Protein AF-0000000084738890 (afdb_homodimer)

Secondary structure (DSSP, 8-state):
-EE---------S-SSHHHHHHHHHHHHHHHHHS-HHHHHHHHHHHHHHHHHTT----S-SSHHHHHHHTTGGGGGTTEEEEEE-TTT--EE-GGG--TT-B---EETTEE---B-EEE-SSSTT-EEES-EEEEE-HHHHHHHHHTSTTHHHHHHGGGGSPP-SSEE-SGGGSHHHHH-B-TTSSBGGGSTTEEEEEEEEEEEE--SSS--EEEEEEEEETTS-HHHHTSGGG-EEEEEE--SS---TTTHHHHHHHHHHHHHHHHTT--EE--SSSSSS-EE-EEEEEEE---HHHHHHHHTB--TTSSS--SSB---PPBPTT-TT-B-TTTTGGGGGGSPBP-HHHHHHHHHHHHH--SHHHHHHHHHHH-B---GGGG-TT--HHHHBPPPHIIIIIIIIIHHHHHHHHHSBPTTTSSBSS-HHHHHHHHHHHHHSB--TTSPP--STTTTTTTT--HHHHHHIIIIIHHHHSTTTS-HHHHHHHHHHHHHHHHHTSS-EEHHHHHHHHHHHHHHHHHHHHHH-GGG--HHHHHHTTHHHHHHHH-SGGGT-SHHHHHHHHHHHHS-----TTHHHHHHHHHHHHHTHHHHHHTS-HHHHT-HHHHHHGGGG-SS--GGGS-----S---HHHHHHGGG-TTSPP-S-PPPPTT-EEE-SS---EEEPPHHHHHHHHHHHHHH-TTS-EEESS-GGG--TTSEEEPSEEEEESEEEETTEEEE-TTSSS-TT-EEEEEE--SSTTSPPEEEEEEEEEEEEEEEE------SSS----TT-EEEEEEEEEEEEEPPSSPPPS-GGGT-EEEEEEEPPP-GGGEEEGGG--EEEEEEEEEGGGEEEEEEE----S--/-EE---------S-SSHHHHHHHHHHHHHHHHHS-HHHHHHHHHHHHHHHHHTT----S-SSHHHHHHHTTGGGGGTTEEEEEE-TTT--EE-GGG--TT-B---EETTEE---B-EEE-SSSTT-EEES-EEEEE-HHHHHHHHHTSTTHHHHHHGGGGSPP-SSEE-SGGGSHHHHH-B-TTSSBGGGSTTEEEEEEEEEEEE--SSS--EEEEEEEEETTS-HHHHTSGGG-EEEEEE--SS---TTTHHHHHHHHHHHHHHHHTT--EE--SSSSSS-EE-EEEEEEE---HHHHHHHHTB--TTSSS--SSB---PPBPTT-TT-B-TTTTGGGGGGSPBP-HHHHHHHHHHHHH--SHHHHHHHHHHH-B---GGGG-TT--HHHHBPPPHIIIIIIIIIHHHHHHHHHSBPTTTSSBSS-HHHHHHHHHHHHHSB--TTSPP--STTTTTTTT--HHHHHHIIIIIHHHHSTTTS-HHHHHHHHHHHHHHHHHTSS-EEHHHHHHHHHHHHHHHHHHHHHH-GGG--HHHHHHTTHHHHHHHH-SGGGT-SHHHHHHHHHHHHS-----TTHHHHHHHHHHHHHTHHHHHHTS-HHHHT-HHHHHHHGGG-SS--GGGS-----S---HHHHHHGGG-TTSPP-S-PPPPTT-EEE-SS---EEE--HHHHHHHHHHHHHH-TTS-EEESS-GGG--TTSEEE--EEEEESEEEETTEEEE-TTSSS-TT-EEEEEE--SSTTSPPEEEEEEEEEEEEEEEE------SSS----TT-EEEEEEEEEEEEEPPSSPPPS-GGGT-EEEEEEEPPP-GGGEEEGGG--EEEEEEEEEGGGEEEEEEE----S--

Organism: Rhizopus delemar (strain RA 99-880 / ATCC MYA-4621 / FGSC 9543 / NRRL 43880) (NCBI:txid246409)

Structure (mmCIF, N/CA/C/O backbone):
data_AF-0000000084738890-model_v1
#
loop_
_entity.id
_entity.type
_entity.pdbx_description
1 polymer 'Transposase domain-containing protein'
#
loop_
_atom_site.group_PDB
_atom_site.id
_atom_site.type_symbol
_atom_site.label_atom_id
_atom_site.label_alt_id
_atom_site.label_comp_id
_atom_site.label_asym_id
_atom_site.label_entity_id
_atom_site.label_seq_id
_atom_site.pdbx_PDB_ins_code
_atom_site.Cartn_x
_atom_site.Cartn_y
_atom_site.Cartn_z
_atom_site.occupancy
_atom_site.B_iso_or_equiv
_atom_site.auth_seq_id
_atom_site.auth_comp_id
_atom_site.auth_asym_id
_atom_site.auth_atom_id
_atom_site.pdbx_PDB_model_num
ATOM 1 N N . ILE A 1 1 ? 15.047 -13.656 -42.438 1 40.41 1 ILE A N 1
ATOM 2 C CA . ILE A 1 1 ? 15.664 -12.5 -41.781 1 40.41 1 ILE A CA 1
ATOM 3 C C . ILE A 1 1 ? 16.641 -12.961 -40.719 1 40.41 1 ILE A C 1
ATOM 5 O O . ILE A 1 1 ? 16.281 -13.742 -39.844 1 40.41 1 ILE A O 1
ATOM 9 N N . THR A 1 2 ? 17.875 -13 -41.125 1 48.19 2 THR A N 1
ATOM 10 C CA . THR A 1 2 ? 18.969 -13.398 -40.25 1 48.19 2 THR A CA 1
ATOM 11 C C . THR A 1 2 ? 19.266 -12.297 -39.219 1 48.19 2 THR A C 1
ATOM 13 O O . THR A 1 2 ? 19.469 -11.141 -39.594 1 48.19 2 THR A O 1
ATOM 16 N N . TYR A 1 3 ? 18.875 -12.531 -38.031 1 54.09 3 TYR A N 1
ATOM 17 C CA . TYR A 1 3 ? 19.234 -11.586 -36.969 1 54.09 3 TYR A CA 1
ATOM 18 C C . TYR A 1 3 ? 20.609 -11.898 -36.375 1 54.09 3 TYR A C 1
ATOM 20 O O . TYR A 1 3 ? 20.859 -13.031 -35.969 1 54.09 3 TYR A O 1
ATOM 28 N N . ILE A 1 4 ? 21.75 -11.172 -37 1 49.62 4 ILE A N 1
ATOM 29 C CA . ILE A 1 4 ? 23.062 -11.258 -36.375 1 49.62 4 ILE A CA 1
ATOM 30 C C . ILE A 1 4 ? 23.203 -10.148 -35.312 1 49.62 4 ILE A C 1
ATOM 32 O O . ILE A 1 4 ? 23.141 -8.961 -35.625 1 49.62 4 ILE A O 1
ATOM 36 N N . ILE A 1 5 ? 22.859 -10.336 -34.156 1 54.41 5 ILE A N 1
ATOM 37 C CA . ILE A 1 5 ? 22.922 -9.273 -33.156 1 54.41 5 ILE A CA 1
ATOM 38 C C . ILE A 1 5 ? 24.297 -9.289 -32.469 1 54.41 5 ILE A C 1
ATOM 40 O O . ILE A 1 5 ? 24.781 -10.344 -32.094 1 54.41 5 ILE A O 1
ATOM 44 N N . ASN A 1 6 ? 25.078 -8.312 -32.812 1 57.06 6 ASN A N 1
ATOM 45 C CA . ASN A 1 6 ? 26.234 -8.055 -31.969 1 57.06 6 ASN A CA 1
ATOM 46 C C . ASN A 1 6 ? 25.828 -7.902 -30.5 1 57.06 6 ASN A C 1
ATOM 48 O O . ASN A 1 6 ? 25.141 -6.941 -30.141 1 57.06 6 ASN A O 1
ATOM 52 N N . PHE A 1 7 ? 26.094 -8.93 -29.734 1 64 7 PHE A N 1
ATOM 53 C CA . PHE A 1 7 ? 25.5 -9.039 -28.406 1 64 7 PHE A CA 1
ATOM 54 C C . PHE A 1 7 ? 26.375 -8.359 -27.359 1 64 7 PHE A C 1
ATOM 56 O O . PHE A 1 7 ? 26.172 -8.555 -26.156 1 64 7 PHE A O 1
ATOM 63 N N . LEU A 1 8 ? 27.328 -7.465 -27.906 1 76.06 8 LEU A N 1
ATOM 64 C CA . LEU A 1 8 ? 28.156 -6.859 -26.859 1 76.06 8 LEU A CA 1
ATOM 65 C C . LEU A 1 8 ? 27.531 -5.551 -26.375 1 76.06 8 LEU A C 1
ATOM 67 O O . LEU A 1 8 ? 27.016 -4.766 -27.172 1 76.06 8 LEU A O 1
ATOM 71 N N . VAL A 1 9 ? 27.594 -5.449 -25.078 1 87.19 9 VAL A N 1
ATOM 72 C CA . VAL A 1 9 ? 27.156 -4.207 -24.453 1 87.19 9 VAL A CA 1
ATOM 73 C C . VAL A 1 9 ? 28.172 -3.104 -24.703 1 87.19 9 VAL A C 1
ATOM 75 O O . VAL A 1 9 ? 29.375 -3.314 -24.547 1 87.19 9 VAL A O 1
ATOM 78 N N . GLU A 1 10 ? 27.75 -1.98 -25.219 1 85.25 10 GLU A N 1
ATOM 79 C CA . GLU A 1 10 ? 28.625 -0.845 -25.453 1 85.25 10 GLU A CA 1
ATOM 80 C C . GLU A 1 10 ? 28.469 0.219 -24.375 1 85.25 10 GLU A C 1
ATOM 82 O O . GLU A 1 10 ? 27.438 0.867 -24.281 1 85.25 10 GLU A O 1
ATOM 87 N N . ILE A 1 11 ? 29.562 0.354 -23.531 1 90.31 11 ILE A N 1
ATOM 88 C CA . ILE A 1 11 ? 29.578 1.42 -22.547 1 90.31 11 ILE A CA 1
ATOM 89 C C . ILE A 1 11 ? 30.188 2.682 -23.156 1 90.31 11 ILE A C 1
ATOM 91 O O . ILE A 1 11 ? 31.344 2.682 -23.578 1 90.31 11 ILE A O 1
ATOM 95 N N . LYS A 1 12 ? 29.547 3.77 -23.344 1 82.81 12 LYS A N 1
ATOM 96 C CA . LYS A 1 12 ? 29.922 4.973 -24.094 1 82.81 12 LYS A CA 1
ATOM 97 C C . LYS A 1 12 ? 30.438 6.059 -23.156 1 82.81 12 LYS A C 1
ATOM 99 O O . LYS A 1 12 ? 31.25 6.898 -23.547 1 82.81 12 LYS A O 1
ATOM 104 N N . GLY A 1 13 ? 30.078 6.039 -21.953 1 77.19 13 GLY A N 1
ATOM 105 C CA . GLY A 1 13 ? 30.266 7.242 -21.156 1 77.19 13 GLY A CA 1
ATOM 106 C C . GLY A 1 13 ? 31.406 7.137 -20.172 1 77.19 13 GLY A C 1
ATOM 107 O O . GLY A 1 13 ? 31.75 8.109 -19.5 1 77.19 13 GLY A O 1
ATOM 108 N N . PHE A 1 14 ? 32.062 5.945 -20.125 1 87.19 14 PHE A N 1
ATOM 109 C CA . PHE A 1 14 ? 33.062 5.785 -19.094 1 87.19 14 PHE A CA 1
ATOM 110 C C . PHE A 1 14 ? 34.312 5.129 -19.656 1 87.19 14 PHE A C 1
ATOM 112 O O . PHE A 1 14 ? 34.25 4.055 -20.25 1 87.19 14 PHE A O 1
ATOM 119 N N . GLN A 1 15 ? 35.469 5.73 -19.562 1 82.81 15 GLN A N 1
ATOM 120 C CA . GLN A 1 15 ? 36.75 5.191 -20.062 1 82.81 15 GLN A CA 1
ATOM 121 C C . GLN A 1 15 ? 37.406 4.273 -19.031 1 82.81 15 GLN A C 1
ATOM 123 O O . GLN A 1 15 ? 38.062 3.289 -19.406 1 82.81 15 GLN A O 1
ATOM 128 N N . ASN A 1 16 ? 37.156 4.566 -17.781 1 87.88 16 ASN A N 1
ATOM 129 C CA . ASN A 1 16 ? 37.719 3.766 -16.703 1 87.88 16 ASN A CA 1
ATOM 130 C C . ASN A 1 16 ? 36.812 2.604 -16.328 1 87.88 16 ASN A C 1
ATOM 132 O O . ASN A 1 16 ? 35.625 2.807 -16.031 1 87.88 16 ASN A O 1
ATOM 136 N N . ASP A 1 17 ? 37.312 1.407 -16.312 1 89.31 17 ASP A N 1
ATOM 137 C CA . ASP A 1 17 ? 36.531 0.196 -16.078 1 89.31 17 ASP A CA 1
ATOM 138 C C . ASP A 1 17 ? 35.906 0.203 -14.688 1 89.31 17 ASP A C 1
ATOM 140 O O . ASP A 1 17 ? 34.812 -0.306 -14.492 1 89.31 17 ASP A O 1
ATOM 144 N N . VAL A 1 18 ? 36.656 0.744 -13.805 1 89.75 18 VAL A N 1
ATOM 145 C CA . VAL A 1 18 ? 36.156 0.765 -12.438 1 89.75 18 VAL A CA 1
ATOM 146 C C . VAL A 1 18 ? 34.938 1.7 -12.344 1 89.75 18 VAL A C 1
ATOM 148 O O . VAL A 1 18 ? 33.938 1.367 -11.711 1 89.75 18 VAL A O 1
ATOM 151 N N . VAL A 1 19 ? 35.062 2.824 -12.953 1 92.06 19 VAL A N 1
ATOM 152 C CA . VAL A 1 19 ? 33.969 3.785 -12.953 1 92.06 19 VAL A CA 1
ATOM 153 C C . VAL A 1 19 ? 32.75 3.201 -13.695 1 92.06 19 VAL A C 1
ATOM 155 O O . VAL A 1 19 ? 31.625 3.367 -13.266 1 92.06 19 VAL A O 1
ATOM 158 N N . ALA A 1 20 ? 33.125 2.551 -14.805 1 93.62 20 ALA A N 1
ATOM 159 C CA . ALA A 1 20 ? 32.062 1.889 -15.562 1 93.62 20 ALA A CA 1
ATOM 160 C C . ALA A 1 20 ? 31.359 0.829 -14.711 1 93.62 20 ALA A C 1
ATOM 162 O O . ALA A 1 20 ? 30.125 0.708 -14.734 1 93.62 20 ALA A O 1
ATOM 163 N N . PHE A 1 21 ? 32.219 0.096 -14.055 1 94.31 21 PHE A N 1
ATOM 164 C CA . PHE A 1 21 ? 31.734 -0.947 -13.172 1 94.31 21 PHE A CA 1
ATOM 165 C C . PHE A 1 21 ? 30.812 -0.36 -12.109 1 94.31 21 PHE A C 1
ATOM 167 O O . PHE A 1 21 ? 29.719 -0.88 -11.875 1 94.31 21 PHE A O 1
ATOM 174 N N . ILE A 1 22 ? 31.141 0.755 -11.484 1 93.94 22 ILE A N 1
ATOM 175 C CA . ILE A 1 22 ? 30.328 1.407 -10.453 1 93.94 22 ILE A CA 1
ATOM 176 C C . ILE A 1 22 ? 29.031 1.915 -11.07 1 93.94 22 ILE A C 1
ATOM 178 O O . ILE A 1 22 ? 27.953 1.781 -10.469 1 93.94 22 ILE A O 1
ATOM 182 N N . ALA A 1 23 ? 29.109 2.443 -12.195 1 94.75 23 ALA A N 1
ATOM 183 C CA . ALA A 1 23 ? 27.938 2.988 -12.883 1 94.75 23 ALA A CA 1
ATOM 184 C C . ALA A 1 23 ? 26.922 1.889 -13.195 1 94.75 23 ALA A C 1
ATOM 186 O O . ALA A 1 23 ? 25.719 2.076 -13.023 1 94.75 23 ALA A O 1
ATOM 187 N N . VAL A 1 24 ? 27.422 0.762 -13.672 1 95.12 24 VAL A N 1
ATOM 188 C CA . VAL A 1 24 ? 26.562 -0.371 -13.992 1 95.12 24 VAL A CA 1
ATOM 189 C C . VAL A 1 24 ? 25.875 -0.866 -12.719 1 95.12 24 VAL A C 1
ATOM 191 O O . VAL A 1 24 ? 24.656 -1.088 -12.711 1 95.12 24 VAL A O 1
ATOM 194 N N . PHE A 1 25 ? 26.641 -0.992 -11.727 1 94.94 25 PHE A N 1
ATOM 195 C CA . PHE A 1 25 ? 26.109 -1.471 -10.461 1 94.94 25 PHE A CA 1
ATOM 196 C C . PHE A 1 25 ? 25.016 -0.534 -9.945 1 94.94 25 PHE A C 1
ATOM 198 O O . PHE A 1 25 ? 23.938 -0.984 -9.547 1 94.94 25 PHE A O 1
ATOM 205 N N . LEU A 1 26 ? 25.297 0.726 -9.938 1 94.12 26 LEU A N 1
ATOM 206 C CA . LEU A 1 26 ? 24.359 1.713 -9.43 1 94.12 26 LEU A CA 1
ATOM 207 C C . LEU A 1 26 ? 23.078 1.72 -10.258 1 94.12 26 LEU A C 1
ATOM 209 O O . LEU A 1 26 ? 21.984 1.889 -9.711 1 94.12 26 LEU A O 1
ATOM 213 N N . THR A 1 27 ? 23.172 1.574 -11.523 1 94.25 27 THR A N 1
ATOM 214 C CA . THR A 1 27 ? 22 1.576 -12.406 1 94.25 27 THR A CA 1
ATOM 215 C C . THR A 1 27 ? 21.062 0.432 -12.055 1 94.25 27 THR A C 1
ATOM 217 O O . THR A 1 27 ? 19.844 0.638 -11.922 1 94.25 27 THR A O 1
ATOM 220 N N . TYR A 1 28 ? 21.562 -0.704 -11.867 1 93.62 28 TYR A N 1
ATOM 221 C CA . TYR A 1 28 ? 20.703 -1.843 -11.57 1 93.62 28 TYR A CA 1
ATOM 222 C C . TYR A 1 28 ? 20.297 -1.848 -10.102 1 93.62 28 TYR A C 1
ATOM 224 O O . TYR A 1 28 ? 19.203 -2.324 -9.758 1 93.62 28 TYR A O 1
ATOM 232 N N . PHE A 1 29 ? 21.234 -1.346 -9.266 1 93.44 29 PHE A N 1
ATOM 233 C CA . PHE A 1 29 ? 20.828 -1.168 -7.879 1 93.44 29 PHE A CA 1
ATOM 234 C C . PHE A 1 29 ? 19.578 -0.292 -7.789 1 93.44 29 PHE A C 1
ATOM 236 O O . PHE A 1 29 ? 18.672 -0.577 -7.008 1 93.44 29 PHE A O 1
ATOM 243 N N . GLN A 1 30 ? 19.578 0.763 -8.5 1 92.38 30 GLN A N 1
ATOM 244 C CA . GLN A 1 30 ? 18.422 1.655 -8.547 1 92.38 30 GLN A CA 1
ATOM 245 C C . GLN A 1 30 ? 17.188 0.932 -9.078 1 92.38 30 GLN A C 1
ATOM 247 O O . GLN A 1 30 ? 16.094 1.083 -8.531 1 92.38 30 GLN A O 1
ATOM 252 N N . LEU A 1 31 ? 17.266 0.163 -10.062 1 90.94 31 LEU A N 1
ATOM 253 C CA . LEU A 1 31 ? 16.141 -0.533 -10.695 1 90.94 31 LEU A CA 1
ATOM 254 C C . LEU A 1 31 ? 15.508 -1.527 -9.727 1 90.94 31 LEU A C 1
ATOM 256 O O . LEU A 1 31 ? 14.289 -1.723 -9.75 1 90.94 31 LEU A O 1
ATOM 260 N N . PHE A 1 32 ? 16.328 -2.072 -8.906 1 88 32 PHE A N 1
ATOM 261 C CA . PHE A 1 32 ? 15.836 -3.172 -8.086 1 88 32 PHE A CA 1
ATOM 262 C C . PHE A 1 32 ? 15.438 -2.674 -6.703 1 88 32 PHE A C 1
ATOM 264 O O . PHE A 1 32 ? 14.547 -3.242 -6.066 1 88 32 PHE A O 1
ATOM 271 N N . PHE A 1 33 ? 16.125 -1.576 -6.191 1 87.25 33 PHE A N 1
ATOM 272 C CA . PHE A 1 33 ? 16.031 -1.411 -4.746 1 87.25 33 PHE A CA 1
ATOM 273 C C . PHE A 1 33 ? 15.609 0.008 -4.391 1 87.25 33 PHE A C 1
ATOM 275 O O . PHE A 1 33 ? 15.125 0.26 -3.281 1 87.25 33 PHE A O 1
ATOM 282 N N . ILE A 1 34 ? 15.93 1.012 -5.227 1 89 34 ILE A N 1
ATOM 283 C CA . ILE A 1 34 ? 15.711 2.365 -4.734 1 89 34 ILE A CA 1
ATOM 284 C C . ILE A 1 34 ? 15.016 3.199 -5.805 1 89 34 ILE A C 1
ATOM 286 O O . ILE A 1 34 ? 14.961 2.805 -6.973 1 89 34 ILE A O 1
ATOM 290 N N . SER A 1 35 ? 14.484 4.34 -5.43 1 88.19 35 SER A N 1
ATOM 291 C CA . SER A 1 35 ? 13.82 5.262 -6.344 1 88.19 35 SER A CA 1
ATOM 292 C C . SER A 1 35 ? 14.836 6.004 -7.211 1 88.19 35 SER A C 1
ATOM 294 O O . SER A 1 35 ? 16.031 6 -6.918 1 88.19 35 SER A O 1
ATOM 296 N N . GLU A 1 36 ? 14.305 6.594 -8.281 1 89.44 36 GLU A N 1
ATOM 297 C CA . GLU A 1 36 ? 15.18 7.363 -9.164 1 89.44 36 GLU A CA 1
ATOM 298 C C . GLU A 1 36 ? 15.75 8.578 -8.445 1 89.44 36 GLU A C 1
ATOM 300 O O . GLU A 1 36 ? 16.922 8.922 -8.633 1 89.44 36 GLU A O 1
ATOM 305 N N . TYR A 1 37 ? 14.953 9.188 -7.629 1 87.56 37 TYR A N 1
ATOM 306 C CA . TYR A 1 37 ? 15.406 10.328 -6.844 1 87.56 37 TYR A CA 1
ATOM 307 C C . TYR A 1 37 ? 16.547 9.93 -5.914 1 87.56 37 TYR A C 1
ATOM 309 O O . TYR A 1 37 ? 17.562 10.617 -5.836 1 87.56 37 TYR A O 1
ATOM 317 N N . ALA A 1 38 ? 16.391 8.859 -5.203 1 90.38 38 ALA A N 1
ATOM 318 C CA . ALA A 1 38 ? 17.438 8.367 -4.297 1 90.38 38 ALA A CA 1
ATOM 319 C C . ALA A 1 38 ? 18.719 8.047 -5.055 1 90.38 38 ALA A C 1
ATOM 321 O O . ALA A 1 38 ? 19.812 8.281 -4.551 1 90.38 38 ALA A O 1
ATOM 322 N N . ALA A 1 39 ? 18.547 7.496 -6.227 1 93.25 39 ALA A N 1
ATOM 323 C CA . ALA A 1 39 ? 19.719 7.188 -7.043 1 93.25 39 ALA A CA 1
ATOM 324 C C . ALA A 1 39 ? 20.484 8.461 -7.422 1 93.25 39 ALA A C 1
ATOM 326 O O . ALA A 1 39 ? 21.703 8.477 -7.438 1 93.25 39 ALA A O 1
ATOM 327 N N . GLU A 1 40 ? 19.797 9.477 -7.75 1 93.19 40 GLU A N 1
ATOM 328 C CA . GLU A 1 40 ? 20.438 10.742 -8.102 1 93.19 40 GLU A CA 1
ATOM 329 C C . GLU A 1 40 ? 21.172 11.344 -6.906 1 93.19 40 GLU A C 1
ATOM 331 O O . GLU A 1 40 ? 22.203 11.984 -7.066 1 93.19 40 GLU A O 1
ATOM 336 N N . ILE A 1 41 ? 20.625 11.117 -5.738 1 92.5 41 ILE A N 1
ATOM 337 C CA . ILE A 1 41 ? 21.312 11.555 -4.527 1 92.5 41 ILE A CA 1
ATOM 338 C C . ILE A 1 41 ? 22.641 10.812 -4.387 1 92.5 41 ILE A C 1
ATOM 340 O O . ILE A 1 41 ? 23.656 11.414 -4.062 1 92.5 41 ILE A O 1
ATOM 344 N N . VAL A 1 42 ? 22.625 9.531 -4.645 1 93.12 42 VAL A N 1
ATOM 345 C CA . VAL A 1 42 ? 23.844 8.727 -4.551 1 93.12 42 VAL A CA 1
ATOM 346 C C . VAL A 1 42 ? 24.844 9.188 -5.598 1 93.12 42 VAL A C 1
ATOM 348 O O . VAL A 1 42 ? 26.047 9.242 -5.328 1 93.12 42 VAL A O 1
ATOM 351 N N . MET A 1 43 ? 24.375 9.523 -6.781 1 93.94 43 MET A N 1
ATOM 352 C CA . MET A 1 43 ? 25.25 10.016 -7.844 1 93.94 43 MET A CA 1
ATOM 353 C C . MET A 1 43 ? 25.906 11.344 -7.445 1 93.94 43 MET A C 1
ATOM 355 O O . MET A 1 43 ? 27.109 11.531 -7.633 1 93.94 43 MET A O 1
ATOM 359 N N . LYS A 1 44 ? 25.125 12.25 -6.883 1 93.31 44 LYS A N 1
ATOM 360 C CA . LYS A 1 44 ? 25.656 13.516 -6.398 1 93.31 44 LYS A CA 1
ATOM 361 C C . LYS A 1 44 ? 26.688 13.297 -5.289 1 93.31 44 LYS A C 1
ATOM 363 O O . LYS A 1 44 ? 27.719 13.961 -5.254 1 93.31 44 LYS A O 1
ATOM 368 N N . PHE A 1 45 ? 26.359 12.398 -4.41 1 93.62 45 PHE A N 1
ATOM 369 C CA . PHE A 1 45 ? 27.266 12.062 -3.312 1 93.62 45 PHE A CA 1
ATOM 370 C C . PHE A 1 45 ? 28.578 11.5 -3.844 1 93.62 45 PHE A C 1
ATOM 372 O O . PHE A 1 45 ? 29.656 11.867 -3.359 1 93.62 45 PHE A O 1
ATOM 379 N N . ALA A 1 46 ? 28.469 10.602 -4.82 1 92.44 46 ALA A N 1
ATOM 380 C CA . ALA A 1 46 ? 29.672 10.039 -5.434 1 92.44 46 ALA A CA 1
ATOM 381 C C . ALA A 1 46 ? 30.531 11.133 -6.066 1 92.44 46 ALA A C 1
ATOM 383 O O . ALA A 1 46 ? 31.766 11.078 -6.008 1 92.44 46 ALA A O 1
ATOM 384 N N . ASN A 1 47 ? 29.938 12.078 -6.684 1 93.62 47 ASN A N 1
ATOM 385 C CA . ASN A 1 47 ? 30.656 13.203 -7.258 1 93.62 47 ASN A CA 1
ATOM 386 C C . ASN A 1 47 ? 31.328 14.047 -6.176 1 93.62 47 ASN A C 1
ATOM 388 O O . ASN A 1 47 ? 32.438 14.547 -6.363 1 93.62 47 ASN A O 1
ATOM 392 N N . ASP A 1 48 ? 30.625 14.242 -5.062 1 93.19 48 ASP A N 1
ATOM 393 C CA . ASP A 1 48 ? 31.219 14.945 -3.93 1 93.19 48 ASP A CA 1
ATOM 394 C C . ASP A 1 48 ? 32.438 14.195 -3.404 1 93.19 48 ASP A C 1
ATOM 396 O O . ASP A 1 48 ? 33.438 14.82 -3.049 1 93.19 48 ASP A O 1
ATOM 400 N N . LEU A 1 49 ? 32.344 12.898 -3.334 1 90.69 49 LEU A N 1
ATOM 401 C CA . LEU A 1 49 ? 33.469 12.094 -2.885 1 90.69 49 LEU A CA 1
ATOM 402 C C . LEU A 1 49 ? 34.656 12.219 -3.844 1 90.69 49 LEU A C 1
ATOM 404 O O . LEU A 1 49 ? 35.812 12.273 -3.41 1 90.69 49 LEU A O 1
ATOM 408 N N . ALA A 1 50 ? 34.312 12.203 -5.145 1 90.56 50 ALA A N 1
ATOM 409 C CA . ALA A 1 50 ? 35.375 12.406 -6.133 1 90.56 50 ALA A CA 1
ATOM 410 C C . ALA A 1 50 ? 36.062 13.742 -5.918 1 90.56 50 ALA A C 1
ATOM 412 O O . ALA A 1 50 ? 37.312 13.828 -5.984 1 90.56 50 ALA A O 1
ATOM 413 N N . LEU A 1 51 ? 35.312 14.719 -5.602 1 90.62 51 LEU A N 1
ATOM 414 C CA . LEU A 1 51 ? 35.875 16.047 -5.344 1 90.62 51 LEU A CA 1
ATOM 415 C C . LEU A 1 51 ? 36.75 16.031 -4.098 1 90.62 51 LEU A C 1
ATOM 417 O O . LEU A 1 51 ? 37.812 16.656 -4.074 1 90.62 51 LEU A O 1
ATOM 421 N N . LEU A 1 52 ? 36.312 15.383 -3.09 1 89.88 52 LEU A N 1
ATOM 422 C CA . LEU A 1 52 ? 37.062 15.273 -1.842 1 89.88 52 LEU A CA 1
ATOM 423 C C . LEU A 1 52 ? 38.406 14.586 -2.068 1 89.88 52 LEU A C 1
ATOM 425 O O . LEU A 1 52 ? 39.375 14.883 -1.388 1 89.88 52 LEU A O 1
ATOM 429 N N . LEU A 1 53 ? 38.375 13.656 -3.059 1 86.62 53 LEU A N 1
ATOM 430 C CA . LEU A 1 53 ? 39.594 12.922 -3.373 1 86.62 53 LEU A CA 1
ATOM 431 C C . LEU A 1 53 ? 40.344 13.602 -4.492 1 86.62 53 LEU A C 1
ATOM 433 O O . LEU A 1 53 ? 41.25 13.008 -5.082 1 86.62 53 LEU A O 1
ATOM 437 N N . ASN A 1 54 ? 39.969 14.766 -4.906 1 89 54 ASN A N 1
ATOM 438 C CA . ASN A 1 54 ? 40.625 15.625 -5.879 1 89 54 ASN A CA 1
ATOM 439 C C . ASN A 1 54 ? 40.5 15.07 -7.293 1 89 54 ASN A C 1
ATOM 441 O O . ASN A 1 54 ? 41.469 15.109 -8.062 1 89 54 ASN A O 1
ATOM 445 N N . HIS A 1 55 ? 39.375 14.453 -7.52 1 88.19 55 HIS A N 1
ATOM 446 C CA . HIS A 1 55 ? 39.031 14.016 -8.867 1 88.19 55 HIS A CA 1
ATOM 447 C C . HIS A 1 55 ? 37.844 14.805 -9.422 1 88.19 55 HIS A C 1
ATOM 449 O O . HIS A 1 55 ? 37.156 15.484 -8.664 1 88.19 55 HIS A O 1
ATOM 455 N N . GLN A 1 56 ? 37.75 14.797 -10.664 1 88.38 56 GLN A N 1
ATOM 456 C CA . GLN A 1 56 ? 36.562 15.406 -11.297 1 88.38 56 GLN A CA 1
ATOM 457 C C . GLN A 1 56 ? 35.344 14.547 -11.102 1 88.38 56 GLN A C 1
ATOM 459 O O . GLN A 1 56 ? 35.438 13.344 -10.852 1 88.38 56 GLN A O 1
ATOM 464 N N . PRO A 1 57 ? 34.125 15.188 -11.211 1 90.38 57 PRO A N 1
ATOM 465 C CA . PRO A 1 57 ? 32.906 14.391 -11.094 1 90.38 57 PRO A CA 1
ATOM 466 C C . PRO A 1 57 ? 32.875 13.234 -12.094 1 90.38 57 PRO A C 1
ATOM 468 O O . PRO A 1 57 ? 33.25 13.398 -13.25 1 90.38 57 PRO A O 1
ATOM 471 N N . ILE A 1 58 ? 32.469 12.18 -11.602 1 89.25 58 ILE A N 1
ATOM 472 C CA . ILE A 1 58 ? 32.562 10.945 -12.383 1 89.25 58 ILE A CA 1
ATOM 473 C C . ILE A 1 58 ? 31.219 10.633 -13.023 1 89.25 58 ILE A C 1
ATOM 475 O O . ILE A 1 58 ? 31.156 10.016 -14.094 1 89.25 58 ILE A O 1
ATOM 479 N N . PHE A 1 59 ? 30.125 11.016 -12.383 1 93.31 59 PHE A N 1
ATOM 480 C CA . PHE A 1 59 ? 28.797 10.641 -12.875 1 93.31 59 PHE A CA 1
ATOM 481 C C . PHE A 1 59 ? 28.062 11.859 -13.414 1 93.31 59 PHE A C 1
ATOM 483 O O . PHE A 1 59 ? 28.328 12.992 -13 1 93.31 59 PHE A O 1
ATOM 490 N N . PRO A 1 60 ? 27.156 11.609 -14.375 1 92.62 60 PRO A N 1
ATOM 491 C CA . PRO A 1 60 ? 26.297 12.695 -14.836 1 92.62 60 PRO A CA 1
ATOM 492 C C . PRO A 1 60 ? 25.266 13.109 -13.789 1 92.62 60 PRO A C 1
ATOM 494 O O . PRO A 1 60 ? 25.109 12.438 -12.766 1 92.62 60 PRO A O 1
ATOM 497 N N . ALA A 1 61 ? 24.594 14.211 -14.008 1 87.88 61 ALA A N 1
ATOM 498 C CA . ALA A 1 61 ? 23.625 14.758 -13.055 1 87.88 61 ALA A CA 1
ATOM 499 C C . ALA A 1 61 ? 22.312 13.984 -13.102 1 87.88 61 ALA A C 1
ATOM 501 O O . ALA A 1 61 ? 21.609 13.867 -12.094 1 87.88 61 ALA A O 1
ATOM 502 N N . LYS A 1 62 ? 22.016 13.477 -14.273 1 91.81 62 LYS A N 1
ATOM 503 C CA . LYS A 1 62 ? 20.719 12.82 -14.445 1 91.81 62 LYS A CA 1
ATOM 504 C C . LYS A 1 62 ? 20.875 11.312 -14.602 1 91.81 62 LYS A C 1
ATOM 506 O O . LYS A 1 62 ? 21.828 10.852 -15.242 1 91.81 62 LYS A O 1
ATOM 511 N N . LEU A 1 63 ? 19.969 10.562 -14.023 1 92.69 63 LEU A N 1
ATOM 512 C CA . LEU A 1 63 ? 20 9.109 -14.055 1 92.69 63 LEU A CA 1
ATOM 513 C C . LEU A 1 63 ? 19.844 8.594 -15.484 1 92.69 63 LEU A C 1
ATOM 515 O O . LEU A 1 63 ?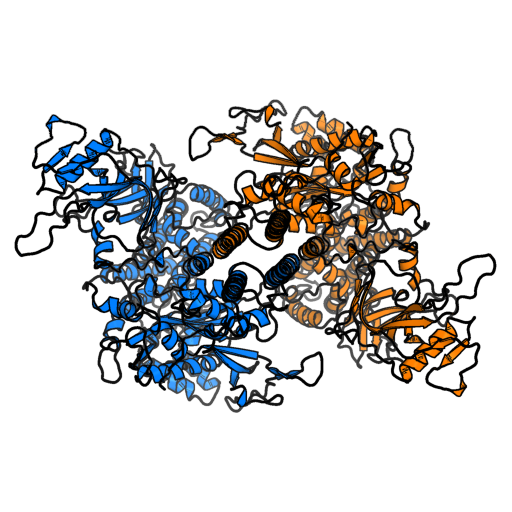 20.453 7.594 -15.859 1 92.69 63 LEU A O 1
ATOM 519 N N . ASP A 1 64 ? 19.016 9.266 -16.281 1 90.62 64 ASP A N 1
ATOM 520 C CA . ASP A 1 64 ? 18.781 8.836 -17.656 1 90.62 64 ASP A CA 1
ATOM 521 C C . ASP A 1 64 ? 20.062 8.891 -18.469 1 90.62 64 ASP A C 1
ATOM 523 O O . ASP A 1 64 ? 20.297 8.031 -19.328 1 90.62 64 ASP A O 1
ATOM 527 N N . THR A 1 65 ? 20.828 9.898 -18.219 1 93.31 65 THR A N 1
ATOM 528 C CA . THR A 1 65 ? 22.125 10.008 -18.875 1 93.31 65 THR A CA 1
ATOM 529 C C . THR A 1 65 ? 23.047 8.859 -18.453 1 93.31 65 THR A C 1
ATOM 531 O O . THR A 1 65 ? 23.797 8.328 -19.281 1 93.31 65 THR A O 1
ATOM 534 N N . MET A 1 66 ? 23.031 8.516 -17.25 1 94.06 66 MET A N 1
ATOM 535 C CA . MET A 1 66 ? 23.812 7.391 -16.75 1 94.06 66 MET A CA 1
ATOM 536 C C . MET A 1 66 ? 23.375 6.09 -17.406 1 94.06 66 MET A C 1
ATOM 538 O O . MET A 1 66 ? 24.219 5.289 -17.828 1 94.06 66 MET A O 1
ATOM 542 N N . ARG A 1 67 ? 22.094 5.859 -17.531 1 93.81 67 ARG A N 1
ATOM 543 C CA . ARG A 1 67 ? 21.547 4.66 -18.156 1 93.81 67 ARG A CA 1
ATOM 544 C C . ARG A 1 67 ? 22 4.527 -19.609 1 93.81 67 ARG A C 1
ATOM 546 O O . ARG A 1 67 ? 22.391 3.439 -20.047 1 93.81 67 ARG A O 1
ATOM 553 N N . ASN A 1 68 ? 22 5.617 -20.25 1 92.69 68 ASN A N 1
ATOM 554 C CA . ASN A 1 68 ? 22.469 5.621 -21.641 1 92.69 68 ASN A CA 1
ATOM 555 C C . ASN A 1 68 ? 23.969 5.352 -21.703 1 92.69 68 ASN A C 1
ATOM 557 O O . ASN A 1 68 ? 24.438 4.648 -22.609 1 92.69 68 ASN A O 1
ATOM 561 N N . ALA A 1 69 ? 24.672 5.914 -20.797 1 93.88 69 ALA A N 1
ATOM 562 C CA . ALA A 1 69 ? 26.125 5.785 -20.781 1 93.88 69 ALA A CA 1
ATOM 563 C C . ALA A 1 69 ? 26.531 4.336 -20.531 1 93.88 69 ALA A C 1
ATOM 565 O O . ALA A 1 69 ? 27.562 3.885 -21.047 1 93.88 69 ALA A O 1
ATOM 566 N N . VAL A 1 70 ? 25.766 3.59 -19.781 1 94.81 70 VAL A N 1
ATOM 567 C CA . VAL A 1 70 ? 26.156 2.223 -19.453 1 94.81 70 VAL A CA 1
ATOM 568 C C . VAL A 1 70 ? 25.625 1.265 -20.516 1 94.81 70 VAL A C 1
ATOM 570 O O . VAL A 1 70 ? 25.891 0.062 -20.469 1 94.81 70 VAL A O 1
ATOM 573 N N . GLY A 1 71 ? 24.844 1.72 -21.453 1 93 71 GLY A N 1
ATOM 574 C CA . GLY A 1 71 ? 24.359 0.899 -22.547 1 93 71 GLY A CA 1
ATOM 575 C C . GLY A 1 71 ? 23.219 -0.014 -22.141 1 93 71 GLY A C 1
ATOM 576 O O . GLY A 1 71 ? 23.172 -1.178 -22.547 1 93 71 GLY A O 1
ATOM 577 N N . ILE A 1 72 ? 22.328 0.481 -21.281 1 92.44 72 ILE A N 1
ATOM 578 C CA . ILE A 1 72 ? 21.234 -0.347 -20.797 1 92.44 72 ILE A CA 1
ATOM 579 C C . ILE A 1 72 ? 20.234 -0.611 -21.922 1 92.44 72 ILE A C 1
ATOM 581 O O . ILE A 1 72 ? 19.422 -1.534 -21.828 1 92.44 72 ILE A O 1
ATOM 585 N N . ASP A 1 73 ? 20.25 0.154 -23 1 90.62 73 ASP A N 1
ATOM 586 C CA . ASP A 1 73 ? 19.359 -0.017 -24.141 1 90.62 73 ASP A CA 1
ATOM 587 C C . ASP A 1 73 ? 19.547 -1.39 -24.797 1 90.62 73 ASP A C 1
ATOM 589 O O . ASP A 1 73 ? 18.688 -1.858 -25.531 1 90.62 73 ASP A O 1
ATOM 593 N N . TYR A 1 74 ? 20.656 -2.014 -24.453 1 89.06 74 TYR A N 1
ATOM 594 C CA . TYR A 1 74 ? 20.891 -3.395 -24.859 1 89.06 74 TYR A CA 1
ATOM 595 C C . TYR A 1 74 ? 19.703 -4.285 -24.484 1 89.06 74 TYR A C 1
ATOM 597 O O . TYR A 1 74 ? 19.359 -5.207 -25.219 1 89.06 74 TYR A O 1
ATOM 605 N N . THR A 1 75 ? 19.062 -3.994 -23.438 1 91.88 75 THR A N 1
ATOM 606 C CA . THR A 1 75 ? 18.062 -4.887 -22.859 1 91.88 75 THR A CA 1
ATOM 607 C C . THR A 1 75 ? 16.703 -4.695 -23.547 1 91.88 75 THR A C 1
ATOM 609 O O . THR A 1 75 ? 15.82 -5.539 -23.422 1 91.88 75 THR A O 1
ATOM 612 N N . TYR A 1 76 ? 16.5 -3.633 -24.234 1 93.62 76 TYR A N 1
ATOM 613 C CA . TYR A 1 76 ? 15.211 -3.426 -24.875 1 93.62 76 TYR A CA 1
ATOM 614 C C . TYR A 1 76 ? 15.383 -2.945 -26.312 1 93.62 76 TYR A C 1
ATOM 616 O O . TYR A 1 76 ? 14.602 -2.123 -26.797 1 93.62 76 TYR A O 1
ATOM 624 N N . LYS A 1 77 ? 16.375 -3.359 -26.922 1 90.25 77 LYS A N 1
ATOM 625 C CA . LYS A 1 77 ? 16.656 -2.996 -28.312 1 90.25 77 LYS A CA 1
ATOM 626 C C . LYS A 1 77 ? 15.562 -3.496 -29.25 1 90.25 77 LYS A C 1
ATOM 628 O O . LYS A 1 77 ? 15.297 -2.883 -30.281 1 90.25 77 LYS A O 1
ATOM 633 N N . GLY A 1 78 ? 14.945 -4.609 -28.922 1 91 78 GLY A N 1
ATOM 634 C CA . GLY A 1 78 ? 13.906 -5.188 -29.766 1 91 78 GLY A CA 1
ATOM 635 C C . GLY A 1 78 ? 12.555 -4.523 -29.578 1 91 78 GLY A C 1
ATOM 636 O O . GLY A 1 78 ? 11.602 -4.84 -30.297 1 91 78 GLY A O 1
ATOM 637 N N . MET A 1 79 ? 12.477 -3.576 -28.766 1 94.88 79 MET A N 1
ATOM 638 C CA . MET A 1 79 ? 11.211 -2.912 -28.469 1 94.88 79 MET A CA 1
ATOM 639 C C . MET A 1 79 ? 10.859 -1.894 -29.547 1 94.88 79 MET A C 1
ATOM 641 O O . MET A 1 79 ? 11.742 -1.256 -30.109 1 94.88 79 MET A O 1
ATOM 645 N N . PHE A 1 80 ? 9.633 -1.77 -29.891 1 95.25 80 PHE A N 1
ATOM 646 C CA . PHE A 1 80 ? 9.148 -0.721 -30.781 1 95.25 80 PHE A CA 1
ATOM 647 C C . PHE A 1 80 ? 7.789 -0.201 -30.312 1 95.25 80 PHE A C 1
ATOM 649 O O . PHE A 1 80 ? 7.102 -0.861 -29.531 1 95.25 80 PHE A O 1
ATOM 656 N N . ARG A 1 81 ? 7.441 0.992 -30.734 1 94.12 81 ARG A N 1
ATOM 657 C CA . ARG A 1 81 ? 6.227 1.664 -30.281 1 94.12 81 ARG A CA 1
ATOM 658 C C . ARG A 1 81 ? 5.242 1.853 -31.438 1 94.12 81 ARG A C 1
ATOM 660 O O . ARG A 1 81 ? 5.652 2.061 -32.562 1 94.12 81 ARG A O 1
ATOM 667 N N . LEU A 1 82 ? 4.035 1.749 -31.125 1 96.31 82 LEU A N 1
ATOM 668 C CA . LEU A 1 82 ? 2.967 2.053 -32.062 1 96.31 82 LEU A CA 1
ATOM 669 C C . LEU A 1 82 ? 2.004 3.084 -31.484 1 96.31 82 LEU A C 1
ATOM 671 O O . LEU A 1 82 ? 1.767 3.105 -30.281 1 96.31 82 LEU A O 1
ATOM 675 N N . VAL A 1 83 ? 1.5 3.963 -32.375 1 95.56 83 VAL A N 1
ATOM 676 C CA . VAL A 1 83 ? 0.492 4.938 -31.969 1 95.56 83 VAL A CA 1
ATOM 677 C C . VAL A 1 83 ? -0.882 4.273 -31.938 1 95.56 83 VAL A C 1
ATOM 679 O O . VAL A 1 83 ? -1.234 3.512 -32.844 1 95.56 83 VAL A O 1
ATOM 682 N N . VAL A 1 84 ? -1.584 4.48 -30.891 1 95.94 84 VAL A N 1
ATOM 683 C CA . VAL A 1 84 ? -2.879 3.834 -30.703 1 95.94 84 VAL A CA 1
ATOM 684 C C . VAL A 1 84 ? -3.988 4.883 -30.719 1 95.94 84 VAL A C 1
ATOM 686 O O . VAL A 1 84 ? -3.871 5.934 -30.078 1 95.94 84 VAL A O 1
ATOM 689 N N . CYS A 1 85 ? -4.996 4.609 -31.5 1 95.5 85 CYS A N 1
ATOM 690 C CA . CYS A 1 85 ? -6.172 5.469 -31.453 1 95.5 85 CYS A CA 1
ATOM 691 C C . CYS A 1 85 ? -6.836 5.402 -30.078 1 95.5 85 CYS A C 1
ATOM 693 O O . CYS A 1 85 ? -7.117 4.312 -29.578 1 95.5 85 CYS A O 1
ATOM 695 N N . PRO A 1 86 ? -7.082 6.473 -29.453 1 92.25 86 PRO A N 1
ATOM 696 C CA . PRO A 1 86 ? -7.648 6.465 -28.109 1 92.25 86 PRO A CA 1
ATOM 697 C C . PRO A 1 86 ? -9.086 5.965 -28.062 1 92.25 86 PRO A C 1
ATOM 699 O O . PRO A 1 86 ? -9.586 5.574 -27 1 92.25 86 PRO A O 1
ATOM 702 N N . GLU A 1 87 ? -9.742 5.918 -29.203 1 92.25 87 GLU A N 1
ATOM 703 C CA . GLU A 1 87 ? -11.148 5.551 -29.234 1 92.25 87 GLU A CA 1
ATOM 704 C C . GLU A 1 87 ? -11.336 4.102 -29.672 1 92.25 87 GLU A C 1
ATOM 706 O O . GLU A 1 87 ? -12.062 3.34 -29.016 1 92.25 87 GLU A O 1
ATOM 711 N N . CYS A 1 88 ? -10.703 3.721 -30.734 1 94.56 88 CYS A N 1
ATOM 712 C CA . CYS A 1 88 ? -10.977 2.404 -31.297 1 94.56 88 CYS A CA 1
ATOM 713 C C . CYS A 1 88 ? -9.773 1.486 -31.172 1 94.56 88 CYS A C 1
ATOM 715 O O . CYS A 1 88 ? -9.805 0.337 -31.609 1 94.56 88 CYS A O 1
ATOM 717 N N . HIS A 1 89 ? -8.625 1.867 -30.719 1 96 89 HIS A N 1
ATOM 718 C CA . HIS A 1 89 ? -7.422 1.09 -30.422 1 96 89 HIS A CA 1
ATOM 719 C C . HIS A 1 89 ? -6.746 0.617 -31.703 1 96 89 HIS A C 1
ATOM 721 O O . HIS A 1 89 ? -5.969 -0.34 -31.688 1 96 89 HIS A O 1
ATOM 727 N N . THR A 1 90 ? -7.129 1.235 -32.781 1 96.19 90 THR A N 1
ATOM 728 C CA . THR A 1 90 ? -6.395 0.93 -34 1 96.19 90 THR A CA 1
ATOM 729 C C . THR A 1 90 ? -4.934 1.347 -33.875 1 96.19 90 THR A C 1
ATOM 731 O O . THR A 1 90 ? -4.629 2.4 -33.312 1 96.19 90 THR A O 1
ATOM 734 N N . LEU A 1 91 ? -4.051 0.525 -34.438 1 96.69 91 LEU A N 1
ATOM 735 C CA . LEU A 1 91 ? -2.619 0.759 -34.281 1 96.69 91 LEU A CA 1
ATOM 736 C C . LEU A 1 91 ? -2.035 1.361 -35.562 1 96.69 91 LEU A C 1
ATOM 738 O O . LEU A 1 91 ? -2.42 0.978 -36.656 1 96.69 91 LEU A O 1
ATOM 742 N N . TYR A 1 92 ? -1.157 2.326 -35.375 1 95.94 92 TYR A N 1
ATOM 743 C CA . TYR A 1 92 ? -0.481 2.99 -36.469 1 95.94 92 TYR A CA 1
ATOM 744 C C . TYR A 1 92 ? 1.025 3.033 -36.25 1 95.94 92 TYR A C 1
ATOM 746 O O . TYR A 1 92 ? 1.484 3.234 -35.125 1 95.94 92 TYR A O 1
ATOM 754 N N . GLN A 1 93 ? 1.779 2.844 -37.312 1 94.31 93 GLN A N 1
ATOM 755 C CA . GLN A 1 93 ? 3.217 3.08 -37.219 1 94.31 93 GLN A CA 1
ATOM 756 C C . GLN A 1 93 ? 3.521 4.562 -37.062 1 94.31 93 GLN A C 1
ATOM 758 O O . GLN A 1 93 ? 2.885 5.414 -37.688 1 94.31 93 GLN A O 1
ATOM 763 N N . PRO A 1 94 ? 4.426 4.816 -36.156 1 90 94 PRO A N 1
ATOM 764 C CA . PRO A 1 94 ? 4.734 6.227 -35.906 1 90 94 PRO A CA 1
ATOM 765 C C . PRO A 1 94 ? 5.129 6.988 -37.156 1 90 94 PRO A C 1
ATOM 767 O O . PRO A 1 94 ? 4.863 8.188 -37.281 1 90 94 PRO A O 1
ATOM 770 N N . GLU A 1 95 ? 5.699 6.316 -38.125 1 88.06 95 GLU A N 1
ATOM 771 C CA . GLU A 1 95 ? 6.16 6.957 -39.375 1 88.06 95 GLU A CA 1
ATOM 772 C C . GLU A 1 95 ? 4.996 7.254 -40.312 1 88.06 95 GLU A C 1
ATOM 774 O O . GLU A 1 95 ? 5.094 8.141 -41.156 1 88.06 95 GLU A O 1
ATOM 779 N N . GLU A 1 96 ? 3.947 6.609 -40.094 1 88.75 96 GLU A N 1
ATOM 780 C CA . GLU A 1 96 ? 2.811 6.719 -41 1 88.75 96 GLU A CA 1
ATOM 781 C C . GLU A 1 96 ? 1.866 7.836 -40.562 1 88.75 96 GLU A C 1
ATOM 783 O O . GLU A 1 96 ? 1.001 8.258 -41.344 1 88.75 96 GLU A O 1
ATOM 788 N N . VAL A 1 97 ? 1.981 8.281 -39.375 1 88 97 VAL A N 1
ATOM 789 C CA . VAL A 1 97 ? 1.034 9.258 -38.844 1 88 97 VAL A CA 1
ATOM 790 C C . VAL A 1 97 ? 1.779 10.516 -38.406 1 88 97 VAL A C 1
ATOM 792 O O . VAL A 1 97 ? 2.949 10.453 -38.031 1 88 97 VAL A O 1
ATOM 795 N N . HIS A 1 98 ? 1.064 11.617 -38.594 1 85.5 98 HIS A N 1
ATOM 796 C CA . HIS A 1 98 ? 1.624 12.906 -38.219 1 85.5 98 HIS A CA 1
ATOM 797 C C . HIS A 1 98 ? 0.694 13.648 -37.25 1 85.5 98 HIS A C 1
ATOM 799 O O . HIS A 1 98 ? -0.371 13.141 -36.906 1 85.5 98 HIS A O 1
ATOM 805 N N . CYS A 1 99 ? 1.029 14.805 -36.812 1 80.12 99 CYS A N 1
ATOM 806 C CA . CYS A 1 99 ? 0.389 15.555 -35.719 1 80.12 99 CYS A CA 1
ATOM 807 C C . CYS A 1 99 ? -1.071 15.844 -36.062 1 80.12 99 CYS A C 1
ATOM 809 O O . CYS A 1 99 ? -1.911 15.914 -35.156 1 80.12 99 CYS A O 1
ATOM 811 N N . ASP A 1 100 ? -1.434 15.859 -37.281 1 82.06 100 ASP A N 1
ATOM 812 C CA . ASP A 1 100 ? -2.803 16.203 -37.656 1 82.06 100 ASP A CA 1
ATOM 813 C C . ASP A 1 100 ? -3.559 14.961 -38.125 1 82.06 100 ASP A C 1
ATOM 815 O O . ASP A 1 100 ? -4.707 15.062 -38.562 1 82.06 100 ASP A O 1
ATOM 819 N N . SER A 1 101 ? -2.908 13.906 -37.938 1 89.62 101 SER A N 1
ATOM 820 C CA . SER A 1 101 ? -3.527 12.688 -38.438 1 89.62 101 SER A CA 1
ATOM 821 C C . SER A 1 101 ? -4.727 12.281 -37.594 1 89.62 101 SER A C 1
ATOM 823 O O . SER A 1 101 ? -4.703 12.414 -36.375 1 89.62 101 SER A O 1
ATOM 825 N N . LYS A 1 102 ? -5.793 11.867 -38.281 1 93.5 102 LYS A N 1
ATOM 826 C CA . LYS A 1 102 ? -6.98 11.297 -37.656 1 93.5 102 LYS A CA 1
ATOM 827 C C . LYS A 1 102 ? -7.082 9.797 -37.938 1 93.5 102 LYS A C 1
ATOM 829 O O . LYS A 1 102 ? -6.492 9.297 -38.875 1 93.5 102 LYS A O 1
ATOM 834 N N . CYS A 1 103 ? -7.734 9.125 -37.062 1 95.38 103 CYS A N 1
ATOM 835 C CA . CYS A 1 103 ? -7.895 7.688 -37.219 1 95.38 103 CYS A CA 1
ATOM 836 C C . CYS A 1 103 ? -8.703 7.348 -38.469 1 95.38 103 CYS A C 1
ATOM 838 O O . CYS A 1 103 ? -9.766 7.926 -38.688 1 95.38 103 CYS A O 1
ATOM 840 N N . THR A 1 104 ? -8.273 6.375 -39.25 1 93.56 104 THR A N 1
ATOM 841 C CA . THR A 1 104 ? -8.891 6.043 -40.531 1 93.56 104 THR A CA 1
ATOM 842 C C . THR A 1 104 ? -9.68 4.742 -40.438 1 93.56 104 THR A C 1
ATOM 844 O O . THR A 1 104 ? -10.188 4.234 -41.438 1 93.56 104 THR A O 1
ATOM 847 N N . PHE A 1 105 ? -9.703 4.188 -39.312 1 94 105 PHE A N 1
ATOM 848 C CA . PHE A 1 105 ? -10.445 2.945 -39.125 1 94 105 PHE A CA 1
ATOM 849 C C . PHE A 1 105 ? -11.93 3.146 -39.438 1 94 105 PHE A C 1
ATOM 851 O O . PHE A 1 105 ? -12.508 4.176 -39.094 1 94 105 PHE A O 1
ATOM 858 N N . SER A 1 106 ? -12.445 2.23 -40.188 1 92.69 106 SER A N 1
ATOM 859 C CA . SER A 1 106 ? -13.859 2.287 -40.531 1 92.69 106 SER A CA 1
ATOM 860 C C . SER A 1 106 ? -14.516 0.915 -40.438 1 92.69 106 SER A C 1
ATOM 862 O O . SER A 1 106 ? -13.93 -0.096 -40.812 1 92.69 106 SER A O 1
ATOM 864 N N . GLU A 1 107 ? -15.578 0.833 -39.75 1 89.31 107 GLU A N 1
ATOM 865 C CA . GLU A 1 107 ? -16.391 -0.373 -39.625 1 89.31 107 GLU A CA 1
ATOM 866 C C . GLU A 1 107 ? -17.875 -0.067 -39.844 1 89.31 107 GLU A C 1
ATOM 868 O O . GLU A 1 107 ? -18.406 0.888 -39.281 1 89.31 107 GLU A O 1
ATOM 873 N N . PHE A 1 108 ? -18.594 -0.891 -40.656 1 90.94 108 PHE A N 1
ATOM 874 C CA . PHE A 1 108 ? -19.984 -0.726 -41.031 1 90.94 108 PHE A CA 1
ATOM 875 C C . PHE A 1 108 ? -20.25 0.679 -41.531 1 90.94 108 PHE A C 1
ATOM 877 O O . PHE A 1 108 ? -21.234 1.324 -41.156 1 90.94 108 PHE A O 1
ATOM 884 N N . ARG A 1 109 ? -19.359 1.346 -42.156 1 82.94 109 ARG A N 1
ATOM 885 C CA . ARG A 1 109 ? -19.469 2.627 -42.844 1 82.94 109 ARG A CA 1
ATOM 886 C C . ARG A 1 109 ? -19.422 3.787 -41.875 1 82.94 109 ARG A C 1
ATOM 888 O O . ARG A 1 109 ? -19.953 4.863 -42.125 1 82.94 109 ARG A O 1
ATOM 895 N N . ILE A 1 110 ? -18.953 3.514 -40.688 1 90.69 110 ILE A N 1
ATOM 896 C CA . ILE A 1 110 ? -18.719 4.555 -39.719 1 90.69 110 ILE A CA 1
ATOM 897 C C . ILE A 1 110 ? -17.219 4.719 -39.469 1 90.69 110 ILE A C 1
ATOM 899 O O . ILE A 1 110 ? -16.531 3.756 -39.125 1 90.69 110 ILE A O 1
ATOM 903 N N . THR A 1 111 ? -16.766 5.926 -39.688 1 93.44 111 THR A N 1
ATOM 904 C CA . THR A 1 111 ? -15.344 6.195 -39.531 1 93.44 111 THR A CA 1
ATOM 905 C C . THR A 1 111 ? -15.07 6.785 -38.125 1 93.44 111 THR A C 1
ATOM 907 O O . THR A 1 111 ? -15.812 7.645 -37.656 1 93.44 111 THR A O 1
ATOM 910 N N . CYS A 1 112 ? -14.078 6.277 -37.406 1 94.38 112 CYS A N 1
ATOM 911 C CA . CYS A 1 112 ? -13.719 6.738 -36.062 1 94.38 112 CYS A CA 1
ATOM 912 C C . CYS A 1 112 ? -13.297 8.203 -36.094 1 94.38 112 CYS A C 1
ATOM 914 O O . CYS A 1 112 ? -13.914 9.039 -35.438 1 94.38 112 CYS A O 1
ATOM 916 N N . ASN A 1 113 ? -12.398 8.711 -36.844 1 93.12 113 ASN A N 1
ATOM 917 C CA . ASN A 1 113 ? -11.953 10.078 -37.094 1 93.12 113 ASN A CA 1
ATOM 918 C C . ASN A 1 113 ? -11.438 10.719 -35.781 1 93.12 113 ASN A C 1
ATOM 920 O O . ASN A 1 113 ? -11.414 11.945 -35.656 1 93.12 113 ASN A O 1
ATOM 924 N N . ALA A 1 114 ? -11.078 9.93 -34.844 1 93.56 114 ALA A N 1
ATOM 925 C CA . ALA A 1 114 ? -10.531 10.453 -33.594 1 93.56 114 ALA A CA 1
ATOM 926 C C . ALA A 1 114 ? -9.141 11.047 -33.812 1 93.56 114 ALA A C 1
ATOM 928 O O . ALA A 1 114 ? -8.375 10.562 -34.656 1 93.56 114 ALA A O 1
ATOM 929 N N . SER A 1 115 ? -8.805 12.102 -33.031 1 92.31 115 SER A N 1
ATOM 930 C CA . SER A 1 115 ? -7.469 12.688 -33.094 1 92.31 115 SER A CA 1
ATOM 931 C C . SER A 1 115 ? -6.441 11.766 -32.438 1 92.31 115 SER A C 1
ATOM 933 O O . SER A 1 115 ? -6.648 11.289 -31.328 1 92.31 115 SER A O 1
ATOM 935 N N . LEU A 1 116 ? -5.367 11.578 -33.125 1 93.06 116 LEU A N 1
ATOM 936 C CA . LEU A 1 116 ? -4.348 10.664 -32.625 1 93.06 116 LEU A CA 1
ATOM 937 C C . LEU A 1 116 ? -3.342 11.391 -31.734 1 93.06 116 LEU A C 1
ATOM 939 O O . LEU A 1 116 ? -2.621 10.766 -30.953 1 93.06 116 LEU A O 1
ATOM 943 N N . PHE A 1 117 ? -3.277 12.734 -31.844 1 90.12 117 PHE A N 1
ATOM 944 C CA . PHE A 1 117 ? -2.268 13.508 -31.125 1 90.12 117 PHE A CA 1
ATOM 945 C C . PHE A 1 117 ? -2.914 14.625 -30.328 1 90.12 117 PHE A C 1
ATOM 947 O O . PHE A 1 117 ? -4.047 15.023 -30.594 1 90.12 117 PHE A O 1
ATOM 954 N N . LYS A 1 118 ? -2.279 15.031 -29.156 1 83.25 118 LYS A N 1
ATOM 955 C CA . LYS A 1 118 ? -2.715 16.156 -28.328 1 83.25 118 LYS A CA 1
ATOM 956 C C . LYS A 1 118 ? -1.599 17.172 -28.156 1 83.25 118 LYS A C 1
ATOM 958 O O . LYS A 1 118 ? -0.417 16.828 -28.188 1 83.25 118 LYS A O 1
ATOM 963 N N . PRO A 1 119 ? -2.041 18.469 -28.078 1 72.94 119 PRO A N 1
ATOM 964 C CA . PRO A 1 119 ? -1.028 19.516 -27.906 1 72.94 119 PRO A CA 1
ATOM 965 C C . PRO A 1 119 ? -0.4 19.516 -26.516 1 72.94 119 PRO A C 1
ATOM 967 O O . PRO A 1 119 ? -1.047 19.109 -25.547 1 72.94 119 PRO A O 1
ATOM 970 N N . VAL A 1 120 ? 0.933 19.641 -26.469 1 62.03 120 VAL A N 1
ATOM 971 C CA . VAL A 1 120 ? 1.598 19.812 -25.188 1 62.03 120 VAL A CA 1
ATOM 972 C C . VAL A 1 120 ? 1.236 21.172 -24.594 1 62.03 120 VAL A C 1
ATOM 974 O O . VAL A 1 120 ? 1.074 22.141 -25.328 1 62.03 120 VAL A O 1
ATOM 977 N N . THR A 1 121 ? 0.633 21.188 -23.328 1 54.25 121 THR A N 1
ATOM 978 C CA . THR A 1 121 ? 0.221 22.422 -22.688 1 54.25 121 THR A CA 1
ATOM 979 C C . THR A 1 121 ? 1.291 23.5 -22.859 1 54.25 121 THR A C 1
ATOM 981 O O . THR A 1 121 ? 0.976 24.656 -23.125 1 54.25 121 THR A O 1
ATOM 984 N N . ILE A 1 122 ? 2.551 23.109 -22.375 1 49.22 122 ILE A N 1
ATOM 985 C CA . ILE A 1 122 ? 3.525 24.188 -22.391 1 49.22 122 ILE A CA 1
ATOM 986 C C . ILE A 1 122 ? 4.285 24.188 -23.703 1 49.22 122 ILE A C 1
ATOM 988 O O . ILE A 1 122 ? 4.895 23.172 -24.078 1 49.22 122 ILE A O 1
ATOM 992 N N . GLY A 1 123 ? 4.281 25.219 -24.641 1 48.22 123 GLY A N 1
ATOM 993 C CA . GLY A 1 123 ? 4.945 25.578 -25.891 1 48.22 123 GLY A CA 1
ATOM 994 C C . GLY A 1 123 ? 4.328 24.906 -27.109 1 48.22 123 GLY A C 1
ATOM 995 O O . GLY A 1 123 ? 4.395 23.688 -27.25 1 48.22 123 GLY A O 1
ATOM 996 N N . ALA A 1 124 ? 3.176 25.391 -27.656 1 50.78 124 ALA A N 1
ATOM 997 C CA . ALA A 1 124 ? 2.227 25.109 -28.734 1 50.78 124 ALA A CA 1
ATOM 998 C C . ALA A 1 124 ? 2.824 24.141 -29.75 1 50.78 124 ALA A C 1
ATOM 1000 O O . ALA A 1 124 ? 2.094 23.5 -30.5 1 50.78 124 ALA A O 1
ATOM 1001 N N . SER A 1 125 ? 4.102 24.016 -29.844 1 58.66 125 SER A N 1
ATOM 1002 C CA . SER A 1 125 ? 4.562 23.5 -31.125 1 58.66 125 SER A CA 1
ATOM 1003 C C . SER A 1 125 ? 4.781 21.984 -31.062 1 58.66 125 SER A C 1
ATOM 1005 O O . SER A 1 125 ? 4.941 21.328 -32.094 1 58.66 125 SER A O 1
ATOM 1007 N N . LYS A 1 126 ? 4.719 21.375 -29.828 1 65.38 126 LYS A N 1
ATOM 1008 C CA . LYS A 1 126 ? 5.023 19.953 -29.859 1 65.38 126 LYS A CA 1
ATOM 1009 C C . LYS A 1 126 ? 3.789 19.109 -29.516 1 65.38 126 LYS A C 1
ATOM 1011 O O . LYS A 1 126 ? 3.016 19.484 -28.625 1 65.38 126 LYS A O 1
ATOM 1016 N N . MET A 1 127 ? 3.506 18.172 -30.453 1 75.94 127 MET A N 1
ATOM 1017 C CA . MET A 1 127 ? 2.373 17.266 -30.297 1 75.94 127 MET A CA 1
ATOM 1018 C C . MET A 1 127 ? 2.838 15.891 -29.828 1 75.94 127 MET A C 1
ATOM 1020 O O . MET A 1 127 ? 3.902 15.422 -30.234 1 75.94 127 MET A O 1
ATOM 1024 N N . TYR A 1 128 ? 2.148 15.391 -28.859 1 82.81 128 TYR A N 1
ATOM 1025 C CA . TYR A 1 128 ? 2.406 14.031 -28.406 1 82.81 128 TYR A CA 1
ATOM 1026 C C . TYR A 1 128 ? 1.243 13.109 -28.75 1 82.81 128 TYR A C 1
ATOM 1028 O O . TYR A 1 128 ? 0.097 13.547 -28.844 1 82.81 128 TYR A O 1
ATOM 1036 N N . ALA A 1 129 ? 1.603 11.852 -29.031 1 88.38 129 ALA A N 1
ATOM 1037 C CA . ALA A 1 129 ? 0.549 10.867 -29.266 1 88.38 129 ALA A CA 1
ATOM 1038 C C . ALA A 1 129 ? -0.335 10.711 -28.031 1 88.38 129 ALA A C 1
ATOM 1040 O O . ALA A 1 129 ? 0.16 10.695 -26.906 1 88.38 129 ALA A O 1
ATOM 1041 N N . ASN A 1 130 ? -1.629 10.641 -28.234 1 88.44 130 ASN A N 1
ATOM 1042 C CA . ASN A 1 130 ? -2.568 10.461 -27.125 1 88.44 130 ASN A CA 1
ATOM 1043 C C . ASN A 1 130 ? -2.332 9.141 -26.406 1 88.44 130 ASN A C 1
ATOM 1045 O O . ASN A 1 130 ? -2.504 9.055 -25.188 1 88.44 130 ASN A O 1
ATOM 1049 N N . LYS A 1 131 ? -2.109 8.094 -27.172 1 92.06 131 LYS A N 1
ATOM 1050 C CA . LYS A 1 131 ? -1.87 6.754 -26.641 1 92.06 131 LYS A CA 1
ATOM 1051 C C . LYS A 1 131 ? -0.774 6.035 -27.406 1 92.06 131 LYS A C 1
ATOM 1053 O O . LYS A 1 131 ? -0.672 6.184 -28.641 1 92.06 131 LYS A O 1
ATOM 1058 N N . VAL A 1 132 ? 0.049 5.383 -26.672 1 94.5 132 VAL A N 1
ATOM 1059 C CA . VAL A 1 132 ? 1.138 4.621 -27.281 1 94.5 132 VAL A CA 1
ATOM 1060 C C . VAL A 1 132 ? 1.19 3.225 -26.672 1 94.5 132 VAL A C 1
ATOM 1062 O O . VAL A 1 132 ? 0.968 3.055 -25.469 1 94.5 132 VAL A O 1
ATOM 1065 N N . SER A 1 133 ? 1.348 2.227 -27.5 1 95.38 133 SER A N 1
ATOM 1066 C CA . SER A 1 133 ? 1.58 0.864 -27.031 1 95.38 133 SER A CA 1
ATOM 1067 C C . SER A 1 133 ? 3.01 0.416 -27.312 1 95.38 133 SER A C 1
ATOM 1069 O O . SER A 1 133 ? 3.588 0.791 -28.344 1 95.38 133 SER A O 1
ATOM 1071 N N . ALA A 1 134 ? 3.533 -0.277 -26.359 1 96.19 134 ALA A N 1
ATOM 1072 C CA . ALA A 1 134 ? 4.887 -0.802 -26.516 1 96.19 134 ALA A CA 1
ATOM 1073 C C . ALA A 1 134 ? 4.863 -2.285 -26.875 1 96.19 134 ALA A C 1
ATOM 1075 O O . ALA A 1 134 ? 4.113 -3.062 -26.281 1 96.19 134 ALA A O 1
ATOM 1076 N N . PHE A 1 135 ? 5.648 -2.699 -27.875 1 97.38 135 PHE A N 1
ATOM 1077 C CA . PHE A 1 135 ? 5.777 -4.082 -28.328 1 97.38 135 PHE A CA 1
ATOM 1078 C C . PHE A 1 135 ? 7.227 -4.547 -28.234 1 97.38 135 PHE A C 1
ATOM 1080 O O . PHE A 1 135 ? 8.148 -3.729 -28.234 1 97.38 135 PHE A O 1
ATOM 1087 N N . ASN A 1 136 ? 7.383 -5.746 -28.016 1 96.25 136 ASN A N 1
ATOM 1088 C CA . ASN A 1 136 ? 8.664 -6.441 -28.062 1 96.25 136 ASN A CA 1
ATOM 1089 C C . ASN A 1 136 ? 8.68 -7.523 -29.141 1 96.25 136 ASN A C 1
ATOM 1091 O O . ASN A 1 136 ? 7.852 -8.438 -29.109 1 96.25 136 ASN A O 1
ATOM 1095 N N . SER A 1 137 ? 9.625 -7.395 -30.031 1 93.69 137 SER A N 1
ATOM 1096 C CA . SER A 1 137 ? 9.719 -8.375 -31.109 1 93.69 137 SER A CA 1
ATOM 1097 C C . SER A 1 137 ? 10.008 -9.766 -30.562 1 93.69 137 SER A C 1
ATOM 1099 O O . SER A 1 137 ? 10.984 -9.969 -29.844 1 93.69 137 SER A O 1
ATOM 1101 N N . ILE A 1 138 ? 9.18 -10.734 -30.969 1 95.88 138 ILE A N 1
ATOM 1102 C CA . ILE A 1 138 ? 9.375 -12.109 -30.531 1 95.88 138 ILE A CA 1
ATOM 1103 C C . ILE A 1 138 ? 10.68 -12.656 -31.109 1 95.88 138 ILE A C 1
ATOM 1105 O O . ILE A 1 138 ? 11.414 -13.367 -30.422 1 95.88 138 ILE A O 1
ATOM 1109 N N . LYS A 1 139 ? 10.984 -12.289 -32.312 1 92.06 139 LYS A N 1
ATOM 1110 C CA . LYS A 1 139 ? 12.188 -12.742 -33 1 92.06 139 LYS A CA 1
ATOM 1111 C C . LYS A 1 139 ? 13.445 -12.25 -32.281 1 92.06 139 LYS A C 1
ATOM 1113 O O . LYS A 1 139 ? 14.398 -13.008 -32.094 1 92.06 139 LYS A O 1
ATOM 1118 N N . TYR A 1 140 ? 13.367 -11.023 -31.891 1 90.44 140 TYR A N 1
ATOM 1119 C CA . TYR A 1 140 ? 14.5 -10.477 -31.156 1 90.44 140 TYR A CA 1
ATOM 1120 C C . TYR A 1 140 ? 14.656 -11.164 -29.812 1 90.44 140 TYR A C 1
ATOM 1122 O O . TYR A 1 140 ? 15.766 -11.484 -29.391 1 90.44 140 TYR A O 1
ATOM 1130 N N . ALA A 1 141 ? 13.562 -11.328 -29.141 1 92.56 141 ALA A N 1
ATOM 1131 C CA . ALA A 1 141 ? 13.586 -11.992 -27.844 1 92.56 141 ALA A CA 1
ATOM 1132 C C . ALA A 1 141 ? 14.18 -13.398 -27.953 1 92.56 141 ALA A C 1
ATOM 1134 O O . ALA A 1 141 ? 14.961 -13.82 -27.109 1 92.56 141 ALA A O 1
ATOM 1135 N N . LEU A 1 142 ? 13.812 -14.117 -28.969 1 94.12 142 LEU A N 1
ATOM 1136 C CA . LEU A 1 142 ? 14.32 -15.469 -29.188 1 94.12 142 LEU A CA 1
ATOM 1137 C C . LEU A 1 142 ? 15.812 -15.438 -29.484 1 94.12 142 LEU A C 1
ATOM 1139 O O . LEU A 1 142 ? 16.562 -16.312 -29.047 1 94.12 142 LEU A O 1
ATOM 1143 N N . THR A 1 143 ? 16.219 -14.445 -30.25 1 91.25 143 THR A N 1
ATOM 1144 C CA . THR A 1 143 ? 17.625 -14.32 -30.562 1 91.25 143 THR A CA 1
ATOM 1145 C C . THR A 1 143 ? 18.453 -14.148 -29.297 1 91.25 143 THR A C 1
ATOM 1147 O O . THR A 1 143 ? 19.5 -14.789 -29.125 1 91.25 143 THR A O 1
ATOM 1150 N N . VAL A 1 144 ? 17.969 -13.344 -28.422 1 89.06 144 VAL A N 1
ATOM 1151 C CA . VAL A 1 144 ? 18.656 -13.094 -27.156 1 89.06 144 VAL A CA 1
ATOM 1152 C C . VAL A 1 144 ? 18.641 -14.352 -26.297 1 89.06 144 VAL A C 1
ATOM 1154 O O . VAL A 1 144 ? 19.672 -14.719 -25.719 1 89.06 144 VAL A O 1
ATOM 1157 N N . THR A 1 145 ? 17.562 -15.062 -26.219 1 91.38 145 THR A N 1
ATOM 1158 C CA . THR A 1 145 ? 17.422 -16.25 -25.391 1 91.38 145 THR A CA 1
ATOM 1159 C C . THR A 1 145 ? 18.312 -17.375 -25.891 1 91.38 145 THR A C 1
ATOM 1161 O O . THR A 1 145 ? 18.922 -18.094 -25.094 1 91.38 145 THR A O 1
ATOM 1164 N N . PHE A 1 146 ? 18.422 -17.516 -27.203 1 92.44 146 PHE A N 1
ATOM 1165 C CA . PHE A 1 146 ? 19.219 -18.578 -27.797 1 92.44 146 PHE A CA 1
ATOM 1166 C C . PHE A 1 146 ? 20.703 -18.281 -27.656 1 92.44 146 PHE A C 1
ATOM 1168 O O . PHE A 1 146 ? 21.547 -19.188 -27.812 1 92.44 146 PHE A O 1
ATOM 1175 N N . SER A 1 147 ? 20.984 -17.062 -27.375 1 89 147 SER A N 1
ATOM 1176 C CA . SER A 1 147 ? 22.391 -16.688 -27.188 1 89 147 SER A CA 1
ATOM 1177 C C . SER A 1 147 ? 22.875 -17.094 -25.797 1 89 147 SER A C 1
ATOM 1179 O O . SER A 1 147 ? 24.078 -17.047 -25.531 1 89 147 SER A O 1
ATOM 1181 N N . ARG A 1 148 ? 22.047 -17.578 -24.984 1 89.38 148 ARG A N 1
ATOM 1182 C CA . ARG A 1 148 ? 22.391 -18.016 -23.625 1 89.38 148 ARG A CA 1
ATOM 1183 C C . ARG A 1 148 ? 22.984 -19.422 -23.656 1 89.38 148 ARG A C 1
ATOM 1185 O O . ARG A 1 148 ? 22.438 -20.328 -24.281 1 89.38 148 ARG A O 1
ATOM 1192 N N . LEU A 1 149 ? 24.016 -19.484 -22.953 1 88.12 149 LEU A N 1
ATOM 1193 C CA . LEU A 1 149 ? 24.625 -20.812 -22.844 1 88.12 149 LEU A CA 1
ATOM 1194 C C . LEU A 1 149 ? 23.703 -21.766 -22.078 1 88.12 149 LEU A C 1
ATOM 1196 O O . LEU A 1 149 ? 23.156 -21.406 -21.031 1 88.12 149 LEU A O 1
ATOM 1200 N N . GLY A 1 150 ? 23.453 -22.938 -22.641 1 88.81 150 GLY A N 1
ATOM 1201 C CA . GLY A 1 150 ? 22.672 -23.953 -21.953 1 88.81 150 GLY A CA 1
ATOM 1202 C C . GLY A 1 150 ? 21.203 -23.906 -22.312 1 88.81 150 GLY A C 1
ATOM 1203 O O . GLY A 1 150 ? 20.453 -24.828 -21.984 1 88.81 150 GLY A O 1
ATOM 1204 N N . PHE A 1 151 ? 20.781 -22.844 -23 1 93.19 151 PHE A N 1
ATOM 1205 C CA . PHE A 1 151 ? 19.375 -22.703 -23.328 1 93.19 151 PHE A CA 1
ATOM 1206 C C . PHE A 1 151 ? 18.922 -23.797 -24.281 1 93.19 151 PHE A C 1
ATOM 1208 O O . PHE A 1 151 ? 17.875 -24.406 -24.078 1 93.19 151 PHE A O 1
ATOM 1215 N N . GLU A 1 152 ? 19.672 -24.062 -25.312 1 93.94 152 GLU A N 1
ATOM 1216 C CA . GLU A 1 152 ? 19.312 -25.062 -26.312 1 93.94 152 GLU A CA 1
ATOM 1217 C C . GLU A 1 152 ? 19.234 -26.453 -25.688 1 93.94 152 GLU A C 1
ATOM 1219 O O . GLU A 1 152 ? 18.344 -27.234 -26.016 1 93.94 152 GLU A O 1
ATOM 1224 N N . SER A 1 153 ? 20.156 -26.688 -24.844 1 91.25 153 SER A N 1
ATOM 1225 C CA . SER A 1 153 ? 20.109 -27.969 -24.141 1 91.25 153 SER A CA 1
ATOM 1226 C C . SER A 1 153 ? 18.875 -28.078 -23.25 1 91.25 153 SER A C 1
ATOM 1228 O O . SER A 1 153 ? 18.281 -29.156 -23.141 1 91.25 153 SER A O 1
ATOM 1230 N N . ALA A 1 154 ? 18.484 -27 -22.734 1 92.31 154 ALA A N 1
ATOM 1231 C CA . ALA A 1 154 ? 17.344 -26.984 -21.828 1 92.31 154 ALA A CA 1
ATOM 1232 C C . ALA A 1 154 ? 16.047 -27.234 -22.578 1 92.31 154 ALA A C 1
ATOM 1234 O O . ALA A 1 154 ? 15.172 -27.953 -22.094 1 92.31 154 ALA A O 1
ATOM 1235 N N . ILE A 1 155 ? 15.891 -26.703 -23.75 1 95.94 155 ILE A N 1
ATOM 1236 C CA . ILE A 1 155 ? 14.633 -26.812 -24.484 1 95.94 155 ILE A CA 1
ATOM 1237 C C . ILE A 1 155 ? 14.531 -28.203 -25.109 1 95.94 155 ILE A C 1
ATOM 1239 O O . ILE A 1 155 ? 13.461 -28.609 -25.562 1 95.94 155 ILE A O 1
ATOM 1243 N N . GLU A 1 156 ? 15.641 -28.969 -25.172 1 94.44 156 GLU A N 1
ATOM 1244 C CA . GLU A 1 156 ? 15.633 -30.297 -25.75 1 94.44 156 GLU A CA 1
ATOM 1245 C C . GLU A 1 156 ? 15.641 -31.375 -24.672 1 94.44 156 GLU A C 1
ATOM 1247 O O . GLU A 1 156 ? 15.484 -32.562 -24.969 1 94.44 156 GLU A O 1
ATOM 1252 N N . ALA A 1 157 ? 15.68 -31.016 -23.469 1 88.69 157 ALA A N 1
ATOM 1253 C CA . ALA A 1 157 ? 15.852 -31.938 -22.344 1 88.69 157 ALA A CA 1
ATOM 1254 C C . ALA A 1 157 ? 14.656 -32.875 -22.25 1 88.69 157 ALA A C 1
ATOM 1256 O O . ALA A 1 157 ? 14.812 -34.062 -21.859 1 88.69 157 ALA A O 1
ATOM 1257 N N . TRP A 1 158 ? 13.438 -32.438 -22.625 1 90.25 158 TRP A N 1
ATOM 1258 C CA . TRP A 1 158 ? 12.227 -33.219 -22.469 1 90.25 158 TRP A CA 1
ATOM 1259 C C . TRP A 1 158 ? 12.266 -34.469 -23.359 1 90.25 158 TRP A C 1
ATOM 1261 O O . TRP A 1 158 ? 11.562 -35.438 -23.109 1 90.25 158 TRP A O 1
ATOM 1271 N N . ARG A 1 159 ? 13.094 -34.5 -24.406 1 89.94 159 ARG A N 1
ATOM 1272 C CA . ARG A 1 159 ? 13.195 -35.625 -25.344 1 89.94 159 ARG A CA 1
ATOM 1273 C C . ARG A 1 159 ? 13.805 -36.844 -24.688 1 89.94 159 ARG A C 1
ATOM 1275 O O . ARG A 1 159 ? 13.547 -37.969 -25.094 1 89.94 159 ARG A O 1
ATOM 1282 N N . TYR A 1 160 ? 14.508 -36.594 -23.656 1 83.44 160 TYR A N 1
ATOM 1283 C CA . TYR A 1 160 ? 15.258 -37.688 -23.031 1 83.44 160 TYR A CA 1
ATOM 1284 C C . TYR A 1 160 ? 14.586 -38.156 -21.734 1 83.44 160 TYR A C 1
ATOM 1286 O O . TYR A 1 160 ? 15.156 -38.938 -20.984 1 83.44 160 TYR A O 1
ATOM 1294 N N . ARG A 1 161 ? 13.406 -37.781 -21.625 1 80.56 161 ARG A N 1
ATOM 1295 C CA . ARG A 1 161 ? 12.688 -38.156 -20.406 1 80.56 161 ARG A CA 1
ATOM 1296 C C . ARG A 1 161 ? 12.164 -39.562 -20.484 1 80.56 161 ARG A C 1
ATOM 1298 O O . ARG A 1 161 ? 11.945 -40.094 -21.578 1 80.56 161 ARG A O 1
ATOM 1305 N N . THR A 1 162 ? 11.969 -40.094 -19.234 1 79 162 THR A N 1
ATOM 1306 C CA . THR A 1 162 ? 11.312 -41.406 -19.172 1 79 162 THR A CA 1
ATOM 1307 C C . THR A 1 162 ? 9.812 -41.25 -19.422 1 79 162 THR A C 1
ATOM 1309 O O . THR A 1 162 ? 9.141 -40.469 -18.781 1 79 162 THR A O 1
ATOM 1312 N N . ARG A 1 163 ? 9.32 -41.969 -20.469 1 75.81 163 ARG A N 1
ATOM 1313 C CA . ARG A 1 163 ? 7.906 -41.875 -20.812 1 75.81 163 ARG A CA 1
ATOM 1314 C C . ARG A 1 163 ? 7.086 -42.875 -20.031 1 75.81 163 ARG A C 1
ATOM 1316 O O . ARG A 1 163 ? 7.531 -44.031 -19.812 1 75.81 163 ARG A O 1
ATOM 1323 N N . HIS A 1 164 ? 6.098 -42.312 -19.453 1 76.25 164 HIS A N 1
ATOM 1324 C CA . HIS A 1 164 ? 5.18 -43.188 -18.719 1 76.25 164 HIS A CA 1
ATOM 1325 C C . HIS A 1 164 ? 3.82 -43.25 -19.406 1 76.25 164 HIS A C 1
ATOM 1327 O O . HIS A 1 164 ? 3.332 -42.25 -19.938 1 76.25 164 HIS A O 1
ATOM 1333 N N . ASN A 1 165 ? 3.312 -44.406 -19.609 1 70.94 165 ASN A N 1
ATOM 1334 C CA . ASN A 1 165 ? 2.098 -44.594 -20.391 1 70.94 165 ASN A CA 1
ATOM 1335 C C . ASN A 1 165 ? 0.875 -44.031 -19.672 1 70.94 165 ASN A C 1
ATOM 1337 O O . ASN A 1 165 ? -0.019 -43.469 -20.312 1 70.94 165 ASN A O 1
ATOM 1341 N N . ASN A 1 166 ? 0.812 -44.094 -18.438 1 84.62 166 ASN A N 1
ATOM 1342 C CA . ASN A 1 166 ? -0.485 -43.781 -17.844 1 84.62 166 ASN A CA 1
ATOM 1343 C C . ASN A 1 166 ? -0.394 -42.594 -16.875 1 84.62 166 ASN A C 1
ATOM 1345 O O . ASN A 1 166 ? -1.393 -42.219 -16.266 1 84.62 166 ASN A O 1
ATOM 1349 N N . THR A 1 167 ? 0.667 -42 -16.781 1 91.06 167 THR A N 1
ATOM 1350 C CA . THR A 1 167 ? 0.82 -40.906 -15.828 1 91.06 167 THR A CA 1
ATOM 1351 C C . THR A 1 167 ? 1.387 -39.656 -16.516 1 91.06 167 THR A C 1
ATOM 1353 O O . THR A 1 167 ? 2.355 -39.75 -17.266 1 91.06 167 THR A O 1
ATOM 1356 N N . MET A 1 168 ? 0.736 -38.562 -16.359 1 93.38 168 MET A N 1
ATOM 1357 C CA . MET A 1 168 ? 1.211 -37.281 -16.891 1 93.38 168 MET A CA 1
ATOM 1358 C C . MET A 1 168 ? 1.977 -36.5 -15.82 1 93.38 168 MET A C 1
ATOM 1360 O O . MET A 1 168 ? 1.476 -36.312 -14.711 1 93.38 168 MET A O 1
ATOM 1364 N N . TYR A 1 169 ? 3.162 -36.094 -16.203 1 89.44 169 TYR A N 1
ATOM 1365 C CA . TYR A 1 169 ? 4.02 -35.406 -15.242 1 89.44 169 TYR A CA 1
ATOM 1366 C C . TYR A 1 169 ? 4.164 -33.906 -15.602 1 89.44 169 TYR A C 1
ATOM 1368 O O . TYR A 1 169 ? 4.453 -33.094 -14.742 1 89.44 169 TYR A O 1
ATOM 1376 N N . ASP A 1 170 ? 4.031 -33.688 -16.859 1 91.38 170 ASP A N 1
ATOM 1377 C CA . ASP A 1 170 ? 4.199 -32.312 -17.328 1 91.38 170 ASP A CA 1
ATOM 1378 C C . ASP A 1 170 ? 3.449 -32.094 -18.641 1 91.38 170 ASP A C 1
ATOM 1380 O O . ASP A 1 170 ? 2.682 -32.969 -19.078 1 91.38 170 ASP A O 1
ATOM 1384 N N . ILE A 1 171 ? 3.602 -30.984 -19.188 1 94.06 171 ILE A N 1
ATOM 1385 C CA . ILE A 1 171 ? 2.889 -30.578 -20.391 1 94.06 171 ILE A CA 1
ATOM 1386 C C . ILE A 1 171 ? 3.277 -31.484 -21.562 1 94.06 171 ILE A C 1
ATOM 1388 O O . ILE A 1 171 ? 2.49 -31.688 -22.484 1 94.06 171 ILE A O 1
ATOM 1392 N N . TYR A 1 172 ? 4.465 -32.125 -21.531 1 93.19 172 TYR A N 1
ATOM 1393 C CA . TYR A 1 172 ? 4.965 -33 -22.594 1 93.19 172 TYR A CA 1
ATOM 1394 C C . TYR A 1 172 ? 4.133 -34.281 -22.688 1 93.19 172 TYR A C 1
ATOM 1396 O O . TYR A 1 172 ? 4.172 -34.969 -23.703 1 93.19 172 TYR A O 1
ATOM 1404 N N . ASP A 1 173 ? 3.455 -34.531 -21.625 1 92.88 173 ASP A N 1
ATOM 1405 C CA . ASP A 1 173 ? 2.729 -35.781 -21.531 1 92.88 173 ASP A CA 1
ATOM 1406 C C . ASP A 1 173 ? 1.28 -35.625 -21.984 1 92.88 173 ASP A C 1
ATOM 1408 O O . ASP A 1 173 ? 0.525 -36.594 -22.031 1 92.88 173 ASP A O 1
ATOM 1412 N N . GLY A 1 174 ? 0.89 -34.406 -22.312 1 93.75 174 GLY A N 1
ATOM 1413 C CA . GLY A 1 174 ? -0.446 -34.188 -22.844 1 93.75 174 GLY A CA 1
ATOM 1414 C C . GLY A 1 174 ? -0.62 -34.75 -24.25 1 93.75 174 GLY A C 1
ATOM 1415 O O . GLY A 1 174 ? 0.353 -34.875 -25 1 93.75 174 GLY A O 1
ATOM 1416 N N . GLN A 1 175 ? -1.827 -34.969 -24.578 1 94.62 175 GLN A N 1
ATOM 1417 C CA . GLN A 1 175 ? -2.125 -35.531 -25.891 1 94.62 175 GLN A CA 1
ATOM 1418 C C . GLN A 1 175 ? -1.748 -34.594 -27.016 1 94.62 175 GLN A C 1
ATOM 1420 O O . GLN A 1 175 ? -1.216 -35 -28.047 1 94.62 175 GLN A O 1
ATOM 1425 N N . LEU A 1 176 ? -1.97 -33.375 -26.812 1 95.88 176 LEU A N 1
ATOM 1426 C CA . LEU A 1 176 ? -1.792 -32.375 -27.875 1 95.88 176 LEU A CA 1
ATOM 1427 C C . LEU A 1 176 ? -0.316 -32.188 -28.219 1 95.88 176 LEU A C 1
ATOM 1429 O O . LEU A 1 176 ? 0.025 -31.781 -29.328 1 95.88 176 LEU A O 1
ATOM 1433 N N . TRP A 1 177 ? 0.58 -32.469 -27.25 1 95.38 177 TRP A N 1
ATOM 1434 C CA . TRP A 1 177 ? 2.014 -32.312 -27.484 1 95.38 177 TRP A CA 1
ATOM 1435 C C . TRP A 1 177 ? 2.469 -33.219 -28.625 1 95.38 177 TRP A C 1
ATOM 1437 O O . TRP A 1 177 ? 3.352 -32.844 -29.406 1 95.38 177 TRP A O 1
ATOM 1447 N N . ASN A 1 178 ? 1.797 -34.344 -28.797 1 92.31 178 ASN A N 1
ATOM 1448 C CA . ASN A 1 178 ? 2.164 -35.312 -29.812 1 92.31 178 ASN A CA 1
ATOM 1449 C C . ASN A 1 178 ? 1.246 -35.219 -31.031 1 92.31 178 ASN A C 1
ATOM 1451 O O . ASN A 1 178 ? 1.543 -35.781 -32.094 1 92.31 178 ASN A O 1
ATOM 1455 N N . GLU A 1 179 ? 0.245 -34.5 -30.891 1 94.69 179 GLU A N 1
ATOM 1456 C CA . GLU A 1 179 ? -0.722 -34.375 -31.984 1 94.69 179 GLU A CA 1
ATOM 1457 C C . GLU A 1 179 ? -0.507 -33.094 -32.781 1 94.69 179 GLU A C 1
ATOM 1459 O O . GLU A 1 179 ? -0.961 -33 -33.938 1 94.69 179 GLU A O 1
ATOM 1464 N N . PHE A 1 180 ? 0.177 -32.219 -32.219 1 94.38 180 PHE A N 1
ATOM 1465 C CA . PHE A 1 180 ? 0.399 -30.922 -32.875 1 94.38 180 PHE A CA 1
ATOM 1466 C C . PHE A 1 180 ? 1.339 -31.062 -34.062 1 94.38 180 PHE A C 1
ATOM 1468 O O . PHE A 1 180 ? 2.506 -31.422 -33.906 1 94.38 180 PHE A O 1
ATOM 1475 N N . LYS A 1 181 ? 0.822 -30.75 -35.219 1 93.5 181 LYS A N 1
ATOM 1476 C CA . LYS A 1 181 ? 1.562 -31.094 -36.438 1 93.5 181 LYS A CA 1
ATOM 1477 C C . LYS A 1 181 ? 2.053 -29.844 -37.156 1 93.5 181 LYS A C 1
ATOM 1479 O O . LYS A 1 181 ? 1.516 -28.75 -36.938 1 93.5 181 LYS A O 1
ATOM 1484 N N . ASP A 1 182 ? 3.098 -30.031 -37.906 1 92.88 182 ASP A N 1
ATOM 1485 C CA . ASP A 1 182 ? 3.578 -28.953 -38.781 1 92.88 182 ASP A CA 1
ATOM 1486 C C . ASP A 1 182 ? 2.926 -29.031 -40.156 1 92.88 182 ASP A C 1
ATOM 1488 O O . ASP A 1 182 ? 1.952 -29.766 -40.344 1 92.88 182 ASP A O 1
ATOM 1492 N N . ARG A 1 183 ? 3.373 -28.203 -41.031 1 88.38 183 ARG A N 1
ATOM 1493 C CA . ARG A 1 183 ? 2.771 -28.094 -42.344 1 88.38 183 ARG A CA 1
ATOM 1494 C C . ARG A 1 183 ? 2.898 -29.406 -43.125 1 88.38 183 ARG A C 1
ATOM 1496 O O . ARG A 1 183 ? 2.029 -29.734 -43.938 1 88.38 183 ARG A O 1
ATOM 1503 N N . ASP A 1 184 ? 3.939 -30.172 -42.844 1 90 184 ASP A N 1
ATOM 1504 C CA . ASP A 1 184 ? 4.223 -31.406 -43.562 1 90 184 ASP A CA 1
ATOM 1505 C C . ASP A 1 184 ? 3.527 -32.594 -42.906 1 90 184 ASP A C 1
ATOM 1507 O O . ASP A 1 184 ? 3.648 -33.719 -43.375 1 90 184 ASP A O 1
ATOM 1511 N N . GLY A 1 185 ? 2.842 -32.344 -41.812 1 90.56 185 GLY A N 1
ATOM 1512 C CA . GLY A 1 185 ? 2.09 -33.406 -41.156 1 90.56 185 GLY A CA 1
ATOM 1513 C C . GLY A 1 185 ? 2.879 -34.125 -40.062 1 90.56 185 GLY A C 1
ATOM 1514 O O . GLY A 1 185 ? 2.383 -35.062 -39.438 1 90.56 185 GLY A O 1
ATOM 1515 N N . ASN A 1 186 ? 4.039 -33.688 -39.875 1 93.06 186 ASN A N 1
ATOM 1516 C CA . ASN A 1 186 ? 4.855 -34.25 -38.812 1 93.06 186 ASN A CA 1
ATOM 1517 C C . ASN A 1 186 ? 4.594 -33.531 -37.469 1 93.06 186 ASN A C 1
ATOM 1519 O O . ASN A 1 186 ? 4.082 -32.438 -37.469 1 93.06 186 ASN A O 1
ATOM 1523 N N . VAL A 1 187 ? 4.914 -34.312 -36.5 1 95.06 187 VAL A N 1
ATOM 1524 C CA . VAL A 1 187 ? 4.801 -33.719 -35.188 1 95.06 187 VAL A CA 1
ATOM 1525 C C . VAL A 1 187 ? 5.707 -32.469 -35.125 1 95.06 187 VAL A C 1
ATOM 1527 O O . VAL A 1 187 ? 6.891 -32.562 -35.438 1 95.06 187 VAL A O 1
ATOM 1530 N N . PHE A 1 188 ? 5.23 -31.391 -34.75 1 95.38 188 PHE A N 1
ATOM 1531 C CA . PHE A 1 188 ? 5.922 -30.109 -34.781 1 95.38 188 PHE A CA 1
ATOM 1532 C C . PHE A 1 188 ? 7.215 -30.172 -33.969 1 95.38 188 PHE A C 1
ATOM 1534 O O . PHE A 1 188 ? 8.242 -29.641 -34.406 1 95.38 188 PHE A O 1
ATOM 1541 N N . THR A 1 189 ? 7.223 -30.828 -32.812 1 94.12 189 THR A N 1
ATOM 1542 C CA . THR A 1 189 ? 8.359 -30.844 -31.891 1 94.12 189 THR A CA 1
ATOM 1543 C C . THR A 1 189 ? 9.359 -31.922 -32.281 1 94.12 189 THR A C 1
ATOM 1545 O O . THR A 1 189 ? 10.352 -32.125 -31.578 1 94.12 189 THR A O 1
ATOM 1548 N N . SER A 1 190 ? 9.102 -32.625 -33.344 1 92.5 190 SER A N 1
ATOM 1549 C CA . SER A 1 190 ? 10.023 -33.656 -33.781 1 92.5 190 SER A CA 1
ATOM 1550 C C . SER A 1 190 ? 11.352 -33.062 -34.25 1 92.5 190 SER A C 1
ATOM 1552 O O . SER A 1 190 ? 12.383 -33.75 -34.188 1 92.5 190 SER A O 1
ATOM 1554 N N . GLN A 1 191 ? 11.305 -31.859 -34.719 1 91.06 191 GLN A N 1
ATOM 1555 C CA . GLN A 1 191 ? 12.523 -31.188 -35.156 1 91.06 191 GLN A CA 1
ATOM 1556 C C . GLN A 1 191 ? 13.156 -30.375 -34.031 1 91.06 191 GLN A C 1
ATOM 1558 O O . GLN A 1 191 ? 12.453 -29.906 -33.125 1 91.06 191 GLN A O 1
ATOM 1563 N N . ALA A 1 192 ? 14.5 -30.266 -34.156 1 91.69 192 ALA A N 1
ATOM 1564 C CA . ALA A 1 192 ? 15.219 -29.484 -33.156 1 91.69 192 ALA A CA 1
ATOM 1565 C C . ALA A 1 192 ? 14.828 -28 -33.219 1 91.69 192 ALA A C 1
ATOM 1567 O O . ALA A 1 192 ? 14.469 -27.5 -34.281 1 91.69 192 ALA A O 1
ATOM 1568 N N . ARG A 1 193 ? 14.914 -27.328 -32.062 1 94.75 193 ARG A N 1
ATOM 1569 C CA . ARG A 1 193 ? 14.688 -25.906 -31.953 1 94.75 193 ARG A CA 1
ATOM 1570 C C . ARG A 1 193 ? 13.281 -25.531 -32.438 1 94.75 193 ARG A C 1
ATOM 1572 O O . ARG A 1 193 ? 13.102 -24.547 -33.156 1 94.75 193 ARG A O 1
ATOM 1579 N N . SER A 1 194 ? 12.281 -26.453 -32.156 1 96.06 194 SER A N 1
ATOM 1580 C CA . SER A 1 194 ? 10.867 -26.188 -32.375 1 96.06 194 SER A CA 1
ATOM 1581 C C . SER A 1 194 ? 10.164 -25.859 -31.062 1 96.06 194 SER A C 1
ATOM 1583 O O . SER A 1 194 ? 9.906 -26.75 -30.25 1 96.06 194 SER A O 1
ATOM 1585 N N . LEU A 1 195 ? 9.828 -24.609 -30.938 1 97.5 195 LEU A N 1
ATOM 1586 C CA . LEU A 1 195 ? 9.32 -24.109 -29.656 1 97.5 195 LEU A CA 1
ATOM 1587 C C . LEU A 1 195 ? 7.801 -24.016 -29.672 1 97.5 195 LEU A C 1
ATOM 1589 O O . LEU A 1 195 ? 7.211 -23.625 -30.688 1 97.5 195 LEU A O 1
ATOM 1593 N N . LEU A 1 196 ? 7.148 -24.422 -28.609 1 98.12 196 LEU A N 1
ATOM 1594 C CA . LEU A 1 196 ? 5.715 -24.234 -28.406 1 98.12 196 LEU A CA 1
ATOM 1595 C C . LEU A 1 196 ? 5.441 -23.203 -27.312 1 98.12 196 LEU A C 1
ATOM 1597 O O . LEU A 1 196 ? 5.973 -23.297 -26.203 1 98.12 196 LEU A O 1
ATOM 1601 N N . PHE A 1 197 ? 4.578 -22.203 -27.625 1 98.12 197 PHE A N 1
ATOM 1602 C CA . PHE A 1 197 ? 4.355 -21.078 -26.734 1 98.12 197 PHE A CA 1
ATOM 1603 C C . PHE A 1 197 ? 3.033 -21.219 -25.984 1 98.12 197 PHE A C 1
ATOM 1605 O O . PHE A 1 197 ? 2.066 -21.766 -26.531 1 98.12 197 PHE A O 1
ATOM 1612 N N . THR A 1 198 ? 3.029 -20.797 -24.75 1 98.12 198 THR A N 1
ATOM 1613 C CA . THR A 1 198 ? 1.796 -20.453 -24.047 1 98.12 198 THR A CA 1
ATOM 1614 C C . THR A 1 198 ? 1.549 -18.953 -24.062 1 98.12 198 THR A C 1
ATOM 1616 O O . THR A 1 198 ? 2.447 -18.172 -23.75 1 98.12 198 THR A O 1
ATOM 1619 N N . LEU A 1 199 ? 0.339 -18.547 -24.469 1 98.5 199 LEU A N 1
ATOM 1620 C CA . LEU A 1 199 ? -0.052 -17.141 -24.531 1 98.5 199 LEU A CA 1
ATOM 1621 C C . LEU A 1 199 ? -0.909 -16.766 -23.328 1 98.5 199 LEU A C 1
ATOM 1623 O O . LEU A 1 199 ? -1.846 -17.484 -22.969 1 98.5 199 LEU A O 1
ATOM 1627 N N . ASN A 1 200 ? -0.542 -15.734 -22.656 1 98.25 200 ASN A N 1
ATOM 1628 C CA . ASN A 1 200 ? -1.364 -15.164 -21.594 1 98.25 200 ASN A CA 1
ATOM 1629 C C . ASN A 1 200 ? -1.62 -13.68 -21.828 1 98.25 200 ASN A C 1
ATOM 1631 O O . ASN A 1 200 ? -0.721 -12.945 -22.234 1 98.25 200 ASN A O 1
ATOM 1635 N N . VAL A 1 201 ? -2.848 -13.242 -21.719 1 98 201 VAL A N 1
ATOM 1636 C CA . VAL A 1 201 ? -3.254 -11.836 -21.75 1 98 201 VAL A CA 1
ATOM 1637 C C . VAL A 1 201 ? -4.031 -11.5 -20.484 1 98 201 VAL A C 1
ATOM 1639 O O . VAL A 1 201 ? -4.949 -12.227 -20.094 1 98 201 VAL A O 1
ATOM 1642 N N . ASP A 1 202 ? -3.613 -10.477 -19.859 1 95.88 202 ASP A N 1
ATOM 1643 C CA . ASP A 1 202 ? -4.281 -10.086 -18.625 1 95.88 202 ASP A CA 1
ATOM 1644 C C . ASP A 1 202 ? -4.168 -8.578 -18.391 1 95.88 202 ASP A C 1
ATOM 1646 O O . ASP A 1 202 ? -3.363 -7.906 -19.031 1 95.88 202 ASP A O 1
ATOM 1650 N N . TRP A 1 203 ? -5.086 -8.039 -17.641 1 95.69 203 TRP A N 1
ATOM 1651 C CA . TRP A 1 203 ? -5.102 -6.617 -17.312 1 95.69 203 TRP A CA 1
ATOM 1652 C C . TRP A 1 203 ? -4.953 -6.406 -15.805 1 95.69 203 TRP A C 1
ATOM 1654 O O . TRP A 1 203 ? -5.352 -7.266 -15.016 1 95.69 203 TRP A O 1
ATOM 1664 N N . PHE A 1 204 ? -4.348 -5.336 -15.367 1 92.56 204 PHE A N 1
ATOM 1665 C CA . PHE A 1 204 ? -4.188 -4.984 -13.961 1 92.56 204 PHE A CA 1
ATOM 1666 C C . PHE A 1 204 ? -4.312 -3.48 -13.758 1 92.56 204 PHE A C 1
ATOM 1668 O O . PHE A 1 204 ? -4.086 -2.705 -14.688 1 92.56 204 PHE A O 1
ATOM 1675 N N . GLN A 1 205 ? -4.746 -3.078 -12.578 1 88.88 205 GLN A N 1
ATOM 1676 C CA . GLN A 1 205 ? -4.863 -1.668 -12.219 1 88.88 205 GLN A CA 1
ATOM 1677 C C . GLN A 1 205 ? -3.502 -1.068 -11.883 1 88.88 205 GLN A C 1
ATOM 1679 O O . GLN A 1 205 ? -2.814 -1.548 -10.977 1 88.88 205 GLN A O 1
ATOM 1684 N N . SER A 1 206 ? -3.127 -0.064 -12.531 1 84.56 206 SER A N 1
ATOM 1685 C CA . SER A 1 206 ? -1.791 0.501 -12.367 1 84.56 206 SER A CA 1
ATOM 1686 C C . SER A 1 206 ? -1.717 1.38 -11.125 1 84.56 206 SER A C 1
ATOM 1688 O O . SER A 1 206 ? -0.642 1.562 -10.547 1 84.56 206 SER A O 1
ATOM 1690 N N . SER A 1 207 ? -2.797 2.102 -10.82 1 74.94 207 SER A N 1
ATOM 1691 C CA . SER A 1 207 ? -2.771 3.012 -9.68 1 74.94 207 SER A CA 1
ATOM 1692 C C . SER A 1 207 ? -3.965 2.777 -8.758 1 74.94 207 SER A C 1
ATOM 1694 O O . SER A 1 207 ? -5.012 2.301 -9.203 1 74.94 207 SER A O 1
ATOM 1696 N N . LYS A 1 208 ? -3.654 2.967 -7.543 1 64 208 LYS A N 1
ATOM 1697 C CA . LYS A 1 208 ? -4.738 2.875 -6.57 1 64 208 LYS A CA 1
ATOM 1698 C C . LYS A 1 208 ? -5.633 4.109 -6.621 1 64 208 LYS A C 1
ATOM 1700 O O . LYS A 1 208 ? -6.812 4.047 -6.27 1 64 208 LYS A O 1
ATOM 1705 N N . ARG A 1 209 ? -5.113 5.164 -7.074 1 61.22 209 ARG A N 1
ATOM 1706 C CA . ARG A 1 209 ? -5.789 6.457 -6.992 1 61.22 209 ARG A CA 1
ATOM 1707 C C . ARG A 1 209 ? -6.734 6.656 -8.172 1 61.22 209 ARG A C 1
ATOM 1709 O O . ARG A 1 209 ? -7.832 7.191 -8.008 1 61.22 209 ARG A O 1
ATOM 1716 N N . ASN A 1 210 ? -6.242 6.289 -9.32 1 67.62 210 ASN A N 1
ATOM 1717 C CA . ASN A 1 210 ? -7.031 6.434 -10.539 1 67.62 210 ASN A CA 1
ATOM 1718 C C . ASN A 1 210 ? -7.332 5.078 -11.18 1 67.62 210 ASN A C 1
ATOM 1720 O O . ASN A 1 210 ? -6.523 4.152 -11.086 1 67.62 210 ASN A O 1
ATOM 1724 N N . VAL A 1 211 ? -8.539 4.926 -11.648 1 77.06 211 VAL A N 1
ATOM 1725 C CA . VAL A 1 211 ? -8.898 3.701 -12.352 1 77.06 211 VAL A CA 1
ATOM 1726 C C . VAL A 1 211 ? -8.211 3.674 -13.719 1 77.06 211 VAL A C 1
ATOM 1728 O O . VAL A 1 211 ? -8.656 4.332 -14.656 1 77.06 211 VAL A O 1
ATOM 1731 N N . TYR A 1 212 ? -7.105 3.104 -13.844 1 88.12 212 TYR A N 1
ATOM 1732 C CA . TYR A 1 212 ? -6.312 2.959 -15.055 1 88.12 212 TYR A CA 1
ATOM 1733 C C . TYR A 1 212 ? -5.852 1.518 -15.242 1 88.12 212 TYR A C 1
ATOM 1735 O O . TYR A 1 212 ? -4.887 1.082 -14.609 1 88.12 212 TYR A O 1
ATOM 1743 N N . SER A 1 213 ? -6.516 0.824 -16.188 1 92.31 213 SER A N 1
ATOM 1744 C CA . SER A 1 213 ? -6.25 -0.591 -16.406 1 92.31 213 SER A CA 1
ATOM 1745 C C . SER A 1 213 ? -5.27 -0.787 -17.562 1 92.31 213 SER A C 1
ATOM 1747 O O . SER A 1 213 ? -5.547 -0.394 -18.703 1 92.31 213 SER A O 1
ATOM 1749 N N . VAL A 1 214 ? -4.113 -1.406 -17.312 1 94.88 214 VAL A N 1
ATOM 1750 C CA . VAL A 1 214 ? -3.092 -1.7 -18.312 1 94.88 214 VAL A CA 1
ATOM 1751 C C . VAL A 1 214 ? -3.084 -3.195 -18.625 1 94.88 214 VAL A C 1
ATOM 1753 O O . VAL A 1 214 ? -3.256 -4.023 -17.719 1 94.88 214 VAL A O 1
ATOM 1756 N N . GLY A 1 215 ? -2.979 -3.525 -19.891 1 96.44 215 GLY A N 1
ATOM 1757 C CA . GLY A 1 215 ? -2.914 -4.922 -20.281 1 96.44 215 GLY A CA 1
ATOM 1758 C C . GLY A 1 215 ? -1.51 -5.383 -20.625 1 96.44 215 GLY A C 1
ATOM 1759 O O . GLY A 1 215 ? -0.664 -4.57 -21.016 1 96.44 215 GLY A O 1
ATOM 1760 N N . ALA A 1 216 ? -1.24 -6.668 -20.453 1 97.56 216 ALA A N 1
ATOM 1761 C CA . ALA A 1 216 ? 0.041 -7.266 -20.828 1 97.56 216 ALA A CA 1
ATOM 1762 C C . ALA A 1 216 ? -0.163 -8.578 -21.578 1 97.56 216 ALA A C 1
ATOM 1764 O O . ALA A 1 216 ? -1.061 -9.352 -21.25 1 97.56 216 ALA A O 1
ATOM 1765 N N . ILE A 1 217 ? 0.589 -8.773 -22.594 1 98.25 217 ILE A N 1
ATOM 1766 C CA . ILE A 1 217 ? 0.606 -10.008 -23.375 1 98.25 217 ILE A CA 1
ATOM 1767 C C . ILE A 1 217 ? 1.937 -10.727 -23.172 1 98.25 217 ILE A C 1
ATOM 1769 O O . ILE A 1 217 ? 2.998 -10.195 -23.5 1 98.25 217 ILE A O 1
ATOM 1773 N N . TYR A 1 218 ? 1.838 -11.977 -22.672 1 98.06 218 TYR A N 1
ATOM 1774 C CA . TYR A 1 218 ? 3.029 -12.75 -22.344 1 98.06 218 TYR A CA 1
ATOM 1775 C C . TYR A 1 218 ? 3.102 -14.016 -23.203 1 98.06 218 TYR A C 1
ATOM 1777 O O . TYR A 1 218 ? 2.07 -14.547 -23.609 1 98.06 218 TYR A O 1
ATOM 1785 N N . LEU A 1 219 ? 4.332 -14.453 -23.422 1 98.19 219 LEU A N 1
ATOM 1786 C CA . LEU A 1 219 ? 4.598 -15.781 -23.969 1 98.19 219 LEU A CA 1
ATOM 1787 C C . LEU A 1 219 ? 5.59 -16.547 -23.094 1 98.19 219 LEU A C 1
ATOM 1789 O O . LEU A 1 219 ? 6.543 -15.953 -22.578 1 98.19 219 LEU A O 1
ATOM 1793 N N . THR A 1 220 ? 5.305 -17.781 -22.875 1 96.94 220 THR A N 1
ATOM 1794 C CA . THR A 1 220 ? 6.254 -18.688 -22.234 1 96.94 220 THR A CA 1
ATOM 1795 C C . THR A 1 220 ? 6.633 -19.828 -23.172 1 96.94 220 THR A C 1
ATOM 1797 O O . THR A 1 220 ? 5.914 -20.125 -24.141 1 96.94 220 THR A O 1
ATOM 1800 N N . ILE A 1 221 ? 7.758 -20.406 -22.938 1 97.56 221 ILE A N 1
ATOM 1801 C CA . ILE A 1 221 ? 8.258 -21.5 -23.766 1 97.56 221 ILE A CA 1
ATOM 1802 C C . ILE A 1 221 ? 8.016 -22.828 -23.047 1 97.56 221 ILE A C 1
ATOM 1804 O O . ILE A 1 221 ? 8.711 -23.156 -22.078 1 97.56 221 ILE A O 1
ATOM 1808 N N . ASN A 1 222 ? 7.145 -23.625 -23.594 1 97.25 222 ASN A N 1
ATOM 1809 C CA . ASN A 1 222 ? 6.723 -24.859 -22.938 1 97.25 222 ASN A CA 1
ATOM 1810 C C . ASN A 1 222 ? 7.812 -25.922 -23 1 97.25 222 ASN A C 1
ATOM 1812 O O . ASN A 1 222 ? 7.824 -26.844 -22.188 1 97.25 222 ASN A O 1
ATOM 1816 N N . ASN A 1 223 ? 8.758 -25.781 -23.953 1 96.62 223 ASN A N 1
ATOM 1817 C CA . ASN A 1 223 ? 9.836 -26.75 -24.109 1 96.62 223 ASN A CA 1
ATOM 1818 C C . ASN A 1 223 ? 10.773 -26.75 -22.906 1 96.62 223 ASN A C 1
ATOM 1820 O O . ASN A 1 223 ? 11.477 -27.734 -22.656 1 96.62 223 ASN A O 1
ATOM 1824 N N . LEU A 1 224 ? 10.773 -25.703 -22.172 1 94.38 224 LEU A N 1
ATOM 1825 C CA . LEU A 1 224 ? 11.656 -25.562 -21.016 1 94.38 224 LEU A CA 1
ATOM 1826 C C . LEU A 1 224 ? 11.172 -26.438 -19.875 1 94.38 224 LEU A C 1
ATOM 1828 O O . LEU A 1 224 ? 9.969 -26.672 -19.719 1 94.38 224 LEU A O 1
ATOM 1832 N N . PRO A 1 225 ? 12.141 -26.938 -19.141 1 87.56 225 PRO A N 1
ATOM 1833 C CA . PRO A 1 225 ? 11.734 -27.672 -17.938 1 87.56 225 PRO A CA 1
ATOM 1834 C C . PRO A 1 225 ? 10.883 -26.844 -16.984 1 87.56 225 PRO A C 1
ATOM 1836 O O . PRO A 1 225 ? 11 -25.609 -16.969 1 87.56 225 PRO A O 1
ATOM 1839 N N . ARG A 1 226 ? 10.125 -27.484 -16.25 1 83.25 226 ARG A N 1
ATOM 1840 C CA . ARG A 1 226 ? 9.156 -26.859 -15.359 1 83.25 226 ARG A CA 1
ATOM 1841 C C . ARG A 1 226 ? 9.844 -25.906 -14.383 1 83.25 226 ARG A C 1
ATOM 1843 O O . ARG A 1 226 ? 9.281 -24.875 -14.008 1 83.25 226 ARG A O 1
ATOM 1850 N N . SER A 1 227 ? 11.047 -26.219 -13.961 1 80.19 227 SER A N 1
ATOM 1851 C CA . SER A 1 227 ? 11.758 -25.469 -12.93 1 80.19 227 SER A CA 1
ATOM 1852 C C . SER A 1 227 ? 12.156 -24.078 -13.43 1 80.19 227 SER A C 1
ATOM 1854 O O . SER A 1 227 ? 12.375 -23.172 -12.625 1 80.19 227 SER A O 1
ATOM 1856 N N . ILE A 1 228 ? 12.266 -23.891 -14.727 1 88.5 228 ILE A N 1
ATOM 1857 C CA . ILE A 1 228 ? 12.773 -22.609 -15.211 1 88.5 228 ILE A CA 1
ATOM 1858 C C . ILE A 1 228 ? 11.781 -22 -16.188 1 88.5 228 ILE A C 1
ATOM 1860 O O . ILE A 1 228 ? 11.977 -20.875 -16.672 1 88.5 228 ILE A O 1
ATOM 1864 N N . ARG A 1 229 ? 10.695 -22.672 -16.469 1 91.12 229 ARG A N 1
ATOM 1865 C CA . ARG A 1 229 ? 9.742 -22.281 -17.516 1 91.12 229 ARG A CA 1
ATOM 1866 C C . ARG A 1 229 ? 9.141 -20.906 -17.203 1 91.12 229 ARG A C 1
ATOM 1868 O O . ARG A 1 229 ? 9.008 -20.062 -18.094 1 91.12 229 ARG A O 1
ATOM 1875 N N . TYR A 1 230 ? 8.867 -20.656 -15.938 1 90.56 230 TYR A N 1
ATOM 1876 C CA . TYR A 1 230 ? 8.164 -19.422 -15.594 1 90.56 230 TYR A CA 1
ATOM 1877 C C . TYR A 1 230 ? 9.102 -18.422 -14.914 1 90.56 230 TYR A C 1
ATOM 1879 O O . TYR A 1 230 ? 8.648 -17.422 -14.367 1 90.56 230 TYR A O 1
ATOM 1887 N N . LYS A 1 231 ? 10.352 -18.688 -14.953 1 89.31 231 LYS A N 1
ATOM 1888 C CA . LYS A 1 231 ? 11.305 -17.672 -14.484 1 89.31 231 LYS A CA 1
ATOM 1889 C C . LYS A 1 231 ? 11.25 -16.422 -15.352 1 89.31 231 LYS A C 1
ATOM 1891 O O . LYS A 1 231 ? 11.086 -16.516 -16.562 1 89.31 231 LYS A O 1
ATOM 1896 N N . LYS A 1 232 ? 11.469 -15.336 -14.805 1 90.75 232 LYS A N 1
ATOM 1897 C CA . LYS A 1 232 ? 11.328 -14.055 -15.484 1 90.75 232 LYS A CA 1
ATOM 1898 C C . LYS A 1 232 ? 12.227 -13.984 -16.719 1 90.75 232 LYS A C 1
ATOM 1900 O O . LYS A 1 232 ? 11.844 -13.406 -17.734 1 90.75 232 LYS A O 1
ATOM 1905 N N . GLU A 1 233 ? 13.391 -14.57 -16.609 1 91.81 233 GLU A N 1
ATOM 1906 C CA . GLU A 1 233 ? 14.359 -14.5 -17.688 1 91.81 233 GLU A CA 1
ATOM 1907 C C . GLU A 1 233 ? 13.867 -15.25 -18.922 1 91.81 233 GLU A C 1
ATOM 1909 O O . GLU A 1 233 ? 14.352 -15.016 -20.031 1 91.81 233 GLU A O 1
ATOM 1914 N N . ASN A 1 234 ? 12.891 -16.094 -18.688 1 94.31 234 ASN A N 1
ATOM 1915 C CA . ASN A 1 234 ? 12.43 -16.922 -19.797 1 94.31 234 ASN A CA 1
ATOM 1916 C C . ASN A 1 234 ? 11.055 -16.484 -20.281 1 94.31 234 ASN A C 1
ATOM 1918 O O . ASN A 1 234 ? 10.43 -17.172 -21.094 1 94.31 234 ASN A O 1
ATOM 1922 N N . ILE A 1 235 ? 10.586 -15.352 -19.812 1 95.88 235 ILE A N 1
ATOM 1923 C CA . ILE A 1 235 ? 9.289 -14.82 -20.203 1 95.88 235 ILE A CA 1
ATOM 1924 C C . ILE A 1 235 ? 9.477 -13.789 -21.328 1 95.88 235 ILE A C 1
ATOM 1926 O O . ILE A 1 235 ? 10.414 -12.984 -21.281 1 95.88 235 ILE A O 1
ATOM 1930 N N . ILE A 1 236 ? 8.625 -13.836 -22.281 1 97.44 236 ILE A N 1
ATOM 1931 C CA . ILE A 1 236 ? 8.625 -12.836 -23.344 1 97.44 236 ILE A CA 1
ATOM 1932 C C . ILE A 1 236 ? 7.418 -11.914 -23.188 1 97.44 236 ILE A C 1
ATOM 1934 O O . ILE A 1 236 ? 6.281 -12.32 -23.422 1 97.44 236 ILE A O 1
ATOM 1938 N N . LEU A 1 237 ? 7.656 -10.734 -22.703 1 97.69 237 LEU A N 1
ATOM 1939 C CA . LEU A 1 237 ? 6.609 -9.719 -22.703 1 97.69 237 LEU A CA 1
ATOM 1940 C C . LEU A 1 237 ? 6.441 -9.117 -24.094 1 97.69 237 LEU A C 1
ATOM 1942 O O . LEU A 1 237 ? 7.281 -8.328 -24.547 1 97.69 237 LEU A O 1
ATOM 1946 N N . VAL A 1 238 ? 5.383 -9.422 -24.766 1 98.12 238 VAL A N 1
ATOM 1947 C CA . VAL A 1 238 ? 5.191 -9.086 -26.172 1 98.12 238 VAL A CA 1
ATOM 1948 C C . VAL A 1 238 ? 4.652 -7.664 -26.297 1 98.12 238 VAL A C 1
ATOM 1950 O O . VAL A 1 238 ? 5.035 -6.93 -27.219 1 98.12 238 VAL A O 1
ATOM 1953 N N . CYS A 1 239 ? 3.742 -7.414 -25.391 1 98.12 239 CYS A N 1
ATOM 1954 C CA . CYS A 1 239 ? 3.064 -6.133 -25.547 1 98.12 239 CYS A CA 1
ATOM 1955 C C . CYS A 1 239 ? 2.531 -5.625 -24.219 1 98.12 239 CYS A C 1
ATOM 1957 O O . CYS A 1 239 ? 2.168 -6.414 -23.344 1 98.12 239 CYS A O 1
ATOM 1959 N N . VAL A 1 240 ? 2.586 -4.34 -24.047 1 97.44 240 VAL A N 1
ATOM 1960 C CA . VAL A 1 240 ? 1.851 -3.66 -22.984 1 97.44 240 VAL A CA 1
ATOM 1961 C C . VAL A 1 240 ? 0.739 -2.807 -23.594 1 97.44 240 VAL A C 1
ATOM 1963 O O . VAL A 1 240 ? 1.011 -1.845 -24.312 1 97.44 240 VAL A O 1
ATOM 1966 N N . ILE A 1 241 ? -0.523 -3.145 -23.281 1 96.88 241 ILE A N 1
ATOM 1967 C CA . ILE A 1 241 ? -1.694 -2.469 -23.828 1 96.88 241 ILE A CA 1
ATOM 1968 C C . ILE A 1 241 ? -2.027 -1.245 -22.969 1 96.88 241 ILE A C 1
ATOM 1970 O O . ILE A 1 241 ? -2.213 -1.359 -21.766 1 96.88 241 ILE A O 1
ATOM 1974 N N . PRO A 1 242 ? -2.121 -0.128 -23.594 1 95.06 242 PRO A N 1
ATOM 1975 C CA . PRO A 1 242 ? -2.367 1.084 -22.812 1 95.06 242 PRO A CA 1
ATOM 1976 C C . PRO A 1 242 ? -3.789 1.148 -22.25 1 95.06 242 PRO A C 1
ATOM 1978 O O . PRO A 1 242 ? -4.719 0.622 -22.875 1 95.06 242 PRO A O 1
ATOM 1981 N N . GLY A 1 243 ? -3.893 1.746 -21.016 1 90.94 243 GLY A N 1
ATOM 1982 C CA . GLY A 1 243 ? -5.203 2.025 -20.453 1 90.94 243 GLY A CA 1
ATOM 1983 C C . GLY A 1 243 ? -5.812 3.318 -20.969 1 90.94 243 GLY A C 1
ATOM 1984 O O . GLY A 1 243 ? -5.426 3.812 -22.031 1 90.94 243 GLY A O 1
ATOM 1985 N N . PRO A 1 244 ? -6.797 3.83 -20.266 1 87.56 244 PRO A N 1
ATOM 1986 C CA . PRO A 1 244 ? -7.324 3.459 -18.938 1 87.56 244 PRO A CA 1
ATOM 1987 C C . PRO A 1 244 ? -8.297 2.281 -19.016 1 87.56 244 PRO A C 1
ATOM 1989 O O . PRO A 1 244 ? -8.539 1.62 -18 1 87.56 244 PRO A O 1
ATOM 1992 N N . LYS A 1 245 ? -8.914 2.104 -20.203 1 89 245 LYS A N 1
ATOM 1993 C CA . LYS A 1 245 ? -9.891 1.027 -20.328 1 89 245 LYS A CA 1
ATOM 1994 C C . LYS A 1 245 ? -9.344 -0.107 -21.188 1 89 245 LYS A C 1
ATOM 1996 O O . LYS A 1 245 ? -8.578 0.13 -22.125 1 89 245 LYS A O 1
ATOM 2001 N N . GLU A 1 246 ? -9.82 -1.309 -20.906 1 92.88 246 GLU A N 1
ATOM 2002 C CA . GLU A 1 246 ? -9.484 -2.469 -21.734 1 92.88 246 GLU A CA 1
ATOM 2003 C C . GLU A 1 246 ? -10.102 -2.361 -23.125 1 92.88 246 GLU A C 1
ATOM 2005 O O . GLU A 1 246 ? -11.234 -1.896 -23.266 1 92.88 246 GLU A O 1
ATOM 2010 N N . PRO A 1 247 ? -9.344 -2.777 -24.125 1 95.31 247 PRO A N 1
ATOM 2011 C CA . PRO A 1 247 ? -9.961 -2.822 -25.453 1 95.31 247 PRO A CA 1
ATOM 2012 C C . PRO A 1 247 ? -11.18 -3.748 -25.5 1 95.31 247 PRO A C 1
ATOM 2014 O O . PRO A 1 247 ? -11.195 -4.785 -24.844 1 95.31 247 PRO A O 1
ATOM 2017 N N . LYS A 1 248 ? -12.094 -3.352 -26.266 1 92.75 248 LYS A N 1
ATOM 2018 C CA . LYS A 1 248 ? -13.273 -4.188 -26.469 1 92.75 248 LYS A CA 1
ATOM 2019 C C . LYS A 1 248 ? -12.914 -5.473 -27.203 1 92.75 248 LYS A C 1
ATOM 2021 O O . LYS A 1 248 ? -11.758 -5.676 -27.578 1 92.75 248 LYS A O 1
ATOM 2026 N N . ASP A 1 249 ? -13.875 -6.336 -27.422 1 90.38 249 ASP A N 1
ATOM 2027 C CA . ASP A 1 249 ? -13.695 -7.672 -27.984 1 90.38 249 ASP A CA 1
ATOM 2028 C C . ASP A 1 249 ? -13.133 -7.598 -29.406 1 90.38 249 ASP A C 1
ATOM 2030 O O . ASP A 1 249 ? -12.297 -8.422 -29.781 1 90.38 249 ASP A O 1
ATOM 2034 N N . THR A 1 250 ? -13.555 -6.617 -30.125 1 91.62 250 THR A N 1
ATOM 2035 C CA . THR A 1 250 ? -13.055 -6.496 -31.5 1 91.62 250 THR A CA 1
ATOM 2036 C C . THR A 1 250 ? -11.742 -5.727 -31.531 1 91.62 250 THR A C 1
ATOM 2038 O O . THR A 1 250 ? -10.906 -5.949 -32.406 1 91.62 250 THR A O 1
ATOM 2041 N N . GLN A 1 251 ? -11.562 -4.875 -30.609 1 95.25 251 GLN A N 1
ATOM 2042 C CA . GLN A 1 251 ? -10.414 -3.979 -30.594 1 95.25 251 GLN A CA 1
ATOM 2043 C C . GLN A 1 251 ? -9.141 -4.73 -30.203 1 95.25 251 GLN A C 1
ATOM 2045 O O . GLN A 1 251 ? -8.047 -4.352 -30.625 1 95.25 251 GLN A O 1
ATOM 2050 N N . ILE A 1 252 ? -9.219 -5.84 -29.469 1 96.88 252 ILE A N 1
ATOM 2051 C CA . ILE A 1 252 ? -8.062 -6.602 -29 1 96.88 252 ILE A CA 1
ATOM 2052 C C . ILE A 1 252 ? -7.359 -7.242 -30.203 1 96.88 252 ILE A C 1
ATOM 2054 O O . ILE A 1 252 ? -6.16 -7.527 -30.141 1 96.88 252 ILE A O 1
ATOM 2058 N N . ASN A 1 253 ? -8.109 -7.496 -31.266 1 97.06 253 ASN A N 1
ATOM 2059 C CA . ASN A 1 253 ? -7.566 -8.125 -32.469 1 97.06 253 ASN A CA 1
ATOM 2060 C C . ASN A 1 253 ? -6.441 -7.297 -33.062 1 97.06 253 ASN A C 1
ATOM 2062 O O . ASN A 1 253 ? -5.523 -7.844 -33.688 1 97.06 253 ASN A O 1
ATOM 2066 N N . ASN A 1 254 ? -6.5 -5.953 -32.875 1 96.62 254 ASN A N 1
ATOM 2067 C CA . ASN A 1 254 ? -5.441 -5.086 -33.375 1 96.62 254 ASN A CA 1
ATOM 2068 C C . ASN A 1 254 ? -4.094 -5.418 -32.75 1 96.62 254 ASN A C 1
ATOM 2070 O O . ASN A 1 254 ? -3.064 -5.398 -33.438 1 96.62 254 ASN A O 1
ATOM 2074 N N . TYR A 1 255 ? -4.113 -5.703 -31.5 1 97.5 255 TYR A N 1
ATOM 2075 C CA . TYR A 1 255 ? -2.887 -6.043 -30.797 1 97.5 255 TYR A CA 1
ATOM 2076 C C . TYR A 1 255 ? -2.447 -7.465 -31.125 1 97.5 255 TYR A C 1
ATOM 2078 O O . TYR A 1 255 ? -1.259 -7.723 -31.328 1 97.5 255 TYR A O 1
ATOM 2086 N N . LEU A 1 256 ? -3.404 -8.391 -31.172 1 97.88 256 LEU A N 1
ATOM 2087 C CA . LEU A 1 256 ? -3.111 -9.789 -31.438 1 97.88 256 LEU A CA 1
ATOM 2088 C C . LEU A 1 256 ? -2.561 -9.969 -32.844 1 97.88 256 LEU A C 1
ATOM 2090 O O . LEU A 1 256 ? -1.744 -10.867 -33.094 1 97.88 256 LEU A O 1
ATOM 2094 N N . GLN A 1 257 ? -3.006 -9.109 -33.719 1 96.88 257 GLN A N 1
ATOM 2095 C CA . GLN A 1 257 ? -2.562 -9.227 -35.094 1 96.88 257 GLN A CA 1
ATOM 2096 C C . GLN A 1 257 ? -1.054 -9.039 -35.219 1 96.88 257 GLN A C 1
ATOM 2098 O O . GLN A 1 257 ? -0.4 -9.695 -36.031 1 96.88 257 GLN A O 1
ATOM 2103 N N . VAL A 1 258 ? -0.54 -8.133 -34.438 1 95.88 258 VAL A N 1
ATOM 2104 C CA . VAL A 1 258 ? 0.902 -7.91 -34.438 1 95.88 258 VAL A CA 1
ATOM 2105 C C . VAL A 1 258 ? 1.624 -9.188 -34 1 95.88 258 VAL A C 1
ATOM 2107 O O . VAL A 1 258 ? 2.627 -9.57 -34.625 1 95.88 258 VAL A O 1
ATOM 2110 N N . LEU A 1 259 ? 1.117 -9.844 -33.062 1 96.5 259 LEU A N 1
ATOM 2111 C CA . LEU A 1 259 ? 1.656 -11.102 -32.562 1 96.5 259 LEU A CA 1
ATOM 2112 C C . LEU A 1 259 ? 1.537 -12.203 -33.594 1 96.5 259 LEU A C 1
ATOM 2114 O O . LEU A 1 259 ? 2.49 -12.953 -33.844 1 96.5 259 LEU A O 1
ATOM 2118 N N . VAL A 1 260 ? 0.37 -12.305 -34.25 1 97.31 260 VAL A N 1
ATOM 2119 C CA . VAL A 1 260 ? 0.062 -13.352 -35.219 1 97.31 260 VAL A CA 1
ATOM 2120 C C . VAL A 1 260 ? 1.018 -13.25 -36.406 1 97.31 260 VAL A C 1
ATOM 2122 O O . VAL A 1 260 ? 1.468 -14.266 -36.938 1 97.31 260 VAL A O 1
ATOM 2125 N N . ASN A 1 261 ? 1.346 -12.023 -36.781 1 94.56 261 ASN A N 1
ATOM 2126 C CA . ASN A 1 261 ? 2.275 -11.828 -37.875 1 94.56 261 ASN A CA 1
ATOM 2127 C C . ASN A 1 261 ? 3.641 -12.445 -37.594 1 94.56 261 ASN A C 1
ATOM 2129 O O . ASN A 1 261 ? 4.219 -13.125 -38.438 1 94.56 261 ASN A O 1
ATOM 2133 N N . ASP A 1 262 ? 4.113 -12.258 -36.406 1 93.69 262 ASP A N 1
ATOM 2134 C CA . ASP A 1 262 ? 5.391 -12.836 -36 1 93.69 262 ASP A CA 1
ATOM 2135 C C . ASP A 1 262 ? 5.305 -14.359 -35.938 1 93.69 262 ASP A C 1
ATOM 2137 O O . ASP A 1 262 ? 6.23 -15.062 -36.344 1 93.69 262 ASP A O 1
ATOM 2141 N N . LEU A 1 263 ? 4.188 -14.883 -35.438 1 96.69 263 LEU A N 1
ATOM 2142 C CA . LEU A 1 263 ? 4.023 -16.312 -35.25 1 96.69 263 LEU A CA 1
ATOM 2143 C C . LEU A 1 263 ? 3.934 -17.062 -36.562 1 96.69 263 LEU A C 1
ATOM 2145 O O . LEU A 1 263 ? 4.398 -18.188 -36.688 1 96.69 263 LEU A O 1
ATOM 2149 N N . LYS A 1 264 ? 3.33 -16.406 -37.531 1 94.88 264 LYS A N 1
ATOM 2150 C CA . LYS A 1 264 ? 3.262 -17 -38.875 1 94.88 264 LYS A CA 1
ATOM 2151 C C . LYS A 1 264 ? 4.656 -17.203 -39.469 1 94.88 264 LYS A C 1
ATOM 2153 O O . LYS A 1 264 ? 4.969 -18.281 -39.969 1 94.88 264 LYS A O 1
ATOM 2158 N N . ASP A 1 265 ? 5.492 -16.219 -39.312 1 92.88 265 ASP A N 1
ATOM 2159 C CA . ASP A 1 265 ? 6.867 -16.312 -39.812 1 92.88 265 ASP A CA 1
ATOM 2160 C C . ASP A 1 265 ? 7.633 -17.422 -39.094 1 92.88 265 ASP A C 1
ATOM 2162 O O . ASP A 1 265 ? 8.406 -18.156 -39.688 1 92.88 265 ASP A O 1
ATOM 2166 N N . LEU A 1 266 ? 7.422 -17.547 -37.875 1 94.94 266 LEU A N 1
ATOM 2167 C CA . LEU A 1 266 ? 8.148 -18.516 -37.062 1 94.94 266 LEU A CA 1
ATOM 2168 C C . LEU A 1 266 ? 7.688 -19.938 -37.344 1 94.94 266 LEU A C 1
ATOM 2170 O O . LEU A 1 266 ? 8.508 -20.859 -37.406 1 94.94 266 LEU A O 1
ATOM 2174 N N . TYR A 1 267 ? 6.379 -20.125 -37.5 1 95.25 267 TYR A N 1
ATOM 2175 C CA . TYR A 1 267 ? 5.82 -21.453 -37.75 1 95.25 267 TYR A CA 1
ATOM 2176 C C . TYR A 1 267 ? 6.363 -22.062 -39.031 1 95.25 267 TYR A C 1
ATOM 2178 O O . TYR A 1 267 ? 6.668 -23.25 -39.094 1 95.25 267 TYR A O 1
ATOM 2186 N N . TYR A 1 268 ? 6.605 -21.266 -40.031 1 88.56 268 TYR A N 1
ATOM 2187 C CA . TYR A 1 268 ? 7.008 -21.75 -41.344 1 88.56 268 TYR A CA 1
ATOM 2188 C C . TYR A 1 268 ? 8.523 -21.906 -41.438 1 88.56 268 TYR A C 1
ATOM 2190 O O . TYR A 1 268 ? 9.047 -22.438 -42.406 1 88.56 268 TYR A O 1
ATOM 2198 N N . GLY A 1 269 ? 9.266 -21.609 -40.406 1 81.75 269 GLY A N 1
ATOM 2199 C CA . GLY A 1 269 ? 10.695 -21.844 -40.344 1 81.75 269 GLY A CA 1
ATOM 2200 C C . GLY A 1 269 ? 11.5 -20.828 -41.125 1 81.75 269 GLY A C 1
ATOM 2201 O O . GLY A 1 269 ? 12.602 -21.125 -41.594 1 81.75 269 GLY A O 1
ATOM 2202 N N . ASP A 1 270 ? 11.07 -19.656 -41.25 1 82.62 270 ASP A N 1
ATOM 2203 C CA . ASP A 1 270 ? 11.734 -18.609 -42.031 1 82.62 270 ASP A CA 1
ATOM 2204 C C . ASP A 1 270 ? 12.625 -17.75 -41.156 1 82.62 270 ASP A C 1
ATOM 2206 O O . ASP A 1 270 ? 13.078 -16.672 -41.562 1 82.62 270 ASP A O 1
ATOM 2210 N N . PHE A 1 271 ? 12.805 -18.188 -39.969 1 91.19 271 PHE A N 1
ATOM 2211 C CA . PHE A 1 271 ? 13.594 -17.406 -39 1 91.19 271 PHE A CA 1
ATOM 2212 C C . PHE A 1 271 ? 14.891 -18.141 -38.656 1 91.19 271 PHE A C 1
ATOM 2214 O O . PHE A 1 271 ? 14.867 -19.297 -38.25 1 91.19 271 PHE A O 1
ATOM 2221 N N . PHE A 1 272 ? 16 -17.438 -38.938 1 92.81 272 PHE A N 1
ATOM 2222 C CA . PHE A 1 272 ? 17.328 -17.969 -38.656 1 92.81 272 PHE A CA 1
ATOM 2223 C C . PHE A 1 272 ? 18.094 -17.078 -37.719 1 92.81 272 PHE A C 1
ATOM 2225 O O . PHE A 1 272 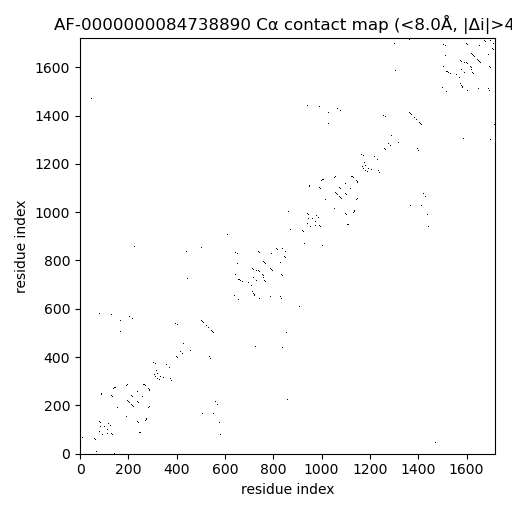? 18 -15.844 -37.781 1 92.81 272 PHE A O 1
ATOM 2232 N N . THR A 1 273 ? 18.734 -17.656 -36.719 1 91.06 273 THR A N 1
ATOM 2233 C CA . THR A 1 273 ? 19.547 -16.859 -35.812 1 91.06 273 THR A CA 1
ATOM 2234 C C . THR A 1 273 ? 20.75 -17.656 -35.312 1 91.06 273 THR A C 1
ATOM 2236 O O . THR A 1 273 ? 20.781 -18.875 -35.438 1 91.06 273 THR A O 1
ATOM 2239 N N . CYS A 1 274 ? 21.75 -16.938 -34.875 1 90.06 274 CYS A N 1
ATOM 2240 C CA . CYS A 1 274 ? 22.891 -17.578 -34.219 1 90.06 274 CYS A CA 1
ATOM 2241 C C . CYS A 1 274 ? 22.578 -17.938 -32.781 1 90.06 274 CYS A C 1
ATOM 2243 O O . CYS A 1 274 ? 21.766 -17.266 -32.156 1 90.06 274 CYS A O 1
ATOM 2245 N N . THR A 1 275 ? 23.062 -19.047 -32.375 1 90.69 275 THR A N 1
ATOM 2246 C CA . THR A 1 275 ? 22.859 -19.5 -31 1 90.69 275 THR A CA 1
ATOM 2247 C C . THR A 1 275 ? 24.188 -19.625 -30.266 1 90.69 275 THR A C 1
ATOM 2249 O O . THR A 1 275 ? 25.25 -19.438 -30.859 1 90.69 275 THR A O 1
ATOM 2252 N N . ALA A 1 276 ? 24.141 -19.812 -28.953 1 88.12 276 ALA A N 1
ATOM 2253 C CA . ALA A 1 276 ? 25.359 -20.016 -28.172 1 88.12 276 ALA A CA 1
ATOM 2254 C C . ALA A 1 276 ? 26.094 -21.266 -28.641 1 88.12 276 ALA A C 1
ATOM 2256 O O . ALA A 1 276 ? 27.328 -21.312 -28.641 1 88.12 276 ALA A O 1
ATOM 2257 N N . GLU A 1 277 ? 25.375 -22.281 -29.031 1 88.19 277 GLU A N 1
ATOM 2258 C CA . GLU A 1 277 ? 25.953 -23.547 -29.5 1 88.19 277 GLU A CA 1
ATOM 2259 C C . GLU A 1 277 ? 26.422 -23.422 -30.938 1 88.19 277 GLU A C 1
ATOM 2261 O O . GLU A 1 277 ? 27.328 -24.156 -31.375 1 88.19 277 GLU A O 1
ATOM 2266 N N . SER A 1 278 ? 25.797 -22.562 -31.656 1 89.81 278 SER A N 1
ATOM 2267 C CA . SER A 1 278 ? 26.188 -22.25 -33.031 1 89.81 278 SER A CA 1
ATOM 2268 C C . SER A 1 278 ? 26.391 -20.75 -33.219 1 89.81 278 SER A C 1
ATOM 2270 O O . SER A 1 278 ? 25.578 -20.109 -33.906 1 89.81 278 SER A O 1
ATOM 2272 N N . PRO A 1 279 ? 27.453 -20.203 -32.719 1 86.06 279 PRO A N 1
ATOM 2273 C CA . PRO A 1 279 ? 27.625 -18.75 -32.688 1 86.06 279 PRO A CA 1
ATOM 2274 C C . PRO A 1 279 ? 27.938 -18.172 -34.062 1 86.06 279 PRO A C 1
ATOM 2276 O O . PRO A 1 279 ? 27.641 -17 -34.312 1 86.06 279 PRO A O 1
ATOM 2279 N N . ASN A 1 280 ? 28.453 -18.953 -34.969 1 85.75 280 ASN A N 1
ATOM 2280 C CA . ASN A 1 280 ? 28.938 -18.391 -36.25 1 85.75 280 ASN A CA 1
ATOM 2281 C C . ASN A 1 280 ? 28.031 -18.766 -37.406 1 85.75 280 ASN A C 1
ATOM 2283 O O . ASN A 1 280 ? 28.125 -18.188 -38.5 1 85.75 280 ASN A O 1
ATOM 2287 N N . VAL A 1 281 ? 27.156 -19.781 -37.188 1 88.62 281 VAL A N 1
ATOM 2288 C CA . VAL A 1 281 ? 26.297 -20.25 -38.25 1 88.62 281 VAL A CA 1
ATOM 2289 C C . VAL A 1 281 ? 24.828 -20.125 -37.812 1 88.62 281 VAL A C 1
ATOM 2291 O O . VAL A 1 281 ? 24.406 -20.734 -36.844 1 88.62 281 VAL A O 1
ATOM 2294 N N . PRO A 1 282 ? 24.062 -19.312 -38.562 1 91.38 282 PRO A N 1
ATOM 2295 C CA . PRO A 1 282 ? 22.641 -19.219 -38.219 1 91.38 282 PRO A CA 1
ATOM 2296 C C . PRO A 1 282 ? 21.906 -20.547 -38.406 1 91.38 282 PRO A C 1
ATOM 2298 O O . PRO A 1 282 ? 22.156 -21.266 -39.375 1 91.38 282 PRO A O 1
ATOM 2301 N N . VAL A 1 283 ? 21.172 -20.891 -37.469 1 92.38 283 VAL A N 1
ATOM 2302 C CA . VAL A 1 283 ? 20.375 -22.125 -37.5 1 92.38 283 VAL A CA 1
ATOM 2303 C C . VAL A 1 283 ? 18.891 -21.781 -37.5 1 92.38 283 VAL A C 1
ATOM 2305 O O . VAL A 1 283 ? 18.5 -20.703 -37.031 1 92.38 283 VAL A O 1
ATOM 2308 N N . PRO A 1 284 ? 18.094 -22.672 -38.094 1 92.19 284 PRO A N 1
ATOM 2309 C CA . PRO A 1 284 ? 16.641 -22.406 -38.094 1 92.19 284 PRO A CA 1
ATOM 2310 C C . PRO A 1 284 ? 16 -22.578 -36.719 1 92.19 284 PRO A C 1
ATOM 2312 O O . PRO A 1 284 ? 16.297 -23.547 -36.031 1 92.19 284 PRO A O 1
ATOM 2315 N N . VAL A 1 285 ? 15.219 -21.672 -36.375 1 94.5 285 VAL A N 1
ATOM 2316 C CA . VAL A 1 285 ? 14.406 -21.719 -35.156 1 94.5 285 VAL A CA 1
ATOM 2317 C C . VAL A 1 285 ? 12.93 -21.578 -35.531 1 94.5 285 VAL A C 1
ATOM 2319 O O . VAL A 1 285 ? 12.555 -20.672 -36.281 1 94.5 285 VAL A O 1
ATOM 2322 N N . ARG A 1 286 ? 12.086 -22.516 -35.094 1 95.25 286 ARG A N 1
ATOM 2323 C CA . ARG A 1 286 ? 10.648 -22.484 -35.344 1 95.25 286 ARG A CA 1
ATOM 2324 C C . ARG A 1 286 ? 9.875 -22.359 -34.031 1 95.25 286 ARG A C 1
ATOM 2326 O O . ARG A 1 286 ? 10.352 -22.781 -32.969 1 95.25 286 ARG A O 1
ATOM 2333 N N . ALA A 1 287 ? 8.758 -21.734 -34.062 1 97.12 287 ALA A N 1
ATOM 2334 C CA . ALA A 1 287 ? 7.902 -21.594 -32.906 1 97.12 287 ALA A CA 1
ATOM 2335 C C . ALA A 1 287 ? 6.43 -21.531 -33.281 1 97.12 287 ALA A C 1
ATOM 2337 O O . ALA A 1 287 ? 6.102 -21.141 -34.406 1 97.12 287 ALA A O 1
ATOM 2338 N N . ALA A 1 288 ? 5.57 -21.969 -32.438 1 97.81 288 ALA A N 1
ATOM 2339 C CA . ALA A 1 288 ? 4.129 -21.953 -32.688 1 97.81 288 ALA A CA 1
ATOM 2340 C C . ALA A 1 288 ? 3.355 -21.719 -31.391 1 97.81 288 ALA A C 1
ATOM 2342 O O . ALA A 1 288 ? 3.828 -22.078 -30.297 1 97.81 288 ALA A O 1
ATOM 2343 N N . LEU A 1 289 ? 2.244 -21.062 -31.562 1 98.25 289 LEU A N 1
ATOM 2344 C CA . LEU A 1 289 ? 1.325 -20.938 -30.438 1 98.25 289 LEU A CA 1
ATOM 2345 C C . LEU A 1 289 ? 0.641 -22.266 -30.141 1 98.25 289 LEU A C 1
ATOM 2347 O O . LEU A 1 289 ? 0.101 -22.906 -31.047 1 98.25 289 LEU A O 1
ATOM 2351 N N . PHE A 1 290 ? 0.674 -22.672 -28.891 1 97.81 290 PHE A N 1
ATOM 2352 C CA . PHE A 1 290 ? 0.279 -24.031 -28.516 1 97.81 290 PHE A CA 1
ATOM 2353 C C . PHE A 1 290 ? -0.84 -24 -27.469 1 97.81 290 PHE A C 1
ATOM 2355 O O . PHE A 1 290 ? -1.729 -24.859 -27.484 1 97.81 290 PHE A O 1
ATOM 2362 N N . LEU A 1 291 ? -0.787 -23.094 -26.641 1 98.19 291 LEU A N 1
ATOM 2363 C CA . LEU A 1 291 ? -1.691 -23.031 -25.5 1 98.19 291 LEU A CA 1
ATOM 2364 C C . LEU A 1 291 ? -2.061 -21.578 -25.172 1 98.19 291 LEU A C 1
ATOM 2366 O O . LEU A 1 291 ? -1.202 -20.703 -25.188 1 98.19 291 LEU A O 1
ATOM 2370 N N . ILE A 1 292 ? -3.357 -21.328 -24.984 1 98.25 292 ILE A N 1
ATOM 2371 C CA . ILE A 1 292 ? -3.867 -20.047 -24.516 1 98.25 292 ILE A CA 1
ATOM 2372 C C . ILE A 1 292 ? -4.375 -20.188 -23.078 1 98.25 292 ILE A C 1
ATOM 2374 O O . ILE A 1 292 ? -5.348 -20.906 -22.828 1 98.25 292 ILE A O 1
ATOM 2378 N N . ALA A 1 293 ? -3.656 -19.578 -22.203 1 97.5 293 ALA A N 1
ATOM 2379 C CA . ALA A 1 293 ? -4.004 -19.641 -20.781 1 97.5 293 ALA A CA 1
ATOM 2380 C C . ALA A 1 293 ? -4.367 -18.266 -20.25 1 97.5 293 ALA A C 1
ATOM 2382 O O . ALA A 1 293 ? -3.484 -17.453 -19.938 1 97.5 293 ALA A O 1
ATOM 2383 N N . CYS A 1 294 ? -5.641 -17.984 -20.109 1 96.88 294 CYS A N 1
ATOM 2384 C CA . CYS A 1 294 ? -6.184 -16.734 -19.609 1 96.88 294 CYS A CA 1
ATOM 2385 C C . CYS A 1 294 ? -7.355 -16.969 -18.672 1 96.88 294 CYS A C 1
ATOM 2387 O O . CYS A 1 294 ? -7.922 -18.062 -18.641 1 96.88 294 CYS A O 1
ATOM 2389 N N . ASP A 1 295 ? -7.656 -15.984 -17.891 1 94.5 295 ASP A N 1
ATOM 2390 C CA . ASP A 1 295 ? -8.898 -16.109 -17.125 1 94.5 295 ASP A CA 1
ATOM 2391 C C . ASP A 1 295 ? -10.117 -16.031 -18.031 1 94.5 295 ASP A C 1
ATOM 2393 O O . ASP A 1 295 ? -9.984 -15.805 -19.234 1 94.5 295 ASP A O 1
ATOM 2397 N N . ILE A 1 296 ? -11.242 -16.188 -17.562 1 93.25 296 ILE A N 1
ATOM 2398 C CA . ILE A 1 296 ? -12.422 -16.406 -18.391 1 93.25 296 ILE A CA 1
ATOM 2399 C C . ILE A 1 296 ? -12.695 -15.172 -19.25 1 93.25 296 ILE A C 1
ATOM 2401 O O . ILE A 1 296 ? -12.766 -15.266 -20.469 1 93.25 296 ILE A O 1
ATOM 2405 N N . PRO A 1 297 ? -12.797 -13.969 -18.672 1 92.5 297 PRO A N 1
ATOM 2406 C CA . PRO A 1 297 ? -13.094 -12.812 -19.516 1 92.5 297 PRO A CA 1
ATOM 2407 C C . PRO A 1 297 ? -12.031 -12.578 -20.578 1 92.5 297 PRO A C 1
ATOM 2409 O O . PRO A 1 297 ? -12.359 -12.289 -21.734 1 92.5 297 PRO A O 1
ATOM 2412 N N . ALA A 1 298 ? -10.812 -12.727 -20.266 1 94.94 298 ALA A N 1
ATOM 2413 C CA . ALA A 1 298 ? -9.727 -12.508 -21.219 1 94.94 298 ALA A CA 1
ATOM 2414 C C . ALA A 1 298 ? -9.703 -13.609 -22.266 1 94.94 298 ALA A C 1
ATOM 2416 O O . ALA A 1 298 ? -9.422 -13.352 -23.438 1 94.94 298 ALA A O 1
ATOM 2417 N N . SER A 1 299 ? -9.938 -14.844 -21.844 1 95.5 299 SER A N 1
ATOM 2418 C CA . SER A 1 299 ? -9.93 -15.961 -22.781 1 95.5 299 SER A CA 1
ATOM 2419 C C . SER A 1 299 ? -11 -15.789 -23.844 1 95.5 299 SER A C 1
ATOM 2421 O O . SER A 1 299 ? -10.781 -16.109 -25.016 1 95.5 299 SER A O 1
ATOM 2423 N N . ARG A 1 300 ? -12.156 -15.305 -23.422 1 94.81 300 ARG A N 1
ATOM 2424 C CA . ARG A 1 300 ? -13.25 -15.078 -24.359 1 94.81 300 ARG A CA 1
ATOM 2425 C C . ARG A 1 300 ? -12.883 -14 -25.375 1 94.81 300 ARG A C 1
ATOM 2427 O O . ARG A 1 300 ? -13.164 -14.141 -26.562 1 94.81 300 ARG A O 1
ATOM 2434 N N . LYS A 1 301 ? -12.242 -13.023 -24.891 1 94.38 301 LYS A N 1
ATOM 2435 C CA . LYS A 1 301 ? -11.82 -11.922 -25.75 1 94.38 301 LYS A CA 1
ATOM 2436 C C . LYS A 1 301 ? -10.719 -12.367 -26.703 1 94.38 301 LYS A C 1
ATOM 2438 O O . LYS A 1 301 ? -10.758 -12.055 -27.906 1 94.38 301 LYS A O 1
ATOM 2443 N N . VAL A 1 302 ? -9.758 -13.102 -26.25 1 97.19 302 VAL A N 1
ATOM 2444 C CA . VAL A 1 302 ? -8.547 -13.445 -26.984 1 97.19 302 VAL A CA 1
ATOM 2445 C C . VAL A 1 302 ? -8.852 -14.562 -27.984 1 97.19 302 VAL A C 1
ATOM 2447 O O . VAL A 1 302 ? -8.367 -14.531 -29.125 1 97.19 302 VAL A O 1
ATOM 2450 N N . SER A 1 303 ? -9.68 -15.508 -27.578 1 97.38 303 SER A N 1
ATOM 2451 C CA . SER A 1 303 ? -9.922 -16.688 -28.406 1 97.38 303 SER A CA 1
ATOM 2452 C C . SER A 1 303 ? -11.188 -16.516 -29.234 1 97.38 303 SER A C 1
ATOM 2454 O O . SER A 1 303 ? -11.531 -17.391 -30.031 1 97.38 303 SER A O 1
ATOM 2456 N N . GLY A 1 304 ? -11.922 -15.484 -29.047 1 96.69 304 GLY A N 1
ATOM 2457 C CA . GLY A 1 304 ? -13.062 -15.172 -29.891 1 96.69 304 GLY A CA 1
ATOM 2458 C C . GLY A 1 304 ? -14.328 -15.906 -29.484 1 96.69 304 GLY A C 1
ATOM 2459 O O . GLY A 1 304 ? -15.008 -16.5 -30.312 1 96.69 304 GLY A O 1
ATOM 2460 N N . PHE A 1 305 ? -14.648 -15.961 -28.234 1 96.69 305 PHE A N 1
ATOM 2461 C CA . PHE A 1 305 ? -15.883 -16.547 -27.734 1 96.69 305 PHE A CA 1
ATOM 2462 C C . PHE A 1 305 ? -16.719 -15.492 -27 1 96.69 305 PHE A C 1
ATOM 2464 O O . PHE A 1 305 ? -16.25 -14.383 -26.75 1 96.69 305 PHE A O 1
ATOM 2471 N N . THR A 1 306 ? -17.969 -15.805 -26.656 1 94.31 306 THR A N 1
ATOM 2472 C CA . THR A 1 306 ? -18.875 -14.852 -26.031 1 94.31 306 THR A CA 1
ATOM 2473 C C . THR A 1 306 ? -18.75 -14.938 -24.5 1 94.31 306 THR A C 1
ATOM 2475 O O . THR A 1 306 ? -18.188 -15.883 -23.969 1 94.31 306 THR A O 1
ATOM 2478 N N . SER A 1 307 ? -19.281 -13.898 -23.906 1 90.62 307 SER A N 1
ATOM 2479 C CA . SER A 1 307 ? -19.25 -13.805 -22.453 1 90.62 307 SER A CA 1
ATOM 2480 C C . SER A 1 307 ? -20.281 -14.727 -21.812 1 90.62 307 SER A C 1
ATOM 2482 O O . SER A 1 307 ? -21.078 -15.359 -22.516 1 90.62 307 SER A O 1
ATOM 2484 N N . PHE A 1 308 ? -20.359 -14.773 -20.562 1 86.44 308 PHE A N 1
ATOM 2485 C CA . PHE A 1 308 ? -21.141 -15.75 -19.812 1 86.44 308 PHE A CA 1
ATOM 2486 C C . PHE A 1 308 ? -22.625 -15.391 -19.844 1 86.44 308 PHE A C 1
ATOM 2488 O O . PHE A 1 308 ? -23.469 -16.234 -19.531 1 86.44 308 PHE A O 1
ATOM 2495 N N . ASN A 1 309 ? -22.953 -14.219 -20.156 1 87.56 309 ASN A N 1
ATOM 2496 C CA . ASN A 1 309 ? -24.344 -13.828 -20.203 1 87.56 309 ASN A CA 1
ATOM 2497 C C . ASN A 1 309 ? -24.969 -14.141 -21.578 1 87.56 309 ASN A C 1
ATOM 2499 O O . ASN A 1 309 ? -26.188 -14.023 -21.75 1 87.56 309 ASN A O 1
ATOM 2503 N N . ALA A 1 310 ? -24.125 -14.641 -22.453 1 91.75 310 ALA A N 1
ATOM 2504 C CA . ALA A 1 310 ? -24.625 -15 -23.781 1 91.75 310 ALA A CA 1
ATOM 2505 C C . ALA A 1 310 ? -25.359 -16.344 -23.75 1 91.75 310 ALA A C 1
ATOM 2507 O O . ALA A 1 310 ? -25.266 -17.078 -22.766 1 91.75 310 ALA A O 1
ATOM 2508 N N . THR A 1 311 ? -26.016 -16.641 -24.797 1 92.56 311 THR A N 1
ATOM 2509 C CA . THR A 1 311 ? -26.812 -17.859 -24.891 1 92.56 311 THR A CA 1
ATOM 2510 C C . THR A 1 311 ? -25.922 -19.094 -24.953 1 92.56 311 THR A C 1
ATOM 2512 O O . THR A 1 311 ? -26.234 -20.125 -24.359 1 92.56 311 THR A O 1
ATOM 2515 N N . VAL A 1 312 ? -24.844 -18.984 -25.75 1 94.75 312 VAL A N 1
ATOM 2516 C CA . VAL A 1 312 ? -23.875 -20.062 -25.875 1 94.75 312 VAL A CA 1
ATOM 2517 C C . VAL A 1 312 ? -22.516 -19.578 -25.359 1 94.75 312 VAL A C 1
ATOM 2519 O O . VAL A 1 312 ? -21.594 -19.359 -26.141 1 94.75 312 VAL A O 1
ATOM 2522 N N . PRO A 1 313 ? -22.344 -19.609 -24.078 1 93.88 313 PRO A N 1
ATOM 2523 C CA . PRO A 1 313 ? -21.188 -18.922 -23.484 1 93.88 313 PRO A CA 1
ATOM 2524 C C . PRO A 1 313 ? -19.953 -19.828 -23.375 1 93.88 313 PRO A C 1
ATOM 2526 O O . PRO A 1 313 ? -18.844 -19.328 -23.219 1 93.88 313 PRO A O 1
ATOM 2529 N N . CYS A 1 314 ? -20.016 -21.125 -23.422 1 95.25 314 CYS A N 1
ATOM 2530 C CA . CYS A 1 314 ? -18.922 -22.047 -23.172 1 95.25 314 CYS A CA 1
ATOM 2531 C C . CYS A 1 314 ? -18.016 -22.188 -24.391 1 95.25 314 CYS A C 1
ATOM 2533 O O . CYS A 1 314 ? -18.516 -22.25 -25.516 1 95.25 314 CYS A O 1
ATOM 2535 N N . ASN A 1 315 ? -16.75 -22.203 -24.25 1 95.25 315 ASN A N 1
ATOM 2536 C CA . ASN A 1 315 ? -15.812 -22.344 -25.359 1 95.25 315 ASN A CA 1
ATOM 2537 C C . ASN A 1 315 ? -15.562 -23.812 -25.703 1 95.25 315 ASN A C 1
ATOM 2539 O O . ASN A 1 315 ? -14.93 -24.125 -26.719 1 95.25 315 ASN A O 1
ATOM 2543 N N . LYS A 1 316 ? -16.031 -24.719 -24.891 1 96.5 316 LYS A N 1
ATOM 2544 C CA . LYS A 1 316 ? -15.781 -26.141 -25.109 1 96.5 316 LYS A CA 1
ATOM 2545 C C . LYS A 1 316 ? -17.016 -26.844 -25.672 1 96.5 316 LYS A C 1
ATOM 2547 O O . LYS A 1 316 ? -16.891 -27.828 -26.406 1 96.5 316 LYS A O 1
ATOM 2552 N N . CYS A 1 317 ? -18.172 -26.375 -25.297 1 95.12 317 CYS A N 1
ATOM 2553 C CA . CYS A 1 317 ? -19.406 -26.984 -25.797 1 95.12 317 CYS A CA 1
ATOM 2554 C C . CYS A 1 317 ? -20.328 -25.938 -26.406 1 95.12 317 CYS A C 1
ATOM 2556 O O . CYS A 1 317 ? -20.125 -24.734 -26.203 1 95.12 317 CYS A O 1
ATOM 2558 N N . SER A 1 318 ? -21.297 -26.328 -27.203 1 94.06 318 SER A N 1
ATOM 2559 C CA . SER A 1 318 ? -22.219 -25.422 -27.875 1 94.06 318 SER A CA 1
ATOM 2560 C C . SER A 1 318 ? -23.594 -25.453 -27.219 1 94.06 318 SER A C 1
ATOM 2562 O O . SER A 1 318 ? -24.609 -25.234 -27.875 1 94.06 318 SER A O 1
ATOM 2564 N N . THR A 1 319 ? -23.594 -25.781 -25.984 1 92.12 319 THR A N 1
ATOM 2565 C CA . THR A 1 319 ? -24.859 -25.828 -25.234 1 92.12 319 THR A CA 1
ATOM 2566 C C . THR A 1 319 ? -25.469 -24.438 -25.109 1 92.12 319 THR A C 1
ATOM 2568 O O . THR A 1 319 ? -24.781 -23.484 -24.734 1 92.12 319 THR A O 1
ATOM 2571 N N . ALA A 1 320 ? -26.719 -24.297 -25.453 1 92.56 320 ALA A N 1
ATOM 2572 C CA . ALA A 1 320 ? -27.469 -23.047 -25.25 1 92.56 320 ALA A CA 1
ATOM 2573 C C . ALA A 1 320 ? -28.141 -23.031 -23.875 1 92.56 320 ALA A C 1
ATOM 2575 O O . ALA A 1 320 ? -29.078 -23.797 -23.625 1 92.56 320 ALA A O 1
ATOM 2576 N N . PHE A 1 321 ? -27.688 -22.203 -23.047 1 92.81 321 PHE A N 1
ATOM 2577 C CA . PHE A 1 321 ? -28.234 -22.141 -21.703 1 92.81 321 PHE A CA 1
ATOM 2578 C C . PHE A 1 321 ? -29.438 -21.203 -21.641 1 92.81 321 PHE A C 1
ATOM 2580 O O . PHE A 1 321 ? -29.391 -20.094 -22.188 1 92.81 321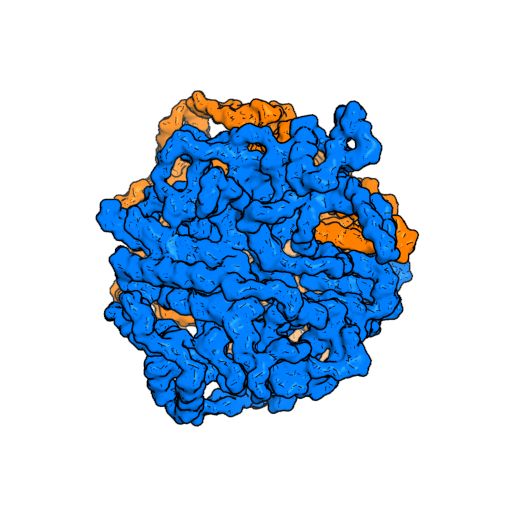 PHE A O 1
ATOM 2587 N N . PRO A 1 322 ? -30.5 -21.609 -21 1 90.56 322 PRO A N 1
ATOM 2588 C CA . PRO A 1 322 ? -31.672 -20.75 -20.891 1 90.56 322 PRO A CA 1
ATOM 2589 C C . PRO A 1 322 ? -31.484 -19.578 -19.922 1 90.56 322 PRO A C 1
ATOM 2591 O O . PRO A 1 322 ? -30.594 -19.625 -19.062 1 90.56 322 PRO A O 1
ATOM 2594 N N . ALA A 1 323 ? -32.281 -18.5 -20.141 1 88.12 323 ALA A N 1
ATOM 2595 C CA . ALA A 1 323 ? -32.281 -17.344 -19.234 1 88.12 323 ALA A CA 1
ATOM 2596 C C . ALA A 1 323 ? -32.844 -17.719 -17.875 1 88.12 323 ALA A C 1
ATOM 2598 O O . ALA A 1 323 ? -33.781 -18.516 -17.781 1 88.12 323 ALA A O 1
ATOM 2599 N N . ARG A 1 324 ? -32.219 -17.078 -16.844 1 81.94 324 ARG A N 1
ATOM 2600 C CA . ARG A 1 324 ? -32.781 -17.266 -15.516 1 81.94 324 ARG A CA 1
ATOM 2601 C C . ARG A 1 324 ? -34.094 -16.5 -15.367 1 81.94 324 ARG A C 1
ATOM 2603 O O . ARG A 1 324 ? -34.281 -15.438 -15.953 1 81.94 324 ARG A O 1
ATOM 2610 N N . TYR A 1 325 ? -35.125 -17.047 -14.828 1 63.94 325 TYR A N 1
ATOM 2611 C CA . TYR A 1 325 ? -36.5 -16.531 -14.719 1 63.94 325 TYR A CA 1
ATOM 2612 C C . TYR A 1 325 ? -36.5 -15.086 -14.258 1 63.94 325 TYR A C 1
ATOM 2614 O O . TYR A 1 325 ? -37.25 -14.258 -14.781 1 63.94 325 TYR A O 1
ATOM 2622 N N . ASN A 1 326 ? -35.812 -14.695 -13.227 1 59.75 326 ASN A N 1
ATOM 2623 C CA . ASN A 1 326 ? -36 -13.367 -12.656 1 59.75 326 ASN A CA 1
ATOM 2624 C C . ASN A 1 326 ? -35.062 -12.344 -13.266 1 59.75 326 ASN A C 1
ATOM 2626 O O . ASN A 1 326 ? -35.156 -11.148 -12.977 1 59.75 326 ASN A O 1
ATOM 2630 N N . THR A 1 327 ? -34.156 -12.805 -14.023 1 61.22 327 THR A N 1
ATOM 2631 C CA . THR A 1 327 ? -33.281 -11.789 -14.578 1 61.22 327 THR A CA 1
ATOM 2632 C C . THR A 1 327 ? -32.875 -12.141 -16.016 1 61.22 327 THR A C 1
ATOM 2634 O O . THR A 1 327 ? -32.688 -13.312 -16.328 1 61.22 327 THR A O 1
ATOM 2637 N N . HIS A 1 328 ? -33.312 -11.43 -17.047 1 57.25 328 HIS A N 1
ATOM 2638 C CA . HIS A 1 328 ? -32.938 -11.633 -18.438 1 57.25 328 HIS A CA 1
ATOM 2639 C C . HIS A 1 328 ? -31.438 -11.516 -18.641 1 57.25 328 HIS A C 1
ATOM 2641 O O . HIS A 1 328 ? -30.922 -11.805 -19.719 1 57.25 328 HIS A O 1
ATOM 2647 N N . LEU A 1 329 ? -30.766 -11.328 -17.578 1 67.44 329 LEU A N 1
ATOM 2648 C CA . LEU A 1 329 ? -29.375 -10.945 -17.766 1 67.44 329 LEU A CA 1
ATOM 2649 C C . LEU A 1 329 ? -28.438 -12.047 -17.281 1 67.44 329 LEU A C 1
ATOM 2651 O O . LEU A 1 329 ? -27.234 -12.008 -17.547 1 67.44 329 LEU A O 1
ATOM 2655 N N . GLN A 1 330 ? -28.984 -13.164 -16.797 1 81.75 330 GLN A N 1
ATOM 2656 C CA . GLN A 1 330 ? -28.141 -14.25 -16.312 1 81.75 330 GLN A CA 1
ATOM 2657 C C . GLN A 1 330 ? -28.594 -15.594 -16.875 1 81.75 330 GLN A C 1
ATOM 2659 O O . GLN A 1 330 ? -29.75 -15.758 -17.234 1 81.75 330 GLN A O 1
ATOM 2664 N N . ARG A 1 331 ? -27.656 -16.531 -17.141 1 89 331 ARG A N 1
ATOM 2665 C CA . ARG A 1 331 ? -27.938 -17.828 -17.719 1 89 331 ARG A CA 1
ATOM 2666 C C . ARG A 1 331 ? -28.016 -18.906 -16.641 1 89 331 ARG A C 1
ATOM 2668 O O . ARG A 1 331 ? -27.344 -18.812 -15.609 1 89 331 ARG A O 1
ATOM 2675 N N . ASP A 1 332 ? -28.844 -19.906 -16.875 1 91.25 332 ASP A N 1
ATOM 2676 C CA . ASP A 1 332 ? -28.984 -21.047 -15.961 1 91.25 332 ASP A CA 1
ATOM 2677 C C . ASP A 1 332 ? -28.016 -22.172 -16.344 1 91.25 332 ASP A C 1
ATOM 2679 O O . ASP A 1 332 ? -28.344 -23.016 -17.172 1 91.25 332 ASP A O 1
ATOM 2683 N N . PHE A 1 333 ? -26.969 -22.328 -15.695 1 92.75 333 PHE A N 1
ATOM 2684 C CA . PHE A 1 333 ? -25.922 -23.281 -16.016 1 92.75 333 PHE A CA 1
ATOM 2685 C C . PHE A 1 333 ? -26.219 -24.641 -15.422 1 92.75 333 PHE A C 1
ATOM 2687 O O . PHE A 1 333 ? -25.438 -25.594 -15.594 1 92.75 333 PHE A O 1
ATOM 2694 N N . SER A 1 334 ? -27.297 -24.781 -14.695 1 91.75 334 SER A N 1
ATOM 2695 C CA . SER A 1 334 ? -27.719 -26.094 -14.195 1 91.75 334 SER A CA 1
ATOM 2696 C C . SER A 1 334 ? -28.391 -26.922 -15.297 1 91.75 334 SER A C 1
ATOM 2698 O O . SER A 1 334 ? -28.594 -28.125 -15.133 1 91.75 334 SER A O 1
ATOM 2700 N N . PHE A 1 335 ? -28.531 -26.281 -16.359 1 90.06 335 PHE A N 1
ATOM 2701 C CA . PHE A 1 335 ? -29.188 -26.953 -17.484 1 90.06 335 PHE A CA 1
ATOM 2702 C C . PHE A 1 335 ? -28.312 -28.078 -18.031 1 90.06 335 PHE A C 1
ATOM 2704 O O . PHE A 1 335 ? -27.125 -27.875 -18.281 1 90.06 335 PHE A O 1
ATOM 2711 N N . GLY A 1 336 ? -28.875 -29.25 -18.156 1 88.62 336 GLY A N 1
ATOM 2712 C CA . GLY A 1 336 ? -28.219 -30.375 -18.797 1 88.62 336 GLY A CA 1
ATOM 2713 C C . GLY A 1 336 ? -27.219 -31.078 -17.906 1 88.62 336 GLY A C 1
ATOM 2714 O O . GLY A 1 336 ? -26.438 -31.906 -18.359 1 88.62 336 GLY A O 1
ATOM 2715 N N . LEU A 1 337 ? -27.234 -30.812 -16.641 1 91.31 337 LEU A N 1
ATOM 2716 C CA . LEU A 1 337 ? -26.25 -31.391 -15.727 1 91.31 337 LEU A CA 1
ATOM 2717 C C . LEU A 1 337 ? -26.484 -32.875 -15.516 1 91.31 337 LEU A C 1
ATOM 2719 O O . LEU A 1 337 ? -25.578 -33.625 -15.141 1 91.31 337 LEU A O 1
ATOM 2723 N N . GLU A 1 338 ? -27.672 -33.344 -15.773 1 90.69 338 GLU A N 1
ATOM 2724 C CA . GLU A 1 338 ? -28.031 -34.719 -15.523 1 90.69 338 GLU A CA 1
ATOM 2725 C C . GLU A 1 338 ? -27.312 -35.656 -16.5 1 90.69 338 GLU A C 1
ATOM 2727 O O . GLU A 1 338 ? -26.969 -36.781 -16.156 1 90.69 338 GLU A O 1
ATOM 2732 N N . ASP A 1 339 ? -27.125 -35.094 -17.672 1 91.38 339 ASP A N 1
ATOM 2733 C CA . ASP A 1 339 ? -26.422 -35.906 -18.672 1 91.38 339 ASP A CA 1
ATOM 2734 C C . ASP A 1 339 ? -25.406 -35.031 -19.422 1 91.38 339 ASP A C 1
ATOM 2736 O O . ASP A 1 339 ? -25.688 -34.562 -20.531 1 91.38 339 ASP A O 1
ATOM 2740 N N . ILE A 1 340 ? -24.25 -35.031 -18.906 1 89.94 340 ILE A N 1
ATOM 2741 C CA . ILE A 1 340 ? -23.219 -34.156 -19.453 1 89.94 340 ILE A CA 1
ATOM 2742 C C . ILE A 1 340 ? -22.656 -34.75 -20.734 1 89.94 340 ILE A C 1
ATOM 2744 O O . ILE A 1 340 ? -22.109 -34.031 -21.578 1 89.94 340 ILE A O 1
ATOM 2748 N N . ASP A 1 341 ? -22.797 -36.031 -20.906 1 88 341 ASP A N 1
ATOM 2749 C CA . ASP A 1 341 ? -22.297 -36.719 -22.109 1 88 341 ASP A CA 1
ATOM 2750 C C . ASP A 1 341 ? -23.141 -36.344 -23.328 1 88 341 ASP A C 1
ATOM 2752 O O . ASP A 1 341 ? -22.703 -36.531 -24.469 1 88 341 ASP A O 1
ATOM 2756 N N . ALA A 1 342 ? -24.281 -35.812 -23.031 1 89.94 342 ALA A N 1
ATOM 2757 C CA . ALA A 1 342 ? -25.188 -35.438 -24.125 1 89.94 342 ALA A CA 1
ATOM 2758 C C . ALA A 1 342 ? -24.859 -34.062 -24.672 1 89.94 342 ALA A C 1
ATOM 2760 O O . ALA A 1 342 ? -25.375 -33.656 -25.719 1 89.94 342 ALA A O 1
ATOM 2761 N N . TRP A 1 343 ? -23.969 -33.375 -24.031 1 92.12 343 TRP A N 1
ATOM 2762 C CA . TRP A 1 343 ? -23.609 -32.031 -24.484 1 92.12 343 TRP A CA 1
ATOM 2763 C C . TRP A 1 343 ? -22.891 -32.094 -25.844 1 92.12 343 TRP A C 1
ATOM 2765 O O . TRP A 1 343 ? -22.109 -33 -26.094 1 92.12 343 TRP A O 1
ATOM 2775 N N . SER A 1 344 ? -23.25 -31.188 -26.688 1 91.88 344 SER A N 1
ATOM 2776 C CA . SER A 1 344 ? -22.547 -31.078 -27.969 1 91.88 344 SER A CA 1
ATOM 2777 C C . SER A 1 344 ? -21.234 -30.312 -27.812 1 91.88 344 SER A C 1
ATOM 2779 O O . SER A 1 344 ? -21.234 -29.125 -27.5 1 91.88 344 SER A O 1
ATOM 2781 N N . LEU A 1 345 ? -20.203 -31 -28.078 1 94.75 345 LEU A N 1
ATOM 2782 C CA . LEU A 1 345 ? -18.891 -30.375 -27.969 1 94.75 345 LEU A CA 1
ATOM 2783 C C . LEU A 1 345 ? -18.547 -29.578 -29.219 1 94.75 345 LEU A C 1
ATOM 2785 O O . LEU A 1 345 ? -18.938 -29.953 -30.328 1 94.75 345 LEU A O 1
ATOM 2789 N N . ARG A 1 346 ? -17.891 -28.531 -29.047 1 95.81 346 ARG A N 1
ATOM 2790 C CA . ARG A 1 346 ? -17.422 -27.719 -30.172 1 95.81 346 ARG A CA 1
ATOM 2791 C C . ARG A 1 346 ? -16.281 -28.438 -30.922 1 95.81 346 ARG A C 1
ATOM 2793 O O . ARG A 1 346 ? -15.516 -29.172 -30.312 1 95.81 346 ARG A O 1
ATOM 2800 N N . THR A 1 347 ? -16.234 -28.172 -32.156 1 95.06 347 THR A N 1
ATOM 2801 C CA . THR A 1 347 ? -15.117 -28.656 -32.969 1 95.06 347 THR A CA 1
ATOM 2802 C C . THR A 1 347 ? -14.367 -27.5 -33.625 1 95.06 347 THR A C 1
ATOM 2804 O O . THR A 1 347 ? -14.93 -26.422 -33.812 1 95.06 347 THR A O 1
ATOM 2807 N N . SER A 1 348 ? -13.148 -27.781 -33.938 1 95.19 348 SER A N 1
ATOM 2808 C CA . SER A 1 348 ? -12.305 -26.766 -34.531 1 95.19 348 SER A CA 1
ATOM 2809 C C . SER A 1 348 ? -12.875 -26.312 -35.875 1 95.19 348 SER A C 1
ATOM 2811 O O . SER A 1 348 ? -12.883 -25.109 -36.188 1 95.19 348 SER A O 1
ATOM 2813 N N . ILE A 1 349 ? -13.352 -27.188 -36.625 1 95.62 349 ILE A N 1
ATOM 2814 C CA . ILE A 1 349 ? -13.852 -26.891 -37.969 1 95.62 349 ILE A CA 1
ATOM 2815 C C . ILE A 1 349 ? -15.094 -26 -37.875 1 95.62 349 ILE A C 1
ATOM 2817 O O . ILE A 1 349 ? -15.188 -24.984 -38.562 1 95.62 349 ILE A O 1
ATOM 2821 N N . GLU A 1 350 ? -15.992 -26.359 -37.062 1 96 350 GLU A N 1
ATOM 2822 C CA . GLU A 1 350 ? -17.219 -25.562 -36.906 1 96 350 GLU A CA 1
ATOM 2823 C C . GLU A 1 350 ? -16.906 -24.188 -36.344 1 96 350 GLU A C 1
ATOM 2825 O O . GLU A 1 350 ? -17.469 -23.188 -36.781 1 96 350 GLU A O 1
ATOM 2830 N N . ASN A 1 351 ? -16.062 -24.219 -35.375 1 96.62 351 ASN A N 1
ATOM 2831 C CA . ASN A 1 351 ? -15.695 -22.953 -34.75 1 96.62 351 ASN A CA 1
ATOM 2832 C C . ASN A 1 351 ? -15.086 -21.984 -35.781 1 96.62 351 ASN A C 1
ATOM 2834 O O . ASN A 1 351 ? -15.414 -20.797 -35.781 1 96.62 351 ASN A O 1
ATOM 2838 N N . ARG A 1 352 ? -14.18 -22.422 -36.594 1 96.94 352 ARG A N 1
ATOM 2839 C CA . ARG A 1 352 ? -13.539 -21.609 -37.594 1 96.94 352 ARG A CA 1
ATOM 2840 C C . ARG A 1 352 ? -14.555 -21.109 -38.625 1 96.94 352 ARG A C 1
ATOM 2842 O O . ARG A 1 352 ? -14.453 -20 -39.125 1 96.94 352 ARG A O 1
ATOM 2849 N N . TYR A 1 353 ? -15.461 -22 -38.938 1 97.06 353 TYR A N 1
ATOM 2850 C CA . TYR A 1 353 ? -16.5 -21.641 -39.906 1 97.06 353 TYR A CA 1
ATOM 2851 C C . TYR A 1 353 ? -17.375 -20.531 -39.344 1 97.06 353 TYR A C 1
ATOM 2853 O O . TYR A 1 353 ? -17.656 -19.547 -40.031 1 97.06 353 TYR A O 1
ATOM 2861 N N . HIS A 1 354 ? -17.797 -20.656 -38.156 1 97.19 354 HIS A N 1
ATOM 2862 C CA . HIS A 1 354 ? -18.625 -19.641 -37.5 1 97.19 354 HIS A CA 1
ATOM 2863 C C . HIS A 1 354 ? -17.891 -18.328 -37.344 1 97.19 354 HIS A C 1
ATOM 2865 O O . HIS A 1 354 ? -18.469 -17.25 -37.5 1 97.19 354 HIS A O 1
ATOM 2871 N N . ALA A 1 355 ? -16.594 -18.422 -37.031 1 97.62 355 ALA A N 1
ATOM 2872 C CA . ALA A 1 355 ? -15.789 -17.219 -36.875 1 97.62 355 ALA A CA 1
ATOM 2873 C C . ALA A 1 355 ? -15.664 -16.469 -38.219 1 97.62 355 ALA A C 1
ATOM 2875 O O . ALA A 1 355 ? -15.719 -15.242 -38.25 1 97.62 355 ALA A O 1
ATOM 2876 N N . LYS A 1 356 ? -15.453 -17.203 -39.25 1 96.94 356 LYS A N 1
ATOM 2877 C CA . LYS A 1 356 ? -15.352 -16.609 -40.594 1 96.94 356 LYS A CA 1
ATOM 2878 C C . LYS A 1 356 ? -16.656 -15.906 -40.969 1 96.94 356 LYS A C 1
ATOM 2880 O O . LYS A 1 356 ? -16.641 -14.781 -41.5 1 96.94 356 LYS A O 1
ATOM 2885 N N . ASN A 1 357 ? -17.766 -16.516 -40.719 1 96.75 357 ASN A N 1
ATOM 2886 C CA . ASN A 1 357 ? -19.062 -15.93 -41 1 96.75 357 ASN A CA 1
ATOM 2887 C C . ASN A 1 357 ? -19.281 -14.648 -40.188 1 96.75 357 ASN A C 1
ATOM 2889 O O . ASN A 1 357 ? -19.859 -13.68 -40.719 1 96.75 357 ASN A O 1
ATOM 2893 N N . TRP A 1 358 ? -18.891 -14.766 -39 1 96.88 358 TRP A N 1
ATOM 2894 C CA . TRP A 1 358 ? -19.016 -13.594 -38.125 1 96.88 358 TRP A CA 1
ATOM 2895 C C . TRP A 1 358 ? -18.203 -12.422 -38.688 1 96.88 358 TRP A C 1
ATOM 2897 O O . TRP A 1 358 ? -18.688 -11.281 -38.688 1 96.88 358 TRP A O 1
ATOM 2907 N N . LYS A 1 359 ? -16.984 -12.68 -39.094 1 95.06 359 LYS A N 1
ATOM 2908 C CA . LYS A 1 359 ? -16.094 -11.656 -39.625 1 95.06 359 LYS A CA 1
ATOM 2909 C C . LYS A 1 3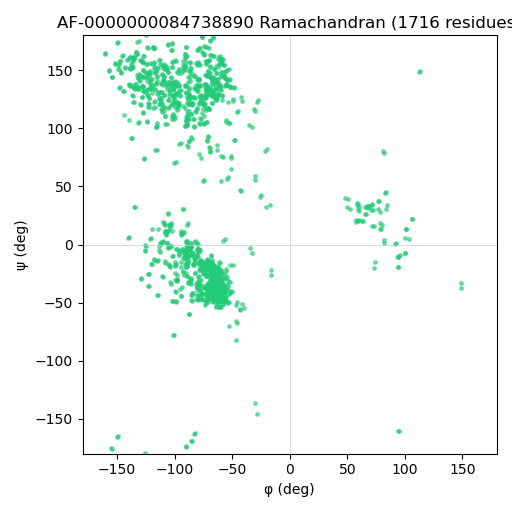59 ? -16.656 -11.055 -40.906 1 95.06 359 LYS A C 1
ATOM 2911 O O . LYS A 1 359 ? -16.516 -9.859 -41.156 1 95.06 359 LYS A O 1
ATOM 2916 N N . GLU A 1 360 ? -17.359 -11.844 -41.688 1 94.81 360 GLU A N 1
ATOM 2917 C CA . GLU A 1 360 ? -17.844 -11.43 -43 1 94.81 360 GLU A CA 1
ATOM 2918 C C . GLU A 1 360 ? -19.234 -10.781 -42.906 1 94.81 360 GLU A C 1
ATOM 2920 O O . GLU A 1 360 ? -19.766 -10.289 -43.906 1 94.81 360 GLU A O 1
ATOM 2925 N N . ALA A 1 361 ? -19.719 -10.805 -41.719 1 95.25 361 ALA A N 1
ATOM 2926 C CA . ALA A 1 361 ? -21.016 -10.156 -41.562 1 95.25 361 ALA A CA 1
ATOM 2927 C C . ALA A 1 361 ? -20.969 -8.695 -42 1 95.25 361 ALA A C 1
ATOM 2929 O O . ALA A 1 361 ? -19.984 -8 -41.75 1 95.25 361 ALA A O 1
ATOM 2930 N N . THR A 1 362 ? -22.062 -8.133 -42.594 1 91.81 362 THR A N 1
ATOM 2931 C CA . THR A 1 362 ? -22.047 -6.801 -43.188 1 91.81 362 THR A CA 1
ATOM 2932 C C . THR A 1 362 ? -22.781 -5.809 -42.281 1 91.81 362 THR A C 1
ATOM 2934 O O . THR A 1 362 ? -22.641 -4.594 -42.438 1 91.81 362 THR A O 1
ATOM 2937 N N . THR A 1 363 ? -23.594 -6.348 -41.344 1 93.44 363 THR A N 1
ATOM 2938 C CA . THR A 1 363 ? -24.312 -5.461 -40.438 1 93.44 363 THR A CA 1
ATOM 2939 C C . THR A 1 363 ? -24.078 -5.859 -38.969 1 93.44 363 THR A C 1
ATOM 2941 O O . THR A 1 363 ? -23.734 -7.008 -38.688 1 93.44 363 THR A O 1
ATOM 2944 N N . LYS A 1 364 ? -24.281 -4.879 -38.094 1 91.81 364 LYS A N 1
ATOM 2945 C CA . LYS A 1 364 ? -24.141 -5.121 -36.656 1 91.81 364 LYS A CA 1
ATOM 2946 C C . LYS A 1 364 ? -25.172 -6.133 -36.188 1 91.81 364 LYS A C 1
ATOM 2948 O O . LYS A 1 364 ? -24.875 -6.957 -35.312 1 91.81 364 LYS A O 1
ATOM 2953 N N . ARG A 1 365 ? -26.344 -6.051 -36.719 1 93.81 365 ARG A N 1
ATOM 2954 C CA . ARG A 1 365 ? -27.422 -6.949 -36.312 1 93.81 365 ARG A CA 1
ATOM 2955 C C . ARG A 1 365 ? -27.109 -8.391 -36.688 1 93.81 365 ARG A C 1
ATOM 2957 O O . ARG A 1 365 ? -27.328 -9.312 -35.906 1 93.81 365 ARG A O 1
ATOM 2964 N N . GLN A 1 366 ? -26.625 -8.531 -37.906 1 94.44 366 GLN A N 1
ATOM 2965 C CA . GLN A 1 366 ? -26.25 -9.867 -38.344 1 94.44 366 GLN A CA 1
ATOM 2966 C C . GLN A 1 366 ? -25.172 -10.461 -37.438 1 94.44 366 GLN A C 1
ATOM 2968 O O . GLN A 1 366 ? -25.203 -11.648 -37.125 1 94.44 366 GLN A O 1
ATOM 2973 N N . ARG A 1 367 ? -24.234 -9.75 -37.094 1 94.25 367 ARG A N 1
ATOM 2974 C CA . ARG A 1 367 ? -23.156 -10.18 -36.219 1 94.25 367 ARG A CA 1
ATOM 2975 C C . ARG A 1 367 ? -23.719 -10.602 -34.875 1 94.25 367 ARG A C 1
ATOM 2977 O O . ARG A 1 367 ? -23.297 -11.625 -34.312 1 94.25 367 ARG A O 1
ATOM 2984 N N . ALA A 1 368 ? -24.562 -9.781 -34.344 1 94.31 368 ALA A N 1
ATOM 2985 C CA . ALA A 1 368 ? -25.172 -10.078 -33.031 1 94.31 368 ALA A CA 1
ATOM 2986 C C . ALA A 1 368 ? -25.953 -11.383 -33.094 1 94.31 368 ALA A C 1
ATOM 2988 O O . ALA A 1 368 ? -25.953 -12.148 -32.125 1 94.31 368 ALA A O 1
ATOM 2989 N N . ASP A 1 369 ? -26.625 -11.578 -34.188 1 95.19 369 ASP A N 1
ATOM 2990 C CA . ASP A 1 369 ? -27.406 -12.797 -34.375 1 95.19 369 ASP A CA 1
ATOM 2991 C C . ASP A 1 369 ? -26.5 -14.031 -34.406 1 95.19 369 ASP A C 1
ATOM 2993 O O . ASP A 1 369 ? -26.844 -15.07 -33.844 1 95.19 369 ASP A O 1
ATOM 2997 N N . LEU A 1 370 ? -25.453 -13.906 -35.125 1 96.19 370 LEU A N 1
ATOM 2998 C CA . LEU A 1 370 ? -24.5 -15.008 -35.188 1 96.19 370 LEU A CA 1
ATOM 2999 C C . LEU A 1 370 ? -23.891 -15.312 -33.844 1 96.19 370 LEU A C 1
ATOM 3001 O O . LEU A 1 370 ? -23.703 -16.484 -33.469 1 96.19 370 LEU A O 1
ATOM 3005 N N . GLU A 1 371 ? -23.594 -14.328 -33.094 1 94.69 371 GLU A N 1
ATOM 3006 C CA . GLU A 1 371 ? -23.078 -14.492 -31.75 1 94.69 371 GLU A CA 1
ATOM 3007 C C . GLU A 1 371 ? -24.078 -15.211 -30.844 1 94.69 371 GLU A C 1
ATOM 3009 O O . GLU A 1 371 ? -23.703 -16.062 -30.047 1 94.69 371 GLU A O 1
ATOM 3014 N N . GLN A 1 372 ? -25.266 -14.805 -30.953 1 93.56 372 GLN A N 1
ATOM 3015 C CA . GLN A 1 372 ? -26.328 -15.406 -30.141 1 93.56 372 GLN A CA 1
ATOM 3016 C C . GLN A 1 372 ? -26.531 -16.875 -30.5 1 93.56 372 GLN A C 1
ATOM 3018 O O . GLN A 1 372 ? -26.766 -17.703 -29.609 1 93.56 372 GLN A O 1
ATOM 3023 N N . LYS A 1 373 ? -26.375 -17.141 -31.734 1 94.69 373 LYS A N 1
ATOM 3024 C CA . LYS A 1 373 ? -26.672 -18.484 -32.219 1 94.69 373 LYS A CA 1
ATOM 3025 C C . LYS A 1 373 ? -25.5 -19.438 -31.938 1 94.69 373 LYS A C 1
ATOM 3027 O O . LYS A 1 373 ? -25.703 -20.578 -31.531 1 94.69 373 LYS A O 1
ATOM 3032 N N . PHE A 1 374 ? -24.297 -18.969 -32.188 1 95.69 374 PHE A N 1
ATOM 3033 C CA . PHE A 1 374 ? -23.172 -19.906 -32.188 1 95.69 374 PHE A CA 1
ATOM 3034 C C . PHE A 1 374 ? -22.203 -19.594 -31.062 1 95.69 374 PHE A C 1
ATOM 3036 O O . PHE A 1 374 ? -21.344 -20.422 -30.734 1 95.69 374 PHE A O 1
ATOM 3043 N N . GLY A 1 375 ? -22.266 -18.469 -30.438 1 95.69 375 GLY A N 1
ATOM 3044 C CA . GLY A 1 375 ? -21.391 -18.094 -29.344 1 95.69 375 GLY A CA 1
ATOM 3045 C C . GLY A 1 375 ? -19.938 -17.922 -29.766 1 95.69 375 GLY A C 1
ATOM 3046 O O . GLY A 1 375 ? -19.031 -18.156 -28.969 1 95.69 375 GLY A O 1
ATOM 3047 N N . THR A 1 376 ? -19.641 -17.594 -31.047 1 96.56 376 THR A N 1
ATOM 3048 C CA . THR A 1 376 ? -18.297 -17.484 -31.594 1 96.56 376 THR A CA 1
ATOM 3049 C C . THR A 1 376 ? -18.109 -16.141 -32.281 1 96.56 376 THR A C 1
ATOM 3051 O O . THR A 1 376 ? -19.031 -15.641 -32.938 1 96.56 376 THR A O 1
ATOM 3054 N N . ARG A 1 377 ? -17 -15.516 -32.031 1 96.44 377 ARG A N 1
ATOM 3055 C CA . ARG A 1 377 ? -16.547 -14.305 -32.719 1 96.44 377 ARG A CA 1
ATOM 3056 C C . ARG A 1 377 ? -15.219 -14.547 -33.438 1 96.44 377 ARG A C 1
ATOM 3058 O O . ARG A 1 377 ? -14.586 -15.586 -33.25 1 96.44 377 ARG A O 1
ATOM 3065 N N . PHE A 1 378 ? -14.883 -13.594 -34.25 1 96.56 378 PHE A N 1
ATOM 3066 C CA . PHE A 1 378 ? -13.586 -13.688 -34.875 1 96.56 378 PHE A CA 1
ATOM 3067 C C . PHE A 1 378 ? -12.477 -13.203 -33.969 1 96.56 378 PHE A C 1
ATOM 3069 O O . PHE A 1 378 ? -12.633 -12.195 -33.281 1 96.56 378 PHE A O 1
ATOM 3076 N N . SER A 1 379 ? -11.438 -13.945 -33.906 1 97.62 379 SER A N 1
ATOM 3077 C CA . SER A 1 379 ? -10.18 -13.578 -33.281 1 97.62 379 SER A CA 1
ATOM 3078 C C . SER A 1 379 ? -9.023 -13.602 -34.281 1 97.62 379 SER A C 1
ATOM 3080 O O . SER A 1 379 ? -8.992 -14.445 -35.188 1 97.62 379 SER A O 1
ATOM 3082 N N . ALA A 1 380 ? -8.078 -12.641 -34.156 1 97.56 380 ALA A N 1
ATOM 3083 C CA . ALA A 1 380 ? -6.906 -12.633 -35.031 1 97.56 380 ALA A CA 1
ATOM 3084 C C . ALA A 1 380 ? -6.168 -13.969 -34.969 1 97.56 380 ALA A C 1
ATOM 3086 O O . ALA A 1 380 ? -5.488 -14.352 -35.906 1 97.56 380 ALA A O 1
ATOM 3087 N N . LEU A 1 381 ? -6.367 -14.734 -33.906 1 98.06 381 LEU A N 1
ATOM 3088 C CA . LEU A 1 381 ? -5.691 -16.016 -33.719 1 98.06 381 LEU A CA 1
ATOM 3089 C C . LEU A 1 381 ? -6.234 -17.047 -34.719 1 98.06 381 LEU A C 1
ATOM 3091 O O . LEU A 1 381 ? -5.574 -18.047 -34.969 1 98.06 381 LEU A O 1
ATOM 3095 N N . HIS A 1 382 ? -7.41 -16.828 -35.219 1 97.56 382 HIS A N 1
ATOM 3096 C CA . HIS A 1 382 ? -7.984 -17.719 -36.219 1 97.56 382 HIS A CA 1
ATOM 3097 C C . HIS A 1 382 ? -7.156 -17.734 -37.5 1 97.56 382 HIS A C 1
ATOM 3099 O O . HIS A 1 382 ? -7.262 -18.656 -38.312 1 97.56 382 HIS A O 1
ATOM 3105 N N . ASP A 1 383 ? -6.355 -16.703 -37.625 1 96 383 ASP A N 1
ATOM 3106 C CA . ASP A 1 383 ? -5.512 -16.625 -38.812 1 96 383 ASP A CA 1
ATOM 3107 C C . ASP A 1 383 ? -4.359 -17.625 -38.75 1 96 383 ASP A C 1
ATOM 3109 O O . ASP A 1 383 ? -3.699 -17.891 -39.75 1 96 383 ASP A O 1
ATOM 3113 N N . LEU A 1 384 ? -4.078 -18.109 -37.594 1 96.88 384 LEU A N 1
ATOM 3114 C CA . LEU A 1 384 ? -3.129 -19.203 -37.469 1 96.88 384 LEU A CA 1
ATOM 3115 C C . LEU A 1 384 ? -3.779 -20.531 -37.844 1 96.88 384 LEU A C 1
ATOM 3117 O O . LEU A 1 384 ? -4.422 -21.172 -37 1 96.88 384 LEU A O 1
ATOM 3121 N N . GLU A 1 385 ? -3.52 -21.016 -38.906 1 92.75 385 GLU A N 1
ATOM 3122 C CA . GLU A 1 385 ? -4.219 -22.172 -39.469 1 92.75 385 GLU A CA 1
ATOM 3123 C C . GLU A 1 385 ? -3.988 -23.422 -38.656 1 92.75 385 GLU A C 1
ATOM 3125 O O . GLU A 1 385 ? -4.852 -24.297 -38.594 1 92.75 385 GLU A O 1
ATOM 3130 N N . TYR A 1 386 ? -2.91 -23.547 -38.031 1 94.44 386 TYR A N 1
ATOM 3131 C CA . TYR A 1 386 ? -2.549 -24.75 -37.281 1 94.44 386 TYR A CA 1
ATOM 3132 C C . TYR A 1 386 ? -3.205 -24.75 -35.906 1 94.44 386 TYR A C 1
ATOM 3134 O O . TYR A 1 386 ? -3.223 -25.781 -35.219 1 94.44 386 TYR A O 1
ATOM 3142 N N . LEU A 1 387 ? -3.805 -23.672 -35.5 1 96.38 387 LEU A N 1
ATOM 3143 C CA . LEU A 1 387 ? -4.234 -23.5 -34.125 1 96.38 387 LEU A CA 1
ATOM 3144 C C . LEU A 1 387 ? -5.703 -23.875 -33.969 1 96.38 387 LEU A C 1
ATOM 3146 O O . LEU A 1 387 ? -6.566 -23.344 -34.656 1 96.38 387 LEU A O 1
ATOM 3150 N N . ASP A 1 388 ? -6.02 -24.844 -33.094 1 96.88 388 ASP A N 1
ATOM 3151 C CA . ASP A 1 388 ? -7.371 -25.203 -32.656 1 96.88 388 ASP A CA 1
ATOM 3152 C C . ASP A 1 388 ? -7.781 -24.406 -31.422 1 96.88 388 ASP A C 1
ATOM 3154 O O . ASP A 1 388 ? -7.457 -24.797 -30.297 1 96.88 388 ASP A O 1
ATOM 3158 N N . LEU A 1 389 ? -8.57 -23.438 -31.625 1 97.31 389 LEU A N 1
ATOM 3159 C CA . LEU A 1 389 ? -8.867 -22.516 -30.531 1 97.31 389 LEU A CA 1
ATOM 3160 C C . LEU A 1 389 ? -9.781 -23.172 -29.516 1 97.31 389 LEU A C 1
ATOM 3162 O O . LEU A 1 389 ? -9.859 -22.719 -28.359 1 97.31 389 LEU A O 1
ATOM 3166 N N . VAL A 1 390 ? -10.5 -24.188 -29.875 1 97.25 390 VAL A N 1
ATOM 3167 C CA . VAL A 1 390 ? -11.367 -24.875 -28.938 1 97.25 390 VAL A CA 1
ATOM 3168 C C . VAL A 1 390 ? -10.523 -25.703 -27.969 1 97.25 390 VAL A C 1
ATOM 3170 O O . VAL A 1 390 ? -10.633 -25.531 -26.75 1 97.25 390 VAL A O 1
ATOM 3173 N N . ARG A 1 391 ? -9.602 -26.469 -28.469 1 96.44 391 ARG A N 1
ATOM 3174 C CA . ARG A 1 391 ? -8.773 -27.344 -27.641 1 96.44 391 ARG A CA 1
ATOM 3175 C C . ARG A 1 391 ? -7.648 -26.562 -26.969 1 96.44 391 ARG A C 1
ATOM 3177 O O . ARG A 1 391 ? -7.324 -26.812 -25.812 1 96.44 391 ARG A O 1
ATOM 3184 N N . CYS A 1 392 ? -7.113 -25.562 -27.672 1 97.69 392 CYS A N 1
ATOM 3185 C CA . CYS A 1 392 ? -5.898 -24.891 -27.234 1 97.69 392 CYS A CA 1
ATOM 3186 C C . CYS A 1 392 ? -6.219 -23.828 -26.188 1 97.69 392 CYS A C 1
ATOM 3188 O O . CYS A 1 392 ? -5.32 -23.328 -25.516 1 97.69 392 CYS A O 1
ATOM 3190 N N . THR A 1 393 ? -7.484 -23.484 -26 1 97.5 393 THR A N 1
ATOM 3191 C CA . THR A 1 393 ? -7.879 -22.594 -24.922 1 97.5 393 THR A CA 1
ATOM 3192 C C . THR A 1 393 ? -8.195 -23.391 -23.656 1 97.5 393 THR A C 1
ATOM 3194 O O . THR A 1 393 ? -9.281 -23.953 -23.531 1 97.5 393 THR A O 1
ATOM 3197 N N . ALA A 1 394 ? -7.297 -23.359 -22.766 1 96.75 394 ALA A N 1
ATOM 3198 C CA . ALA A 1 394 ? -7.406 -24.203 -21.578 1 96.75 394 ALA A CA 1
ATOM 3199 C C . ALA A 1 394 ? -8.352 -23.578 -20.547 1 96.75 394 ALA A C 1
ATOM 3201 O O . ALA A 1 394 ? -8.602 -22.375 -20.578 1 96.75 394 ALA A O 1
ATOM 3202 N N . ILE A 1 395 ? -8.898 -24.422 -19.688 1 96.5 395 ILE A N 1
ATOM 3203 C CA . ILE A 1 395 ? -9.703 -24 -18.547 1 96.5 395 ILE A CA 1
ATOM 3204 C C . ILE A 1 395 ? -8.789 -23.672 -17.359 1 96.5 395 ILE A C 1
ATOM 3206 O O . ILE A 1 395 ? -8.031 -24.516 -16.906 1 96.5 395 ILE A O 1
ATOM 3210 N N . ASP A 1 396 ? -8.836 -22.5 -16.891 1 95.38 396 ASP A N 1
ATOM 3211 C CA . ASP A 1 396 ? -7.957 -22.078 -15.812 1 95.38 396 ASP A CA 1
ATOM 3212 C C . ASP A 1 396 ? -8.461 -22.578 -14.461 1 95.38 396 ASP A C 1
ATOM 3214 O O . ASP A 1 396 ? -9.523 -22.188 -14 1 95.38 396 ASP A O 1
ATOM 3218 N N . PRO A 1 397 ? -7.652 -23.312 -13.805 1 95.81 397 PRO A N 1
ATOM 3219 C CA . PRO A 1 397 ? -8.078 -23.828 -12.508 1 95.81 397 PRO A CA 1
ATOM 3220 C C . PRO A 1 397 ? -7.957 -22.812 -11.391 1 95.81 397 PRO A C 1
ATOM 3222 O O . PRO A 1 397 ? -8.75 -22.812 -10.445 1 95.81 397 PRO A O 1
ATOM 3225 N N . MET A 1 398 ? -7 -21.969 -11.391 1 95.5 398 MET A N 1
ATOM 3226 C CA . MET A 1 398 ? -6.742 -21.016 -10.312 1 95.5 398 MET A CA 1
ATOM 3227 C C . MET A 1 398 ? -7.953 -20.125 -10.078 1 95.5 398 MET A C 1
ATOM 3229 O O . MET A 1 398 ? -8.445 -20.016 -8.953 1 95.5 398 MET A O 1
ATOM 3233 N N . HIS A 1 399 ? -8.469 -19.516 -11.109 1 95.81 399 HIS A N 1
ATOM 3234 C CA . HIS A 1 399 ? -9.633 -18.641 -11.008 1 95.81 399 HIS A CA 1
ATOM 3235 C C . HIS A 1 399 ? -10.914 -19.453 -10.875 1 95.81 399 HIS A C 1
ATOM 3237 O O . HIS A 1 399 ? -11.859 -19.031 -10.211 1 95.81 399 HIS A O 1
ATOM 3243 N N . GLY A 1 400 ? -10.984 -20.625 -11.539 1 96.88 400 GLY A N 1
ATOM 3244 C CA . GLY A 1 400 ? -12.195 -21.438 -11.547 1 96.88 400 GLY A CA 1
ATOM 3245 C C . GLY A 1 400 ? -12.445 -22.141 -10.227 1 96.88 400 GLY A C 1
ATOM 3246 O O . GLY A 1 400 ? -13.508 -22 -9.633 1 96.88 400 GLY A O 1
ATOM 3247 N N . LEU A 1 401 ? -11.461 -22.828 -9.75 1 97.81 401 LEU A N 1
ATOM 3248 C CA . LEU A 1 401 ? -11.625 -23.656 -8.562 1 97.81 401 LEU A CA 1
ATOM 3249 C C . LEU A 1 401 ? -11.57 -22.812 -7.297 1 97.81 401 LEU A C 1
ATOM 3251 O O . LEU A 1 401 ? -12.445 -22.906 -6.438 1 97.81 401 LEU A O 1
ATOM 3255 N N . PHE A 1 402 ? -10.602 -21.969 -7.199 1 97.19 402 PHE A N 1
ATOM 3256 C CA . PHE A 1 402 ? -10.297 -21.359 -5.91 1 97.19 402 PHE A CA 1
ATOM 3257 C C . PHE A 1 402 ? -10.906 -19.969 -5.812 1 97.19 402 PHE A C 1
ATOM 3259 O O . PHE A 1 402 ? -11.664 -19.672 -4.879 1 97.19 402 PHE A O 1
ATOM 3266 N N . LEU A 1 403 ? -10.727 -19.125 -6.766 1 96.44 403 LEU A N 1
ATOM 3267 C CA . LEU A 1 403 ? -11.305 -17.797 -6.727 1 96.44 403 LEU A CA 1
ATOM 3268 C C . LEU A 1 403 ? -12.758 -17.812 -7.184 1 96.44 403 LEU A C 1
ATOM 3270 O O . LEU A 1 403 ? -13.492 -16.844 -6.988 1 96.44 403 LEU A O 1
ATOM 3274 N N . GLY A 1 404 ? -13.164 -18.938 -7.793 1 97 404 GLY A N 1
ATOM 3275 C CA . GLY A 1 404 ? -14.531 -19.078 -8.266 1 97 404 GLY A CA 1
ATOM 3276 C C . GLY A 1 404 ? -15.406 -19.891 -7.328 1 97 404 GLY A C 1
ATOM 3277 O O . GLY A 1 404 ? -16.078 -19.328 -6.465 1 97 404 GLY A O 1
ATOM 3278 N N . THR A 1 405 ? -15.25 -21.188 -7.375 1 98.12 405 THR A N 1
ATOM 3279 C CA . THR A 1 405 ? -16.172 -22.094 -6.707 1 98.12 405 THR A CA 1
ATOM 3280 C C . THR A 1 405 ? -15.938 -22.094 -5.199 1 98.12 405 THR A C 1
ATOM 3282 O O . THR A 1 405 ? -16.891 -22.031 -4.422 1 98.12 405 THR A O 1
ATOM 3285 N N . ALA A 1 406 ? -14.711 -22.203 -4.73 1 97.94 406 ALA A N 1
ATOM 3286 C CA . ALA A 1 406 ? -14.445 -22.188 -3.293 1 97.94 406 ALA A CA 1
ATOM 3287 C C . ALA A 1 406 ? -15 -20.922 -2.648 1 97.94 406 ALA A C 1
ATOM 3289 O O . ALA A 1 406 ? -15.633 -20.969 -1.591 1 97.94 406 ALA A O 1
ATOM 3290 N N . LYS A 1 407 ? -14.742 -19.828 -3.229 1 97.12 407 LYS A N 1
ATOM 3291 C CA . LYS A 1 407 ? -15.25 -18.547 -2.748 1 97.12 407 LYS A CA 1
ATOM 3292 C C . LYS A 1 407 ? -16.781 -18.516 -2.775 1 97.12 407 LYS A C 1
ATOM 3294 O O . LYS A 1 407 ? -17.406 -18.078 -1.814 1 97.12 407 LYS A O 1
ATOM 3299 N N . LYS A 1 408 ? -17.422 -19 -3.859 1 97.38 408 LYS A N 1
ATOM 3300 C CA . LYS A 1 408 ? -18.859 -19.016 -4.031 1 97.38 408 LYS A CA 1
ATOM 3301 C C . LYS A 1 408 ? -19.547 -19.828 -2.941 1 97.38 408 LYS A C 1
ATOM 3303 O O . LYS A 1 408 ? -20.594 -19.438 -2.422 1 97.38 408 LYS A O 1
ATOM 3308 N N . MET A 1 409 ? -18.984 -20.922 -2.602 1 97.69 409 MET A N 1
ATOM 3309 C CA . MET A 1 409 ? -19.578 -21.812 -1.601 1 97.69 409 MET A CA 1
ATOM 3310 C C . MET A 1 409 ? -19.609 -21.141 -0.232 1 97.69 409 MET A C 1
ATOM 3312 O O . MET A 1 409 ? -20.594 -21.234 0.501 1 97.69 409 MET A O 1
ATOM 3316 N N . VAL A 1 410 ? -18.516 -20.469 0.109 1 97.06 410 VAL A N 1
ATOM 3317 C CA . VAL A 1 410 ? -18.484 -19.734 1.37 1 97.06 410 VAL A CA 1
ATOM 3318 C C . VAL A 1 410 ? -19.562 -18.641 1.363 1 97.06 410 VAL A C 1
ATOM 3320 O O . VAL A 1 410 ? -20.25 -18.438 2.363 1 97.06 410 VAL A O 1
ATOM 3323 N N . LYS A 1 411 ? -19.688 -17.984 0.273 1 96.31 411 LYS A N 1
ATOM 3324 C CA . LYS A 1 411 ? -20.719 -16.953 0.151 1 96.31 411 LYS A CA 1
ATOM 3325 C C . LYS A 1 411 ? -22.109 -17.547 0.353 1 96.31 411 LYS A C 1
ATOM 3327 O O . LYS A 1 411 ? -22.953 -16.938 1.018 1 96.31 411 LYS A O 1
ATOM 3332 N N . ILE A 1 412 ? -22.359 -18.719 -0.257 1 96.12 412 ILE A N 1
ATOM 3333 C CA . ILE A 1 412 ? -23.641 -19.391 -0.123 1 96.12 412 ILE A CA 1
ATOM 3334 C C . ILE A 1 412 ? -23.906 -19.719 1.347 1 96.12 412 ILE A C 1
ATOM 3336 O O . ILE A 1 412 ? -25 -19.453 1.859 1 96.12 412 ILE A O 1
ATOM 3340 N N . TRP A 1 413 ? -22.938 -20.234 2.047 1 96.75 413 TRP A N 1
ATOM 3341 C CA . TRP A 1 413 ? -23.109 -20.625 3.441 1 96.75 413 TRP A CA 1
ATOM 3342 C C . TRP A 1 413 ? -23.297 -19.406 4.336 1 96.75 413 TRP A C 1
ATOM 3344 O O . TRP A 1 413 ? -23.906 -19.5 5.406 1 96.75 413 TRP A O 1
ATOM 3354 N N . ARG A 1 414 ? -22.781 -18.266 3.889 1 95.44 414 ARG A N 1
ATOM 3355 C CA . ARG A 1 414 ? -22.844 -17.047 4.684 1 95.44 414 ARG A CA 1
ATOM 3356 C C . ARG A 1 414 ? -24.141 -16.281 4.41 1 95.44 414 ARG A C 1
ATOM 3358 O O . ARG A 1 414 ? -24.516 -15.391 5.18 1 95.44 414 ARG A O 1
ATOM 3365 N N . THR A 1 415 ? -24.844 -16.609 3.326 1 92.81 415 THR A N 1
ATOM 3366 C CA . THR A 1 415 ? -25.984 -15.797 2.924 1 92.81 415 THR A CA 1
ATOM 3367 C C . THR A 1 415 ? -27.266 -16.625 2.91 1 92.81 415 THR A C 1
ATOM 3369 O O . THR A 1 415 ? -28.359 -16.062 2.809 1 92.81 415 THR A O 1
ATOM 3372 N N . THR A 1 416 ? -27.172 -17.953 2.91 1 91.94 416 THR A N 1
ATOM 3373 C CA . THR A 1 416 ? -28.344 -18.812 2.828 1 91.94 416 THR A CA 1
ATOM 3374 C C . THR A 1 416 ? -28.703 -19.359 4.207 1 91.94 416 THR A C 1
ATOM 3376 O O . THR A 1 416 ? -27.828 -19.719 4.988 1 91.94 416 THR A O 1
ATOM 3379 N N . ILE A 1 417 ? -29.984 -19.406 4.488 1 90.25 417 ILE A N 1
ATOM 3380 C CA . ILE A 1 417 ? -30.484 -19.891 5.77 1 90.25 417 ILE A CA 1
ATOM 3381 C C . ILE A 1 417 ? -30.688 -21.406 5.723 1 90.25 417 ILE A C 1
ATOM 3383 O O . ILE A 1 417 ? -31.281 -21.922 4.777 1 90.25 417 ILE A O 1
ATOM 3387 N N . CYS A 1 418 ? -30.141 -22.016 6.637 1 87.56 418 CYS A N 1
ATOM 3388 C CA . CYS A 1 418 ? -30.297 -23.469 6.77 1 87.56 418 CYS A CA 1
ATOM 3389 C C . CYS A 1 418 ? -31.688 -23.828 7.262 1 87.56 418 CYS A C 1
ATOM 3391 O O . CYS A 1 418 ? -32.156 -23.266 8.25 1 87.56 418 CYS A O 1
ATOM 3393 N N . ASP A 1 419 ? -32.281 -24.734 6.582 1 83.56 419 ASP A N 1
ATOM 3394 C CA . ASP A 1 419 ? -33.656 -25.125 6.914 1 83.56 419 ASP A CA 1
ATOM 3395 C C . ASP A 1 419 ? -33.719 -25.812 8.281 1 83.56 419 ASP A C 1
ATOM 3397 O O . ASP A 1 419 ? -34.719 -25.734 8.969 1 83.56 419 ASP A O 1
ATOM 3401 N N . LEU A 1 420 ? -32.719 -26.422 8.672 1 83.69 420 LEU A N 1
ATOM 3402 C CA . LEU A 1 420 ? -32.688 -27.188 9.914 1 83.69 420 LEU A CA 1
ATOM 3403 C C . LEU A 1 420 ? -32.5 -26.266 11.117 1 83.69 420 LEU A C 1
ATOM 3405 O O . LEU A 1 420 ? -33.188 -26.406 12.125 1 83.69 420 LEU A O 1
ATOM 3409 N N . THR A 1 421 ? -31.562 -25.312 11.078 1 84.12 421 THR A N 1
ATOM 3410 C CA . THR A 1 421 ? -31.203 -24.484 12.219 1 84.12 421 THR A CA 1
ATOM 3411 C C . THR A 1 421 ? -31.891 -23.125 12.148 1 84.12 421 THR A C 1
ATOM 3413 O O . THR A 1 421 ? -31.938 -22.391 13.141 1 84.12 421 THR A O 1
ATOM 3416 N N . HIS A 1 422 ? -32.406 -22.75 10.945 1 87.5 422 HIS A N 1
ATOM 3417 C CA . HIS A 1 422 ? -33.062 -21.469 10.703 1 87.5 422 HIS A CA 1
ATOM 3418 C C . HIS A 1 422 ? -32.094 -20.312 10.898 1 87.5 422 HIS A C 1
ATOM 3420 O O . HIS A 1 422 ? -32.5 -19.234 11.359 1 87.5 422 HIS A O 1
ATOM 3426 N N . GLU A 1 423 ? -30.875 -20.656 10.82 1 89.38 423 GLU A N 1
ATOM 3427 C CA . GLU A 1 423 ? -29.797 -19.688 10.781 1 89.38 423 GLU A CA 1
ATOM 3428 C C . GLU A 1 423 ? -28.922 -19.875 9.539 1 89.38 423 GLU A C 1
ATOM 3430 O O . GLU A 1 423 ? -29.125 -20.812 8.773 1 89.38 423 GLU A O 1
ATOM 3435 N N . LEU A 1 424 ? -28.109 -18.891 9.398 1 89.88 424 LEU A N 1
ATOM 3436 C CA . LEU A 1 424 ? -27.141 -19.062 8.32 1 89.88 424 LEU A CA 1
ATOM 3437 C C . LEU A 1 424 ? -26.328 -20.328 8.516 1 89.88 424 LEU A C 1
ATOM 3439 O O . LEU A 1 424 ? -26.078 -20.75 9.648 1 89.88 424 LEU A O 1
ATOM 3443 N N . TYR A 1 425 ? -25.984 -21 7.422 1 92.5 425 TYR A N 1
ATOM 3444 C CA . TYR A 1 425 ? -25.125 -22.156 7.539 1 92.5 425 TYR A CA 1
ATOM 3445 C C . TYR A 1 425 ? -23.875 -21.844 8.344 1 92.5 425 TYR A C 1
ATOM 3447 O O . TYR A 1 425 ? -23.422 -22.656 9.156 1 92.5 425 TYR A O 1
ATOM 3455 N N . LEU A 1 426 ? -23.312 -20.641 8.109 1 95.31 426 LEU A N 1
ATOM 3456 C CA . LEU A 1 426 ? -22.172 -20.125 8.867 1 95.31 426 LEU A CA 1
ATOM 3457 C C . LEU A 1 426 ? -22.469 -18.734 9.414 1 95.31 426 LEU A C 1
ATOM 3459 O O . LEU A 1 426 ? -22.531 -17.766 8.656 1 95.31 426 LEU A O 1
ATOM 3463 N N . THR A 1 427 ? -22.547 -18.641 10.656 1 94.81 427 THR A N 1
ATOM 3464 C CA . THR A 1 427 ? -22.812 -17.375 11.32 1 94.81 427 THR A CA 1
ATOM 3465 C C . THR A 1 427 ? -21.516 -16.641 11.641 1 94.81 427 THR A C 1
ATOM 3467 O O . THR A 1 427 ? -20.422 -17.188 11.469 1 94.81 427 THR A O 1
ATOM 3470 N N . ASP A 1 428 ? -21.625 -15.398 12.062 1 91.69 428 ASP A N 1
ATOM 3471 C CA . ASP A 1 428 ? -20.453 -14.633 12.477 1 91.69 428 ASP A CA 1
ATOM 3472 C C . ASP A 1 428 ? -19.75 -15.297 13.648 1 91.69 428 ASP A C 1
ATOM 3474 O O . ASP A 1 428 ? -18.516 -15.25 13.75 1 91.69 428 ASP A O 1
ATOM 3478 N N . ALA A 1 429 ? -20.5 -15.781 14.547 1 92.62 429 ALA A N 1
ATOM 3479 C CA . ALA A 1 429 ? -19.922 -16.5 15.688 1 92.62 429 ALA A CA 1
ATOM 3480 C C . ALA A 1 429 ? -19.125 -17.703 15.227 1 92.62 429 ALA A C 1
ATOM 3482 O O . ALA A 1 429 ? -18.047 -18 15.773 1 92.62 429 ALA A O 1
ATOM 3483 N N . ASP A 1 430 ? -19.641 -18.391 14.195 1 94.56 430 ASP A N 1
ATOM 3484 C CA . ASP A 1 430 ? -18.938 -19.516 13.625 1 94.56 430 ASP A CA 1
ATOM 3485 C C . ASP A 1 430 ? -17.578 -19.094 13.055 1 94.56 430 ASP A C 1
ATOM 3487 O O . ASP A 1 430 ? -16.578 -19.797 13.219 1 94.56 430 ASP A O 1
ATOM 3491 N N . LEU A 1 431 ? -17.641 -18.016 12.383 1 95.25 431 LEU A N 1
ATOM 3492 C CA . LEU A 1 431 ? -16.406 -17.531 11.75 1 95.25 431 LEU A CA 1
ATOM 3493 C C . LEU A 1 431 ? -15.352 -17.219 12.797 1 95.25 431 LEU A C 1
ATOM 3495 O O . LEU A 1 431 ? -14.172 -17.516 12.602 1 95.25 431 LEU A O 1
ATOM 3499 N N . LYS A 1 432 ? -15.695 -16.594 13.852 1 93.06 432 LYS A N 1
ATOM 3500 C CA . LYS A 1 432 ? -14.758 -16.281 14.93 1 93.06 432 LYS A CA 1
ATOM 3501 C C . LYS A 1 432 ? -14.172 -17.562 15.539 1 93.06 432 LYS A C 1
ATOM 3503 O O . LYS A 1 432 ? -12.969 -17.625 15.797 1 93.06 432 LYS A O 1
ATOM 3508 N N . GLU A 1 433 ? -15 -18.484 15.758 1 94.31 433 GLU A N 1
ATOM 3509 C CA . GLU A 1 433 ? -14.539 -19.766 16.297 1 94.31 433 GLU A CA 1
ATOM 3510 C C . GLU A 1 433 ? -13.633 -20.484 15.305 1 94.31 433 GLU A C 1
ATOM 3512 O O . GLU A 1 433 ? -12.609 -21.047 15.695 1 94.31 433 GLU A O 1
ATOM 3517 N N . MET A 1 434 ? -14.078 -20.453 14.062 1 95.12 434 MET A N 1
ATOM 3518 C CA . MET A 1 434 ? -13.273 -21.078 13.023 1 95.12 434 MET A CA 1
ATOM 3519 C C . MET A 1 434 ? -11.898 -20.438 12.93 1 95.12 434 MET A C 1
ATOM 3521 O O . MET A 1 434 ? -10.898 -21.125 12.695 1 95.12 434 MET A O 1
ATOM 3525 N N . GLN A 1 435 ? -11.867 -19.156 13.055 1 94 435 GLN A N 1
ATOM 3526 C CA . GLN A 1 435 ? -10.594 -18.453 13.008 1 94 435 GLN A CA 1
ATOM 3527 C C . GLN A 1 435 ? -9.672 -18.922 14.125 1 94 435 GLN A C 1
ATOM 3529 O O . GLN A 1 435 ? -8.477 -19.156 13.898 1 94 435 GLN A O 1
ATOM 3534 N N . LYS A 1 436 ? -10.18 -19.031 15.32 1 91.81 436 LYS A N 1
ATOM 3535 C CA . LYS A 1 436 ? -9.398 -19.5 16.453 1 91.81 436 LYS A CA 1
ATOM 3536 C C . LYS A 1 436 ? -8.859 -20.906 16.203 1 91.81 436 LYS A C 1
ATOM 3538 O O . LYS A 1 436 ? -7.684 -21.188 16.453 1 91.81 436 LYS A O 1
ATOM 3543 N N . GLU A 1 437 ? -9.695 -21.75 15.664 1 93.56 437 GLU A N 1
ATOM 3544 C CA . GLU A 1 437 ? -9.289 -23.125 15.359 1 93.56 437 GLU A CA 1
ATOM 3545 C C . GLU A 1 437 ? -8.242 -23.141 14.25 1 93.56 437 GLU A C 1
ATOM 3547 O O . GLU A 1 437 ? -7.281 -23.922 14.305 1 93.56 437 GLU A O 1
ATOM 3552 N N . ALA A 1 438 ? -8.523 -22.359 13.203 1 94.56 438 ALA A N 1
ATOM 3553 C CA . ALA A 1 438 ? -7.598 -22.297 12.078 1 94.56 438 ALA A CA 1
ATOM 3554 C C . ALA A 1 438 ? -6.199 -21.891 12.531 1 94.56 438 ALA A C 1
ATOM 3556 O O . ALA A 1 438 ? -5.199 -22.391 12 1 94.56 438 ALA A O 1
ATOM 3557 N N . ASN A 1 439 ? -6.164 -21 13.469 1 89.69 439 ASN A N 1
ATOM 3558 C CA . ASN A 1 439 ? -4.879 -20.516 13.969 1 89.69 439 ASN A CA 1
ATOM 3559 C C . ASN A 1 439 ? -4.133 -21.609 14.727 1 89.69 439 ASN A C 1
ATOM 3561 O O . ASN A 1 439 ? -2.908 -21.562 14.859 1 89.69 439 ASN A O 1
ATOM 3565 N N . ASP A 1 440 ? -4.82 -22.578 15.188 1 90.19 440 ASP A N 1
ATOM 3566 C CA . ASP A 1 440 ? -4.211 -23.656 15.961 1 90.19 440 ASP A CA 1
ATOM 3567 C C . ASP A 1 440 ? -3.803 -24.812 15.047 1 90.19 440 ASP A C 1
ATOM 3569 O O . ASP A 1 440 ? -3.068 -25.703 15.469 1 90.19 440 ASP A O 1
ATOM 3573 N N . ILE A 1 441 ? -4.23 -24.828 13.82 1 94.06 441 ILE A N 1
ATOM 3574 C CA . ILE A 1 441 ? -3.863 -25.875 12.867 1 94.06 441 ILE A CA 1
ATOM 3575 C C . ILE A 1 441 ? -2.443 -25.641 12.359 1 94.06 441 ILE A C 1
ATOM 3577 O O . ILE A 1 441 ? -2.104 -24.531 11.945 1 94.06 441 ILE A O 1
ATOM 3581 N N . ILE A 1 442 ? -1.624 -26.641 12.438 1 94.94 442 ILE A N 1
ATOM 3582 C CA . ILE A 1 442 ? -0.254 -26.547 11.945 1 94.94 442 ILE A CA 1
ATOM 3583 C C . ILE A 1 442 ? -0.207 -26.922 10.469 1 94.94 442 ILE A C 1
ATOM 3585 O O . ILE A 1 442 ? -0.292 -28.109 10.125 1 94.94 442 ILE A O 1
ATOM 3589 N N . LEU A 1 443 ? -0.007 -26 9.641 1 94.75 443 LEU A N 1
ATOM 3590 C CA . LEU A 1 443 ? 0.027 -26.188 8.195 1 94.75 443 LEU A CA 1
ATOM 3591 C C . LEU A 1 443 ? 1.448 -26.469 7.719 1 94.75 443 LEU A C 1
ATOM 3593 O O . LEU A 1 443 ? 2.416 -26.078 8.383 1 94.75 443 LEU A O 1
ATOM 3597 N N . PRO A 1 444 ? 1.516 -27.172 6.602 1 93.56 444 PRO A N 1
ATOM 3598 C CA . PRO A 1 444 ? 2.844 -27.266 5.996 1 93.56 444 PRO A CA 1
ATOM 3599 C C . PRO A 1 444 ? 3.42 -25.906 5.605 1 93.56 444 PRO A C 1
ATOM 3601 O O . PRO A 1 444 ? 2.68 -24.922 5.488 1 93.56 444 PRO A O 1
ATOM 3604 N N . ALA A 1 445 ? 4.727 -25.812 5.379 1 89.88 445 ALA A N 1
ATOM 3605 C CA . ALA A 1 445 ? 5.469 -24.562 5.191 1 89.88 445 ALA A CA 1
ATOM 3606 C C . ALA A 1 445 ? 4.953 -23.797 3.979 1 89.88 445 ALA A C 1
ATOM 3608 O O . ALA A 1 445 ? 4.875 -22.562 4 1 89.88 445 ALA A O 1
ATOM 3609 N N . GLN A 1 446 ? 4.609 -24.375 2.881 1 88.75 446 GLN A N 1
ATOM 3610 C CA . GLN A 1 446 ? 4.262 -23.656 1.653 1 88.75 446 GLN A CA 1
ATOM 3611 C C . GLN A 1 446 ? 2.777 -23.312 1.62 1 88.75 446 GLN A C 1
ATOM 3613 O O . GLN A 1 446 ? 2.324 -22.594 0.731 1 88.75 446 GLN A O 1
ATOM 3618 N N . TYR A 1 447 ? 2 -23.828 2.51 1 92.69 447 TYR A N 1
ATOM 3619 C CA . TYR A 1 447 ? 0.595 -23.453 2.609 1 92.69 447 TYR A CA 1
ATOM 3620 C C . TYR A 1 447 ? 0.421 -22.219 3.484 1 92.69 447 TYR A C 1
ATOM 3622 O O . TYR A 1 447 ? 0.772 -22.219 4.668 1 92.69 447 TYR A O 1
ATOM 3630 N N . THR A 1 448 ? -0.134 -21.203 2.92 1 88.44 448 THR A N 1
ATOM 3631 C CA . THR A 1 448 ? -0.206 -19.891 3.559 1 88.44 448 THR A CA 1
ATOM 3632 C C . THR A 1 448 ? -1.288 -19.875 4.637 1 88.44 448 THR A C 1
ATOM 3634 O O . THR A 1 448 ? -2.439 -20.234 4.371 1 88.44 448 THR A O 1
ATOM 3637 N N . PRO A 1 449 ? -0.943 -19.453 5.816 1 88.5 449 PRO A N 1
ATOM 3638 C CA . PRO A 1 449 ? -1.968 -19.312 6.855 1 88.5 449 PRO A CA 1
ATOM 3639 C C . PRO A 1 449 ? -2.92 -18.141 6.586 1 88.5 449 PRO A C 1
ATOM 3641 O O . PRO A 1 449 ? -2.516 -17.141 6.004 1 88.5 449 PRO A O 1
ATOM 3644 N N . ILE A 1 450 ? -4.191 -18.375 6.973 1 88.12 450 ILE A N 1
ATOM 3645 C CA . ILE A 1 450 ? -5.207 -17.344 6.824 1 88.12 450 ILE A CA 1
ATOM 3646 C C . ILE A 1 450 ? -5.441 -16.656 8.172 1 88.12 450 ILE A C 1
ATOM 3648 O O . ILE A 1 450 ? -6.328 -17.062 8.93 1 88.12 450 ILE A O 1
ATOM 3652 N N . ASN A 1 451 ? -4.656 -15.914 8.727 1 76.31 451 ASN A N 1
ATOM 3653 C CA . ASN A 1 451 ? -4.57 -15.391 10.086 1 76.31 451 ASN A CA 1
ATOM 3654 C C . ASN A 1 451 ? -5.879 -14.727 10.516 1 76.31 451 ASN A C 1
ATOM 3656 O O . ASN A 1 451 ? -6.52 -15.164 11.469 1 76.31 451 ASN A O 1
ATOM 3660 N N . GLN A 1 452 ? -6.328 -13.586 10.031 1 82.69 452 GLN A N 1
ATOM 3661 C CA . GLN A 1 452 ? -7.492 -12.867 10.547 1 82.69 452 GLN A CA 1
ATOM 3662 C C . GLN A 1 452 ? -8.562 -12.719 9.469 1 82.69 452 GLN A C 1
ATOM 3664 O O . GLN A 1 452 ? -9.672 -12.25 9.75 1 82.69 452 GLN A O 1
ATOM 3669 N N . LYS A 1 453 ? -8.43 -13.391 8.492 1 88.44 453 LYS A N 1
ATOM 3670 C CA . LYS A 1 453 ? -9.297 -13.094 7.359 1 88.44 453 LYS A CA 1
ATOM 3671 C C . LYS A 1 453 ? -10.562 -13.953 7.402 1 88.44 453 LYS A C 1
ATOM 3673 O O . LYS A 1 453 ? -11.586 -13.586 6.824 1 88.44 453 LYS A O 1
ATOM 3678 N N . ILE A 1 454 ? -10.477 -15.078 8.094 1 93.38 454 ILE A N 1
ATOM 3679 C CA . ILE A 1 454 ? -11.68 -15.891 8.227 1 93.38 454 ILE A CA 1
ATOM 3680 C C . ILE A 1 454 ? -12.711 -15.156 9.078 1 93.38 454 ILE A C 1
ATOM 3682 O O . ILE A 1 454 ? -13.875 -15.062 8.695 1 93.38 454 ILE A O 1
ATOM 3686 N N . ALA A 1 455 ? -12.273 -14.578 10.148 1 90.12 455 ALA A N 1
ATOM 3687 C CA . ALA A 1 455 ? -13.164 -13.859 11.062 1 90.12 455 ALA A CA 1
ATOM 3688 C C . ALA A 1 455 ? -13.711 -12.594 10.406 1 90.12 455 ALA A C 1
ATOM 3690 O O . ALA A 1 455 ? -14.805 -12.133 10.742 1 90.12 455 ALA A O 1
ATOM 3691 N N . SER A 1 456 ? -12.93 -12.141 9.5 1 87.88 456 SER A N 1
ATOM 3692 C CA . SER A 1 456 ? -13.344 -10.93 8.805 1 87.88 456 SER A CA 1
ATOM 3693 C C . SER A 1 456 ? -14.117 -11.258 7.531 1 87.88 456 SER A C 1
ATOM 3695 O O . SER A 1 456 ? -13.945 -10.594 6.508 1 87.88 456 SER A O 1
ATOM 3697 N N . ASP A 1 457 ? -14.805 -12.367 7.555 1 91.88 457 ASP A N 1
ATOM 3698 C CA . ASP A 1 457 ? -15.711 -12.773 6.484 1 91.88 457 ASP A CA 1
ATOM 3699 C C . ASP A 1 457 ? -14.93 -13.109 5.211 1 91.88 457 ASP A C 1
ATOM 3701 O O . ASP A 1 457 ? -15.375 -12.789 4.105 1 91.88 457 ASP A O 1
ATOM 3705 N N . PHE A 1 458 ? -13.727 -13.648 5.348 1 92.56 458 PHE A N 1
ATOM 3706 C CA . PHE A 1 458 ? -12.891 -14.102 4.238 1 92.56 458 PHE A CA 1
ATOM 3707 C C . PHE A 1 458 ? -12.586 -12.953 3.285 1 92.56 458 PHE A C 1
ATOM 3709 O O . PHE A 1 458 ? -12.555 -13.141 2.066 1 92.56 458 PHE A O 1
ATOM 3716 N N . SER A 1 459 ? -12.531 -11.773 3.844 1 86.88 459 SER A N 1
ATOM 3717 C CA . SER A 1 459 ? -12.32 -10.586 3.02 1 86.88 459 SER A CA 1
ATOM 3718 C C . SER A 1 459 ? -10.914 -10.57 2.424 1 86.88 459 SER A C 1
ATOM 3720 O O . SER A 1 459 ? -9.938 -10.891 3.107 1 86.88 459 SER A O 1
ATOM 3722 N N . ASP A 1 460 ? -10.766 -10.352 1.111 1 85.06 460 ASP A N 1
ATOM 3723 C CA . ASP A 1 460 ? -9.531 -10.039 0.392 1 85.06 460 ASP A CA 1
ATOM 3724 C C . ASP A 1 460 ? -8.586 -11.234 0.379 1 85.06 460 ASP A C 1
ATOM 3726 O O . ASP A 1 460 ? -7.371 -11.07 0.485 1 85.06 460 ASP A O 1
ATOM 3730 N N . LEU A 1 461 ? -9.078 -12.5 0.35 1 92.31 461 LEU A N 1
ATOM 3731 C CA . LEU A 1 461 ? -8.227 -13.672 0.202 1 92.31 461 LEU A CA 1
ATOM 3732 C C . LEU A 1 461 ? -7.664 -13.766 -1.214 1 92.31 461 LEU A C 1
ATOM 3734 O O . LEU A 1 461 ? -8.383 -13.531 -2.188 1 92.31 461 LEU A O 1
ATOM 3738 N N . LYS A 1 462 ? -6.406 -14.016 -1.274 1 91.56 462 LYS A N 1
ATOM 3739 C CA . LYS A 1 462 ? -5.781 -14.289 -2.564 1 91.56 462 LYS A CA 1
ATOM 3740 C C . LYS A 1 462 ? -6.031 -15.727 -3.004 1 91.56 462 LYS A C 1
ATOM 3742 O O . LYS A 1 462 ? -6.535 -16.547 -2.227 1 91.56 462 LYS A O 1
ATOM 3747 N N . ALA A 1 463 ? -5.742 -16.031 -4.246 1 93.81 463 ALA A N 1
ATOM 3748 C CA . ALA A 1 463 ? -5.996 -17.359 -4.82 1 93.81 463 ALA A CA 1
ATOM 3749 C C . ALA A 1 463 ? -5.312 -18.453 -4.008 1 93.81 463 ALA A C 1
ATOM 3751 O O . ALA A 1 463 ? -5.902 -19.5 -3.752 1 93.81 463 ALA A O 1
ATOM 3752 N N . ASP A 1 464 ? -4.09 -18.188 -3.576 1 93.31 464 ASP A N 1
ATOM 3753 C CA . ASP A 1 464 ? -3.346 -19.203 -2.83 1 93.31 464 ASP A CA 1
ATOM 3754 C C . ASP A 1 464 ? -3.957 -19.422 -1.447 1 93.31 464 ASP A C 1
ATOM 3756 O O . ASP A 1 464 ? -3.92 -20.531 -0.918 1 93.31 464 ASP A O 1
ATOM 3760 N N . GLU A 1 465 ? -4.477 -18.391 -0.815 1 94.62 465 GLU A N 1
ATOM 3761 C CA . GLU A 1 465 ? -5.152 -18.531 0.472 1 94.62 465 GLU A CA 1
ATOM 3762 C C . GLU A 1 465 ? -6.453 -19.312 0.333 1 94.62 465 GLU A C 1
ATOM 3764 O O . GLU A 1 465 ? -6.793 -20.125 1.2 1 94.62 465 GLU A O 1
ATOM 3769 N N . TRP A 1 466 ? -7.148 -19.109 -0.808 1 96.81 466 TRP A N 1
ATOM 3770 C CA . TRP A 1 466 ? -8.344 -19.906 -1.073 1 96.81 466 TRP A CA 1
ATOM 3771 C C . TRP A 1 466 ? -7.988 -21.375 -1.289 1 96.81 466 TRP A C 1
ATOM 3773 O O . TRP A 1 466 ? -8.758 -22.266 -0.925 1 96.81 466 TRP A O 1
ATOM 3783 N N . ARG A 1 467 ? -6.875 -21.578 -1.925 1 95.75 467 ARG A N 1
ATOM 3784 C CA . ARG A 1 467 ? -6.383 -22.938 -2.088 1 95.75 467 ARG A CA 1
ATOM 3785 C C . ARG A 1 467 ? -6.125 -23.594 -0.735 1 95.75 467 ARG A C 1
ATOM 3787 O O . ARG A 1 467 ? -6.523 -24.75 -0.509 1 95.75 467 ARG A O 1
ATOM 3794 N N . THR A 1 468 ? -5.492 -22.844 0.182 1 96.06 468 THR A N 1
ATOM 3795 C CA . THR A 1 468 ? -5.246 -23.359 1.529 1 96.06 468 THR A CA 1
ATOM 3796 C C . THR A 1 468 ? -6.559 -23.609 2.262 1 96.06 468 THR A C 1
ATOM 3798 O O . THR A 1 468 ? -6.715 -24.625 2.943 1 96.06 468 THR A O 1
ATOM 3801 N N . TRP A 1 469 ? -7.504 -22.688 2.08 1 96.81 469 TRP A N 1
ATOM 3802 C CA . TRP A 1 469 ? -8.828 -22.875 2.662 1 96.81 469 TRP A CA 1
ATOM 3803 C C . TRP A 1 469 ? -9.469 -24.172 2.154 1 96.81 469 TRP A C 1
ATOM 3805 O O . TRP A 1 469 ? -9.961 -24.969 2.943 1 96.81 469 TRP A O 1
ATOM 3815 N N . CYS A 1 470 ? -9.383 -24.391 0.89 1 96.31 470 CYS A N 1
ATOM 3816 C CA . CYS A 1 470 ? -10.078 -25.5 0.238 1 96.31 470 CYS A CA 1
ATOM 3817 C C . CYS A 1 470 ? -9.445 -26.828 0.6 1 96.31 470 CYS A C 1
ATOM 3819 O O . CYS A 1 470 ? -10.125 -27.75 1.067 1 96.31 470 CYS A O 1
ATOM 3821 N N . LEU A 1 471 ? -8.18 -26.906 0.527 1 95.56 471 LEU A N 1
ATOM 3822 C CA . LEU A 1 471 ? -7.496 -28.188 0.611 1 95.56 471 LEU A CA 1
ATOM 3823 C C . LEU A 1 471 ? -7.184 -28.547 2.061 1 95.56 471 LEU A C 1
ATOM 3825 O O . LEU A 1 471 ? -7.188 -29.719 2.43 1 95.56 471 LEU A O 1
ATOM 3829 N N . ALA A 1 472 ? -6.918 -27.531 2.865 1 95.31 472 ALA A N 1
ATOM 3830 C CA . ALA A 1 472 ? -6.332 -27.828 4.168 1 95.31 472 ALA A CA 1
ATOM 3831 C C . ALA A 1 472 ? -7.289 -27.469 5.301 1 95.31 472 ALA A C 1
ATOM 3833 O O . ALA A 1 472 ? -7.496 -28.266 6.227 1 95.31 472 ALA A O 1
ATOM 3834 N N . LEU A 1 473 ? -7.949 -26.359 5.273 1 95.94 473 LEU A N 1
ATOM 3835 C CA . LEU A 1 473 ? -8.648 -25.828 6.441 1 95.94 473 LEU A CA 1
ATOM 3836 C C . LEU A 1 473 ? -10.117 -26.25 6.422 1 95.94 473 LEU A C 1
ATOM 3838 O O . LEU A 1 473 ? -10.656 -26.672 7.441 1 95.94 473 LEU A O 1
ATOM 3842 N N . SER A 1 474 ? -10.797 -26.156 5.281 1 95.31 474 SER A N 1
ATOM 3843 C CA . SER A 1 474 ? -12.242 -26.344 5.199 1 95.31 474 SER A CA 1
ATOM 3844 C C . SER A 1 474 ? -12.648 -27.734 5.645 1 95.31 474 SER A C 1
ATOM 3846 O O . SER A 1 474 ? -13.641 -27.906 6.352 1 95.31 474 SER A O 1
ATOM 3848 N N . PRO A 1 475 ? -11.883 -28.766 5.254 1 92.94 475 PRO A N 1
ATOM 3849 C CA . PRO A 1 475 ? -12.289 -30.109 5.699 1 92.94 475 PRO A CA 1
ATOM 3850 C C . PRO A 1 475 ? -12.266 -30.25 7.219 1 92.94 475 PRO A C 1
ATOM 3852 O O . PRO A 1 475 ? -13.086 -30.984 7.781 1 92.94 475 PRO A O 1
ATOM 3855 N N . LEU A 1 476 ? -11.383 -29.578 7.84 1 92.44 476 LEU A N 1
ATOM 3856 C CA . LEU A 1 476 ? -11.219 -29.703 9.281 1 92.44 476 LEU A CA 1
ATOM 3857 C C . LEU A 1 476 ? -12.172 -28.766 10.023 1 92.44 476 LEU A C 1
ATOM 3859 O O . LEU A 1 476 ? -12.695 -29.125 11.086 1 92.44 476 LEU A O 1
ATOM 3863 N N . LEU A 1 477 ? -12.445 -27.641 9.477 1 93.38 477 LEU A N 1
ATOM 3864 C CA . LEU A 1 477 ? -13.188 -26.609 10.195 1 93.38 477 LEU A CA 1
ATOM 3865 C C . LEU A 1 477 ? -14.688 -26.766 10 1 93.38 477 LEU A C 1
ATOM 3867 O O . LEU A 1 477 ? -15.477 -26.391 10.867 1 93.38 477 LEU A O 1
ATOM 3871 N N . LEU A 1 478 ? -15.148 -27.359 8.852 1 92 478 LEU A N 1
ATOM 3872 C CA . LEU A 1 478 ? -16.578 -27.422 8.523 1 92 478 LEU A CA 1
ATOM 3873 C C . LEU A 1 478 ? -17.203 -28.703 9.031 1 92 478 LEU A C 1
ATOM 3875 O O . LEU A 1 478 ? -18.422 -28.891 8.945 1 92 478 LEU A O 1
ATOM 3879 N N . LYS A 1 479 ? -16.453 -29.562 9.531 1 84.69 479 LYS A N 1
ATOM 3880 C CA . LYS A 1 479 ? -16.906 -30.891 9.938 1 84.69 479 LYS A CA 1
ATOM 3881 C C . LYS A 1 479 ? -18.109 -30.797 10.875 1 84.69 479 LYS A C 1
ATOM 3883 O O . LYS A 1 479 ? -19.094 -31.5 10.703 1 84.69 479 LYS A O 1
ATOM 3888 N N . SER A 1 480 ? -18.094 -29.844 11.836 1 83.81 480 SER A N 1
ATOM 3889 C CA . SER A 1 480 ? -19.156 -29.797 12.836 1 83.81 480 SER A CA 1
ATOM 3890 C C . SER A 1 480 ? -20.062 -28.594 12.609 1 83.81 480 SER A C 1
ATOM 3892 O O . SER A 1 480 ? -20.922 -28.281 13.438 1 83.81 480 SER A O 1
ATOM 3894 N N . ARG A 1 481 ? -20 -28.094 11.531 1 90.75 481 ARG A N 1
ATOM 3895 C CA . ARG A 1 481 ? -20.703 -26.828 11.383 1 90.75 481 ARG A CA 1
ATOM 3896 C C . ARG A 1 481 ? -21.734 -26.891 10.258 1 90.75 481 ARG A C 1
ATOM 3898 O O . ARG A 1 481 ? -22.703 -26.141 10.25 1 90.75 481 ARG A O 1
ATOM 3905 N N . LEU A 1 482 ? -21.484 -27.844 9.242 1 91.81 482 LEU A N 1
ATOM 3906 C CA . LEU A 1 482 ? -22.438 -28.031 8.148 1 91.81 482 LEU A CA 1
ATOM 3907 C C . LEU A 1 482 ? -23.203 -29.328 8.336 1 91.81 482 LEU A C 1
ATOM 3909 O O . LEU A 1 482 ? -22.688 -30.312 8.883 1 91.81 482 LEU A O 1
ATOM 3913 N N . PRO A 1 483 ? -24.438 -29.312 7.875 1 91.5 483 PRO A N 1
ATOM 3914 C CA . PRO A 1 483 ? -25.172 -30.578 7.867 1 91.5 483 PRO A CA 1
ATOM 3915 C C . PRO A 1 483 ? -24.5 -31.656 7.02 1 91.5 483 PRO A C 1
ATOM 3917 O O . PRO A 1 483 ? -23.75 -31.344 6.094 1 91.5 483 PRO A O 1
ATOM 3920 N N . VAL A 1 484 ? -24.719 -32.875 7.223 1 89.06 484 VAL A N 1
ATOM 3921 C CA . VAL A 1 484 ? -24.016 -34.031 6.676 1 89.06 484 VAL A CA 1
ATOM 3922 C C . VAL A 1 484 ? -24.094 -34 5.148 1 89.06 484 VAL A C 1
ATOM 3924 O O . VAL A 1 484 ? -23.094 -34.188 4.469 1 89.06 484 VAL A O 1
ATOM 3927 N N . ARG A 1 485 ? -25.266 -33.75 4.602 1 91.38 485 ARG A N 1
ATOM 3928 C CA . ARG A 1 485 ? -25.438 -33.781 3.152 1 91.38 485 ARG A CA 1
ATOM 3929 C C . ARG A 1 485 ? -24.609 -32.688 2.492 1 91.38 485 ARG A C 1
ATOM 3931 O O . ARG A 1 485 ? -24.062 -32.875 1.408 1 91.38 485 ARG A O 1
ATOM 3938 N N . HIS A 1 486 ? -24.609 -31.562 3.174 1 93.38 486 HIS A N 1
ATOM 3939 C CA . HIS A 1 486 ? -23.859 -30.422 2.65 1 93.38 486 HIS A CA 1
ATOM 3940 C C . HIS A 1 486 ? -22.359 -30.656 2.76 1 93.38 486 HIS A C 1
ATOM 3942 O O . HIS A 1 486 ? -21.594 -30.344 1.839 1 93.38 486 HIS A O 1
ATOM 3948 N N . LYS A 1 487 ? -21.984 -31.219 3.814 1 91.81 487 LYS A N 1
ATOM 3949 C CA . LYS A 1 487 ? -20.578 -31.547 4.031 1 91.81 487 LYS A CA 1
ATOM 3950 C C . LYS A 1 487 ? -20.094 -32.594 3.033 1 91.81 487 LYS A C 1
ATOM 3952 O O . LYS A 1 487 ? -18.984 -32.5 2.527 1 91.81 487 LYS A O 1
ATOM 3957 N N . GLU A 1 488 ? -20.828 -33.531 2.82 1 92.75 488 GLU A N 1
ATOM 3958 C CA . GLU A 1 488 ? -20.484 -34.594 1.882 1 92.75 488 GLU A CA 1
ATOM 3959 C C . GLU A 1 488 ? -20.359 -34.062 0.46 1 92.75 488 GLU A C 1
ATOM 3961 O O . GLU A 1 488 ? -19.484 -34.5 -0.297 1 92.75 488 GLU A O 1
ATOM 3966 N N . ASN A 1 489 ? -21.266 -33.219 0.116 1 95.38 489 ASN A N 1
ATOM 3967 C CA . ASN A 1 489 ? -21.172 -32.594 -1.205 1 95.38 489 ASN A CA 1
ATOM 3968 C C . ASN A 1 489 ? -19.891 -31.797 -1.354 1 95.38 489 ASN A C 1
ATOM 3970 O O . ASN A 1 489 ? -19.219 -31.875 -2.381 1 95.38 489 ASN A O 1
ATOM 3974 N N . TRP A 1 490 ? -19.594 -31.016 -0.28 1 95.5 490 TRP A N 1
ATOM 3975 C CA . TRP A 1 490 ? -18.375 -30.219 -0.294 1 95.5 490 TRP A CA 1
ATOM 3976 C C . TRP A 1 490 ? -17.141 -31.109 -0.332 1 95.5 490 TRP A C 1
ATOM 3978 O O . TRP A 1 490 ? -16.156 -30.797 -1.019 1 95.5 490 TRP A O 1
ATOM 3988 N N . ALA A 1 491 ? -17.156 -32.188 0.312 1 95.12 491 ALA A N 1
ATOM 3989 C CA . ALA A 1 491 ? -16.047 -33.125 0.363 1 95.12 491 ALA A CA 1
ATOM 3990 C C . ALA A 1 491 ? -15.703 -33.656 -1.029 1 95.12 491 ALA A C 1
ATOM 3992 O O . ALA A 1 491 ? -14.539 -33.906 -1.336 1 95.12 491 ALA A O 1
ATOM 3993 N N . LYS A 1 492 ? -16.719 -33.812 -1.843 1 96.38 492 LYS A N 1
ATOM 3994 C CA . LYS A 1 492 ? -16.469 -34.25 -3.215 1 96.38 492 LYS A CA 1
ATOM 3995 C C . LYS A 1 492 ? -15.633 -33.25 -3.977 1 96.38 492 LYS A C 1
ATOM 3997 O O . LYS A 1 492 ? -14.711 -33.625 -4.711 1 96.38 492 LYS A O 1
ATOM 4002 N N . PHE A 1 493 ? -15.984 -32 -3.818 1 97.44 493 PHE A N 1
ATOM 4003 C CA . PHE A 1 493 ? -15.219 -30.938 -4.449 1 97.44 493 PHE A CA 1
ATOM 4004 C C . PHE A 1 493 ? -13.781 -30.938 -3.939 1 97.44 493 PHE A C 1
ATOM 4006 O O . PHE A 1 493 ? -12.836 -30.828 -4.727 1 97.44 493 PHE A O 1
ATOM 4013 N N . VAL A 1 494 ? -13.617 -30.984 -2.615 1 96.31 494 VAL A N 1
ATOM 4014 C CA . VAL A 1 494 ? -12.297 -30.938 -1.985 1 96.31 494 VAL A CA 1
ATOM 4015 C C . VAL A 1 494 ? -11.453 -32.125 -2.461 1 96.31 494 VAL A C 1
ATOM 4017 O O . VAL A 1 494 ? -10.273 -31.953 -2.781 1 96.31 494 VAL A O 1
ATOM 4020 N N . GLN A 1 495 ? -12.016 -33.25 -2.547 1 95.5 495 GLN A N 1
ATOM 4021 C CA . GLN A 1 495 ? -11.305 -34.438 -3 1 95.5 495 GLN A CA 1
ATOM 4022 C C . GLN A 1 495 ? -10.859 -34.312 -4.449 1 95.5 495 GLN A C 1
ATOM 4024 O O . GLN A 1 495 ? -9.734 -34.688 -4.797 1 95.5 495 GLN A O 1
ATOM 4029 N N . ALA A 1 496 ? -11.75 -33.844 -5.266 1 97.19 496 ALA A N 1
ATOM 4030 C CA . ALA A 1 496 ? -11.383 -33.594 -6.66 1 97.19 496 ALA A CA 1
ATOM 4031 C C . ALA A 1 496 ? -10.211 -32.625 -6.758 1 97.19 496 ALA A C 1
ATOM 4033 O O . ALA A 1 496 ? -9.281 -32.844 -7.539 1 97.19 496 ALA A O 1
ATOM 4034 N N . CYS A 1 497 ? -10.266 -31.578 -5.945 1 96.62 497 CYS A N 1
ATOM 4035 C CA . CYS A 1 497 ? -9.195 -30.578 -5.953 1 96.62 497 CYS A CA 1
ATOM 4036 C C . CYS A 1 497 ? -7.887 -31.188 -5.473 1 96.62 497 CYS A C 1
ATOM 4038 O O . CYS A 1 497 ? -6.816 -30.844 -5.98 1 96.62 497 CYS A O 1
ATOM 4040 N N . HIS A 1 498 ? -7.914 -32.094 -4.516 1 94.94 498 HIS A N 1
ATOM 4041 C CA . HIS A 1 498 ? -6.719 -32.781 -4.051 1 94.94 498 HIS A CA 1
ATOM 4042 C C . HIS A 1 498 ? -6.082 -33.594 -5.18 1 94.94 498 HIS A C 1
ATOM 4044 O O . HIS A 1 498 ? -4.855 -33.594 -5.324 1 94.94 498 HIS A O 1
ATOM 4050 N N . ILE A 1 499 ? -6.879 -34.188 -5.93 1 94.62 499 ILE A N 1
ATOM 4051 C CA . ILE A 1 499 ? -6.395 -35.062 -7.004 1 94.62 499 ILE A CA 1
ATOM 4052 C C . ILE A 1 499 ? -5.738 -34.188 -8.094 1 94.62 499 ILE A C 1
ATOM 4054 O O . ILE A 1 499 ? -4.609 -34.469 -8.508 1 94.62 499 ILE A O 1
ATOM 4058 N N . VAL A 1 500 ? -6.391 -33.156 -8.477 1 95.94 500 VAL A N 1
ATOM 4059 C CA . VAL A 1 500 ? -5.922 -32.406 -9.641 1 95.94 500 VAL A CA 1
ATOM 4060 C C . VAL A 1 500 ? -4.723 -31.531 -9.25 1 95.94 500 VAL A C 1
ATOM 4062 O O . VAL A 1 500 ? -3.924 -31.141 -10.102 1 95.94 500 VAL A O 1
ATOM 4065 N N . CYS A 1 501 ? -4.562 -31.266 -7.934 1 93.62 501 CYS A N 1
ATOM 4066 C CA . CYS A 1 501 ? -3.48 -30.391 -7.492 1 93.62 501 CYS A CA 1
ATOM 4067 C C . CYS A 1 501 ? -2.215 -31.188 -7.211 1 93.62 501 CYS A C 1
ATOM 4069 O O . CYS A 1 501 ? -1.189 -30.625 -6.828 1 93.62 501 CYS A O 1
ATOM 4071 N N . ARG A 1 502 ? -2.229 -32.438 -7.438 1 90.69 502 ARG A N 1
ATOM 4072 C CA . ARG A 1 502 ? -1.032 -33.25 -7.25 1 90.69 502 ARG A CA 1
ATOM 4073 C C . ARG A 1 502 ? 0.012 -32.938 -8.32 1 90.69 502 ARG A C 1
ATOM 4075 O O . ARG A 1 502 ? -0.321 -32.438 -9.391 1 90.69 502 ARG A O 1
ATOM 4082 N N . PRO A 1 503 ? 1.262 -33.25 -8.047 1 87.88 503 PRO A N 1
ATOM 4083 C CA . PRO A 1 503 ? 2.332 -32.969 -9 1 87.88 503 PRO A CA 1
ATOM 4084 C C . PRO A 1 503 ? 2.209 -33.781 -10.289 1 87.88 503 PRO A C 1
ATOM 4086 O O . PRO A 1 503 ? 2.75 -33.375 -11.328 1 87.88 503 PRO A O 1
ATOM 4089 N N . CYS A 1 504 ? 1.586 -34.938 -10.219 1 90.5 504 CYS A N 1
ATOM 4090 C CA . CYS A 1 504 ? 1.312 -35.781 -11.383 1 90.5 504 CYS A CA 1
ATOM 4091 C C . CYS A 1 504 ? -0.105 -36.344 -11.328 1 90.5 504 CYS A C 1
ATOM 4093 O O . CYS A 1 504 ? -0.743 -36.312 -10.273 1 90.5 504 CYS A O 1
ATOM 4095 N N . ILE A 1 505 ? -0.574 -36.75 -12.445 1 93.94 505 ILE A N 1
ATOM 4096 C CA . ILE A 1 505 ? -1.95 -37.219 -12.5 1 93.94 505 ILE A CA 1
ATOM 4097 C C . ILE A 1 505 ? -2.07 -38.312 -13.555 1 93.94 505 ILE A C 1
ATOM 4099 O O . ILE A 1 505 ? -1.48 -38.219 -14.633 1 93.94 505 ILE A O 1
ATOM 4103 N N . THR A 1 506 ? -2.74 -39.344 -13.203 1 93.75 506 THR A N 1
ATOM 4104 C CA . THR A 1 506 ? -3.021 -40.406 -14.172 1 93.75 506 THR A CA 1
ATOM 4105 C C . THR A 1 506 ? -4.324 -40.125 -14.914 1 93.75 506 THR A C 1
ATOM 4107 O O . THR A 1 506 ? -5.125 -39.281 -14.484 1 93.75 506 THR A O 1
ATOM 4110 N N . GLN A 1 507 ? -4.484 -40.781 -16.016 1 94.12 507 GLN A N 1
ATOM 4111 C CA . GLN A 1 507 ? -5.73 -40.625 -16.766 1 94.12 507 GLN A CA 1
ATOM 4112 C C . GLN A 1 507 ? -6.93 -41.062 -15.914 1 94.12 507 GLN A C 1
ATOM 4114 O O . GLN A 1 507 ? -7.98 -40.406 -15.969 1 94.12 507 GLN A O 1
ATOM 4119 N N . ASN A 1 508 ? -6.738 -42.062 -15.203 1 94.69 508 ASN A N 1
ATOM 4120 C CA . ASN A 1 508 ? -7.805 -42.531 -14.336 1 94.69 508 ASN A CA 1
ATOM 4121 C C . ASN A 1 508 ? -8.133 -41.5 -13.242 1 94.69 508 ASN A C 1
ATOM 4123 O O . ASN A 1 508 ? -9.305 -41.281 -12.93 1 94.69 508 ASN A O 1
ATOM 4127 N N . GLU A 1 509 ? -7.121 -41.031 -12.68 1 94.94 509 GLU A N 1
ATOM 4128 C CA . GLU A 1 509 ? -7.336 -40.031 -11.648 1 94.94 509 GLU A CA 1
ATOM 4129 C C . GLU A 1 509 ? -8.078 -38.812 -12.211 1 94.94 509 GLU A C 1
ATOM 4131 O O . GLU A 1 509 ? -8.914 -38.219 -11.531 1 94.94 509 GLU A O 1
ATOM 4136 N N . ALA A 1 510 ? -7.711 -38.406 -13.406 1 97.12 510 ALA A N 1
ATOM 4137 C CA . ALA A 1 510 ? -8.414 -37.312 -14.062 1 97.12 510 ALA A CA 1
ATOM 4138 C C . ALA A 1 510 ? -9.898 -37.625 -14.227 1 97.12 510 ALA A C 1
ATOM 4140 O O . ALA A 1 510 ? -10.75 -36.75 -14.039 1 97.12 510 ALA A O 1
ATOM 4141 N N . MET A 1 511 ? -10.195 -38.875 -14.539 1 97.31 511 MET A N 1
ATOM 4142 C CA . MET A 1 511 ? -11.578 -39.312 -14.703 1 97.31 511 MET A CA 1
ATOM 4143 C C . MET A 1 511 ? -12.312 -39.312 -13.367 1 97.31 511 MET A C 1
ATOM 4145 O O . MET A 1 511 ? -13.484 -38.938 -13.297 1 97.31 511 MET A O 1
ATOM 4149 N N . ILE A 1 512 ? -11.633 -39.75 -12.359 1 97.19 512 ILE A N 1
ATOM 4150 C CA . ILE A 1 512 ? -12.219 -39.75 -11.023 1 97.19 512 ILE A CA 1
ATOM 4151 C C . ILE A 1 512 ? -12.539 -38.344 -10.586 1 97.19 512 ILE A C 1
ATOM 4153 O O . ILE A 1 512 ? -13.633 -38.062 -10.07 1 97.19 512 ILE A O 1
ATOM 4157 N N . ALA A 1 513 ? -11.586 -37.469 -10.781 1 97.75 513 ALA A N 1
ATOM 4158 C CA . ALA A 1 513 ? -11.82 -36.062 -10.422 1 97.75 513 ALA A CA 1
ATOM 4159 C C . ALA A 1 513 ? -13.008 -35.5 -11.188 1 97.75 513 ALA A C 1
ATOM 4161 O O . ALA A 1 513 ? -13.82 -34.75 -10.625 1 97.75 513 ALA A O 1
ATOM 4162 N N . HIS A 1 514 ? -13.102 -35.812 -12.453 1 98.19 514 HIS A N 1
ATOM 4163 C CA . HIS A 1 514 ? -14.211 -35.375 -13.297 1 98.19 514 HIS A CA 1
ATOM 4164 C C . HIS A 1 514 ? -15.547 -35.844 -12.734 1 98.19 514 HIS A C 1
ATOM 4166 O O . HIS A 1 514 ? -16.5 -35.062 -12.664 1 98.19 514 HIS A O 1
ATOM 4172 N N . LYS A 1 515 ? -15.594 -37.031 -12.352 1 97.88 515 LYS A N 1
ATOM 4173 C CA . LYS A 1 515 ? -16.812 -37.594 -11.773 1 97.88 515 LYS A CA 1
ATOM 4174 C C . LYS A 1 515 ? -17.172 -36.906 -10.469 1 97.88 515 LYS A C 1
ATOM 4176 O O . LYS A 1 515 ? -18.344 -36.594 -10.227 1 97.88 515 LYS A O 1
ATOM 4181 N N . LEU A 1 516 ? -16.203 -36.688 -9.648 1 97.62 516 LEU A N 1
ATOM 4182 C CA . LEU A 1 516 ? -16.422 -36 -8.375 1 97.62 516 LEU A CA 1
ATOM 4183 C C . LEU A 1 516 ? -16.922 -34.594 -8.602 1 97.62 516 LEU A C 1
ATOM 4185 O O . LEU A 1 516 ? -17.828 -34.125 -7.906 1 97.62 516 LEU A O 1
ATOM 4189 N N . PHE A 1 517 ? -16.359 -33.906 -9.586 1 98.31 517 PHE A N 1
ATOM 4190 C CA . PHE A 1 517 ? -16.812 -32.562 -9.914 1 98.31 517 PHE A CA 1
ATOM 4191 C C . PHE A 1 517 ? -18.281 -32.562 -10.359 1 98.31 517 PHE A C 1
ATOM 4193 O O . PHE A 1 517 ? -19.062 -31.719 -9.961 1 98.31 517 PHE A O 1
ATOM 4200 N N . HIS A 1 518 ? -18.562 -33.531 -11.164 1 98.31 518 HIS A N 1
ATOM 4201 C CA . HIS A 1 518 ? -19.922 -33.656 -11.672 1 98.31 518 HIS A CA 1
ATOM 4202 C C . HIS A 1 518 ? -20.922 -33.875 -10.531 1 98.31 518 HIS A C 1
ATOM 4204 O O . HIS A 1 518 ? -21.953 -33.219 -10.461 1 98.31 518 HIS A O 1
ATOM 4210 N N . GLU A 1 519 ? -20.594 -34.781 -9.656 1 97.81 519 GLU A N 1
ATOM 4211 C CA . GLU A 1 519 ? -21.453 -35.094 -8.516 1 97.81 519 GLU A CA 1
ATOM 4212 C C . GLU A 1 519 ? -21.609 -33.875 -7.613 1 97.81 519 GLU A C 1
ATOM 4214 O O . GLU A 1 519 ? -22.688 -33.594 -7.082 1 97.81 519 GLU A O 1
ATOM 4219 N N . PHE A 1 520 ? -20.594 -33.219 -7.414 1 97.69 520 PHE A N 1
ATOM 4220 C CA . PHE A 1 520 ? -20.625 -32 -6.598 1 97.69 520 PHE A CA 1
ATOM 4221 C C . PHE A 1 520 ? -21.578 -30.969 -7.191 1 97.69 520 PHE A C 1
ATOM 4223 O O . PHE A 1 520 ? -22.406 -30.422 -6.48 1 97.69 520 PHE A O 1
ATOM 4230 N N . VAL A 1 521 ? -21.359 -30.656 -8.508 1 98.5 521 VAL A N 1
ATOM 4231 C CA . VAL A 1 521 ? -22.156 -29.625 -9.156 1 98.5 521 VAL A CA 1
ATOM 4232 C C . VAL A 1 521 ? -23.625 -30.016 -9.125 1 98.5 521 VAL A C 1
ATOM 4234 O O . VAL A 1 521 ? -24.5 -29.172 -8.859 1 98.5 521 VAL A O 1
ATOM 4237 N N . LEU A 1 522 ? -23.922 -31.266 -9.344 1 97.62 522 LEU A N 1
ATOM 4238 C CA . LEU A 1 522 ? -25.281 -31.781 -9.211 1 97.62 522 LEU A CA 1
ATOM 4239 C C . LEU A 1 522 ? -25.812 -31.547 -7.801 1 97.62 522 LEU A C 1
ATOM 4241 O O . LEU A 1 522 ? -26.969 -31.156 -7.621 1 97.62 522 LEU A O 1
ATOM 4245 N N . GLY A 1 523 ? -24.984 -31.828 -6.855 1 97.25 523 GLY A N 1
ATOM 4246 C CA . GLY A 1 523 ? -25.359 -31.625 -5.465 1 97.25 523 GLY A CA 1
ATOM 4247 C C . GLY A 1 523 ? -25.641 -30.188 -5.125 1 97.25 523 GLY A C 1
ATOM 4248 O O . GLY A 1 523 ? -26.531 -29.891 -4.324 1 97.25 523 GLY A O 1
ATOM 4249 N N . VAL A 1 524 ? -24.906 -29.266 -5.711 1 97.5 524 VAL A N 1
ATOM 4250 C CA . VAL A 1 524 ? -25.125 -27.828 -5.473 1 97.5 524 VAL A CA 1
ATOM 4251 C C . VAL A 1 524 ? -26.516 -27.438 -5.984 1 97.5 524 VAL A C 1
ATOM 4253 O O . VAL A 1 524 ? -27.25 -26.703 -5.305 1 97.5 524 VAL A O 1
ATOM 4256 N N . ALA A 1 525 ? -26.828 -27.875 -7.191 1 95.88 525 ALA A N 1
ATOM 4257 C CA . ALA A 1 525 ? -28.125 -27.578 -7.77 1 95.88 525 ALA A CA 1
ATOM 4258 C C . ALA A 1 525 ? -29.25 -28.125 -6.906 1 95.88 525 ALA A C 1
ATOM 4260 O O . ALA A 1 525 ? -30.297 -27.484 -6.742 1 95.88 525 ALA A O 1
ATOM 4261 N N . GLU A 1 526 ? -29.062 -29.234 -6.348 1 95.75 526 GLU A N 1
ATOM 4262 C CA . GLU A 1 526 ? -30.078 -29.922 -5.555 1 95.75 526 GLU A CA 1
ATOM 4263 C C . GLU A 1 526 ? -30.219 -29.281 -4.172 1 95.75 526 GLU A C 1
ATOM 4265 O O . GLU A 1 526 ? -31.328 -29.047 -3.697 1 95.75 526 GLU A O 1
ATOM 4270 N N . LEU A 1 527 ? -29.125 -29.031 -3.529 1 95.56 527 LEU A N 1
ATOM 4271 C CA . LEU A 1 527 ? -29.109 -28.609 -2.135 1 95.56 527 LEU A CA 1
ATOM 4272 C C . LEU A 1 527 ? -29.406 -27.125 -2.014 1 95.56 527 LEU A C 1
ATOM 4274 O O . LEU A 1 527 ? -30.047 -26.688 -1.054 1 95.56 527 LEU A O 1
ATOM 4278 N N . TYR A 1 528 ? -28.922 -26.375 -2.934 1 94.94 528 TYR A N 1
ATOM 4279 C CA . TYR A 1 528 ? -28.984 -24.938 -2.752 1 94.94 528 TYR A CA 1
ATOM 4280 C C . TYR A 1 528 ? -29.828 -24.281 -3.848 1 94.94 528 TYR A C 1
ATOM 4282 O O . TYR A 1 528 ? -30.141 -23.094 -3.779 1 94.94 528 TYR A O 1
ATOM 4290 N N . GLY A 1 529 ? -30.141 -24.969 -4.879 1 92.25 529 GLY A N 1
ATOM 4291 C CA . GLY A 1 529 ? -30.953 -24.438 -5.969 1 92.25 529 GLY A CA 1
ATOM 4292 C C . GLY A 1 529 ? -30.172 -24.297 -7.27 1 92.25 529 GLY A C 1
ATOM 4293 O O . GLY A 1 529 ? -28.969 -24.062 -7.262 1 92.25 529 GLY A O 1
ATOM 4294 N N . PRO A 1 530 ? -30.812 -24.438 -8.367 1 91.94 530 PRO A N 1
ATOM 4295 C CA . PRO A 1 530 ? -30.156 -24.344 -9.68 1 91.94 530 PRO A CA 1
ATOM 4296 C C . PRO A 1 530 ? -29.516 -22.984 -9.93 1 91.94 530 PRO A C 1
ATOM 4298 O O . PRO A 1 530 ? -28.547 -22.891 -10.68 1 91.94 530 PRO A O 1
ATOM 4301 N N . GLU A 1 531 ? -30 -21.969 -9.281 1 89.62 531 GLU A N 1
ATOM 4302 C CA . GLU A 1 531 ? -29.516 -20.609 -9.484 1 89.62 531 GLU A CA 1
ATOM 4303 C C . GLU A 1 531 ? -28.109 -20.438 -8.906 1 89.62 531 GLU A C 1
ATOM 4305 O O . GLU A 1 531 ? -27.422 -19.484 -9.25 1 89.62 531 GLU A O 1
ATOM 4310 N N . MET A 1 532 ? -27.719 -21.375 -8.117 1 93.75 532 MET A N 1
ATOM 4311 C CA . MET A 1 532 ? -26.438 -21.234 -7.441 1 93.75 532 MET A CA 1
ATOM 4312 C C . MET A 1 532 ? -25.312 -21.812 -8.289 1 93.75 532 MET A C 1
ATOM 4314 O O . MET A 1 532 ? -24.125 -21.609 -7.992 1 93.75 532 MET A O 1
ATOM 4318 N N . VAL A 1 533 ? -25.672 -22.516 -9.391 1 95.44 533 VAL A N 1
ATOM 4319 C CA . VAL A 1 533 ? -24.672 -23.094 -10.281 1 95.44 533 VAL A CA 1
ATOM 4320 C C . VAL A 1 533 ? -24.062 -21.984 -11.148 1 95.44 533 VAL A C 1
ATOM 4322 O O . VAL A 1 533 ? -24.766 -21.281 -11.859 1 95.44 533 VAL A O 1
ATOM 4325 N N . THR A 1 534 ? -22.781 -21.828 -11.086 1 95 534 THR A N 1
ATOM 4326 C CA . THR A 1 534 ? -22.078 -20.734 -11.75 1 95 534 THR A CA 1
ATOM 4327 C C . THR A 1 534 ? -21.391 -21.219 -13.023 1 95 534 THR A C 1
ATOM 4329 O O . THR A 1 534 ? -21.266 -22.422 -13.242 1 95 534 THR A O 1
ATOM 4332 N N . PRO A 1 535 ? -20.906 -20.312 -13.922 1 94 535 PRO A N 1
ATOM 4333 C CA . PRO A 1 535 ? -20.109 -20.688 -15.102 1 94 535 PRO A CA 1
ATOM 4334 C C . PRO A 1 535 ? -18.828 -21.438 -14.734 1 94 535 PRO A C 1
ATOM 4336 O O . PRO A 1 535 ? -18.438 -22.359 -15.445 1 94 535 PRO A O 1
ATOM 4339 N N . ASN A 1 536 ? -18.234 -21.078 -13.664 1 95.94 536 ASN A N 1
ATOM 4340 C CA . ASN A 1 536 ? -17.047 -21.781 -13.211 1 95.94 536 ASN A CA 1
ATOM 4341 C C . ASN A 1 536 ? -17.328 -23.25 -12.914 1 95.94 536 ASN A C 1
ATOM 4343 O O . ASN A 1 536 ? -16.531 -24.125 -13.266 1 95.94 536 ASN A O 1
ATOM 4347 N N . MET A 1 537 ? -18.453 -23.5 -12.258 1 97.25 537 MET A N 1
ATOM 4348 C CA . MET A 1 537 ? -18.828 -24.859 -11.922 1 97.25 537 MET A CA 1
ATOM 4349 C C . MET A 1 537 ? -19.062 -25.688 -13.188 1 97.25 537 MET A C 1
ATOM 4351 O O . MET A 1 537 ? -18.672 -26.859 -13.258 1 97.25 537 MET A O 1
ATOM 4355 N N . HIS A 1 538 ? -19.672 -25.047 -14.172 1 95.75 538 HIS A N 1
ATOM 4356 C CA . HIS A 1 538 ? -19.828 -25.703 -15.461 1 95.75 538 HIS A CA 1
ATOM 4357 C C . HIS A 1 538 ? -18.484 -26.047 -16.078 1 95.75 538 HIS A C 1
ATOM 4359 O O . HIS A 1 538 ? -18.281 -27.156 -16.562 1 95.75 538 HIS A O 1
ATOM 4365 N N . LEU A 1 539 ? -17.594 -25.141 -16.047 1 96.81 539 LEU A N 1
ATOM 4366 C CA . LEU A 1 539 ? -16.297 -25.297 -16.688 1 96.81 539 LEU A CA 1
ATOM 4367 C C . LEU A 1 539 ? -15.469 -26.375 -15.992 1 96.81 539 LEU A C 1
ATOM 4369 O O . LEU A 1 539 ? -14.555 -26.953 -16.594 1 96.81 539 LEU A O 1
ATOM 4373 N N . HIS A 1 540 ? -15.766 -26.656 -14.688 1 97.25 540 HIS A N 1
ATOM 4374 C CA . HIS A 1 540 ? -15.102 -27.781 -14.023 1 97.25 540 HIS A CA 1
ATOM 4375 C C . HIS A 1 540 ? -15.312 -29.078 -14.781 1 97.25 540 HIS A C 1
ATOM 4377 O O . HIS A 1 540 ? -14.461 -29.969 -14.742 1 97.25 540 HIS A O 1
ATOM 4383 N N . LEU A 1 541 ? -16.391 -29.109 -15.43 1 97.44 541 LEU A N 1
ATOM 4384 C CA . LEU A 1 541 ? -16.781 -30.359 -16.109 1 97.44 541 LEU A CA 1
ATOM 4385 C C . LEU A 1 541 ? -16.047 -30.5 -17.438 1 97.44 541 LEU A C 1
ATOM 4387 O O . LEU A 1 541 ? -16.125 -31.547 -18.078 1 97.44 541 LEU A O 1
ATOM 4391 N N . HIS A 1 542 ? -15.312 -29.5 -17.812 1 96.94 542 HIS A N 1
ATOM 4392 C CA . HIS A 1 542 ? -14.461 -29.562 -19 1 96.94 542 HIS A CA 1
ATOM 4393 C C . HIS A 1 542 ? -12.984 -29.547 -18.609 1 96.94 542 HIS A C 1
ATOM 4395 O O . HIS A 1 542 ? -12.117 -29.547 -19.484 1 96.94 542 HIS A O 1
ATOM 4401 N N . LEU A 1 543 ? -12.672 -29.5 -17.359 1 97.69 543 LEU A N 1
ATOM 4402 C CA . LEU A 1 543 ? -11.289 -29.438 -16.906 1 97.69 543 LEU A CA 1
ATOM 4403 C C . LEU A 1 543 ? -10.523 -30.688 -17.297 1 97.69 543 LEU A C 1
ATOM 4405 O O . LEU A 1 543 ? -9.328 -30.625 -17.609 1 97.69 543 LEU A O 1
ATOM 4409 N N . LYS A 1 544 ? -11.219 -31.828 -17.266 1 97.19 544 LYS A N 1
ATOM 4410 C CA . LYS A 1 544 ? -10.609 -33.094 -17.656 1 97.19 544 LYS A CA 1
ATOM 4411 C C . LYS A 1 544 ? -10.023 -33.031 -19.062 1 97.19 544 LYS A C 1
ATOM 4413 O O . LYS A 1 544 ? -8.938 -33.531 -19.312 1 97.19 544 LYS A O 1
ATOM 4418 N N . ASP A 1 545 ? -10.711 -32.344 -19.953 1 96 545 ASP A N 1
ATOM 4419 C CA . ASP A 1 545 ? -10.25 -32.188 -21.328 1 96 545 ASP A CA 1
ATOM 4420 C C . ASP A 1 545 ? -8.93 -31.438 -21.391 1 96 545 ASP A C 1
ATOM 4422 O O . ASP A 1 545 ? -8.023 -31.812 -22.125 1 96 545 ASP A O 1
ATOM 4426 N N . SER A 1 546 ? -8.867 -30.391 -20.672 1 97.19 546 SER A N 1
ATOM 4427 C CA . SER A 1 546 ? -7.633 -29.609 -20.625 1 97.19 546 SER A CA 1
ATOM 4428 C C . SER A 1 546 ? -6.488 -30.422 -20.016 1 97.19 546 SER A C 1
ATOM 4430 O O . SER A 1 546 ? -5.352 -30.344 -20.484 1 97.19 546 SER A O 1
ATOM 4432 N N . ILE A 1 547 ? -6.75 -31.188 -18.984 1 97.44 547 ILE A N 1
ATOM 4433 C CA . ILE A 1 547 ? -5.738 -32.031 -18.344 1 97.44 547 ILE A CA 1
ATOM 4434 C C . ILE A 1 547 ? -5.242 -33.062 -19.344 1 97.44 547 ILE A C 1
ATOM 4436 O O . ILE A 1 547 ? -4.039 -33.312 -19.453 1 97.44 547 ILE A O 1
ATOM 4440 N N . GLN A 1 548 ? -6.156 -33.625 -20.078 1 96.19 548 GLN A N 1
ATOM 4441 C CA . GLN A 1 548 ? -5.781 -34.656 -21.047 1 96.19 548 GLN A CA 1
ATOM 4442 C C . GLN A 1 548 ? -4.922 -34.062 -22.156 1 96.19 548 GLN A C 1
ATOM 4444 O O . GLN A 1 548 ? -3.967 -34.688 -22.625 1 96.19 548 GLN A O 1
ATOM 4449 N N . ASP A 1 549 ? -5.223 -32.875 -22.484 1 96.88 549 ASP A N 1
ATOM 4450 C CA . ASP A 1 549 ? -4.535 -32.219 -23.609 1 96.88 549 ASP A CA 1
ATOM 4451 C C . ASP A 1 549 ? -3.186 -31.672 -23.172 1 96.88 549 ASP A C 1
ATOM 4453 O O . ASP A 1 549 ? -2.227 -31.656 -23.938 1 96.88 549 ASP A O 1
ATOM 4457 N N . PHE A 1 550 ? -3.055 -31.188 -21.953 1 96.94 550 PHE A N 1
ATOM 4458 C CA . PHE A 1 550 ? -1.885 -30.391 -21.609 1 96.94 550 PHE A CA 1
ATOM 4459 C C . PHE A 1 550 ? -1.18 -30.969 -20.375 1 96.94 550 PHE A C 1
ATOM 4461 O O . PHE A 1 550 ? -0.115 -30.484 -19.984 1 96.94 550 PHE A O 1
ATOM 4468 N N . GLY A 1 551 ? -1.734 -31.969 -19.734 1 94.19 551 GLY A N 1
ATOM 4469 C CA . GLY A 1 551 ? -1.117 -32.531 -18.547 1 94.19 551 GLY A CA 1
ATOM 4470 C C . GLY A 1 551 ? -1.654 -31.953 -17.266 1 94.19 551 GLY A C 1
ATOM 4471 O O . GLY A 1 551 ? -2.768 -31.438 -17.219 1 94.19 551 GLY A O 1
ATOM 4472 N N . PRO A 1 552 ? -0.878 -32.094 -16.156 1 93.25 552 PRO A N 1
ATOM 4473 C CA . PRO A 1 552 ? -1.35 -31.609 -14.867 1 93.25 552 PRO A CA 1
ATOM 4474 C C . PRO A 1 552 ? -1.621 -30.109 -14.867 1 93.25 552 PRO A C 1
ATOM 4476 O O . PRO A 1 552 ? -1.049 -29.375 -15.68 1 93.25 552 PRO A O 1
ATOM 4479 N N . ILE A 1 553 ? -2.43 -29.672 -13.922 1 93.94 553 ILE A N 1
ATOM 4480 C CA . ILE A 1 553 ? -2.984 -28.328 -13.984 1 93.94 553 ILE A CA 1
ATOM 4481 C C . ILE A 1 553 ? -1.874 -27.297 -13.766 1 93.94 553 ILE A C 1
ATOM 4483 O O . ILE A 1 553 ? -1.993 -26.141 -14.195 1 93.94 553 ILE A O 1
ATOM 4487 N N . TYR A 1 554 ? -0.805 -27.625 -13.094 1 88.25 554 TYR A N 1
ATOM 4488 C CA . TYR A 1 554 ? 0.259 -26.656 -12.852 1 88.25 554 TYR A CA 1
ATOM 4489 C C . TYR A 1 554 ? 0.876 -26.188 -14.164 1 88.25 554 TYR A C 1
ATOM 4491 O O . TYR A 1 554 ? 1.512 -25.141 -14.219 1 88.25 554 TYR A O 1
ATOM 4499 N N . ALA A 1 555 ? 0.682 -26.938 -15.18 1 88.69 555 ALA A N 1
ATOM 4500 C CA . ALA A 1 555 ? 1.251 -26.625 -16.484 1 88.69 555 ALA A CA 1
ATOM 4501 C C . ALA A 1 555 ? 0.53 -25.453 -17.141 1 88.69 555 ALA A C 1
ATOM 4503 O O . ALA A 1 555 ? 1.074 -24.797 -18.031 1 88.69 555 ALA A O 1
ATOM 4504 N N . PHE A 1 556 ? -0.702 -25.234 -16.656 1 92.06 556 PHE A N 1
ATOM 4505 C CA . PHE A 1 556 ? -1.416 -24.203 -17.406 1 92.06 556 PHE A CA 1
ATOM 4506 C C . PHE A 1 556 ? -2.203 -23.297 -16.484 1 92.06 556 PHE A C 1
ATOM 4508 O O . PHE A 1 556 ? -2.992 -22.469 -16.938 1 92.06 556 PHE A O 1
ATOM 4515 N N . TRP A 1 557 ? -2.051 -23.438 -15.156 1 93.19 557 TRP A N 1
ATOM 4516 C CA . TRP A 1 557 ? -2.746 -22.484 -14.289 1 93.19 557 TRP A CA 1
ATOM 4517 C C . TRP A 1 557 ? -2.068 -21.125 -14.312 1 93.19 557 TRP A C 1
ATOM 4519 O O . TRP A 1 557 ? -1.001 -20.969 -14.906 1 93.19 557 TRP A O 1
ATOM 4529 N N . LEU A 1 558 ? -2.619 -20.141 -13.766 1 95.38 558 LEU A N 1
ATOM 4530 C CA . LEU A 1 558 ? -2.254 -18.766 -14.117 1 95.38 558 LEU A CA 1
ATOM 4531 C C . LEU A 1 558 ? -1.439 -18.125 -13 1 95.38 558 LEU A C 1
ATOM 4533 O O . LEU A 1 558 ? -1.186 -16.922 -13.023 1 95.38 558 LEU A O 1
ATOM 4537 N N . TYR A 1 559 ? -0.931 -18.828 -11.953 1 92.81 559 TYR A N 1
ATOM 4538 C CA . TYR A 1 559 ? -0.193 -18.266 -10.836 1 92.81 559 TYR A CA 1
ATOM 4539 C C . TYR A 1 559 ? 1.06 -17.531 -11.32 1 92.81 559 TYR A C 1
ATOM 4541 O O . TYR A 1 559 ? 1.356 -16.422 -10.867 1 92.81 559 TYR A O 1
ATOM 4549 N N . GLY A 1 560 ? 1.781 -18.188 -12.266 1 91.75 560 GLY A N 1
ATOM 4550 C CA . GLY A 1 560 ? 2.992 -17.578 -12.797 1 91.75 560 GLY A CA 1
ATOM 4551 C C . GLY A 1 560 ? 2.748 -16.25 -13.469 1 91.75 560 GLY A C 1
ATOM 4552 O O . GLY A 1 560 ? 3.492 -15.281 -13.242 1 91.75 560 GLY A O 1
ATOM 4553 N N . PHE A 1 561 ? 1.703 -16.125 -14.203 1 94.75 561 PHE A N 1
ATOM 4554 C CA . PHE A 1 561 ? 1.396 -14.914 -14.953 1 94.75 561 PHE A CA 1
ATOM 4555 C C . PHE A 1 561 ? 0.906 -13.812 -14.016 1 94.75 561 PHE A C 1
ATOM 4557 O O . PHE A 1 561 ? 1.186 -12.633 -14.242 1 94.75 561 PHE A O 1
ATOM 4564 N N . GLU A 1 562 ? 0.144 -14.211 -13.008 1 92.69 562 GLU A N 1
ATOM 4565 C CA . GLU A 1 562 ? -0.302 -13.234 -12.016 1 92.69 562 GLU A CA 1
ATOM 4566 C C . GLU A 1 562 ? 0.883 -12.594 -11.297 1 92.69 562 GLU A C 1
ATOM 4568 O O . GLU A 1 562 ? 0.853 -11.406 -10.977 1 92.69 562 GLU A O 1
ATOM 4573 N N . ARG A 1 563 ? 1.864 -13.367 -11.062 1 92 563 ARG A N 1
ATOM 4574 C CA . ARG A 1 563 ? 3.08 -12.852 -10.445 1 92 563 ARG A CA 1
ATOM 4575 C C . ARG A 1 563 ? 3.77 -11.844 -11.359 1 92 563 ARG A C 1
ATOM 4577 O O . ARG A 1 563 ? 4.316 -10.844 -10.883 1 92 563 ARG A O 1
ATOM 4584 N N . LEU A 1 564 ? 3.811 -12.125 -12.617 1 94.69 564 LEU A N 1
ATOM 4585 C CA . LEU A 1 564 ? 4.418 -11.219 -13.586 1 94.69 564 LEU A CA 1
ATOM 4586 C C . LEU A 1 564 ? 3.688 -9.883 -13.617 1 94.69 564 LEU A C 1
ATOM 4588 O O . LEU A 1 564 ? 4.32 -8.828 -13.664 1 94.69 564 LEU A O 1
ATOM 4592 N N . ASN A 1 565 ? 2.361 -9.945 -13.562 1 94.5 565 ASN A N 1
ATOM 4593 C CA . ASN A 1 565 ? 1.574 -8.719 -13.477 1 94.5 565 ASN A CA 1
ATOM 4594 C C . ASN A 1 565 ? 1.905 -7.922 -12.219 1 94.5 565 ASN A C 1
ATOM 4596 O O . ASN A 1 565 ? 1.991 -6.691 -12.266 1 94.5 565 ASN A O 1
ATOM 4600 N N . GLY A 1 566 ? 2.014 -8.672 -11.164 1 92.88 566 GLY A N 1
ATOM 4601 C CA . GLY A 1 566 ? 2.404 -8.023 -9.922 1 92.88 566 GLY A CA 1
ATOM 4602 C C . GLY A 1 566 ? 3.752 -7.328 -10.008 1 92.88 566 GLY A C 1
ATOM 4603 O O . GLY A 1 566 ? 3.936 -6.246 -9.445 1 92.88 566 GLY A O 1
ATOM 4604 N N . ASP A 1 567 ? 4.668 -7.91 -10.68 1 92.44 567 ASP A N 1
ATOM 4605 C CA . ASP A 1 567 ? 6.004 -7.344 -10.852 1 92.44 567 ASP A CA 1
ATOM 4606 C C . ASP A 1 567 ? 5.949 -6.031 -11.625 1 92.44 567 ASP A C 1
ATOM 4608 O O . ASP A 1 567 ? 6.605 -5.055 -11.258 1 92.44 567 ASP A O 1
ATOM 4612 N N . ILE A 1 568 ? 5.203 -6.039 -12.703 1 93.94 568 ILE A N 1
ATOM 4613 C CA . ILE A 1 568 ? 5.102 -4.84 -13.523 1 93.94 568 ILE A CA 1
ATOM 4614 C C . ILE A 1 568 ? 4.43 -3.723 -12.727 1 93.94 568 ILE A C 1
ATOM 4616 O O . ILE A 1 568 ? 4.883 -2.576 -12.75 1 93.94 568 ILE A O 1
ATOM 4620 N N . LYS A 1 569 ? 3.385 -4.113 -12.062 1 91.5 569 LYS A N 1
ATOM 4621 C CA . LYS A 1 569 ? 2.611 -3.148 -11.289 1 91.5 569 LYS A CA 1
ATOM 4622 C C . LYS A 1 569 ? 3.482 -2.463 -10.234 1 91.5 569 LYS A C 1
ATOM 4624 O O . LYS A 1 569 ? 3.273 -1.289 -9.922 1 91.5 569 LYS A O 1
ATOM 4629 N N . LYS A 1 570 ? 4.414 -3.148 -9.695 1 88.94 570 LYS A N 1
ATOM 4630 C CA . LYS A 1 570 ? 5.258 -2.641 -8.617 1 88.94 570 LYS A CA 1
ATOM 4631 C C . LYS A 1 570 ? 6.312 -1.679 -9.148 1 88.94 570 LYS A C 1
ATOM 4633 O O . LYS A 1 570 ? 6.938 -0.946 -8.383 1 88.94 570 LYS A O 1
ATOM 4638 N N . MET A 1 571 ? 6.512 -1.676 -10.398 1 89.62 571 MET A N 1
ATOM 4639 C CA . MET A 1 571 ? 7.508 -0.784 -10.984 1 89.62 571 MET A CA 1
ATOM 4640 C C . MET A 1 571 ? 7.047 0.668 -10.914 1 89.62 571 MET A C 1
ATOM 4642 O O . MET A 1 571 ? 5.875 0.963 -11.148 1 89.62 571 MET A O 1
ATOM 4646 N N . THR A 1 572 ? 7.918 1.544 -10.484 1 83.56 572 THR A N 1
ATOM 4647 C CA . THR A 1 572 ? 7.594 2.957 -10.32 1 83.56 572 THR A CA 1
ATOM 4648 C C . THR A 1 572 ? 7.496 3.652 -11.672 1 83.56 572 THR A C 1
ATOM 4650 O O . THR A 1 572 ? 8.414 3.557 -12.492 1 83.56 572 THR A O 1
ATOM 4653 N N . VAL A 1 573 ? 6.387 4.301 -11.898 1 85.38 573 VAL A N 1
ATOM 4654 C CA . VAL A 1 573 ? 6.168 5.098 -13.102 1 85.38 573 VAL A CA 1
ATOM 4655 C C . VAL A 1 573 ? 5.602 6.465 -12.719 1 85.38 573 VAL A C 1
ATOM 4657 O O . VAL A 1 573 ? 5.266 6.703 -11.555 1 85.38 573 VAL A O 1
ATOM 4660 N N . ASN A 1 574 ? 5.625 7.422 -13.562 1 76.75 574 ASN A N 1
ATOM 4661 C CA . ASN A 1 574 ? 5.109 8.758 -13.289 1 76.75 574 ASN A CA 1
ATOM 4662 C C . ASN A 1 574 ? 3.621 8.859 -13.602 1 76.75 574 ASN A C 1
ATOM 4664 O O . ASN A 1 574 ? 2.99 9.875 -13.312 1 76.75 574 ASN A O 1
ATOM 4668 N N . TYR A 1 575 ? 3.039 7.793 -14.156 1 72.5 575 TYR A N 1
ATOM 4669 C CA . TYR A 1 575 ? 1.623 7.676 -14.492 1 72.5 575 TYR A CA 1
ATOM 4670 C C . TYR A 1 575 ? 1.197 8.789 -15.445 1 72.5 575 TYR A C 1
ATOM 4672 O O . TYR A 1 575 ? 0.046 9.227 -15.422 1 72.5 575 TYR A O 1
ATOM 4680 N N . LYS A 1 576 ? 2.17 9.367 -16.125 1 74.62 576 LYS A N 1
ATOM 4681 C CA . LYS A 1 576 ? 1.887 10.328 -17.188 1 74.62 576 LYS A CA 1
ATOM 4682 C C . LYS A 1 576 ? 1.65 9.625 -18.516 1 74.62 576 LYS A C 1
ATOM 4684 O O . LYS A 1 576 ? 1.593 8.391 -18.562 1 74.62 576 LYS A O 1
ATOM 4689 N N . THR A 1 577 ? 1.617 10.398 -19.531 1 74.62 577 THR A N 1
ATOM 4690 C CA . THR A 1 577 ? 1.265 9.859 -20.844 1 74.62 577 THR A CA 1
ATOM 4691 C C . THR A 1 577 ? 2.279 8.805 -21.281 1 74.62 577 THR A C 1
ATOM 4693 O O . THR A 1 577 ? 3.488 9.016 -21.156 1 74.62 577 THR A O 1
ATOM 4696 N N . ALA A 1 578 ? 1.84 7.676 -21.688 1 84.38 578 ALA A N 1
ATOM 4697 C CA . ALA A 1 578 ? 2.609 6.609 -22.312 1 84.38 578 ALA A CA 1
ATOM 4698 C C . ALA A 1 578 ? 3.535 5.926 -21.312 1 84.38 578 ALA A C 1
ATOM 4700 O O . ALA A 1 578 ? 4.645 5.512 -21.672 1 84.38 578 ALA A O 1
ATOM 4701 N N . PHE A 1 579 ? 3.125 5.91 -20.094 1 89.56 579 PHE A N 1
ATOM 4702 C CA . PHE A 1 579 ? 4 5.289 -19.109 1 89.56 579 PHE A CA 1
ATOM 4703 C C . PHE A 1 579 ? 4.09 3.785 -19.328 1 89.56 579 PHE A C 1
ATOM 4705 O O . PHE A 1 579 ? 4.965 3.119 -18.766 1 89.56 579 PHE A O 1
ATOM 4712 N N . GLU A 1 580 ? 3.26 3.219 -20.203 1 93.88 580 GLU A N 1
ATOM 4713 C CA . GLU A 1 580 ? 3.322 1.81 -20.578 1 93.88 580 GLU A CA 1
ATOM 4714 C C . GLU A 1 580 ? 4.672 1.463 -21.203 1 93.88 580 GLU A C 1
ATOM 4716 O O . GLU A 1 580 ? 5.18 0.355 -21.016 1 93.88 580 GLU A O 1
ATOM 4721 N N . VAL A 1 581 ? 5.203 2.434 -21.891 1 94.19 581 VAL A N 1
ATOM 4722 C CA . VAL A 1 581 ? 6.52 2.248 -22.484 1 94.19 581 VAL A CA 1
ATOM 4723 C C . VAL A 1 581 ? 7.57 2.066 -21.391 1 94.19 581 VAL A C 1
ATOM 4725 O O . VAL A 1 581 ? 8.469 1.229 -21.516 1 94.19 581 VAL A O 1
ATOM 4728 N N . THR A 1 582 ? 7.398 2.818 -20.344 1 92.75 582 THR A N 1
ATOM 4729 C CA . THR A 1 582 ? 8.32 2.707 -19.219 1 92.75 582 THR A CA 1
ATOM 4730 C C . THR A 1 582 ? 8.18 1.35 -18.547 1 92.75 582 THR A C 1
ATOM 4732 O O . THR A 1 582 ? 9.172 0.75 -18.125 1 92.75 582 THR A O 1
ATOM 4735 N N . TYR A 1 583 ? 6.961 0.841 -18.422 1 94.44 583 TYR A N 1
ATOM 4736 C CA . TYR A 1 583 ? 6.73 -0.493 -17.891 1 94.44 583 TYR A CA 1
ATOM 4737 C C . TYR A 1 583 ? 7.527 -1.54 -18.656 1 94.44 583 TYR A C 1
ATOM 4739 O O . TYR A 1 583 ? 8.227 -2.361 -18.062 1 94.44 583 TYR A O 1
ATOM 4747 N N . MET A 1 584 ? 7.418 -1.469 -19.922 1 96.25 584 MET A N 1
ATOM 4748 C CA . MET A 1 584 ? 8.078 -2.479 -20.75 1 96.25 584 MET A CA 1
ATOM 4749 C C . MET A 1 584 ? 9.594 -2.359 -20.641 1 96.25 584 MET A C 1
ATOM 4751 O O . MET A 1 584 ? 10.289 -3.365 -20.484 1 96.25 584 MET A O 1
ATOM 4755 N N . LYS A 1 585 ? 10.086 -1.118 -20.734 1 94.62 585 LYS A N 1
ATOM 4756 C CA . LYS A 1 585 ? 11.531 -0.904 -20.656 1 94.62 585 LYS A CA 1
ATOM 4757 C C . LYS A 1 585 ? 12.094 -1.449 -19.344 1 94.62 585 LYS A C 1
ATOM 4759 O O . LYS A 1 585 ? 13.109 -2.156 -19.344 1 94.62 585 LYS A O 1
ATOM 4764 N N . LYS A 1 586 ? 11.453 -1.105 -18.281 1 94 586 LYS A N 1
ATOM 4765 C CA . LYS A 1 586 ? 11.93 -1.547 -16.984 1 94 586 LYS A CA 1
ATOM 4766 C C . LYS A 1 586 ? 11.828 -3.062 -16.844 1 94 586 LYS A C 1
ATOM 4768 O O . LYS A 1 586 ? 12.742 -3.709 -16.328 1 94 586 LYS A O 1
ATOM 4773 N N . PHE A 1 587 ? 10.719 -3.641 -17.297 1 95.44 587 PHE A N 1
ATOM 4774 C CA . PHE A 1 587 ? 10.531 -5.082 -17.203 1 95.44 587 PHE A CA 1
ATOM 4775 C C . PHE A 1 587 ? 11.602 -5.82 -18.016 1 95.44 587 PHE A C 1
ATOM 4777 O O . PHE A 1 587 ? 12.211 -6.77 -17.516 1 95.44 587 PHE A O 1
ATOM 4784 N N . LEU A 1 588 ? 11.852 -5.352 -19.203 1 96.12 588 LEU A N 1
ATOM 4785 C CA . LEU A 1 588 ? 12.836 -6.004 -20.062 1 96.12 588 LEU A CA 1
ATOM 4786 C C . LEU A 1 588 ? 14.242 -5.855 -19.484 1 96.12 588 LEU A C 1
ATOM 4788 O O . LEU A 1 588 ? 15.07 -6.762 -19.609 1 96.12 588 LEU A O 1
ATOM 4792 N N . SER A 1 589 ? 14.477 -4.715 -18.875 1 93.81 589 SER A N 1
ATOM 4793 C CA . SER A 1 589 ? 15.773 -4.512 -18.25 1 93.81 589 SER A CA 1
ATOM 4794 C C . SER A 1 589 ? 16 -5.504 -17.109 1 93.81 589 SER A C 1
ATOM 4796 O O . SER A 1 589 ? 17.141 -5.93 -16.875 1 93.81 589 SER A O 1
ATOM 4798 N N . VAL A 1 590 ? 14.984 -5.871 -16.438 1 92.25 590 VAL A N 1
ATOM 4799 C CA . VAL A 1 590 ? 15.07 -6.84 -15.359 1 92.25 590 VAL A CA 1
ATOM 4800 C C . VAL A 1 590 ? 15.211 -8.25 -15.93 1 92.25 590 VAL A C 1
ATOM 4802 O O . VAL A 1 590 ? 16.031 -9.039 -15.469 1 92.25 590 VAL A O 1
ATOM 4805 N N . VAL A 1 591 ? 14.445 -8.523 -16.938 1 92.12 591 VAL A N 1
ATOM 4806 C CA . VAL A 1 591 ? 14.398 -9.844 -17.547 1 92.12 591 VAL A CA 1
ATOM 4807 C C . VAL A 1 591 ? 15.758 -10.18 -18.156 1 92.12 591 VAL A C 1
ATOM 4809 O O . VAL A 1 591 ? 16.25 -11.305 -18.031 1 92.12 591 VAL A O 1
ATOM 4812 N N . HIS A 1 592 ? 16.406 -9.203 -18.766 1 91.62 592 HIS A N 1
ATOM 4813 C CA . HIS A 1 592 ? 17.641 -9.453 -19.5 1 91.62 592 HIS A CA 1
ATOM 4814 C C . HIS A 1 592 ? 18.859 -9 -18.688 1 91.62 592 HIS A C 1
ATOM 4816 O O . HIS A 1 592 ? 19.906 -8.711 -19.266 1 91.62 592 HIS A O 1
ATOM 4822 N N . TYR A 1 593 ? 18.703 -8.82 -17.359 1 91.56 593 TYR A N 1
ATOM 4823 C CA . TYR A 1 593 ? 19.797 -8.414 -16.484 1 91.56 593 TYR A CA 1
ATOM 4824 C C . TYR A 1 593 ? 20.984 -9.352 -16.641 1 91.56 593 TYR A C 1
ATOM 4826 O O . TYR A 1 593 ? 22.125 -8.906 -16.844 1 91.56 593 TYR A O 1
ATOM 4834 N N . GLY A 1 594 ? 20.688 -10.75 -16.547 1 88.06 594 GLY A N 1
ATOM 4835 C CA . GLY A 1 594 ? 21.75 -11.727 -16.688 1 88.06 594 GLY A CA 1
ATOM 4836 C C . GLY A 1 594 ? 22.453 -11.648 -18.031 1 88.06 594 GLY A C 1
ATOM 4837 O O . GLY A 1 594 ? 23.688 -11.75 -18.094 1 88.06 594 GLY A O 1
ATOM 4838 N N . ASP A 1 595 ? 21.719 -11.406 -19.078 1 89.25 595 ASP A N 1
ATOM 4839 C CA . ASP A 1 595 ? 22.281 -11.281 -20.422 1 89.25 595 ASP A CA 1
ATOM 4840 C C . ASP A 1 595 ? 23.156 -10.031 -20.547 1 89.25 595 ASP A C 1
ATOM 4842 O O . ASP A 1 595 ? 24.203 -10.07 -21.188 1 89.25 595 ASP A O 1
ATOM 4846 N N . TYR A 1 596 ? 22.688 -8.992 -19.984 1 91.06 596 TYR A N 1
ATOM 4847 C CA . TYR A 1 596 ? 23.406 -7.723 -19.984 1 91.06 596 TYR A CA 1
ATOM 4848 C C . TYR A 1 596 ? 24.75 -7.863 -19.281 1 91.06 596 TYR A C 1
ATOM 4850 O O . TYR A 1 596 ? 25.781 -7.449 -19.812 1 91.06 596 TYR A O 1
ATOM 4858 N N . ILE A 1 597 ? 24.812 -8.438 -18.141 1 90.38 597 ILE A N 1
ATOM 4859 C CA . ILE A 1 597 ? 26.016 -8.578 -17.344 1 90.38 597 ILE A CA 1
ATOM 4860 C C . ILE A 1 597 ? 27.016 -9.484 -18.062 1 90.38 597 ILE A C 1
ATOM 4862 O O . ILE A 1 597 ? 28.219 -9.211 -18.062 1 90.38 597 ILE A O 1
ATOM 4866 N N . ARG A 1 598 ? 26.562 -10.508 -18.719 1 86.62 598 ARG A N 1
ATOM 4867 C CA . ARG A 1 598 ? 27.438 -11.469 -19.391 1 86.62 598 ARG A CA 1
ATOM 4868 C C . ARG A 1 598 ? 28.078 -10.852 -20.625 1 86.62 598 ARG A C 1
ATOM 4870 O O . ARG A 1 598 ? 29.109 -11.328 -21.094 1 86.62 598 ARG A O 1
ATOM 4877 N N . ASN A 1 599 ? 27.5 -9.82 -21.141 1 88.44 599 ASN A N 1
ATOM 4878 C CA . ASN A 1 599 ? 28 -9.227 -22.375 1 88.44 599 ASN A CA 1
ATOM 4879 C C . ASN A 1 599 ? 28.656 -7.867 -22.125 1 88.44 599 ASN A C 1
ATOM 4881 O O . ASN A 1 599 ? 28.781 -7.059 -23.047 1 88.44 599 ASN A O 1
ATOM 4885 N N . LEU A 1 600 ? 29 -7.648 -20.891 1 91.75 600 LEU A N 1
ATOM 4886 C CA . LEU A 1 600 ? 29.75 -6.438 -20.562 1 91.75 600 LEU A CA 1
ATOM 4887 C C . LEU A 1 600 ? 31.156 -6.488 -21.141 1 91.75 600 LEU A C 1
ATOM 4889 O O . LEU A 1 600 ? 31.625 -7.551 -21.562 1 91.75 600 LEU A O 1
ATOM 4893 N N . PRO A 1 601 ? 31.828 -5.34 -21.219 1 89.88 601 PRO A N 1
ATOM 4894 C CA . PRO A 1 601 ? 33.188 -5.324 -21.75 1 89.88 601 PRO A CA 1
ATOM 4895 C C . PRO A 1 601 ? 34.125 -6.23 -20.984 1 89.88 601 PRO A C 1
ATOM 4897 O O . PRO A 1 601 ? 33.938 -6.473 -19.781 1 89.88 601 PRO A O 1
ATOM 4900 N N . GLN A 1 602 ? 35.219 -6.629 -21.562 1 88.69 602 GLN A N 1
ATOM 4901 C CA . GLN A 1 602 ? 36.156 -7.621 -21.047 1 88.69 602 GLN A CA 1
ATOM 4902 C C . GLN A 1 602 ? 36.812 -7.129 -19.766 1 88.69 602 GLN A C 1
ATOM 4904 O O . GLN A 1 602 ? 37.125 -7.922 -18.875 1 88.69 602 GLN A O 1
ATOM 4909 N N . GLY A 1 603 ? 37.031 -5.84 -19.734 1 88.56 603 GLY A N 1
ATOM 4910 C CA . GLY A 1 603 ? 37.625 -5.281 -18.531 1 88.56 603 GLY A CA 1
ATOM 4911 C C . GLY A 1 603 ? 36.844 -5.543 -17.266 1 88.56 603 GLY A C 1
ATOM 4912 O O . GLY A 1 603 ? 37.406 -5.66 -16.188 1 88.56 603 GLY A O 1
ATOM 4913 N N . ILE A 1 604 ? 35.594 -5.742 -17.391 1 91.25 604 ILE A N 1
ATOM 4914 C CA . ILE A 1 604 ? 34.719 -5.965 -16.234 1 91.25 604 ILE A CA 1
ATOM 4915 C C . ILE A 1 604 ? 34.469 -7.461 -16.078 1 91.25 604 ILE A C 1
ATOM 4917 O O . ILE A 1 604 ? 34.594 -8.008 -14.977 1 91.25 604 ILE A O 1
ATOM 4921 N N . LYS A 1 605 ? 34.281 -8.18 -17.156 1 88.44 605 LYS A N 1
ATOM 4922 C CA . LYS A 1 605 ? 33.875 -9.586 -17.141 1 88.44 605 LYS A CA 1
ATOM 4923 C C . LYS A 1 605 ? 34.969 -10.477 -16.609 1 88.44 605 LYS A C 1
ATOM 4925 O O . LYS A 1 605 ? 34.719 -11.523 -16.016 1 88.44 605 LYS A O 1
ATOM 4930 N N . GLN A 1 606 ? 36.156 -10.031 -16.781 1 90.31 606 GLN A N 1
ATOM 4931 C CA . GLN A 1 606 ? 37.281 -10.883 -16.422 1 90.31 606 GLN A CA 1
ATOM 4932 C C . GLN A 1 606 ? 37.688 -10.664 -14.961 1 90.31 606 GLN A C 1
ATOM 4934 O O . GLN A 1 606 ? 38.438 -11.453 -14.398 1 90.31 606 GLN A O 1
ATOM 4939 N N . ASN A 1 607 ? 37.188 -9.641 -14.398 1 91.88 607 ASN A N 1
ATOM 4940 C CA . ASN A 1 607 ? 37.5 -9.359 -13 1 91.88 607 ASN A CA 1
ATOM 4941 C C . ASN A 1 607 ? 36.562 -10.094 -12.055 1 91.88 607 ASN A C 1
ATOM 4943 O O . ASN A 1 607 ? 35.375 -9.758 -11.969 1 91.88 607 ASN A O 1
ATOM 4947 N N . PRO A 1 608 ? 36.938 -10.992 -11.336 1 90.38 608 PRO A N 1
ATOM 4948 C CA . PRO A 1 608 ? 36.062 -11.82 -10.5 1 90.38 608 PRO A CA 1
ATOM 4949 C C . PRO A 1 608 ? 35.375 -11.016 -9.391 1 90.38 608 PRO A C 1
ATOM 4951 O O . PRO A 1 608 ? 34.25 -11.32 -9.016 1 90.38 608 PRO A O 1
ATOM 4954 N N . VAL A 1 609 ? 36.062 -10.062 -8.867 1 91.06 609 VAL A N 1
ATOM 4955 C CA . VAL A 1 609 ? 35.469 -9.258 -7.805 1 91.06 609 VAL A CA 1
ATOM 4956 C C . VAL A 1 609 ? 34.281 -8.477 -8.344 1 91.06 609 VAL A C 1
ATOM 4958 O O . VAL A 1 609 ? 33.219 -8.406 -7.699 1 91.06 609 VAL A O 1
ATOM 4961 N N . MET A 1 610 ? 34.531 -7.93 -9.547 1 92.75 610 MET A N 1
ATOM 4962 C CA . MET A 1 610 ? 33.438 -7.164 -10.156 1 92.75 610 MET A CA 1
ATOM 4963 C C . MET A 1 610 ? 32.25 -8.062 -10.453 1 92.75 610 MET A C 1
ATOM 4965 O O . MET A 1 610 ? 31.109 -7.707 -10.141 1 92.75 610 MET A O 1
ATOM 4969 N N . MET A 1 611 ? 32.469 -9.211 -10.891 1 91.06 611 MET A N 1
ATOM 4970 C CA . MET A 1 611 ? 31.391 -10.125 -11.266 1 91.06 611 MET A CA 1
ATOM 4971 C C . MET A 1 611 ? 30.672 -10.648 -10.031 1 91.06 611 MET A C 1
ATOM 4973 O O . MET A 1 611 ? 29.453 -10.844 -10.055 1 91.06 611 MET A O 1
ATOM 4977 N N . SER A 1 612 ? 31.375 -10.844 -8.992 1 88.81 612 SER A N 1
ATOM 4978 C CA . SER A 1 612 ? 30.766 -11.328 -7.754 1 88.81 612 SER A CA 1
ATOM 4979 C C . SER A 1 612 ? 29.844 -10.273 -7.145 1 88.81 612 SER A C 1
ATOM 4981 O O . SER A 1 612 ? 28.859 -10.602 -6.48 1 88.81 612 SER A O 1
ATOM 4983 N N . SER A 1 613 ? 30.125 -9.055 -7.328 1 91.12 613 SER A N 1
ATOM 4984 C CA . SER A 1 613 ? 29.328 -7.965 -6.781 1 91.12 613 SER A CA 1
ATOM 4985 C C . SER A 1 613 ? 27.953 -7.902 -7.438 1 91.12 613 SER A C 1
ATOM 4987 O O . SER A 1 613 ? 26.984 -7.484 -6.809 1 91.12 613 SER A O 1
ATOM 4989 N N . PHE A 1 614 ? 27.938 -8.312 -8.688 1 91.88 614 PHE A N 1
ATOM 4990 C CA . PHE A 1 614 ? 26.672 -8.258 -9.406 1 91.88 614 PHE A CA 1
ATOM 4991 C C . PHE A 1 614 ? 25.703 -9.32 -8.883 1 91.88 614 PHE A C 1
ATOM 4993 O O . PHE A 1 614 ? 24.5 -9.219 -9.094 1 91.88 614 PHE A O 1
ATOM 5000 N N . VAL A 1 615 ? 26.188 -10.25 -8.164 1 85.88 615 VAL A N 1
ATOM 5001 C CA . VAL A 1 615 ? 25.375 -11.328 -7.609 1 85.88 615 VAL A CA 1
ATOM 5002 C C . VAL A 1 615 ? 24.516 -10.781 -6.477 1 85.88 615 VAL A C 1
ATOM 5004 O O . VAL A 1 615 ? 23.406 -11.289 -6.223 1 85.88 615 VAL A O 1
ATOM 5007 N N . TYR A 1 616 ? 25.031 -9.703 -5.848 1 86.44 616 TYR A N 1
ATOM 5008 C CA . TYR A 1 616 ? 24.266 -9.102 -4.75 1 86.44 616 TYR A CA 1
ATOM 5009 C C . TYR A 1 616 ? 22.938 -8.562 -5.242 1 86.44 616 TYR A C 1
ATOM 5011 O O . TYR A 1 616 ? 22 -8.406 -4.457 1 86.44 616 TYR A O 1
ATOM 5019 N N . LEU A 1 617 ? 22.828 -8.211 -6.488 1 86.81 617 LEU A N 1
ATOM 5020 C CA . LEU A 1 617 ? 21.656 -7.555 -7.047 1 86.81 617 LEU A CA 1
ATOM 5021 C C . LEU A 1 617 ? 20.594 -8.578 -7.434 1 86.81 617 LEU A C 1
ATOM 5023 O O . LEU A 1 617 ? 19.438 -8.227 -7.652 1 86.81 617 LEU A O 1
ATOM 5027 N N . SER A 1 618 ? 20.953 -9.789 -7.539 1 71.5 618 SER A N 1
ATOM 5028 C CA . SER A 1 618 ? 19.984 -10.805 -7.965 1 71.5 618 SER A CA 1
ATOM 5029 C C . SER A 1 618 ? 19.016 -11.148 -6.844 1 71.5 618 SER A C 1
ATOM 5031 O O . SER A 1 618 ? 19.422 -11.422 -5.719 1 71.5 618 SER A O 1
ATOM 5033 N N . PRO A 1 619 ? 17.75 -10.656 -6.922 1 55.41 619 PRO A N 1
ATOM 5034 C CA . PRO A 1 619 ? 16.812 -10.969 -5.844 1 55.41 619 PRO A CA 1
ATOM 5035 C C . PRO A 1 619 ? 16.906 -12.414 -5.363 1 55.41 619 PRO A C 1
ATOM 5037 O O . PRO A 1 619 ? 16.469 -12.734 -4.262 1 55.41 619 PRO A O 1
ATOM 5040 N N . THR A 1 620 ? 16.844 -13.469 -6.281 1 49.38 620 THR A N 1
ATOM 5041 C CA . THR A 1 620 ? 16.828 -14.859 -5.84 1 49.38 620 THR A CA 1
ATOM 5042 C C . THR A 1 620 ? 18.234 -15.359 -5.574 1 49.38 620 THR A C 1
ATOM 5044 O O . THR A 1 620 ? 19.141 -15.164 -6.402 1 49.38 620 THR A O 1
ATOM 5047 N N . PRO A 1 621 ? 18.609 -15.406 -4.336 1 40.97 621 PRO A N 1
ATOM 5048 C CA . PRO A 1 621 ? 19.922 -16.016 -4.133 1 40.97 621 PRO A CA 1
ATOM 5049 C C . PRO A 1 621 ? 20.25 -17.078 -5.176 1 40.97 621 PRO A C 1
ATOM 5051 O O . PRO A 1 621 ? 19.562 -18.109 -5.246 1 40.97 621 PRO A O 1
ATOM 5054 N N . SER A 1 622 ? 20.281 -16.797 -6.387 1 36.59 622 SER A N 1
ATOM 5055 C CA . SER A 1 622 ? 20.609 -17.844 -7.344 1 36.59 622 SER A CA 1
ATOM 5056 C C . SER A 1 622 ? 21.938 -18.516 -7.008 1 36.59 622 SER A C 1
ATOM 5058 O O . SER A 1 622 ? 23 -17.922 -7.223 1 36.59 622 SER A O 1
ATOM 5060 N N . ASP A 1 623 ? 22.078 -19.016 -5.914 1 33.5 623 ASP A N 1
ATOM 5061 C CA . ASP A 1 623 ? 23.234 -19.891 -5.883 1 33.5 623 ASP A CA 1
ATOM 5062 C C . ASP A 1 623 ? 23.453 -20.578 -7.234 1 33.5 623 ASP A C 1
ATOM 5064 O O . ASP A 1 623 ? 24.219 -21.531 -7.344 1 33.5 623 ASP A O 1
ATOM 5068 N N . SER A 1 624 ? 22.5 -20.375 -8.094 1 34.19 624 SER A N 1
ATOM 5069 C CA . SER A 1 624 ? 22.531 -21.188 -9.312 1 34.19 624 SER A CA 1
ATOM 5070 C C . SER A 1 624 ? 23.641 -20.734 -10.25 1 34.19 624 SER A C 1
ATOM 5072 O O . SER A 1 624 ? 23.734 -21.203 -11.391 1 34.19 624 SER A O 1
ATOM 5074 N N . LEU A 1 625 ? 24.188 -19.578 -10.016 1 33.56 625 LEU A N 1
ATOM 5075 C CA . LEU A 1 625 ? 25.188 -19.375 -11.062 1 33.56 625 LEU A CA 1
ATOM 5076 C C . LEU A 1 625 ? 26.172 -20.531 -11.117 1 33.56 625 LEU A C 1
ATOM 5078 O O . LEU A 1 625 ? 27.109 -20.516 -11.922 1 33.56 625 LEU A O 1
ATOM 5082 N N . VAL A 1 626 ? 26.484 -21.078 -9.984 1 30.62 626 VAL A N 1
ATOM 5083 C CA . VAL A 1 626 ? 27.359 -22.234 -10.164 1 30.62 626 VAL A CA 1
ATOM 5084 C C . VAL A 1 626 ? 26.625 -23.312 -10.961 1 30.62 626 VAL A C 1
ATOM 5086 O O . VAL A 1 626 ? 25.609 -23.844 -10.516 1 30.62 626 VAL A O 1
ATOM 5089 N N . ALA A 1 627 ? 26.641 -23.109 -12.242 1 33 627 ALA A N 1
ATOM 5090 C CA . ALA A 1 627 ? 26.438 -24.234 -13.164 1 33 627 ALA A CA 1
ATOM 5091 C C . ALA A 1 627 ? 26.828 -25.547 -12.516 1 33 627 ALA A C 1
ATOM 5093 O O . ALA A 1 627 ? 28.016 -25.875 -12.414 1 33 627 ALA A O 1
ATOM 5094 N N . SER A 1 628 ? 26.469 -25.734 -11.289 1 31.28 628 SER A N 1
ATOM 5095 C CA . SER A 1 628 ? 26.828 -27.125 -11.07 1 31.28 628 SER A CA 1
ATOM 5096 C C . SER A 1 628 ? 26.719 -27.938 -12.359 1 31.28 628 SER A C 1
ATOM 5098 O O . SER A 1 628 ? 25.906 -27.625 -13.227 1 31.28 628 SER A O 1
ATOM 5100 N N . SER A 1 629 ? 27.781 -28.422 -12.781 1 30.98 629 SER A N 1
ATOM 5101 C CA . SER A 1 629 ? 27.812 -29.469 -13.789 1 30.98 629 SER A CA 1
ATOM 5102 C C . SER A 1 629 ? 26.469 -30.188 -13.867 1 30.98 629 SER A C 1
ATOM 5104 O O . SER A 1 629 ? 25.953 -30.656 -12.852 1 30.98 629 SER A O 1
ATOM 5106 N N . VAL A 1 630 ? 25.547 -29.625 -14.562 1 35.69 630 VAL A N 1
ATOM 5107 C CA . VAL A 1 630 ? 24.484 -30.516 -15.008 1 35.69 630 VAL A CA 1
ATOM 5108 C C . VAL A 1 630 ? 24.953 -31.969 -14.883 1 35.69 630 VAL A C 1
ATOM 5110 O O . VAL A 1 630 ? 25.703 -32.469 -15.734 1 35.69 630 VAL A O 1
ATOM 5113 N N . SER A 1 631 ? 25.797 -32.25 -13.836 1 36.66 631 SER A N 1
ATOM 5114 C CA . SER A 1 631 ? 26.016 -33.688 -13.836 1 36.66 631 SER A CA 1
ATOM 5115 C C . SER A 1 631 ? 24.828 -34.406 -14.414 1 36.66 631 SER A C 1
ATOM 5117 O O . SER A 1 631 ? 23.75 -33.844 -14.594 1 36.66 631 SER A O 1
ATOM 5119 N N . THR A 1 632 ? 24.641 -35.688 -13.727 1 42.88 632 THR A N 1
ATOM 5120 C CA . THR A 1 632 ? 23.844 -36.875 -13.984 1 42.88 632 THR A CA 1
ATOM 5121 C C . THR A 1 632 ? 22.344 -36.531 -13.953 1 42.88 632 THR A C 1
ATOM 5123 O O . THR A 1 632 ? 21.938 -35.531 -13.391 1 42.88 632 THR A O 1
ATOM 5126 N N . SER A 1 633 ? 21.344 -37.406 -14.602 1 60.72 633 SER A N 1
ATOM 5127 C CA . SER A 1 633 ? 20.031 -37.75 -15.156 1 60.72 633 SER A CA 1
ATOM 5128 C C . SER A 1 633 ? 18.938 -37.625 -14.109 1 60.72 633 SER A C 1
ATOM 5130 O O . SER A 1 633 ? 18.562 -38.594 -13.461 1 60.72 633 SER A O 1
ATOM 5132 N N . PHE A 1 634 ? 18.859 -36.406 -13.469 1 75.12 634 PHE A N 1
ATOM 5133 C CA . PHE A 1 634 ? 17.656 -36.375 -12.633 1 75.12 634 PHE A CA 1
ATOM 5134 C C . PHE A 1 634 ? 16.406 -36.594 -13.461 1 75.12 634 PHE A C 1
ATOM 5136 O O . PHE A 1 634 ? 16.219 -35.938 -14.492 1 75.12 634 PHE A O 1
ATOM 5143 N N . ASP A 1 635 ? 15.766 -37.531 -13.031 1 76.94 635 ASP A N 1
ATOM 5144 C CA . ASP A 1 635 ? 14.484 -37.844 -13.656 1 76.94 635 ASP A CA 1
ATOM 5145 C C . ASP A 1 635 ? 13.32 -37.531 -12.719 1 76.94 635 ASP A C 1
ATOM 5147 O O . ASP A 1 635 ? 13.117 -38.219 -11.711 1 76.94 635 ASP A O 1
ATOM 5151 N N . PHE A 1 636 ? 12.562 -36.594 -13.117 1 80.25 636 PHE A N 1
ATOM 5152 C CA . PHE A 1 636 ? 11.453 -36.125 -12.297 1 80.25 636 PHE A CA 1
ATOM 5153 C C . PHE A 1 636 ? 10.453 -37.25 -12.047 1 80.25 636 PHE A C 1
ATOM 5155 O O . PHE A 1 636 ? 9.977 -37.406 -10.93 1 80.25 636 PHE A O 1
ATOM 5162 N N . SER A 1 637 ? 10.102 -38 -13.062 1 80.31 637 SER A N 1
ATOM 5163 C CA . SER A 1 637 ? 9.117 -39.062 -12.938 1 80.31 637 SER A CA 1
ATOM 5164 C C . SER A 1 637 ? 9.578 -40.125 -11.961 1 80.31 637 SER A C 1
ATOM 5166 O O . SER A 1 637 ? 8.797 -40.625 -11.148 1 80.31 637 SER A O 1
ATOM 5168 N N . LEU A 1 638 ? 10.828 -40.344 -12.016 1 78.88 638 LEU A N 1
ATOM 5169 C CA . LEU A 1 638 ? 11.383 -41.375 -11.125 1 78.88 638 LEU A CA 1
ATOM 5170 C C . LEU A 1 638 ? 11.367 -40.875 -9.68 1 78.88 638 LEU A C 1
ATOM 5172 O O . LEU A 1 638 ? 11.078 -41.656 -8.766 1 78.88 638 LEU A O 1
ATOM 5176 N N . PHE A 1 639 ? 11.602 -39.719 -9.57 1 83.31 639 PHE A N 1
ATOM 5177 C CA . PHE A 1 639 ? 11.656 -39.188 -8.219 1 83.31 639 PHE A CA 1
ATOM 5178 C C . PHE A 1 639 ? 10.266 -39.094 -7.602 1 83.31 639 PHE A C 1
ATOM 5180 O O . PHE A 1 639 ? 10.062 -39.5 -6.453 1 83.31 639 PHE A O 1
ATOM 5187 N N . VAL A 1 640 ? 9.305 -38.656 -8.297 1 84.5 640 VAL A N 1
ATOM 5188 C CA . VAL A 1 640 ? 7.969 -38.406 -7.77 1 84.5 640 VAL A CA 1
ATOM 5189 C C . VAL A 1 640 ? 7.27 -39.75 -7.516 1 84.5 640 VAL A C 1
ATOM 5191 O O . VAL A 1 640 ? 6.469 -39.875 -6.586 1 84.5 640 VAL A O 1
ATOM 5194 N N . SER A 1 641 ? 7.648 -40.781 -8.242 1 84.94 641 SER A N 1
ATOM 5195 C CA . SER A 1 641 ? 7.016 -42.062 -8.078 1 84.94 641 SER A CA 1
ATOM 5196 C C . SER A 1 641 ? 7.758 -42.906 -7.043 1 84.94 641 SER A C 1
ATOM 5198 O O . SER A 1 641 ? 7.238 -43.938 -6.57 1 84.94 641 SER A O 1
ATOM 5200 N N . ALA A 1 642 ? 8.867 -42.469 -6.645 1 86.69 642 ALA A N 1
ATOM 5201 C CA . ALA A 1 642 ? 9.758 -43.25 -5.789 1 86.69 642 ALA A CA 1
ATOM 5202 C C . ALA A 1 642 ? 9.07 -43.625 -4.484 1 86.69 642 ALA A C 1
ATOM 5204 O O . ALA A 1 642 ? 9.125 -44.781 -4.066 1 86.69 642 ALA A O 1
ATOM 5205 N N . PRO A 1 643 ? 8.414 -42.719 -3.889 1 88.44 643 PRO A N 1
ATOM 5206 C CA . PRO A 1 643 ? 7.82 -43.062 -2.592 1 88.44 643 PRO A CA 1
ATOM 5207 C C . PRO A 1 643 ? 6.797 -44.188 -2.68 1 88.44 643 PRO A C 1
ATOM 5209 O O . PRO A 1 643 ? 6.52 -44.844 -1.681 1 88.44 643 PRO A O 1
ATOM 5212 N N . LEU A 1 644 ? 6.285 -44.406 -3.799 1 87 644 LEU A N 1
ATOM 5213 C CA . LEU A 1 644 ? 5.238 -45.438 -3.934 1 87 644 LEU A CA 1
ATOM 5214 C C . LEU A 1 644 ? 5.812 -46.75 -4.434 1 87 644 LEU A C 1
ATOM 5216 O O . LEU A 1 644 ? 5.098 -47.75 -4.527 1 87 644 LEU A O 1
ATOM 5220 N N . ARG A 1 645 ? 7.094 -46.75 -4.734 1 87.88 645 ARG A N 1
ATOM 5221 C CA . ARG A 1 645 ? 7.77 -47.969 -5.129 1 87.88 645 ARG A CA 1
ATOM 5222 C C . ARG A 1 645 ? 8.32 -48.719 -3.91 1 87.88 645 ARG A C 1
ATOM 5224 O O . ARG A 1 645 ? 9.531 -48.656 -3.648 1 87.88 645 ARG A O 1
ATOM 5231 N N . LEU A 1 646 ? 7.477 -49.406 -3.408 1 87.19 646 LEU A N 1
ATOM 5232 C CA . LEU A 1 646 ? 7.766 -49.969 -2.098 1 87.19 646 LEU A CA 1
ATOM 5233 C C . LEU A 1 646 ? 8.781 -51.125 -2.213 1 87.19 646 LEU A C 1
ATOM 5235 O O . LEU A 1 646 ? 9.438 -51.469 -1.231 1 87.19 646 LEU A O 1
ATOM 5239 N N . ASN A 1 647 ? 8.961 -51.656 -3.371 1 83.94 647 ASN A N 1
ATOM 5240 C CA . ASN A 1 647 ? 9.875 -52.781 -3.553 1 83.94 647 ASN A CA 1
ATOM 5241 C C . ASN A 1 647 ? 11.297 -52.281 -3.854 1 83.94 647 ASN A C 1
ATOM 5243 O O . ASN A 1 647 ? 12.242 -53.094 -3.814 1 83.94 647 ASN A O 1
ATOM 5247 N N . ASP A 1 648 ? 11.414 -51.062 -4.094 1 87.75 648 ASP A N 1
ATOM 5248 C CA . ASP A 1 648 ? 12.742 -50.5 -4.348 1 87.75 648 ASP A CA 1
ATOM 5249 C C . ASP A 1 648 ? 13.508 -50.281 -3.043 1 87.75 648 ASP A C 1
ATOM 5251 O O . ASP A 1 648 ? 12.898 -50 -2.004 1 87.75 648 ASP A O 1
ATOM 5255 N N . THR A 1 649 ? 14.773 -50.531 -3.111 1 89.06 649 THR A N 1
ATOM 5256 C CA . THR A 1 649 ? 15.609 -50.25 -1.95 1 89.06 649 THR A CA 1
ATOM 5257 C C . THR A 1 649 ? 16.141 -48.844 -1.985 1 89.06 649 THR A C 1
ATOM 5259 O O . THR A 1 649 ? 16.797 -48.438 -2.953 1 89.06 649 THR A O 1
ATOM 5262 N N . PHE A 1 650 ? 15.828 -48.094 -0.943 1 92.5 650 PHE A N 1
ATOM 5263 C CA . PHE A 1 650 ? 16.312 -46.75 -0.802 1 92.5 650 PHE A CA 1
ATOM 5264 C C . PHE A 1 650 ? 17.5 -46.688 0.165 1 92.5 650 PHE A C 1
ATOM 5266 O O . PHE A 1 650 ? 17.391 -47.125 1.312 1 92.5 650 PHE A O 1
ATOM 5273 N N . THR A 1 651 ? 18.562 -46.156 -0.256 1 90.75 651 THR A N 1
ATOM 5274 C CA . THR A 1 651 ? 19.781 -46.156 0.551 1 90.75 651 THR A CA 1
ATOM 5275 C C . THR A 1 651 ? 20.016 -44.781 1.173 1 90.75 651 THR A C 1
ATOM 5277 O O . THR A 1 651 ? 20.75 -44.656 2.158 1 90.75 651 THR A O 1
ATOM 5280 N N . GLY A 1 652 ? 19.422 -43.812 0.646 1 91.38 652 GLY A N 1
ATOM 5281 C CA . GLY A 1 652 ? 19.703 -42.469 1.06 1 91.38 652 GLY A CA 1
ATOM 5282 C C . GLY A 1 652 ? 20.641 -41.75 0.113 1 91.38 652 GLY A C 1
ATOM 5283 O O . GLY A 1 652 ? 20.828 -40.531 0.225 1 91.38 652 GLY A O 1
ATOM 5284 N N . ALA A 1 653 ? 21.156 -42.406 -0.804 1 89.31 653 ALA A N 1
ATOM 5285 C CA . ALA A 1 653 ? 22.094 -41.844 -1.761 1 89.31 653 ALA A CA 1
ATOM 5286 C C . ALA A 1 653 ? 21.422 -41.594 -3.113 1 89.31 653 ALA A C 1
ATOM 5288 O O . ALA A 1 653 ? 22.109 -41.5 -4.137 1 89.31 653 ALA A O 1
ATOM 5289 N N . GLU A 1 654 ? 20.156 -41.625 -3.064 1 87.44 654 GLU A N 1
ATOM 5290 C CA . GLU A 1 654 ? 19.422 -41.406 -4.305 1 87.44 654 GLU A CA 1
ATOM 5291 C C . GLU A 1 654 ? 19.703 -40.031 -4.887 1 87.44 654 GLU A C 1
ATOM 5293 O O . GLU A 1 654 ? 20.016 -39.094 -4.145 1 87.44 654 GLU A O 1
ATOM 5298 N N . ILE A 1 655 ? 19.516 -39.938 -6.223 1 84.88 655 ILE A N 1
ATOM 5299 C CA . ILE A 1 655 ? 19.688 -38.656 -6.898 1 84.88 655 ILE A CA 1
ATOM 5300 C C . ILE A 1 655 ? 18.5 -37.75 -6.59 1 84.88 655 ILE A C 1
ATOM 5302 O O . ILE A 1 655 ? 17.344 -38.125 -6.855 1 84.88 655 ILE A O 1
ATOM 5306 N N . LEU A 1 656 ? 18.844 -36.656 -6.008 1 87.38 656 LEU A N 1
ATOM 5307 C CA . LEU A 1 656 ? 17.812 -35.688 -5.668 1 87.38 656 LEU A CA 1
ATOM 5308 C C . LEU A 1 656 ? 17.734 -34.562 -6.715 1 87.38 656 LEU A C 1
ATOM 5310 O O . LEU A 1 656 ? 18.656 -34.406 -7.508 1 87.38 656 LEU A O 1
ATOM 5314 N N . PRO A 1 657 ? 16.562 -33.906 -6.75 1 82.88 657 PRO A N 1
ATOM 5315 C CA . PRO A 1 657 ? 16.484 -32.75 -7.656 1 82.88 657 PRO A CA 1
ATOM 5316 C C . PRO A 1 657 ? 17.625 -31.766 -7.449 1 82.88 657 PRO A C 1
ATOM 5318 O O . PRO A 1 657 ? 18.031 -31.531 -6.312 1 82.88 657 PRO A O 1
ATOM 5321 N N . PRO A 1 658 ? 18.094 -31.203 -8.547 1 74.75 658 PRO A N 1
ATOM 5322 C CA . PRO A 1 658 ? 19.234 -30.297 -8.461 1 74.75 658 PRO A CA 1
ATOM 5323 C C . PRO A 1 658 ? 18.969 -29.078 -7.598 1 74.75 658 PRO A C 1
ATOM 5325 O O . PRO A 1 658 ? 19.906 -28.5 -7.043 1 74.75 658 PRO A O 1
ATOM 5328 N N . ASP A 1 659 ? 17.797 -28.766 -7.441 1 75.81 659 ASP A N 1
ATOM 5329 C CA . ASP A 1 659 ? 17.484 -27.578 -6.672 1 75.81 659 ASP A CA 1
ATOM 5330 C C . ASP A 1 659 ? 17.266 -27.906 -5.195 1 75.81 659 ASP A C 1
ATOM 5332 O O . ASP A 1 659 ? 16.828 -27.062 -4.422 1 75.81 659 ASP A O 1
ATOM 5336 N N . THR A 1 660 ? 17.578 -29.047 -4.824 1 85.88 660 THR A N 1
ATOM 5337 C CA . THR A 1 660 ? 17.422 -29.453 -3.432 1 85.88 660 THR A CA 1
ATOM 5338 C C . THR A 1 660 ? 18.375 -28.672 -2.537 1 85.88 660 THR A C 1
ATOM 5340 O O . THR A 1 660 ? 19.562 -28.531 -2.852 1 85.88 660 THR A O 1
ATOM 5343 N N . GLN A 1 661 ? 17.875 -28.047 -1.514 1 84.56 661 GLN A N 1
ATOM 5344 C CA . GLN A 1 661 ? 18.672 -27.25 -0.588 1 84.56 661 GLN A CA 1
ATOM 5345 C C . GLN A 1 661 ? 18.391 -27.641 0.859 1 84.56 661 GLN A C 1
ATOM 5347 O O . GLN A 1 661 ? 17.234 -27.641 1.296 1 84.56 661 GLN A O 1
ATOM 5352 N N . ALA A 1 662 ? 19.406 -28.062 1.485 1 86.69 662 ALA A N 1
ATOM 5353 C CA . ALA A 1 662 ? 19.312 -28.328 2.918 1 86.69 662 ALA A CA 1
ATOM 5354 C C . ALA A 1 662 ? 19.906 -27.188 3.73 1 86.69 662 ALA A C 1
ATOM 5356 O O . ALA A 1 662 ? 20.953 -26.656 3.375 1 86.69 662 ALA A O 1
ATOM 5357 N N . SER A 1 663 ? 19.141 -26.609 4.57 1 82.06 663 SER A N 1
ATOM 5358 C CA . SER A 1 663 ? 19.625 -25.453 5.324 1 82.06 663 SER A CA 1
ATOM 5359 C C . SER A 1 663 ? 19.547 -25.703 6.828 1 82.06 663 SER A C 1
ATOM 5361 O O . SER A 1 663 ? 18.766 -26.547 7.277 1 82.06 663 SER A O 1
ATOM 5363 N N . SER A 1 664 ? 20.609 -25.266 7.496 1 69.88 664 SER A N 1
ATOM 5364 C CA . SER A 1 664 ? 20.625 -25.328 8.953 1 69.88 664 SER A CA 1
ATOM 5365 C C . SER A 1 664 ? 20.781 -23.953 9.578 1 69.88 664 SER A C 1
ATOM 5367 O O . SER A 1 664 ? 21.453 -23.078 9.008 1 69.88 664 SER A O 1
ATOM 5369 N N . ARG A 1 665 ? 20.031 -23.547 10.492 1 57.19 665 ARG A N 1
ATOM 5370 C CA . ARG A 1 665 ? 20.281 -22.328 11.25 1 57.19 665 ARG A CA 1
ATOM 5371 C C . ARG A 1 665 ? 21.609 -22.422 11.984 1 57.19 665 ARG A C 1
ATOM 5373 O O . ARG A 1 665 ? 22.25 -21.391 12.258 1 57.19 665 ARG A O 1
ATOM 5380 N N . HIS A 1 666 ? 21.844 -23.688 12.469 1 52.5 666 HIS A N 1
ATOM 5381 C CA . HIS A 1 666 ? 23.047 -23.781 13.305 1 52.5 666 HIS A CA 1
ATOM 5382 C C . HIS A 1 666 ? 24.297 -24.016 12.453 1 52.5 666 HIS A C 1
ATOM 5384 O O . HIS A 1 666 ? 24.219 -24.672 11.414 1 52.5 666 HIS A O 1
ATOM 5390 N N . LYS A 1 667 ? 25.25 -23.156 12.523 1 48.47 667 LYS A N 1
ATOM 5391 C CA . LYS A 1 667 ? 26.562 -23.375 11.93 1 48.47 667 LYS A CA 1
ATOM 5392 C C . LYS A 1 667 ? 26.906 -24.859 11.844 1 48.47 667 LYS A C 1
ATOM 5394 O O . LYS A 1 667 ? 26.641 -25.609 12.781 1 48.47 667 LYS A O 1
ATOM 5399 N N . VAL A 1 668 ? 27.219 -25.281 10.617 1 48.53 668 VAL A N 1
ATOM 5400 C CA . VAL A 1 668 ? 27.578 -26.641 10.211 1 48.53 668 VAL A CA 1
ATOM 5401 C C . VAL A 1 668 ? 28.531 -27.25 11.234 1 48.53 668 VAL A C 1
ATOM 5403 O O . VAL A 1 668 ? 29.703 -26.906 11.297 1 48.53 668 VAL A O 1
ATOM 5406 N N . SER A 1 669 ? 28.359 -27.203 12.43 1 53.94 669 SER A N 1
ATOM 5407 C CA . SER A 1 669 ? 29.297 -28 13.219 1 53.94 669 SER A CA 1
ATOM 5408 C C . SER A 1 669 ? 29 -29.484 13.094 1 53.94 669 SER A C 1
ATOM 5410 O O . SER A 1 669 ? 27.844 -29.891 13 1 53.94 669 SER A O 1
ATOM 5412 N N . VAL A 1 670 ? 30.047 -30.234 12.508 1 58.94 670 VAL A N 1
ATOM 5413 C CA . VAL A 1 670 ? 30.078 -31.688 12.617 1 58.94 670 VAL A CA 1
ATOM 5414 C C . VAL A 1 670 ? 29.484 -32.125 13.953 1 58.94 670 VAL A C 1
ATOM 5416 O O . VAL A 1 670 ? 29.969 -31.734 15.016 1 58.94 670 VAL A O 1
ATOM 5419 N N . ASN A 1 671 ? 28.125 -32.594 13.773 1 78.88 671 ASN A N 1
ATOM 5420 C CA . ASN A 1 671 ? 27.469 -33.156 14.953 1 78.88 671 ASN A CA 1
ATOM 5421 C C . ASN A 1 671 ? 27.594 -34.656 15.016 1 78.88 671 ASN A C 1
ATOM 5423 O O . ASN A 1 671 ? 27.938 -35.312 14.016 1 78.88 671 ASN A O 1
ATOM 5427 N N . ARG A 1 672 ? 27.656 -35.188 16.219 1 81.94 672 ARG A N 1
ATOM 5428 C CA . ARG A 1 672 ? 27.719 -36.625 16.453 1 81.94 672 ARG A CA 1
ATOM 5429 C C . ARG A 1 672 ? 26.359 -37.156 16.891 1 81.94 672 ARG A C 1
ATOM 5431 O O . ARG A 1 672 ? 25.672 -36.562 17.703 1 81.94 672 ARG A O 1
ATOM 5438 N N . LEU A 1 673 ? 25.984 -38.219 16.141 1 91.38 673 LEU A N 1
ATOM 5439 C CA . LEU A 1 673 ? 24.75 -38.906 16.531 1 91.38 673 LEU A CA 1
ATOM 5440 C C . LEU A 1 673 ? 24.844 -39.438 17.953 1 91.38 673 LEU A C 1
ATOM 5442 O O . LEU A 1 673 ? 25.922 -39.844 18.391 1 91.38 673 LEU A O 1
ATOM 5446 N N . THR A 1 674 ? 23.719 -39.469 18.609 1 90 674 THR A N 1
ATOM 5447 C CA . THR A 1 674 ? 23.656 -40.156 19.891 1 90 674 THR A CA 1
ATOM 5448 C C . THR A 1 674 ? 23.859 -41.656 19.703 1 90 674 THR A C 1
ATOM 5450 O O . THR A 1 674 ? 23.688 -42.156 18.609 1 90 674 THR A O 1
ATOM 5453 N N . ARG A 1 675 ? 24.188 -42.344 20.75 1 90.31 675 ARG A N 1
ATOM 5454 C CA . ARG A 1 675 ? 24.438 -43.781 20.688 1 90.31 675 ARG A CA 1
ATOM 5455 C C . ARG A 1 675 ? 23.219 -44.5 20.125 1 90.31 675 ARG A C 1
ATOM 5457 O O . ARG A 1 675 ? 23.359 -45.406 19.297 1 90.31 675 ARG A O 1
ATOM 5464 N N . ALA A 1 676 ? 22.125 -44.125 20.516 1 92.56 676 ALA A N 1
ATOM 5465 C CA . ALA A 1 676 ? 20.891 -44.75 20.062 1 92.56 676 ALA A CA 1
ATOM 5466 C C . ALA A 1 676 ? 20.656 -44.5 18.578 1 92.56 676 ALA A C 1
ATOM 5468 O O . ALA A 1 676 ? 20.406 -45.438 17.812 1 92.56 676 ALA A O 1
ATOM 5469 N N . HIS A 1 677 ? 20.781 -43.312 18.203 1 95.06 677 HIS A N 1
ATOM 5470 C CA . HIS A 1 677 ? 20.531 -42.938 16.812 1 95.06 677 HIS A CA 1
ATOM 5471 C C . HIS A 1 677 ? 21.594 -43.531 15.898 1 95.06 677 HIS A C 1
ATOM 5473 O O . HIS A 1 677 ? 21.297 -43.938 14.766 1 95.06 677 HIS A O 1
ATOM 5479 N N . TYR A 1 678 ? 22.812 -43.594 16.438 1 94.25 678 TYR A N 1
ATOM 5480 C CA . TYR A 1 678 ? 23.875 -44.219 15.688 1 94.25 678 TYR A CA 1
ATOM 5481 C C . TYR A 1 678 ? 23.578 -45.719 15.469 1 94.25 678 TYR A C 1
ATOM 5483 O O . TYR A 1 678 ? 23.812 -46.25 14.383 1 94.25 678 TYR A O 1
ATOM 5491 N N . GLY A 1 679 ? 23.078 -46.312 16.5 1 93.38 679 GLY A N 1
ATOM 5492 C CA . GLY A 1 679 ? 22.672 -47.719 16.359 1 93.38 679 GLY A CA 1
ATOM 5493 C C . GLY A 1 679 ? 21.625 -47.938 15.297 1 93.38 679 GLY A C 1
ATOM 5494 O O . GLY A 1 679 ? 21.672 -48.906 14.562 1 93.38 679 GLY A O 1
ATOM 5495 N N . TYR A 1 680 ? 20.734 -47 15.211 1 95.75 680 TYR A N 1
ATOM 5496 C CA . TYR A 1 680 ? 19.688 -47.094 14.203 1 95.75 680 TYR A CA 1
ATOM 5497 C C . TYR A 1 680 ? 20.266 -46.969 12.797 1 95.75 680 TYR A C 1
ATOM 5499 O O . TYR A 1 680 ? 19.844 -47.656 11.867 1 95.75 680 TYR A O 1
ATOM 5507 N N . LEU A 1 681 ? 21.156 -46 12.648 1 95.19 681 LEU A N 1
ATOM 5508 C CA . LEU A 1 681 ? 21.766 -45.781 11.344 1 95.19 681 LEU A CA 1
ATOM 5509 C C . LEU A 1 681 ? 22.562 -47.031 10.906 1 95.19 681 LEU A C 1
ATOM 5511 O O . LEU A 1 681 ? 22.484 -47.438 9.742 1 95.19 681 LEU A O 1
ATOM 5515 N N . LEU A 1 682 ? 23.266 -47.594 11.852 1 93 682 LEU A N 1
ATOM 5516 C CA . LEU A 1 682 ? 24.031 -48.781 11.562 1 93 682 LEU A CA 1
ATOM 5517 C C . LEU A 1 682 ? 23.125 -49.938 11.141 1 93 682 LEU A C 1
ATOM 5519 O O . LEU A 1 682 ? 23.406 -50.625 10.156 1 93 682 LEU A O 1
ATOM 5523 N N . ALA A 1 683 ? 22.078 -50.094 11.906 1 94.38 683 ALA A N 1
ATOM 5524 C CA . ALA A 1 683 ? 21.109 -51.125 11.57 1 94.38 683 ALA A CA 1
ATOM 5525 C C . ALA A 1 683 ? 20.484 -50.875 10.195 1 94.38 683 ALA A C 1
ATOM 5527 O O . ALA A 1 683 ? 20.234 -51.844 9.445 1 94.38 683 ALA A O 1
ATOM 5528 N N . PHE A 1 684 ? 20.234 -49.656 9.844 1 94.69 684 PHE A N 1
ATOM 5529 C CA . PHE A 1 684 ? 19.672 -49.281 8.547 1 94.69 684 PHE A CA 1
ATOM 5530 C C . PHE A 1 684 ? 20.625 -49.656 7.418 1 94.69 684 PHE A C 1
ATOM 5532 O O . PHE A 1 684 ? 20.219 -50.281 6.438 1 94.69 684 PHE A O 1
ATOM 5539 N N . TYR A 1 685 ? 21.875 -49.281 7.535 1 92.94 685 TYR A N 1
ATOM 5540 C CA . TYR A 1 685 ? 22.859 -49.594 6.496 1 92.94 685 TYR A CA 1
ATOM 5541 C C . TYR A 1 685 ? 23 -51.094 6.301 1 92.94 685 TYR A C 1
ATOM 5543 O O . TYR A 1 685 ? 23.125 -51.594 5.172 1 92.94 685 TYR A O 1
ATOM 5551 N N . ARG A 1 686 ? 22.938 -51.844 7.371 1 91.06 686 ARG A N 1
ATOM 5552 C CA . ARG A 1 686 ? 23.047 -53.312 7.301 1 91.06 686 ARG A CA 1
ATOM 5553 C C . ARG A 1 686 ? 21.844 -53.906 6.582 1 91.06 686 ARG A C 1
ATOM 5555 O O . ARG A 1 686 ? 21.969 -54.938 5.914 1 91.06 686 ARG A O 1
ATOM 5562 N N . LEU A 1 687 ? 20.781 -53.219 6.684 1 91 687 LEU A N 1
ATOM 5563 C CA . LEU A 1 687 ? 19.562 -53.719 6.062 1 91 687 LEU A CA 1
ATOM 5564 C C . LEU A 1 687 ? 19.547 -53.406 4.57 1 91 687 LEU A C 1
ATOM 5566 O O . LEU A 1 687 ? 19.078 -54.219 3.768 1 91 687 LEU A O 1
ATOM 5570 N N . VAL A 1 688 ? 20.031 -52.312 4.156 1 90.94 688 VAL A N 1
ATOM 5571 C CA . VAL A 1 688 ? 19.844 -51.844 2.787 1 90.94 688 VAL A CA 1
ATOM 5572 C C . VAL A 1 688 ? 21.031 -52.25 1.928 1 90.94 688 VAL A C 1
ATOM 5574 O O . VAL A 1 688 ? 20.875 -52.531 0.739 1 90.94 688 VAL A O 1
ATOM 5577 N N . TYR A 1 689 ? 22.188 -52.156 2.564 1 88.69 689 TYR A N 1
ATOM 5578 C CA . TYR A 1 689 ? 23.359 -52.625 1.845 1 88.69 689 TYR A CA 1
ATOM 5579 C C . TYR A 1 689 ? 23.688 -54.062 2.191 1 88.69 689 TYR A C 1
ATOM 5581 O O . TYR A 1 689 ? 24.516 -54.344 3.072 1 88.69 689 TYR A O 1
ATOM 5589 N N . THR A 1 690 ? 23.078 -54.969 1.477 1 83.5 690 THR A N 1
ATOM 5590 C CA . THR A 1 690 ? 23.203 -56.375 1.803 1 83.5 690 THR A CA 1
ATOM 5591 C C . THR A 1 690 ? 24.531 -56.938 1.267 1 83.5 690 THR A C 1
ATOM 5593 O O . THR A 1 690 ? 24.969 -58 1.68 1 83.5 690 THR A O 1
ATOM 5596 N N . ASP A 1 691 ? 25.156 -56.312 0.428 1 79.69 691 ASP A N 1
ATOM 5597 C CA . ASP A 1 691 ? 26.375 -56.781 -0.221 1 79.69 691 ASP A CA 1
ATOM 5598 C C . ASP A 1 691 ? 27.625 -56.375 0.558 1 79.69 691 ASP A C 1
ATOM 5600 O O . ASP A 1 691 ? 28.75 -56.688 0.144 1 79.69 691 ASP A O 1
ATOM 5604 N N . ARG A 1 692 ? 27.25 -55.719 1.674 1 80.38 692 ARG A N 1
ATOM 5605 C CA . ARG A 1 692 ? 28.391 -55.219 2.422 1 80.38 692 ARG A CA 1
ATOM 5606 C C . ARG A 1 692 ? 28.219 -55.469 3.918 1 80.38 692 ARG A C 1
ATOM 5608 O O . ARG A 1 692 ? 27.109 -55.656 4.395 1 80.38 692 ARG A O 1
ATOM 5615 N N . THR A 1 693 ? 29.375 -55.562 4.492 1 82.75 693 THR A N 1
ATOM 5616 C CA . THR A 1 693 ? 29.375 -55.656 5.945 1 82.75 693 THR A CA 1
ATOM 5617 C C . THR A 1 693 ? 29.781 -54.344 6.582 1 82.75 693 THR A C 1
ATOM 5619 O O . THR A 1 693 ? 30.688 -53.656 6.082 1 82.75 693 THR A O 1
ATOM 5622 N N . PHE A 1 694 ? 29.078 -54 7.586 1 87.38 694 PHE A N 1
ATOM 5623 C CA . PHE A 1 694 ? 29.312 -52.719 8.242 1 87.38 694 PHE A CA 1
ATOM 5624 C C . PHE A 1 694 ? 29.766 -52.938 9.68 1 87.38 694 PHE A C 1
ATOM 5626 O O . PHE A 1 694 ? 29.25 -53.781 10.391 1 87.38 694 PHE A O 1
ATOM 5633 N N . ALA A 1 695 ? 30.844 -52.188 10.031 1 86 695 ALA A N 1
ATOM 5634 C CA . ALA A 1 695 ? 31.375 -52.25 11.391 1 86 695 ALA A CA 1
ATOM 5635 C C . ALA A 1 695 ? 31.078 -50.938 12.133 1 86 695 ALA A C 1
ATOM 5637 O O . ALA A 1 695 ? 31 -49.875 11.516 1 86 695 ALA A O 1
ATOM 5638 N N . SER A 1 696 ? 30.828 -51.031 13.383 1 87.12 696 SER A N 1
ATOM 5639 C CA . SER A 1 696 ? 30.594 -49.875 14.234 1 87.12 696 SER A CA 1
ATOM 5640 C C . SER A 1 696 ? 31.906 -49.188 14.617 1 87.12 696 SER A C 1
ATOM 5642 O O . SER A 1 696 ? 32.906 -49.875 14.922 1 87.12 696 SER A O 1
ATOM 5644 N N . ALA A 1 697 ? 31.969 -47.906 14.562 1 80.25 697 ALA A N 1
ATOM 5645 C CA . ALA A 1 697 ? 33.125 -47.156 15 1 80.25 697 ALA A CA 1
ATOM 5646 C C . ALA A 1 697 ? 33.188 -47.062 16.516 1 80.25 697 ALA A C 1
ATOM 5648 O O . ALA A 1 697 ? 34.219 -46.75 17.094 1 80.25 697 ALA A O 1
ATOM 5649 N N . LEU A 1 698 ? 32.094 -47.406 17.125 1 78.12 698 LEU A N 1
ATOM 5650 C CA . LEU A 1 698 ? 32 -47.25 18.578 1 78.12 698 LEU A CA 1
ATOM 5651 C C . LEU A 1 698 ? 32.375 -48.531 19.281 1 78.12 698 LEU A C 1
ATOM 5653 O O . LEU A 1 698 ? 32.562 -48.562 20.5 1 78.12 698 LEU A O 1
ATOM 5657 N N . ILE A 1 699 ? 32.344 -49.719 18.531 1 71.75 699 ILE A N 1
ATOM 5658 C CA . ILE A 1 699 ? 32.656 -51 19.125 1 71.75 699 ILE A CA 1
ATOM 5659 C C . ILE A 1 699 ? 33.938 -51.562 18.484 1 71.75 699 ILE A C 1
ATOM 5661 O O . ILE A 1 699 ? 33.906 -52.031 17.328 1 71.75 699 ILE A O 1
ATOM 5665 N N . PRO A 1 700 ? 35.094 -51.562 19.062 1 62.22 700 PRO A N 1
ATOM 5666 C CA . PRO A 1 700 ? 36.375 -51.969 18.516 1 62.22 700 PRO A CA 1
ATOM 5667 C C . PRO A 1 700 ? 36.344 -53.406 18.016 1 62.22 700 PRO A C 1
ATOM 5669 O O . PRO A 1 700 ? 37.062 -53.75 17.062 1 62.22 700 PRO A O 1
ATOM 5672 N N . GLU A 1 701 ? 35.625 -54.281 18.641 1 60.72 701 GLU A N 1
ATOM 5673 C CA . GLU A 1 701 ? 35.719 -55.688 18.328 1 60.72 701 GLU A CA 1
ATOM 5674 C C . GLU A 1 701 ? 35.156 -55.969 16.922 1 60.72 701 GLU A C 1
ATOM 5676 O O . GLU A 1 701 ? 35.438 -57.031 16.359 1 60.72 701 GLU A O 1
ATOM 5681 N N . ASP A 1 702 ? 34.438 -55.062 16.422 1 61.38 702 ASP A N 1
ATOM 5682 C CA . ASP A 1 702 ? 33.75 -55.312 15.156 1 61.38 702 ASP A CA 1
ATOM 5683 C C . ASP A 1 702 ? 34.656 -55 13.969 1 61.38 702 ASP A C 1
ATOM 5685 O O . ASP A 1 702 ? 34.281 -55.156 12.812 1 61.38 702 ASP A O 1
ATOM 5689 N N . LEU A 1 703 ? 35.812 -54.562 14.25 1 57.41 703 LEU A N 1
ATOM 5690 C CA . LEU A 1 703 ? 36.656 -54.031 13.203 1 57.41 703 LEU A CA 1
ATOM 5691 C C . LEU A 1 703 ? 37.312 -55.156 12.406 1 57.41 703 LEU A C 1
ATOM 5693 O O . LEU A 1 703 ? 38.031 -55.969 12.961 1 57.41 703 LEU A O 1
ATOM 5697 N N . ASP A 1 704 ? 36.625 -55.719 11.578 1 58.19 704 ASP A N 1
ATOM 5698 C CA . ASP A 1 704 ? 37.281 -56.625 10.617 1 58.19 704 ASP A CA 1
ATOM 5699 C C . ASP A 1 704 ? 37.75 -55.844 9.391 1 58.19 704 ASP A C 1
ATOM 5701 O O . ASP A 1 704 ? 37.156 -54.812 9.039 1 58.19 704 ASP A O 1
ATOM 5705 N N . ASP A 1 705 ? 38.938 -56.125 8.844 1 59.19 705 ASP A N 1
ATOM 5706 C CA . ASP A 1 705 ? 39.625 -55.5 7.734 1 59.19 705 ASP A CA 1
ATOM 5707 C C . ASP A 1 705 ? 38.719 -55.344 6.52 1 59.19 705 ASP A C 1
ATOM 5709 O O . ASP A 1 705 ? 38.938 -54.5 5.656 1 59.19 705 ASP A O 1
ATOM 5713 N N . LEU A 1 706 ? 37.562 -56.094 6.438 1 66.31 706 LEU A N 1
ATOM 5714 C CA . LEU A 1 706 ? 36.75 -56.125 5.227 1 66.31 706 LEU A CA 1
ATOM 5715 C C . LEU A 1 706 ? 35.5 -55.312 5.414 1 66.31 706 LEU A C 1
ATOM 5717 O O . LEU A 1 706 ? 34.812 -55 4.441 1 66.31 706 LEU A O 1
ATOM 5721 N N . SER A 1 707 ? 35.312 -54.781 6.59 1 77.38 707 SER A N 1
ATOM 5722 C CA . SER A 1 707 ? 34.031 -54.125 6.859 1 77.38 707 SER A CA 1
ATOM 5723 C C . SER A 1 707 ? 34.125 -52.625 6.684 1 77.38 707 SER A C 1
ATOM 5725 O O . SER A 1 707 ? 35.219 -52.031 6.883 1 77.38 707 SER A O 1
ATOM 5727 N N . THR A 1 708 ? 33.062 -52 6.082 1 83.12 708 THR A N 1
ATOM 5728 C CA . THR A 1 708 ? 32.969 -50.562 5.961 1 83.12 708 THR A CA 1
ATOM 5729 C C . THR A 1 708 ? 32.625 -49.906 7.305 1 83.12 708 THR A C 1
ATOM 5731 O O . THR A 1 708 ? 31.625 -50.281 7.922 1 83.12 708 THR A O 1
ATOM 5734 N N . MET A 1 709 ? 33.469 -49.062 7.754 1 84.75 709 MET A N 1
ATOM 5735 C CA . MET A 1 709 ? 33.25 -48.406 9.031 1 84.75 709 MET A CA 1
ATOM 5736 C C . MET A 1 709 ? 32.219 -47.281 8.898 1 84.75 709 MET A C 1
ATOM 5738 O O . MET A 1 709 ? 32.312 -46.469 7.984 1 84.75 709 MET A O 1
ATOM 5742 N N . VAL A 1 710 ? 31.25 -47.375 9.742 1 89.94 710 VAL A N 1
ATOM 5743 C CA . VAL A 1 710 ? 30.234 -46.312 9.789 1 89.94 710 VAL A CA 1
ATOM 5744 C C . VAL A 1 710 ? 30.578 -45.312 10.906 1 89.94 710 VAL A C 1
ATOM 5746 O O . VAL A 1 710 ? 30.531 -45.688 12.086 1 89.94 710 VAL A O 1
ATOM 5749 N N . LEU A 1 711 ? 30.828 -44.094 10.539 1 88.75 711 LEU A N 1
ATOM 5750 C CA . LEU A 1 711 ? 31.188 -43.062 11.5 1 88.75 711 LEU A CA 1
ATOM 5751 C C . LEU A 1 711 ? 29.938 -42.406 12.078 1 88.75 711 LEU A C 1
ATOM 5753 O O . LEU A 1 711 ? 28.906 -42.312 11.398 1 88.75 711 LEU A O 1
ATOM 5757 N N . PRO A 1 712 ? 29.984 -42 13.266 1 90.5 712 PRO A N 1
ATOM 5758 C CA . PRO A 1 712 ? 28.828 -41.312 13.875 1 90.5 712 PRO A CA 1
ATOM 5759 C C . PRO A 1 712 ? 28.734 -39.844 13.477 1 90.5 712 PRO A C 1
ATOM 5761 O O . PRO A 1 712 ? 27.734 -39.188 13.789 1 90.5 712 PRO A O 1
ATOM 5764 N N . ASP A 1 713 ? 29.688 -39.312 12.719 1 88.75 713 ASP A N 1
ATOM 5765 C CA . ASP A 1 713 ? 29.719 -37.906 12.328 1 88.75 713 ASP A CA 1
ATOM 5766 C C . ASP A 1 713 ? 28.703 -37.625 11.219 1 88.75 713 ASP A C 1
ATOM 5768 O O . ASP A 1 713 ? 28.641 -38.344 10.234 1 88.75 713 ASP A O 1
ATOM 5772 N N . ILE A 1 714 ? 27.922 -36.625 11.508 1 91.25 714 ILE A N 1
ATOM 5773 C CA . ILE A 1 714 ? 26.906 -36.25 10.531 1 91.25 714 ILE A CA 1
ATOM 5774 C C . ILE A 1 714 ? 26.875 -34.719 10.367 1 91.25 714 ILE A C 1
ATOM 5776 O O . ILE A 1 714 ? 27.453 -34 11.18 1 91.25 714 ILE A O 1
ATOM 5780 N N . SER A 1 715 ? 26.297 -34.219 9.234 1 89.56 715 SER A N 1
ATOM 5781 C CA . SER A 1 715 ? 25.906 -32.812 9.07 1 89.56 715 SER A CA 1
ATOM 5782 C C . SER A 1 715 ? 24.422 -32.625 9.312 1 89.56 715 SER A C 1
ATOM 5784 O O . SER A 1 715 ? 23.578 -33.188 8.586 1 89.56 715 SER A O 1
ATOM 5786 N N . LEU A 1 716 ? 24.109 -31.844 10.297 1 90.12 716 LEU A N 1
ATOM 5787 C CA . LEU A 1 716 ? 22.734 -31.672 10.727 1 90.12 716 LEU A CA 1
ATOM 5788 C C . LEU A 1 716 ? 22.062 -30.516 9.977 1 90.12 716 LEU A C 1
ATOM 5790 O O . LEU A 1 716 ? 22.688 -29.484 9.75 1 90.12 716 LEU A O 1
ATOM 5794 N N . PHE A 1 717 ? 20.781 -30.781 9.531 1 91.31 717 PHE A N 1
ATOM 5795 C CA . PHE A 1 717 ? 19.969 -29.766 8.883 1 91.31 717 PHE A CA 1
ATOM 5796 C C . PHE A 1 717 ? 18.609 -29.656 9.562 1 91.31 717 PHE A C 1
ATOM 5798 O O . PHE A 1 717 ? 18.078 -30.641 10.07 1 91.31 717 PHE A O 1
ATOM 5805 N N . SER A 1 718 ? 18.047 -28.438 9.648 1 90.69 718 SER A N 1
ATOM 5806 C CA . SER A 1 718 ? 16.734 -28.219 10.258 1 90.69 718 SER A CA 1
ATOM 5807 C C . SER A 1 718 ? 15.617 -28.297 9.219 1 90.69 718 SER A C 1
ATOM 5809 O O . SER A 1 718 ? 14.469 -28.562 9.547 1 90.69 718 SER A O 1
ATOM 5811 N N . GLU A 1 719 ? 15.945 -28.016 8.031 1 92.81 719 GLU A N 1
ATOM 5812 C CA . GLU A 1 719 ? 14.945 -28.031 6.969 1 92.81 719 GLU A CA 1
ATOM 5813 C C . GLU A 1 719 ? 15.562 -28.438 5.637 1 92.81 719 GLU A C 1
ATOM 5815 O O . GLU A 1 719 ? 16.781 -28.344 5.457 1 92.81 719 GLU A O 1
ATOM 5820 N N . ILE A 1 720 ? 14.742 -28.953 4.809 1 91.75 720 ILE A N 1
ATOM 5821 C CA . ILE A 1 720 ? 15.164 -29.312 3.461 1 91.75 720 ILE A CA 1
ATOM 5822 C C . ILE A 1 720 ? 14.109 -28.859 2.453 1 91.75 720 ILE A C 1
ATOM 5824 O O . ILE A 1 720 ? 12.906 -28.938 2.727 1 91.75 720 ILE A O 1
ATOM 5828 N N . GLU A 1 721 ? 14.523 -28.281 1.402 1 90.19 721 GLU A N 1
ATOM 5829 C CA . GLU A 1 721 ? 13.648 -27.938 0.289 1 90.19 721 GLU A CA 1
ATOM 5830 C C . GLU A 1 721 ? 13.859 -28.891 -0.893 1 90.19 721 GLU A C 1
ATOM 5832 O O . GLU A 1 721 ? 14.977 -29.031 -1.385 1 90.19 721 GLU A O 1
ATOM 5837 N N . ILE A 1 722 ? 12.836 -29.562 -1.218 1 87.25 722 ILE A N 1
ATOM 5838 C CA . ILE A 1 722 ? 12.883 -30.516 -2.318 1 87.25 722 ILE A CA 1
ATOM 5839 C C . ILE A 1 722 ? 11.82 -30.156 -3.357 1 87.25 722 ILE A C 1
ATOM 5841 O O . ILE A 1 722 ? 10.617 -30.203 -3.068 1 87.25 722 ILE A O 1
ATOM 5845 N N . LEU A 1 723 ? 12.219 -29.922 -4.582 1 80.69 723 LEU A N 1
ATOM 5846 C CA . LEU A 1 723 ? 11.344 -29.594 -5.703 1 80.69 723 LEU A CA 1
ATOM 5847 C C . LEU A 1 723 ? 10.352 -28.5 -5.316 1 80.69 723 LEU A C 1
ATOM 5849 O O . LEU A 1 723 ? 9.148 -28.625 -5.559 1 80.69 723 LEU A O 1
ATOM 5853 N N . GLY A 1 724 ? 10.805 -27.562 -4.602 1 78.31 724 GLY A N 1
ATOM 5854 C CA . GLY A 1 724 ? 10 -26.391 -4.285 1 78.31 724 GLY A CA 1
ATOM 5855 C C . GLY A 1 724 ? 9.273 -26.516 -2.961 1 78.31 724 GLY A C 1
ATOM 5856 O O . GLY A 1 724 ? 8.812 -25.516 -2.41 1 78.31 724 GLY A O 1
ATOM 5857 N N . GLN A 1 725 ? 9.117 -27.703 -2.459 1 88.19 725 GLN A N 1
ATOM 5858 C CA . GLN A 1 725 ? 8.461 -27.922 -1.177 1 88.19 725 GLN A CA 1
ATOM 5859 C C . GLN A 1 725 ? 9.469 -27.891 -0.029 1 88.19 725 GLN A C 1
ATOM 5861 O O . GLN A 1 725 ? 10.492 -28.578 -0.079 1 88.19 725 GLN A O 1
ATOM 5866 N N . THR A 1 726 ? 9.148 -27.141 0.957 1 91 726 THR A N 1
ATOM 5867 C CA . THR A 1 726 ? 10.008 -27.062 2.135 1 91 726 THR A CA 1
ATOM 5868 C C . THR A 1 726 ? 9.492 -27.984 3.236 1 91 726 THR A C 1
ATOM 5870 O O . THR A 1 726 ? 8.328 -27.906 3.625 1 91 726 THR A O 1
ATOM 5873 N N . TYR A 1 727 ? 10.328 -28.844 3.6 1 93.19 727 TYR A N 1
ATOM 5874 C CA . TYR A 1 727 ? 10.062 -29.719 4.742 1 93.19 727 TYR A CA 1
ATOM 5875 C C . TYR A 1 727 ? 10.883 -29.281 5.953 1 93.19 727 TYR A C 1
ATOM 5877 O O . TYR A 1 727 ? 12.109 -29.203 5.891 1 93.19 727 TYR A O 1
ATOM 5885 N N . ARG A 1 728 ? 10.195 -29.031 7.008 1 93.75 728 ARG A N 1
ATOM 5886 C CA . ARG A 1 728 ? 10.875 -28.594 8.219 1 93.75 728 ARG A CA 1
ATOM 5887 C C . ARG A 1 728 ? 10.922 -29.719 9.258 1 93.75 728 ARG A C 1
ATOM 5889 O O . ARG A 1 728 ? 10.461 -30.828 9 1 93.75 728 ARG A O 1
ATOM 5896 N N . SER A 1 729 ? 11.68 -29.469 10.344 1 93.44 729 SER A N 1
ATOM 5897 C CA . SER A 1 729 ? 11.82 -30.422 11.438 1 93.44 729 SER A CA 1
ATOM 5898 C C . SER A 1 729 ? 11.586 -29.766 12.789 1 93.44 729 SER A C 1
ATOM 5900 O O . SER A 1 729 ? 11.352 -28.547 12.859 1 93.44 729 SER A O 1
ATOM 5902 N N . LYS A 1 730 ? 11.594 -30.531 13.789 1 91.06 730 LYS A N 1
ATOM 5903 C CA . LYS A 1 730 ? 11.438 -30.031 15.148 1 91.06 730 LYS A CA 1
ATOM 5904 C C . LYS A 1 730 ? 12.641 -29.188 15.555 1 91.06 730 LYS A C 1
ATOM 5906 O O . LYS A 1 730 ? 12.555 -28.375 16.484 1 91.06 730 LYS A O 1
ATOM 5911 N N . ALA A 1 731 ? 13.672 -29.438 14.781 1 86.25 731 ALA A N 1
ATOM 5912 C CA . ALA A 1 731 ? 14.891 -28.672 15.055 1 86.25 731 ALA A CA 1
ATOM 5913 C C . ALA A 1 731 ? 14.805 -27.266 14.469 1 86.25 731 ALA A C 1
ATOM 5915 O O . ALA A 1 731 ? 15.633 -26.406 14.773 1 86.25 731 ALA A O 1
ATOM 5916 N N . SER A 1 732 ? 13.797 -27.094 13.68 1 85.88 732 SER A N 1
ATOM 5917 C CA . SER A 1 732 ? 13.609 -25.766 13.094 1 85.88 732 SER A CA 1
ATOM 5918 C C . SER A 1 732 ? 13.047 -24.781 14.109 1 85.88 732 SER A C 1
ATOM 5920 O O . SER A 1 732 ? 12.633 -25.172 15.195 1 85.88 732 SER A O 1
ATOM 5922 N N . ARG A 1 733 ? 13.125 -23.453 13.781 1 75.75 733 ARG A N 1
ATOM 5923 C CA . ARG A 1 733 ? 12.594 -22.406 14.648 1 75.75 733 ARG A CA 1
ATOM 5924 C C . ARG A 1 733 ? 11.086 -22.562 14.836 1 75.75 733 ARG A C 1
ATOM 5926 O O . ARG A 1 733 ? 10.555 -22.266 15.906 1 75.75 733 ARG A O 1
ATOM 5933 N N . THR A 1 734 ? 10.477 -23.047 13.703 1 79.38 734 THR A N 1
ATOM 5934 C CA . THR A 1 734 ? 9.039 -23.297 13.742 1 79.38 734 THR A CA 1
ATOM 5935 C C . THR A 1 734 ? 8.727 -24.75 13.438 1 79.38 734 THR A C 1
ATOM 5937 O O . THR A 1 734 ? 9.43 -25.391 12.664 1 79.38 734 THR A O 1
ATOM 5940 N N . THR A 1 735 ? 7.762 -25.188 14.18 1 81.12 735 THR A N 1
ATOM 5941 C CA . THR A 1 735 ? 7.375 -26.594 13.984 1 81.12 735 THR A CA 1
ATOM 5942 C C . THR A 1 735 ? 6.453 -26.734 12.781 1 81.12 735 THR A C 1
ATOM 5944 O O . THR A 1 735 ? 6.004 -27.828 12.461 1 81.12 735 THR A O 1
ATOM 5947 N N . ARG A 1 736 ? 6.203 -25.688 12.148 1 89.19 736 ARG A N 1
ATOM 5948 C CA . ARG A 1 736 ? 5.355 -25.719 10.961 1 89.19 736 ARG A CA 1
ATOM 5949 C C . ARG A 1 736 ? 6.062 -26.406 9.805 1 89.19 736 ARG A C 1
ATOM 5951 O O . ARG A 1 736 ? 7.125 -25.953 9.359 1 89.19 736 ARG A O 1
ATOM 5958 N N . GLY A 1 737 ? 5.453 -27.562 9.383 1 91.94 737 GLY A N 1
ATOM 5959 C CA . GLY A 1 737 ? 6 -28.25 8.227 1 91.94 737 GLY A CA 1
ATOM 5960 C C . GLY A 1 737 ? 6.859 -29.453 8.602 1 91.94 737 GLY A C 1
ATOM 5961 O O . GLY A 1 737 ? 7.562 -30 7.754 1 91.94 737 GLY A O 1
ATOM 5962 N N . CYS A 1 738 ? 6.789 -29.891 9.875 1 95.5 738 CYS A N 1
ATOM 5963 C CA . CYS A 1 738 ? 7.652 -30.984 10.312 1 95.5 738 CYS A CA 1
ATOM 5964 C C . CYS A 1 738 ? 6.965 -32.344 10.117 1 95.5 738 CYS A C 1
ATOM 5966 O O . CYS A 1 738 ? 7.578 -33.375 10.32 1 95.5 738 CYS A O 1
ATOM 5968 N N . TYR A 1 739 ? 5.715 -32.344 9.719 1 96.56 739 TYR A N 1
ATOM 5969 C CA . TYR A 1 739 ? 4.98 -33.594 9.578 1 96.56 739 TYR A CA 1
ATOM 5970 C C . TYR A 1 739 ? 5.004 -34.094 8.141 1 96.56 739 TYR A C 1
ATOM 5972 O O . TYR A 1 739 ? 4.805 -33.312 7.203 1 96.56 739 TYR A O 1
ATOM 5980 N N . ILE A 1 740 ? 5.23 -35.406 8 1 96.31 740 ILE A N 1
ATOM 5981 C CA . ILE A 1 740 ? 5.324 -36 6.672 1 96.31 740 ILE A CA 1
ATOM 5982 C C . ILE A 1 740 ? 4.531 -37.312 6.633 1 96.31 740 ILE A C 1
ATOM 5984 O O . ILE A 1 740 ? 4.164 -37.844 7.676 1 96.31 740 ILE A O 1
ATOM 5988 N N . GLU A 1 741 ? 4.211 -37.719 5.445 1 95.06 741 GLU A N 1
ATOM 5989 C CA . GLU A 1 741 ? 3.578 -39 5.188 1 95.06 741 GLU A CA 1
ATOM 5990 C C . GLU A 1 741 ? 4.461 -39.875 4.309 1 95.06 741 GLU A C 1
ATOM 5992 O O . GLU A 1 741 ? 5.078 -39.406 3.357 1 95.06 741 GLU A O 1
ATOM 5997 N N . VAL A 1 742 ? 4.57 -41.125 4.633 1 94.69 742 VAL A N 1
ATOM 5998 C CA . VAL A 1 742 ? 5.375 -42.094 3.891 1 94.69 742 VAL A CA 1
ATOM 5999 C C . VAL A 1 742 ? 4.559 -43.375 3.631 1 94.69 742 VAL A C 1
ATOM 6001 O O . VAL A 1 742 ? 3.729 -43.75 4.457 1 94.69 742 VAL A O 1
ATOM 6004 N N . ALA A 1 743 ? 4.789 -43.938 2.461 1 91.31 743 ALA A N 1
ATOM 6005 C CA . ALA A 1 743 ? 4.133 -45.188 2.121 1 91.31 743 ALA A CA 1
ATOM 6006 C C . ALA A 1 743 ? 4.957 -46.375 2.59 1 91.31 743 ALA A C 1
ATOM 6008 O O . ALA A 1 743 ? 6.172 -46.438 2.385 1 91.31 743 ALA A O 1
ATOM 6009 N N . CYS A 1 744 ? 4.312 -47.281 3.293 1 87.81 744 CYS A N 1
ATOM 6010 C CA . CYS A 1 744 ? 4.969 -48.5 3.777 1 87.81 744 CYS A CA 1
ATOM 6011 C C . CYS A 1 744 ? 4.238 -49.75 3.295 1 87.81 744 CYS A C 1
ATOM 6013 O O . CYS A 1 744 ? 3.068 -49.656 2.912 1 87.81 744 CYS A O 1
ATOM 6015 N N . ASN A 1 745 ? 5.02 -50.844 3.238 1 80.81 745 ASN A N 1
ATOM 6016 C CA . ASN A 1 745 ? 4.41 -52.094 2.852 1 80.81 745 ASN A CA 1
ATOM 6017 C C . ASN A 1 745 ? 3.414 -52.594 3.898 1 80.81 745 ASN A C 1
ATOM 6019 O O . ASN A 1 745 ? 3.648 -52.438 5.098 1 80.81 745 ASN A O 1
ATOM 6023 N N . SER A 1 746 ? 2.264 -52.938 3.373 1 72 746 SER A N 1
ATOM 6024 C CA . SER A 1 746 ? 1.244 -53.5 4.262 1 72 746 SER A CA 1
ATOM 6025 C C . SER A 1 746 ? 1.674 -54.844 4.832 1 72 746 SER A C 1
ATOM 6027 O O . SER A 1 746 ? 2.434 -55.594 4.195 1 72 746 SER A O 1
ATOM 6029 N N . ALA A 1 747 ? 1.364 -55.188 6.098 1 65.38 747 ALA A N 1
ATOM 6030 C CA . ALA A 1 747 ? 1.63 -56.469 6.727 1 65.38 747 ALA A CA 1
ATOM 6031 C C . ALA A 1 747 ? 0.938 -57.625 5.973 1 65.38 747 ALA A C 1
ATOM 6033 O O . ALA A 1 747 ? 1.378 -58.75 6.027 1 65.38 747 ALA A O 1
ATOM 6034 N N . VAL A 1 748 ? -0.13 -57.188 5.242 1 67.56 748 VAL A N 1
ATOM 6035 C CA . VAL A 1 748 ? -0.875 -58.188 4.484 1 67.56 748 VAL A CA 1
ATOM 6036 C C . VAL A 1 748 ? -0.475 -58.125 3.014 1 67.56 748 VAL A C 1
ATOM 6038 O O . VAL A 1 748 ? -0.575 -57.062 2.381 1 67.56 748 VAL A O 1
ATOM 6041 N N . PRO A 1 749 ? 0.265 -59.188 2.562 1 66.19 749 PRO A N 1
ATOM 6042 C CA . PRO A 1 749 ? 0.668 -59.219 1.154 1 66.19 749 PRO A CA 1
ATOM 6043 C C . PRO A 1 749 ? -0.49 -58.938 0.202 1 66.19 749 PRO A C 1
ATOM 6045 O O . PRO A 1 749 ? -1.597 -59.438 0.397 1 66.19 749 PRO A O 1
ATOM 6048 N N . GLY A 1 750 ? -0.411 -58.094 -0.864 1 63.31 750 GLY A N 1
ATOM 6049 C CA . GLY A 1 750 ? -1.423 -57.812 -1.87 1 63.31 750 GLY A CA 1
ATOM 6050 C C . GLY A 1 750 ? -2.234 -56.594 -1.566 1 63.31 750 GLY A C 1
ATOM 6051 O O . GLY A 1 750 ? -3.014 -56.125 -2.404 1 63.31 750 GLY A O 1
ATOM 6052 N N . LYS A 1 751 ? -2.064 -56.031 -0.34 1 65.38 751 LYS A N 1
ATOM 6053 C CA . LYS A 1 751 ? -2.891 -54.906 0.024 1 65.38 751 LYS A CA 1
ATOM 6054 C C . LYS A 1 751 ? -2.191 -53.594 -0.32 1 65.38 751 LYS A C 1
ATOM 6056 O O . LYS A 1 751 ? -0.979 -53.562 -0.537 1 65.38 751 LYS A O 1
ATOM 6061 N N . GLU A 1 752 ? -2.992 -52.531 -0.471 1 75 752 GLU A N 1
ATOM 6062 C CA . GLU A 1 752 ? -2.518 -51.188 -0.734 1 75 752 GLU A CA 1
ATOM 6063 C C . GLU A 1 752 ? -1.539 -50.719 0.343 1 75 752 GLU A C 1
ATOM 6065 O O . GLU A 1 752 ? -1.617 -51.156 1.49 1 75 752 GLU A O 1
ATOM 6070 N N . PRO A 1 753 ? -0.549 -49.969 -0.162 1 81.62 753 PRO A N 1
ATOM 6071 C CA . PRO A 1 753 ? 0.446 -49.469 0.792 1 81.62 753 PRO A CA 1
ATOM 6072 C C . PRO A 1 753 ? -0.185 -48.75 1.984 1 81.62 753 PRO A C 1
ATOM 6074 O O . PRO A 1 753 ? -1.235 -48.125 1.844 1 81.62 753 PRO A O 1
ATOM 6077 N N . GLU A 1 754 ? 0.321 -49.062 3.098 1 84.81 754 GLU A N 1
ATOM 6078 C CA . GLU A 1 754 ? -0.092 -48.375 4.312 1 84.81 754 GLU A CA 1
ATOM 6079 C C . GLU A 1 754 ? 0.649 -47.062 4.465 1 84.81 754 GLU A C 1
ATOM 6081 O O . GLU A 1 754 ? 1.878 -47 4.371 1 84.81 754 GLU A O 1
ATOM 6086 N N . MET A 1 755 ? -0.198 -46.031 4.621 1 89.06 755 MET A N 1
ATOM 6087 C CA . MET A 1 755 ? 0.405 -44.719 4.801 1 89.06 755 MET A CA 1
ATOM 6088 C C . MET A 1 755 ? 0.705 -44.438 6.27 1 89.06 755 MET A C 1
ATOM 6090 O O . MET A 1 755 ? -0.136 -44.688 7.137 1 89.06 755 MET A O 1
ATOM 6094 N N . ARG A 1 756 ? 1.887 -44.031 6.539 1 92.19 756 ARG A N 1
ATOM 6095 C CA . ARG A 1 756 ? 2.316 -43.719 7.895 1 92.19 756 ARG A CA 1
ATOM 6096 C C . ARG A 1 756 ? 2.637 -42.219 8.023 1 92.19 756 ARG A C 1
ATOM 6098 O O . ARG A 1 756 ? 3.199 -41.625 7.109 1 92.19 756 ARG A O 1
ATOM 6105 N N . ILE A 1 757 ? 2.225 -41.719 9.203 1 95.5 757 ILE A N 1
ATOM 6106 C CA . ILE A 1 757 ? 2.5 -40.312 9.477 1 95.5 757 ILE A CA 1
ATOM 6107 C C . ILE A 1 757 ? 3.625 -40.188 10.508 1 95.5 757 ILE A C 1
ATOM 6109 O O . ILE A 1 757 ? 3.676 -40.969 11.469 1 95.5 757 ILE A O 1
ATOM 6113 N N . GLY A 1 758 ? 4.535 -39.344 10.227 1 96.62 758 GLY A N 1
ATOM 6114 C CA . GLY A 1 758 ? 5.652 -39.125 11.141 1 96.62 758 GLY A CA 1
ATOM 6115 C C . GLY A 1 758 ? 6.004 -37.688 11.352 1 96.62 758 GLY A C 1
ATOM 6116 O O . GLY A 1 758 ? 5.547 -36.812 10.609 1 96.62 758 GLY A O 1
ATOM 6117 N N . GLU A 1 759 ? 6.66 -37.438 12.453 1 96.94 759 GLU A N 1
ATOM 6118 C CA . GLU A 1 759 ? 7.238 -36.125 12.781 1 96.94 759 GLU A CA 1
ATOM 6119 C C . GLU A 1 759 ? 8.75 -36.125 12.57 1 96.94 759 GLU A C 1
ATOM 6121 O O . GLU A 1 759 ? 9.469 -36.938 13.172 1 96.94 759 GLU A O 1
ATOM 6126 N N . VAL A 1 760 ? 9.203 -35.281 11.727 1 97.06 760 VAL A N 1
ATOM 6127 C CA . VAL A 1 760 ? 10.641 -35.188 11.469 1 97.06 760 VAL A CA 1
ATOM 6128 C C . VAL A 1 760 ? 11.336 -34.438 12.602 1 97.06 760 VAL A C 1
ATOM 6130 O O . VAL A 1 760 ? 10.969 -33.312 12.914 1 97.06 760 VAL A O 1
ATOM 6133 N N . GLN A 1 761 ? 12.266 -35.094 13.125 1 95.06 761 GLN A N 1
ATOM 6134 C CA . GLN A 1 761 ? 13.016 -34.469 14.211 1 95.06 761 GLN A CA 1
ATOM 6135 C C . GLN A 1 761 ? 14.148 -33.594 13.672 1 95.06 761 GLN A C 1
ATOM 6137 O O . GLN A 1 761 ? 14.352 -32.5 14.148 1 95.06 761 GLN A O 1
ATOM 6142 N N . TYR A 1 762 ? 14.859 -34.125 12.812 1 93.31 762 TYR A N 1
ATOM 6143 C CA . TYR A 1 762 ? 15.914 -33.375 12.117 1 93.31 762 TYR A CA 1
ATOM 6144 C C . TYR A 1 762 ? 16.312 -34.062 10.828 1 93.31 762 TYR A C 1
ATOM 6146 O O . TYR A 1 762 ? 15.93 -35.219 10.594 1 93.31 762 TYR A O 1
ATOM 6154 N N . TYR A 1 763 ? 16.969 -33.438 9.984 1 93.81 763 TYR A N 1
ATOM 6155 C CA . TYR A 1 763 ? 17.578 -33.969 8.781 1 93.81 763 TYR A CA 1
ATOM 6156 C C . TYR A 1 763 ? 19.094 -34.062 8.922 1 93.81 763 TYR A C 1
ATOM 6158 O O . TYR A 1 763 ? 19.688 -33.312 9.719 1 93.81 763 TYR A O 1
ATOM 6166 N N . PHE A 1 764 ? 19.719 -35 8.219 1 93.06 764 PHE A N 1
ATOM 6167 C CA . PHE A 1 764 ? 21.172 -35.062 8.312 1 93.06 764 PHE A CA 1
ATOM 6168 C C . PHE A 1 764 ? 21.75 -35.75 7.078 1 93.06 764 PHE A C 1
ATOM 6170 O O . PHE A 1 764 ? 21.078 -36.531 6.43 1 93.06 764 PHE A O 1
ATOM 6177 N N . SER A 1 765 ? 22.938 -35.344 6.762 1 92.75 765 SER A N 1
ATOM 6178 C CA . SER A 1 765 ? 23.719 -36.031 5.738 1 92.75 765 SER A CA 1
ATOM 6179 C C . SER A 1 765 ? 24.828 -36.875 6.359 1 92.75 765 SER A C 1
ATOM 6181 O O . SER A 1 765 ? 25.375 -36.5 7.395 1 92.75 765 SER A O 1
ATOM 6183 N N . HIS A 1 766 ? 25.062 -38 5.867 1 92.19 766 HIS A N 1
ATOM 6184 C CA . HIS A 1 766 ? 26.094 -38.938 6.32 1 92.19 766 HIS A CA 1
ATOM 6185 C C . HIS A 1 766 ? 26.984 -39.375 5.164 1 92.19 766 HIS A C 1
ATOM 6187 O O . HIS A 1 766 ? 26.484 -39.688 4.078 1 92.19 766 HIS A O 1
ATOM 6193 N N . GLN A 1 767 ? 28.172 -39.312 5.398 1 89.56 767 GLN A N 1
ATOM 6194 C CA . GLN A 1 767 ? 29.125 -39.75 4.387 1 89.56 767 GLN A CA 1
ATOM 6195 C C . GLN A 1 767 ? 29.609 -41.188 4.668 1 89.56 767 GLN A C 1
ATOM 6197 O O . GLN A 1 767 ? 30.062 -41.469 5.773 1 89.56 767 GLN A O 1
ATOM 6202 N N . LEU A 1 768 ? 29.406 -42.031 3.705 1 86.12 768 LEU A N 1
ATOM 6203 C CA . LEU A 1 768 ? 29.859 -43.406 3.795 1 86.12 768 LEU A CA 1
ATOM 6204 C C . LEU A 1 768 ? 31.031 -43.656 2.84 1 86.12 768 LEU A C 1
ATOM 6206 O O . LEU A 1 768 ? 30.953 -43.312 1.657 1 86.12 768 LEU A O 1
ATOM 6210 N N . GLN A 1 769 ? 32.094 -44 3.373 1 76.19 769 GLN A N 1
ATOM 6211 C CA . GLN A 1 769 ? 33.25 -44.312 2.541 1 76.19 769 GLN A CA 1
ATOM 6212 C C . GLN A 1 769 ? 33.062 -45.625 1.807 1 76.19 769 GLN A C 1
ATOM 6214 O O . GLN A 1 769 ? 33.062 -46.688 2.428 1 76.19 769 GLN A O 1
ATOM 6219 N N . MET A 1 770 ? 32.531 -45.656 0.695 1 62.94 770 MET A N 1
ATOM 6220 C CA . MET A 1 770 ? 32.25 -46.875 -0.046 1 62.94 770 MET A CA 1
ATOM 6221 C C . MET A 1 770 ? 33.438 -47.25 -0.907 1 62.94 770 MET A C 1
ATOM 6223 O O . MET A 1 770 ? 34.062 -46.406 -1.549 1 62.94 770 MET A O 1
ATOM 6227 N N . LYS A 1 771 ? 34.188 -48.344 -0.569 1 54 771 LYS A N 1
ATOM 6228 C CA . LYS A 1 771 ? 35.25 -48.906 -1.394 1 54 771 LYS A CA 1
ATOM 6229 C C . LYS A 1 771 ? 34.719 -49.312 -2.762 1 54 771 LYS A C 1
ATOM 6231 O O . LYS A 1 771 ? 33.75 -50.094 -2.854 1 54 771 LYS A O 1
ATOM 6236 N N . LYS A 1 772 ? 34.469 -48.375 -3.635 1 49.97 772 LYS A N 1
ATOM 6237 C CA . LYS A 1 772 ? 34 -48.875 -4.938 1 49.97 772 LYS A CA 1
ATOM 6238 C C . LYS A 1 772 ? 35 -49.875 -5.512 1 49.97 772 LYS A C 1
ATOM 6240 O O . LYS A 1 772 ? 36.219 -49.656 -5.484 1 49.97 772 LYS A O 1
ATOM 6245 N N . THR A 1 773 ? 34.562 -51.125 -5.457 1 43.06 773 THR A N 1
ATOM 6246 C CA . THR A 1 773 ? 35.344 -52.188 -6.109 1 43.06 773 THR A CA 1
ATOM 6247 C C . THR A 1 773 ? 35.688 -51.781 -7.535 1 43.06 773 THR A C 1
ATOM 6249 O O . THR A 1 773 ? 34.875 -51.188 -8.25 1 43.06 773 THR A O 1
ATOM 6252 N N . VAL A 1 774 ? 36.969 -51.812 -7.863 1 40.06 774 VAL A N 1
ATOM 6253 C CA . VAL A 1 774 ? 37.625 -51.719 -9.172 1 40.06 774 VAL A CA 1
ATOM 6254 C C . VAL A 1 774 ? 36.938 -52.656 -10.148 1 40.06 774 VAL A C 1
ATOM 6256 O O . VAL A 1 774 ? 36.875 -53.875 -9.898 1 40.06 774 VAL A O 1
ATOM 6259 N N . ILE A 1 775 ? 35.906 -52.156 -10.867 1 39.5 775 ILE A N 1
ATOM 6260 C CA . ILE A 1 775 ? 35.688 -53.031 -12.008 1 39.5 775 ILE A CA 1
ATOM 6261 C C . ILE A 1 775 ? 37 -53.25 -12.758 1 39.5 775 ILE A C 1
ATOM 6263 O O . ILE A 1 775 ? 37.812 -52.312 -12.867 1 39.5 775 ILE A O 1
ATOM 6267 N N . PRO A 1 776 ? 37.312 -54.469 -13.156 1 36.59 776 PRO A N 1
ATOM 6268 C CA . PRO A 1 776 ? 38.562 -54.844 -13.82 1 36.59 776 PRO A CA 1
ATOM 6269 C C . PRO A 1 776 ? 38.938 -53.875 -14.945 1 36.59 776 PRO A C 1
ATOM 6271 O O . PRO A 1 776 ? 40.125 -53.656 -15.188 1 36.59 776 PRO A O 1
ATOM 6274 N N . ASN A 1 777 ? 38.062 -53.906 -16.078 1 34.97 777 ASN A N 1
ATOM 6275 C CA . ASN A 1 777 ? 38.5 -53.469 -17.406 1 34.97 777 ASN A CA 1
ATOM 6276 C C . ASN A 1 777 ? 38.719 -51.969 -17.469 1 34.97 777 ASN A C 1
ATOM 6278 O O . ASN A 1 777 ? 37.875 -51.25 -18.031 1 34.97 777 ASN A O 1
ATOM 6282 N N . GLY A 1 778 ? 39.812 -51.406 -17.031 1 37.88 778 GLY A N 1
ATOM 6283 C CA . GLY A 1 778 ? 40.531 -50.156 -17.141 1 37.88 778 GLY A CA 1
ATOM 6284 C C . GLY A 1 778 ? 39.875 -49.031 -16.359 1 37.88 778 GLY A C 1
ATOM 6285 O O . GLY A 1 778 ? 40.156 -47.844 -16.609 1 37.88 778 GLY A O 1
ATOM 6286 N N . ARG A 1 779 ? 38.719 -49.219 -15.992 1 36.75 779 ARG A N 1
ATOM 6287 C CA . ARG A 1 779 ? 38.094 -48.031 -15.359 1 36.75 779 ARG A CA 1
ATOM 6288 C C . ARG A 1 779 ? 38.844 -47.656 -14.094 1 36.75 779 ARG A C 1
ATOM 6290 O O . ARG A 1 779 ? 39.406 -48.5 -13.414 1 36.75 779 ARG A O 1
ATOM 6297 N N . VAL A 1 780 ? 39.281 -46.312 -14.023 1 36.53 780 VAL A N 1
ATOM 6298 C CA . VAL A 1 780 ? 39.969 -45.5 -13.023 1 36.53 780 VAL A CA 1
ATOM 6299 C C . VAL A 1 780 ? 39.344 -45.719 -11.648 1 36.53 780 VAL A C 1
ATOM 6301 O O . VAL A 1 780 ? 38.125 -45.75 -11.516 1 36.53 780 VAL A O 1
ATOM 6304 N N . PHE A 1 781 ? 40.188 -46.344 -10.719 1 36.5 781 PHE A N 1
ATOM 6305 C CA . PHE A 1 781 ? 40.031 -46.438 -9.273 1 36.5 781 PHE A CA 1
ATOM 6306 C C . PHE A 1 781 ? 39.781 -45.062 -8.648 1 36.5 781 PHE A C 1
ATOM 6308 O O . PHE A 1 781 ? 40.625 -44.188 -8.758 1 36.5 781 PHE A O 1
ATOM 6315 N N . VAL A 1 782 ? 38.688 -44.5 -8.719 1 39.34 782 VAL A N 1
ATOM 6316 C CA . VAL A 1 782 ? 38.719 -43.344 -7.828 1 39.34 782 VAL A CA 1
ATOM 6317 C C . VAL A 1 782 ? 38.719 -43.812 -6.371 1 39.34 782 VAL A C 1
ATOM 6319 O O . VAL A 1 782 ? 37.75 -44.406 -5.902 1 39.34 782 VAL A O 1
ATOM 6322 N N . PRO A 1 783 ? 39.75 -44.156 -5.727 1 40.38 783 PRO A N 1
ATOM 6323 C CA . PRO A 1 783 ? 39.938 -44.312 -4.281 1 40.38 783 PRO A CA 1
ATOM 6324 C C . PRO A 1 783 ? 39.281 -43.188 -3.477 1 40.38 783 PRO A C 1
ATOM 6326 O O . PRO A 1 783 ? 39.25 -42.031 -3.908 1 40.38 783 PRO A O 1
ATOM 6329 N N . ASN A 1 784 ? 38.344 -43.625 -2.381 1 49.03 784 ASN A N 1
ATOM 6330 C CA . ASN A 1 784 ? 37.875 -42.812 -1.274 1 49.03 784 ASN A CA 1
ATOM 6331 C C . ASN A 1 784 ? 36.688 -41.969 -1.697 1 49.03 784 ASN A C 1
ATOM 6333 O O . ASN A 1 784 ? 36.594 -40.781 -1.318 1 49.03 784 ASN A O 1
ATOM 6337 N N . ALA A 1 785 ? 35.969 -42.5 -2.605 1 57.09 785 ALA A N 1
ATOM 6338 C CA . ALA A 1 785 ? 34.844 -41.688 -2.973 1 57.09 785 ALA A CA 1
ATOM 6339 C C . ALA A 1 785 ? 33.75 -41.719 -1.898 1 57.09 785 ALA A C 1
ATOM 6341 O O . ALA A 1 785 ? 33.438 -42.781 -1.37 1 57.09 785 ALA A O 1
ATOM 6342 N N . PHE A 1 786 ? 33.469 -40.75 -1.177 1 66.44 786 PHE A N 1
ATOM 6343 C CA . PHE A 1 786 ? 32.375 -40.562 -0.208 1 66.44 786 PHE A CA 1
ATOM 6344 C C . PHE A 1 786 ? 31.047 -40.375 -0.913 1 66.44 786 PHE A C 1
ATOM 6346 O O . PHE A 1 786 ? 30.953 -39.594 -1.862 1 66.44 786 PHE A O 1
ATOM 6353 N N . ASP A 1 787 ? 30.156 -41.438 -0.616 1 81.75 787 ASP A N 1
ATOM 6354 C CA . ASP A 1 787 ? 28.781 -41.219 -1.042 1 81.75 787 ASP A CA 1
ATOM 6355 C C . ASP A 1 787 ? 27.969 -40.5 0.03 1 81.75 787 ASP A C 1
ATOM 6357 O O . ASP A 1 787 ? 27.984 -40.875 1.197 1 81.75 787 ASP A O 1
ATOM 6361 N N . GLU A 1 788 ? 27.453 -39.5 -0.41 1 88.44 788 GLU A N 1
ATOM 6362 C CA . GLU A 1 788 ? 26.641 -38.719 0.516 1 88.44 788 GLU A CA 1
ATOM 6363 C C . GLU A 1 788 ? 25.219 -39.281 0.602 1 88.44 788 GLU A C 1
ATOM 6365 O O . GLU A 1 788 ? 24.594 -39.562 -0.423 1 88.44 788 GLU A O 1
ATOM 6370 N N . HIS A 1 789 ? 24.812 -39.656 1.82 1 93 789 HIS A N 1
ATOM 6371 C CA . HIS A 1 789 ? 23.469 -40.125 2.121 1 93 789 HIS A CA 1
ATOM 6372 C C . HIS A 1 789 ? 22.672 -39.031 2.859 1 93 789 HIS A C 1
ATOM 6374 O O . HIS A 1 789 ? 23.203 -38.375 3.764 1 93 789 HIS A O 1
ATOM 6380 N N . LEU A 1 790 ? 21.484 -38.75 2.414 1 94.38 790 LEU A N 1
ATOM 6381 C CA . LEU A 1 790 ? 20.641 -37.75 3.061 1 94.38 790 LEU A CA 1
ATOM 6382 C C . LEU A 1 790 ? 19.422 -38.406 3.709 1 94.38 790 LEU A C 1
ATOM 6384 O O . LEU A 1 790 ? 18.656 -39.125 3.043 1 94.38 790 LEU A O 1
ATOM 6388 N N . PHE A 1 791 ? 19.281 -38.125 5.02 1 95.69 791 PHE A N 1
ATOM 6389 C CA . PHE A 1 791 ? 18.25 -38.812 5.793 1 95.69 791 PHE A CA 1
ATOM 6390 C C . PHE A 1 791 ? 17.406 -37.812 6.578 1 95.69 791 PHE A C 1
ATOM 6392 O O . PHE A 1 791 ? 17.812 -36.656 6.77 1 95.69 791 PHE A O 1
ATOM 6399 N N . ALA A 1 792 ? 16.219 -38.25 6.934 1 96.75 792 ALA A N 1
ATOM 6400 C CA . ALA A 1 792 ? 15.391 -37.656 7.977 1 96.75 792 ALA A CA 1
ATOM 6401 C C . ALA A 1 792 ? 15.234 -38.594 9.172 1 96.75 792 ALA A C 1
ATOM 6403 O O . ALA A 1 792 ? 15.023 -39.781 9 1 96.75 792 ALA A O 1
ATOM 6404 N N . PHE A 1 793 ? 15.555 -38.125 10.281 1 96.88 793 PHE A N 1
ATOM 6405 C CA . PHE A 1 793 ? 15.188 -38.875 11.469 1 96.88 793 PHE A CA 1
ATOM 6406 C C . PHE A 1 793 ? 13.742 -38.625 11.859 1 96.88 793 PHE A C 1
ATOM 6408 O O . PHE A 1 793 ? 13.391 -37.5 12.266 1 96.88 793 PHE A O 1
ATOM 6415 N N . VAL A 1 794 ? 12.938 -39.656 11.766 1 97.75 794 VAL A N 1
ATOM 6416 C CA . VAL A 1 794 ? 11.5 -39.469 11.891 1 97.75 794 VAL A CA 1
ATOM 6417 C C . VAL A 1 794 ? 10.969 -40.312 13.047 1 97.75 794 VAL A C 1
ATOM 6419 O O . VAL A 1 794 ? 11.398 -41.438 13.242 1 97.75 794 VAL A O 1
ATOM 6422 N N . ARG A 1 795 ? 10.141 -39.656 13.812 1 97.5 795 ARG A N 1
ATOM 6423 C CA . ARG A 1 795 ? 9.367 -40.406 14.797 1 97.5 795 ARG A CA 1
ATOM 6424 C C . ARG A 1 795 ? 7.957 -40.688 14.289 1 97.5 795 ARG A C 1
ATOM 6426 O O . ARG A 1 795 ? 7.254 -39.781 13.859 1 97.5 795 ARG A O 1
ATOM 6433 N N . TRP A 1 796 ? 7.516 -41.906 14.375 1 96.69 796 TRP A N 1
ATOM 6434 C CA . TRP A 1 796 ? 6.254 -42.312 13.766 1 96.69 796 TRP A CA 1
ATOM 6435 C C . TRP A 1 796 ? 5.133 -42.312 14.797 1 96.69 796 TRP A C 1
ATOM 6437 O O . TRP A 1 796 ? 5.312 -42.781 15.922 1 96.69 796 TRP A O 1
ATOM 6447 N N . TYR A 1 797 ? 3.992 -41.844 14.469 1 96.5 797 TYR A N 1
ATOM 6448 C CA . TYR A 1 797 ? 2.846 -41.75 15.367 1 96.5 797 TYR A CA 1
ATOM 6449 C C . TYR A 1 797 ? 2.164 -43.125 15.5 1 96.5 797 TYR A C 1
ATOM 6451 O O . TYR A 1 797 ? 2.182 -43.906 14.57 1 96.5 797 TYR A O 1
ATOM 6459 N N . ASN A 1 798 ? 1.497 -43.25 16.609 1 95.12 798 ASN A N 1
ATOM 6460 C CA . ASN A 1 798 ? 0.737 -44.469 16.875 1 95.12 798 ASN A CA 1
ATOM 6461 C C . ASN A 1 798 ? -0.669 -44.406 16.281 1 95.12 798 ASN A C 1
ATOM 6463 O O . ASN A 1 798 ? -1.238 -43.312 16.172 1 95.12 798 ASN A O 1
ATOM 6467 N N . ALA A 1 799 ? -1.17 -45.562 15.906 1 91.06 799 ALA A N 1
ATOM 6468 C CA . ALA A 1 799 ? -2.566 -45.656 15.492 1 91.06 799 ALA A CA 1
ATOM 6469 C C . ALA A 1 799 ? -3.504 -45.219 16.609 1 91.06 799 ALA A C 1
ATOM 6471 O O . ALA A 1 799 ? -3.113 -45.156 17.781 1 91.06 799 ALA A O 1
ATOM 6472 N N . PRO A 1 800 ? -4.68 -44.781 16.219 1 91.75 800 PRO A N 1
ATOM 6473 C CA . PRO A 1 800 ? -5.613 -44.344 17.25 1 91.75 800 PRO A CA 1
ATOM 6474 C C . PRO A 1 800 ? -6.004 -45.469 18.219 1 91.75 800 PRO A C 1
ATOM 6476 O O . PRO A 1 800 ? -6.09 -46.625 17.812 1 91.75 800 PRO A O 1
ATOM 6479 N N . LEU A 1 801 ? -6.355 -45.031 19.453 1 90.81 801 LEU A N 1
ATOM 6480 C CA . LEU A 1 801 ? -6.727 -46 20.5 1 90.81 801 LEU A CA 1
ATOM 6481 C C . LEU A 1 801 ? -8.109 -46.594 20.234 1 90.81 801 LEU A C 1
ATOM 6483 O O . LEU A 1 801 ? -8.391 -47.719 20.609 1 90.81 801 LEU A O 1
ATOM 6487 N N . HIS A 1 802 ? -8.992 -45.75 19.719 1 87.5 802 HIS A N 1
ATOM 6488 C CA . HIS A 1 802 ? -10.344 -46.125 19.344 1 87.5 802 HIS A CA 1
ATOM 6489 C C . HIS A 1 802 ? -10.758 -45.531 18.016 1 87.5 802 HIS A C 1
ATOM 6491 O O . HIS A 1 802 ? -10.148 -44.562 17.562 1 87.5 802 HIS A O 1
ATOM 6497 N N . PRO A 1 803 ? -11.68 -46.25 17.422 1 83.56 803 PRO A N 1
ATOM 6498 C CA . PRO A 1 803 ? -12.125 -45.719 16.125 1 83.56 803 PRO A CA 1
ATOM 6499 C C . PRO A 1 803 ? -12.859 -44.375 16.266 1 83.56 803 PRO A C 1
ATOM 6501 O O . PRO A 1 803 ? -13.602 -44.188 17.219 1 83.56 803 PRO A O 1
ATOM 6504 N N . PHE A 1 804 ? -12.414 -43.406 15.5 1 82.12 804 PHE A N 1
ATOM 6505 C CA . PHE A 1 804 ? -13.086 -42.125 15.438 1 82.12 804 PHE A CA 1
ATOM 6506 C C . PHE A 1 804 ? -13.93 -42 14.172 1 82.12 804 PHE A C 1
ATOM 6508 O O . PHE A 1 804 ? -13.602 -42.625 13.148 1 82.12 804 PHE A O 1
ATOM 6515 N N . GLN A 1 805 ? -15.172 -41.5 14.25 1 70.19 805 GLN A N 1
ATOM 6516 C CA . GLN A 1 805 ? -16 -41.25 13.078 1 70.19 805 GLN A CA 1
ATOM 6517 C C . GLN A 1 805 ? -15.883 -39.812 12.602 1 70.19 805 GLN A C 1
ATOM 6519 O O . GLN A 1 805 ? -15.688 -38.906 13.406 1 70.19 805 GLN A O 1
ATOM 6524 N N . GLY A 1 806 ? -15.688 -39.562 11.266 1 67.69 806 GLY A N 1
ATOM 6525 C CA . GLY A 1 806 ? -16.016 -38.219 10.828 1 67.69 806 GLY A CA 1
ATOM 6526 C C . GLY A 1 806 ? -15.156 -37.75 9.672 1 67.69 806 GLY A C 1
ATOM 6527 O O . GLY A 1 806 ? -15.586 -36.906 8.867 1 67.69 806 GLY A O 1
ATOM 6528 N N . PHE A 1 807 ? -13.773 -38.094 9.586 1 69.94 807 PHE A N 1
ATOM 6529 C CA . PHE A 1 807 ? -12.945 -37.438 8.578 1 69.94 807 PHE A CA 1
ATOM 6530 C C . PHE A 1 807 ? -12.711 -38.375 7.391 1 69.94 807 PHE A C 1
ATOM 6532 O O . PHE A 1 807 ? -11.953 -38.031 6.477 1 69.94 807 PHE A O 1
ATOM 6539 N N . GLU A 1 808 ? -13.336 -39.406 7.258 1 62.91 808 GLU A N 1
ATOM 6540 C CA . GLU A 1 808 ? -13.008 -40.438 6.285 1 62.91 808 GLU A CA 1
ATOM 6541 C C . GLU A 1 808 ? -13.172 -39.938 4.859 1 62.91 808 GLU A C 1
ATOM 6543 O O . GLU A 1 808 ? -12.344 -40.219 3.992 1 62.91 808 GLU A O 1
ATOM 6548 N N . CYS A 1 809 ? -14.133 -39.062 4.668 1 65.19 809 CYS A N 1
ATOM 6549 C CA . CYS A 1 809 ? -14.383 -38.594 3.307 1 65.19 809 CYS A CA 1
ATOM 6550 C C . CYS A 1 809 ? -13.469 -37.438 2.951 1 65.19 809 CYS A C 1
ATOM 6552 O O . CYS A 1 809 ? -13.336 -37.094 1.78 1 65.19 809 CYS A O 1
ATOM 6554 N N . LEU A 1 810 ? -12.734 -37 4.016 1 67.62 810 LEU A N 1
ATOM 6555 C CA . LEU A 1 810 ? -12.023 -35.75 3.773 1 67.62 810 LEU A CA 1
ATOM 6556 C C . LEU A 1 810 ? -10.516 -36 3.691 1 67.62 810 LEU A C 1
ATOM 6558 O O . LEU A 1 810 ? -9.75 -35.062 3.441 1 67.62 810 LEU A O 1
ATOM 6562 N N . GLY A 1 811 ? -10.078 -37.25 3.775 1 73.5 811 GLY A N 1
ATOM 6563 C CA . GLY A 1 811 ? -8.68 -37.625 3.623 1 73.5 811 GLY A CA 1
ATOM 6564 C C . GLY A 1 811 ? -7.875 -37.438 4.895 1 73.5 811 GLY A C 1
ATOM 6565 O O . GLY A 1 811 ? -6.652 -37.594 4.891 1 73.5 811 GLY A O 1
ATOM 6566 N N . ALA A 1 812 ? -8.562 -37.062 5.926 1 87.12 812 ALA A N 1
ATOM 6567 C CA . ALA A 1 812 ? -7.91 -36.875 7.219 1 87.12 812 ALA A CA 1
ATOM 6568 C C . ALA A 1 812 ? -8.062 -38.125 8.086 1 87.12 812 ALA A C 1
ATOM 6570 O O . ALA A 1 812 ? -8.969 -38.938 7.879 1 87.12 812 ALA A O 1
ATOM 6571 N N . ALA A 1 813 ? -7.098 -38.375 8.945 1 88.81 813 ALA A N 1
ATOM 6572 C CA . ALA A 1 813 ? -7.148 -39.531 9.812 1 88.81 813 ALA A CA 1
ATOM 6573 C C . ALA A 1 813 ? -6.684 -39.188 11.227 1 88.81 813 ALA A C 1
ATOM 6575 O O . ALA A 1 813 ? -5.875 -38.281 11.414 1 88.81 813 ALA A O 1
ATOM 6576 N N . TYR A 1 814 ? -7.258 -39.969 12.156 1 92.19 814 TYR A N 1
ATOM 6577 C CA . TYR A 1 814 ? -6.91 -39.781 13.562 1 92.19 814 TYR A CA 1
ATOM 6578 C C . TYR A 1 814 ? -5.676 -40.594 13.93 1 92.19 814 TYR A C 1
ATOM 6580 O O . TYR A 1 814 ? -5.488 -41.719 13.438 1 92.19 814 TYR A O 1
ATOM 6588 N N . TYR A 1 815 ? -4.883 -40.062 14.766 1 93.62 815 TYR A N 1
ATOM 6589 C CA . TYR A 1 815 ? -3.73 -40.719 15.367 1 93.62 815 TYR A CA 1
ATOM 6590 C C . TYR A 1 815 ? -3.605 -40.375 16.844 1 93.62 815 TYR A C 1
ATOM 6592 O O . TYR A 1 815 ? -4.137 -39.344 17.297 1 93.62 815 TYR A O 1
ATOM 6600 N N . HIS A 1 816 ? -3.031 -41.25 17.594 1 95.38 816 HIS A N 1
ATOM 6601 C CA . HIS A 1 816 ? -2.715 -40.906 18.969 1 95.38 816 HIS A CA 1
ATOM 6602 C C . HIS A 1 816 ? -1.454 -40.062 19.047 1 95.38 816 HIS A C 1
ATOM 6604 O O . HIS A 1 816 ? -0.483 -40.312 18.328 1 95.38 816 HIS A O 1
ATOM 6610 N N . ASN A 1 817 ? -1.521 -39.031 19.891 1 94.69 817 ASN A N 1
ATOM 6611 C CA . ASN A 1 817 ? -0.408 -38.094 20.031 1 94.69 817 ASN A CA 1
ATOM 6612 C C . ASN A 1 817 ? 0.745 -38.719 20.828 1 94.69 817 ASN A C 1
ATOM 6614 O O . ASN A 1 817 ? 1.174 -38.156 21.828 1 94.69 817 ASN A O 1
ATOM 6618 N N . SER A 1 818 ? 1.18 -39.781 20.391 1 95.19 818 SER A N 1
ATOM 6619 C CA . SER A 1 818 ? 2.342 -40.5 20.906 1 95.19 818 SER A CA 1
ATOM 6620 C C . SER A 1 818 ? 3.107 -41.219 19.797 1 95.19 818 SER A C 1
ATOM 6622 O O . SER A 1 818 ? 2.578 -41.406 18.688 1 95.19 818 SER A O 1
ATOM 6624 N N . PHE A 1 819 ? 4.355 -41.562 20.125 1 96.69 819 PHE A N 1
ATOM 6625 C CA . PHE A 1 819 ? 5.199 -42.125 19.078 1 96.69 819 PHE A CA 1
ATOM 6626 C C . PHE A 1 819 ? 5.387 -43.625 19.297 1 96.69 819 PHE A C 1
ATOM 6628 O O . PHE A 1 819 ? 5.402 -44.094 20.438 1 96.69 819 PHE A O 1
ATOM 6635 N N . ARG A 1 820 ? 5.578 -44.281 18.203 1 94.75 820 ARG A N 1
ATOM 6636 C CA . ARG A 1 820 ? 6.055 -45.656 18.25 1 94.75 820 ARG A CA 1
ATOM 6637 C C . ARG A 1 820 ? 7.496 -45.719 18.734 1 94.75 820 ARG A C 1
ATOM 6639 O O . ARG A 1 820 ? 8.234 -44.719 18.656 1 94.75 820 ARG A O 1
ATOM 6646 N N . PRO A 1 821 ? 7.801 -46.844 19.328 1 93.75 821 PRO A N 1
ATOM 6647 C CA . PRO A 1 821 ? 9.203 -46.969 19.719 1 93.75 821 PRO A CA 1
ATOM 6648 C C . PRO A 1 821 ? 10.172 -46.75 18.562 1 93.75 821 PRO A C 1
ATOM 6650 O O . PRO A 1 821 ? 9.906 -47.188 17.438 1 93.75 821 PRO A O 1
ATOM 6653 N N . ALA A 1 822 ? 11.227 -46.094 18.906 1 93.81 822 ALA A N 1
ATOM 6654 C CA . ALA A 1 822 ? 12.211 -45.781 17.875 1 93.81 822 ALA A CA 1
ATOM 6655 C C . ALA A 1 822 ? 13 -47 17.453 1 93.81 822 ALA A C 1
ATOM 6657 O O . ALA A 1 822 ? 13.336 -47.844 18.297 1 93.81 822 ALA A O 1
ATOM 6658 N N . ASP A 1 823 ? 13.219 -47.125 16.188 1 92.5 823 ASP A N 1
ATOM 6659 C CA . ASP A 1 823 ? 14.023 -48.188 15.609 1 92.5 823 ASP A CA 1
ATOM 6660 C C . ASP A 1 823 ? 14.703 -47.75 14.32 1 92.5 823 ASP A C 1
ATOM 6662 O O . ASP A 1 823 ? 14.844 -46.562 14.078 1 92.5 823 ASP A O 1
ATOM 6666 N N . SER A 1 824 ? 15.203 -48.688 13.562 1 91.38 824 SER A N 1
ATOM 6667 C CA . SER A 1 824 ? 15.93 -48.375 12.344 1 91.38 824 SER A CA 1
ATOM 6668 C C . SER A 1 824 ? 15.023 -47.719 11.312 1 91.38 824 SER A C 1
ATOM 6670 O O . SER A 1 824 ? 15.492 -47 10.414 1 91.38 824 SER A O 1
ATOM 6672 N N . ASP A 1 825 ? 13.727 -47.906 11.508 1 91.88 825 ASP A N 1
ATOM 6673 C CA . ASP A 1 825 ? 12.758 -47.312 10.578 1 91.88 825 ASP A CA 1
ATOM 6674 C C . ASP A 1 825 ? 12.695 -45.781 10.734 1 91.88 825 ASP A C 1
ATOM 6676 O O . ASP A 1 825 ? 12.148 -45.094 9.875 1 91.88 825 ASP A O 1
ATOM 6680 N N . CYS A 1 826 ? 13.258 -45.344 11.758 1 96.25 826 CYS A N 1
ATOM 6681 C CA . CYS A 1 826 ? 13.25 -43.906 12.008 1 96.25 826 CYS A CA 1
ATOM 6682 C C . CYS A 1 826 ? 14.234 -43.188 11.094 1 96.25 826 CYS A C 1
ATOM 6684 O O . CYS A 1 826 ? 14.18 -41.969 10.953 1 96.25 826 CYS A O 1
ATOM 6686 N N . ILE A 1 827 ? 15.188 -43.969 10.57 1 96.62 827 ILE A N 1
ATOM 6687 C CA . ILE A 1 827 ? 16.094 -43.406 9.57 1 96.62 827 ILE A CA 1
ATOM 6688 C C . ILE A 1 827 ? 15.445 -43.469 8.195 1 96.62 827 ILE A C 1
ATOM 6690 O O . ILE A 1 827 ? 15.344 -44.562 7.605 1 96.62 827 ILE A O 1
ATOM 6694 N N . LEU A 1 828 ? 15.055 -42.344 7.707 1 96.06 828 LEU A N 1
ATOM 6695 C CA . LEU A 1 828 ? 14.305 -42.344 6.461 1 96.06 828 LEU A CA 1
ATOM 6696 C C . LEU A 1 828 ? 15.07 -41.594 5.375 1 96.06 828 LEU A C 1
ATOM 6698 O O . LEU A 1 828 ? 15.344 -40.375 5.516 1 96.06 828 LEU A O 1
ATOM 6702 N N . PRO A 1 829 ? 15.414 -42.312 4.305 1 95.44 829 PRO A N 1
ATOM 6703 C CA . PRO A 1 829 ? 15.898 -41.531 3.164 1 95.44 829 PRO A CA 1
ATOM 6704 C C . PRO A 1 829 ? 14.914 -40.469 2.723 1 95.44 829 PRO A C 1
ATOM 6706 O O . PRO A 1 829 ? 13.711 -40.719 2.607 1 95.44 829 PRO A O 1
ATOM 6709 N N . VAL A 1 830 ? 15.375 -39.312 2.43 1 94.75 830 VAL A N 1
ATOM 6710 C CA . VAL A 1 830 ? 14.508 -38.188 2.152 1 94.75 830 VAL A CA 1
ATOM 6711 C C . VAL A 1 830 ? 13.695 -38.438 0.888 1 94.75 830 VAL A C 1
ATOM 6713 O O . VAL A 1 830 ? 12.594 -37.906 0.732 1 94.75 830 VAL A O 1
ATOM 6716 N N . SER A 1 831 ? 14.156 -39.25 -0.02 1 92.31 831 SER A N 1
ATOM 6717 C CA . SER A 1 831 ? 13.469 -39.562 -1.269 1 92.31 831 SER A CA 1
ATOM 6718 C C . SER A 1 831 ? 12.195 -40.344 -1.012 1 92.31 831 SER A C 1
ATOM 6720 O O . SER A 1 831 ? 11.344 -40.469 -1.896 1 92.31 831 SER A O 1
ATOM 6722 N N . ARG A 1 832 ? 12.023 -40.875 0.151 1 93.62 832 ARG A N 1
ATOM 6723 C CA . ARG A 1 832 ? 10.867 -41.688 0.491 1 93.62 832 ARG A CA 1
ATOM 6724 C C . ARG A 1 832 ? 9.711 -40.844 1.004 1 93.62 832 ARG A C 1
ATOM 6726 O O . ARG A 1 832 ? 8.594 -41.344 1.158 1 93.62 832 ARG A O 1
ATOM 6733 N N . ILE A 1 833 ? 9.961 -39.656 1.254 1 93.75 833 ILE A N 1
ATOM 6734 C CA . ILE A 1 833 ? 8.883 -38.781 1.72 1 93.75 833 ILE A CA 1
ATOM 6735 C C . ILE A 1 833 ? 7.82 -38.625 0.634 1 93.75 833 ILE A C 1
ATOM 6737 O O . ILE A 1 833 ? 8.117 -38.219 -0.49 1 93.75 833 ILE A O 1
ATOM 6741 N N . PHE A 1 834 ? 6.652 -38.938 0.976 1 91.5 834 PHE A N 1
ATOM 6742 C CA . PHE A 1 834 ? 5.578 -38.906 -0.008 1 91.5 834 PHE A CA 1
ATOM 6743 C C . PHE A 1 834 ? 4.945 -37.531 -0.108 1 91.5 834 PHE A C 1
ATOM 6745 O O . PHE A 1 834 ? 4.91 -36.938 -1.187 1 91.5 834 PHE A O 1
ATOM 6752 N N . THR A 1 835 ? 4.383 -37 0.98 1 92.44 835 THR A N 1
ATOM 6753 C CA . THR A 1 835 ? 3.748 -35.688 0.924 1 92.44 835 THR A CA 1
ATOM 6754 C C . THR A 1 835 ? 3.857 -34.969 2.268 1 92.44 835 THR A C 1
ATOM 6756 O O . THR A 1 835 ? 4.453 -35.5 3.211 1 92.44 835 THR A O 1
ATOM 6759 N N . CYS A 1 836 ? 3.404 -33.688 2.262 1 93.88 836 CYS A N 1
ATOM 6760 C CA . CYS A 1 836 ? 3.336 -32.906 3.484 1 93.88 836 CYS A CA 1
ATOM 6761 C C . CYS A 1 836 ? 1.98 -33.062 4.16 1 93.88 836 CYS A C 1
ATOM 6763 O O . CYS A 1 836 ? 1.014 -33.5 3.531 1 93.88 836 CYS A O 1
ATOM 6765 N N . VAL A 1 837 ? 1.947 -32.719 5.469 1 95.56 837 VAL A N 1
ATOM 6766 C CA . VAL A 1 837 ? 0.763 -33.062 6.25 1 95.56 837 VAL A CA 1
ATOM 6767 C C . VAL A 1 837 ? 0.403 -31.891 7.168 1 95.56 837 VAL A C 1
ATOM 6769 O O . VAL A 1 837 ? 1.286 -31.25 7.742 1 95.56 837 VAL A O 1
ATOM 6772 N N . ALA A 1 838 ? -0.889 -31.594 7.234 1 95.44 838 ALA A N 1
ATOM 6773 C CA . ALA A 1 838 ? -1.405 -30.656 8.227 1 95.44 838 ALA A CA 1
ATOM 6774 C C . ALA A 1 838 ? -1.837 -31.391 9.5 1 95.44 838 ALA A C 1
ATOM 6776 O O . ALA A 1 838 ? -2.199 -32.562 9.453 1 95.44 838 ALA A O 1
ATOM 6777 N N . MET A 1 839 ? -1.793 -30.703 10.633 1 95.81 839 MET A N 1
ATOM 6778 C CA . MET A 1 839 ? -2.117 -31.328 11.906 1 95.81 839 MET A CA 1
ATOM 6779 C C . MET A 1 839 ? -3.035 -30.453 12.742 1 95.81 839 MET A C 1
ATOM 6781 O O . MET A 1 839 ? -2.838 -29.234 12.812 1 95.81 839 MET A O 1
ATOM 6785 N N . LYS A 1 840 ? -4.031 -31 13.289 1 93.56 840 LYS A N 1
ATOM 6786 C CA . LYS A 1 840 ? -4.938 -30.328 14.219 1 93.56 840 LYS A CA 1
ATOM 6787 C C . LYS A 1 840 ? -5.016 -31.078 15.547 1 93.56 840 LYS A C 1
ATOM 6789 O O . LYS A 1 840 ? -5.211 -32.312 15.562 1 93.56 840 LYS A O 1
ATOM 6794 N N . ARG A 1 841 ? -4.91 -30.344 16.625 1 91.88 841 ARG A N 1
ATOM 6795 C CA . ARG A 1 841 ? -4.988 -30.922 17.953 1 91.88 841 ARG A CA 1
ATOM 6796 C C . ARG A 1 841 ? -6.355 -30.672 18.594 1 91.88 841 ARG A C 1
ATOM 6798 O O . ARG A 1 841 ? -7.234 -30.078 17.953 1 91.88 841 ARG A O 1
ATOM 6805 N N . GLY A 1 842 ? -6.547 -31.297 19.781 1 85.81 842 GLY A N 1
ATOM 6806 C CA . GLY A 1 842 ? -7.715 -30.938 20.562 1 85.81 842 GLY A CA 1
ATOM 6807 C C . GLY A 1 842 ? -8.797 -32 20.531 1 85.81 842 GLY A C 1
ATOM 6808 O O . GLY A 1 842 ? -9.977 -31.688 20.719 1 85.81 842 GLY A O 1
ATOM 6809 N N . TYR A 1 843 ? -8.445 -33.219 20.234 1 88.38 843 TYR A N 1
ATOM 6810 C CA . TYR A 1 843 ? -9.445 -34.312 20.219 1 88.38 843 TYR A CA 1
ATOM 6811 C C . TYR A 1 843 ? -9.344 -35.156 21.469 1 88.38 843 TYR A C 1
ATOM 6813 O O . TYR A 1 843 ? -8.328 -35.125 22.156 1 88.38 843 TYR A O 1
ATOM 6821 N N . PRO A 1 844 ? -10.414 -35.844 21.812 1 88.75 844 PRO A N 1
ATOM 6822 C CA . PRO A 1 844 ? -10.453 -36.594 23.078 1 88.75 844 PRO A CA 1
ATOM 6823 C C . PRO A 1 844 ? -9.297 -37.594 23.203 1 88.75 844 PRO A C 1
ATOM 6825 O O . PRO A 1 844 ? -8.828 -38.125 22.203 1 88.75 844 PRO A O 1
ATOM 6828 N N . ASP A 1 845 ? -8.82 -37.875 24.438 1 92.69 845 ASP A N 1
ATOM 6829 C CA . ASP A 1 845 ? -7.812 -38.844 24.797 1 92.69 845 ASP A CA 1
ATOM 6830 C C . ASP A 1 845 ? -6.492 -38.562 24.078 1 92.69 845 ASP A C 1
ATOM 6832 O O . ASP A 1 845 ? -5.82 -39.5 23.625 1 92.69 845 ASP A O 1
ATOM 6836 N N . ASN A 1 846 ? -6.141 -37.312 23.828 1 93.88 846 ASN A N 1
ATOM 6837 C CA . ASN A 1 846 ? -4.879 -36.844 23.25 1 93.88 846 ASN A CA 1
ATOM 6838 C C . ASN A 1 846 ? -4.703 -37.312 21.812 1 93.88 846 ASN A C 1
ATOM 6840 O O . ASN A 1 846 ? -3.605 -37.719 21.406 1 93.88 846 ASN A O 1
ATOM 6844 N N . HIS A 1 847 ? -5.758 -37.438 21.125 1 94.19 847 HIS A N 1
ATOM 6845 C CA . HIS A 1 847 ? -5.684 -37.75 19.703 1 94.19 847 HIS A CA 1
ATOM 6846 C C . HIS A 1 847 ? -5.527 -36.5 18.844 1 94.19 847 HIS A C 1
ATOM 6848 O O . HIS A 1 847 ? -5.848 -35.406 19.281 1 94.19 847 HIS A O 1
ATOM 6854 N N . VAL A 1 848 ? -4.93 -36.688 17.781 1 94 848 VAL A N 1
ATOM 6855 C CA . VAL A 1 848 ? -4.719 -35.625 16.812 1 94 848 VAL A CA 1
ATOM 6856 C C . VAL A 1 848 ? -5.211 -36.062 15.43 1 94 848 VAL A C 1
ATOM 6858 O O . VAL A 1 848 ? -5.391 -37.25 15.188 1 94 848 VAL A O 1
ATOM 6861 N N . VAL A 1 849 ? -5.512 -35.125 14.602 1 93.81 849 VAL A N 1
ATOM 6862 C CA . VAL A 1 849 ? -5.938 -35.438 13.234 1 93.81 849 VAL A CA 1
ATOM 6863 C C . VAL A 1 849 ? -4.891 -34.938 12.25 1 93.81 849 VAL A C 1
ATOM 6865 O O . VAL A 1 849 ? -4.363 -33.812 12.406 1 93.81 849 VAL A O 1
ATOM 6868 N N . PHE A 1 850 ? -4.527 -35.812 11.359 1 94.88 850 PHE A N 1
ATOM 6869 C CA . PHE A 1 850 ? -3.594 -35.438 10.297 1 94.88 850 PHE A CA 1
ATOM 6870 C C . PHE A 1 850 ? -4.297 -35.438 8.945 1 94.88 850 PHE A C 1
ATOM 6872 O O . PHE A 1 850 ? -5.145 -36.281 8.672 1 94.88 850 PHE A O 1
ATOM 6879 N N . LEU A 1 851 ? -4.016 -34.438 8.117 1 94.94 851 LEU A N 1
ATOM 6880 C CA . LEU A 1 851 ? -4.555 -34.344 6.766 1 94.94 851 LEU A CA 1
ATOM 6881 C C . LEU A 1 851 ? -3.432 -34.219 5.742 1 94.94 851 LEU A C 1
ATOM 6883 O O . LEU A 1 851 ? -2.803 -33.156 5.625 1 94.94 851 LEU A O 1
ATOM 6887 N N . PRO A 1 852 ? -3.143 -35.281 4.969 1 94.12 852 PRO A N 1
ATOM 6888 C CA . PRO A 1 852 ? -2.154 -35.188 3.891 1 94.12 852 PRO A CA 1
ATOM 6889 C C . PRO A 1 852 ? -2.557 -34.188 2.807 1 94.12 852 PRO A C 1
ATOM 6891 O O . PRO A 1 852 ? -3.734 -34.094 2.449 1 94.12 852 PRO A O 1
ATOM 6894 N N . LEU A 1 853 ? -1.647 -33.438 2.338 1 94.25 853 LEU A N 1
ATOM 6895 C CA . LEU A 1 853 ? -1.896 -32.406 1.333 1 94.25 853 LEU A CA 1
ATOM 6896 C C . LEU A 1 853 ? -0.983 -32.594 0.126 1 94.25 853 LEU A C 1
ATOM 6898 O O . LEU A 1 853 ? 0.131 -33.094 0.258 1 94.25 853 LEU A O 1
ATOM 6902 N N . PRO A 1 854 ? -1.502 -32.219 -1.025 1 90.81 854 PRO A N 1
ATOM 6903 C CA . PRO A 1 854 ? -0.624 -32.281 -2.195 1 90.81 854 PRO A CA 1
ATOM 6904 C C . PRO A 1 854 ? 0.612 -31.406 -2.062 1 90.81 854 PRO A C 1
ATOM 6906 O O . PRO A 1 854 ? 0.514 -30.266 -1.598 1 90.81 854 PRO A O 1
ATOM 6909 N N . ARG A 1 855 ? 1.722 -31.953 -2.457 1 88.44 855 ARG A N 1
ATOM 6910 C CA . ARG A 1 855 ? 2.969 -31.203 -2.43 1 88.44 855 ARG A CA 1
ATOM 6911 C C . ARG A 1 855 ? 2.924 -30.031 -3.41 1 88.44 855 ARG A C 1
ATOM 6913 O O . ARG A 1 855 ? 2.381 -30.156 -4.508 1 88.44 855 ARG A O 1
ATOM 6920 N N . LYS A 1 856 ? 3.494 -28.922 -2.961 1 82.38 856 LYS A N 1
ATOM 6921 C CA . LYS A 1 856 ? 3.621 -27.781 -3.869 1 82.38 856 LYS A CA 1
ATOM 6922 C C . LYS A 1 856 ? 4.938 -27.828 -4.637 1 82.38 856 LYS A C 1
ATOM 6924 O O . LYS A 1 856 ? 6.004 -28.016 -4.039 1 82.38 856 LYS A O 1
ATOM 6929 N N . THR A 1 857 ? 4.93 -28.141 -5.82 1 70 857 THR A N 1
ATOM 6930 C CA . THR A 1 857 ? 6.129 -28.281 -6.637 1 70 857 THR A CA 1
ATOM 6931 C C . THR A 1 857 ? 6.457 -26.969 -7.352 1 70 857 THR A C 1
ATOM 6933 O O . THR A 1 857 ? 5.617 -26.078 -7.422 1 70 857 THR A O 1
ATOM 6936 N N . ILE A 1 858 ? 7.871 -26.922 -7.637 1 60.78 858 ILE A N 1
ATOM 6937 C CA . ILE A 1 858 ? 8.398 -25.75 -8.328 1 60.78 858 ILE A CA 1
ATOM 6938 C C . ILE A 1 858 ? 7.633 -25.516 -9.625 1 60.78 858 ILE A C 1
ATOM 6940 O O . ILE A 1 858 ? 7.184 -26.484 -10.266 1 60.78 858 ILE A O 1
ATOM 6944 N N . GLY A 1 859 ? 7.52 -24.391 -10.031 1 54.28 859 GLY A N 1
ATOM 6945 C CA . GLY A 1 859 ? 6.797 -23.984 -11.219 1 54.28 859 GLY A CA 1
ATOM 6946 C C . GLY A 1 859 ? 5.453 -23.344 -10.914 1 54.28 859 GLY A C 1
ATOM 6947 O O . GLY A 1 859 ? 4.617 -23.188 -11.805 1 54.28 859 GLY A O 1
ATOM 6948 N N . LEU A 1 860 ? 5.277 -23.203 -9.445 1 49.16 860 LEU A N 1
ATOM 6949 C CA . LEU A 1 860 ? 4.031 -22.578 -9.023 1 49.16 860 LEU A CA 1
ATOM 6950 C C . LEU A 1 860 ? 4.234 -21.078 -8.773 1 49.16 860 LEU A C 1
ATOM 6952 O O . LEU A 1 860 ? 5.305 -20.656 -8.328 1 49.16 860 LEU A O 1
ATOM 6956 N N . ILE B 1 1 ? 18.25 18.578 38.875 1 40.56 1 ILE B N 1
ATOM 6957 C CA . ILE B 1 1 ? 19.062 17.656 38.094 1 40.56 1 ILE B CA 1
ATOM 6958 C C . ILE B 1 1 ? 19.625 18.359 36.844 1 40.56 1 ILE B C 1
ATOM 6960 O O . ILE B 1 1 ? 18.859 18.953 36.094 1 40.56 1 ILE B O 1
ATOM 6964 N N . THR B 1 2 ? 20.844 18.797 37.031 1 47.78 2 THR B N 1
ATOM 6965 C CA . THR B 1 2 ? 21.562 19.484 35.969 1 47.78 2 THR B CA 1
ATOM 6966 C C . THR B 1 2 ? 21.969 18.5 34.875 1 47.78 2 THR B C 1
ATOM 6968 O O . THR B 1 2 ? 22.594 17.469 35.156 1 47.78 2 THR B O 1
ATOM 6971 N N . TYR B 1 3 ? 21.266 18.547 33.75 1 54.03 3 TYR B N 1
ATOM 6972 C CA . TYR B 1 3 ? 21.656 17.719 32.625 1 54.03 3 TYR B CA 1
ATOM 6973 C C . TYR B 1 3 ? 22.734 18.406 31.797 1 54.03 3 TYR B C 1
ATOM 6975 O O . TYR B 1 3 ? 22.547 19.547 31.359 1 54.03 3 TYR B O 1
ATOM 6983 N N . ILE B 1 4 ? 24.125 18.125 32.156 1 50.09 4 ILE B N 1
ATOM 6984 C CA . ILE B 1 4 ? 25.203 18.594 31.281 1 50.09 4 ILE B CA 1
ATOM 6985 C C . ILE B 1 4 ? 25.469 17.547 30.203 1 50.09 4 ILE B C 1
ATOM 6987 O O . ILE B 1 4 ? 25.844 16.422 30.5 1 50.09 4 ILE B O 1
ATOM 6991 N N . ILE B 1 5 ? 24.859 17.578 29.141 1 54.94 5 ILE B N 1
ATOM 6992 C CA . ILE B 1 5 ? 25.047 16.562 28.125 1 54.94 5 ILE B CA 1
ATOM 6993 C C . ILE B 1 5 ? 26.172 16.969 27.172 1 54.94 5 ILE B C 1
ATOM 6995 O O . ILE B 1 5 ? 26.219 18.125 26.719 1 54.94 5 ILE B O 1
ATOM 6999 N N . ASN B 1 6 ? 27.297 16.312 27.312 1 57.69 6 ASN B N 1
ATOM 7000 C CA . ASN B 1 6 ? 28.266 16.406 26.219 1 57.69 6 ASN B CA 1
ATOM 7001 C C . ASN B 1 6 ? 27.641 16.047 24.875 1 57.69 6 ASN B C 1
ATOM 7003 O O . ASN B 1 6 ? 27.25 14.906 24.656 1 57.69 6 ASN B O 1
ATOM 7007 N N . PHE B 1 7 ? 27.391 17.078 24.094 1 64.38 7 PHE B N 1
ATOM 7008 C CA . PHE B 1 7 ? 26.547 16.906 22.922 1 64.38 7 PHE B CA 1
ATOM 7009 C C . PHE B 1 7 ? 27.375 16.5 21.719 1 64.38 7 PHE B C 1
ATOM 7011 O O . PHE B 1 7 ? 26.891 16.547 20.578 1 64.38 7 PHE B O 1
ATOM 7018 N N . LEU B 1 8 ? 28.641 15.992 22.016 1 76.31 8 LEU B N 1
ATOM 7019 C CA . LEU B 1 8 ? 29.406 15.633 20.828 1 76.31 8 LEU B CA 1
ATOM 7020 C C . LEU B 1 8 ? 29.141 14.18 20.438 1 76.31 8 LEU B C 1
ATOM 7022 O O . LEU B 1 8 ? 29.062 13.305 21.297 1 76.31 8 LEU B O 1
ATOM 7026 N N . VAL B 1 9 ? 28.969 14.062 19.141 1 87.12 9 VAL B N 1
ATOM 7027 C CA . VAL B 1 9 ? 28.812 12.719 18.578 1 87.12 9 VAL B CA 1
ATOM 7028 C C . VAL B 1 9 ? 30.156 11.992 18.594 1 87.12 9 VAL B C 1
ATOM 7030 O O . VAL B 1 9 ? 31.188 12.562 18.203 1 87.12 9 VAL B O 1
ATOM 7033 N N . GLU B 1 10 ? 30.188 10.82 19.141 1 85.06 10 GLU B N 1
ATOM 7034 C CA . GLU B 1 10 ? 31.406 10.016 19.172 1 85.06 10 GLU B CA 1
ATOM 7035 C C . GLU B 1 10 ? 31.375 8.922 18.109 1 85.06 10 GLU B C 1
ATOM 7037 O O . GLU B 1 10 ? 30.578 7.984 18.203 1 85.06 10 GLU B O 1
ATOM 7042 N N . ILE B 1 11 ? 32.25 9.086 17.062 1 90.38 11 ILE B N 1
ATOM 7043 C CA . ILE B 1 11 ? 32.406 8.039 16.062 1 90.38 11 ILE B CA 1
ATOM 7044 C C . ILE B 1 11 ? 33.469 7.039 16.5 1 90.38 11 ILE B C 1
ATOM 7046 O O . ILE B 1 11 ? 34.625 7.402 16.703 1 90.38 11 ILE B O 1
ATOM 7050 N N . LYS B 1 12 ? 33.25 5.816 16.781 1 82.88 12 LYS B N 1
ATOM 7051 C CA . LYS B 1 12 ? 34.094 4.809 17.391 1 82.88 12 LYS B CA 1
ATOM 7052 C C . LYS B 1 12 ? 34.75 3.9 16.344 1 82.88 12 LYS B C 1
ATOM 7054 O O . LYS B 1 12 ? 35.812 3.357 16.562 1 82.88 12 LYS B O 1
ATOM 7059 N N . GLY B 1 13 ? 34.156 3.768 15.25 1 77.44 13 GLY B N 1
ATOM 7060 C CA . GLY B 1 13 ? 34.562 2.654 14.398 1 77.44 13 GLY B CA 1
ATOM 7061 C C . GLY B 1 13 ? 35.406 3.078 13.211 1 77.44 13 GLY B C 1
ATOM 7062 O O . GLY B 1 13 ? 35.906 2.232 12.461 1 77.44 13 GLY B O 1
ATOM 7063 N N . PHE B 1 14 ? 35.625 4.402 13.07 1 87.19 14 PHE B N 1
ATOM 7064 C CA . PHE B 1 14 ? 36.312 4.836 11.867 1 87.19 14 PHE B CA 1
ATOM 7065 C C . PHE B 1 14 ? 37.375 5.863 12.203 1 87.19 14 PHE B C 1
ATOM 7067 O O . PHE B 1 14 ? 37.094 6.887 12.828 1 87.19 14 PHE B O 1
ATOM 7074 N N . GLN B 1 15 ? 38.625 5.648 11.867 1 82.81 15 GLN B N 1
ATOM 7075 C CA . GLN B 1 15 ? 39.719 6.562 12.141 1 82.81 15 GLN B CA 1
ATOM 7076 C C . GLN B 1 15 ? 39.875 7.602 11.039 1 82.81 15 GLN B C 1
ATOM 7078 O O . GLN B 1 15 ? 40.25 8.75 11.297 1 82.81 15 GLN B O 1
ATOM 7083 N N . ASN B 1 16 ? 39.531 7.211 9.844 1 87.81 16 ASN B N 1
ATOM 7084 C CA . ASN B 1 16 ? 39.594 8.109 8.695 1 87.81 16 ASN B CA 1
ATOM 7085 C C . ASN B 1 16 ? 38.312 8.93 8.547 1 87.81 16 ASN B C 1
ATOM 7087 O O . ASN B 1 16 ? 37.219 8.367 8.469 1 87.81 16 ASN B O 1
ATOM 7091 N N . ASP B 1 17 ? 38.438 10.227 8.453 1 89.25 17 ASP B N 1
ATOM 7092 C CA . ASP B 1 17 ? 37.281 11.133 8.406 1 89.25 17 ASP B CA 1
ATOM 7093 C C . ASP B 1 17 ? 36.438 10.891 7.16 1 89.25 17 ASP B C 1
ATOM 7095 O O . ASP B 1 17 ? 35.219 11.031 7.199 1 89.25 17 ASP B O 1
ATOM 7099 N N . VAL B 1 18 ? 37.125 10.57 6.141 1 89.75 18 VAL B N 1
ATOM 7100 C CA . VAL B 1 18 ? 36.406 10.352 4.895 1 89.75 18 VAL B CA 1
ATOM 7101 C C . VAL B 1 18 ? 35.562 9.094 5.008 1 89.75 18 VAL B C 1
ATOM 7103 O O . VAL B 1 18 ? 34.375 9.086 4.59 1 89.75 18 VAL B O 1
ATOM 7106 N N . VAL B 1 19 ? 36.125 8.086 5.555 1 92 19 VAL B N 1
ATOM 7107 C CA . VAL B 1 19 ? 35.375 6.84 5.738 1 92 19 VAL B CA 1
ATOM 7108 C C . VAL B 1 19 ? 34.219 7.055 6.715 1 92 19 VAL B C 1
ATOM 7110 O O . VAL B 1 19 ? 33.125 6.539 6.508 1 92 19 VAL B O 1
ATOM 7113 N N . ALA B 1 20 ? 34.562 7.809 7.762 1 93.56 20 ALA B N 1
ATOM 7114 C CA . ALA B 1 20 ? 33.5 8.141 8.727 1 93.56 20 ALA B CA 1
ATOM 7115 C C . ALA B 1 20 ? 32.375 8.914 8.055 1 93.56 20 ALA B C 1
ATOM 7117 O O . ALA B 1 20 ? 31.203 8.664 8.328 1 93.56 20 ALA B O 1
ATOM 7118 N N . PHE B 1 21 ? 32.844 9.859 7.262 1 94.25 21 PHE B N 1
ATOM 7119 C CA . PHE B 1 21 ? 31.891 10.68 6.52 1 94.25 21 PHE B CA 1
ATOM 7120 C C . PHE B 1 21 ? 31 9.805 5.641 1 94.25 21 PHE B C 1
ATOM 7122 O O . PHE B 1 21 ? 29.781 9.969 5.641 1 94.25 21 PHE B O 1
ATOM 7129 N N . ILE B 1 22 ? 31.531 8.82 4.938 1 93.94 22 ILE B N 1
ATOM 7130 C CA . ILE B 1 22 ? 30.781 7.926 4.066 1 93.94 22 ILE B CA 1
ATOM 7131 C C . ILE B 1 22 ? 29.828 7.066 4.902 1 93.94 22 ILE B C 1
ATOM 7133 O O . ILE B 1 22 ? 28.672 6.855 4.527 1 93.94 22 ILE B O 1
ATOM 7137 N N . ALA B 1 23 ? 30.281 6.621 5.969 1 94.75 23 ALA B N 1
ATOM 7138 C CA . ALA B 1 23 ? 29.484 5.77 6.848 1 94.75 23 ALA B CA 1
ATOM 7139 C C . ALA B 1 23 ? 28.281 6.52 7.391 1 94.75 23 ALA B C 1
ATOM 7141 O O . ALA B 1 23 ? 27.172 5.969 7.453 1 94.75 23 ALA B O 1
ATOM 7142 N N . VAL B 1 24 ? 28.5 7.75 7.805 1 95.06 24 VAL B N 1
ATOM 7143 C CA . VAL B 1 24 ? 27.406 8.578 8.32 1 95.06 24 VAL B CA 1
ATOM 7144 C C . VAL B 1 24 ? 26.359 8.805 7.223 1 95.06 24 VAL B C 1
ATOM 7146 O O . VAL B 1 24 ? 25.172 8.648 7.457 1 95.06 24 VAL B O 1
ATOM 7149 N N . PHE B 1 25 ? 26.844 9.125 6.094 1 94.88 25 PHE B N 1
ATOM 7150 C CA . PHE B 1 25 ? 25.953 9.375 4.969 1 94.88 25 PHE B CA 1
ATOM 7151 C C . PHE B 1 25 ? 25.125 8.141 4.652 1 94.88 25 PHE B C 1
ATOM 7153 O O . PHE B 1 25 ? 23.906 8.234 4.484 1 94.88 25 PHE B O 1
ATOM 7160 N N . LEU B 1 26 ? 25.766 7.023 4.559 1 94.19 26 LEU B N 1
ATOM 7161 C CA . LEU B 1 26 ? 25.094 5.781 4.215 1 94.19 26 LEU B CA 1
ATOM 7162 C C . LEU B 1 26 ? 24.062 5.414 5.273 1 94.19 26 LEU B C 1
ATOM 7164 O O . LEU B 1 26 ? 22.984 4.902 4.949 1 94.19 26 LEU B O 1
ATOM 7168 N N . THR B 1 27 ? 24.359 5.625 6.496 1 94.25 27 THR B N 1
ATOM 7169 C CA . THR B 1 27 ? 23.438 5.297 7.586 1 94.25 27 THR B CA 1
ATOM 7170 C C . THR B 1 27 ? 22.141 6.09 7.465 1 94.25 27 THR B C 1
ATOM 7172 O O . THR B 1 27 ? 21.047 5.523 7.562 1 94.25 27 THR B O 1
ATOM 7175 N N . TYR B 1 28 ? 22.234 7.32 7.223 1 93.56 28 TYR B N 1
ATOM 7176 C CA . TYR B 1 28 ? 21.031 8.141 7.133 1 93.56 28 TYR B CA 1
ATOM 7177 C C . TYR B 1 28 ? 20.344 7.969 5.773 1 93.56 28 TYR B C 1
ATOM 7179 O O . TYR B 1 28 ? 19.125 8.078 5.664 1 93.56 28 TYR B O 1
ATOM 7187 N N . PHE B 1 29 ? 21.219 7.75 4.754 1 93.56 29 PHE B N 1
ATOM 7188 C CA . PHE B 1 29 ? 20.609 7.41 3.467 1 93.56 29 PHE B CA 1
ATOM 7189 C C . PHE B 1 29 ? 19.703 6.195 3.594 1 93.56 29 PHE B C 1
ATOM 7191 O O . PHE B 1 29 ? 18.625 6.164 3.018 1 93.56 29 PHE B O 1
ATOM 7198 N N . GLN B 1 30 ? 20.156 5.211 4.266 1 92.31 30 GLN B N 1
ATOM 7199 C CA . GLN B 1 30 ? 19.375 4.012 4.512 1 92.31 30 GLN B CA 1
ATOM 7200 C C . GLN B 1 30 ? 18.094 4.34 5.293 1 92.31 30 GLN B C 1
ATOM 7202 O O . GLN B 1 30 ? 17.016 3.842 4.969 1 92.31 30 GLN B O 1
ATOM 7207 N N . LEU B 1 31 ? 18.141 5.125 6.266 1 91 31 LEU B N 1
ATOM 7208 C CA . LEU B 1 31 ? 17.016 5.469 7.125 1 91 31 LEU B CA 1
ATOM 7209 C C . LEU B 1 31 ? 15.93 6.188 6.332 1 91 31 LEU B C 1
ATOM 7211 O O . LEU B 1 31 ? 14.734 6.004 6.594 1 91 31 LEU B O 1
ATOM 7215 N N . PHE B 1 32 ? 16.359 6.938 5.379 1 88.06 32 PHE B N 1
ATOM 7216 C CA . PHE B 1 32 ? 15.406 7.812 4.703 1 88.06 32 PHE B CA 1
ATOM 7217 C C . PHE B 1 32 ? 14.914 7.176 3.408 1 88.06 32 PHE B C 1
ATOM 7219 O O . PHE B 1 32 ? 13.789 7.426 2.977 1 88.06 32 PHE B O 1
ATOM 7226 N N . PHE B 1 33 ? 15.781 6.32 2.742 1 87.25 33 PHE B N 1
ATOM 7227 C CA . PHE B 1 33 ? 15.461 6.094 1.339 1 87.25 33 PHE B CA 1
ATOM 7228 C C . PHE B 1 33 ? 15.422 4.602 1.028 1 87.25 33 PHE B C 1
ATOM 7230 O O . PHE B 1 33 ? 14.836 4.184 0.029 1 87.25 33 PHE B O 1
ATOM 7237 N N . ILE B 1 34 ? 16.203 3.768 1.747 1 88.94 34 ILE B N 1
ATOM 7238 C CA . ILE B 1 34 ? 16.312 2.398 1.26 1 88.94 34 ILE B CA 1
ATOM 7239 C C . ILE B 1 34 ? 16.125 1.422 2.418 1 88.94 34 ILE B C 1
ATOM 7241 O O . ILE B 1 34 ? 16.188 1.813 3.586 1 88.94 34 ILE B O 1
ATOM 7245 N N . SER B 1 35 ? 15.898 0.162 2.119 1 88.12 35 SER B N 1
ATOM 7246 C CA . SER B 1 35 ? 15.727 -0.892 3.115 1 88.12 35 SER B CA 1
ATOM 7247 C C . SER B 1 35 ? 17.062 -1.274 3.746 1 88.12 35 SER B C 1
ATOM 7249 O O . SER B 1 35 ? 18.125 -0.918 3.232 1 88.12 35 SER B O 1
ATOM 7251 N N . GLU B 1 36 ? 16.969 -1.957 4.883 1 89.5 36 GLU B N 1
ATOM 7252 C CA . GLU B 1 36 ? 18.172 -2.404 5.555 1 89.5 36 GLU B CA 1
ATOM 7253 C C . GLU B 1 36 ? 18.938 -3.412 4.699 1 89.5 36 GLU B C 1
ATOM 7255 O O . GLU B 1 36 ? 20.172 -3.383 4.652 1 89.5 36 GLU B O 1
ATOM 7260 N N . TYR B 1 37 ? 18.234 -4.27 4.027 1 87.69 37 TYR B N 1
ATOM 7261 C CA . TYR B 1 37 ? 18.859 -5.238 3.135 1 87.69 37 TYR B CA 1
ATOM 7262 C C . TYR B 1 37 ? 19.625 -4.539 2.016 1 87.69 37 TYR B C 1
ATOM 7264 O O . TYR B 1 37 ? 20.766 -4.895 1.716 1 87.69 37 TYR B O 1
ATOM 7272 N N . ALA B 1 38 ? 19 -3.586 1.377 1 90.25 38 ALA B N 1
ATOM 7273 C CA . ALA B 1 38 ? 19.641 -2.828 0.304 1 90.25 38 ALA B CA 1
ATOM 7274 C C . ALA B 1 38 ? 20.891 -2.111 0.809 1 90.25 38 ALA B C 1
ATOM 7276 O O . ALA B 1 38 ? 21.891 -2.014 0.093 1 90.25 38 ALA B O 1
ATOM 7277 N N . ALA B 1 39 ? 20.812 -1.595 2.02 1 93.25 39 ALA B N 1
ATOM 7278 C CA . ALA B 1 39 ? 21.969 -0.924 2.604 1 93.25 39 ALA B CA 1
ATOM 7279 C C . ALA B 1 39 ? 23.125 -1.896 2.787 1 93.25 39 ALA B C 1
ATOM 7281 O O . ALA B 1 39 ? 24.281 -1.537 2.564 1 93.25 39 ALA B O 1
ATOM 7282 N N . GLU B 1 40 ? 22.859 -3.062 3.211 1 93.12 40 GLU B N 1
ATOM 7283 C CA . GLU B 1 40 ? 23.906 -4.066 3.389 1 93.12 40 GLU B CA 1
ATOM 7284 C C . GLU B 1 40 ? 24.531 -4.445 2.055 1 93.12 40 GLU B C 1
ATOM 7286 O O . GLU B 1 40 ? 25.734 -4.734 1.988 1 93.12 40 GLU B O 1
ATOM 7291 N N . ILE B 1 41 ? 23.734 -4.43 1.02 1 92.56 41 ILE B N 1
ATOM 7292 C CA . ILE B 1 41 ? 24.281 -4.672 -0.315 1 92.56 41 ILE B CA 1
ATOM 7293 C C . ILE B 1 41 ? 25.266 -3.564 -0.682 1 92.56 41 ILE B C 1
ATOM 7295 O O . ILE B 1 41 ? 26.344 -3.836 -1.217 1 92.56 41 ILE B O 1
ATOM 7299 N N . VAL B 1 42 ? 24.906 -2.342 -0.382 1 93.06 42 VAL B N 1
ATOM 7300 C CA . VAL B 1 42 ? 25.781 -1.211 -0.683 1 93.06 42 VAL B CA 1
ATOM 7301 C C . VAL B 1 42 ? 27.062 -1.317 0.133 1 93.06 42 VAL B C 1
ATOM 7303 O O . VAL B 1 42 ? 28.141 -1.013 -0.366 1 93.06 42 VAL B O 1
ATOM 7306 N N . MET B 1 43 ? 26.969 -1.743 1.378 1 93.94 43 MET B N 1
ATOM 7307 C CA . MET B 1 43 ? 28.141 -1.916 2.23 1 93.94 43 MET B CA 1
ATOM 7308 C C . MET B 1 43 ? 29.062 -2.99 1.67 1 93.94 43 MET B C 1
ATOM 7310 O O . MET B 1 43 ? 30.281 -2.797 1.611 1 93.94 43 MET B O 1
ATOM 7314 N N . LYS B 1 44 ? 28.5 -4.109 1.238 1 93.38 44 LYS B N 1
ATOM 7315 C CA . LYS B 1 44 ? 29.281 -5.168 0.619 1 93.38 44 LYS B CA 1
ATOM 7316 C C . LYS B 1 44 ? 29.953 -4.676 -0.661 1 93.38 44 LYS B C 1
ATOM 7318 O O . LYS B 1 44 ? 31.125 -4.992 -0.919 1 93.38 44 LYS B O 1
ATOM 7323 N N . PHE B 1 45 ? 29.219 -3.941 -1.441 1 93.69 45 PHE B N 1
ATOM 7324 C CA . PHE B 1 45 ? 29.75 -3.377 -2.68 1 93.69 45 PHE B CA 1
ATOM 7325 C C . PHE B 1 45 ? 30.906 -2.432 -2.396 1 93.69 45 PHE B C 1
ATOM 7327 O O . PHE B 1 45 ? 31.922 -2.463 -3.092 1 93.69 45 PHE B O 1
ATOM 7334 N N . ALA B 1 46 ? 30.734 -1.575 -1.379 1 92.5 46 ALA B N 1
ATOM 7335 C CA . ALA B 1 46 ? 31.797 -0.656 -0.99 1 92.5 46 ALA B CA 1
ATOM 7336 C C . ALA B 1 46 ? 33.062 -1.417 -0.574 1 92.5 46 ALA B C 1
ATOM 7338 O O . ALA B 1 46 ? 34.156 -0.989 -0.868 1 92.5 46 ALA B O 1
ATOM 7339 N N . ASN B 1 47 ? 32.906 -2.479 0.117 1 93.56 47 ASN B N 1
ATOM 7340 C CA . ASN B 1 47 ? 34.031 -3.311 0.503 1 93.56 47 ASN B CA 1
ATOM 7341 C C . ASN B 1 47 ? 34.688 -3.951 -0.711 1 93.56 47 ASN B C 1
ATOM 7343 O O . ASN B 1 47 ? 35.938 -4.074 -0.761 1 93.56 47 ASN B O 1
ATOM 7347 N N . ASP B 1 48 ? 33.875 -4.379 -1.67 1 93.19 48 ASP B N 1
ATOM 7348 C CA . ASP B 1 48 ? 34.438 -4.898 -2.918 1 93.19 48 ASP B CA 1
ATOM 7349 C C . ASP B 1 48 ? 35.25 -3.832 -3.648 1 93.19 48 ASP B C 1
ATOM 7351 O O . ASP B 1 48 ? 36.312 -4.129 -4.215 1 93.19 48 ASP B O 1
ATOM 7355 N N . LEU B 1 49 ? 34.75 -2.631 -3.654 1 90.81 49 LEU B N 1
ATOM 7356 C CA . LEU B 1 49 ? 35.469 -1.527 -4.285 1 90.81 49 LEU B CA 1
ATOM 7357 C C . LEU B 1 49 ? 36.781 -1.266 -3.582 1 90.81 49 LEU B C 1
ATOM 7359 O O . LEU B 1 49 ? 37.781 -0.977 -4.234 1 90.81 49 LEU B O 1
ATOM 7363 N N . ALA B 1 50 ? 36.719 -1.314 -2.232 1 90.75 50 ALA B N 1
ATOM 7364 C CA . ALA B 1 50 ? 37.969 -1.156 -1.477 1 90.75 50 ALA B CA 1
ATOM 7365 C C . ALA B 1 50 ? 38.969 -2.223 -1.867 1 90.75 50 ALA B C 1
ATOM 7367 O O . ALA B 1 50 ? 40.156 -1.923 -2.045 1 90.75 50 ALA B O 1
ATOM 7368 N N . LEU B 1 51 ? 38.531 -3.381 -2.076 1 90.62 51 LEU B N 1
ATOM 7369 C CA . LEU B 1 51 ? 39.406 -4.473 -2.48 1 90.62 51 LEU B CA 1
ATOM 7370 C C . LEU B 1 51 ? 39.969 -4.23 -3.873 1 90.62 51 LEU B C 1
ATOM 7372 O O . LEU B 1 51 ? 41.156 -4.496 -4.125 1 90.62 51 LEU B O 1
ATOM 7376 N N . LEU B 1 52 ? 39.125 -3.803 -4.75 1 90 52 LEU B N 1
ATOM 7377 C CA . LEU B 1 52 ? 39.562 -3.51 -6.117 1 90 52 LEU B CA 1
ATOM 7378 C C . LEU B 1 52 ? 40.625 -2.432 -6.137 1 90 52 LEU B C 1
ATOM 7380 O O . LEU B 1 52 ? 41.5 -2.438 -7.004 1 90 52 LEU B O 1
ATOM 7384 N N . LEU B 1 53 ? 40.531 -1.523 -5.121 1 86.69 53 LEU B N 1
ATOM 7385 C CA . LEU B 1 53 ? 41.5 -0.438 -5.031 1 86.69 53 LEU B CA 1
ATOM 7386 C C . LEU B 1 53 ? 42.656 -0.815 -4.102 1 86.69 53 LEU B C 1
ATOM 7388 O O . LEU B 1 53 ? 43.406 0.049 -3.682 1 86.69 53 LEU B O 1
ATOM 7392 N N . ASN B 1 54 ? 42.719 -2.029 -3.67 1 89.06 54 ASN B N 1
ATOM 7393 C CA . ASN B 1 54 ? 43.781 -2.617 -2.875 1 89.06 54 ASN B CA 1
ATOM 7394 C C . ASN B 1 54 ? 43.781 -2.084 -1.444 1 89.06 54 ASN B C 1
ATOM 7396 O O . ASN B 1 54 ? 44.844 -1.792 -0.881 1 89.06 54 ASN B O 1
ATOM 7400 N N . HIS B 1 55 ? 42.594 -1.838 -0.971 1 88.31 55 HIS B N 1
ATOM 7401 C CA . HIS B 1 55 ? 42.406 -1.48 0.43 1 88.31 55 HIS B CA 1
ATOM 7402 C C . HIS B 1 55 ? 41.625 -2.576 1.178 1 88.31 55 HIS B C 1
ATOM 7404 O O . HIS B 1 55 ? 41.031 -3.463 0.558 1 88.31 55 HIS B O 1
ATOM 7410 N N . GLN B 1 56 ? 41.781 -2.551 2.402 1 88.44 56 GLN B N 1
ATOM 7411 C CA . GLN B 1 56 ? 41 -3.465 3.234 1 88.44 56 GLN B CA 1
ATOM 7412 C C . GLN B 1 56 ? 39.531 -3.037 3.309 1 88.44 56 GLN B C 1
ATOM 7414 O O . GLN B 1 56 ? 39.219 -1.868 3.082 1 88.44 56 GLN B O 1
ATOM 7419 N N . PRO B 1 57 ? 38.625 -4.008 3.641 1 90.38 57 PRO B N 1
ATOM 7420 C CA . PRO B 1 57 ? 37.219 -3.627 3.789 1 90.38 57 PRO B CA 1
ATOM 7421 C C . PRO B 1 57 ? 37.031 -2.512 4.812 1 90.38 57 PRO B C 1
ATOM 7423 O O . PRO B 1 57 ? 37.656 -2.508 5.863 1 90.38 57 PRO B O 1
ATOM 7426 N N . ILE B 1 58 ? 36.25 -1.646 4.441 1 89.19 58 ILE B N 1
ATOM 7427 C CA . ILE B 1 58 ? 36.094 -0.422 5.227 1 89.19 58 ILE B CA 1
ATOM 7428 C C . ILE B 1 58 ? 34.875 -0.518 6.125 1 89.19 58 ILE B C 1
ATOM 7430 O O . ILE B 1 58 ? 34.844 0.087 7.199 1 89.19 58 ILE B O 1
ATOM 7434 N N . PHE B 1 59 ? 33.844 -1.242 5.695 1 93.38 59 PHE B N 1
ATOM 7435 C CA . PHE B 1 59 ? 32.594 -1.277 6.445 1 93.38 59 PHE B CA 1
ATOM 7436 C C . PHE B 1 59 ? 32.406 -2.646 7.086 1 93.38 59 PHE B C 1
ATOM 7438 O O . PHE B 1 59 ? 32.906 -3.652 6.59 1 93.38 59 PHE B O 1
ATOM 7445 N N . PRO B 1 60 ? 31.656 -2.648 8.195 1 92.56 60 PRO B N 1
ATOM 7446 C CA . PRO B 1 60 ? 31.281 -3.934 8.789 1 92.56 60 PRO B CA 1
ATOM 7447 C C . PRO B 1 60 ? 30.234 -4.672 7.949 1 92.56 60 PRO B C 1
ATOM 7449 O O . PRO B 1 60 ? 29.688 -4.109 7 1 92.56 60 PRO B O 1
ATOM 7452 N N . ALA B 1 61 ? 29.969 -5.914 8.266 1 87.94 61 ALA B N 1
ATOM 7453 C CA . ALA B 1 61 ? 29.047 -6.754 7.5 1 87.94 61 ALA B CA 1
ATOM 7454 C C . ALA B 1 61 ? 27.609 -6.422 7.836 1 87.94 61 ALA B C 1
ATOM 7456 O O . ALA B 1 61 ? 26.719 -6.551 6.988 1 87.94 61 ALA B O 1
ATOM 7457 N N . LYS B 1 62 ? 27.406 -5.992 9.062 1 91.88 62 LYS B N 1
ATOM 7458 C CA . LYS B 1 62 ? 26.047 -5.758 9.508 1 91.88 62 LYS B CA 1
ATOM 7459 C C . LYS B 1 62 ? 25.766 -4.27 9.68 1 91.88 62 LYS B C 1
ATOM 7461 O O . LYS B 1 62 ? 26.625 -3.52 10.133 1 91.88 62 LYS B O 1
ATOM 7466 N N . LEU B 1 63 ? 24.562 -3.861 9.305 1 92.75 63 LEU B N 1
ATOM 7467 C CA . LEU B 1 63 ? 24.156 -2.463 9.375 1 92.75 63 LEU B CA 1
ATOM 7468 C C . LEU B 1 63 ? 24.125 -1.979 10.82 1 92.75 63 LEU B C 1
ATOM 7470 O O . LEU B 1 63 ? 24.469 -0.829 11.102 1 92.75 63 LEU B O 1
ATOM 7474 N N . ASP B 1 64 ? 23.719 -2.832 11.75 1 90.62 64 ASP B N 1
ATOM 7475 C CA . ASP B 1 64 ? 23.641 -2.453 13.156 1 90.62 64 ASP B CA 1
ATOM 7476 C C . ASP B 1 64 ? 25.016 -2.088 13.703 1 90.62 64 ASP B C 1
ATOM 7478 O O . ASP B 1 64 ? 25.141 -1.169 14.516 1 90.62 64 ASP B O 1
ATOM 7482 N N . THR B 1 65 ? 25.984 -2.818 13.266 1 93.31 65 THR B N 1
ATOM 7483 C CA . THR B 1 65 ? 27.359 -2.504 13.656 1 93.31 65 THR B CA 1
ATOM 7484 C C . THR B 1 65 ? 27.781 -1.147 13.102 1 93.31 65 THR B C 1
ATOM 7486 O O . THR B 1 65 ? 28.484 -0.385 13.781 1 93.31 65 THR B O 1
ATOM 7489 N N . MET B 1 66 ? 27.438 -0.871 11.922 1 94.06 66 MET B N 1
ATOM 7490 C CA . MET B 1 66 ? 27.719 0.424 11.312 1 94.06 66 MET B CA 1
ATOM 7491 C C . MET B 1 66 ? 27.047 1.554 12.086 1 94.06 66 MET B C 1
ATOM 7493 O O . MET B 1 66 ? 27.672 2.582 12.359 1 94.06 66 MET B O 1
ATOM 7497 N N . ARG B 1 67 ? 25.812 1.387 12.469 1 93.81 67 ARG B N 1
ATOM 7498 C CA . ARG B 1 67 ? 25.047 2.381 13.219 1 93.81 67 ARG B CA 1
ATOM 7499 C C . ARG B 1 67 ? 25.719 2.697 14.555 1 93.81 67 ARG B C 1
ATOM 7501 O O . ARG B 1 67 ? 25.844 3.865 14.93 1 93.81 67 ARG B O 1
ATOM 7508 N N . ASN B 1 68 ? 26.172 1.677 15.156 1 92.62 68 ASN B N 1
ATOM 7509 C CA . ASN B 1 68 ? 26.891 1.862 16.422 1 92.62 68 ASN B CA 1
ATOM 7510 C C . ASN B 1 68 ? 28.219 2.574 16.203 1 92.62 68 ASN B C 1
ATOM 7512 O O . ASN B 1 68 ? 28.609 3.412 17.031 1 92.62 68 ASN B O 1
ATOM 7516 N N . ALA B 1 69 ? 28.859 2.219 15.156 1 93.88 69 ALA B N 1
ATOM 7517 C CA . ALA B 1 69 ? 30.172 2.783 14.859 1 93.88 69 ALA B CA 1
ATOM 7518 C C . ALA B 1 69 ? 30.078 4.281 14.586 1 93.88 69 ALA B C 1
ATOM 7520 O O . ALA B 1 69 ? 31 5.035 14.906 1 93.88 69 ALA B O 1
ATOM 7521 N N . VAL B 1 70 ? 28.984 4.734 14.023 1 94.75 70 VAL B N 1
ATOM 7522 C CA . VAL B 1 70 ? 28.875 6.145 13.672 1 94.75 70 VAL B CA 1
ATOM 7523 C C . VAL B 1 70 ? 28.281 6.93 14.844 1 94.75 70 VAL B C 1
ATOM 7525 O O . VAL B 1 70 ? 28.172 8.156 14.781 1 94.75 70 VAL B O 1
ATOM 7528 N N . GLY B 1 71 ? 27.891 6.289 15.906 1 92.88 71 GLY B N 1
ATOM 7529 C CA . GLY B 1 71 ? 27.406 6.957 17.094 1 92.88 71 GLY B CA 1
ATOM 7530 C C . GLY B 1 71 ? 25.984 7.465 16.953 1 92.88 71 GLY B C 1
ATOM 7531 O O . GLY B 1 71 ? 25.656 8.562 17.406 1 92.88 71 GLY B O 1
ATOM 7532 N N . ILE B 1 72 ? 25.125 6.703 16.266 1 92.38 72 ILE B N 1
ATOM 7533 C CA . ILE B 1 72 ? 23.75 7.145 16.016 1 92.38 72 ILE B CA 1
ATOM 7534 C C . ILE B 1 72 ? 22.953 7.125 17.328 1 92.38 72 ILE B C 1
ATOM 7536 O O . ILE B 1 72 ? 21.906 7.754 17.438 1 92.38 72 ILE B O 1
ATOM 7540 N N . ASP B 1 73 ? 23.438 6.422 18.359 1 90.44 73 ASP B N 1
ATOM 7541 C CA . ASP B 1 73 ? 22.766 6.34 19.656 1 90.44 73 ASP B CA 1
ATOM 7542 C C . ASP B 1 73 ? 22.656 7.723 20.297 1 90.44 73 ASP B C 1
ATOM 7544 O O . ASP B 1 73 ? 21.844 7.922 21.219 1 90.44 73 ASP B O 1
ATOM 7548 N N . TYR B 1 74 ? 23.422 8.641 19.766 1 88.81 74 TYR B N 1
ATOM 7549 C CA . TYR B 1 74 ? 23.297 10.031 20.188 1 88.81 74 TYR B CA 1
ATOM 7550 C C . TYR B 1 74 ? 21.859 10.516 20.062 1 88.81 74 TYR B C 1
ATOM 7552 O O . TYR B 1 74 ? 21.406 11.305 20.891 1 88.81 74 TYR B O 1
ATOM 7560 N N . THR B 1 75 ? 21.141 10.031 19.141 1 91.69 75 THR B N 1
ATOM 7561 C CA . THR B 1 75 ? 19.828 10.562 18.812 1 91.69 75 THR B CA 1
ATOM 7562 C C . THR B 1 75 ? 18.75 9.992 19.734 1 91.69 75 THR B C 1
ATOM 7564 O O . THR B 1 75 ? 17.641 10.531 19.812 1 91.69 75 THR B O 1
ATOM 7567 N N . TYR B 1 76 ? 19.031 8.938 20.422 1 93.62 76 TYR B N 1
ATOM 7568 C CA . TYR B 1 76 ? 18.016 8.367 21.297 1 93.62 76 TYR B CA 1
ATOM 7569 C C . TYR B 1 76 ? 18.594 8 22.656 1 93.62 76 TYR B C 1
ATOM 7571 O O . TYR B 1 76 ? 18.219 6.996 23.266 1 93.62 76 TYR B O 1
ATOM 7579 N N . LYS B 1 77 ? 19.516 8.703 23.078 1 90.12 77 LYS B N 1
ATOM 7580 C CA . LYS B 1 77 ? 20.172 8.477 24.359 1 90.12 77 LYS B CA 1
ATOM 7581 C C . LYS B 1 77 ? 19.172 8.641 25.516 1 90.12 77 LYS B C 1
ATOM 7583 O O . LYS B 1 77 ? 19.328 8 26.562 1 90.12 77 LYS B O 1
ATOM 7588 N N . GLY B 1 78 ? 18.203 9.516 25.375 1 90.94 78 GLY B N 1
ATOM 7589 C CA . GLY B 1 78 ? 17.234 9.773 26.422 1 90.94 78 GLY B CA 1
ATOM 7590 C C . GLY B 1 78 ? 16.141 8.719 26.484 1 90.94 78 GLY B C 1
ATOM 7591 O O . GLY B 1 78 ? 15.297 8.742 27.391 1 90.94 78 GLY B O 1
ATOM 7592 N N . MET B 1 79 ? 16.172 7.77 25.672 1 94.88 79 MET B N 1
ATOM 7593 C CA . MET B 1 79 ? 15.141 6.742 25.594 1 94.88 79 MET B CA 1
ATOM 7594 C C . MET B 1 79 ? 15.328 5.699 26.688 1 94.88 79 MET B C 1
ATOM 7596 O O . MET B 1 79 ? 16.469 5.375 27.047 1 94.88 79 MET B O 1
ATOM 7600 N N . PHE B 1 80 ? 14.297 5.215 27.266 1 95.31 80 PHE B N 1
ATOM 7601 C CA . PHE B 1 80 ? 14.328 4.094 28.188 1 95.31 80 PHE B CA 1
ATOM 7602 C C . PHE B 1 80 ? 13.133 3.172 27.969 1 95.31 80 PHE B C 1
ATOM 7604 O O . PHE B 1 80 ? 12.141 3.568 27.359 1 95.31 80 PHE B O 1
ATOM 7611 N N . ARG B 1 81 ? 13.25 1.938 28.422 1 94.31 81 ARG B N 1
ATOM 7612 C CA . ARG B 1 81 ? 12.234 0.917 28.188 1 94.31 81 ARG B CA 1
ATOM 7613 C C . ARG B 1 81 ? 11.602 0.469 29.5 1 94.31 81 ARG B C 1
ATOM 7615 O O . ARG B 1 81 ? 12.266 0.425 30.531 1 94.31 81 ARG B O 1
ATOM 7622 N N . LEU B 1 82 ? 10.375 0.206 29.438 1 96.38 82 LEU B N 1
ATOM 7623 C CA . LEU B 1 82 ? 9.656 -0.382 30.562 1 96.38 82 LEU B CA 1
ATOM 7624 C C . LEU B 1 82 ? 8.961 -1.672 30.141 1 96.38 82 LEU B C 1
ATOM 7626 O O . LEU B 1 82 ? 8.508 -1.799 29 1 96.38 82 LEU B O 1
ATOM 7630 N N . VAL B 1 83 ? 8.938 -2.641 31.094 1 95.56 83 VAL B N 1
ATOM 7631 C CA . VAL B 1 83 ? 8.211 -3.885 30.859 1 95.56 83 VAL B CA 1
ATOM 7632 C C . VAL B 1 83 ? 6.719 -3.67 31.109 1 95.56 83 VAL B C 1
ATOM 7634 O O . VAL B 1 83 ? 6.34 -3.023 32.094 1 95.56 83 VAL B O 1
ATOM 7637 N N . VAL B 1 84 ? 5.918 -4.105 30.203 1 96.06 84 VAL B N 1
ATOM 7638 C CA . VAL B 1 84 ? 4.48 -3.885 30.297 1 96.06 84 VAL B CA 1
ATOM 7639 C C . VAL B 1 84 ? 3.766 -5.219 30.5 1 96.06 84 VAL B C 1
ATOM 7641 O O . VAL B 1 84 ? 4.062 -6.199 29.812 1 96.06 84 VAL B O 1
ATOM 7644 N N . CYS B 1 85 ? 2.896 -5.25 31.484 1 95.56 85 CYS B N 1
ATOM 7645 C CA . CYS B 1 85 ? 2.043 -6.422 31.625 1 95.56 85 CYS B CA 1
ATOM 7646 C C . CYS B 1 85 ? 1.133 -6.59 30.406 1 95.56 85 CYS B C 1
ATOM 7648 O O . CYS B 1 85 ? 0.443 -5.648 30.016 1 95.56 85 CYS B O 1
ATOM 7650 N N . PRO B 1 86 ? 1.093 -7.703 29.812 1 92.31 86 PRO B N 1
ATOM 7651 C CA . PRO B 1 86 ? 0.298 -7.898 28.594 1 92.31 86 PRO B CA 1
ATOM 7652 C C . PRO B 1 86 ? -1.205 -7.863 28.859 1 92.31 86 PRO B C 1
ATOM 7654 O O . PRO B 1 86 ? -1.995 -7.668 27.938 1 92.31 86 PRO B O 1
ATOM 7657 N N . GLU B 1 87 ? -1.593 -7.984 30.094 1 92.44 87 GLU B N 1
ATOM 7658 C CA . GLU B 1 87 ? -3.018 -8.062 30.406 1 92.44 87 GLU B CA 1
ATOM 7659 C C . GLU B 1 87 ? -3.543 -6.723 30.938 1 92.44 87 GLU B C 1
ATOM 7661 O O . GLU B 1 87 ? -4.57 -6.23 30.469 1 92.44 87 GLU B O 1
ATOM 7666 N N . CYS B 1 88 ? -2.857 -6.141 31.875 1 94.62 88 CYS B N 1
ATOM 7667 C CA . CYS B 1 88 ? -3.4 -4.957 32.531 1 94.62 88 CYS B CA 1
ATOM 7668 C C . CYS B 1 88 ? -2.578 -3.719 32.188 1 94.62 88 CYS B C 1
ATOM 7670 O O . CYS B 1 88 ? -2.879 -2.621 32.656 1 94.62 88 CYS B O 1
ATOM 7672 N N . HIS B 1 89 ? -1.469 -3.758 31.516 1 96.12 89 HIS B N 1
ATOM 7673 C CA . HIS B 1 89 ? -0.644 -2.662 31.016 1 96.12 89 HIS B CA 1
ATOM 7674 C C . HIS B 1 89 ? 0.098 -1.973 32.156 1 96.12 89 HIS B C 1
ATOM 7676 O O . HIS B 1 89 ? 0.521 -0.822 32.031 1 96.12 89 HIS B O 1
ATOM 7682 N N . THR B 1 90 ? 0.145 -2.648 33.281 1 96.25 90 THR B N 1
ATOM 7683 C CA . THR B 1 90 ? 0.977 -2.104 34.344 1 96.25 90 THR B CA 1
ATOM 7684 C C . THR B 1 90 ? 2.441 -2.057 33.906 1 96.25 90 THR B C 1
ATOM 7686 O O . THR B 1 90 ? 2.934 -2.982 33.281 1 96.25 90 THR B O 1
ATOM 7689 N N . LEU B 1 91 ? 3.121 -1.007 34.312 1 96.75 91 LEU B N 1
ATOM 7690 C CA . LEU B 1 91 ? 4.5 -0.796 33.875 1 96.75 91 LEU B CA 1
ATOM 7691 C C . LEU B 1 91 ? 5.477 -1.162 34.969 1 96.75 91 LEU B C 1
ATOM 7693 O O . LEU B 1 91 ? 5.223 -0.889 36.156 1 96.75 91 LEU B O 1
ATOM 7697 N N . TYR B 1 92 ? 6.547 -1.812 34.562 1 96 92 TYR B N 1
ATOM 7698 C CA . TYR B 1 92 ? 7.598 -2.211 35.5 1 96 92 TYR B CA 1
ATOM 7699 C C . TYR B 1 92 ? 8.969 -1.8 34.969 1 96 92 TYR B C 1
ATOM 7701 O O . TYR B 1 92 ? 9.234 -1.883 33.781 1 96 92 TYR B O 1
ATOM 7709 N N . GLN B 1 93 ? 9.828 -1.358 35.875 1 94.38 93 GLN B N 1
ATOM 7710 C CA . GLN B 1 93 ? 11.227 -1.151 35.531 1 94.38 93 GLN B CA 1
ATOM 7711 C C . GLN B 1 93 ? 11.922 -2.479 35.25 1 94.38 93 GLN B C 1
ATOM 7713 O O . GLN B 1 93 ? 11.711 -3.463 35.938 1 94.38 93 GLN B O 1
ATOM 7718 N N . PRO B 1 94 ? 12.672 -2.469 34.156 1 90.12 94 PRO B N 1
ATOM 7719 C CA . PRO B 1 94 ? 13.328 -3.727 33.812 1 90.12 94 PRO B CA 1
ATOM 7720 C C . PRO B 1 94 ? 14.18 -4.293 34.938 1 90.12 94 PRO B C 1
ATOM 7722 O O . PRO B 1 94 ? 14.312 -5.512 35.062 1 90.12 94 PRO B O 1
ATOM 7725 N N . GLU B 1 95 ? 14.695 -3.445 35.812 1 88.19 95 GLU B N 1
ATOM 7726 C CA . GLU B 1 95 ? 15.57 -3.875 36.906 1 88.19 95 GLU B CA 1
ATOM 7727 C C . GLU B 1 95 ? 14.758 -4.484 38.031 1 88.19 95 GLU B C 1
ATOM 7729 O O . GLU B 1 95 ? 15.281 -5.273 38.844 1 88.19 95 GLU B O 1
ATOM 7734 N N . GLU B 1 96 ? 13.531 -4.207 38.062 1 88.88 96 GLU B N 1
ATOM 7735 C CA . GLU B 1 96 ? 12.68 -4.625 39.156 1 88.88 96 GLU B CA 1
ATOM 7736 C C . GLU B 1 96 ? 12.047 -5.988 38.906 1 88.88 96 GLU B C 1
ATOM 7738 O O . GLU B 1 96 ? 11.516 -6.621 39.812 1 88.88 96 GLU B O 1
ATOM 7743 N N . VAL B 1 97 ? 12.062 -6.41 37.688 1 88.19 97 VAL B N 1
ATOM 7744 C CA . VAL B 1 97 ? 11.367 -7.645 37.344 1 88.19 97 VAL B CA 1
ATOM 7745 C C . VAL B 1 97 ? 12.359 -8.633 36.719 1 88.19 97 VAL B C 1
ATOM 7747 O O . VAL B 1 97 ? 13.359 -8.227 36.125 1 88.19 97 VAL B O 1
ATOM 7750 N N . HIS B 1 98 ? 12.062 -9.898 37 1 85.69 98 HIS B N 1
ATOM 7751 C CA . HIS B 1 98 ? 12.898 -10.961 36.469 1 85.69 98 HIS B CA 1
ATOM 7752 C C . HIS B 1 98 ? 12.062 -11.977 35.688 1 85.69 98 HIS B C 1
ATOM 7754 O O . HIS B 1 98 ? 10.844 -11.82 35.562 1 85.69 98 HIS B O 1
ATOM 7760 N N . CYS B 1 99 ? 12.633 -12.992 35.156 1 80 99 CYS B N 1
ATOM 7761 C CA . CYS B 1 99 ? 12.047 -13.93 34.188 1 80 99 CYS B CA 1
ATOM 7762 C C . CYS B 1 99 ? 10.836 -14.633 34.781 1 80 99 CYS B C 1
ATOM 7764 O O . CYS B 1 99 ? 9.898 -14.977 34.062 1 80 99 CYS B O 1
ATOM 7766 N N . ASP B 1 100 ? 10.75 -14.727 36.062 1 82.19 100 ASP B N 1
ATOM 7767 C CA . ASP B 1 100 ? 9.641 -15.445 36.688 1 82.19 100 ASP B CA 1
ATOM 7768 C C . ASP B 1 100 ? 8.664 -14.484 37.344 1 82.19 100 ASP B C 1
ATOM 7770 O O . ASP B 1 100 ? 7.703 -14.914 38 1 82.19 100 ASP B O 1
ATOM 7774 N N . SER B 1 101 ? 8.906 -13.297 37.062 1 89.62 101 SER B N 1
ATOM 7775 C CA . SER B 1 101 ? 8.062 -12.305 37.719 1 89.62 101 SER B CA 1
ATOM 7776 C C . SER B 1 101 ? 6.652 -12.305 37.125 1 89.62 101 SER B C 1
ATOM 7778 O O . SER B 1 101 ? 6.477 -12.453 35.906 1 89.62 101 SER B O 1
ATOM 7780 N N . LYS B 1 102 ? 5.664 -12.211 38.031 1 93.62 102 LYS B N 1
ATOM 7781 C CA . LYS B 1 102 ? 4.262 -12.047 37.656 1 93.62 102 LYS B CA 1
ATOM 7782 C C . LYS B 1 102 ? 3.768 -10.641 38 1 93.62 102 LYS B C 1
ATOM 7784 O O . LYS B 1 102 ? 4.352 -9.969 38.844 1 93.62 102 LYS B O 1
ATOM 7789 N N . CYS B 1 103 ? 2.795 -10.227 37.312 1 95.5 103 CYS B N 1
ATOM 7790 C CA . CYS B 1 103 ? 2.24 -8.898 37.531 1 95.5 103 CYS B CA 1
ATOM 7791 C C . CYS B 1 103 ? 1.625 -8.781 38.938 1 95.5 103 CYS B C 1
ATOM 7793 O O . CYS B 1 103 ? 0.855 -9.656 39.344 1 95.5 103 CYS B O 1
ATOM 7795 N N . THR B 1 104 ? 1.892 -7.703 39.656 1 93.69 104 THR B N 1
ATOM 7796 C CA . THR B 1 104 ? 1.454 -7.543 41.031 1 93.69 104 THR B CA 1
ATOM 7797 C C . THR B 1 104 ? 0.306 -6.543 41.125 1 93.69 104 THR B C 1
ATOM 7799 O O . THR B 1 104 ? -0.123 -6.18 42.25 1 93.69 104 THR B O 1
ATOM 7802 N N . PHE B 1 105 ? -0.098 -6.051 40.062 1 94.12 105 PHE B N 1
ATOM 7803 C CA . PHE B 1 105 ? -1.204 -5.102 40.062 1 94.12 105 PHE B CA 1
ATOM 7804 C C . PHE B 1 105 ? -2.459 -5.73 40.656 1 94.12 105 PHE B C 1
ATOM 7806 O O . PHE B 1 105 ? -2.762 -6.895 40.375 1 94.12 105 PHE B O 1
ATOM 7813 N N . SER B 1 106 ? -3.066 -4.996 41.531 1 92.75 106 SER B N 1
ATOM 7814 C CA . SER B 1 106 ? -4.297 -5.465 42.156 1 92.75 106 SER B CA 1
ATOM 7815 C C . SER B 1 106 ? -5.344 -4.359 42.219 1 92.75 106 SER B C 1
ATOM 7817 O O . SER B 1 106 ? -5.023 -3.209 42.5 1 92.75 106 SER B O 1
ATOM 7819 N N . GLU B 1 107 ? -6.496 -4.637 41.75 1 89.5 107 GLU B N 1
ATOM 7820 C CA . GLU B 1 107 ? -7.641 -3.734 41.812 1 89.5 107 GLU B CA 1
ATOM 7821 C C . GLU B 1 107 ? -8.883 -4.465 42.312 1 89.5 107 GLU B C 1
ATOM 7823 O O . GLU B 1 107 ? -9.203 -5.555 41.844 1 89.5 107 GLU B O 1
ATOM 7828 N N . PHE B 1 108 ? -9.648 -3.877 43.281 1 90.94 108 PHE B N 1
ATOM 7829 C CA . PHE B 1 108 ? -10.836 -4.445 43.906 1 90.94 108 PHE B CA 1
ATOM 7830 C C . PHE B 1 108 ? -10.555 -5.852 44.438 1 90.94 108 PHE B C 1
ATOM 7832 O O . PHE B 1 108 ? -11.352 -6.77 44.219 1 90.94 108 PHE B O 1
ATOM 7839 N N . ARG B 1 109 ? -9.406 -6.191 44.844 1 83.31 109 ARG B N 1
ATOM 7840 C CA . ARG B 1 109 ? -8.977 -7.422 45.469 1 83.31 109 ARG B CA 1
ATOM 7841 C C . ARG B 1 109 ? -8.781 -8.539 44.469 1 83.31 109 ARG B C 1
ATOM 7843 O O . ARG B 1 109 ? -8.906 -9.719 44.812 1 83.31 109 ARG B O 1
ATOM 7850 N N . ILE B 1 110 ? -8.648 -8.18 43.25 1 90.75 110 ILE B N 1
ATOM 7851 C CA . ILE B 1 110 ? -8.305 -9.133 42.188 1 90.75 110 ILE B CA 1
ATOM 7852 C C . ILE B 1 110 ? -6.906 -8.836 41.656 1 90.75 110 ILE B C 1
ATOM 7854 O O . ILE B 1 110 ? -6.629 -7.719 41.219 1 90.75 110 ILE B O 1
ATOM 7858 N N . THR B 1 111 ? -6.074 -9.836 41.75 1 93.5 111 THR B N 1
ATOM 7859 C CA . THR B 1 111 ? -4.699 -9.656 41.312 1 93.5 111 THR B CA 1
ATOM 7860 C C . THR B 1 111 ? -4.535 -10.172 39.875 1 93.5 111 THR B C 1
ATOM 7862 O O . THR B 1 111 ? -5.059 -11.234 39.531 1 93.5 111 THR B O 1
ATOM 7865 N N . CYS B 1 112 ? -3.908 -9.414 38.969 1 94.5 112 CYS B N 1
ATOM 7866 C CA . CYS B 1 112 ? -3.699 -9.781 37.594 1 94.5 112 CYS B CA 1
ATOM 7867 C C . CYS B 1 112 ? -2.867 -11.055 37.469 1 94.5 112 CYS B C 1
ATOM 7869 O O . CYS B 1 112 ? -3.32 -12.047 36.906 1 94.5 112 CYS B O 1
ATOM 7871 N N . ASN B 1 113 ? -1.725 -11.234 38.031 1 93.25 113 ASN B N 1
ATOM 7872 C CA . ASN B 1 113 ? -0.852 -12.398 38.125 1 93.25 113 ASN B CA 1
ATOM 7873 C C . ASN B 1 113 ? -0.432 -12.891 36.719 1 93.25 113 ASN B C 1
ATOM 7875 O O . ASN B 1 113 ? -0.057 -14.055 36.562 1 93.25 113 ASN B O 1
ATOM 7879 N N . ALA B 1 114 ? -0.526 -12.062 35.75 1 93.62 114 ALA B N 1
ATOM 7880 C CA . ALA B 1 114 ? -0.104 -12.43 34.406 1 93.62 114 ALA B CA 1
ATOM 7881 C C . ALA B 1 114 ? 1.414 -12.57 34.344 1 93.62 114 ALA B C 1
ATOM 7883 O O . ALA B 1 114 ? 2.146 -11.859 35.031 1 93.62 114 ALA B O 1
ATOM 7884 N N . SER B 1 115 ? 1.892 -13.5 33.469 1 92.44 115 SER B N 1
ATOM 7885 C CA . SER B 1 115 ? 3.326 -13.648 33.25 1 92.44 115 SER B CA 1
ATOM 7886 C C . SER B 1 115 ? 3.883 -12.484 32.438 1 92.44 115 SER B C 1
ATOM 7888 O O . SER B 1 115 ? 3.324 -12.117 31.391 1 92.44 115 SER B O 1
ATOM 7890 N N . LEU B 1 116 ? 4.961 -11.953 32.906 1 93.19 116 LEU B N 1
ATOM 7891 C CA . LEU B 1 116 ? 5.539 -10.789 32.25 1 93.19 116 LEU B CA 1
ATOM 7892 C C . LEU B 1 116 ? 6.523 -11.203 31.156 1 93.19 116 LEU B C 1
ATOM 7894 O O . LEU B 1 116 ? 6.852 -10.406 30.281 1 93.19 116 LEU B O 1
ATOM 7898 N N . PHE B 1 117 ? 7.008 -12.461 31.203 1 90.19 117 PHE B N 1
ATOM 7899 C CA . PHE B 1 117 ? 8.039 -12.906 30.281 1 90.19 117 PHE B CA 1
ATOM 7900 C C . PHE B 1 117 ? 7.617 -14.195 29.578 1 90.19 117 PHE B C 1
ATOM 7902 O O . PHE B 1 117 ? 6.738 -14.906 30.047 1 90.19 117 PHE B O 1
ATOM 7909 N N . LYS B 1 118 ? 8.109 -14.406 28.297 1 83.44 118 LYS B N 1
ATOM 7910 C CA . LYS B 1 118 ? 7.875 -15.625 27.531 1 83.44 118 LYS B CA 1
ATOM 7911 C C . LYS B 1 118 ? 9.195 -16.266 27.109 1 83.44 118 LYS B C 1
ATOM 7913 O O . LYS B 1 118 ? 10.195 -15.57 26.906 1 83.44 118 LYS B O 1
ATOM 7918 N N . PRO B 1 119 ? 9.141 -17.641 27.047 1 73.06 119 PRO B N 1
ATOM 7919 C CA . PRO B 1 119 ? 10.375 -18.328 26.656 1 73.06 119 PRO B CA 1
ATOM 7920 C C . PRO B 1 119 ? 10.688 -18.172 25.172 1 73.06 119 PRO B C 1
ATOM 7922 O O . PRO B 1 119 ? 9.773 -18.016 24.344 1 73.06 119 PRO B O 1
ATOM 7925 N N . VAL B 1 120 ? 11.969 -17.875 24.844 1 62 120 VAL B N 1
ATOM 7926 C CA . VAL B 1 120 ? 12.398 -17.875 23.453 1 62 120 VAL B CA 1
ATOM 7927 C C . VAL B 1 120 ? 12.375 -19.297 22.906 1 62 120 VAL B C 1
ATOM 7929 O O . VAL B 1 120 ? 12.68 -20.25 23.625 1 62 120 VAL B O 1
ATOM 7932 N N . THR B 1 121 ? 11.562 -19.531 21.781 1 54.25 121 THR B N 1
ATOM 7933 C CA . THR B 1 121 ? 11.445 -20.859 21.188 1 54.25 121 THR B CA 1
ATOM 7934 C C . THR B 1 121 ? 12.812 -21.531 21.094 1 54.25 121 THR B C 1
ATOM 7936 O O . THR B 1 121 ? 12.945 -22.719 21.391 1 54.25 121 THR B O 1
ATOM 7939 N N . ILE B 1 122 ? 13.75 -20.766 20.391 1 49.06 122 ILE B N 1
ATOM 7940 C CA . ILE B 1 122 ? 14.992 -21.5 20.156 1 49.06 122 ILE B CA 1
ATOM 7941 C C . ILE B 1 122 ? 15.977 -21.203 21.281 1 49.06 122 ILE B C 1
ATOM 7943 O O . ILE B 1 122 ? 16.297 -20.047 21.547 1 49.06 122 ILE B O 1
ATOM 7947 N N . GLY B 1 123 ? 16.516 -22.172 22.172 1 48.31 123 GLY B N 1
ATOM 7948 C CA . GLY B 1 123 ? 17.484 -22.266 23.25 1 48.31 123 GLY B CA 1
ATOM 7949 C C . GLY B 1 123 ? 16.953 -21.812 24.594 1 48.31 123 GLY B C 1
ATOM 7950 O O . GLY B 1 123 ? 16.594 -20.641 24.766 1 48.31 123 GLY B O 1
ATOM 7951 N N . ALA B 1 124 ? 16.188 -22.656 25.344 1 50.66 124 ALA B N 1
ATOM 7952 C CA . ALA B 1 124 ? 15.43 -22.688 26.594 1 50.66 124 ALA B CA 1
ATOM 7953 C C . ALA B 1 124 ? 15.82 -21.531 27.5 1 50.66 124 ALA B C 1
ATOM 7955 O O . ALA B 1 124 ? 15.039 -21.109 28.359 1 50.66 124 ALA B O 1
ATOM 7956 N N . SER B 1 125 ? 17 -20.984 27.406 1 58.91 125 SER B N 1
ATOM 7957 C CA . SER B 1 125 ? 17.453 -20.297 28.609 1 58.91 125 SER B CA 1
ATOM 7958 C C . SER B 1 125 ? 17.172 -18.812 28.547 1 58.91 125 SER B C 1
ATOM 7960 O O . SER B 1 125 ? 17.297 -18.109 29.562 1 58.91 125 SER B O 1
ATOM 7962 N N . LYS B 1 126 ? 16.703 -18.281 27.359 1 65.56 126 LYS B N 1
ATOM 7963 C CA . LYS B 1 126 ? 16.547 -16.828 27.391 1 65.56 126 LYS B CA 1
ATOM 7964 C C . LYS B 1 126 ? 15.086 -16.438 27.328 1 65.56 126 LYS B C 1
ATOM 7966 O O . LYS B 1 126 ? 14.297 -17.047 26.594 1 65.56 126 LYS B O 1
ATOM 7971 N N . MET B 1 127 ? 14.711 -15.609 28.344 1 76.25 127 MET B N 1
ATOM 7972 C CA . MET B 1 127 ? 13.352 -15.102 28.438 1 76.25 127 MET B CA 1
ATOM 7973 C C . MET B 1 127 ? 13.273 -13.656 27.938 1 76.25 127 MET B C 1
ATOM 7975 O O . MET B 1 127 ? 14.195 -12.875 28.141 1 76.25 127 MET B O 1
ATOM 7979 N N . TYR B 1 128 ? 12.281 -13.414 27.125 1 83 128 TYR B N 1
ATOM 7980 C CA . TYR B 1 128 ? 12.016 -12.055 26.672 1 83 128 TYR B CA 1
ATOM 7981 C C . TYR B 1 128 ? 10.727 -11.516 27.266 1 83 128 TYR B C 1
ATOM 7983 O O . TYR B 1 128 ? 9.812 -12.289 27.578 1 83 128 TYR B O 1
ATOM 7991 N N . ALA B 1 129 ? 10.742 -10.211 27.531 1 88.56 129 ALA B N 1
ATOM 7992 C CA . ALA B 1 129 ? 9.508 -9.586 28 1 88.56 129 ALA B CA 1
ATOM 7993 C C . ALA B 1 129 ? 8.391 -9.734 26.969 1 88.56 129 ALA B C 1
ATOM 7995 O O . ALA B 1 129 ? 8.625 -9.602 25.766 1 88.56 129 ALA B O 1
ATOM 7996 N N . ASN B 1 130 ? 7.199 -10.062 27.406 1 88.69 130 ASN B N 1
ATOM 7997 C CA . ASN B 1 130 ? 6.055 -10.203 26.516 1 88.69 130 ASN B CA 1
ATOM 7998 C C . ASN B 1 130 ? 5.738 -8.891 25.812 1 88.69 130 ASN B C 1
ATOM 8000 O O . ASN B 1 130 ? 5.32 -8.898 24.641 1 88.69 130 ASN B O 1
ATOM 8004 N N . LYS B 1 131 ? 5.77 -7.797 26.547 1 92.31 131 LYS B N 1
ATOM 8005 C CA . LYS B 1 131 ? 5.488 -6.469 26.016 1 92.31 131 LYS B CA 1
ATOM 8006 C C . LYS B 1 131 ? 6.449 -5.43 26.594 1 92.31 131 LYS B C 1
ATOM 8008 O O . LYS B 1 131 ? 6.832 -5.508 27.766 1 92.31 131 LYS B O 1
ATOM 8013 N N . VAL B 1 132 ? 6.887 -4.586 25.719 1 94.5 132 VAL B N 1
ATOM 8014 C CA . VAL B 1 132 ? 7.793 -3.516 26.125 1 94.5 132 VAL B CA 1
ATOM 8015 C C . VAL B 1 132 ? 7.301 -2.182 25.562 1 94.5 132 VAL B C 1
ATOM 8017 O O . VAL B 1 132 ? 6.801 -2.119 24.438 1 94.5 132 VAL B O 1
ATOM 8020 N N . SER B 1 133 ? 7.309 -1.166 26.391 1 95.44 133 SER B N 1
ATOM 8021 C CA . SER B 1 133 ? 7.023 0.19 25.938 1 95.44 133 SER B CA 1
ATOM 8022 C C . SER B 1 133 ? 8.273 1.057 25.953 1 95.44 133 SER B C 1
ATOM 8024 O O . SER B 1 133 ? 9.133 0.905 26.828 1 95.44 133 SER B O 1
ATOM 8026 N N . ALA B 1 134 ? 8.367 1.851 24.938 1 96.25 134 ALA B N 1
ATOM 8027 C CA . ALA B 1 134 ? 9.5 2.766 24.844 1 96.25 134 ALA B CA 1
ATOM 8028 C C . ALA B 1 134 ? 9.102 4.184 25.25 1 96.25 134 ALA B C 1
ATOM 8030 O O . ALA B 1 134 ? 8.055 4.68 24.828 1 96.25 134 ALA B O 1
ATOM 8031 N N . PHE B 1 135 ? 9.906 4.844 26.078 1 97.38 135 PHE B N 1
ATOM 8032 C CA . PHE B 1 135 ? 9.695 6.211 26.547 1 97.38 135 PHE B CA 1
ATOM 8033 C C . PHE B 1 135 ? 10.883 7.094 26.188 1 97.38 135 PHE B C 1
ATOM 8035 O O . PHE B 1 135 ? 11.992 6.594 25.984 1 97.38 135 PHE B O 1
ATOM 8042 N N . ASN B 1 136 ? 10.625 8.266 25.969 1 96.19 136 ASN B N 1
ATOM 8043 C CA . ASN B 1 136 ? 11.625 9.32 25.797 1 96.19 136 ASN B CA 1
ATOM 8044 C C . ASN B 1 136 ? 11.523 10.383 26.875 1 96.19 136 ASN B C 1
ATOM 8046 O O . ASN B 1 136 ? 10.461 10.984 27.062 1 96.19 136 ASN B O 1
ATOM 8050 N N . SER B 1 137 ? 12.617 10.578 27.562 1 93.69 137 SER B N 1
ATOM 8051 C CA . SER B 1 137 ? 12.617 11.57 28.641 1 93.69 137 SER B CA 1
ATOM 8052 C C . SER B 1 137 ? 12.359 12.977 28.094 1 93.69 137 SER B C 1
ATOM 8054 O O . SER B 1 137 ? 13.07 13.445 27.203 1 93.69 137 SER B O 1
ATOM 8056 N N . ILE B 1 138 ? 11.375 13.648 28.688 1 95.75 138 ILE B N 1
ATOM 8057 C CA . ILE B 1 138 ? 11.047 15.008 28.266 1 95.75 138 ILE B CA 1
ATOM 8058 C C . ILE B 1 138 ? 12.219 15.938 28.578 1 95.75 138 ILE B C 1
ATOM 8060 O O . ILE B 1 138 ? 12.547 16.828 27.797 1 95.75 138 ILE B O 1
ATOM 8064 N N . LYS B 1 139 ? 12.844 15.711 29.703 1 92.06 139 LYS B N 1
ATOM 8065 C CA . LYS B 1 139 ? 13.969 16.531 30.156 1 92.06 139 LYS B CA 1
ATOM 8066 C C . LYS B 1 139 ? 15.148 16.422 29.188 1 92.06 139 LYS B C 1
ATOM 8068 O O . LYS B 1 139 ? 15.781 17.422 28.859 1 92.06 139 LYS B O 1
ATOM 8073 N N . TYR B 1 140 ? 15.367 15.219 28.781 1 90.19 140 TYR B N 1
ATOM 8074 C CA . TYR B 1 140 ? 16.438 15.016 27.812 1 90.19 140 TYR B CA 1
ATOM 8075 C C . TYR B 1 140 ? 16.109 15.68 26.484 1 90.19 140 TYR B C 1
ATOM 8077 O O . TYR B 1 140 ? 16.969 16.312 25.875 1 90.19 140 TYR B O 1
ATOM 8085 N N . ALA B 1 141 ? 14.914 15.484 26.062 1 92.56 141 ALA B N 1
ATOM 8086 C CA . ALA B 1 141 ? 14.484 16.094 24.797 1 92.56 141 ALA B CA 1
ATOM 8087 C C . ALA B 1 141 ? 14.633 17.609 24.844 1 92.56 141 ALA B C 1
ATOM 8089 O O . ALA B 1 141 ? 15.062 18.219 23.859 1 92.56 141 ALA B O 1
ATOM 8090 N N . LEU B 1 142 ? 14.266 18.219 25.922 1 94.19 142 LEU B N 1
ATOM 8091 C CA . LEU B 1 142 ? 14.375 19.656 26.094 1 94.19 142 LEU B CA 1
ATOM 8092 C C . LEU B 1 142 ? 15.836 20.094 26.094 1 94.19 142 LEU B C 1
ATOM 8094 O O . LEU B 1 142 ? 16.172 21.141 25.531 1 94.19 142 LEU B O 1
ATOM 8098 N N . THR B 1 143 ? 16.656 19.297 26.734 1 91.19 143 THR B N 1
ATOM 8099 C CA . THR B 1 143 ? 18.078 19.609 26.75 1 91.19 143 THR B CA 1
ATOM 8100 C C . THR B 1 143 ? 18.656 19.656 25.344 1 91.19 143 THR B C 1
ATOM 8102 O O . THR B 1 143 ? 19.391 20.578 25 1 91.19 143 THR B O 1
ATOM 8105 N N . VAL B 1 144 ? 18.266 18.719 24.547 1 89.06 144 VAL B N 1
ATOM 8106 C CA . VAL B 1 144 ? 18.75 18.656 23.172 1 89.06 144 VAL B CA 1
ATOM 8107 C C . VAL B 1 144 ? 18.188 19.828 22.375 1 89.06 144 VAL B C 1
ATOM 8109 O O . VAL B 1 144 ? 18.906 20.484 21.609 1 89.06 144 VAL B O 1
ATOM 8112 N N . THR B 1 145 ? 16.969 20.172 22.547 1 91.19 145 THR B N 1
ATOM 8113 C CA . THR B 1 145 ? 16.297 21.234 21.797 1 91.19 145 THR B CA 1
ATOM 8114 C C . THR B 1 145 ? 16.891 22.609 22.156 1 91.19 145 THR B C 1
ATOM 8116 O O . THR B 1 145 ? 17.078 23.453 21.281 1 91.19 145 THR B O 1
ATOM 8119 N N . PHE B 1 146 ? 17.203 22.797 23.406 1 92.31 146 PHE B N 1
ATOM 8120 C CA . PHE B 1 146 ? 17.734 24.078 23.875 1 92.31 146 PHE B CA 1
ATOM 8121 C C . PHE B 1 146 ? 19.188 24.25 23.438 1 92.31 146 PHE B C 1
ATOM 8123 O O . PHE B 1 146 ? 19.719 25.359 23.453 1 92.31 146 PHE B O 1
ATOM 8130 N N . SER B 1 147 ? 19.766 23.156 23.062 1 88.88 147 SER B N 1
ATOM 8131 C CA . SER B 1 147 ? 21.141 23.219 22.594 1 88.88 147 SER B CA 1
ATOM 8132 C C . SER B 1 147 ? 21.203 23.719 21.156 1 88.88 147 SER B C 1
ATOM 8134 O O . SER B 1 147 ? 22.297 24.031 20.656 1 88.88 147 SER B O 1
ATOM 8136 N N . ARG B 1 148 ? 20.109 23.891 20.531 1 89.38 148 ARG B N 1
ATOM 8137 C CA . ARG B 1 148 ? 20.047 24.391 19.156 1 89.38 148 ARG B CA 1
ATOM 8138 C C . ARG B 1 148 ? 20.188 25.906 19.109 1 89.38 148 ARG B C 1
ATOM 8140 O O . ARG B 1 148 ? 19.516 26.625 19.859 1 89.38 148 ARG B O 1
ATOM 8147 N N . LEU B 1 149 ? 20.984 26.266 18.219 1 88.06 149 LEU B N 1
ATOM 8148 C CA . LEU B 1 149 ? 21.141 27.703 18.031 1 88.06 149 LEU B CA 1
ATOM 8149 C C . LEU B 1 149 ? 19.844 28.312 17.5 1 88.06 149 LEU B C 1
ATOM 8151 O O . LEU B 1 149 ? 19.234 27.781 16.562 1 88.06 149 LEU B O 1
ATOM 8155 N N . GLY B 1 150 ? 19.359 29.359 18.125 1 88.69 150 GLY B N 1
ATOM 8156 C CA . GLY B 1 150 ? 18.188 30.078 17.656 1 88.69 150 GLY B CA 1
ATOM 8157 C C . GLY B 1 150 ? 16.891 29.609 18.281 1 88.69 150 GLY B C 1
ATOM 8158 O O . GLY B 1 150 ? 15.852 30.25 18.141 1 88.69 150 GLY B O 1
ATOM 8159 N N . PHE B 1 151 ? 16.984 28.484 19 1 93.06 151 PHE B N 1
ATOM 8160 C CA . PHE B 1 151 ? 15.766 27.922 19.594 1 93.06 151 PHE B CA 1
ATOM 8161 C C . PHE B 1 151 ? 15.203 28.859 20.656 1 93.06 151 PHE B C 1
ATOM 8163 O O . PHE B 1 151 ? 14 29.125 20.688 1 93.06 151 PHE B O 1
ATOM 8170 N N . GLU B 1 152 ? 16.016 29.359 21.531 1 93.81 152 GLU B N 1
ATOM 8171 C CA . GLU B 1 152 ? 15.57 30.25 22.609 1 93.81 152 GLU B CA 1
ATOM 8172 C C . GLU B 1 152 ? 14.961 31.531 22.047 1 93.81 152 GLU B C 1
ATOM 8174 O O . GLU B 1 152 ? 13.945 32 22.562 1 93.81 152 GLU B O 1
ATOM 8179 N N . SER B 1 153 ? 15.578 32 21.047 1 91.25 153 SER B N 1
ATOM 8180 C CA . SER B 1 153 ? 15.023 33.188 20.406 1 91.25 153 SER B CA 1
ATOM 8181 C C . SER B 1 153 ? 13.664 32.906 19.781 1 91.25 153 SER B C 1
ATOM 8183 O O . SER B 1 153 ? 12.766 33.75 19.828 1 91.25 153 SER B O 1
ATOM 8185 N N . ALA B 1 154 ? 13.516 31.734 19.328 1 92.38 154 ALA B N 1
ATOM 8186 C CA . ALA B 1 154 ? 12.281 31.359 18.656 1 92.38 154 ALA B CA 1
ATOM 8187 C C . ALA B 1 154 ? 11.141 31.219 19.656 1 92.38 154 ALA B C 1
ATOM 8189 O O . ALA B 1 154 ? 10.008 31.625 19.391 1 92.38 154 ALA B O 1
ATOM 8190 N N . ILE B 1 155 ? 11.391 30.703 20.828 1 95.94 155 ILE B N 1
ATOM 8191 C CA . ILE B 1 155 ? 10.336 30.453 21.797 1 95.94 155 ILE B CA 1
ATOM 8192 C C . ILE B 1 155 ? 9.945 31.766 22.484 1 95.94 155 ILE B C 1
ATOM 8194 O O . ILE B 1 155 ? 8.898 31.844 23.125 1 95.94 155 ILE B O 1
ATOM 8198 N N . GLU B 1 156 ? 10.758 32.812 22.344 1 94.5 156 GLU B N 1
ATOM 8199 C CA . GLU B 1 156 ? 10.469 34.094 22.969 1 94.5 156 GLU B CA 1
ATOM 8200 C C . GLU B 1 156 ? 9.938 35.094 21.938 1 94.5 156 GLU B C 1
ATOM 8202 O O . GLU B 1 156 ? 9.5 36.188 22.297 1 94.5 156 GLU B O 1
ATOM 8207 N N . ALA B 1 157 ? 9.836 34.719 20.734 1 88.88 157 ALA B N 1
ATOM 8208 C CA . ALA B 1 157 ? 9.492 35.625 19.641 1 88.88 157 ALA B CA 1
ATOM 8209 C C . ALA B 1 157 ? 8.078 36.156 19.812 1 88.88 157 ALA B C 1
ATOM 8211 O O . ALA B 1 157 ? 7.797 37.312 19.438 1 88.88 157 ALA B O 1
ATOM 8212 N N . TRP B 1 158 ? 7.148 35.375 20.422 1 90.38 158 TRP B N 1
ATOM 8213 C CA . TRP B 1 158 ? 5.746 35.781 20.531 1 90.38 158 TRP B CA 1
ATOM 8214 C C . TRP B 1 158 ? 5.594 37 21.438 1 90.38 158 TRP B C 1
ATOM 8216 O O . TRP B 1 158 ? 4.59 37.688 21.375 1 90.38 158 TRP B O 1
ATOM 8226 N N . ARG B 1 159 ? 6.566 37.281 22.297 1 89.94 159 ARG B N 1
ATOM 8227 C CA . ARG B 1 159 ? 6.512 38.406 23.234 1 89.94 159 ARG B CA 1
ATOM 8228 C C . ARG B 1 159 ? 6.574 39.75 22.516 1 89.94 159 ARG B C 1
ATOM 8230 O O . ARG B 1 159 ? 6.07 40.75 23.016 1 89.94 159 ARG B O 1
ATOM 8237 N N . TYR B 1 160 ? 7.09 39.719 21.359 1 83.31 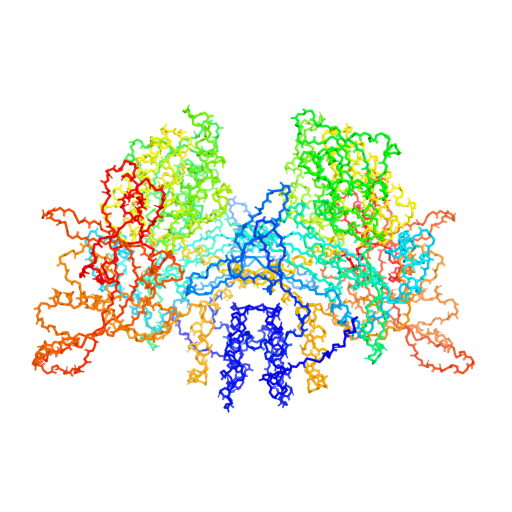160 TYR B N 1
ATOM 8238 C CA . TYR B 1 160 ? 7.332 40.938 20.641 1 83.31 160 TYR B CA 1
ATOM 8239 C C . TYR B 1 160 ? 6.309 41.156 19.516 1 83.31 160 TYR B C 1
ATOM 8241 O O . TYR B 1 160 ? 6.445 42.062 18.703 1 83.31 160 TYR B O 1
ATOM 8249 N N . ARG B 1 161 ? 5.281 40.438 19.625 1 80.19 161 ARG B N 1
ATOM 8250 C CA . ARG B 1 161 ? 4.258 40.5 18.594 1 80.19 161 ARG B CA 1
ATOM 8251 C C . ARG B 1 161 ? 3.357 41.719 18.812 1 80.19 161 ARG B C 1
ATOM 8253 O O . ARG B 1 161 ? 3.217 42.188 19.938 1 80.19 161 ARG B O 1
ATOM 8260 N N . THR B 1 162 ? 2.783 42.125 17.641 1 78.88 162 THR B N 1
ATOM 8261 C CA . THR B 1 162 ? 1.775 43.188 17.75 1 78.88 162 THR B CA 1
ATOM 8262 C C . THR B 1 162 ? 0.47 42.625 18.297 1 78.88 162 THR B C 1
ATOM 8264 O O . THR B 1 162 ? -0.053 41.625 17.797 1 78.88 162 THR B O 1
ATOM 8267 N N . ARG B 1 163 ? 0.004 43.156 19.438 1 75.38 163 ARG B N 1
ATOM 8268 C CA . ARG B 1 163 ? -1.22 42.688 20.062 1 75.38 163 ARG B CA 1
ATOM 8269 C C . ARG B 1 163 ? -2.449 43.344 19.469 1 75.38 163 ARG B C 1
ATOM 8271 O O . ARG B 1 163 ? -2.426 44.562 19.203 1 75.38 163 ARG B O 1
ATOM 8278 N N . HIS B 1 164 ? -3.303 42.469 19.094 1 76.12 164 HIS B N 1
ATOM 8279 C CA . HIS B 1 164 ? -4.566 42.969 18.578 1 76.12 164 HIS B CA 1
ATOM 8280 C C . HIS B 1 164 ? -5.723 42.656 19.516 1 76.12 164 HIS B C 1
ATOM 8282 O O . HIS B 1 164 ? -5.758 41.562 20.125 1 76.12 164 HIS B O 1
ATOM 8288 N N . ASN B 1 165 ? -6.539 43.594 19.828 1 70.94 165 ASN B N 1
ATOM 8289 C CA . ASN B 1 165 ? -7.578 43.438 20.828 1 70.94 165 ASN B CA 1
ATOM 8290 C C . ASN B 1 165 ? -8.695 42.531 20.344 1 70.94 165 ASN B C 1
ATOM 8292 O O . ASN B 1 165 ? -9.242 41.75 21.125 1 70.94 165 ASN B O 1
ATOM 8296 N N . ASN B 1 166 ? -8.992 42.531 19.156 1 84.56 166 ASN B N 1
ATOM 8297 C CA . ASN B 1 166 ? -10.227 41.812 18.812 1 84.56 166 ASN B CA 1
ATOM 8298 C C . ASN B 1 166 ? -9.977 40.688 17.812 1 84.56 166 ASN B C 1
ATOM 8300 O O . ASN B 1 166 ? -10.906 40 17.422 1 84.56 166 ASN B O 1
ATOM 8304 N N . THR B 1 167 ? -8.828 40.438 17.469 1 90.94 167 THR B N 1
ATOM 8305 C CA . THR B 1 167 ? -8.539 39.438 16.469 1 90.94 167 THR B CA 1
ATOM 8306 C C . THR B 1 167 ? -7.5 38.438 16.984 1 90.94 167 THR B C 1
ATOM 8308 O O . THR B 1 167 ? -6.48 38.844 17.547 1 90.94 167 THR B O 1
ATOM 8311 N N . MET B 1 168 ? -7.793 37.188 16.922 1 93.38 168 MET B N 1
ATOM 8312 C CA . MET B 1 168 ? -6.859 36.125 17.312 1 93.38 168 MET B CA 1
ATOM 8313 C C . MET B 1 168 ? -6.117 35.594 16.094 1 93.38 168 MET B C 1
ATOM 8315 O O . MET B 1 168 ? -6.742 35.219 15.102 1 93.38 168 MET B O 1
ATOM 8319 N N . TYR B 1 169 ? -4.805 35.562 16.219 1 89.44 169 TYR B N 1
ATOM 8320 C CA . TYR B 1 169 ? -3.982 35.125 15.086 1 89.44 169 TYR B CA 1
ATOM 8321 C C . TYR B 1 169 ? -3.322 33.781 15.367 1 89.44 169 TYR B C 1
ATOM 8323 O O . TYR B 1 169 ? -2.953 33.062 14.438 1 89.44 169 TYR B O 1
ATOM 8331 N N . ASP B 1 170 ? -3.133 33.562 16.625 1 91.31 170 ASP B N 1
ATOM 8332 C CA . ASP B 1 170 ? -2.457 32.344 17.016 1 91.31 170 ASP B CA 1
ATOM 8333 C C . ASP B 1 170 ? -2.844 31.922 18.438 1 91.31 170 ASP B C 1
ATOM 8335 O O . ASP B 1 170 ? -3.738 32.531 19.031 1 91.31 170 ASP B O 1
ATOM 8339 N N . ILE B 1 171 ? -2.254 30.922 18.906 1 94.12 171 ILE B N 1
ATOM 8340 C CA . ILE B 1 171 ? -2.561 30.344 20.203 1 94.12 171 ILE B CA 1
ATOM 8341 C C . ILE B 1 171 ? -2.246 31.359 21.297 1 94.12 171 ILE B C 1
ATOM 8343 O O . ILE B 1 171 ? -2.861 31.344 22.375 1 94.12 171 ILE B O 1
ATOM 8347 N N . TYR B 1 172 ? -1.348 32.344 21.078 1 93.19 172 TYR B N 1
ATOM 8348 C CA . TYR B 1 172 ? -0.938 33.344 22.031 1 93.19 172 TYR B CA 1
ATOM 8349 C C . TYR B 1 172 ? -2.082 34.312 22.344 1 93.19 172 TYR B C 1
ATOM 8351 O O . TYR B 1 172 ? -2.064 35 23.359 1 93.19 172 TYR B O 1
ATOM 8359 N N . ASP B 1 173 ? -2.992 34.312 21.438 1 92.94 173 ASP B N 1
ATOM 8360 C CA . ASP B 1 173 ? -4.074 35.281 21.531 1 92.94 173 ASP B CA 1
ATOM 8361 C C . ASP B 1 173 ? -5.281 34.719 22.25 1 92.94 173 ASP B C 1
ATOM 8363 O O . ASP B 1 173 ? -6.27 35.406 22.484 1 92.94 173 ASP B O 1
ATOM 8367 N N . GLY B 1 174 ? -5.219 33.438 22.609 1 93.75 174 GLY B N 1
ATOM 8368 C CA . GLY B 1 174 ? -6.293 32.844 23.375 1 93.75 174 GLY B CA 1
ATOM 8369 C C . GLY B 1 174 ? -6.348 33.344 24.812 1 93.75 174 GLY B C 1
ATOM 8370 O O . GLY B 1 174 ? -5.332 33.781 25.359 1 93.75 174 GLY B O 1
ATOM 8371 N N . GLN B 1 175 ? -7.48 33.219 25.375 1 94.62 175 GLN B N 1
ATOM 8372 C CA . GLN B 1 175 ? -7.68 33.719 26.734 1 94.62 175 GLN B CA 1
ATOM 8373 C C . GLN B 1 175 ? -6.816 32.938 27.734 1 94.62 175 GLN B C 1
ATOM 8375 O O . GLN B 1 175 ? -6.25 33.531 28.656 1 94.62 175 GLN B O 1
ATOM 8380 N N . LEU B 1 176 ? -6.691 31.703 27.547 1 95.81 176 LEU B N 1
ATOM 8381 C CA . LEU B 1 176 ? -6.023 30.844 28.516 1 95.81 176 LEU B CA 1
ATOM 8382 C C . LEU B 1 176 ? -4.523 31.141 28.547 1 95.81 176 LEU B C 1
ATOM 8384 O O . LEU B 1 176 ? -3.863 30.875 29.562 1 95.81 176 LEU B O 1
ATOM 8388 N N . TRP B 1 177 ? -3.959 31.641 27.438 1 95.31 177 TRP B N 1
ATOM 8389 C CA . TRP B 1 177 ? -2.535 31.953 27.391 1 95.31 177 TRP B CA 1
ATOM 8390 C C . TRP B 1 177 ? -2.158 32.969 28.453 1 95.31 177 TRP B C 1
ATOM 8392 O O . TRP B 1 177 ? -1.065 32.906 29.016 1 95.31 177 TRP B O 1
ATOM 8402 N N . ASN B 1 178 ? -3.086 33.844 28.781 1 92.19 178 ASN B N 1
ATOM 8403 C CA . ASN B 1 178 ? -2.838 34.906 29.75 1 92.19 178 ASN B CA 1
ATOM 8404 C C . ASN B 1 178 ? -3.43 34.562 31.109 1 92.19 178 ASN B C 1
ATOM 8406 O O . ASN B 1 178 ? -3.119 35.219 32.094 1 92.19 178 ASN B O 1
ATOM 8410 N N . GLU B 1 179 ? -4.172 33.562 31.156 1 94.56 179 GLU B N 1
ATOM 8411 C CA . GLU B 1 179 ? -4.828 33.188 32.406 1 94.56 179 GLU B CA 1
ATOM 8412 C C . GLU B 1 179 ? -4.086 32.062 33.094 1 94.56 179 GLU B C 1
ATOM 8414 O O . GLU B 1 179 ? -4.254 31.859 34.312 1 94.56 179 GLU B O 1
ATOM 8419 N N . PHE B 1 180 ? -3.291 31.391 32.375 1 94.25 180 PHE B N 1
ATOM 8420 C CA . PHE B 1 180 ? -2.566 30.25 32.938 1 94.25 180 PHE B CA 1
ATOM 8421 C C . PHE B 1 180 ? -1.499 30.703 33.906 1 94.25 180 PHE B C 1
ATOM 8423 O O . PHE B 1 180 ? -0.552 31.406 33.531 1 94.25 180 PHE B O 1
ATOM 8430 N N . LYS B 1 181 ? -1.661 30.297 35.156 1 93.5 181 LYS B N 1
ATOM 8431 C CA . LYS B 1 181 ? -0.841 30.875 36.219 1 93.5 181 LYS B CA 1
ATOM 8432 C C . LYS B 1 181 ? 0.137 29.859 36.781 1 93.5 181 LYS B C 1
ATOM 8434 O O . LYS B 1 181 ? -0.073 28.641 36.625 1 93.5 181 LYS B O 1
ATOM 8439 N N . ASP B 1 182 ? 1.209 30.375 37.312 1 92.94 182 ASP B N 1
ATOM 8440 C CA . ASP B 1 182 ? 2.152 29.516 38.031 1 92.94 182 ASP B CA 1
ATOM 8441 C C . ASP B 1 182 ? 1.787 29.438 39.5 1 92.94 182 ASP B C 1
ATOM 8443 O O . ASP B 1 182 ? 0.693 29.844 39.906 1 92.94 182 ASP B O 1
ATOM 8447 N N . ARG B 1 183 ? 2.633 28.797 40.281 1 88.44 183 ARG B N 1
ATOM 8448 C CA . ARG B 1 183 ? 2.361 28.547 41.688 1 88.44 183 ARG B CA 1
ATOM 8449 C C . ARG B 1 183 ? 2.232 29.844 42.469 1 88.44 183 ARG B C 1
ATOM 8451 O O . ARG B 1 183 ? 1.477 29.922 43.438 1 88.44 183 ARG B O 1
ATOM 8458 N N . ASP B 1 184 ? 2.91 30.906 42 1 90.06 184 ASP B N 1
ATOM 8459 C CA . ASP B 1 184 ? 2.941 32.188 42.688 1 90.06 184 ASP B CA 1
ATOM 8460 C C . ASP B 1 184 ? 1.799 33.094 42.219 1 90.06 184 ASP B C 1
ATOM 8462 O O . ASP B 1 184 ? 1.66 34.219 42.688 1 90.06 184 ASP B O 1
ATOM 8466 N N . GLY B 1 185 ? 1.012 32.594 41.281 1 90.56 185 GLY B N 1
ATOM 8467 C CA . GLY B 1 185 ? -0.141 33.375 40.812 1 90.56 185 GLY B CA 1
ATOM 8468 C C . GLY B 1 185 ? 0.166 34.25 39.625 1 90.56 185 GLY B C 1
ATOM 8469 O O . GLY B 1 185 ? -0.703 34.969 39.125 1 90.56 185 GLY B O 1
ATOM 8470 N N . ASN B 1 186 ? 1.349 34.188 39.188 1 93.12 186 ASN B N 1
ATOM 8471 C CA . ASN B 1 186 ? 1.729 34.938 38 1 93.12 186 ASN B CA 1
ATOM 8472 C C . ASN B 1 186 ? 1.438 34.156 36.719 1 93.12 186 ASN B C 1
ATOM 8474 O O . ASN B 1 186 ? 1.297 32.938 36.781 1 93.12 186 ASN B O 1
ATOM 8478 N N . VAL B 1 187 ? 1.311 34.969 35.719 1 95.06 187 VAL B N 1
ATOM 8479 C CA . VAL B 1 187 ? 1.138 34.312 34.438 1 95.06 187 VAL B CA 1
ATOM 8480 C C . VAL B 1 187 ? 2.342 33.406 34.156 1 95.06 187 VAL B C 1
ATOM 8482 O O . VAL B 1 187 ? 3.49 33.844 34.25 1 95.06 187 VAL B O 1
ATOM 8485 N N . PHE B 1 188 ? 2.15 32.219 33.844 1 95.38 188 PHE B N 1
ATOM 8486 C CA . PHE B 1 188 ? 3.195 31.219 33.688 1 95.38 188 PHE B CA 1
ATOM 8487 C C . PHE B 1 188 ? 4.227 31.641 32.656 1 95.38 188 PHE B C 1
ATOM 8489 O O . PHE B 1 188 ? 5.43 31.469 32.875 1 95.38 188 PHE B O 1
ATOM 8496 N N . THR B 1 189 ? 3.811 32.25 31.547 1 94.12 189 THR B N 1
ATOM 8497 C CA . THR B 1 189 ? 4.688 32.562 30.422 1 94.12 189 THR B CA 1
ATOM 8498 C C . THR B 1 189 ? 5.375 33.906 30.641 1 94.12 189 THR B C 1
ATOM 8500 O O . THR B 1 189 ? 6.094 34.406 29.766 1 94.12 189 THR B O 1
ATOM 8503 N N . SER B 1 190 ? 5.121 34.531 31.75 1 92.44 190 SER B N 1
ATOM 8504 C CA . SER B 1 190 ? 5.746 35.812 32.031 1 92.44 190 SER B CA 1
ATOM 8505 C C . SER B 1 190 ? 7.254 35.688 32.219 1 92.44 190 SER B C 1
ATOM 8507 O O . SER B 1 190 ? 8.008 36.625 31.953 1 92.44 190 SER B O 1
ATOM 8509 N N . GLN B 1 191 ? 7.676 34.531 32.656 1 91.06 191 GLN B N 1
ATOM 8510 C CA . GLN B 1 191 ? 9.102 34.25 32.812 1 91.06 191 GLN B CA 1
ATOM 8511 C C . GLN B 1 191 ? 9.711 33.656 31.562 1 91.06 191 GLN B C 1
ATOM 8513 O O . GLN B 1 191 ? 9.023 32.969 30.797 1 91.06 191 GLN B O 1
ATOM 8518 N N . ALA B 1 192 ? 11.031 33.969 31.422 1 91.62 192 ALA B N 1
ATOM 8519 C CA . ALA B 1 192 ? 11.742 33.406 30.266 1 91.62 192 ALA B CA 1
ATOM 8520 C C . ALA B 1 192 ? 11.844 31.906 30.359 1 91.62 192 ALA B C 1
ATOM 8522 O O . ALA B 1 192 ? 11.875 31.344 31.453 1 91.62 192 ALA B O 1
ATOM 8523 N N . ARG B 1 193 ? 11.898 31.25 29.203 1 94.75 193 ARG B N 1
ATOM 8524 C CA . ARG B 1 193 ? 12.102 29.812 29.078 1 94.75 193 ARG B CA 1
ATOM 8525 C C . ARG B 1 193 ? 11 29.047 29.797 1 94.75 193 ARG B C 1
ATOM 8527 O O . ARG B 1 193 ? 11.266 28.078 30.516 1 94.75 193 ARG B O 1
ATOM 8534 N N . SER B 1 194 ? 9.727 29.625 29.766 1 96 194 SER B N 1
ATOM 8535 C CA . SER B 1 194 ? 8.523 28.938 30.234 1 96 194 SER B CA 1
ATOM 8536 C C . SER B 1 194 ? 7.719 28.375 29.078 1 96 194 SER B C 1
ATOM 8538 O O . SER B 1 194 ? 7.047 29.109 28.359 1 96 194 SER B O 1
ATOM 8540 N N . LEU B 1 195 ? 7.766 27.062 28.984 1 97.5 195 LEU B N 1
ATOM 8541 C CA . LEU B 1 195 ? 7.195 26.406 27.812 1 97.5 195 LEU B CA 1
ATOM 8542 C C . LEU B 1 195 ? 5.812 25.844 28.125 1 97.5 195 LEU B C 1
ATOM 8544 O O . LEU B 1 195 ? 5.578 25.328 29.219 1 97.5 195 LEU B O 1
ATOM 8548 N N . LEU B 1 196 ? 4.875 26 27.219 1 98.12 196 LEU B N 1
ATOM 8549 C CA . LEU B 1 196 ? 3.551 25.391 27.297 1 98.12 196 LEU B CA 1
ATOM 8550 C C . LEU B 1 196 ? 3.398 24.281 26.25 1 98.12 196 LEU B C 1
ATOM 8552 O O . LEU B 1 196 ? 3.654 24.516 25.062 1 98.12 196 LEU B O 1
ATOM 8556 N N . PHE B 1 197 ? 2.953 23.078 26.703 1 98.19 197 PHE B N 1
ATOM 8557 C CA . PHE B 1 197 ? 2.91 21.922 25.828 1 98.19 197 PHE B CA 1
ATOM 8558 C C . PHE B 1 197 ? 1.485 21.641 25.359 1 98.19 197 PHE B C 1
ATOM 8560 O O . PHE B 1 197 ? 0.527 21.875 26.094 1 98.19 197 PHE B O 1
ATOM 8567 N N . THR B 1 198 ? 1.373 21.188 24.125 1 98.19 198 THR B N 1
ATOM 8568 C CA . THR B 1 198 ? 0.186 20.484 23.656 1 98.19 198 THR B CA 1
ATOM 8569 C C . THR B 1 198 ? 0.417 18.969 23.688 1 98.19 198 THR B C 1
ATOM 8571 O O . THR B 1 198 ? 1.433 18.484 23.188 1 98.19 198 THR B O 1
ATOM 8574 N N . LEU B 1 199 ? -0.515 18.234 24.297 1 98.44 199 LEU B N 1
ATOM 8575 C CA . LEU B 1 199 ? -0.444 16.781 24.391 1 98.44 199 LEU B CA 1
ATOM 8576 C C . LEU B 1 199 ? -1.364 16.125 23.359 1 98.44 199 LEU B C 1
ATOM 8578 O O . LEU B 1 199 ? -2.523 16.516 23.219 1 98.44 199 LEU B O 1
ATOM 8582 N N . ASN B 1 200 ? -0.842 15.234 22.609 1 98.25 200 ASN B N 1
ATOM 8583 C CA . ASN B 1 200 ? -1.646 14.414 21.703 1 98.25 200 ASN B CA 1
ATOM 8584 C C . ASN B 1 200 ? -1.391 12.922 21.922 1 98.25 200 ASN B C 1
ATOM 8586 O O . ASN B 1 200 ? -0.248 12.508 22.141 1 98.25 200 ASN B O 1
ATOM 8590 N N . VAL B 1 201 ? -2.418 12.133 22.047 1 98 201 VAL B N 1
ATOM 8591 C CA . VAL B 1 201 ? -2.369 10.672 22.109 1 98 201 VAL B CA 1
ATOM 8592 C C . VAL B 1 201 ? -3.24 10.086 21 1 98 201 VAL B C 1
ATOM 8594 O O . VAL B 1 201 ? -4.391 10.492 20.828 1 98 201 VAL B O 1
ATOM 8597 N N . ASP B 1 202 ? -2.666 9.219 20.281 1 95.94 202 ASP B N 1
ATOM 8598 C CA . ASP B 1 202 ? -3.416 8.609 19.188 1 95.94 202 ASP B CA 1
ATOM 8599 C C . ASP B 1 202 ? -2.902 7.203 18.891 1 95.94 202 ASP B C 1
ATOM 8601 O O . ASP B 1 202 ? -1.813 6.824 19.328 1 95.94 202 ASP B O 1
ATOM 8605 N N . TRP B 1 203 ? -3.754 6.379 18.328 1 95.81 203 TRP B N 1
ATOM 8606 C CA . TRP B 1 203 ? -3.404 5.012 17.953 1 95.81 203 TRP B CA 1
ATOM 8607 C C . TRP B 1 203 ? -3.506 4.812 16.453 1 95.81 203 TRP B C 1
ATOM 8609 O O . TRP B 1 203 ? -4.293 5.48 15.781 1 95.81 203 TRP B O 1
ATOM 8619 N N . PHE B 1 204 ? -2.688 3.965 15.867 1 92.69 204 PHE B N 1
ATOM 8620 C CA . PHE B 1 204 ? -2.715 3.641 14.445 1 92.69 204 PHE B CA 1
ATOM 8621 C C . PHE B 1 204 ? -2.406 2.164 14.219 1 92.69 204 PHE B C 1
ATOM 8623 O O . PHE B 1 204 ? -1.775 1.521 15.062 1 92.69 204 PHE B O 1
ATOM 8630 N N . GLN B 1 205 ? -2.914 1.613 13.125 1 89.12 205 GLN B N 1
ATOM 8631 C CA . GLN B 1 205 ? -2.662 0.227 12.75 1 89.12 205 GLN B CA 1
ATOM 8632 C C . GLN B 1 205 ? -1.272 0.067 12.133 1 89.12 205 GLN B C 1
ATOM 8634 O O . GLN B 1 205 ? -0.954 0.707 11.133 1 89.12 205 GLN B O 1
ATOM 8639 N N . SER B 1 206 ? -0.49 -0.756 12.672 1 84.69 206 SER B N 1
ATOM 8640 C CA . SER B 1 206 ? 0.896 -0.885 12.234 1 84.69 206 SER B CA 1
ATOM 8641 C C . SER B 1 206 ? 0.999 -1.73 10.969 1 84.69 206 SER B C 1
ATOM 8643 O O . SER B 1 206 ? 1.947 -1.587 10.195 1 84.69 206 SER B O 1
ATOM 8645 N N . SER B 1 207 ? 0.151 -2.746 10.852 1 75.06 207 SER B N 1
ATOM 8646 C CA . SER B 1 207 ? 0.233 -3.635 9.695 1 75.06 207 SER B CA 1
ATOM 8647 C C . SER B 1 207 ? -1.131 -3.809 9.039 1 75.06 207 SER B C 1
ATOM 8649 O O . SER B 1 207 ? -2.166 -3.674 9.695 1 75.06 207 SER B O 1
ATOM 8651 N N . LYS B 1 208 ? -1.017 -3.932 7.785 1 64.12 208 LYS B N 1
ATOM 8652 C CA . LYS B 1 208 ? -2.246 -4.203 7.047 1 64.12 208 LYS B CA 1
ATOM 8653 C C . LYS B 1 208 ? -2.688 -5.652 7.227 1 64.12 208 LYS B C 1
ATOM 8655 O O . LYS B 1 208 ? -3.875 -5.965 7.117 1 64.12 208 LYS B O 1
ATOM 8660 N N . ARG B 1 209 ? -1.796 -6.48 7.523 1 61.16 209 ARG B N 1
ATOM 8661 C CA . ARG B 1 209 ? -2.047 -7.918 7.527 1 61.16 209 ARG B CA 1
ATOM 8662 C C . ARG B 1 209 ? -2.645 -8.367 8.859 1 61.16 209 ARG B C 1
ATOM 8664 O O . ARG B 1 209 ? -3.537 -9.211 8.891 1 61.16 209 ARG B O 1
ATOM 8671 N N . ASN B 1 210 ? -2.068 -7.84 9.906 1 67.5 210 ASN B N 1
ATOM 8672 C CA . ASN B 1 210 ? -2.529 -8.188 11.242 1 67.5 210 ASN B CA 1
ATOM 8673 C C . ASN B 1 210 ? -3.098 -6.969 11.977 1 67.5 210 ASN B C 1
ATOM 8675 O O . ASN B 1 210 ? -2.635 -5.848 11.766 1 67.5 210 ASN B O 1
ATOM 8679 N N . VAL B 1 211 ? -4.191 -7.191 12.664 1 77.19 211 VAL B N 1
ATOM 8680 C CA . VAL B 1 211 ? -4.758 -6.117 13.461 1 77.19 211 VAL B CA 1
ATOM 8681 C C . VAL B 1 211 ? -3.865 -5.844 14.672 1 77.19 211 VAL B C 1
ATOM 8683 O O . VAL B 1 211 ? -3.906 -6.582 15.664 1 77.19 211 VAL B O 1
ATOM 8686 N N . TYR B 1 212 ? -2.969 -4.961 14.602 1 88.06 212 TYR B N 1
ATOM 8687 C CA . TYR B 1 212 ? -2.043 -4.547 15.656 1 88.06 212 TYR B CA 1
ATOM 8688 C C . TYR B 1 212 ? -2.014 -3.027 15.789 1 88.06 212 TYR B C 1
ATOM 8690 O O . TYR B 1 212 ? -1.366 -2.34 15 1 88.06 212 TYR B O 1
ATOM 8698 N N . SER B 1 213 ? -2.664 -2.535 16.859 1 92.44 213 SER B N 1
ATOM 8699 C CA . SER B 1 213 ? -2.799 -1.098 17.078 1 92.44 213 SER B CA 1
ATOM 8700 C C . SER B 1 213 ? -1.723 -0.579 18.031 1 92.44 213 SER B C 1
ATOM 8702 O O . SER B 1 213 ? -1.647 -1.005 19.188 1 92.44 213 SER B O 1
ATOM 8704 N N . VAL B 1 214 ? -0.887 0.354 17.578 1 94.88 214 VAL B N 1
ATOM 8705 C CA . VAL B 1 214 ? 0.171 0.972 18.375 1 94.88 214 VAL B CA 1
ATOM 8706 C C . VAL B 1 214 ? -0.214 2.408 18.719 1 94.88 214 VAL B C 1
ATOM 8708 O O . VAL B 1 214 ? -0.803 3.115 17.906 1 94.88 214 VAL B O 1
ATOM 8711 N N . GLY B 1 215 ? 0.034 2.791 19.953 1 96.5 215 GLY B N 1
ATOM 8712 C CA . GLY B 1 215 ? -0.251 4.156 20.375 1 96.5 215 GLY B CA 1
ATOM 8713 C C . GLY B 1 215 ? 0.988 5.023 20.453 1 96.5 215 GLY B C 1
ATOM 8714 O O . GLY B 1 215 ? 2.096 4.52 20.641 1 96.5 215 GLY B O 1
ATOM 8715 N N . ALA B 1 216 ? 0.822 6.328 20.266 1 97.62 216 ALA B N 1
ATOM 8716 C CA . ALA B 1 216 ? 1.909 7.293 20.406 1 97.62 216 ALA B CA 1
ATOM 8717 C C . ALA B 1 216 ? 1.473 8.5 21.234 1 97.62 216 ALA B C 1
ATOM 8719 O O . ALA B 1 216 ? 0.336 8.961 21.125 1 97.62 216 ALA B O 1
ATOM 8720 N N . ILE B 1 217 ? 2.301 8.953 22.094 1 98.31 217 ILE B N 1
ATOM 8721 C CA . ILE B 1 217 ? 2.1 10.148 22.891 1 98.31 217 ILE B CA 1
ATOM 8722 C C . ILE B 1 217 ? 3.08 11.234 22.453 1 98.31 217 ILE B C 1
ATOM 8724 O O . ILE B 1 217 ? 4.297 11.055 22.562 1 98.31 217 ILE B O 1
ATOM 8728 N N . TYR B 1 218 ? 2.52 12.375 22.016 1 98.12 218 TYR B N 1
ATOM 8729 C CA . TYR B 1 218 ? 3.334 13.469 21.5 1 98.12 218 TYR B CA 1
ATOM 8730 C C . TYR B 1 218 ? 3.189 14.711 22.375 1 98.12 218 TYR B C 1
ATOM 8732 O O . TYR B 1 218 ? 2.146 14.93 22.984 1 98.12 218 TYR B O 1
ATOM 8740 N N . LEU B 1 219 ? 4.246 15.516 22.359 1 98.19 219 LEU B N 1
ATOM 8741 C CA . LEU B 1 219 ? 4.199 16.875 22.891 1 98.19 219 LEU B CA 1
ATOM 8742 C C . LEU B 1 219 ? 4.723 17.875 21.875 1 98.19 219 LEU B C 1
ATOM 8744 O O . LEU B 1 219 ? 5.688 17.594 21.156 1 98.19 219 LEU B O 1
ATOM 8748 N N . THR B 1 220 ? 4.039 18.969 21.75 1 97 220 THR B N 1
ATOM 8749 C CA . THR B 1 220 ? 4.523 20.094 20.969 1 97 220 THR B CA 1
ATOM 8750 C C . THR B 1 220 ? 4.719 21.328 21.844 1 97 220 THR B C 1
ATOM 8752 O O . THR B 1 220 ? 4.145 21.406 22.938 1 97 220 THR B O 1
ATOM 8755 N N . ILE B 1 221 ? 5.543 22.203 21.422 1 97.62 221 ILE B N 1
ATOM 8756 C CA . ILE B 1 221 ? 5.844 23.422 22.172 1 97.62 221 ILE B CA 1
ATOM 8757 C C . ILE B 1 221 ? 5.082 24.594 21.562 1 97.62 221 ILE B C 1
ATOM 8759 O O . ILE B 1 221 ? 5.445 25.094 20.484 1 97.62 221 ILE B O 1
ATOM 8763 N N . ASN B 1 222 ? 4.133 25.094 22.281 1 97.31 222 ASN B N 1
ATOM 8764 C CA . ASN B 1 222 ? 3.238 26.125 21.766 1 97.31 222 ASN B CA 1
ATOM 8765 C C . ASN B 1 222 ? 3.941 27.469 21.641 1 97.31 222 ASN B C 1
ATOM 8767 O O . ASN B 1 222 ? 3.51 28.344 20.875 1 97.31 222 ASN B O 1
ATOM 8771 N N . ASN B 1 223 ? 5.051 27.672 22.375 1 96.69 223 ASN B N 1
ATOM 8772 C CA . ASN B 1 223 ? 5.793 28.922 22.359 1 96.69 223 ASN B CA 1
ATOM 8773 C C . ASN B 1 223 ? 6.426 29.172 20.984 1 96.69 223 ASN B C 1
ATOM 8775 O O . ASN B 1 223 ? 6.734 30.312 20.641 1 96.69 223 ASN B O 1
ATOM 8779 N N . LEU B 1 224 ? 6.609 28.156 20.25 1 94.38 224 LEU B N 1
ATOM 8780 C CA . LEU B 1 224 ? 7.246 28.266 18.938 1 94.38 224 LEU B CA 1
ATOM 8781 C C . LEU B 1 224 ? 6.309 28.922 17.938 1 94.38 224 LEU B C 1
ATOM 8783 O O . LEU B 1 224 ? 5.09 28.766 18.031 1 94.38 224 LEU B O 1
ATOM 8787 N N . PRO B 1 225 ? 6.914 29.672 17.047 1 87.62 225 PRO B N 1
ATOM 8788 C CA . PRO B 1 225 ? 6.082 30.219 15.961 1 87.62 225 PRO B CA 1
ATOM 8789 C C . PRO B 1 225 ? 5.352 29.141 15.172 1 87.62 225 PRO B C 1
ATOM 8791 O O . PRO B 1 225 ? 5.832 28 15.086 1 87.62 225 PRO B O 1
ATOM 8794 N N . ARG B 1 226 ? 4.312 29.516 14.617 1 83.31 226 ARG B N 1
ATOM 8795 C CA . ARG B 1 226 ? 3.424 28.594 13.922 1 83.31 226 ARG B CA 1
ATOM 8796 C C . ARG B 1 226 ? 4.164 27.875 12.797 1 83.31 226 ARG B C 1
ATOM 8798 O O . ARG B 1 226 ? 3.875 26.719 12.508 1 83.31 226 ARG B O 1
ATOM 8805 N N . SER B 1 227 ? 5.098 28.531 12.164 1 80 227 SER B N 1
ATOM 8806 C CA . SER B 1 227 ? 5.781 28 10.984 1 80 227 SER B CA 1
ATOM 8807 C C . SER B 1 227 ? 6.668 26.812 11.352 1 80 227 SER B C 1
ATOM 8809 O O . SER B 1 227 ? 6.988 25.984 10.492 1 80 227 SER B O 1
ATOM 8811 N N . ILE B 1 228 ? 7.082 26.688 12.594 1 88.44 228 ILE B N 1
ATOM 8812 C CA . ILE B 1 228 ? 8.039 25.625 12.93 1 88.44 228 ILE B CA 1
ATOM 8813 C C . ILE B 1 228 ? 7.492 24.781 14.062 1 88.44 228 ILE B C 1
ATOM 8815 O O . ILE B 1 228 ? 8.109 23.781 14.453 1 88.44 228 ILE B O 1
ATOM 8819 N N . ARG B 1 229 ? 6.328 25.094 14.57 1 91.06 229 ARG B N 1
ATOM 8820 C CA . ARG B 1 229 ? 5.762 24.453 15.758 1 91.06 229 ARG B CA 1
ATOM 8821 C C . ARG B 1 229 ? 5.555 22.969 15.531 1 91.06 229 ARG B C 1
ATOM 8823 O O . ARG B 1 229 ? 5.855 22.156 16.406 1 91.06 229 ARG B O 1
ATOM 8830 N N . TYR B 1 230 ? 5.125 22.594 14.328 1 90.75 230 TYR B N 1
ATOM 8831 C CA . TYR B 1 230 ? 4.773 21.203 14.094 1 90.75 230 TYR B CA 1
ATOM 8832 C C . TYR B 1 230 ? 5.816 20.516 13.211 1 90.75 230 TYR B C 1
ATOM 8834 O O . TYR B 1 230 ? 5.602 19.406 12.734 1 90.75 230 TYR B O 1
ATOM 8842 N N . LYS B 1 231 ? 6.906 21.156 13.008 1 89.31 231 LYS B N 1
ATOM 8843 C CA . LYS B 1 231 ? 8 20.469 12.328 1 89.31 231 LYS B CA 1
ATOM 8844 C C . LYS B 1 231 ? 8.508 19.281 13.148 1 89.31 231 LYS B C 1
ATOM 8846 O O . LYS B 1 231 ? 8.57 19.359 14.375 1 89.31 231 LYS B O 1
ATOM 8851 N N . LYS B 1 232 ? 8.945 18.297 12.539 1 90.88 232 LYS B N 1
ATOM 8852 C CA . LYS B 1 232 ? 9.336 17.047 13.188 1 90.88 232 LYS B CA 1
ATOM 8853 C C . LYS B 1 232 ? 10.438 17.297 14.219 1 90.88 232 LYS B C 1
ATOM 8855 O O . LYS B 1 232 ? 10.461 16.656 15.273 1 90.88 232 LYS B O 1
ATOM 8860 N N . GLU B 1 233 ? 11.328 18.203 13.906 1 91.81 233 GLU B N 1
ATOM 8861 C CA . GLU B 1 233 ? 12.469 18.453 14.781 1 91.81 233 GLU B CA 1
ATOM 8862 C C . GLU B 1 233 ? 12.031 19.062 16.109 1 91.81 233 GLU B C 1
ATOM 8864 O O . GLU B 1 233 ? 12.773 19.016 17.094 1 91.81 233 GLU B O 1
ATOM 8869 N N . ASN B 1 234 ? 10.805 19.562 16.094 1 94.38 234 ASN B N 1
ATOM 8870 C CA . ASN B 1 234 ? 10.344 20.234 17.297 1 94.38 234 ASN B CA 1
ATOM 8871 C C . ASN B 1 234 ? 9.289 19.406 18.031 1 94.38 234 ASN B C 1
ATOM 8873 O O . ASN B 1 234 ? 8.656 19.891 18.969 1 94.38 234 ASN B O 1
ATOM 8877 N N . ILE B 1 235 ? 9.109 18.172 17.625 1 95.88 235 ILE B N 1
ATOM 8878 C CA . ILE B 1 235 ? 8.141 17.281 18.25 1 95.88 235 ILE B CA 1
ATOM 8879 C C . ILE B 1 235 ? 8.844 16.375 19.266 1 95.88 235 ILE B C 1
ATOM 8881 O O . ILE B 1 235 ? 9.953 15.906 19.016 1 95.88 235 ILE B O 1
ATOM 8885 N N . ILE B 1 236 ? 8.219 16.219 20.375 1 97.5 236 ILE B N 1
ATOM 8886 C CA . ILE B 1 236 ? 8.727 15.289 21.391 1 97.5 236 ILE B CA 1
ATOM 8887 C C . ILE B 1 236 ? 7.848 14.039 21.438 1 97.5 236 ILE B C 1
ATOM 8889 O O . ILE B 1 236 ? 6.711 14.086 21.906 1 97.5 236 ILE B O 1
ATOM 8893 N N . LEU B 1 237 ? 8.328 12.977 20.891 1 97.69 237 LEU B N 1
ATOM 8894 C CA . LEU B 1 237 ? 7.66 11.688 21.062 1 97.69 237 LEU B CA 1
ATOM 8895 C C . LEU B 1 237 ? 7.961 11.094 22.422 1 97.69 237 LEU B C 1
ATOM 8897 O O . LEU B 1 237 ? 9.07 10.617 22.672 1 97.69 237 LEU B O 1
ATOM 8901 N N . VAL B 1 238 ? 7.012 11.078 23.281 1 98.12 238 VAL B N 1
ATOM 8902 C CA . VAL B 1 238 ? 7.207 10.75 24.688 1 98.12 238 VAL B CA 1
ATOM 8903 C C . VAL B 1 238 ? 7.164 9.234 24.875 1 98.12 238 VAL B C 1
ATOM 8905 O O . VAL B 1 238 ? 7.922 8.672 25.672 1 98.12 238 VAL B O 1
ATOM 8908 N N . CYS B 1 239 ? 6.219 8.688 24.156 1 98.12 239 CYS B N 1
ATOM 8909 C CA . CYS B 1 239 ? 6.008 7.266 24.406 1 98.12 239 CYS B CA 1
ATOM 8910 C C . CYS B 1 239 ? 5.398 6.586 23.188 1 98.12 239 CYS B C 1
ATOM 8912 O O . CYS B 1 239 ? 4.648 7.207 22.438 1 98.12 239 CYS B O 1
ATOM 8914 N N . VAL B 1 240 ? 5.797 5.367 22.969 1 97.44 240 VAL B N 1
ATOM 8915 C CA . VAL B 1 240 ? 5.105 4.469 22.062 1 97.44 240 VAL B CA 1
ATOM 8916 C C . VAL B 1 240 ? 4.445 3.338 22.844 1 97.44 240 VAL B C 1
ATOM 8918 O O . VAL B 1 240 ? 5.129 2.518 23.453 1 97.44 240 VAL B O 1
ATOM 8921 N N . ILE B 1 241 ? 3.115 3.279 22.797 1 96.94 241 ILE B N 1
ATOM 8922 C CA . ILE B 1 241 ? 2.332 2.293 23.547 1 96.94 241 ILE B CA 1
ATOM 8923 C C . ILE B 1 241 ? 2.227 1.005 22.734 1 96.94 241 ILE B C 1
ATOM 8925 O O . ILE B 1 241 ? 1.781 1.023 21.578 1 96.94 241 ILE B O 1
ATOM 8929 N N . PRO B 1 242 ? 2.59 -0.078 23.328 1 95.12 242 PRO B N 1
ATOM 8930 C CA . PRO B 1 242 ? 2.572 -1.33 22.578 1 95.12 242 PRO B CA 1
ATOM 8931 C C . PRO B 1 242 ? 1.158 -1.839 22.297 1 95.12 242 PRO B C 1
ATOM 8933 O O . PRO B 1 242 ? 0.25 -1.601 23.094 1 95.12 242 PRO B O 1
ATOM 8936 N N . GLY B 1 243 ? 1.009 -2.473 21.094 1 91 243 GLY B N 1
ATOM 8937 C CA . GLY B 1 243 ? -0.238 -3.152 20.781 1 91 243 GLY B CA 1
ATOM 8938 C C . GLY B 1 243 ? -0.316 -4.555 21.359 1 91 243 GLY B C 1
ATOM 8939 O O . GLY B 1 243 ? 0.393 -4.879 22.312 1 91 243 GLY B O 1
ATOM 8940 N N . PRO B 1 244 ? -1.239 -5.363 20.844 1 87.56 244 PRO B N 1
ATOM 8941 C CA . PRO B 1 244 ? -2.094 -5.199 19.672 1 87.56 244 PRO B CA 1
ATOM 8942 C C . PRO B 1 244 ? -3.34 -4.367 19.953 1 87.56 244 PRO B C 1
ATOM 8944 O O . PRO B 1 244 ? -3.961 -3.836 19.031 1 87.56 244 PRO B O 1
ATOM 8947 N N . LYS B 1 245 ? -3.744 -4.355 21.25 1 88.88 245 LYS B N 1
ATOM 8948 C CA . LYS B 1 245 ? -4.957 -3.623 21.594 1 88.88 245 LYS B CA 1
ATOM 8949 C C . LYS B 1 245 ? -4.621 -2.355 22.375 1 88.88 245 LYS B C 1
ATOM 8951 O O . LYS B 1 245 ? -3.646 -2.322 23.141 1 88.88 245 LYS B O 1
ATOM 8956 N N . GLU B 1 246 ? -5.473 -1.359 22.234 1 92.88 246 GLU B N 1
ATOM 8957 C CA . GLU B 1 246 ? -5.348 -0.13 23.016 1 92.88 246 GLU B CA 1
ATOM 8958 C C . GLU B 1 246 ? -5.625 -0.382 24.5 1 92.88 246 GLU B C 1
ATOM 8960 O O . GLU B 1 246 ? -6.512 -1.166 24.844 1 92.88 246 GLU B O 1
ATOM 8965 N N . PRO B 1 247 ? -4.855 0.273 25.344 1 95.31 247 PRO B N 1
ATOM 8966 C CA . PRO B 1 247 ? -5.184 0.165 26.766 1 95.31 247 PRO B CA 1
ATOM 8967 C C . PRO B 1 247 ? -6.586 0.678 27.078 1 95.31 247 PRO B C 1
ATOM 8969 O O . PRO B 1 247 ? -7.051 1.644 26.469 1 95.31 247 PRO B O 1
ATOM 8972 N N . LYS B 1 248 ? -7.16 0.044 27.984 1 92.94 248 LYS B N 1
ATOM 8973 C CA . LYS B 1 248 ? -8.477 0.487 28.438 1 92.94 248 LYS B CA 1
ATOM 8974 C C . LYS B 1 248 ? -8.391 1.84 29.141 1 92.94 248 LYS B C 1
ATOM 8976 O O . LYS B 1 248 ? -7.301 2.396 29.281 1 92.94 248 LYS B O 1
ATOM 8981 N N . ASP B 1 249 ? -9.516 2.363 29.547 1 90.62 249 ASP B N 1
ATOM 8982 C CA . ASP B 1 249 ? -9.648 3.707 30.109 1 90.62 249 ASP B CA 1
ATOM 8983 C C . ASP B 1 249 ? -8.828 3.852 31.391 1 90.62 249 ASP B C 1
ATOM 8985 O O . ASP B 1 249 ? -8.242 4.906 31.641 1 90.62 249 ASP B O 1
ATOM 8989 N N . THR B 1 250 ? -8.773 2.801 32.156 1 91.75 250 THR B N 1
ATOM 8990 C CA . THR B 1 250 ? -8.008 2.875 33.375 1 91.75 250 THR B CA 1
ATOM 8991 C C . THR B 1 250 ? -6.539 2.539 33.125 1 91.75 250 THR B C 1
ATOM 8993 O O . THR B 1 250 ? -5.656 3.029 33.844 1 91.75 250 THR B O 1
ATOM 8996 N N . GLN B 1 251 ? -6.293 1.753 32.188 1 95.31 251 GLN B N 1
ATOM 8997 C CA . GLN B 1 251 ? -4.949 1.247 31.906 1 95.31 251 GLN B CA 1
ATOM 8998 C C . GLN B 1 251 ? -4.062 2.338 31.312 1 95.31 251 GLN B C 1
ATOM 9000 O O . GLN B 1 251 ? -2.844 2.322 31.516 1 95.31 251 GLN B O 1
ATOM 9005 N N . ILE B 1 252 ? -4.613 3.348 30.641 1 96.88 252 ILE B N 1
ATOM 9006 C CA . ILE B 1 252 ? -3.854 4.41 30 1 96.88 252 ILE B CA 1
ATOM 9007 C C . ILE B 1 252 ? -3.156 5.266 31.047 1 96.88 252 ILE B C 1
ATOM 9009 O O . ILE B 1 252 ? -2.137 5.902 30.766 1 96.88 252 ILE B O 1
ATOM 9013 N N . ASN B 1 253 ? -3.721 5.316 32.25 1 97.12 253 ASN B N 1
ATOM 9014 C CA . ASN B 1 253 ? -3.168 6.121 33.344 1 97.12 253 ASN B CA 1
ATOM 9015 C C . ASN B 1 253 ? -1.746 5.688 33.688 1 97.12 253 ASN B C 1
ATOM 9017 O O . ASN B 1 253 ? -0.936 6.504 34.125 1 97.12 253 ASN B O 1
ATOM 9021 N N . ASN B 1 254 ? -1.434 4.379 33.438 1 96.69 254 ASN B N 1
ATOM 9022 C CA . ASN B 1 254 ? -0.086 3.889 33.719 1 96.69 254 ASN B CA 1
ATOM 9023 C C . ASN B 1 254 ? 0.95 4.59 32.844 1 96.69 254 ASN B C 1
ATOM 9025 O O . ASN B 1 254 ? 2.049 4.902 33.312 1 96.69 254 ASN B O 1
ATOM 9029 N N . TYR B 1 255 ? 0.6 4.832 31.641 1 97.56 255 TYR B N 1
ATOM 9030 C CA . TYR B 1 255 ? 1.502 5.512 30.719 1 97.56 255 TYR B CA 1
ATOM 9031 C C . TYR B 1 255 ? 1.546 7.008 31 1 97.56 255 TYR B C 1
ATOM 9033 O O . TYR B 1 255 ? 2.617 7.617 30.984 1 97.56 255 TYR B O 1
ATOM 9041 N N . LEU B 1 256 ? 0.376 7.594 31.266 1 97.94 256 LEU B N 1
ATOM 9042 C CA . LEU B 1 256 ? 0.275 9.031 31.516 1 97.94 256 LEU B CA 1
ATOM 9043 C C . LEU B 1 256 ? 1.011 9.406 32.781 1 97.94 256 LEU B C 1
ATOM 9045 O O . LEU B 1 256 ? 1.546 10.516 32.906 1 97.94 256 LEU B O 1
ATOM 9049 N N . GLN B 1 257 ? 1.027 8.477 33.719 1 96.94 257 GLN B N 1
ATOM 9050 C CA . GLN B 1 257 ? 1.675 8.766 35 1 96.94 257 GLN B CA 1
ATOM 9051 C C . GLN B 1 257 ? 3.162 9.047 34.812 1 96.94 257 GLN B C 1
ATOM 9053 O O . GLN B 1 257 ? 3.732 9.891 35.5 1 96.94 257 GLN B O 1
ATOM 9058 N N . VAL B 1 258 ? 3.771 8.328 33.906 1 95.88 258 VAL B N 1
ATOM 9059 C CA . VAL B 1 258 ? 5.184 8.547 33.625 1 95.88 258 VAL B CA 1
ATOM 9060 C C . VAL B 1 258 ? 5.383 9.969 33.094 1 95.88 258 VAL B C 1
ATOM 9062 O O . VAL B 1 258 ? 6.316 10.664 33.5 1 95.88 258 VAL B O 1
ATOM 9065 N N . LEU B 1 259 ? 4.516 10.414 32.281 1 96.5 259 LEU B N 1
ATOM 9066 C CA . LEU B 1 259 ? 4.531 11.766 31.719 1 96.5 259 LEU B CA 1
ATOM 9067 C C . LEU B 1 259 ? 4.293 12.805 32.812 1 96.5 259 LEU B C 1
ATOM 9069 O O . LEU B 1 259 ? 5 13.812 32.875 1 96.5 259 LEU B O 1
ATOM 9073 N N . VAL B 1 260 ? 3.305 12.555 33.656 1 97.31 260 VAL B N 1
ATOM 9074 C CA . VAL B 1 260 ? 2.891 13.484 34.719 1 97.31 260 VAL B CA 1
ATOM 9075 C C . VAL B 1 260 ? 4.047 13.711 35.688 1 97.31 260 VAL B C 1
ATOM 9077 O O . VAL B 1 260 ? 4.262 14.828 36.156 1 97.31 260 VAL B O 1
ATOM 9080 N N . ASN B 1 261 ? 4.809 12.664 35.969 1 94.5 261 ASN B N 1
ATOM 9081 C CA . ASN B 1 261 ? 5.953 12.789 36.844 1 94.5 261 ASN B CA 1
ATOM 9082 C C . ASN B 1 261 ? 6.98 13.781 36.312 1 94.5 261 ASN B C 1
ATOM 9084 O O . ASN B 1 261 ? 7.48 14.625 37.062 1 94.5 261 ASN B O 1
ATOM 9088 N N . ASP B 1 262 ? 7.242 13.711 35.062 1 93.5 262 ASP B N 1
ATOM 9089 C CA . ASP B 1 262 ? 8.18 14.633 34.438 1 93.5 262 ASP B CA 1
ATOM 9090 C C . ASP B 1 262 ? 7.621 16.062 34.438 1 93.5 262 ASP B C 1
ATOM 9092 O O . ASP B 1 262 ? 8.352 17.016 34.688 1 93.5 262 ASP B O 1
ATOM 9096 N N . LEU B 1 263 ? 6.324 16.203 34.188 1 96.69 263 LEU B N 1
ATOM 9097 C CA . LEU B 1 263 ? 5.695 17.516 34.062 1 96.69 263 LEU B CA 1
ATOM 9098 C C . LEU B 1 263 ? 5.652 18.219 35.406 1 96.69 263 LEU B C 1
ATOM 9100 O O . LEU B 1 263 ? 5.762 19.453 35.469 1 96.69 263 LEU B O 1
ATOM 9104 N N . LYS B 1 264 ? 5.48 17.453 36.469 1 94.81 264 LYS B N 1
ATOM 9105 C CA . LYS B 1 264 ? 5.496 18.031 37.812 1 94.81 264 LYS B CA 1
ATOM 9106 C C . LYS B 1 264 ? 6.852 18.672 38.094 1 94.81 264 LYS B C 1
ATOM 9108 O O . LYS B 1 264 ? 6.914 19.812 38.594 1 94.81 264 LYS B O 1
ATOM 9113 N N . ASP B 1 265 ? 7.898 18 37.781 1 92.69 265 ASP B N 1
ATOM 9114 C CA . ASP B 1 265 ? 9.25 18.516 37.969 1 92.69 265 ASP B CA 1
ATOM 9115 C C . ASP B 1 265 ? 9.484 19.781 37.156 1 92.69 265 ASP B C 1
ATOM 9117 O O . ASP B 1 265 ? 10.102 20.734 37.625 1 92.69 265 ASP B O 1
ATOM 9121 N N . LEU B 1 266 ? 9.008 19.797 36.031 1 94.88 266 LEU B N 1
ATOM 9122 C CA . LEU B 1 266 ? 9.234 20.906 35.094 1 94.88 266 LEU B CA 1
ATOM 9123 C C . LEU B 1 266 ? 8.43 22.141 35.531 1 94.88 266 LEU B C 1
ATOM 9125 O O . LEU B 1 266 ? 8.922 23.266 35.438 1 94.88 266 LEU B O 1
ATOM 9129 N N . TYR B 1 267 ? 7.176 21.922 35.938 1 95.19 267 TYR B N 1
ATOM 9130 C CA . TYR B 1 267 ? 6.301 23.031 36.312 1 95.19 267 TYR B CA 1
ATOM 9131 C C . TYR B 1 267 ? 6.879 23.797 37.5 1 95.19 267 TYR B C 1
ATOM 9133 O O . TYR B 1 267 ? 6.812 25.031 37.531 1 95.19 267 TYR B O 1
ATOM 9141 N N . TYR B 1 268 ? 7.543 23.156 38.406 1 88.62 268 TYR B N 1
ATOM 9142 C CA . TYR B 1 268 ? 8.031 23.781 39.656 1 88.62 268 TYR B CA 1
ATOM 9143 C C . TYR B 1 268 ? 9.414 24.391 39.438 1 88.62 268 TYR B C 1
ATOM 9145 O O . TYR B 1 268 ? 9.93 25.078 40.312 1 88.62 268 TYR B O 1
ATOM 9153 N N . GLY B 1 269 ? 9.992 24.297 38.281 1 81.81 269 GLY B N 1
ATOM 9154 C CA . GLY B 1 269 ? 11.242 24.969 37.938 1 81.81 269 GLY B CA 1
ATOM 9155 C C . GLY B 1 269 ? 12.461 24.25 38.5 1 81.81 269 GLY B C 1
ATOM 9156 O O . GLY B 1 269 ? 13.492 24.875 38.75 1 81.81 269 GLY B O 1
ATOM 9157 N N . ASP B 1 270 ? 12.43 23.016 38.688 1 82.56 270 ASP B N 1
ATOM 9158 C CA . ASP B 1 270 ? 13.516 22.25 39.281 1 82.56 270 ASP B CA 1
ATOM 9159 C C . ASP B 1 270 ? 14.43 21.656 38.219 1 82.56 270 ASP B C 1
ATOM 9161 O O . ASP B 1 270 ? 15.258 20.797 38.5 1 82.56 270 ASP B O 1
ATOM 9165 N N . PHE B 1 271 ? 14.242 22.109 37.031 1 91.12 271 PHE B N 1
ATOM 9166 C CA . PHE B 1 271 ? 15.023 21.578 35.906 1 91.12 271 PHE B CA 1
ATOM 9167 C C . PHE B 1 271 ? 15.945 22.656 35.344 1 91.12 271 PHE B C 1
ATOM 9169 O O . PHE B 1 271 ? 15.492 23.734 35 1 91.12 271 PHE B O 1
ATOM 9176 N N . PHE B 1 272 ? 17.266 22.344 35.375 1 92.56 272 PHE B N 1
ATOM 9177 C CA . PHE B 1 272 ? 18.281 23.25 34.875 1 92.56 272 PHE B CA 1
ATOM 9178 C C . PHE B 1 272 ? 19.078 22.594 33.75 1 92.56 272 PHE B C 1
ATOM 9180 O O . PHE B 1 272 ? 19.375 21.391 33.812 1 92.56 272 PHE B O 1
ATOM 9187 N N . THR B 1 273 ? 19.312 23.297 32.688 1 90.94 273 THR B N 1
ATOM 9188 C CA . THR B 1 273 ? 20.125 22.766 31.594 1 90.94 273 THR B CA 1
ATOM 9189 C C . THR B 1 273 ? 20.906 23.875 30.906 1 90.94 273 THR B C 1
ATOM 9191 O O . THR B 1 273 ? 20.609 25.062 31.078 1 90.94 273 THR B O 1
ATOM 9194 N N . CYS B 1 274 ? 21.969 23.5 30.25 1 89.94 274 CYS B N 1
ATOM 9195 C CA . CYS B 1 274 ? 22.719 24.438 29.422 1 89.94 274 CYS B CA 1
ATOM 9196 C C . CYS B 1 274 ? 22.031 24.625 28.078 1 89.94 274 CYS B C 1
ATOM 9198 O O . CYS B 1 274 ? 21.375 23.719 27.562 1 89.94 274 CYS B O 1
ATOM 9200 N N . THR B 1 275 ? 22.078 25.828 27.625 1 90.62 275 THR B N 1
ATOM 9201 C CA . THR B 1 275 ? 21.469 26.156 26.328 1 90.62 275 THR B CA 1
ATOM 9202 C C . THR B 1 275 ? 22.531 26.656 25.359 1 90.62 275 THR B C 1
ATOM 9204 O O . THR B 1 275 ? 23.703 26.797 25.719 1 90.62 275 THR B O 1
ATOM 9207 N N . ALA B 1 276 ? 22.172 26.781 24.078 1 88 276 ALA B N 1
ATOM 9208 C CA . ALA B 1 276 ? 23.094 27.328 23.094 1 88 276 ALA B CA 1
ATOM 9209 C C . ALA B 1 276 ? 23.5 28.75 23.453 1 88 276 ALA B C 1
ATOM 9211 O O . ALA B 1 276 ? 24.641 29.156 23.203 1 88 276 ALA B O 1
ATOM 9212 N N . GLU B 1 277 ? 22.594 29.516 23.984 1 87.94 277 GLU B N 1
ATOM 9213 C CA . GLU B 1 277 ? 22.859 30.906 24.375 1 87.94 277 GLU B CA 1
ATOM 9214 C C . GLU B 1 277 ? 23.609 30.969 25.703 1 87.94 277 GLU B C 1
ATOM 9216 O O . GLU B 1 277 ? 24.312 31.953 25.969 1 87.94 277 GLU B O 1
ATOM 9221 N N . SER B 1 278 ? 23.422 29.984 26.5 1 89.56 278 SER B N 1
ATOM 9222 C CA . SER B 1 278 ? 24.156 29.859 27.75 1 89.56 278 SER B CA 1
ATOM 9223 C C . SER B 1 278 ? 24.828 28.5 27.859 1 89.56 278 SER B C 1
ATOM 9225 O O . SER B 1 278 ? 24.406 27.656 28.672 1 89.56 278 SER B O 1
ATOM 9227 N N . PRO B 1 279 ? 25.891 28.266 27.141 1 85.62 279 PRO B N 1
ATOM 9228 C CA . PRO B 1 279 ? 26.484 26.938 27.031 1 85.62 279 PRO B CA 1
ATOM 9229 C C . PRO B 1 279 ? 27.219 26.516 28.297 1 85.62 279 PRO B C 1
ATOM 9231 O O . PRO B 1 279 ? 27.344 25.312 28.562 1 85.62 279 PRO B O 1
ATOM 9234 N N . ASN B 1 280 ? 27.656 27.453 29.109 1 85.62 280 ASN B N 1
ATOM 9235 C CA . ASN B 1 280 ? 28.516 27.094 30.234 1 85.62 280 ASN B CA 1
ATOM 9236 C C . ASN B 1 280 ? 27.781 27.219 31.562 1 85.62 280 ASN B C 1
ATOM 9238 O O . ASN B 1 280 ? 28.266 26.734 32.594 1 85.62 280 ASN B O 1
ATOM 9242 N N . VAL B 1 281 ? 26.609 27.891 31.547 1 88.5 281 VAL B N 1
ATOM 9243 C CA . VAL B 1 281 ? 25.875 28.109 32.781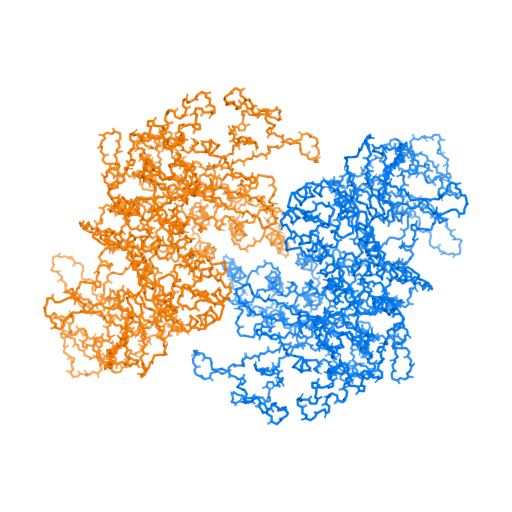 1 88.5 281 VAL B CA 1
ATOM 9244 C C . VAL B 1 281 ? 24.469 27.547 32.656 1 88.5 281 VAL B C 1
ATOM 9246 O O . VAL B 1 281 ? 23.688 27.969 31.812 1 88.5 281 VAL B O 1
ATOM 9249 N N . PRO B 1 282 ? 24.141 26.562 33.5 1 91.25 282 PRO B N 1
ATOM 9250 C CA . PRO B 1 282 ? 22.766 26.031 33.438 1 91.25 282 PRO B CA 1
ATOM 9251 C C . PRO B 1 282 ? 21.719 27.078 33.812 1 91.25 282 PRO B C 1
ATOM 9253 O O . PRO B 1 282 ? 21.922 27.875 34.719 1 91.25 282 PRO B O 1
ATOM 9256 N N . VAL B 1 283 ? 20.75 27.156 33.062 1 92.31 283 VAL B N 1
ATOM 9257 C CA . VAL B 1 283 ? 19.641 28.094 33.281 1 92.31 283 VAL B CA 1
ATOM 9258 C C . VAL B 1 283 ? 18.359 27.312 33.562 1 92.31 283 VAL B C 1
ATOM 9260 O O . VAL B 1 283 ? 18.234 26.156 33.156 1 92.31 283 VAL B O 1
ATOM 9263 N N . PRO B 1 284 ? 17.453 27.922 34.312 1 92.19 284 PRO B N 1
ATOM 9264 C CA . PRO B 1 284 ? 16.203 27.234 34.594 1 92.19 284 PRO B CA 1
ATOM 9265 C C . PRO B 1 284 ? 15.266 27.172 33.375 1 92.19 284 PRO B C 1
ATOM 9267 O O . PRO B 1 284 ? 15.125 28.156 32.656 1 92.19 284 PRO B O 1
ATOM 9270 N N . VAL B 1 285 ? 14.75 26.062 33.156 1 94.44 285 VAL B N 1
ATOM 9271 C CA . VAL B 1 285 ? 13.734 25.828 32.125 1 94.44 285 VAL B CA 1
ATOM 9272 C C . VAL B 1 285 ? 12.477 25.25 32.781 1 94.44 285 VAL B C 1
ATOM 9274 O O . VAL B 1 285 ? 12.555 24.281 33.531 1 94.44 285 VAL B O 1
ATOM 9277 N N . ARG B 1 286 ? 11.32 25.875 32.562 1 95.25 286 ARG B N 1
ATOM 9278 C CA . ARG B 1 286 ? 10.039 25.391 33.062 1 95.25 286 ARG B CA 1
ATOM 9279 C C . ARG B 1 286 ? 9.102 25.016 31.938 1 95.25 286 ARG B C 1
ATOM 9281 O O . ARG B 1 286 ? 9.211 25.531 30.812 1 95.25 286 ARG B O 1
ATOM 9288 N N . ALA B 1 287 ? 8.258 24.078 32.156 1 97.06 287 ALA B N 1
ATOM 9289 C CA . ALA B 1 287 ? 7.266 23.656 31.188 1 97.06 287 ALA B CA 1
ATOM 9290 C C . ALA B 1 287 ? 5.992 23.156 31.859 1 97.06 287 ALA B C 1
ATOM 9292 O O . ALA B 1 287 ? 6.023 22.719 33 1 97.06 287 ALA B O 1
ATOM 9293 N N . ALA B 1 288 ? 4.883 23.297 31.203 1 97.81 288 ALA B N 1
ATOM 9294 C CA . ALA B 1 288 ? 3.594 22.844 31.719 1 97.81 288 ALA B CA 1
ATOM 9295 C C . ALA B 1 288 ? 2.686 22.359 30.594 1 97.81 288 ALA B C 1
ATOM 9297 O O . ALA B 1 288 ? 2.811 22.812 29.453 1 97.81 288 ALA B O 1
ATOM 9298 N N . LEU B 1 289 ? 1.884 21.391 30.969 1 98.25 289 LEU B N 1
ATOM 9299 C CA . LEU B 1 289 ? 0.843 20.969 30.047 1 98.25 289 LEU B CA 1
ATOM 9300 C C . LEU B 1 289 ? -0.258 22.016 29.938 1 98.25 289 LEU B C 1
ATOM 9302 O O . LEU B 1 289 ? -0.778 22.484 30.953 1 98.25 289 LEU B O 1
ATOM 9306 N N . PHE B 1 290 ? -0.585 22.391 28.703 1 97.75 290 PHE B N 1
ATOM 9307 C CA . PHE B 1 290 ? -1.438 23.547 28.453 1 97.75 290 PHE B CA 1
ATOM 9308 C C . PHE B 1 290 ? -2.676 23.156 27.656 1 97.75 290 PHE B C 1
ATOM 9310 O O . PHE B 1 290 ? -3.76 23.703 27.875 1 97.75 290 PHE B O 1
ATOM 9317 N N . LEU B 1 291 ? -2.512 22.266 26.797 1 98.19 291 LEU B N 1
ATOM 9318 C CA . LEU B 1 291 ? -3.562 21.906 25.859 1 98.19 291 LEU B CA 1
ATOM 9319 C C . LEU B 1 291 ? -3.535 20.406 25.562 1 98.19 291 LEU B C 1
ATOM 9321 O O . LEU B 1 291 ? -2.463 19.828 25.375 1 98.19 291 LEU B O 1
ATOM 9325 N N . ILE B 1 292 ? -4.699 19.766 25.625 1 98.25 292 ILE B N 1
ATOM 9326 C CA . ILE B 1 292 ? -4.879 18.375 25.219 1 98.25 292 ILE B CA 1
ATOM 9327 C C . ILE B 1 292 ? -5.676 18.328 23.922 1 98.25 292 ILE B C 1
ATOM 9329 O O . ILE B 1 292 ? -6.852 18.703 23.891 1 98.25 292 ILE B O 1
ATOM 9333 N N . ALA B 1 293 ? -4.996 17.938 22.891 1 97.5 293 ALA B N 1
ATOM 9334 C CA . ALA B 1 293 ? -5.617 17.859 21.562 1 97.5 293 ALA B CA 1
ATOM 9335 C C . ALA B 1 293 ? -5.645 16.406 21.062 1 97.5 293 ALA B C 1
ATOM 9337 O O . ALA B 1 293 ? -4.637 15.906 20.578 1 97.5 293 ALA B O 1
ATOM 9338 N N . CYS B 1 294 ? -6.781 15.758 21.172 1 96.88 294 CYS B N 1
ATOM 9339 C CA . CYS B 1 294 ? -7.004 14.375 20.75 1 96.88 294 CYS B CA 1
ATOM 9340 C C . CYS B 1 294 ? -8.359 14.227 20.062 1 96.88 294 CYS B C 1
ATOM 9342 O O . CYS B 1 294 ? -9.219 15.094 20.188 1 96.88 294 CYS B O 1
ATOM 9344 N N . ASP B 1 295 ? -8.492 13.172 19.328 1 94.44 295 ASP B N 1
ATOM 9345 C CA . ASP B 1 295 ? -9.836 12.883 18.812 1 94.44 295 ASP B CA 1
ATOM 9346 C C . ASP B 1 295 ? -10.766 12.469 19.953 1 94.44 295 ASP B C 1
ATOM 9348 O O . ASP B 1 295 ? -10.336 12.328 21.094 1 94.44 295 ASP B O 1
ATOM 9352 N N . ILE B 1 296 ? -11.953 12.273 19.719 1 93.19 296 ILE B N 1
ATOM 9353 C CA . ILE B 1 296 ? -12.961 12.141 20.766 1 93.19 296 ILE B CA 1
ATOM 9354 C C . ILE B 1 296 ? -12.672 10.906 21.609 1 93.19 296 ILE B C 1
ATOM 9356 O O . ILE B 1 296 ? -12.531 11 22.828 1 93.19 296 ILE B O 1
ATOM 9360 N N . PRO B 1 297 ? -12.523 9.719 21.016 1 92.5 297 PRO B N 1
ATOM 9361 C CA . PRO B 1 297 ? -12.281 8.547 21.859 1 92.5 297 PRO B CA 1
ATOM 9362 C C . PRO B 1 297 ? -11.008 8.672 22.688 1 92.5 297 PRO B C 1
ATOM 9364 O O . PRO B 1 297 ? -11 8.32 23.875 1 92.5 297 PRO B O 1
ATOM 9367 N N . ALA B 1 298 ? -9.977 9.172 22.156 1 95 298 ALA B N 1
ATOM 9368 C CA . ALA B 1 298 ? -8.719 9.32 22.875 1 95 298 ALA B CA 1
ATOM 9369 C C . ALA B 1 298 ? -8.82 10.406 23.938 1 95 298 ALA B C 1
ATOM 9371 O O . ALA B 1 298 ? -8.25 10.273 25.031 1 95 298 ALA B O 1
ATOM 9372 N N . SER B 1 299 ? -9.492 11.508 23.594 1 95.44 299 SER B N 1
ATOM 9373 C CA . SER B 1 299 ? -9.641 12.602 24.547 1 95.44 299 SER B CA 1
ATOM 9374 C C . SER B 1 299 ? -10.383 12.141 25.797 1 95.44 299 SER B C 1
ATOM 9376 O O . SER B 1 299 ? -10.047 12.555 26.922 1 95.44 299 SER B O 1
ATOM 9378 N N . ARG B 1 300 ? -11.398 11.312 25.594 1 94.94 300 ARG B N 1
ATOM 9379 C CA . ARG B 1 300 ? -12.164 10.797 26.719 1 94.94 300 ARG B CA 1
ATOM 9380 C C . ARG B 1 300 ? -11.297 9.906 27.609 1 94.94 300 ARG B C 1
ATOM 9382 O O . ARG B 1 300 ? -11.359 9.992 28.844 1 94.94 300 ARG B O 1
ATOM 9389 N N . LYS B 1 301 ? -10.5 9.148 26.984 1 94.5 301 LYS B N 1
ATOM 9390 C CA . LYS B 1 301 ? -9.602 8.25 27.703 1 94.5 301 LYS B CA 1
ATOM 9391 C C . LYS B 1 301 ? -8.516 9.039 28.438 1 94.5 301 LYS B C 1
ATOM 9393 O O . LYS B 1 301 ? -8.227 8.758 29.594 1 94.5 301 LYS B O 1
ATOM 9398 N N . VAL B 1 302 ? -7.93 10.016 27.828 1 97.12 302 VAL B N 1
ATOM 9399 C CA . VAL B 1 302 ? -6.762 10.734 28.328 1 97.12 302 VAL B CA 1
ATOM 9400 C C . VAL B 1 302 ? -7.184 11.727 29.406 1 97.12 302 VAL B C 1
ATOM 9402 O O . VAL B 1 302 ? -6.5 11.883 30.422 1 97.12 302 VAL B O 1
ATOM 9405 N N . SER B 1 303 ? -8.336 12.375 29.203 1 97.38 303 SER B N 1
ATOM 9406 C CA . SER B 1 303 ? -8.758 13.438 30.094 1 97.38 303 SER B CA 1
ATOM 9407 C C . SER B 1 303 ? -9.719 12.922 31.156 1 97.38 303 SER B C 1
ATOM 9409 O O . SER B 1 303 ? -10.148 13.672 32.031 1 97.38 303 SER B O 1
ATOM 9411 N N . GLY B 1 304 ? -10.109 11.703 31.078 1 96.75 304 GLY B N 1
ATOM 9412 C CA . GLY B 1 304 ? -10.922 11.086 32.125 1 96.75 304 GLY B CA 1
ATOM 9413 C C . GLY B 1 304 ? -12.398 11.391 31.984 1 96.75 304 GLY B C 1
ATOM 9414 O O . GLY B 1 304 ? -13.055 11.773 32.969 1 96.75 304 GLY B O 1
ATOM 9415 N N . PHE B 1 305 ? -12.969 11.328 30.828 1 96.69 305 PHE B N 1
ATOM 9416 C CA . PHE B 1 305 ? -14.391 11.5 30.594 1 96.69 305 PHE B CA 1
ATOM 9417 C C . PHE B 1 305 ? -15 10.227 30.016 1 96.69 305 PHE B C 1
ATOM 9419 O O . PHE B 1 305 ? -14.273 9.297 29.641 1 96.69 305 PHE B O 1
ATOM 9426 N N . THR B 1 306 ? -16.312 10.133 29.938 1 94.44 306 THR B N 1
ATOM 9427 C CA . THR B 1 306 ? -17 8.938 29.453 1 94.44 306 THR B CA 1
ATOM 9428 C C . THR B 1 306 ? -17.234 9 27.953 1 94.44 306 THR B C 1
ATOM 9430 O O . THR B 1 306 ? -17.094 10.062 27.344 1 94.44 306 THR B O 1
ATOM 9433 N N . SER B 1 307 ? -17.531 7.824 27.438 1 90.62 307 SER B N 1
ATOM 9434 C CA . SER B 1 307 ? -17.75 7.703 26 1 90.62 307 SER B CA 1
ATOM 9435 C C . SER B 1 307 ? -19.125 8.25 25.594 1 90.62 307 SER B C 1
ATOM 9437 O O . SER B 1 307 ? -19.922 8.633 26.453 1 90.62 307 SER B O 1
ATOM 9439 N N . PHE B 1 308 ? -19.453 8.25 24.391 1 86.56 308 PHE B N 1
ATOM 9440 C CA . PHE B 1 308 ? -20.625 8.914 23.828 1 86.56 308 PHE B CA 1
ATOM 9441 C C . PHE B 1 308 ? -21.891 8.125 24.141 1 86.56 308 PHE B C 1
ATOM 9443 O O . PHE B 1 308 ? -23 8.648 24.047 1 86.56 308 PHE B O 1
ATOM 9450 N N . ASN B 1 309 ? -21.75 6.91 24.484 1 87.56 309 ASN B N 1
ATOM 9451 C CA . ASN B 1 309 ? -22.938 6.113 24.797 1 87.56 309 ASN B CA 1
ATOM 9452 C C . ASN B 1 309 ? -23.344 6.27 26.266 1 87.56 309 ASN B C 1
ATOM 9454 O O . ASN B 1 309 ? -24.391 5.797 26.672 1 87.56 309 ASN B O 1
ATOM 9458 N N . ALA B 1 310 ? -22.531 7.031 26.984 1 91.75 310 ALA B N 1
ATOM 9459 C CA . ALA B 1 310 ? -22.844 7.266 28.391 1 91.75 310 ALA B CA 1
ATOM 9460 C C . ALA B 1 310 ? -23.953 8.312 28.547 1 91.75 310 ALA B C 1
ATOM 9462 O O . ALA B 1 310 ? -24.281 9.016 27.594 1 91.75 310 ALA B O 1
ATOM 9463 N N . THR B 1 311 ? -24.453 8.438 29.719 1 92.75 311 THR B N 1
ATOM 9464 C CA . THR B 1 311 ? -25.547 9.359 30 1 92.75 311 THR B CA 1
ATOM 9465 C C . THR B 1 311 ? -25.062 10.805 29.922 1 92.75 311 THR B C 1
ATOM 9467 O O . THR B 1 311 ? -25.797 11.68 29.438 1 92.75 311 THR B O 1
ATOM 9470 N N . VAL B 1 312 ? -23.891 11.055 30.5 1 94.75 312 VAL B N 1
ATOM 9471 C CA . VAL B 1 312 ? -23.266 12.375 30.453 1 94.75 312 VAL B CA 1
ATOM 9472 C C . VAL B 1 312 ? -21.969 12.312 29.672 1 94.75 312 VAL B C 1
ATOM 9474 O O . VAL B 1 312 ? -20.875 12.383 30.25 1 94.75 312 VAL B O 1
ATOM 9477 N N . PRO B 1 313 ? -22.047 12.359 28.375 1 93.88 313 PRO B N 1
ATOM 9478 C CA . PRO B 1 313 ? -20.891 12.039 27.547 1 93.88 313 PRO B CA 1
ATOM 9479 C C . PRO B 1 313 ? -20.031 13.266 27.234 1 93.88 313 PRO B C 1
ATOM 9481 O O . PRO B 1 313 ? -18.875 13.133 26.828 1 93.88 313 PRO B O 1
ATOM 9484 N N . CYS B 1 314 ? -20.469 14.5 27.344 1 95.25 314 CYS B N 1
ATOM 9485 C CA . CYS B 1 314 ? -19.766 15.695 26.906 1 95.25 314 CYS B CA 1
ATOM 9486 C C . CYS B 1 314 ? -18.734 16.141 27.922 1 95.25 314 CYS B C 1
ATOM 9488 O O . CYS B 1 314 ? -18.984 16.078 29.125 1 95.25 314 CYS B O 1
ATOM 9490 N N . ASN B 1 315 ? -17.578 16.531 27.531 1 95.31 315 ASN B N 1
ATOM 9491 C CA . ASN B 1 315 ? -16.531 16.969 28.438 1 95.31 315 ASN B CA 1
ATOM 9492 C C . ASN B 1 315 ? -16.672 18.453 28.781 1 95.31 315 ASN B C 1
ATOM 9494 O O . ASN B 1 315 ? -15.984 18.969 29.656 1 95.31 315 ASN B O 1
ATOM 9498 N N . LYS B 1 316 ? -17.547 19.156 28.109 1 96.56 316 LYS B N 1
ATOM 9499 C CA . LYS B 1 316 ? -17.703 20.594 28.312 1 96.56 316 LYS B CA 1
ATOM 9500 C C . LYS B 1 316 ? -18.953 20.906 29.141 1 96.56 316 LYS B C 1
ATOM 9502 O O . LYS B 1 316 ? -19 21.891 29.859 1 96.56 316 LYS B O 1
ATOM 9507 N N . CYS B 1 317 ? -19.984 20.109 28.969 1 95.19 317 CYS B N 1
ATOM 9508 C CA . CYS B 1 317 ? -21.219 20.328 29.734 1 95.19 317 CYS B CA 1
ATOM 9509 C C . CYS B 1 317 ? -21.641 19.062 30.469 1 95.19 317 CYS B C 1
ATOM 9511 O O . CYS B 1 317 ? -21.125 17.984 30.188 1 95.19 317 CYS B O 1
ATOM 9513 N N . SER B 1 318 ? -22.5 19.172 31.453 1 94.19 318 SER B N 1
ATOM 9514 C CA . SER B 1 318 ? -22.953 18.047 32.25 1 94.19 318 SER B CA 1
ATOM 9515 C C . SER B 1 318 ? -24.375 17.641 31.891 1 94.19 318 SER B C 1
ATOM 9517 O O . SER B 1 318 ? -25.141 17.141 32.719 1 94.19 318 SER B O 1
ATOM 9519 N N . THR B 1 319 ? -24.719 17.922 30.672 1 92.31 319 THR B N 1
ATOM 9520 C CA . THR B 1 319 ? -26.062 17.562 30.203 1 92.31 319 THR B CA 1
ATOM 9521 C C . THR B 1 319 ? -26.234 16.047 30.156 1 92.31 319 THR B C 1
ATOM 9523 O O . THR B 1 319 ? -25.375 15.336 29.609 1 92.31 319 THR B O 1
ATOM 9526 N N . ALA B 1 320 ? -27.297 15.531 30.734 1 92.62 320 ALA B N 1
ATOM 9527 C CA . ALA B 1 320 ? -27.656 14.117 30.641 1 92.62 320 ALA B CA 1
ATOM 9528 C C . ALA B 1 320 ? -28.531 13.852 29.422 1 92.62 320 ALA B C 1
ATOM 9530 O O . ALA B 1 320 ? -29.688 14.289 29.375 1 92.62 320 ALA B O 1
ATOM 9531 N N . PHE B 1 321 ? -28.031 13.188 28.5 1 92.81 321 PHE B N 1
ATOM 9532 C CA . PHE B 1 321 ? -28.781 12.914 27.281 1 92.81 321 PHE B CA 1
ATOM 9533 C C . PHE B 1 321 ? -29.625 11.656 27.422 1 92.81 321 PHE B C 1
ATOM 9535 O O . PHE B 1 321 ? -29.141 10.633 27.906 1 92.81 321 PHE B O 1
ATOM 9542 N N . PRO B 1 322 ? -30.859 11.703 27.016 1 90.62 322 PRO B N 1
ATOM 9543 C CA . PRO B 1 322 ? -31.734 10.523 27.109 1 90.62 322 PRO B CA 1
ATOM 9544 C C . PRO B 1 322 ? -31.391 9.445 26.094 1 90.62 322 PRO B C 1
ATOM 9546 O O . PRO B 1 322 ? -30.734 9.734 25.078 1 90.62 322 PRO B O 1
ATOM 9549 N N . ALA B 1 323 ? -31.766 8.164 26.422 1 88.12 323 ALA B N 1
ATOM 9550 C CA . ALA B 1 323 ? -31.578 7.051 25.5 1 88.12 323 ALA B CA 1
ATOM 9551 C C . ALA B 1 323 ? -32.5 7.176 24.281 1 88.12 323 ALA B C 1
ATOM 9553 O O . ALA B 1 323 ? -33.625 7.641 24.406 1 88.12 323 ALA B O 1
ATOM 9554 N N . ARG B 1 324 ? -31.922 6.762 23.141 1 82 324 ARG B N 1
ATOM 9555 C CA . ARG B 1 324 ? -32.781 6.719 21.953 1 82 324 ARG B CA 1
ATOM 9556 C C . ARG B 1 324 ? -33.781 5.586 22.047 1 82 324 ARG B C 1
ATOM 9558 O O . ARG B 1 324 ? -33.5 4.531 22.609 1 82 324 ARG B O 1
ATOM 9565 N N . TYR B 1 325 ? -35 5.793 21.719 1 63.31 325 TYR B N 1
ATOM 9566 C CA . TYR B 1 325 ? -36.156 4.883 21.859 1 63.31 325 TYR B CA 1
ATOM 9567 C C . TYR B 1 325 ? -35.781 3.49 21.359 1 63.31 325 TYR B C 1
ATOM 9569 O O . TYR B 1 325 ? -36.125 2.488 22 1 63.31 325 TYR B O 1
ATOM 9577 N N . ASN B 1 326 ? -35.25 3.312 20.188 1 59.44 326 ASN B N 1
ATOM 9578 C CA . ASN B 1 326 ? -35.156 1.978 19.594 1 59.44 326 ASN B CA 1
ATOM 9579 C C . ASN B 1 326 ? -33.875 1.284 20 1 59.44 326 ASN B C 1
ATOM 9581 O O . ASN B 1 326 ? -33.688 0.095 19.719 1 59.44 326 ASN B O 1
ATOM 9585 N N . THR B 1 327 ? -33 2.02 20.531 1 61 327 THR B N 1
ATOM 9586 C CA . THR B 1 327 ? -31.75 1.32 20.859 1 61 327 THR B CA 1
ATOM 9587 C C . THR B 1 327 ? -31.203 1.774 22.203 1 61 327 THR B C 1
ATOM 9589 O O . THR B 1 327 ? -31.297 2.953 22.547 1 61 327 THR B O 1
ATOM 9592 N N . HIS B 1 328 ? -31.25 1.021 23.266 1 57.5 328 HIS B N 1
ATOM 9593 C CA . HIS B 1 328 ? -30.719 1.343 24.594 1 57.5 328 HIS B CA 1
ATOM 9594 C C . HIS B 1 328 ? -29.234 1.673 24.516 1 57.5 328 HIS B C 1
ATOM 9596 O O . HIS B 1 328 ? -28.625 2.086 25.5 1 57.5 328 HIS B O 1
ATOM 9602 N N . LEU B 1 329 ? -28.734 1.702 23.344 1 67.44 329 LEU B N 1
ATOM 9603 C CA . LEU B 1 329 ? -27.281 1.761 23.266 1 67.44 329 LEU B CA 1
ATOM 9604 C C . LEU B 1 329 ? -26.812 3.086 22.672 1 67.44 329 LEU B C 1
ATOM 9606 O O . LEU B 1 329 ? -25.625 3.424 22.734 1 67.44 329 LEU B O 1
ATOM 9610 N N . GLN B 1 330 ? -27.734 3.979 22.297 1 81.81 330 GLN B N 1
ATOM 9611 C CA . GLN B 1 330 ? -27.344 5.258 21.719 1 81.81 330 GLN B CA 1
ATOM 9612 C C . GLN B 1 330 ? -28.078 6.418 22.391 1 81.81 330 GLN B C 1
ATOM 9614 O O . GLN B 1 330 ? -29.141 6.227 22.984 1 81.81 330 GLN B O 1
ATOM 9619 N N . ARG B 1 331 ? -27.438 7.605 22.516 1 88.94 331 ARG B N 1
ATOM 9620 C CA . ARG B 1 331 ? -27.984 8.781 23.172 1 88.94 331 ARG B CA 1
ATOM 9621 C C . ARG B 1 331 ? -28.594 9.758 22.172 1 88.94 331 ARG B C 1
ATOM 9623 O O . ARG B 1 331 ? -28.141 9.82 21.031 1 88.94 331 ARG B O 1
ATOM 9630 N N . ASP B 1 332 ? -29.625 10.453 22.594 1 91.19 332 ASP B N 1
ATOM 9631 C CA . ASP B 1 332 ? -30.266 11.461 21.766 1 91.19 332 ASP B CA 1
ATOM 9632 C C . ASP B 1 332 ? -29.641 12.836 21.984 1 91.19 332 ASP B C 1
ATOM 9634 O O . ASP B 1 332 ? -30.047 13.578 22.891 1 91.19 332 ASP B O 1
ATOM 9638 N N . PHE B 1 333 ? -28.828 13.297 21.156 1 92.88 333 PHE B N 1
ATOM 9639 C CA . PHE B 1 333 ? -28.078 14.531 21.297 1 92.88 333 PHE B CA 1
ATOM 9640 C C . PHE B 1 333 ? -28.891 15.727 20.812 1 92.88 333 PHE B C 1
ATOM 9642 O O . PHE B 1 333 ? -28.422 16.875 20.859 1 92.88 333 PHE B O 1
ATOM 9649 N N . SER B 1 334 ? -30.094 15.508 20.312 1 91.75 334 SER B N 1
ATOM 9650 C CA . SER B 1 334 ? -30.969 16.609 19.938 1 91.75 334 SER B CA 1
ATOM 9651 C C . SER B 1 334 ? -31.641 17.219 21.172 1 91.75 334 SER B C 1
ATOM 9653 O O . SER B 1 334 ? -32.219 18.297 21.094 1 91.75 334 SER B O 1
ATOM 9655 N N . PHE B 1 335 ? -31.359 16.609 22.219 1 89.94 335 PHE B N 1
ATOM 9656 C CA . PHE B 1 335 ? -31.953 17.078 23.469 1 89.94 335 PHE B CA 1
ATOM 9657 C C . PHE B 1 335 ? -31.391 18.422 23.875 1 89.94 335 PHE B C 1
ATOM 9659 O O . PHE B 1 335 ? -30.172 18.609 23.906 1 89.94 335 PHE B O 1
ATOM 9666 N N . GLY B 1 336 ? -32.25 19.375 24.156 1 88.25 336 GLY B N 1
ATOM 9667 C CA . GLY B 1 336 ? -31.859 20.672 24.688 1 88.25 336 GLY B CA 1
ATOM 9668 C C . GLY B 1 336 ? -31.312 21.625 23.641 1 88.25 336 GLY B C 1
ATOM 9669 O O . GLY B 1 336 ? -30.75 22.656 23.969 1 88.25 336 GLY B O 1
ATOM 9670 N N . LEU B 1 337 ? -31.484 21.344 22.406 1 91.12 337 LEU B N 1
ATOM 9671 C CA . LEU B 1 337 ? -30.906 22.156 21.328 1 91.12 337 LEU B CA 1
ATOM 9672 C C . LEU B 1 337 ? -31.609 23.5 21.219 1 91.12 337 LEU B C 1
ATOM 9674 O O . LEU B 1 337 ? -31.047 24.469 20.703 1 91.12 337 LEU B O 1
ATOM 9678 N N . GLU B 1 338 ? -32.781 23.578 21.719 1 90.69 338 GLU B N 1
ATOM 9679 C CA . GLU B 1 338 ? -33.594 24.797 21.594 1 90.69 338 GLU B CA 1
ATOM 9680 C C . GLU B 1 338 ? -33.031 25.922 22.438 1 90.69 338 GLU B C 1
ATOM 9682 O O . GLU B 1 338 ? -33.094 27.094 22.062 1 90.69 338 GLU B O 1
ATOM 9687 N N . ASP B 1 339 ? -32.469 25.484 23.531 1 91.56 339 ASP B N 1
ATOM 9688 C CA . ASP B 1 339 ? -31.844 26.484 24.406 1 91.56 339 ASP B CA 1
ATOM 9689 C C . ASP B 1 339 ? -30.484 25.984 24.922 1 91.56 339 ASP B C 1
ATOM 9691 O O . ASP B 1 339 ? -30.391 25.469 26.031 1 91.56 339 ASP B O 1
ATOM 9695 N N . ILE B 1 340 ? -29.5 26.328 24.188 1 90.19 340 ILE B N 1
ATOM 9696 C CA . ILE B 1 340 ? -28.172 25.797 24.484 1 90.19 340 ILE B CA 1
ATOM 9697 C C . ILE B 1 340 ? -27.578 26.578 25.656 1 90.19 340 ILE B C 1
ATOM 9699 O O . ILE B 1 340 ? -26.672 26.078 26.344 1 90.19 340 ILE B O 1
ATOM 9703 N N . ASP B 1 341 ? -28.062 27.781 25.891 1 88.31 341 ASP B N 1
ATOM 9704 C CA . ASP B 1 341 ? -27.562 28.609 26.984 1 88.31 341 ASP B CA 1
ATOM 9705 C C . ASP B 1 341 ? -27.984 28.047 28.344 1 88.31 341 ASP B C 1
ATOM 9707 O O . ASP B 1 341 ? -27.422 28.391 29.375 1 88.31 341 ASP B O 1
ATOM 9711 N N . ALA B 1 342 ? -28.953 27.188 28.266 1 90.12 342 ALA B N 1
ATOM 9712 C CA . ALA B 1 342 ? -29.469 26.594 29.5 1 90.12 342 ALA B CA 1
ATOM 9713 C C . ALA B 1 342 ? -28.641 25.375 29.922 1 90.12 342 ALA B C 1
ATOM 9715 O O . ALA B 1 342 ? -28.797 24.875 31.031 1 90.12 342 ALA B O 1
ATOM 9716 N N . TRP B 1 343 ? -27.734 24.984 29.109 1 92.31 343 TRP B N 1
ATOM 9717 C CA . TRP B 1 343 ? -26.906 23.828 29.438 1 92.31 343 TRP B CA 1
ATOM 9718 C C . TRP B 1 343 ? -26 24.125 30.625 1 92.31 343 TRP B C 1
ATOM 9720 O O . TRP B 1 343 ? -25.484 25.25 30.75 1 92.31 343 TRP B O 1
ATOM 9730 N N . SER B 1 344 ? -25.875 23.188 31.5 1 92 344 SER B N 1
ATOM 9731 C CA . SER B 1 344 ? -24.938 23.328 32.594 1 92 344 SER B CA 1
ATOM 9732 C C . SER B 1 344 ? -23.516 23 32.188 1 92 344 SER B C 1
ATOM 9734 O O . SER B 1 344 ? -23.219 21.844 31.844 1 92 344 SER B O 1
ATOM 9736 N N . LEU B 1 345 ? -22.703 23.969 32.281 1 94.69 345 LEU B N 1
ATOM 9737 C CA . LEU B 1 345 ? -21.312 23.781 31.875 1 94.69 345 LEU B CA 1
ATOM 9738 C C . LEU B 1 345 ? -20.516 23.156 33 1 94.69 345 LEU B C 1
ATOM 9740 O O . LEU B 1 345 ? -20.781 23.422 34.188 1 94.69 345 LEU B O 1
ATOM 9744 N N . ARG B 1 346 ? -19.609 22.344 32.656 1 95.88 346 ARG B N 1
ATOM 9745 C CA . ARG B 1 346 ? -18.703 21.75 33.656 1 95.88 346 ARG B CA 1
ATOM 9746 C C . ARG B 1 346 ? -17.719 22.797 34.188 1 95.88 346 ARG B C 1
ATOM 9748 O O . ARG B 1 346 ? -17.344 23.719 33.469 1 95.88 346 ARG B O 1
ATOM 9755 N N . THR B 1 347 ? -17.344 22.609 35.406 1 95.12 347 THR B N 1
ATOM 9756 C CA . THR B 1 347 ? -16.297 23.422 36 1 95.12 347 THR B CA 1
ATOM 9757 C C . THR B 1 347 ? -15.125 22.562 36.438 1 95.12 347 THR B C 1
ATOM 9759 O O . THR B 1 347 ? -15.281 21.359 36.688 1 95.12 347 THR B O 1
ATOM 9762 N N . SER B 1 348 ? -14.008 23.203 36.5 1 95.19 348 SER B N 1
ATOM 9763 C CA . SER B 1 348 ? -12.797 22.5 36.906 1 95.19 348 SER B CA 1
ATOM 9764 C C . SER B 1 348 ? -12.93 21.938 38.312 1 95.19 348 SER B C 1
ATOM 9766 O O . SER B 1 348 ? -12.516 20.797 38.594 1 95.19 348 SER B O 1
ATOM 9768 N N . ILE B 1 349 ? -13.5 22.641 39.188 1 95.56 349 ILE B N 1
ATOM 9769 C CA . ILE B 1 349 ? -13.617 22.266 40.562 1 95.56 349 ILE B CA 1
ATOM 9770 C C . ILE B 1 349 ? -14.523 21.031 40.688 1 95.56 349 ILE B C 1
ATOM 9772 O O . ILE B 1 349 ? -14.164 20.062 41.375 1 95.56 349 ILE B O 1
ATOM 9776 N N . GLU B 1 350 ? -15.625 21.078 40.094 1 96 350 GLU B N 1
ATOM 9777 C CA . GLU B 1 350 ? -16.562 19.953 40.125 1 96 350 GLU B CA 1
ATOM 9778 C C . GLU B 1 350 ? -15.961 18.719 39.469 1 96 350 GLU B C 1
ATOM 9780 O O . GLU B 1 350 ? -16.109 17.594 40 1 96 350 GLU B O 1
ATOM 9785 N N . ASN B 1 351 ? -15.375 18.969 38.375 1 96.69 351 ASN B N 1
ATOM 9786 C CA . ASN B 1 351 ? -14.766 17.859 37.656 1 96.69 351 ASN B CA 1
ATOM 9787 C C . ASN B 1 351 ? -13.711 17.141 38.5 1 96.69 351 ASN B C 1
ATOM 9789 O O . ASN B 1 351 ? -13.664 15.914 38.531 1 96.69 351 ASN B O 1
ATOM 9793 N N . ARG B 1 352 ? -12.844 17.859 39.125 1 97 352 ARG B N 1
ATOM 9794 C CA . ARG B 1 352 ? -11.797 17.297 40 1 97 352 ARG B CA 1
ATOM 9795 C C . ARG B 1 352 ? -12.406 16.562 41.188 1 97 352 ARG B C 1
ATOM 9797 O O . ARG B 1 352 ? -11.867 15.531 41.625 1 97 352 ARG B O 1
ATOM 9804 N N . TYR B 1 353 ? -13.453 17.156 41.688 1 97.12 353 TYR B N 1
ATOM 9805 C CA . TYR B 1 353 ? -14.133 16.516 42.812 1 97.12 353 TYR B CA 1
ATOM 9806 C C . TYR B 1 353 ? -14.719 15.172 42.406 1 97.12 353 TYR B C 1
ATOM 9808 O O . TYR B 1 353 ? -14.539 14.172 43.125 1 97.12 353 TYR B O 1
ATOM 9816 N N . HIS B 1 354 ? -15.375 15.125 41.312 1 97.19 354 HIS B N 1
ATOM 9817 C CA . HIS B 1 354 ? -15.977 13.891 40.812 1 97.19 354 HIS B CA 1
ATOM 9818 C C . HIS B 1 354 ? -14.906 12.852 40.5 1 97.19 354 HIS B C 1
ATOM 9820 O O . HIS B 1 354 ? -15.102 11.656 40.719 1 97.19 354 HIS B O 1
ATOM 9826 N N . ALA B 1 355 ? -13.797 13.32 39.938 1 97.62 355 ALA B N 1
ATOM 9827 C CA . ALA B 1 355 ? -12.703 12.422 39.594 1 97.62 355 ALA B CA 1
ATOM 9828 C C . ALA B 1 355 ? -12.102 11.789 40.844 1 97.62 355 ALA B C 1
ATOM 9830 O O . ALA B 1 355 ? -11.773 10.594 40.844 1 97.62 355 ALA B O 1
ATOM 9831 N N . LYS B 1 356 ? -11.93 12.578 41.844 1 96.88 356 LYS B N 1
ATOM 9832 C CA . LYS B 1 356 ? -11.398 12.078 43.125 1 96.88 356 LYS B CA 1
ATOM 9833 C C . LYS B 1 356 ? -12.328 11.031 43.719 1 96.88 356 LYS B C 1
ATOM 9835 O O . LYS B 1 356 ? -11.867 9.984 44.188 1 96.88 356 LYS B O 1
ATOM 9840 N N . ASN B 1 357 ? -13.602 11.289 43.688 1 96.75 357 ASN B N 1
ATOM 9841 C CA . ASN B 1 357 ? -14.578 10.336 44.219 1 96.75 357 ASN B CA 1
ATOM 9842 C C . ASN B 1 357 ? -14.555 9.023 43.438 1 96.75 357 ASN B C 1
ATOM 9844 O O . ASN B 1 357 ? -14.695 7.949 44 1 96.75 357 ASN B O 1
ATOM 9848 N N . TRP B 1 358 ? -14.461 9.211 42.188 1 96.94 358 TRP B N 1
ATOM 9849 C CA . TRP B 1 358 ? -14.391 8.039 41.312 1 96.94 358 TRP B CA 1
ATOM 9850 C C . TRP B 1 358 ? -13.18 7.18 41.656 1 96.94 358 TRP B C 1
ATOM 9852 O O . TRP B 1 358 ? -13.273 5.949 41.719 1 96.94 358 TRP B O 1
ATOM 9862 N N . LYS B 1 359 ? -12.023 7.801 41.844 1 95.06 359 LYS B N 1
ATOM 9863 C CA . LYS B 1 359 ? -10.773 7.113 42.156 1 95.06 359 LYS B CA 1
ATOM 9864 C C . LYS B 1 359 ? -10.875 6.406 43.5 1 95.06 359 LYS B C 1
ATOM 9866 O O . LYS B 1 359 ? -10.328 5.316 43.688 1 95.06 359 LYS B O 1
ATOM 9871 N N . GLU B 1 360 ? -11.633 6.965 44.406 1 94.81 360 GLU B N 1
ATOM 9872 C CA . GLU B 1 360 ? -11.703 6.465 45.781 1 94.81 360 GLU B CA 1
ATOM 9873 C C . GLU B 1 360 ? -12.805 5.418 45.938 1 94.81 360 GLU B C 1
ATOM 9875 O O . GLU B 1 360 ? -12.953 4.816 47 1 94.81 360 GLU B O 1
ATOM 9880 N N . ALA B 1 361 ? -13.484 5.27 44.875 1 95.25 361 ALA B N 1
ATOM 9881 C CA . ALA B 1 361 ? -14.531 4.258 44.938 1 95.25 361 ALA B CA 1
ATOM 9882 C C . ALA B 1 361 ? -13.961 2.893 45.312 1 95.25 361 ALA B C 1
ATOM 9884 O O . ALA B 1 361 ? -12.883 2.52 44.844 1 95.25 361 ALA B O 1
ATOM 9885 N N . THR B 1 362 ? -14.703 2.039 46.094 1 91.81 362 THR B N 1
ATOM 9886 C CA . THR B 1 362 ? -14.18 0.786 46.625 1 91.81 362 THR B CA 1
ATOM 9887 C C . THR B 1 362 ? -14.742 -0.406 45.875 1 91.81 362 THR B C 1
ATOM 9889 O O . THR B 1 362 ? -14.219 -1.52 45.969 1 91.81 362 THR B O 1
ATOM 9892 N N . THR B 1 363 ? -15.844 -0.161 45.125 1 93.44 363 THR B N 1
ATOM 9893 C CA . THR B 1 363 ? -16.422 -1.25 44.344 1 93.44 363 THR B CA 1
ATOM 9894 C C . THR B 1 363 ? -16.609 -0.84 42.875 1 93.44 363 THR B C 1
ATOM 9896 O O . THR B 1 363 ? -16.688 0.35 42.594 1 93.44 363 THR B O 1
ATOM 9899 N N . LYS B 1 364 ? -16.672 -1.858 42.031 1 91.88 364 LYS B N 1
ATOM 9900 C CA . LYS B 1 364 ? -16.891 -1.63 40.625 1 91.88 364 LYS B CA 1
ATOM 9901 C C . LYS B 1 364 ? -18.25 -0.989 40.375 1 91.88 364 LYS B C 1
ATOM 9903 O O . LYS B 1 364 ? -18.391 -0.141 39.469 1 91.88 364 LYS B O 1
ATOM 9908 N N . ARG B 1 365 ? -19.219 -1.411 41.094 1 93.81 365 ARG B N 1
ATOM 9909 C CA . ARG B 1 365 ? -20.562 -0.89 40.969 1 93.81 365 ARG B CA 1
ATOM 9910 C C . ARG B 1 365 ? -20.625 0.591 41.312 1 93.81 365 ARG B C 1
ATOM 9912 O O . ARG B 1 365 ? -21.266 1.381 40.625 1 93.81 365 ARG B O 1
ATOM 9919 N N . GLN B 1 366 ? -20 0.904 42.406 1 94.44 366 GLN B N 1
ATOM 9920 C CA . GLN B 1 366 ? -19.953 2.303 42.812 1 94.44 366 GLN B CA 1
ATOM 9921 C C . GLN B 1 366 ? -19.297 3.172 41.75 1 94.44 366 GLN B C 1
ATOM 9923 O O . GLN B 1 366 ? -19.75 4.285 41.469 1 94.44 366 GLN B O 1
ATOM 9928 N N . ARG B 1 367 ? -18.281 2.756 41.219 1 94.38 367 ARG B N 1
ATOM 9929 C CA . ARG B 1 367 ? -17.578 3.469 40.125 1 94.38 367 ARG B CA 1
ATOM 9930 C C . ARG B 1 367 ? -18.484 3.664 38.938 1 94.38 367 ARG B C 1
ATOM 9932 O O . ARG B 1 367 ? -18.516 4.746 38.344 1 94.38 367 ARG B O 1
ATOM 9939 N N . ALA B 1 368 ? -19.125 2.613 38.562 1 94.31 368 ALA B N 1
ATOM 9940 C CA . ALA B 1 368 ? -20.031 2.668 37.406 1 94.31 368 ALA B CA 1
ATOM 9941 C C . ALA B 1 368 ? -21.156 3.674 37.656 1 94.31 368 ALA B C 1
ATOM 9943 O O . ALA B 1 368 ? -21.578 4.379 36.75 1 94.31 368 ALA B O 1
ATOM 9944 N N . ASP B 1 369 ? -21.625 3.711 38.875 1 95.19 369 ASP B N 1
ATOM 9945 C CA . ASP B 1 369 ? -22.688 4.641 39.219 1 95.19 369 ASP B CA 1
ATOM 9946 C C . ASP B 1 369 ? -22.219 6.09 39.125 1 95.19 369 ASP B C 1
ATOM 9948 O O . ASP B 1 369 ? -22.953 6.961 38.688 1 95.19 369 ASP B O 1
ATOM 9952 N N . LEU B 1 370 ? -21.062 6.305 39.625 1 96.19 370 LEU B N 1
ATOM 9953 C CA . LEU B 1 370 ? -20.5 7.648 39.562 1 96.19 370 LEU B CA 1
ATOM 9954 C C . LEU B 1 3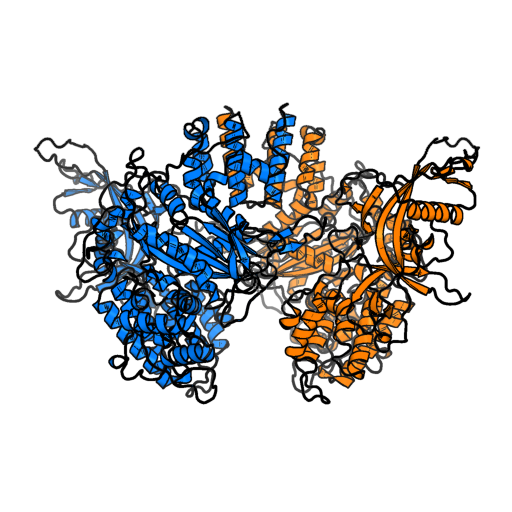70 ? -20.281 8.086 38.125 1 96.19 370 LEU B C 1
ATOM 9956 O O . LEU B 1 370 ? -20.531 9.242 37.781 1 96.19 370 LEU B O 1
ATOM 9960 N N . GLU B 1 371 ? -19.844 7.199 37.312 1 94.75 371 GLU B N 1
ATOM 9961 C CA . GLU B 1 371 ? -19.672 7.473 35.875 1 94.75 371 GLU B CA 1
ATOM 9962 C C . GLU B 1 371 ? -21 7.824 35.219 1 94.75 371 GLU B C 1
ATOM 9964 O O . GLU B 1 371 ? -21.062 8.727 34.406 1 94.75 371 GLU B O 1
ATOM 9969 N N . GLN B 1 372 ? -21.969 7.086 35.562 1 93.56 372 GLN B N 1
ATOM 9970 C CA . GLN B 1 372 ? -23.281 7.309 34.969 1 93.56 372 GLN B CA 1
ATOM 9971 C C . GLN B 1 372 ? -23.844 8.656 35.406 1 93.56 372 GLN B C 1
ATOM 9973 O O . GLN B 1 372 ? -24.484 9.352 34.594 1 93.56 372 GLN B O 1
ATOM 9978 N N . LYS B 1 373 ? -23.562 8.992 36.594 1 94.69 373 LYS B N 1
ATOM 9979 C CA . LYS B 1 373 ? -24.141 10.203 37.156 1 94.69 373 LYS B CA 1
ATOM 9980 C C . LYS B 1 373 ? -23.391 11.445 36.688 1 94.69 373 LYS B C 1
ATOM 9982 O O . LYS B 1 373 ? -24.016 12.469 36.375 1 94.69 373 LYS B O 1
ATOM 9987 N N . PHE B 1 374 ? -22.078 11.383 36.688 1 95.69 374 PHE B N 1
ATOM 9988 C CA . PHE B 1 374 ? -21.328 12.617 36.5 1 95.69 374 PHE B CA 1
ATOM 9989 C C . PHE B 1 374 ? -20.547 12.586 35.188 1 95.69 374 PHE B C 1
ATOM 9991 O O . PHE B 1 374 ? -20.062 13.625 34.719 1 95.69 374 PHE B O 1
ATOM 9998 N N . GLY B 1 375 ? -20.406 11.477 34.562 1 95.81 375 GLY B N 1
ATOM 9999 C CA . GLY B 1 375 ? -19.672 11.352 33.312 1 95.81 375 GLY B CA 1
ATOM 10000 C C . GLY B 1 375 ? -18.203 11.641 33.438 1 95.81 375 GLY B C 1
ATOM 10001 O O . GLY B 1 375 ? -17.562 12.125 32.5 1 95.81 375 GLY B O 1
ATOM 10002 N N . THR B 1 376 ? -17.578 11.453 34.625 1 96.56 376 THR B N 1
ATOM 10003 C CA . THR B 1 376 ? -16.172 11.766 34.875 1 96.56 376 THR B CA 1
ATOM 10004 C C . THR B 1 376 ? -15.461 10.562 35.5 1 96.56 376 THR B C 1
ATOM 10006 O O . THR B 1 376 ? -16.031 9.836 36.312 1 96.56 376 THR B O 1
ATOM 10009 N N . ARG B 1 377 ? -14.281 10.289 35.031 1 96.44 377 ARG B N 1
ATOM 10010 C CA . ARG B 1 377 ? -13.352 9.297 35.562 1 96.44 377 ARG B CA 1
ATOM 10011 C C . ARG B 1 377 ? -12.055 9.945 36.031 1 96.44 377 ARG B C 1
ATOM 10013 O O . ARG B 1 377 ? -11.82 11.125 35.75 1 96.44 377 ARG B O 1
ATOM 10020 N N . PHE B 1 378 ? -11.305 9.164 36.688 1 96.56 378 PHE B N 1
ATOM 10021 C CA . PHE B 1 378 ? -9.992 9.664 37.094 1 96.56 378 PHE B CA 1
ATOM 10022 C C . PHE B 1 378 ? -8.992 9.516 35.938 1 96.56 378 PHE B C 1
ATOM 10024 O O . PHE B 1 378 ? -8.961 8.484 35.281 1 96.56 378 PHE B O 1
ATOM 10031 N N . SER B 1 379 ? -8.25 10.523 35.719 1 97.62 379 SER B N 1
ATOM 10032 C CA . SER B 1 379 ? -7.09 10.539 34.844 1 97.62 379 SER B CA 1
ATOM 10033 C C . SER B 1 379 ? -5.824 10.938 35.594 1 97.62 379 SER B C 1
ATOM 10035 O O . SER B 1 379 ? -5.875 11.773 36.5 1 97.62 379 SER B O 1
ATOM 10037 N N . ALA B 1 380 ? -4.68 10.32 35.25 1 97.62 380 ALA B N 1
ATOM 10038 C CA . ALA B 1 380 ? -3.414 10.695 35.875 1 97.62 380 ALA B CA 1
ATOM 10039 C C . ALA B 1 380 ? -3.143 12.188 35.719 1 97.62 380 ALA B C 1
ATOM 10041 O O . ALA B 1 380 ? -2.439 12.789 36.531 1 97.62 380 ALA B O 1
ATOM 10042 N N . LEU B 1 381 ? -3.766 12.812 34.719 1 98.06 381 LEU B N 1
ATOM 10043 C CA . LEU B 1 381 ? -3.557 14.234 34.469 1 98.06 381 LEU B CA 1
ATOM 10044 C C . LEU B 1 381 ? -4.188 15.086 35.562 1 98.06 381 LEU B C 1
ATOM 10046 O O . LEU B 1 381 ? -3.82 16.25 35.75 1 98.06 381 LEU B O 1
ATOM 10050 N N . HIS B 1 382 ? -5.117 14.531 36.312 1 97.56 382 HIS B N 1
ATOM 10051 C CA . HIS B 1 382 ? -5.73 15.242 37.406 1 97.56 382 HIS B CA 1
ATOM 10052 C C . HIS B 1 382 ? -4.707 15.539 38.5 1 97.56 382 HIS B C 1
ATOM 10054 O O . HIS B 1 382 ? -4.926 16.406 39.344 1 97.56 382 HIS B O 1
ATOM 10060 N N . ASP B 1 383 ? -3.629 14.812 38.469 1 95.94 383 ASP B N 1
ATOM 10061 C CA . ASP B 1 383 ? -2.582 15.023 39.469 1 95.94 383 ASP B CA 1
ATOM 10062 C C . ASP B 1 383 ? -1.822 16.312 39.188 1 95.94 383 ASP B C 1
ATOM 10064 O O . ASP B 1 383 ? -1.087 16.797 40.062 1 95.94 383 ASP B O 1
ATOM 10068 N N . LEU B 1 384 ? -1.938 16.844 38.031 1 96.81 384 LEU B N 1
ATOM 10069 C CA . LEU B 1 384 ? -1.408 18.172 37.75 1 96.81 384 LEU B CA 1
ATOM 10070 C C . LEU B 1 384 ? -2.346 19.25 38.281 1 96.81 384 LEU B C 1
ATOM 10072 O O . LEU B 1 384 ? -3.303 19.641 37.594 1 96.81 384 LEU B O 1
ATOM 10076 N N . GLU B 1 385 ? -2.039 19.828 39.281 1 92.62 385 GLU B N 1
ATOM 10077 C CA . GLU B 1 385 ? -2.922 20.719 40.031 1 92.62 385 GLU B CA 1
ATOM 10078 C C . GLU B 1 385 ? -3.246 21.969 39.219 1 92.62 385 GLU B C 1
ATOM 10080 O O . GLU B 1 385 ? -4.328 22.547 39.344 1 92.62 385 GLU B O 1
ATOM 10085 N N . TYR B 1 386 ? -2.396 22.391 38.375 1 94.38 386 TYR B N 1
ATOM 10086 C CA . TYR B 1 386 ? -2.564 23.625 37.625 1 94.38 386 TYR B CA 1
ATOM 10087 C C . TYR B 1 386 ? -3.449 23.391 36.406 1 94.38 386 TYR B C 1
ATOM 10089 O O . TYR B 1 386 ? -3.91 24.344 35.781 1 94.38 386 TYR B O 1
ATOM 10097 N N . LEU B 1 387 ? -3.766 22.156 36.094 1 96.38 387 LEU B N 1
ATOM 10098 C CA . LEU B 1 387 ? -4.387 21.828 34.812 1 96.38 387 LEU B CA 1
ATOM 10099 C C . LEU B 1 387 ? -5.902 21.734 34.969 1 96.38 387 LEU B C 1
ATOM 10101 O O . LEU B 1 387 ? -6.41 20.984 35.781 1 96.38 387 LEU B O 1
ATOM 10105 N N . ASP B 1 388 ? -6.66 22.547 34.219 1 96.81 388 ASP B N 1
ATOM 10106 C CA . ASP B 1 388 ? -8.109 22.453 34.062 1 96.81 388 ASP B CA 1
ATOM 10107 C C . ASP B 1 388 ? -8.492 21.547 32.906 1 96.81 388 ASP B C 1
ATOM 10109 O O . ASP B 1 388 ? -8.523 21.984 31.75 1 96.81 388 ASP B O 1
ATOM 10113 N N . LEU B 1 389 ? -8.891 20.391 33.219 1 97.25 389 LEU B N 1
ATOM 10114 C CA . LEU B 1 389 ? -9.102 19.391 32.188 1 97.25 389 LEU B CA 1
ATOM 10115 C C . LEU B 1 389 ? -10.359 19.703 31.375 1 97.25 389 LEU B C 1
ATOM 10117 O O . LEU B 1 389 ? -10.516 19.219 30.25 1 97.25 389 LEU B O 1
ATOM 10121 N N . VAL B 1 390 ? -11.266 20.453 31.922 1 97.19 390 VAL B N 1
ATOM 10122 C CA . VAL B 1 390 ? -12.469 20.828 31.188 1 97.19 390 VAL B CA 1
ATOM 10123 C C . VAL B 1 390 ? -12.117 21.828 30.094 1 97.19 390 VAL B C 1
ATOM 10125 O O . VAL B 1 390 ? -12.398 21.594 28.922 1 97.19 390 VAL B O 1
ATOM 10128 N N . ARG B 1 391 ? -11.391 22.875 30.422 1 96.38 391 ARG B N 1
ATOM 10129 C CA . ARG B 1 391 ? -11.047 23.938 29.484 1 96.38 391 ARG B CA 1
ATOM 10130 C C . ARG B 1 391 ? -9.891 23.516 28.578 1 96.38 391 ARG B C 1
ATOM 10132 O O . ARG B 1 391 ? -9.891 23.812 27.391 1 96.38 391 ARG B O 1
ATOM 10139 N N . CYS B 1 392 ? -8.953 22.734 29.141 1 97.69 392 CYS B N 1
ATOM 10140 C CA . CYS B 1 392 ? -7.707 22.453 28.438 1 97.69 392 CYS B CA 1
ATOM 10141 C C . CYS B 1 392 ? -7.887 21.312 27.453 1 97.69 392 CYS B C 1
ATOM 10143 O O . CYS B 1 392 ? -7.027 21.078 26.594 1 97.69 392 CYS B O 1
ATOM 10145 N N . THR B 1 393 ? -9 20.594 27.5 1 97.44 393 THR B N 1
ATOM 10146 C CA . THR B 1 393 ? -9.312 19.594 26.484 1 97.44 393 THR B CA 1
ATOM 10147 C C . THR B 1 393 ? -10.094 20.219 25.328 1 97.44 393 THR B C 1
ATOM 10149 O O . THR B 1 393 ? -11.305 20.422 25.438 1 97.44 393 THR B O 1
ATOM 10152 N N . ALA B 1 394 ? -9.414 20.438 24.281 1 96.69 394 ALA B N 1
ATOM 10153 C CA . ALA B 1 394 ? -10 21.172 23.156 1 96.69 394 ALA B CA 1
ATOM 10154 C C . ALA B 1 394 ? -10.898 20.266 22.328 1 96.69 394 ALA B C 1
ATOM 10156 O O . ALA B 1 394 ? -10.773 19.047 22.359 1 96.69 394 ALA B O 1
ATOM 10157 N N . ILE B 1 395 ? -11.828 20.891 21.609 1 96.56 395 ILE B N 1
ATOM 10158 C CA . ILE B 1 395 ? -12.672 20.203 20.625 1 96.56 395 ILE B CA 1
ATOM 10159 C C . ILE B 1 395 ? -11.961 20.141 19.281 1 96.56 395 ILE B C 1
ATOM 10161 O O . ILE B 1 395 ? -11.602 21.172 18.719 1 96.56 395 ILE B O 1
ATOM 10165 N N . ASP B 1 396 ? -11.742 19 18.781 1 95.38 396 ASP B N 1
ATOM 10166 C CA . ASP B 1 396 ? -11 18.828 17.547 1 95.38 396 ASP B CA 1
ATOM 10167 C C . ASP B 1 396 ? -11.883 19.125 16.328 1 95.38 396 ASP B C 1
ATOM 10169 O O . ASP B 1 396 ? -12.844 18.406 16.062 1 95.38 396 ASP B O 1
ATOM 10173 N N . PRO B 1 397 ? -11.484 20.062 15.547 1 95.81 397 PRO B N 1
ATOM 10174 C CA . PRO B 1 397 ? -12.297 20.375 14.375 1 95.81 397 PRO B CA 1
ATOM 10175 C C . PRO B 1 397 ? -12.086 19.406 13.219 1 95.81 397 PRO B C 1
ATOM 10177 O O . PRO B 1 397 ? -13.008 19.156 12.438 1 95.81 397 PRO B O 1
ATOM 10180 N N . MET B 1 398 ? -10.93 18.891 13.016 1 95.44 398 MET B N 1
ATOM 10181 C CA . MET B 1 398 ? -10.609 18.031 11.883 1 95.44 398 MET B CA 1
ATOM 10182 C C . MET B 1 398 ? -11.516 16.812 11.852 1 95.44 398 MET B C 1
ATOM 10184 O O . MET B 1 398 ? -12.148 16.516 10.844 1 95.44 398 MET B O 1
ATOM 10188 N N . HIS B 1 399 ? -11.617 16.109 12.953 1 95.88 399 HIS B N 1
ATOM 10189 C CA . HIS B 1 399 ? -12.461 14.93 13.055 1 95.88 399 HIS B CA 1
ATOM 10190 C C . HIS B 1 399 ? -13.93 15.32 13.195 1 95.88 399 HIS B C 1
ATOM 10192 O O . HIS B 1 399 ? -14.812 14.633 12.672 1 95.88 399 HIS B O 1
ATOM 10198 N N . GLY B 1 400 ? -14.227 16.422 13.906 1 96.88 400 GLY B N 1
ATOM 10199 C CA . GLY B 1 400 ? -15.594 16.828 14.18 1 96.88 400 GLY B CA 1
ATOM 10200 C C . GLY B 1 400 ? -16.312 17.391 12.961 1 96.88 400 GLY B C 1
ATOM 10201 O O . GLY B 1 400 ? -17.375 16.906 12.586 1 96.88 400 GLY B O 1
ATOM 10202 N N . LEU B 1 401 ? -15.68 18.312 12.32 1 97.81 401 LEU B N 1
ATOM 10203 C CA . LEU B 1 401 ? -16.328 19.016 11.219 1 97.81 401 LEU B CA 1
ATOM 10204 C C . LEU B 1 401 ? -16.25 18.203 9.93 1 97.81 401 LEU B C 1
ATOM 10206 O O . LEU B 1 401 ? -17.281 18 9.273 1 97.81 401 LEU B O 1
ATOM 10210 N N . PHE B 1 402 ? -15.117 17.703 9.617 1 97.19 402 PHE B N 1
ATOM 10211 C CA . PHE B 1 402 ? -14.898 17.172 8.273 1 97.19 402 PHE B CA 1
ATOM 10212 C C . PHE B 1 402 ? -15.062 15.656 8.25 1 97.19 402 PHE B C 1
ATOM 10214 O O . PHE B 1 402 ? -15.828 15.125 7.449 1 97.19 402 PHE B O 1
ATOM 10221 N N . LEU B 1 403 ? -14.469 14.938 9.133 1 96.44 403 LEU B N 1
ATOM 10222 C CA . LEU B 1 403 ? -14.602 13.484 9.164 1 96.44 403 LEU B CA 1
ATOM 10223 C C . LEU B 1 403 ? -15.875 13.07 9.898 1 96.44 403 LEU B C 1
ATOM 10225 O O . LEU B 1 403 ? -16.281 11.906 9.836 1 96.44 403 LEU B O 1
ATOM 10229 N N . GLY B 1 404 ? -16.484 14.031 10.594 1 97 404 GLY B N 1
ATOM 10230 C CA . GLY B 1 404 ? -17.703 13.766 11.328 1 97 404 GLY B CA 1
ATOM 10231 C C . GLY B 1 404 ? -18.953 14.25 10.609 1 97 404 GLY B C 1
ATOM 10232 O O . GLY B 1 404 ? -19.594 13.484 9.883 1 97 404 GLY B O 1
ATOM 10233 N N . THR B 1 405 ? -19.188 15.531 10.672 1 98.12 405 THR B N 1
ATOM 10234 C CA . THR B 1 405 ? -20.453 16.094 10.227 1 98.12 405 THR B CA 1
ATOM 10235 C C . THR B 1 405 ? -20.531 16.125 8.703 1 98.12 405 THR B C 1
ATOM 10237 O O . THR B 1 405 ? -21.562 15.766 8.125 1 98.12 405 THR B O 1
ATOM 10240 N N . ALA B 1 406 ? -19.516 16.594 8.008 1 97.94 406 ALA B N 1
ATOM 10241 C CA . ALA B 1 406 ? -19.547 16.609 6.547 1 97.94 406 ALA B CA 1
ATOM 10242 C C . ALA B 1 406 ? -19.812 15.219 5.98 1 97.94 406 ALA B C 1
ATOM 10244 O O . ALA B 1 406 ? -20.625 15.055 5.07 1 97.94 406 ALA B O 1
ATOM 10245 N N . LYS B 1 407 ? -19.125 14.273 6.461 1 97.19 407 LYS B N 1
ATOM 10246 C CA . LYS B 1 407 ? -19.312 12.891 6.047 1 97.19 407 LYS B CA 1
ATOM 10247 C C . LYS B 1 407 ? -20.719 12.398 6.371 1 97.19 407 LYS B C 1
ATOM 10249 O O . LYS B 1 407 ? -21.359 11.758 5.539 1 97.19 407 LYS B O 1
ATOM 10254 N N . LYS B 1 408 ? -21.25 12.703 7.578 1 97.38 408 LYS B N 1
ATOM 10255 C CA . LYS B 1 408 ? -22.562 12.273 8.031 1 97.38 408 LYS B CA 1
ATOM 10256 C C . LYS B 1 408 ? -23.656 12.82 7.121 1 97.38 408 LYS B C 1
ATOM 10258 O O . LYS B 1 408 ? -24.625 12.117 6.801 1 97.38 408 LYS B O 1
ATOM 10263 N N . MET B 1 409 ? -23.531 14.031 6.723 1 97.69 409 MET B N 1
ATOM 10264 C CA . MET B 1 409 ? -24.562 14.656 5.887 1 97.69 409 MET B CA 1
ATOM 10265 C C . MET B 1 409 ? -24.641 13.977 4.527 1 97.69 409 MET B C 1
ATOM 10267 O O . MET B 1 409 ? -25.734 13.758 4 1 97.69 409 MET B O 1
ATOM 10271 N N . VAL B 1 410 ? -23.5 13.664 3.943 1 97.06 410 VAL B N 1
ATOM 10272 C CA . VAL B 1 410 ? -23.484 12.945 2.674 1 97.06 410 VAL B CA 1
ATOM 10273 C C . VAL B 1 410 ? -24.172 11.586 2.854 1 97.06 410 VAL B C 1
ATOM 10275 O O . VAL B 1 410 ? -24.938 11.156 2 1 97.06 410 VAL B O 1
ATOM 10278 N N . LYS B 1 411 ? -23.859 10.93 3.926 1 96.38 411 LYS B N 1
ATOM 10279 C CA . LYS B 1 411 ? -24.484 9.641 4.207 1 96.38 411 LYS B CA 1
ATOM 10280 C C . LYS B 1 411 ? -26 9.773 4.301 1 96.38 411 LYS B C 1
ATOM 10282 O O . LYS B 1 411 ? -26.734 8.93 3.793 1 96.38 411 LYS B O 1
ATOM 10287 N N . ILE B 1 412 ? -26.469 10.82 4.992 1 96.06 412 ILE B N 1
ATOM 10288 C CA . ILE B 1 412 ? -27.906 11.078 5.137 1 96.06 412 ILE B CA 1
ATOM 10289 C C . ILE B 1 412 ? -28.531 11.266 3.76 1 96.06 412 ILE B C 1
ATOM 10291 O O . ILE B 1 412 ? -29.562 10.664 3.459 1 96.06 412 ILE B O 1
ATOM 10295 N N . TRP B 1 413 ? -27.922 12.039 2.898 1 96.75 413 TRP B N 1
ATOM 10296 C CA . TRP B 1 413 ? -28.469 12.336 1.579 1 96.75 413 TRP B CA 1
ATOM 10297 C C . TRP B 1 413 ? -28.453 11.094 0.695 1 96.75 413 TRP B C 1
ATOM 10299 O O . TRP B 1 413 ? -29.25 10.969 -0.23 1 96.75 413 TRP B O 1
ATOM 10309 N N . ARG B 1 414 ? -27.531 10.164 0.992 1 95.44 414 ARG B N 1
ATOM 10310 C CA . ARG B 1 414 ? -27.391 8.961 0.179 1 95.44 414 ARG B CA 1
ATOM 10311 C C . ARG B 1 414 ? -28.312 7.848 0.672 1 95.44 414 ARG B C 1
ATOM 10313 O O . ARG B 1 414 ? -28.547 6.875 -0.043 1 95.44 414 ARG B O 1
ATOM 10320 N N . THR B 1 415 ? -28.859 7.98 1.888 1 92.81 415 THR B N 1
ATOM 10321 C CA . THR B 1 415 ? -29.594 6.863 2.471 1 92.81 415 THR B CA 1
ATOM 10322 C C . THR B 1 415 ? -31.031 7.258 2.762 1 92.81 415 THR B C 1
ATOM 10324 O O . THR B 1 415 ? -31.875 6.402 3.047 1 92.81 415 THR B O 1
ATOM 10327 N N . THR B 1 416 ? -31.344 8.547 2.793 1 91.81 416 THR B N 1
ATOM 10328 C CA . THR B 1 416 ? -32.688 9.016 3.129 1 91.81 416 THR B CA 1
ATOM 10329 C C . THR B 1 416 ? -33.469 9.383 1.869 1 91.81 416 THR B C 1
ATOM 10331 O O . THR B 1 416 ? -32.906 9.977 0.943 1 91.81 416 THR B O 1
ATOM 10334 N N . ILE B 1 417 ? -34.719 9.047 1.837 1 89.75 417 ILE B N 1
ATOM 10335 C CA . ILE B 1 417 ? -35.594 9.312 0.696 1 89.75 417 ILE B CA 1
ATOM 10336 C C . ILE B 1 417 ? -36.219 10.695 0.833 1 89.75 417 ILE B C 1
ATOM 10338 O O . ILE B 1 417 ? -36.75 11.039 1.893 1 89.75 417 ILE B O 1
ATOM 10342 N N . CYS B 1 418 ? -36.062 11.422 -0.154 1 87.06 418 CYS B N 1
ATOM 10343 C CA . CYS B 1 418 ? -36.688 12.742 -0.205 1 87.06 418 CYS B CA 1
ATOM 10344 C C . CYS B 1 418 ? -38.188 12.648 -0.408 1 87.06 418 CYS B C 1
ATOM 10346 O O . CYS B 1 418 ? -38.656 11.953 -1.312 1 87.06 418 CYS B O 1
ATOM 10348 N N . ASP B 1 419 ? -38.906 13.352 0.405 1 83.06 419 ASP B N 1
ATOM 10349 C CA . ASP B 1 419 ? -40.344 13.305 0.355 1 83.06 419 ASP B CA 1
ATOM 10350 C C . ASP B 1 419 ? -40.875 13.898 -0.949 1 83.06 419 ASP B C 1
ATOM 10352 O O . ASP B 1 419 ? -41.938 13.492 -1.441 1 83.06 419 ASP B O 1
ATOM 10356 N N . LEU B 1 420 ? -40.188 14.781 -1.506 1 83.31 420 LEU B N 1
ATOM 10357 C CA . LEU B 1 420 ? -40.625 15.492 -2.701 1 83.31 420 LEU B CA 1
ATOM 10358 C C . LEU B 1 420 ? -40.438 14.641 -3.949 1 83.31 420 LEU B C 1
ATOM 10360 O O . LEU B 1 420 ? -41.312 14.547 -4.797 1 83.31 420 LEU B O 1
ATOM 10364 N N . THR B 1 421 ? -39.25 14.008 -4.105 1 83.25 421 THR B N 1
ATOM 10365 C CA . THR B 1 421 ? -38.906 13.305 -5.328 1 83.25 421 THR B CA 1
ATOM 10366 C C . THR B 1 421 ? -39.125 11.805 -5.18 1 83.25 421 THR B C 1
ATOM 10368 O O . THR B 1 421 ? -39.156 11.07 -6.168 1 83.25 421 THR B O 1
ATOM 10371 N N . HIS B 1 422 ? -39.281 11.328 -3.918 1 87.12 422 HIS B N 1
ATOM 10372 C CA . HIS B 1 422 ? -39.469 9.922 -3.605 1 87.12 422 HIS B CA 1
ATOM 10373 C C . HIS B 1 422 ? -38.25 9.094 -4.023 1 87.12 422 HIS B C 1
ATOM 10375 O O . HIS B 1 422 ? -38.375 7.941 -4.434 1 87.12 422 HIS B O 1
ATOM 10381 N N . GLU B 1 423 ? -37.188 9.789 -4.164 1 89.31 423 GLU B N 1
ATOM 10382 C CA . GLU B 1 423 ? -35.844 9.195 -4.367 1 89.31 423 GLU B CA 1
ATOM 10383 C C . GLU B 1 423 ? -34.875 9.672 -3.312 1 89.31 423 GLU B C 1
ATOM 10385 O O . GLU B 1 423 ? -35.188 10.531 -2.492 1 89.31 423 GLU B O 1
ATOM 10390 N N . LEU B 1 424 ? -33.781 8.984 -3.363 1 90.06 424 LEU B N 1
ATOM 10391 C CA . LEU B 1 424 ? -32.719 9.469 -2.48 1 90.06 424 LEU B CA 1
ATOM 10392 C C . LEU B 1 424 ? -32.375 10.922 -2.785 1 90.06 424 LEU B C 1
ATOM 10394 O O . LEU B 1 424 ? -32.5 11.367 -3.93 1 90.06 424 LEU B O 1
ATOM 10398 N N . TYR B 1 425 ? -32.062 11.688 -1.757 1 92.38 425 TYR B N 1
ATOM 10399 C CA . TYR B 1 425 ? -31.625 13.055 -1.996 1 92.38 425 TYR B CA 1
ATOM 10400 C C . TYR B 1 425 ? -30.516 13.109 -3.041 1 92.38 425 TYR B C 1
ATOM 10402 O O . TYR B 1 425 ? -30.5 14 -3.895 1 92.38 425 TYR B O 1
ATOM 10410 N N . LEU B 1 426 ? -29.578 12.141 -2.965 1 95.31 426 LEU B N 1
ATOM 10411 C CA . LEU B 1 426 ? -28.5 11.977 -3.943 1 95.31 426 LEU B CA 1
ATOM 10412 C C . LEU B 1 426 ? -28.469 10.547 -4.473 1 95.31 426 LEU B C 1
ATOM 10414 O O . LEU B 1 426 ? -28.094 9.625 -3.752 1 95.31 426 LEU B O 1
ATOM 10418 N N . THR B 1 427 ? -28.766 10.422 -5.684 1 94.81 427 THR B N 1
ATOM 10419 C CA . THR B 1 427 ? -28.766 9.117 -6.328 1 94.81 427 THR B CA 1
ATOM 10420 C C . THR B 1 427 ? -27.391 8.797 -6.922 1 94.81 427 THR B C 1
ATOM 10422 O O . THR B 1 427 ? -26.516 9.656 -6.941 1 94.81 427 THR B O 1
ATOM 10425 N N . ASP B 1 428 ? -27.203 7.566 -7.355 1 91.69 428 ASP B N 1
ATOM 10426 C CA . ASP B 1 428 ? -25.953 7.176 -8.016 1 91.69 428 ASP B CA 1
ATOM 10427 C C . ASP B 1 428 ? -25.734 7.996 -9.281 1 91.69 428 ASP B C 1
ATOM 10429 O O . ASP B 1 428 ? -24.594 8.32 -9.617 1 91.69 428 ASP B O 1
ATOM 10433 N N . ALA B 1 429 ? -26.75 8.203 -9.992 1 92.69 429 ALA B N 1
ATOM 10434 C CA . ALA B 1 429 ? -26.656 9.031 -11.195 1 92.69 429 ALA B CA 1
ATOM 10435 C C . ALA B 1 429 ? -26.172 10.438 -10.859 1 92.69 429 ALA B C 1
ATOM 10437 O O . ALA B 1 429 ? -25.375 11.023 -11.594 1 92.69 429 ALA B O 1
ATOM 10438 N N . ASP B 1 430 ? -26.672 10.938 -9.719 1 94.56 430 ASP B N 1
ATOM 10439 C CA . ASP B 1 430 ? -26.234 12.258 -9.266 1 94.56 430 ASP B CA 1
ATOM 10440 C C . ASP B 1 430 ? -24.734 12.266 -8.984 1 94.56 430 ASP B C 1
ATOM 10442 O O . ASP B 1 430 ? -24.047 13.234 -9.312 1 94.56 430 ASP B O 1
ATOM 10446 N N . LEU B 1 431 ? -24.328 11.242 -8.359 1 95.19 431 LEU B N 1
ATOM 10447 C CA . LEU B 1 431 ? -22.922 11.172 -7.996 1 95.19 431 LEU B CA 1
ATOM 10448 C C . LEU B 1 431 ? -22.031 11.164 -9.242 1 95.19 431 LEU B C 1
ATOM 10450 O O . LEU B 1 431 ? -20.984 11.812 -9.266 1 95.19 431 LEU B O 1
ATOM 10454 N N . LYS B 1 432 ? -22.375 10.453 -10.227 1 93.06 432 LYS B N 1
ATOM 10455 C CA . LYS B 1 432 ? -21.625 10.414 -11.477 1 93.06 432 LYS B CA 1
ATOM 10456 C C . LYS B 1 432 ? -21.578 11.781 -12.141 1 93.06 432 LYS B C 1
ATOM 10458 O O . LYS B 1 432 ? -20.531 12.211 -12.617 1 93.06 432 LYS B O 1
ATOM 10463 N N . GLU B 1 433 ? -22.672 12.414 -12.172 1 94.25 433 GLU B N 1
ATOM 10464 C CA . GLU B 1 433 ? -22.734 13.75 -12.742 1 94.25 433 GLU B CA 1
ATOM 10465 C C . GLU B 1 433 ? -21.906 14.742 -11.922 1 94.25 433 GLU B C 1
ATOM 10467 O O . GLU B 1 433 ? -21.203 15.578 -12.484 1 94.25 433 GLU B O 1
ATOM 10472 N N . MET B 1 434 ? -22.078 14.617 -10.617 1 95.12 434 MET B N 1
ATOM 10473 C CA . MET B 1 434 ? -21.312 15.484 -9.727 1 95.12 434 MET B CA 1
ATOM 10474 C C . MET B 1 434 ? -19.812 15.289 -9.93 1 95.12 434 MET B C 1
ATOM 10476 O O . MET B 1 434 ? -19.047 16.25 -9.867 1 95.12 434 MET B O 1
ATOM 10480 N N . GLN B 1 435 ? -19.422 14.086 -10.094 1 94 435 GLN B N 1
ATOM 10481 C CA . GLN B 1 435 ? -18.016 13.797 -10.32 1 94 435 GLN B CA 1
ATOM 10482 C C . GLN B 1 435 ? -17.516 14.492 -11.578 1 94 435 GLN B C 1
ATOM 10484 O O . GLN B 1 435 ? -16.422 15.078 -11.578 1 94 435 GLN B O 1
ATOM 10489 N N . LYS B 1 436 ? -18.25 14.398 -12.648 1 91.81 436 LYS B N 1
ATOM 10490 C CA . LYS B 1 436 ? -17.891 15.062 -13.898 1 91.81 436 LYS B CA 1
ATOM 10491 C C . LYS B 1 436 ? -17.75 16.562 -13.703 1 91.81 436 LYS B C 1
ATOM 10493 O O . LYS B 1 436 ? -16.797 17.172 -14.172 1 91.81 436 LYS B O 1
ATOM 10498 N N . GLU B 1 437 ? -18.688 17.141 -12.992 1 93.38 437 GLU B N 1
ATOM 10499 C CA . GLU B 1 437 ? -18.656 18.578 -12.719 1 93.38 437 GLU B CA 1
ATOM 10500 C C . GLU B 1 437 ? -17.469 18.938 -11.836 1 93.38 437 GLU B C 1
ATOM 10502 O O . GLU B 1 437 ? -16.828 19.969 -12.055 1 93.38 437 GLU B O 1
ATOM 10507 N N . ALA B 1 438 ? -17.297 18.141 -10.789 1 94.44 438 ALA B N 1
ATOM 10508 C CA . ALA B 1 438 ? -16.188 18.391 -9.867 1 94.44 438 ALA B CA 1
ATOM 10509 C C . ALA B 1 438 ? -14.852 18.406 -10.594 1 94.44 438 ALA B C 1
ATOM 10511 O O . ALA B 1 438 ? -13.969 19.188 -10.25 1 94.44 438 ALA B O 1
ATOM 10512 N N . ASN B 1 439 ? -14.734 17.547 -11.547 1 89.44 439 ASN B N 1
ATOM 10513 C CA . ASN B 1 439 ? -13.492 17.469 -12.305 1 89.44 439 ASN B CA 1
ATOM 10514 C C . ASN B 1 439 ? -13.273 18.703 -13.164 1 89.44 439 ASN B C 1
ATOM 10516 O O . ASN B 1 439 ? -12.141 19.016 -13.531 1 89.44 439 ASN B O 1
ATOM 10520 N N . ASP B 1 440 ? -14.289 19.406 -13.445 1 90 440 ASP B N 1
ATOM 10521 C CA . ASP B 1 440 ? -14.195 20.609 -14.281 1 90 440 ASP B CA 1
ATOM 10522 C C . ASP B 1 440 ? -13.992 21.859 -13.422 1 90 440 ASP B C 1
ATOM 10524 O O . ASP B 1 440 ? -13.664 22.922 -13.945 1 90 440 ASP B O 1
ATOM 10528 N N . ILE B 1 441 ? -14.156 21.781 -12.141 1 94.06 441 ILE B N 1
ATOM 10529 C CA . ILE B 1 441 ? -13.945 22.906 -11.234 1 94.06 441 ILE B CA 1
ATOM 10530 C C . ILE B 1 441 ? -12.445 23.125 -11.023 1 94.06 441 ILE B C 1
ATOM 10532 O O . ILE B 1 441 ? -11.711 22.172 -10.734 1 94.06 441 ILE B O 1
ATOM 10536 N N . ILE B 1 442 ? -12 24.328 -11.227 1 94.94 442 ILE B N 1
ATOM 10537 C CA . ILE B 1 442 ? -10.602 24.672 -11.016 1 94.94 442 ILE B CA 1
ATOM 10538 C C . ILE B 1 442 ? -10.383 25.078 -9.555 1 94.94 442 ILE B C 1
ATOM 10540 O O . ILE B 1 442 ? -10.742 26.188 -9.156 1 94.94 442 ILE B O 1
ATOM 10544 N N . LEU B 1 443 ? -9.758 24.266 -8.82 1 94.69 443 LEU B N 1
ATOM 10545 C CA . LEU B 1 443 ? -9.5 24.5 -7.398 1 94.69 443 LEU B CA 1
ATOM 10546 C C . LEU B 1 443 ? -8.164 25.203 -7.199 1 94.69 443 LEU B C 1
ATOM 10548 O O . LEU B 1 443 ? -7.277 25.109 -8.047 1 94.69 443 LEU B O 1
ATOM 10552 N N . PRO B 1 444 ? -8.086 25.922 -6.094 1 93.56 444 PRO B N 1
ATOM 10553 C CA . PRO B 1 444 ? -6.754 26.438 -5.754 1 93.56 444 PRO B CA 1
ATOM 10554 C C . PRO B 1 444 ? -5.734 25.328 -5.527 1 93.56 444 PRO B C 1
ATOM 10556 O O . PRO B 1 444 ? -6.109 24.172 -5.301 1 93.56 444 PRO B O 1
ATOM 10559 N N . ALA B 1 445 ? -4.441 25.625 -5.578 1 89.69 445 ALA B N 1
ATOM 10560 C CA . ALA B 1 445 ? -3.34 24.672 -5.578 1 89.69 445 ALA B CA 1
ATOM 10561 C C . ALA B 1 445 ? -3.355 23.812 -4.312 1 89.69 445 ALA B C 1
ATOM 10563 O O . ALA B 1 445 ? -3.053 22.625 -4.359 1 89.69 445 ALA B O 1
ATOM 10564 N N . GLN B 1 446 ? -3.637 24.281 -3.154 1 88.56 446 GLN B N 1
ATOM 10565 C CA . GLN B 1 446 ? -3.506 23.547 -1.908 1 88.56 446 GLN B CA 1
ATOM 10566 C C . GLN B 1 446 ? -4.781 22.766 -1.595 1 88.56 446 GLN B C 1
ATOM 10568 O O . GLN B 1 446 ? -4.82 21.969 -0.649 1 88.56 446 GLN B O 1
ATOM 10573 N N . TYR B 1 447 ? -5.828 22.984 -2.297 1 92.44 447 TYR B N 1
ATOM 10574 C CA . TYR B 1 447 ? -7.047 22.203 -2.131 1 92.44 447 TYR B CA 1
ATOM 10575 C C . TYR B 1 447 ? -7.012 20.953 -2.994 1 92.44 447 TYR B C 1
ATOM 10577 O O . TYR B 1 447 ? -6.922 21.031 -4.219 1 92.44 447 TYR B O 1
ATOM 10585 N N . THR B 1 448 ? -7.121 19.828 -2.359 1 88.12 448 THR B N 1
ATOM 10586 C CA . THR B 1 448 ? -6.922 18.547 -3.014 1 88.12 448 THR B CA 1
ATOM 10587 C C . THR B 1 448 ? -8.141 18.172 -3.854 1 88.12 448 THR B C 1
ATOM 10589 O O . THR B 1 448 ? -9.266 18.172 -3.354 1 88.12 448 THR B O 1
ATOM 10592 N N . PRO B 1 449 ? -7.93 17.859 -5.109 1 88.19 449 PRO B N 1
ATOM 10593 C CA . PRO B 1 449 ? -9.047 17.375 -5.926 1 88.19 449 PRO B CA 1
ATOM 10594 C C . PRO B 1 449 ? -9.531 15.984 -5.508 1 88.19 449 PRO B C 1
ATOM 10596 O O . PRO B 1 449 ? -8.734 15.164 -5.051 1 88.19 449 PRO B O 1
ATOM 10599 N N . ILE B 1 450 ? -10.875 15.828 -5.625 1 87.75 450 ILE B N 1
ATOM 10600 C CA . ILE B 1 450 ? -11.477 14.539 -5.32 1 87.75 450 ILE B CA 1
ATOM 10601 C C . ILE B 1 450 ? -11.719 13.766 -6.613 1 87.75 450 ILE B C 1
ATOM 10603 O O . ILE B 1 450 ? -12.773 13.906 -7.238 1 87.75 450 ILE B O 1
ATOM 10607 N N . ASN B 1 451 ? -10.844 13.266 -7.316 1 76.5 451 ASN B N 1
ATOM 10608 C CA . ASN B 1 451 ? -10.828 12.68 -8.648 1 76.5 451 ASN B CA 1
ATOM 10609 C C . ASN B 1 451 ? -11.984 11.703 -8.844 1 76.5 451 ASN B C 1
ATOM 10611 O O . ASN B 1 451 ? -13.008 12.055 -9.438 1 76.5 451 ASN B O 1
ATOM 10615 N N . GLN B 1 452 ? -11.961 10.477 -8.438 1 82.56 452 GLN B N 1
ATOM 10616 C CA . GLN B 1 452 ? -12.969 9.469 -8.75 1 82.56 452 GLN B CA 1
ATOM 10617 C C . GLN B 1 452 ? -13.719 9.031 -7.5 1 82.56 452 GLN B C 1
ATOM 10619 O O . GLN B 1 452 ? -14.68 8.266 -7.578 1 82.56 452 GLN B O 1
ATOM 10624 N N . LYS B 1 453 ? -13.578 9.719 -6.508 1 88.19 453 LYS B N 1
ATOM 10625 C CA . LYS B 1 453 ? -14.078 9.211 -5.238 1 88.19 453 LYS B CA 1
ATOM 10626 C C . LYS B 1 453 ? -15.523 9.633 -5.008 1 88.19 453 LYS B C 1
ATOM 10628 O O . LYS B 1 453 ? -16.266 8.977 -4.262 1 88.19 453 LYS B O 1
ATOM 10633 N N . ILE B 1 454 ? -15.922 10.719 -5.648 1 93.19 454 ILE B N 1
ATOM 10634 C CA . ILE B 1 454 ? -17.312 11.117 -5.512 1 93.19 454 ILE B CA 1
ATOM 10635 C C . ILE B 1 454 ? -18.219 10.078 -6.164 1 93.19 454 ILE B C 1
ATOM 10637 O O . ILE B 1 454 ? -19.203 9.641 -5.57 1 93.19 454 ILE B O 1
ATOM 10641 N N . ALA B 1 455 ? -17.859 9.641 -7.336 1 90 455 ALA B N 1
ATOM 10642 C CA . ALA B 1 455 ? -18.641 8.656 -8.078 1 90 455 ALA B CA 1
ATOM 10643 C C . ALA B 1 455 ? -18.641 7.301 -7.371 1 90 455 ALA B C 1
ATOM 10645 O O . ALA B 1 455 ? -19.578 6.512 -7.512 1 90 455 ALA B O 1
ATOM 10646 N N . SER B 1 456 ? -17.594 7.148 -6.641 1 87.81 456 SER B N 1
ATOM 10647 C CA . SER B 1 456 ? -17.469 5.887 -5.914 1 87.81 456 SER B CA 1
ATOM 10648 C C . SER B 1 456 ? -18.047 6.004 -4.504 1 87.81 456 SER B C 1
ATOM 10650 O O . SER B 1 456 ? -17.484 5.445 -3.555 1 87.81 456 SER B O 1
ATOM 10652 N N . ASP B 1 457 ? -19.031 6.84 -4.355 1 91.88 457 ASP B N 1
ATOM 10653 C CA . ASP B 1 457 ? -19.781 6.988 -3.117 1 91.88 457 ASP B CA 1
ATOM 10654 C C . ASP B 1 457 ? -18.922 7.578 -2.01 1 91.88 457 ASP B C 1
ATOM 10656 O O . ASP B 1 457 ? -19.016 7.168 -0.853 1 91.88 457 ASP B O 1
ATOM 10660 N N . PHE B 1 458 ? -17.984 8.453 -2.361 1 92.44 458 PHE B N 1
ATOM 10661 C CA . PHE B 1 458 ? -17.125 9.172 -1.425 1 92.44 458 PHE B CA 1
ATOM 10662 C C . PHE B 1 458 ? -16.297 8.195 -0.586 1 92.44 458 PHE B C 1
ATOM 10664 O O . PHE B 1 458 ? -16.094 8.422 0.606 1 92.44 458 PHE B O 1
ATOM 10671 N N . SER B 1 459 ? -16.016 7.066 -1.17 1 86.88 459 SER B N 1
ATOM 10672 C CA . SER B 1 459 ? -15.297 6.027 -0.44 1 86.88 459 SER B CA 1
ATOM 10673 C C . SER B 1 459 ? -13.859 6.449 -0.136 1 86.88 459 SER B C 1
ATOM 10675 O O . SER B 1 459 ? -13.188 7.031 -0.989 1 86.88 459 SER B O 1
ATOM 10677 N N . ASP B 1 460 ? -13.383 6.328 1.112 1 84.88 460 ASP B N 1
ATOM 10678 C CA . ASP B 1 460 ? -12 6.426 1.56 1 84.88 460 ASP B CA 1
ATOM 10679 C C . ASP B 1 460 ? -11.477 7.852 1.423 1 84.88 460 ASP B C 1
ATOM 10681 O O . ASP B 1 460 ? -10.312 8.062 1.073 1 84.88 460 ASP B O 1
ATOM 10685 N N . LEU B 1 461 ? -12.312 8.906 1.59 1 92.25 461 LEU B N 1
ATOM 10686 C CA . LEU B 1 461 ? -11.844 10.289 1.605 1 92.25 461 LEU B CA 1
ATOM 10687 C C . LEU B 1 461 ? -11.07 10.586 2.887 1 92.25 461 LEU B C 1
ATOM 10689 O O . LEU B 1 461 ? -11.484 10.18 3.975 1 92.25 461 LEU B O 1
ATOM 10693 N N . LYS B 1 462 ? -9.969 11.219 2.719 1 91.5 462 LYS B N 1
ATOM 10694 C CA . LYS B 1 462 ? -9.211 11.703 3.869 1 91.5 462 LYS B CA 1
ATOM 10695 C C . LYS B 1 462 ? -9.797 13.008 4.398 1 91.5 462 LYS B C 1
ATOM 10697 O O . LYS B 1 462 ? -10.664 13.609 3.768 1 91.5 462 LYS B O 1
ATOM 10702 N N . ALA B 1 463 ? -9.367 13.422 5.574 1 93.69 463 ALA B N 1
ATOM 10703 C CA . ALA B 1 463 ? -9.898 14.617 6.234 1 93.69 463 ALA B CA 1
ATOM 10704 C C . ALA B 1 463 ? -9.75 15.852 5.344 1 93.69 463 ALA B C 1
ATOM 10706 O O . ALA B 1 463 ? -10.664 16.672 5.254 1 93.69 463 ALA B O 1
ATOM 10707 N N . ASP B 1 464 ? -8.625 15.961 4.664 1 93.12 464 ASP B N 1
ATOM 10708 C CA . ASP B 1 464 ? -8.383 17.125 3.824 1 93.12 464 ASP B CA 1
ATOM 10709 C C . ASP B 1 464 ? -9.289 17.125 2.596 1 93.12 464 ASP B C 1
ATOM 10711 O O . ASP B 1 464 ? -9.703 18.172 2.109 1 93.12 464 ASP B O 1
ATOM 10715 N N . GLU B 1 465 ? -9.586 15.961 2.047 1 94.5 465 GLU B N 1
ATOM 10716 C CA . GLU B 1 465 ? -10.508 15.844 0.921 1 94.5 465 GLU B CA 1
ATOM 10717 C C . GLU B 1 465 ? -11.938 16.203 1.337 1 94.5 465 GLU B C 1
ATOM 10719 O O . GLU B 1 465 ? -12.672 16.844 0.579 1 94.5 465 GLU B O 1
ATOM 10724 N N . TRP B 1 466 ? -12.297 15.836 2.58 1 96.75 466 TRP B N 1
ATOM 10725 C CA . TRP B 1 466 ? -13.594 16.234 3.104 1 96.75 466 TRP B CA 1
ATOM 10726 C C . TRP B 1 466 ? -13.672 17.734 3.297 1 96.75 466 TRP B C 1
ATOM 10728 O O . TRP B 1 466 ? -14.727 18.344 3.121 1 96.75 466 TRP B O 1
ATOM 10738 N N . ARG B 1 467 ? -12.578 18.297 3.713 1 95.62 467 ARG B N 1
ATOM 10739 C CA . ARG B 1 467 ? -12.5 19.75 3.824 1 95.62 467 ARG B CA 1
ATOM 10740 C C . ARG B 1 467 ? -12.727 20.422 2.471 1 95.62 467 ARG B C 1
ATOM 10742 O O . ARG B 1 467 ? -13.484 21.375 2.367 1 95.62 467 ARG B O 1
ATOM 10749 N N . THR B 1 468 ? -12.086 19.875 1.418 1 96 468 THR B N 1
ATOM 10750 C CA . THR B 1 468 ? -12.273 20.391 0.067 1 96 468 THR B CA 1
ATOM 10751 C C . THR B 1 468 ? -13.719 20.203 -0.386 1 96 468 THR B C 1
ATOM 10753 O O . THR B 1 468 ? -14.305 21.109 -0.993 1 96 468 THR B O 1
ATOM 10756 N N . TRP B 1 469 ? -14.281 19.062 -0.046 1 96.69 469 TRP B N 1
ATOM 10757 C CA . TRP B 1 469 ? -15.688 18.828 -0.349 1 96.69 469 TRP B CA 1
ATOM 10758 C C . TRP B 1 469 ? -16.578 19.875 0.316 1 96.69 469 TRP B C 1
ATOM 10760 O O . TRP B 1 469 ? -17.438 20.469 -0.335 1 96.69 469 TRP B O 1
ATOM 10770 N N . CYS B 1 470 ? -16.328 20.141 1.54 1 96.25 470 CYS B N 1
ATOM 10771 C CA . CYS B 1 470 ? -17.188 21 2.352 1 96.25 470 CYS B CA 1
ATOM 10772 C C . CYS B 1 470 ? -17.062 22.453 1.916 1 96.25 470 CYS B C 1
ATOM 10774 O O . CYS B 1 470 ? -18.062 23.109 1.626 1 96.25 470 CYS B O 1
ATOM 10776 N N . LEU B 1 471 ? -15.883 22.906 1.741 1 95.5 471 LEU B N 1
ATOM 10777 C CA . LEU B 1 471 ? -15.648 24.344 1.569 1 95.5 471 LEU B CA 1
ATOM 10778 C C . LEU B 1 471 ? -15.75 24.734 0.1 1 95.5 471 LEU B C 1
ATOM 10780 O O . LEU B 1 471 ? -16.172 25.844 -0.22 1 95.5 471 LEU B O 1
ATOM 10784 N N . ALA B 1 472 ? -15.367 23.812 -0.779 1 95.25 472 ALA B N 1
ATOM 10785 C CA . ALA B 1 472 ? -15.164 24.25 -2.16 1 95.25 472 ALA B CA 1
ATOM 10786 C C . ALA B 1 472 ? -16.172 23.578 -3.096 1 95.25 472 ALA B C 1
ATOM 10788 O O . ALA B 1 472 ? -16.781 24.234 -3.928 1 95.25 472 ALA B O 1
ATOM 10789 N N . LEU B 1 473 ? -16.438 22.328 -2.98 1 95.94 473 LEU B N 1
ATOM 10790 C CA . LEU B 1 473 ? -17.156 21.578 -4.004 1 95.94 473 LEU B CA 1
ATOM 10791 C C . LEU B 1 473 ? -18.641 21.531 -3.686 1 95.94 473 LEU B C 1
ATOM 10793 O O . LEU B 1 473 ? -19.484 21.75 -4.566 1 95.94 473 LEU B O 1
ATOM 10797 N N . SER B 1 474 ? -19.016 21.266 -2.443 1 95.38 474 SER B N 1
ATOM 10798 C CA . SER B 1 474 ? -20.406 21 -2.08 1 95.38 474 SER B CA 1
ATOM 10799 C C . SER B 1 474 ? -21.297 22.219 -2.385 1 95.38 474 SER B C 1
ATOM 10801 O O . SER B 1 474 ? -22.406 22.062 -2.883 1 95.38 474 SER B O 1
ATOM 10803 N N . PRO B 1 475 ? -20.812 23.438 -2.107 1 92.94 475 PRO B N 1
ATOM 10804 C CA . PRO B 1 475 ? -21.688 24.578 -2.418 1 92.94 475 PRO B CA 1
ATOM 10805 C C . PRO B 1 475 ? -22 24.688 -3.906 1 92.94 475 PRO B C 1
ATOM 10807 O O . PRO B 1 475 ? -23.094 25.125 -4.277 1 92.94 475 PRO B O 1
ATOM 10810 N N . LEU B 1 476 ? -21.094 24.281 -4.715 1 92.38 476 LEU B N 1
ATOM 10811 C CA . LEU B 1 476 ? -21.266 24.406 -6.156 1 92.38 476 LEU B CA 1
ATOM 10812 C C . LEU B 1 476 ? -22.016 23.219 -6.73 1 92.38 476 LEU B C 1
ATOM 10814 O O . LEU B 1 476 ? -22.812 23.359 -7.668 1 92.38 476 LEU B O 1
ATOM 10818 N N . LEU B 1 477 ? -21.828 22.078 -6.172 1 93.31 477 LEU B N 1
ATOM 10819 C CA . LEU B 1 477 ? -22.344 20.844 -6.77 1 93.31 477 LEU B CA 1
ATOM 10820 C C . LEU B 1 477 ? -23.75 20.547 -6.277 1 93.31 477 LEU B C 1
ATOM 10822 O O . LEU B 1 477 ? -24.547 19.922 -6.984 1 93.31 477 LEU B O 1
ATOM 10826 N N . LEU B 1 478 ? -24.141 21.016 -5.047 1 91.94 478 LEU B N 1
ATOM 10827 C CA . LEU B 1 478 ? -25.422 20.641 -4.445 1 91.94 478 LEU B CA 1
ATOM 10828 C C . LEU B 1 478 ? -26.5 21.656 -4.777 1 91.94 478 LEU B C 1
ATOM 10830 O O . LEU B 1 478 ? -27.672 21.469 -4.449 1 91.94 478 LEU B O 1
ATOM 10834 N N . LYS B 1 479 ? -26.156 22.688 -5.379 1 84.5 479 LYS B N 1
ATOM 10835 C CA . LYS B 1 479 ? -27.062 23.797 -5.645 1 84.5 479 LYS B CA 1
ATOM 10836 C C . LYS B 1 479 ? -28.344 23.328 -6.332 1 84.5 479 LYS B C 1
ATOM 10838 O O . LYS B 1 479 ? -29.438 23.703 -5.938 1 84.5 479 LYS B O 1
ATOM 10843 N N . SER B 1 480 ? -28.234 22.422 -7.312 1 83.69 480 SER B N 1
ATOM 10844 C CA . SER B 1 480 ? -29.406 22.016 -8.086 1 83.69 480 SER B CA 1
ATOM 10845 C C . SER B 1 480 ? -29.844 20.594 -7.727 1 83.69 480 SER B C 1
ATOM 10847 O O . SER B 1 480 ? -30.719 20.016 -8.383 1 83.69 480 SER B O 1
ATOM 10849 N N . ARG B 1 481 ? -29.406 20.156 -6.703 1 90.69 481 ARG B N 1
ATOM 10850 C CA . ARG B 1 481 ? -29.656 18.734 -6.469 1 90.69 481 ARG B CA 1
ATOM 10851 C C . ARG B 1 481 ? -30.422 18.531 -5.16 1 90.69 481 ARG B C 1
ATOM 10853 O O . ARG B 1 481 ? -31.062 17.484 -4.969 1 90.69 481 ARG B O 1
ATOM 10860 N N . LEU B 1 482 ? -30.281 19.531 -4.188 1 91.88 482 LEU B N 1
ATOM 10861 C CA . LEU B 1 482 ? -31.016 19.453 -2.924 1 91.88 482 LEU B CA 1
ATOM 10862 C C . LEU B 1 482 ? -32.156 20.453 -2.904 1 91.88 482 LEU B C 1
ATOM 10864 O O . LEU B 1 482 ? -32.094 21.531 -3.504 1 91.88 482 LEU B O 1
ATOM 10868 N N . PRO B 1 483 ? -33.219 20.078 -2.213 1 91.44 483 PRO B N 1
ATOM 10869 C CA . PRO B 1 483 ? -34.281 21.062 -2.014 1 91.44 483 PRO B CA 1
ATOM 10870 C C . PRO B 1 483 ? -33.812 22.312 -1.28 1 91.44 483 PRO B C 1
ATOM 10872 O O . PRO B 1 483 ? -32.812 22.25 -0.532 1 91.44 483 PRO B O 1
ATOM 10875 N N . VAL B 1 484 ? -34.406 23.391 -1.4 1 88.81 484 VAL B N 1
ATOM 10876 C CA . VAL B 1 484 ? -34 24.719 -0.959 1 88.81 484 VAL B CA 1
ATOM 10877 C C . VAL B 1 484 ? -33.781 24.719 0.55 1 88.81 484 VAL B C 1
ATOM 10879 O O . VAL B 1 484 ? -32.75 25.203 1.027 1 88.81 484 VAL B O 1
ATOM 10882 N N . ARG B 1 485 ? -34.688 24.141 1.31 1 91.38 485 ARG B N 1
ATOM 10883 C CA . ARG B 1 485 ? -34.562 24.141 2.764 1 91.38 485 ARG B CA 1
ATOM 10884 C C . ARG B 1 485 ? -33.312 23.375 3.213 1 91.38 485 ARG B C 1
ATOM 10886 O O . ARG B 1 485 ? -32.656 23.75 4.176 1 91.38 485 ARG B O 1
ATOM 10893 N N . HIS B 1 486 ? -33.094 22.281 2.494 1 93.38 486 HIS B N 1
ATOM 10894 C CA . HIS B 1 486 ? -31.953 21.453 2.818 1 93.38 486 HIS B CA 1
ATOM 10895 C C . HIS B 1 486 ? -30.656 22.125 2.43 1 93.38 486 HIS B C 1
ATOM 10897 O O . HIS B 1 486 ? -29.672 22.078 3.172 1 93.38 486 HIS B O 1
ATOM 10903 N N . LYS B 1 487 ? -30.688 22.75 1.344 1 91.69 487 LYS B N 1
ATOM 10904 C CA . LYS B 1 487 ? -29.516 23.484 0.87 1 91.69 487 LYS B CA 1
ATOM 10905 C C . LYS B 1 487 ? -29.188 24.641 1.795 1 91.69 487 LYS B C 1
ATOM 10907 O O . LYS B 1 487 ? -28.016 24.922 2.066 1 91.69 487 LYS B O 1
ATOM 10912 N N . GLU B 1 488 ? -30.141 25.328 2.191 1 92.69 488 GLU B N 1
ATOM 10913 C CA . GLU B 1 488 ? -29.953 26.469 3.086 1 92.69 488 GLU B CA 1
ATOM 10914 C C . GLU B 1 488 ? -29.391 26.031 4.434 1 92.69 488 GLU B C 1
ATOM 10916 O O . GLU B 1 488 ? -28.547 26.719 5.02 1 92.69 488 GLU B O 1
ATOM 10921 N N . ASN B 1 489 ? -29.922 24.953 4.906 1 95.31 489 ASN B N 1
ATOM 10922 C CA . ASN B 1 489 ? -29.391 24.422 6.16 1 95.31 489 ASN B CA 1
ATOM 10923 C C . ASN B 1 489 ? -27.922 24.047 6.023 1 95.31 489 ASN B C 1
ATOM 10925 O O . ASN B 1 489 ? -27.109 24.359 6.898 1 95.31 489 ASN B O 1
ATOM 10929 N N . TRP B 1 490 ? -27.609 23.359 4.887 1 95.5 490 TRP B N 1
ATOM 10930 C CA . TRP B 1 490 ? -26.219 22.984 4.637 1 95.5 490 TRP B CA 1
ATOM 10931 C C . TRP B 1 490 ? -25.328 24.203 4.465 1 95.5 490 TRP B C 1
ATOM 10933 O O . TRP B 1 490 ? -24.188 24.234 4.93 1 95.5 490 TRP B O 1
ATOM 10943 N N . ALA B 1 491 ? -25.797 25.203 3.875 1 95.25 491 ALA B N 1
ATOM 10944 C CA . ALA B 1 491 ? -25.062 26.453 3.643 1 95.25 491 ALA B CA 1
ATOM 10945 C C . ALA B 1 491 ? -24.625 27.078 4.961 1 95.25 491 ALA B C 1
ATOM 10947 O O . ALA B 1 491 ? -23.562 27.688 5.039 1 95.25 491 ALA B O 1
ATOM 10948 N N . LYS B 1 492 ? -25.469 26.953 5.957 1 96.44 492 LYS B N 1
ATOM 10949 C CA . LYS B 1 492 ? -2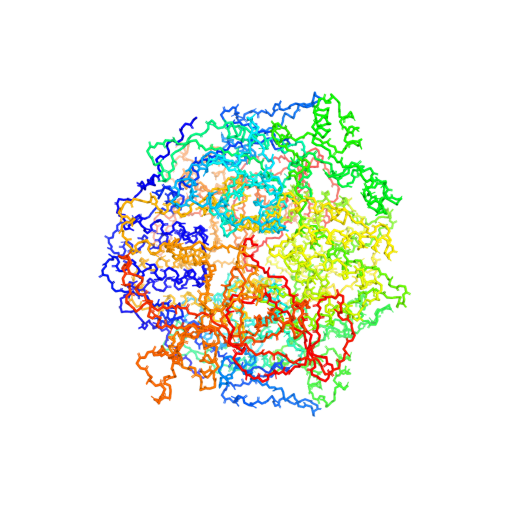5.109 27.484 7.27 1 96.44 492 LYS B CA 1
ATOM 10950 C C . LYS B 1 492 ? -23.859 26.797 7.816 1 96.44 492 LYS B C 1
ATOM 10952 O O . LYS B 1 492 ? -22.969 27.453 8.367 1 96.44 492 LYS B O 1
ATOM 10957 N N . PHE B 1 493 ? -23.844 25.484 7.707 1 97.25 493 PHE B N 1
ATOM 10958 C CA . PHE B 1 493 ? -22.672 24.719 8.141 1 97.25 493 PHE B CA 1
ATOM 10959 C C . PHE B 1 493 ? -21.438 25.141 7.363 1 97.25 493 PHE B C 1
ATOM 10961 O O . PHE B 1 493 ? -20.375 25.359 7.945 1 97.25 493 PHE B O 1
ATOM 10968 N N . VAL B 1 494 ? -21.562 25.219 6.016 1 96.38 494 VAL B N 1
ATOM 10969 C CA . VAL B 1 494 ? -20.453 25.562 5.137 1 96.38 494 VAL B CA 1
ATOM 10970 C C . VAL B 1 494 ? -19.922 26.953 5.48 1 96.38 494 VAL B C 1
ATOM 10972 O O . VAL B 1 494 ? -18.719 27.172 5.562 1 96.38 494 VAL B O 1
ATOM 10975 N N . GLN B 1 495 ? -20.781 27.875 5.707 1 95.44 495 GLN B N 1
ATOM 10976 C CA . GLN B 1 495 ? -20.391 29.234 6.055 1 95.44 495 GLN B CA 1
ATOM 10977 C C . GLN B 1 495 ? -19.641 29.281 7.383 1 95.44 495 GLN B C 1
ATOM 10979 O O . GLN B 1 495 ? -18.641 29.984 7.516 1 95.44 495 GLN B O 1
ATOM 10984 N N . ALA B 1 496 ? -20.156 28.562 8.336 1 97.12 496 ALA B N 1
ATOM 10985 C CA . ALA B 1 496 ? -19.469 28.484 9.625 1 97.12 496 ALA B CA 1
ATOM 10986 C C . ALA B 1 496 ? -18.062 27.922 9.453 1 97.12 496 ALA B C 1
ATOM 10988 O O . ALA B 1 496 ? -17.109 28.422 10.055 1 97.12 496 ALA B O 1
ATOM 10989 N N . CYS B 1 497 ? -17.953 26.891 8.641 1 96.56 497 CYS B N 1
ATOM 10990 C CA . CYS B 1 497 ? -16.656 26.281 8.406 1 96.56 497 CYS B CA 1
ATOM 10991 C C . CYS B 1 497 ? -15.719 27.25 7.699 1 96.56 497 CYS B C 1
ATOM 10993 O O . CYS B 1 497 ? -14.516 27.25 7.973 1 96.56 497 CYS B O 1
ATOM 10995 N N . HIS B 1 498 ? -16.203 28.062 6.801 1 94.81 498 HIS B N 1
ATOM 10996 C CA . HIS B 1 498 ? -15.398 29.078 6.137 1 94.81 498 HIS B CA 1
ATOM 10997 C C . HIS B 1 498 ? -14.828 30.078 7.145 1 94.81 498 HIS B C 1
ATOM 10999 O O . HIS B 1 498 ? -13.656 30.453 7.047 1 94.81 498 HIS B O 1
ATOM 11005 N N . ILE B 1 499 ? -15.602 30.406 8.055 1 94.38 499 ILE B N 1
ATOM 11006 C CA . ILE B 1 499 ? -15.203 31.406 9.047 1 94.38 499 ILE B CA 1
ATOM 11007 C C . ILE B 1 499 ? -14.117 30.828 9.953 1 94.38 499 ILE B C 1
ATOM 11009 O O . ILE B 1 499 ? -13.07 31.438 10.156 1 94.38 499 ILE B O 1
ATOM 11013 N N . VAL B 1 500 ? -14.328 29.641 10.422 1 95.88 500 VAL B N 1
ATOM 11014 C CA . VAL B 1 500 ? -13.438 29.094 11.445 1 95.88 500 VAL B CA 1
ATOM 11015 C C . VAL B 1 500 ? -12.133 28.641 10.797 1 95.88 500 VAL B C 1
ATOM 11017 O O . VAL B 1 500 ? -11.102 28.547 11.461 1 95.88 500 VAL B O 1
ATOM 11020 N N . CYS B 1 501 ? -12.148 28.391 9.469 1 93.5 501 CYS B N 1
ATOM 11021 C CA . CYS B 1 501 ? -10.961 27.875 8.797 1 93.5 501 CYS B CA 1
ATOM 11022 C C . CYS B 1 501 ? -10.078 29 8.297 1 93.5 501 CYS B C 1
ATOM 11024 O O . CYS B 1 501 ? -9.023 28.766 7.703 1 93.5 501 CYS B O 1
ATOM 11026 N N . ARG B 1 502 ? -10.43 30.203 8.57 1 90.38 502 ARG B N 1
ATOM 11027 C CA . ARG B 1 502 ? -9.602 31.328 8.18 1 90.38 502 ARG B CA 1
ATOM 11028 C C . ARG B 1 502 ? -8.328 31.391 9.016 1 90.38 502 ARG B C 1
ATOM 11030 O O . ARG B 1 502 ? -8.273 30.828 10.117 1 90.38 502 ARG B O 1
ATOM 11037 N N . PRO B 1 503 ? -7.312 32.031 8.516 1 87.62 503 PRO B N 1
ATOM 11038 C CA . PRO B 1 503 ? -6.039 32.125 9.234 1 87.62 503 PRO B CA 1
ATOM 11039 C C . PRO B 1 503 ? -6.148 32.875 10.547 1 87.62 503 PRO B C 1
ATOM 11041 O O . PRO B 1 503 ? -5.328 32.688 11.453 1 87.62 503 PRO B O 1
ATOM 11044 N N . CYS B 1 504 ? -7.098 33.812 10.625 1 90.31 504 CYS B N 1
ATOM 11045 C CA . CYS B 1 504 ? -7.379 34.562 11.844 1 90.31 504 CYS B CA 1
ATOM 11046 C C . CYS B 1 504 ? -8.883 34.656 12.086 1 90.31 504 CYS B C 1
ATOM 11048 O O . CYS B 1 504 ? -9.68 34.438 11.18 1 90.31 504 CYS B O 1
ATOM 11050 N N . ILE B 1 505 ? -9.227 34.938 13.289 1 93.88 505 ILE B N 1
ATOM 11051 C CA . ILE B 1 505 ? -10.641 34.969 13.633 1 93.88 505 ILE B CA 1
ATOM 11052 C C . ILE B 1 505 ? -10.875 36.031 14.727 1 93.88 505 ILE B C 1
ATOM 11054 O O . ILE B 1 505 ? -10.086 36.125 15.664 1 93.88 505 ILE B O 1
ATOM 11058 N N . THR B 1 506 ? -11.883 36.781 14.539 1 93.81 506 THR B N 1
ATOM 11059 C CA . THR B 1 506 ? -12.273 37.75 15.57 1 93.81 506 THR B CA 1
ATOM 11060 C C . THR B 1 506 ? -13.258 37.094 16.547 1 93.81 506 THR B C 1
ATOM 11062 O O . THR B 1 506 ? -13.836 36.062 16.25 1 93.81 506 THR B O 1
ATOM 11065 N N . GLN B 1 507 ? -13.383 37.719 17.688 1 94.12 507 GLN B N 1
ATOM 11066 C CA . GLN B 1 507 ? -14.359 37.219 18.656 1 94.12 507 GLN B CA 1
ATOM 11067 C C . GLN B 1 507 ? -15.773 37.219 18.078 1 94.12 507 GLN B C 1
ATOM 11069 O O . GLN B 1 507 ? -16.547 36.312 18.312 1 94.12 507 GLN B O 1
ATOM 11074 N N . ASN B 1 508 ? -16.031 38.219 17.375 1 94.75 508 ASN B N 1
ATOM 11075 C CA . ASN B 1 508 ? -17.344 38.344 16.734 1 94.75 508 ASN B CA 1
ATOM 11076 C C . ASN B 1 508 ? -17.547 37.219 15.703 1 94.75 508 ASN B C 1
ATOM 11078 O O . ASN B 1 508 ? -18.641 36.656 15.609 1 94.75 508 ASN B O 1
ATOM 11082 N N . GLU B 1 509 ? -16.578 37.062 14.938 1 94.94 509 GLU B N 1
ATOM 11083 C CA . GLU B 1 509 ? -16.656 36 13.938 1 94.94 509 GLU B CA 1
ATOM 11084 C C . GLU B 1 509 ? -16.875 34.656 14.594 1 94.94 509 GLU B C 1
ATOM 11086 O O . GLU B 1 509 ? -17.609 33.812 14.07 1 94.94 509 GLU B O 1
ATOM 11091 N N . ALA B 1 510 ? -16.188 34.406 15.688 1 97.12 510 ALA B N 1
ATOM 11092 C CA . ALA B 1 510 ? -16.375 33.156 16.422 1 97.12 510 ALA B CA 1
ATOM 11093 C C . ALA B 1 510 ? -17.828 33.031 16.891 1 97.12 510 ALA B C 1
ATOM 11095 O O . ALA B 1 510 ? -18.391 31.938 16.844 1 97.12 510 ALA B O 1
ATOM 11096 N N . MET B 1 511 ? -18.406 34.125 17.297 1 97.31 511 MET B N 1
ATOM 11097 C CA . MET B 1 511 ? -19.797 34.125 17.734 1 97.31 511 MET B CA 1
ATOM 11098 C C . MET B 1 511 ? -20.75 33.875 16.562 1 97.31 511 MET B C 1
ATOM 11100 O O . MET B 1 511 ? -21.734 33.125 16.719 1 97.31 511 MET B O 1
ATOM 11104 N N . ILE B 1 512 ? -20.453 34.469 15.453 1 97.12 512 ILE B N 1
ATOM 11105 C CA . ILE B 1 512 ? -21.266 34.25 14.258 1 97.12 512 ILE B CA 1
ATOM 11106 C C . ILE B 1 512 ? -21.219 32.781 13.852 1 97.12 512 ILE B C 1
ATOM 11108 O O . ILE B 1 512 ? -22.25 32.188 13.547 1 97.12 512 ILE B O 1
ATOM 11112 N N . ALA B 1 513 ? -20.031 32.25 13.828 1 97.69 513 ALA B N 1
ATOM 11113 C CA . ALA B 1 513 ? -19.891 30.844 13.484 1 97.69 513 ALA B CA 1
ATOM 11114 C C . ALA B 1 513 ? -20.688 29.953 14.445 1 97.69 513 ALA B C 1
ATOM 11116 O O . ALA B 1 513 ? -21.328 28.984 14.031 1 97.69 513 ALA B O 1
ATOM 11117 N N . HIS B 1 514 ? -20.609 30.266 15.719 1 98.19 514 HIS B N 1
ATOM 11118 C CA . HIS B 1 514 ? -21.344 29.531 16.734 1 98.19 514 HIS B CA 1
ATOM 11119 C C . HIS B 1 514 ? -22.844 29.562 16.469 1 98.19 514 HIS B C 1
ATOM 11121 O O . HIS B 1 514 ? -23.516 28.531 16.562 1 98.19 514 HIS B O 1
ATOM 11127 N N . LYS B 1 515 ? -23.328 30.688 16.141 1 97.88 515 LYS B N 1
ATOM 11128 C CA . LYS B 1 515 ? -24.75 30.828 15.828 1 97.88 515 LYS B CA 1
ATOM 11129 C C . LYS B 1 515 ? -25.125 30.016 14.594 1 97.88 515 LYS B C 1
ATOM 11131 O O . LYS B 1 515 ? -26.172 29.359 14.57 1 97.88 515 LYS B O 1
ATOM 11136 N N . LEU B 1 516 ? -24.328 30.078 13.594 1 97.62 516 LEU B N 1
ATOM 11137 C CA . LEU B 1 516 ? -24.562 29.328 12.367 1 97.62 516 LEU B CA 1
ATOM 11138 C C . LEU B 1 516 ? -24.562 27.828 12.641 1 97.62 516 LEU B C 1
ATOM 11140 O O . LEU B 1 516 ? -25.406 27.094 12.125 1 97.62 516 LEU B O 1
ATOM 11144 N N . PHE B 1 517 ? -23.625 27.359 13.477 1 98.31 517 PHE B N 1
ATOM 11145 C CA . PHE B 1 517 ? -23.594 25.953 13.844 1 98.31 517 PHE B CA 1
ATOM 11146 C C . PHE B 1 517 ? -24.859 25.547 14.57 1 98.31 517 PHE B C 1
ATOM 11148 O O . PHE B 1 517 ? -25.422 24.484 14.305 1 98.31 517 PHE B O 1
ATOM 11155 N N . HIS B 1 518 ? -25.281 26.391 15.445 1 98.31 518 HIS B N 1
ATOM 11156 C CA . HIS B 1 518 ? -26.484 26.109 16.203 1 98.31 518 HIS B CA 1
ATOM 11157 C C . HIS B 1 518 ? -27.703 26 15.297 1 98.31 518 HIS B C 1
ATOM 11159 O O . HIS B 1 518 ? -28.469 25.047 15.398 1 98.31 518 HIS B O 1
ATOM 11165 N N . GLU B 1 519 ? -27.844 26.953 14.391 1 97.81 519 GLU B N 1
ATOM 11166 C CA . GLU B 1 519 ? -28.953 26.938 13.453 1 97.81 519 GLU B CA 1
ATOM 11167 C C . GLU B 1 519 ? -28.906 25.703 12.555 1 97.81 519 GLU B C 1
ATOM 11169 O O . GLU B 1 519 ? -29.938 25.109 12.234 1 97.81 519 GLU B O 1
ATOM 11174 N N . PHE B 1 520 ? -27.797 25.359 12.148 1 97.69 520 PHE B N 1
ATOM 11175 C CA . PHE B 1 520 ? -27.609 24.188 11.32 1 97.69 520 PHE B CA 1
ATOM 11176 C C . PHE B 1 520 ? -28.078 22.922 12.047 1 97.69 520 PHE B C 1
ATOM 11178 O O . PHE B 1 520 ? -28.828 22.125 11.5 1 97.69 520 PHE B O 1
ATOM 11185 N N . VAL B 1 521 ? -27.516 22.734 13.289 1 98.44 521 VAL B N 1
ATOM 11186 C CA . VAL B 1 521 ? -27.828 21.516 14.047 1 98.44 521 VAL B CA 1
ATOM 11187 C C . VAL B 1 521 ? -29.328 21.453 14.305 1 98.44 521 VAL B C 1
ATOM 11189 O O . VAL B 1 521 ? -29.938 20.375 14.195 1 98.44 521 VAL B O 1
ATOM 11192 N N . LEU B 1 522 ? -29.938 22.578 14.617 1 97.62 522 LEU B N 1
ATOM 11193 C CA . LEU B 1 522 ? -31.391 22.641 14.773 1 97.62 522 LEU B CA 1
ATOM 11194 C C . LEU B 1 522 ? -32.094 22.234 13.484 1 97.62 522 LEU B C 1
ATOM 11196 O O . LEU B 1 522 ? -33.094 21.5 13.523 1 97.62 522 LEU B O 1
ATOM 11200 N N . GLY B 1 523 ? -31.594 22.719 12.414 1 97.19 523 GLY B N 1
ATOM 11201 C CA . GLY B 1 523 ? -32.156 22.375 11.109 1 97.19 523 GLY B CA 1
ATOM 11202 C C . GLY B 1 523 ? -32.031 20.891 10.789 1 97.19 523 GLY B C 1
ATOM 11203 O O . GLY B 1 523 ? -32.938 20.328 10.164 1 97.19 523 GLY B O 1
ATOM 11204 N N . VAL B 1 524 ? -30.969 20.25 11.188 1 97.44 524 VAL B N 1
ATOM 11205 C CA . VAL B 1 524 ? -30.781 18.828 10.953 1 97.44 524 VAL B CA 1
ATOM 11206 C C . VAL B 1 524 ? -31.844 18.031 11.711 1 97.44 524 VAL B C 1
ATOM 11208 O O . VAL B 1 524 ? -32.438 17.109 11.164 1 97.44 524 VAL B O 1
ATOM 11211 N N . ALA B 1 525 ? -32.031 18.406 12.969 1 95.88 525 ALA B N 1
ATOM 11212 C CA . ALA B 1 525 ? -33.031 17.734 13.781 1 95.88 525 ALA B CA 1
ATOM 11213 C C . ALA B 1 525 ? -34.438 17.891 13.172 1 95.88 525 ALA B C 1
ATOM 11215 O O . ALA B 1 525 ? -35.219 16.969 13.195 1 95.88 525 ALA B O 1
ATOM 11216 N N . GLU B 1 526 ? -34.688 19 12.625 1 95.69 526 GLU B N 1
ATOM 11217 C CA . GLU B 1 526 ? -36.031 19.312 12.07 1 95.69 526 GLU B CA 1
ATOM 11218 C C . GLU B 1 526 ? -36.219 18.641 10.719 1 95.69 526 GLU B C 1
ATOM 11220 O O . GLU B 1 526 ? -37.281 18.062 10.461 1 95.69 526 GLU B O 1
ATOM 11225 N N . LEU B 1 527 ? -35.25 18.719 9.875 1 95.44 527 LEU B N 1
ATOM 11226 C CA . LEU B 1 527 ? -35.375 18.266 8.492 1 95.44 527 LEU B CA 1
ATOM 11227 C C . LEU B 1 527 ? -35.219 16.75 8.391 1 95.44 527 LEU B C 1
ATOM 11229 O O . LEU B 1 527 ? -35.875 16.109 7.566 1 95.44 527 LEU B O 1
ATOM 11233 N N . TYR B 1 528 ? -34.375 16.219 9.164 1 94.88 528 TYR B N 1
ATOM 11234 C CA . TYR B 1 528 ? -34.031 14.82 8.953 1 94.88 528 TYR B CA 1
ATOM 11235 C C . TYR B 1 528 ? -34.406 13.984 10.172 1 94.88 528 TYR B C 1
ATOM 11237 O O . TYR B 1 528 ? -34.344 12.75 10.125 1 94.88 528 TYR B O 1
ATOM 11245 N N . GLY B 1 529 ? -34.719 14.562 11.258 1 92.25 529 GLY B N 1
ATOM 11246 C CA . GLY B 1 529 ? -35.094 13.852 12.469 1 92.25 529 GLY B CA 1
ATOM 11247 C C . GLY B 1 529 ? -34.094 13.984 13.594 1 92.25 529 GLY B C 1
ATOM 11248 O O . GLY B 1 529 ? -32.875 14.125 13.336 1 92.25 529 GLY B O 1
ATOM 11249 N N . PRO B 1 530 ? -34.5 13.961 14.789 1 92 530 PRO B N 1
ATOM 11250 C CA . PRO B 1 530 ? -33.625 14.102 15.945 1 92 530 PRO B CA 1
ATOM 11251 C C . PRO B 1 530 ? -32.562 13 16.016 1 92 530 PRO B C 1
ATOM 11253 O O . PRO B 1 530 ? -31.469 13.219 16.562 1 92 530 PRO B O 1
ATOM 11256 N N . GLU B 1 531 ? -32.844 11.883 15.445 1 89.62 531 GLU B N 1
ATOM 11257 C CA . GLU B 1 531 ? -31.938 10.734 15.508 1 89.62 531 GLU B CA 1
ATOM 11258 C C . GLU B 1 531 ? -30.688 10.969 14.664 1 89.62 531 GLU B C 1
ATOM 11260 O O . GLU B 1 531 ? -29.672 10.273 14.828 1 89.62 531 GLU B O 1
ATOM 11265 N N . MET B 1 532 ? -30.75 11.953 13.836 1 93.75 532 MET B N 1
ATOM 11266 C CA . MET B 1 532 ? -29.625 12.188 12.914 1 93.75 532 MET B CA 1
ATOM 11267 C C . MET B 1 532 ? -28.594 13.109 13.547 1 93.75 532 MET B C 1
ATOM 11269 O O . MET B 1 532 ? -27.484 13.25 13.023 1 93.75 532 MET B O 1
ATOM 11273 N N . VAL B 1 533 ? -28.922 13.695 14.727 1 95.44 533 VAL B N 1
ATOM 11274 C CA . VAL B 1 533 ? -27.984 14.578 15.414 1 95.44 533 VAL B CA 1
ATOM 11275 C C . VAL B 1 533 ? -26.906 13.742 16.109 1 95.44 533 VAL B C 1
ATOM 11277 O O . VAL B 1 533 ? -27.219 12.859 16.922 1 95.44 533 VAL B O 1
ATOM 11280 N N . THR B 1 534 ? -25.672 13.961 15.797 1 95.06 534 THR B N 1
ATOM 11281 C CA . THR B 1 534 ? -24.562 13.156 16.281 1 95.06 534 THR B CA 1
ATOM 11282 C C . THR B 1 534 ? -23.812 13.859 17.406 1 95.06 534 THR B C 1
ATOM 11284 O O . THR B 1 534 ? -24.031 15.055 17.641 1 95.06 534 THR B O 1
ATOM 11287 N N . PRO B 1 535 ? -22.906 13.172 18.172 1 94 535 PRO B N 1
ATOM 11288 C CA . PRO B 1 535 ? -22.062 13.805 19.188 1 94 535 PRO B CA 1
ATOM 11289 C C . PRO B 1 535 ? -21.172 14.898 18.594 1 94 535 PRO B C 1
ATOM 11291 O O . PRO B 1 535 ? -20.938 15.922 19.25 1 94 535 PRO B O 1
ATOM 11294 N N . ASN B 1 536 ? -20.719 14.703 17.406 1 95.94 536 ASN B N 1
ATOM 11295 C CA . ASN B 1 536 ? -19.891 15.719 16.75 1 95.94 536 ASN B CA 1
ATOM 11296 C C . ASN B 1 536 ? -20.672 17.031 16.562 1 95.94 536 ASN B C 1
ATOM 11298 O O . ASN B 1 536 ? -20.125 18.109 16.781 1 95.94 536 ASN B O 1
ATOM 11302 N N . MET B 1 537 ? -21.922 16.906 16.172 1 97.31 537 MET B N 1
ATOM 11303 C CA . MET B 1 537 ? -22.75 18.078 15.961 1 97.31 537 MET B CA 1
ATOM 11304 C C . MET B 1 537 ? -22.984 18.828 17.266 1 97.31 537 MET B C 1
ATOM 11306 O O . MET B 1 537 ? -22.953 20.062 17.297 1 97.31 537 MET B O 1
ATOM 11310 N N . HIS B 1 538 ? -23.156 18.062 18.328 1 95.75 538 HIS B N 1
ATOM 11311 C CA . HIS B 1 538 ? -23.25 18.672 19.641 1 95.75 538 HIS B CA 1
ATOM 11312 C C . HIS B 1 538 ? -21.969 19.438 20 1 95.75 538 HIS B C 1
ATOM 11314 O O . HIS B 1 538 ? -22.031 20.562 20.484 1 95.75 538 HIS B O 1
ATOM 11320 N N . LEU B 1 539 ? -20.875 18.844 19.766 1 96.81 539 LEU B N 1
ATOM 11321 C CA . LEU B 1 539 ? -19.594 19.406 20.156 1 96.81 539 LEU B CA 1
ATOM 11322 C C . LEU B 1 539 ? -19.281 20.656 19.344 1 96.81 539 LEU B C 1
ATOM 11324 O O . LEU B 1 539 ? -18.484 21.5 19.766 1 96.81 539 LEU B O 1
ATOM 11328 N N . HIS B 1 540 ? -19.891 20.812 18.125 1 97.25 540 HIS B N 1
ATOM 11329 C CA . HIS B 1 540 ? -19.734 22.047 17.391 1 97.25 540 HIS B CA 1
ATOM 11330 C C . HIS B 1 540 ? -20.188 23.25 18.219 1 97.25 540 HIS B C 1
ATOM 11332 O O . HIS B 1 540 ? -19.672 24.359 18.047 1 97.25 540 HIS B O 1
ATOM 11338 N N . LEU B 1 541 ? -21.094 22.969 19.062 1 97.5 541 LEU B N 1
ATOM 11339 C CA . LEU B 1 541 ? -21.688 24.047 19.844 1 97.5 541 LEU B CA 1
ATOM 11340 C C . LEU B 1 541 ? -20.797 24.438 21 1 97.5 541 LEU B C 1
ATOM 11342 O O . LEU B 1 541 ? -21.062 25.422 21.703 1 97.5 541 LEU B O 1
ATOM 11346 N N . HIS B 1 542 ? -19.719 23.719 21.203 1 96.94 542 HIS B N 1
ATOM 11347 C CA . HIS B 1 542 ? -18.719 24.078 22.188 1 96.94 542 HIS B CA 1
ATOM 11348 C C . HIS B 1 542 ? -17.406 24.5 21.531 1 96.94 542 HIS B C 1
ATOM 11350 O O . HIS B 1 542 ? -16.422 24.781 22.219 1 96.94 542 HIS B O 1
ATOM 11356 N N . LEU B 1 543 ? -17.359 24.531 20.25 1 97.69 543 LEU B N 1
ATOM 11357 C CA . LEU B 1 543 ? -16.141 24.875 19.531 1 97.69 543 LEU B CA 1
ATOM 11358 C C . LEU B 1 543 ? -15.727 26.312 19.812 1 97.69 543 LEU B C 1
ATOM 11360 O O . LEU B 1 543 ? -14.531 26.625 19.859 1 97.69 543 LEU B O 1
ATOM 11364 N N . LYS B 1 544 ? -16.719 27.188 19.938 1 97.12 544 LYS B N 1
ATOM 11365 C CA . LYS B 1 544 ? -16.469 28.594 20.25 1 97.12 544 LYS B CA 1
ATOM 11366 C C . LYS B 1 544 ? -15.617 28.734 21.5 1 97.12 544 LYS B C 1
ATOM 11368 O O . LYS B 1 544 ? -14.711 29.562 21.562 1 97.12 544 LYS B O 1
ATOM 11373 N N . ASP B 1 545 ? -15.875 27.891 22.5 1 96 545 ASP B N 1
ATOM 11374 C CA . ASP B 1 545 ? -15.133 27.938 23.75 1 96 545 ASP B CA 1
ATOM 11375 C C . ASP B 1 545 ? -13.656 27.609 23.531 1 96 545 ASP B C 1
ATOM 11377 O O . ASP B 1 545 ? -12.773 28.266 24.094 1 96 545 ASP B O 1
ATOM 11381 N N . SER B 1 546 ? -13.43 26.609 22.766 1 97.12 546 SER B N 1
ATOM 11382 C CA . SER B 1 546 ? -12.055 26.25 22.453 1 97.12 546 SER B CA 1
ATOM 11383 C C . SER B 1 546 ? -11.352 27.344 21.672 1 97.12 546 SER B C 1
ATOM 11385 O O . SER B 1 546 ? -10.172 27.625 21.906 1 97.12 546 SER B O 1
ATOM 11387 N N . ILE B 1 547 ? -12.031 27.953 20.734 1 97.38 547 ILE B N 1
ATOM 11388 C CA . ILE B 1 547 ? -11.461 29.047 19.938 1 97.38 547 ILE B CA 1
ATOM 11389 C C . ILE B 1 547 ? -11.117 30.219 20.844 1 97.38 547 ILE B C 1
ATOM 11391 O O . ILE B 1 547 ? -10.047 30.812 20.719 1 97.38 547 ILE B O 1
ATOM 11395 N N . GLN B 1 548 ? -11.992 30.5 21.75 1 96.12 548 GLN B N 1
ATOM 11396 C CA . GLN B 1 548 ? -11.758 31.609 22.672 1 96.12 548 GLN B CA 1
ATOM 11397 C C . GLN B 1 548 ? -10.562 31.344 23.578 1 96.12 548 GLN B C 1
ATOM 11399 O O . GLN B 1 548 ? -9.773 32.25 23.859 1 96.12 548 GLN B O 1
ATOM 11404 N N . ASP B 1 549 ? -10.43 30.125 23.922 1 96.81 549 ASP B N 1
ATOM 11405 C CA . ASP B 1 549 ? -9.375 29.766 24.859 1 96.81 549 ASP B CA 1
ATOM 11406 C C . ASP B 1 549 ? -8.031 29.625 24.156 1 96.81 549 ASP B C 1
ATOM 11408 O O . ASP B 1 549 ? -6.98 29.922 24.719 1 96.81 549 ASP B O 1
ATOM 11412 N N . PHE B 1 550 ? -8 29.156 22.906 1 96.94 550 PHE B N 1
ATOM 11413 C CA . PHE B 1 550 ? -6.734 28.75 22.328 1 96.94 550 PHE B CA 1
ATOM 11414 C C . PHE B 1 550 ? -6.484 29.469 21 1 96.94 550 PHE B C 1
ATOM 11416 O O . PHE B 1 550 ? -5.422 29.312 20.406 1 96.94 550 PHE B O 1
ATOM 11423 N N . GLY B 1 551 ? -7.422 30.25 20.516 1 94.12 551 GLY B N 1
ATOM 11424 C CA . GLY B 1 551 ? -7.25 30.953 19.25 1 94.12 551 GLY B CA 1
ATOM 11425 C C . GLY B 1 551 ? -7.828 30.203 18.062 1 94.12 551 GLY B C 1
ATOM 11426 O O . GLY B 1 551 ? -8.711 29.344 18.234 1 94.12 551 GLY B O 1
ATOM 11427 N N . PRO B 1 552 ? -7.371 30.547 16.844 1 93.12 552 PRO B N 1
ATOM 11428 C CA . PRO B 1 552 ? -7.918 29.906 15.648 1 93.12 552 PRO B CA 1
ATOM 11429 C C . PRO B 1 552 ? -7.711 28.391 15.656 1 93.12 552 PRO B C 1
ATOM 11431 O O . PRO B 1 552 ? -6.793 27.891 16.312 1 93.12 552 PRO B O 1
ATOM 11434 N N . ILE B 1 553 ? -8.5 27.688 14.875 1 93.81 553 ILE B N 1
ATOM 11435 C CA . ILE B 1 553 ? -8.594 26.234 15 1 93.81 553 ILE B CA 1
ATOM 11436 C C . ILE B 1 553 ? -7.285 25.594 14.547 1 93.81 553 ILE B C 1
ATOM 11438 O O . ILE B 1 553 ? -6.965 24.469 14.953 1 93.81 553 ILE B O 1
ATOM 11442 N N . TYR B 1 554 ? -6.516 26.219 13.719 1 88.06 554 TYR B N 1
ATOM 11443 C CA . TYR B 1 554 ? -5.27 25.625 13.25 1 88.06 554 TYR B CA 1
ATOM 11444 C C . TYR B 1 554 ? -4.305 25.391 14.406 1 88.06 554 TYR B C 1
ATOM 11446 O O . TYR B 1 554 ? -3.375 24.594 14.297 1 88.06 554 TYR B O 1
ATOM 11454 N N . ALA B 1 555 ? -4.539 26.094 15.453 1 88.62 555 ALA B N 1
ATOM 11455 C CA . ALA B 1 555 ? -3.674 26 16.625 1 88.62 555 ALA B CA 1
ATOM 11456 C C . ALA B 1 555 ? -3.867 24.656 17.344 1 88.62 555 ALA B C 1
ATOM 11458 O O . ALA B 1 555 ? -2.994 24.219 18.109 1 88.62 555 ALA B O 1
ATOM 11459 N N . PHE B 1 556 ? -5.039 24.047 17.078 1 92.06 556 PHE B N 1
ATOM 11460 C CA . PHE B 1 556 ? -5.254 22.891 17.922 1 92.06 556 PHE B CA 1
ATOM 11461 C C . PHE B 1 556 ? -5.891 21.75 17.125 1 92.06 556 PHE B C 1
ATOM 11463 O O . PHE B 1 556 ? -6.273 20.734 17.703 1 92.06 556 PHE B O 1
ATOM 11470 N N . TRP B 1 557 ? -6.055 21.906 15.812 1 93.12 557 TRP B N 1
ATOM 11471 C CA . TRP B 1 557 ? -6.586 20.766 15.062 1 93.12 557 TRP B CA 1
ATOM 11472 C C . TRP B 1 557 ? -5.535 19.672 14.898 1 93.12 557 TRP B C 1
ATOM 11474 O O . TRP B 1 557 ? -4.371 19.875 15.258 1 93.12 557 TRP B O 1
ATOM 11484 N N . LEU B 1 558 ? -5.852 18.547 14.445 1 95.38 558 LEU B N 1
ATOM 11485 C CA . LEU B 1 558 ? -5.023 17.375 14.664 1 95.38 558 LEU B CA 1
ATOM 11486 C C . LEU B 1 558 ? -4.289 16.969 13.391 1 95.38 558 LEU B C 1
ATOM 11488 O O . LEU B 1 558 ? -3.67 15.906 13.336 1 95.38 558 LEU B O 1
ATOM 11492 N N . TYR B 1 559 ? -4.238 17.766 12.289 1 92.88 559 TYR B N 1
ATOM 11493 C CA . TYR B 1 559 ? -3.596 17.406 11.031 1 92.88 559 TYR B CA 1
ATOM 11494 C C . TYR B 1 559 ? -2.115 17.109 11.234 1 92.88 559 TYR B C 1
ATOM 11496 O O . TYR B 1 559 ? -1.59 16.125 10.703 1 92.88 559 TYR B O 1
ATOM 11504 N N . GLY B 1 560 ? -1.452 17.984 12.039 1 91.94 560 GLY B N 1
ATOM 11505 C CA . GLY B 1 560 ? -0.036 17.781 12.312 1 91.94 560 GLY B CA 1
ATOM 11506 C C . GLY B 1 560 ? 0.272 16.453 12.977 1 91.94 560 GLY B C 1
ATOM 11507 O O . GLY B 1 560 ? 1.213 15.766 12.586 1 91.94 560 GLY B O 1
ATOM 11508 N N . PHE B 1 561 ? -0.529 16.062 13.906 1 94.88 561 PHE B N 1
ATOM 11509 C CA . PHE B 1 561 ? -0.301 14.828 14.656 1 94.88 561 PHE B CA 1
ATOM 11510 C C . PHE B 1 561 ? -0.607 13.609 13.805 1 94.88 561 PHE B C 1
ATOM 11512 O O . PHE B 1 561 ? 0.057 12.578 13.93 1 94.88 561 PHE B O 1
ATOM 11519 N N . GLU B 1 562 ? -1.637 13.711 12.977 1 92.81 562 GLU B N 1
ATOM 11520 C CA . GLU B 1 562 ? -1.949 12.609 12.062 1 92.81 562 GLU B CA 1
ATOM 11521 C C . GLU B 1 562 ? -0.791 12.336 11.109 1 92.81 562 GLU B C 1
ATOM 11523 O O . GLU B 1 562 ? -0.519 11.188 10.766 1 92.81 562 GLU B O 1
ATOM 11528 N N . ARG B 1 563 ? -0.156 13.375 10.711 1 92.06 563 ARG B N 1
ATOM 11529 C CA . ARG B 1 563 ? 1.014 13.227 9.844 1 92.06 563 ARG B CA 1
ATOM 11530 C C . ARG B 1 563 ? 2.143 12.508 10.578 1 92.06 563 ARG B C 1
ATOM 11532 O O . ARG B 1 563 ? 2.863 11.703 9.977 1 92.06 563 ARG B O 1
ATOM 11539 N N . LEU B 1 564 ? 2.35 12.828 11.812 1 94.81 564 LEU B N 1
ATOM 11540 C CA . LEU B 1 564 ? 3.383 12.18 12.617 1 94.81 564 LEU B CA 1
ATOM 11541 C C . LEU B 1 564 ? 3.111 10.68 12.742 1 94.81 564 LEU B C 1
ATOM 11543 O O . LEU B 1 564 ? 4.031 9.867 12.641 1 94.81 564 LEU B O 1
ATOM 11547 N N . ASN B 1 565 ? 1.835 10.336 12.945 1 94.62 565 ASN B N 1
ATOM 11548 C CA . ASN B 1 565 ? 1.462 8.93 12.977 1 94.62 565 ASN B CA 1
ATOM 11549 C C . ASN B 1 565 ? 1.771 8.234 11.656 1 94.62 565 ASN B C 1
ATOM 11551 O O . ASN B 1 565 ? 2.24 7.094 11.648 1 94.62 565 ASN B O 1
ATOM 11555 N N . GLY B 1 566 ? 1.435 8.945 10.625 1 93.06 566 GLY B N 1
ATOM 11556 C CA . GLY B 1 566 ? 1.756 8.406 9.312 1 93.06 566 GLY B CA 1
ATOM 11557 C C . GLY B 1 566 ? 3.24 8.164 9.117 1 93.06 566 GLY B C 1
ATOM 11558 O O . GLY B 1 566 ? 3.633 7.176 8.492 1 93.06 566 GLY B O 1
ATOM 11559 N N . ASP B 1 567 ? 4.051 9.023 9.625 1 92.69 567 ASP B N 1
ATOM 11560 C CA . ASP B 1 567 ? 5.5 8.898 9.508 1 92.69 567 ASP B CA 1
ATOM 11561 C C . ASP B 1 567 ? 6.004 7.656 10.242 1 92.69 567 ASP B C 1
ATOM 11563 O O . ASP B 1 567 ? 6.844 6.922 9.719 1 92.69 567 ASP B O 1
ATOM 11567 N N . ILE B 1 568 ? 5.512 7.465 11.43 1 94.06 568 ILE B N 1
ATOM 11568 C CA . ILE B 1 568 ? 5.945 6.312 12.219 1 94.06 568 ILE B CA 1
ATOM 11569 C C . ILE B 1 568 ? 5.5 5.023 11.531 1 94.06 568 ILE B C 1
ATOM 11571 O O . ILE B 1 568 ? 6.281 4.074 11.422 1 94.06 568 ILE B O 1
ATOM 11575 N N . LYS B 1 569 ? 4.281 5.059 11.102 1 91.69 569 LYS B N 1
ATOM 11576 C CA . LYS B 1 569 ? 3.699 3.883 10.461 1 91.69 569 LYS B CA 1
ATOM 11577 C C . LYS B 1 569 ? 4.516 3.461 9.242 1 91.69 569 LYS B C 1
ATOM 11579 O O . LYS B 1 569 ? 4.617 2.271 8.938 1 91.69 569 LYS B O 1
ATOM 11584 N N . LYS B 1 570 ? 5.07 4.391 8.539 1 89.12 570 LYS B N 1
ATOM 11585 C CA . LYS B 1 570 ? 5.797 4.133 7.297 1 89.12 570 LYS B CA 1
ATOM 11586 C C . LYS B 1 570 ? 7.184 3.557 7.586 1 89.12 570 LYS B C 1
ATOM 11588 O O . LYS B 1 570 ? 7.84 3.025 6.688 1 89.12 570 LYS B O 1
ATOM 11593 N N . MET B 1 571 ? 7.613 3.645 8.789 1 89.75 571 MET B N 1
ATOM 11594 C CA . MET B 1 571 ? 8.93 3.115 9.133 1 89.75 571 MET B CA 1
ATOM 11595 C C . MET B 1 571 ? 8.93 1.591 9.109 1 89.75 571 MET B C 1
ATOM 11597 O O . MET B 1 571 ? 7.969 0.958 9.555 1 89.75 571 MET B O 1
ATOM 11601 N N . THR B 1 572 ? 9.922 1.008 8.484 1 83.88 572 THR B N 1
ATOM 11602 C CA . THR B 1 572 ? 10.016 -0.44 8.336 1 83.88 572 THR B CA 1
ATOM 11603 C C . THR B 1 572 ? 10.398 -1.096 9.664 1 83.88 572 THR B C 1
ATOM 11605 O O . THR B 1 572 ? 11.383 -0.708 10.289 1 83.88 572 THR B O 1
ATOM 11608 N N . VAL B 1 573 ? 9.602 -2.041 10.07 1 85.81 573 VAL B N 1
ATOM 11609 C CA . VAL B 1 573 ? 9.867 -2.832 11.266 1 85.81 573 VAL B CA 1
ATOM 11610 C C . VAL B 1 573 ? 9.672 -4.316 10.961 1 85.81 573 VAL B C 1
ATOM 11612 O O . VAL B 1 573 ? 9.195 -4.676 9.883 1 85.81 573 VAL B O 1
ATOM 11615 N N . ASN B 1 574 ? 10.148 -5.203 11.758 1 77.19 574 ASN B N 1
ATOM 11616 C CA . ASN B 1 574 ? 10.016 -6.641 11.547 1 77.19 574 ASN B CA 1
ATOM 11617 C C . ASN B 1 574 ? 8.719 -7.176 12.141 1 77.19 574 ASN B C 1
ATOM 11619 O O . ASN B 1 574 ? 8.383 -8.344 11.953 1 77.19 574 ASN B O 1
ATOM 11623 N N . TYR B 1 575 ? 7.961 -6.316 12.828 1 73.12 575 TYR B N 1
ATOM 11624 C CA . TYR B 1 575 ? 6.668 -6.617 13.438 1 73.12 575 TYR B CA 1
ATOM 11625 C C . TYR B 1 575 ? 6.789 -7.773 14.422 1 73.12 575 TYR B C 1
ATOM 11627 O O . TYR B 1 575 ? 5.84 -8.539 14.609 1 73.12 575 TYR B O 1
ATOM 11635 N N . LYS B 1 576 ? 8.008 -8.031 14.867 1 75.12 576 LYS B N 1
ATOM 11636 C CA . LYS B 1 576 ? 8.234 -9 15.938 1 75.12 576 LYS B CA 1
ATOM 11637 C C . LYS B 1 576 ? 8.07 -8.359 17.312 1 75.12 576 LYS B C 1
ATOM 11639 O O . LYS B 1 576 ? 7.645 -7.207 17.406 1 75.12 576 LYS B O 1
ATOM 11644 N N . THR B 1 577 ? 8.469 -9.094 18.281 1 75.62 577 THR B N 1
ATOM 11645 C CA . THR B 1 577 ? 8.242 -8.641 19.641 1 75.62 577 THR B CA 1
ATOM 11646 C C . THR B 1 577 ? 8.961 -7.32 19.906 1 75.62 577 THR B C 1
ATOM 11648 O O . THR B 1 577 ? 10.125 -7.164 19.547 1 75.62 577 THR B O 1
ATOM 11651 N N . ALA B 1 578 ? 8.289 -6.355 20.422 1 84.88 578 ALA B N 1
ATOM 11652 C CA . ALA B 1 578 ? 8.82 -5.09 20.922 1 84.88 578 ALA B CA 1
ATOM 11653 C C . ALA B 1 578 ? 9.273 -4.191 19.781 1 84.88 578 ALA B C 1
ATOM 11655 O O . ALA B 1 578 ? 10.242 -3.447 19.906 1 84.88 578 ALA B O 1
ATOM 11656 N N . PHE B 1 579 ? 8.641 -4.336 18.672 1 89.75 579 PHE B N 1
ATOM 11657 C CA . PHE B 1 579 ? 9.07 -3.508 17.547 1 89.75 579 PHE B CA 1
ATOM 11658 C C . PHE B 1 579 ? 8.734 -2.041 17.797 1 89.75 579 PHE B C 1
ATOM 11660 O O . PHE B 1 579 ? 9.234 -1.157 17.094 1 89.75 579 PHE B O 1
ATOM 11667 N N . GLU B 1 580 ? 7.965 -1.733 18.844 1 94 580 GLU B N 1
ATOM 11668 C CA . GLU B 1 580 ? 7.672 -0.363 19.25 1 94 580 GLU B CA 1
ATOM 11669 C C . GLU B 1 580 ? 8.953 0.391 19.609 1 94 580 GLU B C 1
ATOM 11671 O O . GLU B 1 580 ? 9.055 1.596 19.359 1 94 580 GLU B O 1
ATOM 11676 N N . VAL B 1 581 ? 9.883 -0.354 20.141 1 94.31 581 VAL B N 1
ATOM 11677 C CA . VAL B 1 581 ? 11.172 0.236 20.484 1 94.31 581 VAL B CA 1
ATOM 11678 C C . VAL B 1 581 ? 11.883 0.696 19.219 1 94.31 581 VAL B C 1
ATOM 11680 O O . VAL B 1 581 ? 12.492 1.77 19.188 1 94.31 581 VAL B O 1
ATOM 11683 N N . THR B 1 582 ? 11.742 -0.107 18.203 1 92.81 582 THR B N 1
ATOM 11684 C CA . THR B 1 582 ? 12.344 0.245 16.922 1 92.81 582 THR B CA 1
ATOM 11685 C C . THR B 1 582 ? 11.672 1.477 16.312 1 92.81 582 THR B C 1
ATOM 11687 O O . THR B 1 582 ? 12.336 2.338 15.742 1 92.81 582 THR B O 1
ATOM 11690 N N . TYR B 1 583 ? 10.352 1.599 16.469 1 94.56 583 TYR B N 1
ATOM 11691 C CA . TYR B 1 583 ? 9.625 2.785 16.016 1 94.56 583 TYR B CA 1
ATOM 11692 C C . TYR B 1 583 ? 10.203 4.043 16.656 1 94.56 583 TYR B C 1
ATOM 11694 O O . TYR B 1 583 ? 10.484 5.023 15.961 1 94.56 583 TYR B O 1
ATOM 11702 N N . MET B 1 584 ? 10.375 3.977 17.906 1 96.31 584 MET B N 1
ATOM 11703 C CA . MET B 1 584 ? 10.844 5.16 18.625 1 96.31 584 MET B CA 1
ATOM 11704 C C . MET B 1 584 ? 12.273 5.504 18.219 1 96.31 584 MET B C 1
ATOM 11706 O O . MET B 1 584 ? 12.586 6.668 17.969 1 96.31 584 MET B O 1
ATOM 11710 N N . LYS B 1 585 ? 13.125 4.477 18.156 1 94.62 585 LYS B N 1
ATOM 11711 C CA . LYS B 1 585 ? 14.523 4.707 17.797 1 94.62 585 LYS B CA 1
ATOM 11712 C C . LYS B 1 585 ? 14.633 5.363 16.422 1 94.62 585 LYS B C 1
ATOM 11714 O O . LYS B 1 585 ? 15.359 6.344 16.25 1 94.62 585 LYS B O 1
ATOM 11719 N N . LYS B 1 586 ? 13.922 4.805 15.5 1 94.19 586 LYS B N 1
ATOM 11720 C CA . LYS B 1 586 ? 13.977 5.328 14.141 1 94.19 586 LYS B CA 1
ATOM 11721 C C . LYS B 1 586 ? 13.391 6.734 14.07 1 94.19 586 LYS B C 1
ATOM 11723 O O . LYS B 1 586 ? 13.945 7.613 13.398 1 94.19 586 LYS B O 1
ATOM 11728 N N . PHE B 1 587 ? 12.266 6.969 14.742 1 95.5 587 PHE B N 1
ATOM 11729 C CA . PHE B 1 587 ? 11.641 8.281 14.734 1 95.5 587 PHE B CA 1
ATOM 11730 C C . PHE B 1 587 ? 12.562 9.336 15.336 1 95.5 587 PHE B C 1
ATOM 11732 O O . PHE B 1 587 ? 12.75 10.406 14.758 1 95.5 587 PHE B O 1
ATOM 11739 N N . LEU B 1 588 ? 13.18 9 16.453 1 96.25 588 LEU B N 1
ATOM 11740 C CA . LEU B 1 588 ? 14.07 9.945 17.125 1 96.25 588 LEU B CA 1
ATOM 11741 C C . LEU B 1 588 ? 15.312 10.211 16.281 1 96.25 588 LEU B C 1
ATOM 11743 O O . LEU B 1 588 ? 15.828 11.336 16.266 1 96.25 588 LEU B O 1
ATOM 11747 N N . SER B 1 589 ? 15.766 9.188 15.602 1 93.88 589 SER B N 1
ATOM 11748 C CA . SER B 1 589 ? 16.922 9.375 14.727 1 93.88 589 SER B CA 1
ATOM 11749 C C . SER B 1 589 ? 16.609 10.352 13.594 1 93.88 589 SER B C 1
ATOM 11751 O O . SER B 1 589 ? 17.484 11.094 13.148 1 93.88 589 SER B O 1
ATOM 11753 N N . VAL B 1 590 ? 15.398 10.367 13.148 1 92.31 590 VAL B N 1
ATOM 11754 C CA . VAL B 1 590 ? 14.969 11.289 12.094 1 92.31 590 VAL B CA 1
ATOM 11755 C C . VAL B 1 590 ? 14.789 12.688 12.672 1 92.31 590 VAL B C 1
ATOM 11757 O O . VAL B 1 590 ? 15.227 13.672 12.078 1 92.31 590 VAL B O 1
ATOM 11760 N N . VAL B 1 591 ? 14.195 12.75 13.82 1 92.25 591 VAL B N 1
ATOM 11761 C CA . VAL B 1 591 ? 13.875 14.016 14.477 1 92.25 591 VAL B CA 1
ATOM 11762 C C . VAL B 1 591 ? 15.164 14.758 14.82 1 92.25 591 VAL B C 1
ATOM 11764 O O . VAL B 1 591 ? 15.25 15.977 14.633 1 92.25 591 VAL B O 1
ATOM 11767 N N . HIS B 1 592 ? 16.172 14.039 15.25 1 91.5 592 HIS B N 1
ATOM 11768 C CA . HIS B 1 592 ? 17.391 14.672 15.734 1 91.5 592 HIS B CA 1
ATOM 11769 C C . HIS B 1 592 ? 18.516 14.586 14.695 1 91.5 592 HIS B C 1
ATOM 11771 O O . HIS B 1 592 ? 19.688 14.664 15.039 1 91.5 592 HIS B O 1
ATOM 11777 N N . TYR B 1 593 ? 18.141 14.297 13.422 1 91.12 593 TYR B N 1
ATOM 11778 C CA . TYR B 1 593 ? 19.125 14.219 12.344 1 91.12 593 TYR B CA 1
ATOM 11779 C C . TYR B 1 593 ? 19.969 15.484 12.289 1 91.12 593 TYR B C 1
ATOM 11781 O O . TYR B 1 593 ? 21.203 15.414 12.266 1 91.12 593 TYR B O 1
ATOM 11789 N N . GLY B 1 594 ? 19.25 16.734 12.305 1 88.31 594 GLY B N 1
ATOM 11790 C CA . GLY B 1 594 ? 19.969 18 12.273 1 88.31 594 GLY B CA 1
ATOM 11791 C C . GLY B 1 594 ? 20.906 18.172 13.445 1 88.31 594 GLY B C 1
ATOM 11792 O O . GLY B 1 594 ? 22.031 18.656 13.281 1 88.31 594 GLY B O 1
ATOM 11793 N N . ASP B 1 595 ? 20.516 17.766 14.617 1 89.44 595 ASP B N 1
ATOM 11794 C CA . ASP B 1 595 ? 21.328 17.844 15.82 1 89.44 595 ASP B CA 1
ATOM 11795 C C . ASP B 1 595 ? 22.547 16.938 15.727 1 89.44 595 ASP B C 1
ATOM 11797 O O . ASP B 1 595 ? 23.656 17.312 16.156 1 89.44 595 ASP B O 1
ATOM 11801 N N . TYR B 1 596 ? 22.328 15.773 15.219 1 91.06 596 TYR B N 1
ATOM 11802 C CA . TYR B 1 596 ? 23.391 14.789 15.039 1 91.06 596 TYR B CA 1
ATOM 11803 C C . TYR B 1 596 ? 24.469 15.32 14.094 1 91.06 596 TYR B C 1
ATOM 11805 O O . TYR B 1 596 ? 25.656 15.258 14.406 1 91.06 596 TYR B O 1
ATOM 11813 N N . ILE B 1 597 ? 24.109 15.867 12.984 1 90.44 597 ILE B N 1
ATOM 11814 C CA . ILE B 1 597 ? 25.047 16.344 11.969 1 90.44 597 ILE B CA 1
ATOM 11815 C C . ILE B 1 597 ? 25.844 17.531 12.516 1 90.44 597 ILE B C 1
ATOM 11817 O O . ILE B 1 597 ? 27.047 17.641 12.281 1 90.44 597 ILE B O 1
ATOM 11821 N N . ARG B 1 598 ? 25.219 18.391 13.281 1 86.62 598 ARG B N 1
ATOM 11822 C CA . ARG B 1 598 ? 25.875 19.594 13.812 1 86.62 598 ARG B CA 1
ATOM 11823 C C . ARG B 1 598 ? 26.906 19.234 14.875 1 86.62 598 ARG B C 1
ATOM 11825 O O . ARG B 1 598 ? 27.812 20.016 15.148 1 86.62 598 ARG B O 1
ATOM 11832 N N . ASN B 1 599 ? 26.781 18.078 15.453 1 88.38 599 ASN B N 1
ATOM 11833 C CA . ASN B 1 599 ? 27.672 17.703 16.547 1 88.38 599 ASN B CA 1
ATOM 11834 C C . ASN B 1 599 ? 28.641 16.609 16.141 1 88.38 599 ASN B C 1
ATOM 11836 O O . ASN B 1 599 ? 29.203 15.914 16.984 1 88.38 599 ASN B O 1
ATOM 11840 N N . LEU B 1 600 ? 28.797 16.469 14.836 1 91.75 600 LEU B N 1
ATOM 11841 C CA . LEU B 1 600 ? 29.797 15.531 14.328 1 91.75 600 LEU B CA 1
ATOM 11842 C C . LEU B 1 600 ? 31.219 16.031 14.625 1 91.75 600 LEU B C 1
ATOM 11844 O O . LEU B 1 600 ? 31.406 17.188 14.984 1 91.75 600 LEU B O 1
ATOM 11848 N N . PRO B 1 601 ? 32.188 15.141 14.531 1 89.94 601 PRO B N 1
ATOM 11849 C CA . PRO B 1 601 ? 33.562 15.555 14.797 1 89.94 601 PRO B CA 1
ATOM 11850 C C . PRO B 1 601 ? 34.031 16.672 13.875 1 89.94 601 PRO B C 1
ATOM 11852 O O . PRO B 1 601 ? 33.531 16.812 12.758 1 89.94 601 PRO B O 1
ATOM 11855 N N . GLN B 1 602 ? 35.031 17.406 14.258 1 88.56 602 GLN B N 1
ATOM 11856 C CA . GLN B 1 602 ? 35.531 18.625 13.594 1 88.56 602 GLN B CA 1
ATOM 11857 C C . GLN B 1 602 ? 36.031 18.312 12.195 1 88.56 602 GLN B C 1
ATOM 11859 O O . GLN B 1 602 ? 35.906 19.125 11.281 1 88.56 602 GLN B O 1
ATOM 11864 N N . GLY B 1 603 ? 36.594 17.141 12.086 1 88.5 603 GLY B N 1
ATOM 11865 C CA . GLY B 1 603 ? 37.125 16.766 10.789 1 88.5 603 GLY B CA 1
ATOM 11866 C C . GLY B 1 603 ? 36.062 16.734 9.703 1 88.5 603 GLY B C 1
ATOM 11867 O O . GLY B 1 603 ? 36.344 16.984 8.531 1 88.5 603 GLY B O 1
ATOM 11868 N N . ILE B 1 604 ? 34.875 16.547 10.062 1 91.25 604 ILE B N 1
ATOM 11869 C CA . ILE B 1 604 ? 33.75 16.453 9.109 1 91.25 604 ILE B CA 1
ATOM 11870 C C . ILE B 1 604 ? 33.031 17.797 9.039 1 91.25 604 ILE B C 1
ATOM 11872 O O . ILE B 1 604 ? 32.781 18.328 7.953 1 91.25 604 ILE B O 1
ATOM 11876 N N . LYS B 1 605 ? 32.844 18.469 10.172 1 88.38 605 LYS B N 1
ATOM 11877 C CA . LYS B 1 605 ? 32.031 19.688 10.281 1 88.38 605 LYS B CA 1
ATOM 11878 C C . LYS B 1 605 ? 32.719 20.859 9.562 1 88.38 605 LYS B C 1
ATOM 11880 O O . LYS B 1 605 ? 32.031 21.75 9.062 1 88.38 605 LYS B O 1
ATOM 11885 N N . GLN B 1 606 ? 33.969 20.781 9.492 1 90.38 606 GLN B N 1
ATOM 11886 C CA . GLN B 1 606 ? 34.688 21.922 8.938 1 90.38 606 GLN B CA 1
ATOM 11887 C C . GLN B 1 606 ? 34.844 21.797 7.426 1 90.38 606 GLN B C 1
ATOM 11889 O O . GLN B 1 606 ? 35.188 22.766 6.75 1 90.38 606 GLN B O 1
ATOM 11894 N N . ASN B 1 607 ? 34.594 20.641 6.941 1 91.88 607 ASN B N 1
ATOM 11895 C CA . ASN B 1 607 ? 34.688 20.438 5.5 1 91.88 607 ASN B CA 1
ATOM 11896 C C . ASN B 1 607 ? 33.406 20.812 4.781 1 91.88 607 ASN B C 1
ATOM 11898 O O . ASN B 1 607 ? 32.375 20.141 4.918 1 91.88 607 ASN B O 1
ATOM 11902 N N . PRO B 1 608 ? 33.344 21.766 4.027 1 90.19 608 PRO B N 1
ATOM 11903 C CA . PRO B 1 608 ? 32.094 22.266 3.4 1 90.19 608 PRO B CA 1
ATOM 11904 C C . PRO B 1 608 ? 31.5 21.25 2.42 1 90.19 608 PRO B C 1
ATOM 11906 O O . PRO B 1 608 ? 30.266 21.188 2.283 1 90.19 608 PRO B O 1
ATOM 11909 N N . VAL B 1 609 ? 32.312 20.531 1.741 1 91 609 VAL B N 1
ATOM 11910 C CA . VAL B 1 609 ? 31.812 19.562 0.785 1 91 609 VAL B CA 1
ATOM 11911 C C . VAL B 1 609 ? 31.047 18.469 1.521 1 91 609 VAL B C 1
ATOM 11913 O O . VAL B 1 609 ? 29.953 18.062 1.089 1 91 609 VAL B O 1
ATOM 11916 N N . MET B 1 610 ? 31.656 18.062 2.639 1 92.56 610 MET B N 1
ATOM 11917 C CA . MET B 1 610 ? 31 17.031 3.428 1 92.56 610 MET B CA 1
ATOM 11918 C C . MET B 1 610 ? 29.672 17.516 3.975 1 92.56 610 MET B C 1
ATOM 11920 O O . MET B 1 610 ? 28.656 16.828 3.875 1 92.56 610 MET B O 1
ATOM 11924 N N . MET B 1 611 ? 29.609 18.688 4.395 1 90.94 611 MET B N 1
ATOM 11925 C CA . MET B 1 611 ? 28.406 19.25 4.996 1 90.94 611 MET B CA 1
ATOM 11926 C C . MET B 1 611 ? 27.344 19.5 3.941 1 90.94 611 MET B C 1
ATOM 11928 O O . MET B 1 611 ? 26.141 19.312 4.207 1 90.94 611 MET B O 1
ATOM 11932 N N . SER B 1 612 ? 27.719 19.859 2.783 1 88.81 612 SER B N 1
ATOM 11933 C CA . SER B 1 612 ? 26.766 20.078 1.7 1 88.81 612 SER B CA 1
ATOM 11934 C C . SER B 1 612 ? 26.109 18.781 1.253 1 88.81 612 SER B C 1
ATOM 11936 O O . SER B 1 612 ? 24.969 18.781 0.8 1 88.81 612 SER B O 1
ATOM 11938 N N . SER B 1 613 ? 26.781 17.703 1.364 1 91 613 SER B N 1
ATOM 11939 C CA . SER B 1 613 ? 26.25 16.406 0.952 1 91 613 SER B CA 1
ATOM 11940 C C . SER B 1 613 ? 25.125 15.953 1.864 1 91 613 SER B C 1
ATOM 11942 O O . SER B 1 613 ? 24.219 15.242 1.428 1 91 613 SER B O 1
ATOM 11944 N N . PHE B 1 614 ? 25.234 16.391 3.094 1 91.88 614 PHE B N 1
ATOM 11945 C CA . PHE B 1 614 ? 24.203 15.984 4.047 1 91.88 614 PHE B CA 1
ATOM 11946 C C . PHE B 1 614 ? 22.875 16.688 3.748 1 91.88 614 PHE B C 1
ATOM 11948 O O . PHE B 1 614 ? 21.812 16.234 4.18 1 91.88 614 PHE B O 1
ATOM 11955 N N . VAL B 1 615 ? 22.906 17.703 2.982 1 85.81 615 VAL B N 1
ATOM 11956 C CA . VAL B 1 615 ? 21.719 18.453 2.625 1 85.81 615 VAL B CA 1
ATOM 11957 C C . VAL B 1 615 ? 20.859 17.641 1.667 1 85.81 615 VAL B C 1
ATOM 11959 O O . VAL B 1 615 ? 19.625 17.797 1.646 1 85.81 615 VAL B O 1
ATOM 11962 N N . TYR B 1 616 ? 21.531 16.75 0.913 1 86.38 616 TYR B N 1
ATOM 11963 C CA . TYR B 1 616 ? 20.797 15.922 -0.032 1 86.38 616 TYR B CA 1
ATOM 11964 C C . TYR B 1 616 ? 19.812 15.008 0.693 1 86.38 616 TYR B C 1
ATOM 11966 O O . TYR B 1 616 ? 18.828 14.562 0.105 1 86.38 616 TYR B O 1
ATOM 11974 N N . LEU B 1 617 ? 20.078 14.672 1.916 1 86.75 617 LEU B N 1
ATOM 11975 C CA . LEU B 1 617 ? 19.297 13.703 2.676 1 86.75 617 LEU B CA 1
ATOM 11976 C C . LEU B 1 617 ? 18.062 14.367 3.293 1 86.75 617 LEU B C 1
ATOM 11978 O O . LEU B 1 617 ? 17.125 13.68 3.717 1 86.75 617 LEU B O 1
ATOM 11982 N N . SER B 1 618 ? 18.047 15.633 3.373 1 71.31 618 SER B N 1
ATOM 11983 C CA . SER B 1 618 ? 16.922 16.312 4.02 1 71.31 618 SER B CA 1
ATOM 11984 C C . SER B 1 618 ? 15.688 16.297 3.137 1 71.31 618 SER B C 1
ATOM 11986 O O . SER B 1 618 ? 15.75 16.656 1.958 1 71.31 618 SER B O 1
ATOM 11988 N N . PRO B 1 619 ? 14.703 15.438 3.447 1 55.28 619 PRO B N 1
ATOM 11989 C CA . PRO B 1 619 ? 13.508 15.406 2.602 1 55.28 619 PRO B CA 1
ATOM 11990 C C . PRO B 1 619 ? 13.062 16.797 2.162 1 55.28 619 PRO B C 1
ATOM 11992 O O . PRO B 1 619 ? 12.344 16.938 1.17 1 55.28 619 PRO B O 1
ATOM 11995 N N . THR B 1 620 ? 12.82 17.797 3.121 1 49.09 620 THR B N 1
ATOM 11996 C CA . THR B 1 620 ? 12.289 19.094 2.75 1 49.09 620 THR B CA 1
ATOM 11997 C C . THR B 1 620 ? 13.406 20.016 2.268 1 49.09 620 THR B C 1
ATOM 11999 O O . THR B 1 620 ? 14.461 20.125 2.908 1 49.09 620 THR B O 1
ATOM 12002 N N . PRO B 1 621 ? 13.523 20.188 0.984 1 40.84 621 PRO B N 1
ATOM 12003 C CA . PRO B 1 621 ? 14.516 21.188 0.606 1 40.84 621 PRO B CA 1
ATOM 12004 C C . PRO B 1 621 ? 14.672 22.297 1.652 1 40.84 621 PRO B C 1
ATOM 12006 O O . PRO B 1 621 ? 13.734 23.062 1.889 1 40.84 621 PRO B O 1
ATOM 12009 N N . SER B 1 622 ? 14.945 22.031 2.816 1 36.31 622 SER B N 1
ATOM 12010 C CA . SER B 1 622 ? 15.102 23.109 3.791 1 36.31 622 SER B CA 1
ATOM 12011 C C . SER B 1 622 ? 16.109 24.141 3.318 1 36.31 622 SER B C 1
ATOM 12013 O O . SER B 1 622 ? 17.328 23.891 3.348 1 36.31 622 SER B O 1
ATOM 12015 N N . ASP B 1 623 ? 15.922 24.719 2.246 1 33.41 623 ASP B N 1
ATOM 12016 C CA . ASP B 1 623 ? 16.766 25.906 2.1 1 33.41 623 ASP B CA 1
ATOM 12017 C C . ASP B 1 623 ? 16.984 26.594 3.447 1 33.41 623 ASP B C 1
ATOM 12019 O O . ASP B 1 623 ? 17.375 27.766 3.498 1 33.41 623 ASP B O 1
ATOM 12023 N N . SER B 1 624 ? 16.359 26.078 4.441 1 33.72 624 SER B N 1
ATOM 12024 C CA . SER B 1 624 ? 16.375 26.859 5.676 1 33.72 624 SER B CA 1
ATOM 12025 C C . SER B 1 624 ? 17.766 26.875 6.289 1 33.72 624 SER B C 1
ATOM 12027 O O . SER B 1 624 ? 17.953 27.375 7.402 1 33.72 624 SER B O 1
ATOM 12029 N N . LEU B 1 625 ? 18.609 26 5.84 1 32.94 625 LEU B N 1
ATOM 12030 C CA . LEU B 1 625 ? 19.812 26.188 6.641 1 32.94 625 LEU B CA 1
ATOM 12031 C C . LEU B 1 625 ? 20.328 27.625 6.531 1 32.94 625 LEU B C 1
ATOM 12033 O O . LEU B 1 625 ? 21.375 27.969 7.09 1 32.94 625 LEU B O 1
ATOM 12037 N N . VAL B 1 626 ? 20.172 28.188 5.371 1 30.31 626 VAL B N 1
ATOM 12038 C CA . VAL B 1 626 ? 20.688 29.562 5.422 1 30.31 626 VAL B CA 1
ATOM 12039 C C . VAL B 1 626 ? 19.859 30.375 6.426 1 30.31 626 VAL B C 1
ATOM 12041 O O . VAL B 1 626 ? 18.656 30.562 6.25 1 30.31 626 VAL B O 1
ATOM 12044 N N . ALA B 1 627 ? 20.281 30.25 7.645 1 32.88 627 ALA B N 1
ATOM 12045 C CA . ALA B 1 627 ? 20 31.312 8.625 1 32.88 627 ALA B CA 1
ATOM 12046 C C . ALA B 1 627 ? 19.812 32.656 7.941 1 32.88 627 ALA B C 1
ATOM 12048 O O . ALA B 1 627 ? 20.797 33.312 7.578 1 32.88 627 ALA B O 1
ATOM 12049 N N . SER B 1 628 ? 19.141 32.719 6.832 1 31.33 628 SER B N 1
ATOM 12050 C CA . SER B 1 628 ? 19 34.125 6.578 1 31.33 628 SER B CA 1
ATOM 12051 C C . SER B 1 628 ? 18.953 34.938 7.883 1 31.33 628 SER B C 1
ATOM 12053 O O . SER B 1 628 ? 18.469 34.406 8.898 1 31.33 628 SER B O 1
ATOM 12055 N N . SER B 1 629 ? 19.891 35.719 8.07 1 31.19 629 SER B N 1
ATOM 12056 C CA . SER B 1 629 ? 19.797 36.781 9.055 1 31.19 629 SER B CA 1
ATOM 12057 C C . SER B 1 629 ? 18.344 37.125 9.375 1 31.19 629 SER B C 1
ATOM 12059 O O . SER B 1 629 ? 17.547 37.406 8.477 1 31.19 629 SER B O 1
ATOM 12061 N N . VAL B 1 630 ? 17.766 36.375 10.164 1 35.69 630 VAL B N 1
ATOM 12062 C CA . VAL B 1 630 ? 16.578 36.875 10.812 1 35.69 630 VAL B CA 1
ATOM 12063 C C . VAL B 1 630 ? 16.578 38.406 10.758 1 35.69 630 VAL B C 1
ATOM 12065 O O . VAL B 1 630 ? 17.234 39.062 11.578 1 35.69 630 VAL B O 1
ATOM 12068 N N . SER B 1 631 ? 17.172 39 9.656 1 36.75 631 SER B N 1
ATOM 12069 C CA . SER B 1 631 ? 16.969 40.438 9.727 1 36.75 631 SER B CA 1
ATOM 12070 C C . SER B 1 631 ? 15.656 40.781 10.445 1 36.75 631 SER B C 1
ATOM 12072 O O . SER B 1 631 ? 14.844 39.906 10.703 1 36.75 631 SER B O 1
ATOM 12074 N N . THR B 1 632 ? 14.883 41.906 9.695 1 42.97 632 THR B N 1
ATOM 12075 C CA . THR B 1 632 ? 13.766 42.75 10.062 1 42.97 632 THR B CA 1
ATOM 12076 C C . THR B 1 632 ? 12.5 41.938 10.273 1 42.97 632 THR B C 1
ATOM 12078 O O . THR B 1 632 ? 12.344 40.875 9.688 1 42.97 632 THR B O 1
ATOM 12081 N N . SER B 1 633 ? 11.57 42.188 11.352 1 60.31 633 SER B N 1
ATOM 12082 C CA . SER B 1 633 ? 10.43 41.844 12.195 1 60.31 633 SER B CA 1
ATOM 12083 C C . SER B 1 633 ? 9.219 41.469 11.352 1 60.31 633 SER B C 1
ATOM 12085 O O . SER B 1 633 ? 8.492 42.344 10.867 1 60.31 633 SER B O 1
ATOM 12087 N N . PHE B 1 634 ? 9.273 40.375 10.586 1 75.06 634 PHE B N 1
ATOM 12088 C CA . PHE B 1 634 ? 8.008 39.969 9.977 1 75.06 634 PHE B CA 1
ATOM 12089 C C . PHE B 1 634 ? 6.918 39.812 11.039 1 75.06 634 PHE B C 1
ATOM 12091 O O . PHE B 1 634 ? 7.125 39.188 12.07 1 75.06 634 PHE B O 1
ATOM 12098 N N . ASP B 1 635 ? 5.984 40.531 10.766 1 77.06 635 ASP B N 1
ATOM 12099 C CA . ASP B 1 635 ? 4.809 40.469 11.633 1 77.06 635 ASP B CA 1
ATOM 12100 C C . ASP B 1 635 ? 3.635 39.812 10.922 1 77.06 635 ASP B C 1
ATOM 12102 O O . ASP B 1 635 ? 3.053 40.375 10 1 77.06 635 ASP B O 1
ATOM 12106 N N . PHE B 1 636 ? 3.258 38.688 11.445 1 80.31 636 PHE B N 1
ATOM 12107 C CA . PHE B 1 636 ? 2.205 37.906 10.836 1 80.31 636 PHE B CA 1
ATOM 12108 C C . PHE B 1 636 ? 0.885 38.656 10.82 1 80.31 636 PHE B C 1
ATOM 12110 O O . PHE B 1 636 ? 0.175 38.656 9.812 1 80.31 636 PHE B O 1
ATOM 12117 N N . SER B 1 637 ? 0.513 39.281 11.898 1 80.38 637 SER B N 1
ATOM 12118 C CA . SER B 1 637 ? -0.757 40 12 1 80.38 637 SER B CA 1
ATOM 12119 C C . SER B 1 637 ? -0.83 41.156 10.992 1 80.38 637 SER B C 1
ATOM 12121 O O . SER B 1 637 ? -1.867 41.375 10.359 1 80.38 637 SER B O 1
ATOM 12123 N N . LEU B 1 638 ? 0.289 41.75 10.812 1 78.75 638 LEU B N 1
ATOM 12124 C CA . LEU B 1 638 ? 0.334 42.844 9.867 1 78.75 638 LEU B CA 1
ATOM 12125 C C . LEU B 1 638 ? 0.185 42.344 8.438 1 78.75 638 LEU B C 1
ATOM 12127 O O . LEU B 1 638 ? -0.48 43 7.617 1 78.75 638 LEU B O 1
ATOM 12131 N N . PHE B 1 639 ? 0.726 41.312 8.25 1 82.94 639 PHE B N 1
ATOM 12132 C CA . PHE B 1 639 ? 0.689 40.781 6.891 1 82.94 639 PHE B CA 1
ATOM 12133 C C . PHE B 1 639 ? -0.704 40.25 6.547 1 82.94 639 PHE B C 1
ATOM 12135 O O . PHE B 1 639 ? -1.227 40.531 5.469 1 82.94 639 PHE B O 1
ATOM 12142 N N . VAL B 1 640 ? -1.327 39.562 7.402 1 84.44 640 VAL B N 1
ATOM 12143 C CA . VAL B 1 640 ? -2.607 38.938 7.133 1 84.44 640 VAL B CA 1
ATOM 12144 C C . VAL B 1 640 ? -3.711 39.969 7.059 1 84.44 640 VAL B C 1
ATOM 12146 O O . VAL B 1 640 ? -4.672 39.812 6.301 1 84.44 640 VAL B O 1
ATOM 12149 N N . SER B 1 641 ? -3.543 41.094 7.73 1 85.06 641 SER B N 1
ATOM 12150 C CA . SER B 1 641 ? -4.559 42.125 7.73 1 85.06 641 SER B CA 1
ATOM 12151 C C . SER B 1 641 ? -4.32 43.125 6.605 1 85.06 641 SER B C 1
ATOM 12153 O O . SER B 1 641 ? -5.203 43.938 6.273 1 85.06 641 SER B O 1
ATOM 12155 N N . ALA B 1 642 ? -3.217 43.031 5.977 1 86.75 642 ALA B N 1
ATOM 12156 C CA . ALA B 1 642 ? -2.785 44.031 5 1 86.75 642 ALA B CA 1
ATOM 12157 C C . ALA B 1 642 ? -3.801 44.156 3.867 1 86.75 642 ALA B C 1
ATOM 12159 O O . ALA B 1 642 ? -4.172 45.281 3.484 1 86.75 642 ALA B O 1
ATOM 12160 N N . PRO B 1 643 ? -4.254 43.094 3.389 1 88.56 643 PRO B N 1
ATOM 12161 C CA . PRO B 1 643 ? -5.156 43.188 2.24 1 88.56 643 PRO B CA 1
ATOM 12162 C C . PRO B 1 643 ? -6.438 43.969 2.564 1 88.56 643 PRO B C 1
ATOM 12164 O O . PRO B 1 643 ? -7.086 44.5 1.66 1 88.56 643 PRO B O 1
ATOM 12167 N N . LEU B 1 644 ? -6.77 44.062 3.766 1 87.06 644 LEU B N 1
ATOM 12168 C CA . LEU B 1 644 ? -8.023 44.719 4.129 1 87.06 644 LEU B CA 1
ATOM 12169 C C . LEU B 1 644 ? -7.785 46.156 4.559 1 87.06 644 LEU B C 1
ATOM 12171 O O . LEU B 1 644 ? -8.734 46.906 4.82 1 87.06 644 LEU B O 1
ATOM 12175 N N . ARG B 1 645 ? -6.531 46.531 4.609 1 88 645 ARG B N 1
ATOM 12176 C CA . ARG B 1 645 ? -6.191 47.938 4.914 1 88 645 ARG B CA 1
ATOM 12177 C C . ARG B 1 645 ? -6.129 48.75 3.641 1 88 645 ARG B C 1
ATOM 12179 O O . ARG B 1 645 ? -5.043 49.094 3.154 1 88 645 ARG B O 1
ATOM 12186 N N . LEU B 1 646 ? -7.215 49.156 3.342 1 87.25 646 LEU B N 1
ATOM 12187 C CA . LEU B 1 646 ? -7.375 49.781 2.025 1 87.25 646 LEU B CA 1
ATOM 12188 C C . LEU B 1 646 ? -6.742 51.156 1.987 1 87.25 646 LEU B C 1
ATOM 12190 O O . LEU B 1 646 ? -6.43 51.688 0.911 1 87.25 646 LEU B O 1
ATOM 12194 N N . ASN B 1 647 ? -6.508 51.75 3.09 1 84.19 647 ASN B N 1
ATOM 12195 C CA . ASN B 1 647 ? -5.957 53.094 3.139 1 84.19 647 ASN B CA 1
ATOM 12196 C C . ASN B 1 647 ? -4.43 53.062 3.141 1 84.19 647 ASN B C 1
ATOM 12198 O O . ASN B 1 647 ? -3.791 54.094 2.955 1 84.19 647 ASN B O 1
ATOM 12202 N N . ASP B 1 648 ? -3.896 51.938 3.307 1 87.88 648 ASP B N 1
ATOM 12203 C CA . ASP B 1 648 ? -2.441 51.812 3.281 1 87.88 648 ASP B CA 1
ATOM 12204 C C . ASP B 1 648 ? -1.917 51.812 1.847 1 87.88 648 ASP B C 1
ATOM 12206 O O . ASP B 1 648 ? -2.602 51.344 0.93 1 87.88 648 ASP B O 1
ATOM 12210 N N . THR B 1 649 ? -0.79 52.438 1.682 1 89.31 649 THR B N 1
ATOM 12211 C CA . THR B 1 649 ? -0.147 52.406 0.372 1 89.31 649 THR B CA 1
ATOM 12212 C C . THR B 1 649 ? 0.783 51.188 0.25 1 89.31 649 THR B C 1
ATOM 12214 O O . THR B 1 649 ? 1.698 51.031 1.058 1 89.31 649 THR B O 1
ATOM 12217 N N . PHE B 1 650 ? 0.491 50.375 -0.729 1 92.56 650 PHE B N 1
ATOM 12218 C CA . PHE B 1 650 ? 1.326 49.219 -1.012 1 92.56 650 PHE B CA 1
ATOM 12219 C C . PHE B 1 650 ? 2.252 49.5 -2.191 1 92.56 650 PHE B C 1
ATOM 12221 O O . PHE B 1 650 ? 1.793 49.844 -3.281 1 92.56 650 PHE B O 1
ATOM 12228 N N . THR B 1 651 ? 3.5 49.312 -2.008 1 90.88 651 THR B N 1
ATOM 12229 C CA . THR B 1 651 ? 4.477 49.656 -3.035 1 90.88 651 THR B CA 1
ATOM 12230 C C . THR B 1 651 ? 4.988 48.406 -3.736 1 90.88 651 THR B C 1
ATOM 12232 O O . THR B 1 651 ? 5.52 48.5 -4.848 1 90.88 651 THR B O 1
ATOM 12235 N N . GLY B 1 652 ? 4.816 47.344 -3.139 1 91.69 652 GLY B N 1
ATOM 12236 C CA . GLY B 1 652 ? 5.418 46.125 -3.645 1 91.69 652 GLY B CA 1
ATOM 12237 C C . GLY B 1 652 ? 6.695 45.719 -2.922 1 91.69 652 GLY B C 1
ATOM 12238 O O . GLY B 1 652 ? 7.215 44.625 -3.113 1 91.69 652 GLY B O 1
ATOM 12239 N N . ALA B 1 653 ? 7.141 46.562 -2.09 1 89.38 653 ALA B N 1
ATOM 12240 C CA . ALA B 1 653 ? 8.375 46.312 -1.352 1 89.38 653 ALA B CA 1
ATOM 12241 C C . ALA B 1 653 ? 8.086 45.906 0.095 1 89.38 653 ALA B C 1
ATOM 12243 O O . ALA B 1 653 ? 8.953 46.031 0.962 1 89.38 653 ALA B O 1
ATOM 12244 N N . GLU B 1 654 ? 6.871 45.531 0.298 1 87.56 654 GLU B N 1
ATOM 12245 C CA . GLU B 1 654 ? 6.492 45.125 1.648 1 87.56 654 GLU B CA 1
ATOM 12246 C C . GLU B 1 654 ? 7.293 43.938 2.109 1 87.56 654 GLU B C 1
ATOM 12248 O O . GLU B 1 654 ? 7.723 43.094 1.289 1 87.56 654 GLU B O 1
ATOM 12253 N N . ILE B 1 655 ? 7.402 43.812 3.449 1 85.06 655 ILE B N 1
ATOM 12254 C CA . ILE B 1 655 ? 8.078 42.656 4.031 1 85.06 655 ILE B CA 1
ATOM 12255 C C . ILE B 1 655 ? 7.184 41.438 3.922 1 85.06 655 ILE B C 1
ATOM 12257 O O . ILE B 1 655 ? 6.051 41.438 4.414 1 85.06 655 ILE B O 1
ATOM 12261 N N . LEU B 1 656 ? 7.719 40.469 3.266 1 87.5 656 LEU B N 1
ATOM 12262 C CA . LEU B 1 656 ? 6.98 39.219 3.086 1 87.5 656 LEU B CA 1
ATOM 12263 C C . LEU B 1 656 ? 7.441 38.188 4.086 1 87.5 656 LEU B C 1
ATOM 12265 O O . LEU B 1 656 ? 8.508 38.312 4.684 1 87.5 656 LEU B O 1
ATOM 12269 N N . PRO B 1 657 ? 6.543 37.188 4.312 1 82.75 657 PRO B N 1
ATOM 12270 C CA . PRO B 1 657 ? 6.988 36.094 5.172 1 82.75 657 PRO B CA 1
ATOM 12271 C C . PRO B 1 657 ? 8.312 35.469 4.719 1 82.75 657 PRO B C 1
ATOM 12273 O O . PRO B 1 657 ? 8.555 35.344 3.516 1 82.75 657 PRO B O 1
ATOM 12276 N N . PRO B 1 658 ? 9.133 35.125 5.68 1 74.75 658 PRO B N 1
ATOM 12277 C CA . PRO B 1 658 ? 10.461 34.594 5.355 1 74.75 658 PRO B CA 1
ATOM 12278 C C . PRO B 1 658 ? 10.422 33.312 4.508 1 74.75 658 PRO B C 1
ATOM 12280 O O . PRO B 1 658 ? 11.367 33.031 3.771 1 74.75 658 PRO B O 1
ATOM 12283 N N . ASP B 1 659 ? 9.383 32.688 4.559 1 75.88 659 ASP B N 1
ATOM 12284 C CA . ASP B 1 659 ? 9.297 31.422 3.824 1 75.88 659 ASP B CA 1
ATOM 12285 C C . ASP B 1 659 ? 8.727 31.641 2.426 1 75.88 659 ASP B C 1
ATOM 12287 O O . ASP B 1 659 ? 8.414 30.672 1.718 1 75.88 659 ASP B O 1
ATOM 12291 N N . THR B 1 660 ? 8.594 32.812 2.039 1 86.06 660 THR B N 1
ATOM 12292 C CA . THR B 1 660 ? 8.062 33.125 0.714 1 86.06 660 THR B CA 1
ATOM 12293 C C . THR B 1 660 ? 9.016 32.625 -0.375 1 86.06 660 THR B C 1
ATOM 12295 O O . THR B 1 660 ? 10.219 32.844 -0.298 1 86.06 660 THR B O 1
ATOM 12298 N N . GLN B 1 661 ? 8.523 31.859 -1.305 1 84.94 661 GLN B N 1
ATOM 12299 C CA . GLN B 1 661 ? 9.32 31.328 -2.396 1 84.94 661 GLN B CA 1
ATOM 12300 C C . GLN B 1 661 ? 8.656 31.578 -3.746 1 84.94 661 GLN B C 1
ATOM 12302 O O . GLN B 1 661 ? 7.492 31.219 -3.945 1 84.94 661 GLN B O 1
ATOM 12307 N N . ALA B 1 662 ? 9.352 32.25 -4.543 1 87.31 662 ALA B N 1
ATOM 12308 C CA . ALA B 1 662 ? 8.898 32.469 -5.918 1 87.31 662 ALA B CA 1
ATOM 12309 C C . ALA B 1 662 ? 9.641 31.531 -6.871 1 87.31 662 ALA B C 1
ATOM 12311 O O . ALA B 1 662 ? 10.852 31.328 -6.738 1 87.31 662 ALA B O 1
ATOM 12312 N N . SER B 1 663 ? 8.945 30.734 -7.598 1 82.56 663 SER B N 1
ATOM 12313 C CA . SER B 1 663 ? 9.594 29.766 -8.477 1 82.56 663 SER B CA 1
ATOM 12314 C C . SER B 1 663 ? 9.133 29.938 -9.922 1 82.56 663 SER B C 1
ATOM 12316 O O . SER B 1 663 ? 8.07 30.5 -10.18 1 82.56 663 SER B O 1
ATOM 12318 N N . SER B 1 664 ? 10.133 29.781 -10.812 1 71.5 664 SER B N 1
ATOM 12319 C CA . SER B 1 664 ? 9.812 29.812 -12.234 1 71.5 664 SER B CA 1
ATOM 12320 C C . SER B 1 664 ? 10.273 28.531 -12.93 1 71.5 664 SER B C 1
ATOM 12322 O O . SER B 1 664 ? 11.273 27.938 -12.531 1 71.5 664 SER B O 1
ATOM 12324 N N . ARG B 1 665 ? 9.531 27.906 -13.734 1 57.91 665 ARG B N 1
ATOM 12325 C CA . ARG B 1 665 ? 9.992 26.812 -14.578 1 57.91 665 ARG B CA 1
ATOM 12326 C C . ARG B 1 665 ? 11.086 27.266 -15.531 1 57.91 665 ARG B C 1
ATOM 12328 O O . ARG B 1 665 ? 11.953 26.484 -15.922 1 57.91 665 ARG B O 1
ATOM 12335 N N . HIS B 1 666 ? 10.805 28.531 -16 1 53.28 666 HIS B N 1
ATOM 12336 C CA . HIS B 1 666 ? 11.742 28.969 -17.031 1 53.28 666 HIS B CA 1
ATOM 12337 C C . HIS B 1 666 ? 12.984 29.594 -16.406 1 53.28 666 HIS B C 1
ATOM 12339 O O . HIS B 1 666 ? 12.906 30.219 -15.344 1 53.28 666 HIS B O 1
ATOM 12345 N N . LYS B 1 667 ? 14.148 29.094 -16.688 1 49.12 667 LYS B N 1
ATOM 12346 C CA . LYS B 1 667 ? 15.422 29.688 -16.312 1 49.12 667 LYS B CA 1
ATOM 12347 C C . LYS B 1 667 ? 15.297 31.203 -16.203 1 49.12 667 LYS B C 1
ATOM 12349 O O . LYS B 1 667 ? 14.68 31.844 -17.062 1 49.12 667 LYS B O 1
ATOM 12354 N N . VAL B 1 668 ? 15.641 31.703 -15.016 1 49.38 668 VAL B N 1
ATOM 12355 C CA . VAL B 1 668 ? 15.633 33.094 -14.609 1 49.38 668 VAL B CA 1
ATOM 12356 C C . VAL B 1 668 ? 16.203 33.969 -15.727 1 49.38 668 VAL B C 1
ATOM 12358 O O . VAL B 1 668 ? 17.406 33.969 -15.961 1 49.38 668 VAL B O 1
ATOM 12361 N N . SER B 1 669 ? 15.859 33.844 -16.906 1 54.56 669 SER B N 1
ATOM 12362 C CA . SER B 1 669 ? 16.391 34.875 -17.797 1 54.56 669 SER B CA 1
ATOM 12363 C C . SER B 1 669 ? 15.672 36.219 -17.594 1 54.56 669 SER B C 1
ATOM 12365 O O . SER B 1 669 ? 14.484 36.25 -17.266 1 54.56 669 SER B O 1
ATOM 12367 N N . VAL B 1 670 ? 16.516 37.25 -17.234 1 59.62 670 VAL B N 1
ATOM 12368 C CA . VAL B 1 670 ? 16.078 38.656 -17.297 1 59.62 670 VAL B CA 1
ATOM 12369 C C . VAL B 1 670 ? 15.148 38.844 -18.5 1 59.62 670 VAL B C 1
ATOM 12371 O O . VAL B 1 670 ? 15.531 38.594 -19.641 1 59.62 670 VAL B O 1
ATOM 12374 N N . ASN B 1 671 ? 13.789 38.906 -18.062 1 78.81 671 ASN B N 1
ATOM 12375 C CA . ASN B 1 671 ? 12.797 39.219 -19.094 1 78.81 671 ASN B CA 1
ATOM 12376 C C . ASN B 1 671 ? 12.453 40.688 -19.125 1 78.81 671 ASN B C 1
ATOM 12378 O O . ASN B 1 671 ? 12.797 41.438 -18.188 1 78.81 671 ASN B O 1
ATOM 12382 N N . ARG B 1 672 ? 12.078 41.188 -20.297 1 81.75 672 ARG B N 1
ATOM 12383 C CA . ARG B 1 672 ? 11.664 42.594 -20.484 1 81.75 672 ARG B CA 1
ATOM 12384 C C . ARG B 1 672 ? 10.148 42.688 -20.641 1 81.75 672 ARG B C 1
ATOM 12386 O O . ARG B 1 672 ? 9.531 41.875 -21.344 1 81.75 672 ARG B O 1
ATOM 12393 N N . LEU B 1 673 ? 9.633 43.594 -19.781 1 91.38 673 LEU B N 1
ATOM 12394 C CA . LEU B 1 673 ? 8.203 43.844 -19.906 1 91.38 673 LEU B CA 1
ATOM 12395 C C . LEU B 1 673 ? 7.848 44.344 -21.297 1 91.38 673 LEU B C 1
ATOM 12397 O O . LEU B 1 673 ? 8.648 45.062 -21.922 1 91.38 673 LEU B O 1
ATOM 12401 N N . THR B 1 674 ? 6.652 44 -21.734 1 90 674 THR B N 1
ATOM 12402 C CA . THR B 1 674 ? 6.148 44.625 -22.953 1 90 674 THR B CA 1
ATOM 12403 C C . THR B 1 674 ? 5.926 46.125 -22.75 1 90 674 THR B C 1
ATOM 12405 O O . THR B 1 674 ? 5.816 46.594 -21.609 1 90 674 THR B O 1
ATOM 12408 N N . ARG B 1 675 ? 5.82 46.844 -23.812 1 90.25 675 ARG B N 1
ATOM 12409 C CA . ARG B 1 675 ? 5.633 48.281 -23.734 1 90.25 675 ARG B CA 1
ATOM 12410 C C . ARG B 1 675 ? 4.391 48.656 -22.922 1 90.25 675 ARG B C 1
ATOM 12412 O O . ARG B 1 675 ? 4.414 49.562 -22.109 1 90.25 675 ARG B O 1
ATOM 12419 N N . ALA B 1 676 ? 3.396 47.938 -23.125 1 92.5 676 ALA B N 1
ATOM 12420 C CA . ALA B 1 676 ? 2.148 48.188 -22.422 1 92.5 676 ALA B CA 1
ATOM 12421 C C . ALA B 1 676 ? 2.297 47.906 -20.922 1 92.5 676 ALA B C 1
ATOM 12423 O O . ALA B 1 676 ? 1.913 48.719 -20.094 1 92.5 676 ALA B O 1
ATOM 12424 N N . HIS B 1 677 ? 2.84 46.812 -20.625 1 95.06 677 HIS B N 1
ATOM 12425 C CA . HIS B 1 677 ? 2.986 46.438 -19.234 1 95.06 677 HIS B CA 1
ATOM 12426 C C . HIS B 1 677 ? 3.977 47.344 -18.516 1 95.06 677 HIS B C 1
ATOM 12428 O O . HIS B 1 677 ? 3.803 47.656 -17.328 1 95.06 677 HIS B O 1
ATOM 12434 N N . TYR B 1 678 ? 5 47.719 -19.281 1 94.19 678 TYR B N 1
ATOM 12435 C CA . TYR B 1 678 ? 5.953 48.688 -18.734 1 94.19 678 TYR B CA 1
ATOM 12436 C C . TYR B 1 678 ? 5.27 50 -18.406 1 94.19 678 TYR B C 1
ATOM 12438 O O . TYR B 1 678 ? 5.539 50.625 -17.359 1 94.19 678 TYR B O 1
ATOM 12446 N N . GLY B 1 679 ? 4.418 50.406 -19.281 1 93.44 679 GLY B N 1
ATOM 12447 C CA . GLY B 1 679 ? 3.654 51.625 -19.031 1 93.44 679 GLY B CA 1
ATOM 12448 C C . GLY B 1 679 ? 2.811 51.562 -17.781 1 93.44 679 GLY B C 1
ATOM 12449 O O . GLY B 1 679 ? 2.699 52.531 -17.031 1 93.44 679 GLY B O 1
ATOM 12450 N N . TYR B 1 680 ? 2.264 50.406 -17.547 1 95.81 680 TYR B N 1
ATOM 12451 C CA . TYR B 1 680 ? 1.453 50.219 -16.344 1 95.81 680 TYR B CA 1
ATOM 12452 C C . TYR B 1 680 ? 2.314 50.281 -15.094 1 95.81 680 TYR B C 1
ATOM 12454 O O . TYR B 1 680 ? 1.898 50.844 -14.078 1 95.81 680 TYR B O 1
ATOM 12462 N N . LEU B 1 681 ? 3.459 49.656 -15.156 1 95.19 681 LEU B N 1
ATOM 12463 C CA . LEU B 1 681 ? 4.359 49.656 -14.008 1 95.19 681 LEU B CA 1
ATOM 12464 C C . LEU B 1 681 ? 4.812 51.062 -13.68 1 95.19 681 LEU B C 1
ATOM 12466 O O . LEU B 1 681 ? 4.848 51.469 -12.508 1 95.19 681 LEU B O 1
ATOM 12470 N N . LEU B 1 682 ? 5.129 51.812 -14.727 1 93 682 LEU B N 1
ATOM 12471 C CA . LEU B 1 682 ? 5.543 53.188 -14.547 1 93 682 LEU B CA 1
ATOM 12472 C C . LEU B 1 682 ? 4.426 54 -13.914 1 93 682 LEU B C 1
ATOM 12474 O O . LEU B 1 682 ? 4.672 54.781 -12.984 1 93 682 LEU B O 1
ATOM 12478 N N . ALA B 1 683 ? 3.258 53.844 -14.453 1 94.38 683 ALA B N 1
ATOM 12479 C CA . ALA B 1 683 ? 2.1 54.531 -13.906 1 94.38 683 ALA B CA 1
ATOM 12480 C C . ALA B 1 683 ? 1.865 54.156 -12.453 1 94.38 683 ALA B C 1
ATOM 12482 O O . ALA B 1 683 ? 1.488 55 -11.633 1 94.38 683 ALA B O 1
ATOM 12483 N N . PHE B 1 684 ? 2.062 52.938 -12.109 1 94.81 684 PHE B N 1
ATOM 12484 C CA . PHE B 1 684 ? 1.897 52.438 -10.742 1 94.81 684 PHE B CA 1
ATOM 12485 C C . PHE B 1 684 ? 2.889 53.125 -9.805 1 94.81 684 PHE B C 1
ATOM 12487 O O . PHE B 1 684 ? 2.508 53.594 -8.742 1 94.81 684 PHE B O 1
ATOM 12494 N N . TYR B 1 685 ? 4.152 53.125 -10.164 1 93 685 TYR B N 1
ATOM 12495 C CA . TYR B 1 685 ? 5.172 53.75 -9.32 1 93 685 TYR B CA 1
ATOM 12496 C C . TYR B 1 685 ? 4.887 55.219 -9.102 1 93 685 TYR B C 1
ATOM 12498 O O . TYR B 1 685 ? 5.086 55.75 -8 1 93 685 TYR B O 1
ATOM 12506 N N . ARG B 1 686 ? 4.406 55.906 -10.117 1 91.12 686 ARG B N 1
ATOM 12507 C CA . ARG B 1 686 ? 4.09 57.312 -10.016 1 91.12 686 ARG B CA 1
ATOM 12508 C C . ARG B 1 686 ? 2.926 57.562 -9.062 1 91.12 686 ARG B C 1
ATOM 12510 O O . ARG B 1 686 ? 2.865 58.594 -8.391 1 91.12 686 ARG B O 1
ATOM 12517 N N . LEU B 1 687 ? 2.131 56.562 -8.984 1 91.38 687 LEU B N 1
ATOM 12518 C CA . LEU B 1 687 ? 0.959 56.656 -8.117 1 91.38 687 LEU B CA 1
ATOM 12519 C C . LEU B 1 687 ? 1.33 56.406 -6.664 1 91.38 687 LEU B C 1
ATOM 12521 O O . LEU B 1 687 ? 0.806 57.062 -5.758 1 91.38 687 LEU B O 1
ATOM 12525 N N . VAL B 1 688 ? 2.195 55.5 -6.387 1 91.12 688 VAL B N 1
ATOM 12526 C CA . VAL B 1 688 ? 2.424 55.031 -5.027 1 91.12 688 VAL B CA 1
ATOM 12527 C C . VAL B 1 688 ? 3.574 55.812 -4.395 1 91.12 688 VAL B C 1
ATOM 12529 O O . VAL B 1 688 ? 3.586 56.062 -3.184 1 91.12 688 VAL B O 1
ATOM 12532 N N . TYR B 1 689 ? 4.539 56.094 -5.25 1 88.75 689 TYR B N 1
ATOM 12533 C CA . TYR B 1 689 ? 5.648 56.906 -4.758 1 88.75 689 TYR B CA 1
ATOM 12534 C C . TYR B 1 689 ? 5.449 58.375 -5.109 1 88.75 689 TYR B C 1
ATOM 12536 O O . TYR B 1 689 ? 5.988 58.844 -6.109 1 88.75 689 TYR B O 1
ATOM 12544 N N . THR B 1 690 ? 4.75 59.031 -4.266 1 83.56 690 THR B N 1
ATOM 12545 C CA . THR B 1 690 ? 4.387 60.438 -4.566 1 83.56 690 THR B CA 1
ATOM 12546 C C . THR B 1 690 ? 5.555 61.375 -4.273 1 83.56 690 THR B C 1
ATOM 12548 O O . THR B 1 690 ? 5.566 62.5 -4.73 1 83.56 690 THR B O 1
ATOM 12551 N N . ASP B 1 691 ? 6.488 60.969 -3.582 1 79.62 691 ASP B N 1
ATOM 12552 C CA . ASP B 1 691 ? 7.598 61.812 -3.158 1 79.62 691 ASP B CA 1
ATOM 12553 C C . ASP B 1 691 ? 8.742 61.781 -4.168 1 79.62 691 ASP B C 1
ATOM 12555 O O . ASP B 1 691 ? 9.781 62.406 -3.965 1 79.62 691 ASP B O 1
ATOM 12559 N N . ARG B 1 692 ? 8.375 61 -5.207 1 80.44 692 ARG B N 1
ATOM 12560 C CA . ARG B 1 692 ? 9.461 60.844 -6.172 1 80.44 692 ARG B CA 1
ATOM 12561 C C . ARG B 1 692 ? 8.938 60.969 -7.602 1 80.44 692 ARG B C 1
ATOM 12563 O O . ARG B 1 692 ? 7.746 60.812 -7.855 1 80.44 692 ARG B O 1
ATOM 12570 N N . THR B 1 693 ? 9.867 61.406 -8.383 1 82.75 693 THR B N 1
ATOM 12571 C CA . THR B 1 693 ? 9.562 61.469 -9.812 1 82.75 693 THR B CA 1
ATOM 12572 C C . THR B 1 693 ? 10.219 60.312 -10.562 1 82.75 693 THR B C 1
ATOM 12574 O O . THR B 1 693 ? 11.352 59.938 -10.258 1 82.75 693 THR B O 1
ATOM 12577 N N . PHE B 1 694 ? 9.461 59.75 -11.438 1 87.31 694 PHE B N 1
ATOM 12578 C CA . PHE B 1 694 ? 9.938 58.594 -12.172 1 87.31 694 PHE B CA 1
ATOM 12579 C C . PHE B 1 694 ? 10.023 58.906 -13.664 1 87.31 694 PHE B C 1
ATOM 12581 O O . PHE B 1 694 ? 9.141 59.562 -14.227 1 87.31 694 PHE B O 1
ATOM 12588 N N . ALA B 1 695 ? 11.18 58.5 -14.234 1 86 695 ALA B N 1
ATOM 12589 C CA . ALA B 1 695 ? 11.398 58.688 -15.672 1 86 695 ALA B CA 1
ATOM 12590 C C . ALA B 1 695 ? 11.367 57.344 -16.391 1 86 695 ALA B C 1
ATOM 12592 O O . ALA B 1 695 ? 11.734 56.312 -15.805 1 86 695 ALA B O 1
ATOM 12593 N N . SER B 1 696 ? 10.852 57.312 -17.547 1 87.19 696 SER B N 1
ATOM 12594 C CA . SER B 1 696 ? 10.82 56.125 -18.391 1 87.19 696 SER B CA 1
ATOM 12595 C C . SER B 1 696 ? 12.172 55.875 -19.031 1 87.19 696 SER B C 1
ATOM 12597 O O . SER B 1 696 ? 12.844 56.812 -19.484 1 87.19 696 SER B O 1
ATOM 12599 N N . ALA B 1 697 ? 12.594 54.656 -19.047 1 80.25 697 ALA B N 1
ATOM 12600 C CA . ALA B 1 697 ? 13.828 54.281 -19.734 1 80.25 697 ALA B CA 1
ATOM 12601 C C . ALA B 1 697 ? 13.609 54.188 -21.234 1 80.25 697 ALA B C 1
ATOM 12603 O O . ALA B 1 697 ? 14.57 54.156 -22.016 1 80.25 697 ALA B O 1
ATOM 12604 N N . LEU B 1 698 ? 12.375 54.125 -21.609 1 78.31 698 LEU B N 1
ATOM 12605 C CA . LEU B 1 698 ? 12.078 53.906 -23.016 1 78.31 698 LEU B CA 1
ATOM 12606 C C . LEU B 1 698 ? 11.852 55.25 -23.734 1 78.31 698 LEU B C 1
ATOM 12608 O O . LEU B 1 698 ? 11.812 55.281 -24.969 1 78.31 698 LEU B O 1
ATOM 12612 N N . ILE B 1 699 ? 11.633 56.375 -22.953 1 71.44 699 ILE B N 1
ATOM 12613 C CA . ILE B 1 699 ? 11.406 57.688 -23.531 1 71.44 699 ILE B CA 1
ATOM 12614 C C . ILE B 1 699 ? 12.547 58.625 -23.141 1 71.44 699 ILE B C 1
ATOM 12616 O O . ILE B 1 699 ? 12.609 59.062 -22 1 71.44 699 ILE B O 1
ATOM 12620 N N . PRO B 1 700 ? 13.508 58.938 -23.953 1 62.41 700 PRO B N 1
ATOM 12621 C CA . PRO B 1 700 ? 14.688 59.781 -23.656 1 62.41 700 PRO B CA 1
ATOM 12622 C C . PRO B 1 700 ? 14.328 61.125 -23.094 1 62.41 700 PRO B C 1
ATOM 12624 O O . PRO B 1 700 ? 15.086 61.719 -22.297 1 62.41 700 PRO B O 1
ATOM 12627 N N . GLU B 1 701 ? 13.258 61.719 -23.531 1 60.78 701 GLU B N 1
ATOM 12628 C CA . GLU B 1 701 ? 12.953 63.094 -23.188 1 60.78 701 GLU B CA 1
ATOM 12629 C C . GLU B 1 701 ? 12.656 63.25 -21.688 1 60.78 701 GLU B C 1
ATOM 12631 O O . GLU B 1 701 ? 12.688 64.375 -21.141 1 60.78 701 GLU B O 1
ATOM 12636 N N . ASP B 1 702 ? 12.383 62.188 -21.094 1 61.81 702 ASP B N 1
ATOM 12637 C CA . ASP B 1 702 ? 11.938 62.219 -19.703 1 61.81 702 ASP B CA 1
ATOM 12638 C C . ASP B 1 702 ? 13.117 62.219 -18.734 1 61.81 702 ASP B C 1
ATOM 12640 O O . ASP B 1 702 ? 12.938 62.312 -17.516 1 61.81 702 ASP B O 1
ATOM 12644 N N . LEU B 1 703 ? 14.258 62.156 -19.266 1 57.47 703 LEU B N 1
ATOM 12645 C CA . LEU B 1 703 ? 15.445 61.938 -18.438 1 57.47 703 LEU B CA 1
ATOM 12646 C C . LEU B 1 703 ? 15.852 63.219 -17.719 1 57.47 703 LEU B C 1
ATOM 12648 O O . LEU B 1 703 ? 16.141 64.25 -18.375 1 57.47 703 LEU B O 1
ATOM 12652 N N . ASP B 1 704 ? 15.18 63.594 -16.75 1 58.06 704 ASP B N 1
ATOM 12653 C CA . ASP B 1 704 ? 15.719 64.625 -15.914 1 58.06 704 ASP B CA 1
ATOM 12654 C C . ASP B 1 704 ? 16.625 64.062 -14.82 1 58.06 704 ASP B C 1
ATOM 12656 O O . ASP B 1 704 ? 16.469 62.938 -14.406 1 58.06 704 ASP B O 1
ATOM 12660 N N . ASP B 1 705 ? 17.75 64.75 -14.508 1 58.78 705 ASP B N 1
ATOM 12661 C CA . ASP B 1 705 ? 18.812 64.375 -13.578 1 58.78 705 ASP B CA 1
ATOM 12662 C C . ASP B 1 705 ? 18.234 64 -12.211 1 58.78 705 ASP B C 1
ATOM 12664 O O . ASP B 1 705 ? 18.875 63.312 -11.43 1 58.78 705 ASP B O 1
ATOM 12668 N N . LEU B 1 706 ? 16.984 64.375 -11.883 1 66 706 LEU B N 1
ATOM 12669 C CA . LEU B 1 706 ? 16.453 64.188 -10.539 1 66 706 LEU B CA 1
ATOM 12670 C C . LEU B 1 706 ? 15.469 63.031 -10.5 1 66 706 LEU B C 1
ATOM 12672 O O . LEU B 1 706 ? 15.109 62.531 -9.422 1 66 706 LEU B O 1
ATOM 12676 N N . SER B 1 707 ? 15.227 62.406 -11.625 1 77.25 707 SER B N 1
ATOM 12677 C CA . SER B 1 707 ? 14.18 61.406 -11.664 1 77.25 707 SER B CA 1
ATOM 12678 C C . SER B 1 707 ? 14.766 60 -11.562 1 77.25 707 SER B C 1
ATOM 12680 O O . SER B 1 707 ? 15.898 59.781 -11.984 1 77.25 707 SER B O 1
ATOM 12682 N N . THR B 1 708 ? 14.07 59.125 -10.805 1 83.12 708 THR B N 1
ATOM 12683 C CA . THR B 1 708 ? 14.438 57.719 -10.711 1 83.12 708 THR B CA 1
ATOM 12684 C C . THR B 1 708 ? 14.039 56.969 -11.984 1 83.12 708 THR B C 1
ATOM 12686 O O . THR B 1 708 ? 12.875 56.969 -12.383 1 83.12 708 THR B O 1
ATOM 12689 N N . MET B 1 709 ? 15.016 56.375 -12.617 1 84.56 709 MET B N 1
ATOM 12690 C CA . MET B 1 709 ? 14.758 55.656 -13.852 1 84.56 709 MET B CA 1
ATOM 12691 C C . MET B 1 709 ? 14.148 54.281 -13.555 1 84.56 709 MET B C 1
ATOM 12693 O O . MET B 1 709 ? 14.648 53.531 -12.703 1 84.56 709 MET B O 1
ATOM 12697 N N . VAL B 1 710 ? 13.055 54.031 -14.203 1 90.06 710 VAL B N 1
ATOM 12698 C CA . VAL B 1 710 ? 12.414 52.719 -14.094 1 90.06 710 VAL B CA 1
ATOM 12699 C C . VAL B 1 710 ? 12.805 51.844 -15.281 1 90.06 710 VAL B C 1
ATOM 12701 O O . VAL B 1 710 ? 12.422 52.125 -16.422 1 90.06 710 VAL B O 1
ATOM 12704 N N . LEU B 1 711 ? 13.492 50.781 -15.016 1 88.75 711 LEU B N 1
ATOM 12705 C CA . LEU B 1 711 ? 13.938 49.844 -16.062 1 88.75 711 LEU B CA 1
ATOM 12706 C C . LEU B 1 711 ? 12.852 48.844 -16.406 1 88.75 711 LEU B C 1
ATOM 12708 O O . LEU B 1 711 ? 12.062 48.469 -15.539 1 88.75 711 LEU B O 1
ATOM 12712 N N . PRO B 1 712 ? 12.797 48.438 -17.609 1 90.56 712 PRO B N 1
ATOM 12713 C CA . PRO B 1 712 ? 11.797 47.438 -18 1 90.56 712 PRO B CA 1
ATOM 12714 C C . PRO B 1 712 ? 12.219 46.031 -17.641 1 90.56 712 PRO B C 1
ATOM 12716 O O . PRO B 1 712 ? 11.422 45.094 -17.766 1 90.56 712 PRO B O 1
ATOM 12719 N N . ASP B 1 713 ? 13.43 45.812 -17.094 1 88.81 713 ASP B N 1
ATOM 12720 C CA . ASP B 1 713 ? 13.953 44.469 -16.781 1 88.81 713 ASP B CA 1
ATOM 12721 C C . ASP B 1 713 ? 13.305 43.938 -15.5 1 88.81 713 ASP B C 1
ATOM 12723 O O . ASP B 1 713 ? 13.203 44.656 -14.5 1 88.81 713 ASP B O 1
ATOM 12727 N N . ILE B 1 714 ? 12.812 42.75 -15.672 1 91.31 714 ILE B N 1
ATOM 12728 C CA . ILE B 1 714 ? 12.164 42.094 -14.531 1 91.31 714 ILE B CA 1
ATOM 12729 C C . ILE B 1 714 ? 12.617 40.656 -14.422 1 91.31 714 ILE B C 1
ATOM 12731 O O . ILE B 1 714 ? 13.219 40.094 -15.352 1 91.31 714 ILE B O 1
ATOM 12735 N N . SER B 1 715 ? 12.453 40.031 -13.219 1 89.75 715 SER B N 1
ATOM 12736 C CA . SER B 1 715 ? 12.531 38.594 -13.031 1 89.75 715 SER B CA 1
ATOM 12737 C C . SER B 1 715 ? 11.148 37.938 -13 1 89.75 715 SER B C 1
ATOM 12739 O O . SER B 1 715 ? 10.344 38.25 -12.109 1 89.75 715 SER B O 1
ATOM 12741 N N . LEU B 1 716 ? 10.914 37.062 -13.93 1 90.12 716 LEU B N 1
ATOM 12742 C CA . LEU B 1 716 ? 9.594 36.469 -14.094 1 90.12 716 LEU B CA 1
ATOM 12743 C C . LEU B 1 716 ? 9.469 35.188 -13.273 1 90.12 716 LEU B C 1
ATOM 12745 O O . LEU B 1 716 ? 10.398 34.406 -13.211 1 90.12 716 LEU B O 1
ATOM 12749 N N . PHE B 1 717 ? 8.273 35.062 -12.578 1 91.44 717 PHE B N 1
ATOM 12750 C CA . PHE B 1 717 ? 7.938 33.875 -11.82 1 91.44 717 PHE B CA 1
ATOM 12751 C C . PHE B 1 717 ? 6.57 33.344 -12.227 1 91.44 717 PHE B C 1
ATOM 12753 O O . PHE B 1 717 ? 5.68 34.125 -12.586 1 91.44 717 PHE B O 1
ATOM 12760 N N . SER B 1 718 ? 6.387 32 -12.242 1 90.75 718 SER B N 1
ATOM 12761 C CA . SER B 1 718 ? 5.102 31.406 -12.594 1 90.75 718 SER B CA 1
ATOM 12762 C C . SER B 1 718 ? 4.254 31.156 -11.352 1 90.75 718 SER B C 1
ATOM 12764 O O . SER B 1 718 ? 3.025 31.062 -11.445 1 90.75 718 SER B O 1
ATOM 12766 N N . GLU B 1 719 ? 4.863 31.031 -10.266 1 92.88 719 GLU B N 1
ATOM 12767 C CA . GLU B 1 719 ? 4.137 30.766 -9.023 1 92.88 719 GLU B CA 1
ATOM 12768 C C . GLU B 1 719 ? 4.848 31.375 -7.824 1 92.88 719 GLU B C 1
ATOM 12770 O O . GLU B 1 719 ? 6.047 31.656 -7.883 1 92.88 719 GLU B O 1
ATOM 12775 N N . ILE B 1 720 ? 4.094 31.641 -6.844 1 91.88 720 ILE B N 1
ATOM 12776 C CA . ILE B 1 720 ? 4.641 32.156 -5.59 1 91.88 720 ILE B CA 1
ATOM 12777 C C . ILE B 1 720 ? 3.988 31.422 -4.414 1 91.88 720 ILE B C 1
ATOM 12779 O O . ILE B 1 720 ? 2.793 31.125 -4.445 1 91.88 720 ILE B O 1
ATOM 12783 N N . GLU B 1 721 ? 4.754 31.031 -3.482 1 90.25 721 GLU B N 1
ATOM 12784 C CA . GLU B 1 721 ? 4.254 30.469 -2.232 1 90.25 721 GLU B CA 1
ATOM 12785 C C . GLU B 1 721 ? 4.398 31.453 -1.081 1 90.25 721 GLU B C 1
ATOM 12787 O O . GLU B 1 721 ? 5.496 31.953 -0.814 1 90.25 721 GLU B O 1
ATOM 12792 N N . ILE B 1 722 ? 3.305 31.812 -0.542 1 87 722 ILE B N 1
ATOM 12793 C CA . ILE B 1 722 ? 3.275 32.75 0.56 1 87 722 ILE B CA 1
ATOM 12794 C C . ILE B 1 722 ? 2.59 32.125 1.771 1 87 722 ILE B C 1
ATOM 12796 O O . ILE B 1 722 ? 1.404 31.797 1.718 1 87 722 ILE B O 1
ATOM 12800 N N . LEU B 1 723 ? 3.27 32.031 2.891 1 80.38 723 LEU B N 1
ATOM 12801 C CA . LEU B 1 723 ? 2.762 31.5 4.145 1 80.38 723 LEU B CA 1
ATOM 12802 C C . LEU B 1 723 ? 2.104 30.141 3.918 1 80.38 723 LEU B C 1
ATOM 12804 O O . LEU B 1 723 ? 0.993 29.906 4.395 1 80.38 723 LEU B O 1
ATOM 12808 N N . GLY B 1 724 ? 2.676 29.375 3.09 1 78.06 724 GLY B N 1
ATOM 12809 C CA . GLY B 1 724 ? 2.221 28.016 2.893 1 78.06 724 GLY B CA 1
ATOM 12810 C C . GLY B 1 724 ? 1.243 27.875 1.741 1 78.06 724 GLY B C 1
ATOM 12811 O O . GLY B 1 724 ? 1.002 26.766 1.259 1 78.06 724 GLY B O 1
ATOM 12812 N N . GLN B 1 725 ? 0.647 28.953 1.335 1 88.06 725 GLN B N 1
ATOM 12813 C CA . GLN B 1 725 ? -0.286 28.922 0.213 1 88.06 725 GLN B CA 1
ATOM 12814 C C . GLN B 1 725 ? 0.436 29.172 -1.108 1 88.06 725 GLN B C 1
ATOM 12816 O O . GLN B 1 725 ? 1.199 30.125 -1.236 1 88.06 725 GLN B O 1
ATOM 12821 N N . THR B 1 726 ? 0.171 28.328 -2.051 1 90.94 726 THR B N 1
ATOM 12822 C CA . THR B 1 726 ? 0.763 28.484 -3.375 1 90.94 726 THR B CA 1
ATOM 12823 C C . THR B 1 726 ? -0.205 29.172 -4.324 1 90.94 726 THR B C 1
ATOM 12825 O O . THR B 1 726 ? -1.352 28.75 -4.477 1 90.94 726 THR B O 1
ATOM 12828 N N . TYR B 1 727 ? 0.24 30.234 -4.816 1 93.25 727 TYR B N 1
ATOM 12829 C CA . TYR B 1 727 ? -0.492 30.953 -5.855 1 93.25 727 TYR B CA 1
ATOM 12830 C C . TYR B 1 727 ? 0.161 30.766 -7.215 1 93.25 727 TYR B C 1
ATOM 12832 O O . TYR B 1 727 ? 1.341 31.078 -7.398 1 93.25 727 TYR B O 1
ATOM 12840 N N . ARG B 1 728 ? -0.61 30.297 -8.125 1 93.88 728 ARG B N 1
ATOM 12841 C CA . ARG B 1 728 ? -0.083 30.047 -9.461 1 93.88 728 ARG B CA 1
ATOM 12842 C C . ARG B 1 728 ? -0.576 31.109 -10.445 1 93.88 728 ARG B C 1
ATOM 12844 O O . ARG B 1 728 ? -1.271 32.031 -10.055 1 93.88 728 ARG B O 1
ATOM 12851 N N . SER B 1 729 ? -0.02 31.062 -11.672 1 93.5 729 SER B N 1
ATOM 12852 C CA . SER B 1 729 ? -0.384 32 -12.734 1 93.5 729 SER B CA 1
ATOM 12853 C C . SER B 1 729 ? -0.656 31.266 -14.039 1 93.5 729 SER B C 1
ATOM 12855 O O . SER B 1 729 ? -0.515 30.031 -14.117 1 93.5 729 SER B O 1
ATOM 12857 N N . LYS B 1 730 ? -1.081 31.984 -14.984 1 91.12 730 LYS B N 1
ATOM 12858 C CA . LYS B 1 730 ? -1.33 31.422 -16.312 1 91.12 730 LYS B CA 1
ATOM 12859 C C . LYS B 1 730 ? -0.032 30.969 -16.969 1 91.12 730 LYS B C 1
ATOM 12861 O O . LYS B 1 730 ? -0.052 30.141 -17.891 1 91.12 730 LYS B O 1
ATOM 12866 N N . ALA B 1 731 ? 0.987 31.531 -16.391 1 86.25 731 ALA B N 1
ATOM 12867 C CA . ALA B 1 731 ? 2.297 31.172 -16.922 1 86.25 731 ALA B CA 1
ATOM 12868 C C . ALA B 1 731 ? 2.756 29.828 -16.359 1 86.25 731 ALA B C 1
ATOM 12870 O O . ALA B 1 731 ? 3.736 29.25 -16.844 1 86.25 731 ALA B O 1
ATOM 12871 N N . SER B 1 732 ? 2.029 29.359 -15.422 1 85.88 732 SER B N 1
ATOM 12872 C CA . SER B 1 732 ? 2.369 28.062 -14.844 1 85.88 732 SER B CA 1
ATOM 12873 C C . SER B 1 732 ? 1.96 26.922 -15.766 1 85.88 732 SER B C 1
ATOM 12875 O O . SER B 1 732 ? 1.254 27.141 -16.75 1 85.88 732 SER B O 1
ATOM 12877 N N . ARG B 1 733 ? 2.484 25.688 -15.484 1 75.5 733 ARG B N 1
ATOM 12878 C CA . ARG B 1 733 ? 2.139 24.5 -16.266 1 75.5 733 ARG B CA 1
ATOM 12879 C C . ARG B 1 733 ? 0.651 24.188 -16.156 1 75.5 733 ARG B C 1
ATOM 12881 O O . ARG B 1 733 ? 0.044 23.688 -17.094 1 75.5 733 ARG B O 1
ATOM 12888 N N . THR B 1 734 ? 0.158 24.484 -14.93 1 79.31 734 THR B N 1
ATOM 12889 C CA . THR B 1 734 ? -1.266 24.281 -14.68 1 79.31 734 THR B CA 1
ATOM 12890 C C . THR B 1 734 ? -1.93 25.594 -14.258 1 79.31 734 THR B C 1
ATOM 12892 O O . THR B 1 734 ? -1.314 26.422 -13.586 1 79.31 734 THR B O 1
ATOM 12895 N N . THR B 1 735 ? -3.096 25.734 -14.797 1 81.38 735 THR B N 1
ATOM 12896 C CA . THR B 1 735 ? -3.818 26.969 -14.484 1 81.38 735 THR B CA 1
ATOM 12897 C C . THR B 1 735 ? -4.52 26.844 -13.133 1 81.38 735 THR B C 1
ATOM 12899 O O . THR B 1 735 ? -5.23 27.766 -12.719 1 81.38 735 THR B O 1
ATOM 12902 N N . ARG B 1 736 ? -4.328 25.781 -12.508 1 89.19 736 ARG B N 1
ATOM 12903 C CA . ARG B 1 736 ? -4.926 25.578 -11.188 1 89.19 736 ARG B CA 1
ATOM 12904 C C . ARG B 1 736 ? -4.254 26.484 -10.148 1 89.19 736 ARG B C 1
ATOM 12906 O O . ARG B 1 736 ? -3.051 26.359 -9.906 1 89.19 736 ARG B O 1
ATOM 12913 N N . GLY B 1 737 ? -5.082 27.406 -9.586 1 91.75 737 GLY B N 1
ATOM 12914 C CA . GLY B 1 737 ? -4.562 28.266 -8.531 1 91.75 737 GLY B CA 1
ATOM 12915 C C . GLY B 1 737 ? -4.188 29.656 -9.016 1 91.75 737 GLY B C 1
ATOM 12916 O O . GLY B 1 737 ? -3.533 30.406 -8.297 1 91.75 737 GLY B O 1
ATOM 12917 N N . CYS B 1 738 ? -4.621 30.031 -10.242 1 95.5 738 CYS B N 1
ATOM 12918 C CA . CYS B 1 738 ? -4.223 31.312 -10.789 1 95.5 738 CYS B CA 1
ATOM 12919 C C . CYS B 1 738 ? -5.23 32.406 -10.422 1 95.5 738 CYS B C 1
ATOM 12921 O O . CYS B 1 738 ? -5.008 33.594 -10.703 1 95.5 738 CYS B O 1
ATOM 12923 N N . TYR B 1 739 ? -6.328 32.062 -9.789 1 96.62 739 TYR B N 1
ATOM 12924 C CA . TYR B 1 739 ? -7.363 33.031 -9.469 1 96.62 739 TYR B CA 1
ATOM 12925 C C . TYR B 1 739 ? -7.207 33.531 -8.047 1 96.62 739 TYR B C 1
ATOM 12927 O O . TYR B 1 739 ? -6.984 32.75 -7.117 1 96.62 739 TYR B O 1
ATOM 12935 N N . ILE B 1 740 ? -7.363 34.875 -7.914 1 96.38 740 ILE B N 1
ATOM 12936 C CA . ILE B 1 740 ? -7.195 35.5 -6.605 1 96.38 740 ILE B CA 1
ATOM 12937 C C . ILE B 1 740 ? -8.32 36.5 -6.371 1 96.38 740 ILE B C 1
ATOM 12939 O O . ILE B 1 740 ? -9.031 36.875 -7.305 1 96.38 740 ILE B O 1
ATOM 12943 N N . GLU B 1 741 ? -8.5 36.844 -5.129 1 95.12 741 GLU B N 1
ATOM 12944 C CA . GLU B 1 741 ? -9.422 37.875 -4.711 1 95.12 741 GLU B CA 1
ATOM 12945 C C . GLU B 1 741 ? -8.695 39 -3.994 1 95.12 741 GLU B C 1
ATOM 12947 O O . GLU B 1 741 ? -7.781 38.75 -3.201 1 95.12 741 GLU B O 1
ATOM 12952 N N . VAL B 1 742 ? -9.031 40.219 -4.293 1 94.75 742 VAL B N 1
ATOM 12953 C CA . VAL B 1 742 ? -8.422 41.406 -3.689 1 94.75 742 VAL B CA 1
ATOM 12954 C C . VAL B 1 742 ? -9.516 42.375 -3.232 1 94.75 742 VAL B C 1
ATOM 12956 O O . VAL B 1 742 ? -10.555 42.5 -3.881 1 94.75 742 VAL B O 1
ATOM 12959 N N . ALA B 1 743 ? -9.234 43 -2.105 1 91.5 743 ALA B N 1
ATOM 12960 C CA . ALA B 1 743 ? -10.164 44 -1.601 1 91.5 743 ALA B CA 1
ATOM 12961 C C . ALA B 1 743 ? -9.836 45.375 -2.174 1 91.5 743 ALA B C 1
ATOM 12963 O O . ALA B 1 743 ? -8.672 45.781 -2.209 1 91.5 743 ALA B O 1
ATOM 12964 N N . CYS B 1 744 ? -10.844 46.031 -2.699 1 88.12 744 CYS B N 1
ATOM 12965 C CA . CYS B 1 744 ? -10.688 47.375 -3.256 1 88.12 744 CYS B CA 1
ATOM 12966 C C . CYS B 1 744 ? -11.656 48.344 -2.604 1 88.12 744 CYS B C 1
ATOM 12968 O O . CYS B 1 744 ? -12.656 47.938 -2.021 1 88.12 744 CYS B O 1
ATOM 12970 N N . ASN B 1 745 ? -11.258 49.625 -2.654 1 81.31 745 ASN B N 1
ATOM 12971 C CA . ASN B 1 745 ? -12.133 50.656 -2.117 1 81.31 745 ASN B CA 1
ATOM 12972 C C . ASN B 1 745 ? -13.414 50.812 -2.943 1 81.31 745 ASN B C 1
ATOM 12974 O O . ASN B 1 745 ? -13.375 50.688 -4.172 1 81.31 745 ASN B O 1
ATOM 12978 N N . SER B 1 746 ? -14.5 50.844 -2.207 1 73.19 746 SER B N 1
ATOM 12979 C CA . SER B 1 746 ? -15.781 51.031 -2.873 1 73.19 746 SER B CA 1
ATOM 12980 C C . SER B 1 746 ? -15.891 52.438 -3.463 1 73.19 746 SER B C 1
ATOM 12982 O O . SER B 1 746 ? -15.273 53.375 -2.961 1 73.19 746 SER B O 1
ATOM 12984 N N . ALA B 1 747 ? -16.531 52.625 -4.641 1 65.69 747 ALA B N 1
ATOM 12985 C CA . ALA B 1 747 ? -16.781 53.906 -5.262 1 65.69 747 ALA B CA 1
ATOM 12986 C C . ALA B 1 747 ? -17.609 54.812 -4.352 1 65.69 747 ALA B C 1
ATOM 12988 O O . ALA B 1 747 ? -17.547 56.031 -4.445 1 65.69 747 ALA B O 1
ATOM 12989 N N . VAL B 1 748 ? -18.359 54.094 -3.453 1 68.5 748 VAL B N 1
ATOM 12990 C CA . VAL B 1 748 ? -19.203 54.844 -2.533 1 68.5 748 VAL B CA 1
ATOM 12991 C C . VAL B 1 748 ? -18.516 54.969 -1.169 1 68.5 748 VAL B C 1
ATOM 12993 O O . VAL B 1 748 ? -18.172 53.938 -0.564 1 68.5 748 VAL B O 1
ATOM 12996 N N . PRO B 1 749 ? -18.062 56.219 -0.838 1 66.69 749 PRO B N 1
ATOM 12997 C CA . PRO B 1 749 ? -17.422 56.406 0.463 1 66.69 749 PRO B CA 1
ATOM 12998 C C . PRO B 1 749 ? -18.234 55.812 1.614 1 66.69 749 PRO B C 1
ATOM 13000 O O . PRO B 1 749 ? -19.453 55.969 1.655 1 66.69 749 PRO B O 1
ATOM 13003 N N . GLY B 1 750 ? -17.703 55.094 2.598 1 63.66 750 GLY B N 1
ATOM 13004 C CA . GLY B 1 750 ? -18.359 54.531 3.773 1 63.66 750 GLY B CA 1
ATOM 13005 C C . GLY B 1 750 ? -18.812 53.094 3.596 1 63.66 750 GLY B C 1
ATOM 13006 O O . GLY B 1 750 ? -19.25 52.469 4.555 1 63.66 750 GLY B O 1
ATOM 13007 N N . LYS B 1 751 ? -18.75 52.625 2.348 1 65.5 751 LYS B N 1
ATOM 13008 C CA . LYS B 1 751 ? -19.25 51.25 2.115 1 65.5 751 LYS B CA 1
ATOM 13009 C C . LYS B 1 751 ? -18.141 50.219 2.279 1 65.5 751 LYS B C 1
ATOM 13011 O O . LYS B 1 751 ? -16.953 50.562 2.254 1 65.5 751 LYS B O 1
ATOM 13016 N N . GLU B 1 752 ? -18.531 49 2.553 1 75.5 752 GLU B N 1
ATOM 13017 C CA . GLU B 1 752 ? -17.641 47.844 2.68 1 75.5 752 GLU B CA 1
ATOM 13018 C C . GLU B 1 752 ? -16.797 47.656 1.422 1 75.5 752 GLU B C 1
ATOM 13020 O O . GLU B 1 752 ? -17.219 48.031 0.323 1 75.5 752 GLU B O 1
ATOM 13025 N N . PRO B 1 753 ? -15.547 47.25 1.702 1 81.88 753 PRO B N 1
ATOM 13026 C CA . PRO B 1 753 ? -14.648 47.031 0.563 1 81.88 753 PRO B CA 1
ATOM 13027 C C . PRO B 1 753 ? -15.25 46.125 -0.51 1 81.88 753 PRO B C 1
ATOM 13029 O O . PRO B 1 753 ? -16.016 45.219 -0.193 1 81.88 753 PRO B O 1
ATOM 13032 N N . GLU B 1 754 ? -15.07 46.562 -1.684 1 84.94 754 GLU B N 1
ATOM 13033 C CA . GLU B 1 754 ? -15.484 45.719 -2.818 1 84.94 754 GLU B CA 1
ATOM 13034 C C . GLU B 1 754 ? -14.422 44.688 -3.154 1 84.94 754 GLU B C 1
ATOM 13036 O O . GLU B 1 754 ? -13.242 45.031 -3.312 1 84.94 754 GLU B O 1
ATOM 13041 N N . MET B 1 755 ? -14.938 43.438 -3.189 1 89.19 755 MET B N 1
ATOM 13042 C CA . MET B 1 755 ? -14.008 42.344 -3.523 1 89.19 755 MET B CA 1
ATOM 13043 C C . MET B 1 755 ? -13.938 42.156 -5.031 1 89.19 755 MET B C 1
ATOM 13045 O O . MET B 1 755 ? -14.969 42.094 -5.707 1 89.19 755 MET B O 1
ATOM 13049 N N . ARG B 1 756 ? -12.766 42.156 -5.547 1 92.38 756 ARG B N 1
ATOM 13050 C CA . ARG B 1 756 ? -12.523 41.938 -6.969 1 92.38 756 ARG B CA 1
ATOM 13051 C C . ARG B 1 756 ? -11.812 40.594 -7.207 1 92.38 756 ARG B C 1
ATOM 13053 O O . ARG B 1 756 ? -10.938 40.219 -6.434 1 92.38 756 ARG B O 1
ATOM 13060 N N . ILE B 1 757 ? -12.289 39.938 -8.281 1 95.62 757 ILE B N 1
ATOM 13061 C CA . ILE B 1 757 ? -11.664 38.688 -8.656 1 95.62 757 ILE B CA 1
ATOM 13062 C C . ILE B 1 757 ? -10.773 38.875 -9.883 1 95.62 757 ILE B C 1
ATOM 13064 O O . ILE B 1 757 ? -11.148 39.625 -10.805 1 95.62 757 ILE B O 1
ATOM 13068 N N . GLY B 1 758 ? -9.602 38.344 -9.82 1 96.75 758 GLY B N 1
ATOM 13069 C CA . GLY B 1 758 ? -8.68 38.469 -10.938 1 96.75 758 GLY B CA 1
ATOM 13070 C C . GLY B 1 758 ? -7.957 37.188 -11.266 1 96.75 758 GLY B C 1
ATOM 13071 O O . GLY B 1 758 ? -7.977 36.25 -10.477 1 96.75 758 GLY B O 1
ATOM 13072 N N . GLU B 1 759 ? -7.492 37.094 -12.469 1 97.06 759 GLU B N 1
ATOM 13073 C CA . GLU B 1 759 ? -6.625 36.031 -12.945 1 97.06 759 GLU B CA 1
ATOM 13074 C C . GLU B 1 759 ? -5.172 36.5 -13.031 1 97.06 759 GLU B C 1
ATOM 13076 O O . GLU B 1 759 ? -4.863 37.469 -13.727 1 97.06 759 GLU B O 1
ATOM 13081 N N . VAL B 1 760 ? -4.324 35.844 -12.328 1 97.12 760 VAL B N 1
ATOM 13082 C CA . VAL B 1 760 ? -2.912 36.188 -12.352 1 97.12 760 VAL B CA 1
ATOM 13083 C C . VAL B 1 760 ? -2.262 35.656 -13.625 1 97.12 760 VAL B C 1
ATOM 13085 O O . VAL B 1 760 ? -2.312 34.469 -13.898 1 97.12 760 VAL B O 1
ATOM 13088 N N . GLN B 1 761 ? -1.689 36.562 -14.289 1 95.19 761 GLN B N 1
ATOM 13089 C CA . GLN B 1 761 ? -1.015 36.156 -15.523 1 95.19 761 GLN B CA 1
ATOM 13090 C C . GLN B 1 761 ? 0.406 35.688 -15.242 1 95.19 761 GLN B C 1
ATOM 13092 O O . GLN B 1 761 ? 0.84 34.656 -15.781 1 95.19 761 GLN B O 1
ATOM 13097 N N . TYR B 1 762 ? 1.096 36.406 -14.523 1 93.38 762 TYR B N 1
ATOM 13098 C CA . TYR B 1 762 ? 2.434 36.031 -14.078 1 93.38 762 TYR B CA 1
ATOM 13099 C C . TYR B 1 762 ? 2.848 36.844 -12.859 1 93.38 762 TYR B C 1
ATOM 13101 O O . TYR B 1 762 ? 2.195 37.844 -12.516 1 93.38 762 TYR B O 1
ATOM 13109 N N . TYR B 1 763 ? 3.822 36.438 -12.188 1 93.88 763 TYR B N 1
ATOM 13110 C CA . TYR B 1 763 ? 4.465 37.188 -11.102 1 93.88 763 TYR B CA 1
ATOM 13111 C C . TYR B 1 763 ? 5.824 37.719 -11.531 1 93.88 763 TYR B C 1
ATOM 13113 O O . TYR B 1 763 ? 6.441 37.188 -12.453 1 93.88 763 TYR B O 1
ATOM 13121 N N . PHE B 1 764 ? 6.266 38.781 -10.93 1 93.12 764 PHE B N 1
ATOM 13122 C CA . PHE B 1 764 ? 7.586 39.312 -11.297 1 93.12 764 PHE B CA 1
ATOM 13123 C C . PHE B 1 764 ? 8.164 40.156 -10.18 1 93.12 764 PHE B C 1
ATOM 13125 O O . PHE B 1 764 ? 7.418 40.75 -9.383 1 93.12 764 PHE B O 1
ATOM 13132 N N . SER B 1 765 ? 9.445 40.156 -10.102 1 92.75 765 SER B N 1
ATOM 13133 C CA . SER B 1 765 ? 10.164 41.062 -9.227 1 92.75 765 SER B CA 1
ATOM 13134 C C . SER B 1 765 ? 10.828 42.188 -10.016 1 92.75 765 SER B C 1
ATOM 13136 O O . SER B 1 765 ? 11.258 41.969 -11.156 1 92.75 765 SER B O 1
ATOM 13138 N N . HIS B 1 766 ? 10.812 43.344 -9.531 1 92.25 766 HIS B N 1
ATOM 13139 C CA . HIS B 1 766 ? 11.422 44.531 -10.141 1 92.25 766 HIS B CA 1
ATOM 13140 C C . HIS B 1 766 ? 12.336 45.25 -9.156 1 92.25 766 HIS B C 1
ATOM 13142 O O . HIS B 1 766 ? 11.992 45.406 -7.984 1 92.25 766 HIS B O 1
ATOM 13148 N N . GLN B 1 767 ? 13.43 45.562 -9.609 1 89.62 767 GLN B N 1
ATOM 13149 C CA . GLN B 1 767 ? 14.383 46.281 -8.789 1 89.62 767 GLN B CA 1
ATOM 13150 C C . GLN B 1 767 ? 14.367 47.781 -9.109 1 89.62 767 GLN B C 1
ATOM 13152 O O . GLN B 1 767 ? 14.484 48.156 -10.273 1 89.62 767 GLN B O 1
ATOM 13157 N N . LEU B 1 768 ? 14.109 48.562 -8.109 1 86.25 768 LEU B N 1
ATOM 13158 C CA . LEU B 1 768 ? 14.117 50 -8.242 1 86.25 768 LEU B CA 1
ATOM 13159 C C . LEU B 1 768 ? 15.32 50.625 -7.52 1 86.25 768 LEU B C 1
ATOM 13161 O O . LEU B 1 768 ? 15.57 50.312 -6.355 1 86.25 768 LEU B O 1
ATOM 13165 N N . GLN B 1 769 ? 16.125 51.25 -8.242 1 76.31 769 GLN B N 1
ATOM 13166 C CA . GLN B 1 769 ? 17.281 51.906 -7.641 1 76.31 769 GLN B CA 1
ATOM 13167 C C . GLN B 1 769 ? 16.844 53.156 -6.844 1 76.31 769 GLN B C 1
ATOM 13169 O O . GLN B 1 769 ? 16.391 54.125 -7.418 1 76.31 769 GLN B O 1
ATOM 13174 N N . MET B 1 770 ? 16.562 53.031 -5.637 1 63.19 770 MET B N 1
ATOM 13175 C CA . MET B 1 770 ? 16.094 54.156 -4.82 1 63.19 770 MET B CA 1
ATOM 13176 C C . MET B 1 770 ? 17.266 54.875 -4.172 1 63.19 770 MET B C 1
ATOM 13178 O O . MET B 1 770 ? 18.203 54.25 -3.686 1 63.19 770 MET B O 1
ATOM 13182 N N . LYS B 1 771 ? 17.594 56.125 -4.602 1 53.69 771 LYS B N 1
ATOM 13183 C CA . LYS B 1 771 ? 18.578 56.969 -3.949 1 53.69 771 LYS B CA 1
ATOM 13184 C C . LYS B 1 771 ? 18.188 57.25 -2.492 1 53.69 771 LYS B C 1
ATOM 13186 O O . LYS B 1 771 ? 17.094 57.688 -2.203 1 53.69 771 LYS B O 1
ATOM 13191 N N . LYS B 1 772 ? 18.375 56.281 -1.646 1 50.31 772 LYS B N 1
ATOM 13192 C CA . LYS B 1 772 ? 18.047 56.625 -0.266 1 50.31 772 LYS B CA 1
ATOM 13193 C C . LYS B 1 772 ? 18.797 57.844 0.191 1 50.31 772 LYS B C 1
ATOM 13195 O O . LYS B 1 772 ? 20.016 57.969 -0.042 1 50.31 772 LYS B O 1
ATOM 13200 N N . THR B 1 773 ? 18.047 58.938 0.261 1 42.94 773 THR B N 1
ATOM 13201 C CA . THR B 1 773 ? 18.609 60.188 0.804 1 42.94 773 THR B CA 1
ATOM 13202 C C . THR B 1 773 ? 19.312 59.938 2.129 1 42.94 773 THR B C 1
ATOM 13204 O O . THR B 1 773 ? 18.828 59.156 2.955 1 42.94 773 THR B O 1
ATOM 13207 N N . VAL B 1 774 ? 20.578 60.312 2.199 1 40.03 774 VAL B N 1
ATOM 13208 C CA . VAL B 1 774 ? 21.453 60.406 3.357 1 40.03 774 VAL B CA 1
ATOM 13209 C C . VAL B 1 774 ? 20.75 61.156 4.484 1 40.03 774 VAL B C 1
ATOM 13211 O O . VAL B 1 774 ? 20.312 62.281 4.305 1 40.03 774 VAL B O 1
ATOM 13214 N N . ILE B 1 775 ? 20.047 60.375 5.328 1 39.72 775 ILE B N 1
ATOM 13215 C CA . ILE B 1 775 ? 19.812 61.188 6.527 1 39.72 775 ILE B CA 1
ATOM 13216 C C . ILE B 1 775 ? 21.141 61.719 7.043 1 39.72 775 ILE B C 1
ATOM 13218 O O . ILE B 1 775 ? 22.172 61.031 6.984 1 39.72 775 ILE B O 1
ATOM 13222 N N . PRO B 1 776 ? 21.188 63 7.438 1 35.75 776 PRO B N 1
ATOM 13223 C CA . PRO B 1 776 ? 22.391 63.719 7.887 1 35.75 776 PRO B CA 1
ATOM 13224 C C . PRO B 1 776 ? 23.203 62.906 8.906 1 35.75 776 PRO B C 1
ATOM 13226 O O . PRO B 1 776 ? 24.422 63.031 8.953 1 35.75 776 PRO B O 1
ATOM 13229 N N . ASN B 1 777 ? 22.531 62.688 10.164 1 34.81 777 ASN B N 1
ATOM 13230 C CA . ASN B 1 777 ? 23.281 62.406 11.383 1 34.81 777 ASN B CA 1
ATOM 13231 C C . ASN B 1 777 ? 23.938 61.031 11.336 1 34.81 777 ASN B C 1
ATOM 13233 O O . ASN B 1 777 ? 23.484 60.094 11.992 1 34.81 777 ASN B O 1
ATOM 13237 N N . GLY B 1 778 ? 25.062 60.812 10.672 1 37.53 778 GLY B N 1
ATOM 13238 C CA . GLY B 1 778 ? 26.141 59.812 10.594 1 37.53 778 GLY B CA 1
ATOM 13239 C C . GLY B 1 778 ? 25.719 58.531 9.922 1 37.53 778 GLY B C 1
ATOM 13240 O O . GLY B 1 778 ? 26.391 57.5 10.047 1 37.53 778 GLY B O 1
ATOM 13241 N N . ARG B 1 779 ? 24.5 58.312 9.875 1 36.94 779 ARG B N 1
ATOM 13242 C CA . ARG B 1 779 ? 24.219 56.969 9.344 1 36.94 779 ARG B CA 1
ATOM 13243 C C . ARG B 1 779 ? 24.734 56.844 7.914 1 36.94 779 ARG B C 1
ATOM 13245 O O . ARG B 1 779 ? 24.828 57.812 7.188 1 36.94 779 ARG B O 1
ATOM 13252 N N . VAL B 1 780 ? 25.531 55.719 7.648 1 36.28 780 VAL B N 1
ATOM 13253 C CA . VAL B 1 780 ? 26.203 55.156 6.48 1 36.28 780 VAL B CA 1
ATOM 13254 C C . VAL B 1 780 ? 25.281 55.188 5.273 1 36.28 780 VAL B C 1
ATOM 13256 O O . VAL B 1 780 ? 24.094 54.875 5.379 1 36.28 780 VAL B O 1
ATOM 13259 N N . PHE B 1 781 ? 25.703 56.031 4.234 1 36.12 781 PHE B N 1
ATOM 13260 C CA . PHE B 1 781 ? 25.25 56.125 2.855 1 36.12 781 PHE B CA 1
ATOM 13261 C C . PHE B 1 781 ? 25.25 54.719 2.199 1 36.12 781 PHE B C 1
ATOM 13263 O O . PHE B 1 781 ? 26.312 54.094 2.088 1 36.12 781 PHE B O 1
ATOM 13270 N N . VAL B 1 782 ? 24.453 53.844 2.396 1 39.12 782 VAL B N 1
ATOM 13271 C CA . VAL B 1 782 ? 24.641 52.75 1.433 1 39.12 782 VAL B CA 1
ATOM 13272 C C . VAL B 1 782 ? 24.219 53.219 0.041 1 39.12 782 VAL B C 1
ATOM 13274 O O . VAL B 1 782 ? 23.047 53.5 -0.199 1 39.12 782 VAL B O 1
ATOM 13277 N N . PRO B 1 783 ? 24.938 53.875 -0.767 1 39.62 783 PRO B N 1
ATOM 13278 C CA . PRO B 1 783 ? 24.797 54.094 -2.209 1 39.62 783 PRO B CA 1
ATOM 13279 C C . PRO B 1 783 ? 24.375 52.812 -2.955 1 39.62 783 PRO B C 1
ATOM 13281 O O . PRO B 1 783 ? 24.797 51.719 -2.602 1 39.62 783 PRO B O 1
ATOM 13284 N N . ASN B 1 784 ? 23.141 52.906 -3.768 1 49.56 784 ASN B N 1
ATOM 13285 C CA . ASN B 1 784 ? 22.703 52 -4.801 1 49.56 784 ASN B CA 1
ATOM 13286 C C . ASN B 1 784 ? 21.953 50.812 -4.203 1 49.56 784 ASN B C 1
ATOM 13288 O O . ASN B 1 784 ? 22.156 49.656 -4.613 1 49.56 784 ASN B O 1
ATOM 13292 N N . ALA B 1 785 ? 21.297 51.156 -3.182 1 57.69 785 ALA B N 1
ATOM 13293 C CA . ALA B 1 785 ? 20.562 50.031 -2.641 1 57.69 785 ALA B CA 1
ATOM 13294 C C . ALA B 1 785 ? 19.328 49.719 -3.482 1 57.69 785 ALA B C 1
ATOM 13296 O O . ALA B 1 785 ? 18.609 50.625 -3.906 1 57.69 785 ALA B O 1
ATOM 13297 N N . PHE B 1 786 ? 19.203 48.688 -4.133 1 67.25 786 PHE B N 1
ATOM 13298 C CA . PHE B 1 786 ? 18.062 48.156 -4.887 1 67.25 786 PHE B CA 1
ATOM 13299 C C . PHE B 1 786 ? 17 47.594 -3.945 1 67.25 786 PHE B C 1
ATOM 13301 O O . PHE B 1 786 ? 17.328 46.844 -3.014 1 67.25 786 PHE B O 1
ATOM 13308 N N . ASP B 1 787 ? 15.812 48.312 -4.051 1 81.81 787 ASP B N 1
ATOM 13309 C CA . ASP B 1 787 ? 14.656 47.719 -3.379 1 81.81 787 ASP B CA 1
ATOM 13310 C C . ASP B 1 787 ? 13.93 46.75 -4.301 1 81.81 787 ASP B C 1
ATOM 13312 O O . ASP B 1 787 ? 13.602 47.094 -5.441 1 81.81 787 ASP B O 1
ATOM 13316 N N . GLU B 1 788 ? 13.828 45.656 -3.779 1 88.62 788 GLU B N 1
ATOM 13317 C CA . GLU B 1 788 ? 13.117 44.656 -4.555 1 88.62 788 GLU B CA 1
ATOM 13318 C C . GLU B 1 788 ? 11.609 44.75 -4.352 1 88.62 788 GLU B C 1
ATOM 13320 O O . GLU B 1 788 ? 11.141 44.875 -3.217 1 88.62 788 GLU B O 1
ATOM 13325 N N . HIS B 1 789 ? 10.875 44.969 -5.473 1 93.19 789 HIS B N 1
ATOM 13326 C CA . HIS B 1 789 ? 9.414 44.969 -5.488 1 93.19 789 HIS B CA 1
ATOM 13327 C C . HIS B 1 789 ? 8.859 43.688 -6.098 1 93.19 789 HIS B C 1
ATOM 13329 O O . HIS B 1 789 ? 9.391 43.188 -7.098 1 93.19 789 HIS B O 1
ATOM 13335 N N . LEU B 1 790 ? 7.906 43.062 -5.441 1 94.5 790 LEU B N 1
ATOM 13336 C CA . LEU B 1 790 ? 7.289 41.844 -5.949 1 94.5 790 LEU B CA 1
ATOM 13337 C C . LEU B 1 790 ? 5.832 42.094 -6.328 1 94.5 790 LEU B C 1
ATOM 13339 O O . LEU B 1 790 ? 5.039 42.531 -5.5 1 94.5 790 LEU B O 1
ATOM 13343 N N . PHE B 1 791 ? 5.535 41.75 -7.598 1 95.75 791 PHE B N 1
ATOM 13344 C CA . PHE B 1 791 ? 4.219 42.062 -8.133 1 95.75 791 PHE B CA 1
ATOM 13345 C C . PHE B 1 791 ? 3.58 40.844 -8.773 1 95.75 791 PHE B C 1
ATOM 13347 O O . PHE B 1 791 ? 4.266 39.875 -9.07 1 95.75 791 PHE B O 1
ATOM 13354 N N . ALA B 1 792 ? 2.273 40.906 -8.875 1 96.94 792 ALA B N 1
ATOM 13355 C CA . ALA B 1 792 ? 1.482 40.062 -9.758 1 96.94 792 ALA B CA 1
ATOM 13356 C C . ALA B 1 792 ? 0.827 40.875 -10.867 1 96.94 792 ALA B C 1
ATOM 13358 O O . ALA B 1 792 ? 0.292 41.969 -10.617 1 96.94 792 ALA B O 1
ATOM 13359 N N . PHE B 1 793 ? 1.041 40.5 -12.039 1 96.94 793 PHE B N 1
ATOM 13360 C CA . PHE B 1 793 ? 0.24 41.094 -13.109 1 96.94 793 PHE B CA 1
ATOM 13361 C C . PHE B 1 793 ? -1.112 40.406 -13.219 1 96.94 793 PHE B C 1
ATOM 13363 O O . PHE B 1 793 ? -1.184 39.219 -13.586 1 96.94 793 PHE B O 1
ATOM 13370 N N . VAL B 1 794 ? -2.145 41.125 -12.938 1 97.81 794 VAL B N 1
ATOM 13371 C CA . VAL B 1 794 ? -3.461 40.531 -12.781 1 97.81 794 VAL B CA 1
ATOM 13372 C C . VAL B 1 794 ? -4.438 41.125 -13.789 1 97.81 794 VAL B C 1
ATOM 13374 O O . VAL B 1 794 ? -4.41 42.344 -14.031 1 97.81 794 VAL B O 1
ATOM 13377 N N . ARG B 1 795 ? -5.176 40.25 -14.406 1 97.62 795 ARG B N 1
ATOM 13378 C CA . ARG B 1 795 ? -6.32 40.719 -15.195 1 97.62 795 ARG B CA 1
ATOM 13379 C C . ARG B 1 795 ? -7.621 40.562 -14.414 1 97.62 795 ARG B C 1
ATOM 13381 O O . ARG B 1 795 ? -7.918 39.469 -13.891 1 97.62 795 ARG B O 1
ATOM 13388 N N . TRP B 1 796 ? -8.406 41.594 -14.359 1 96.75 796 TRP B N 1
ATOM 13389 C CA . TRP B 1 796 ? -9.594 41.625 -13.508 1 96.75 796 TRP B CA 1
ATOM 13390 C C . TRP B 1 796 ? -10.844 41.25 -14.297 1 96.75 796 TRP B C 1
ATOM 13392 O O . TRP B 1 796 ? -11.031 41.719 -15.422 1 96.75 796 TRP B O 1
ATOM 13402 N N . TYR B 1 797 ? -11.695 40.469 -13.766 1 96.62 797 TYR B N 1
ATOM 13403 C CA . TYR B 1 797 ? -12.922 40 -14.422 1 96.62 797 TYR B CA 1
ATOM 13404 C C . TYR B 1 797 ? -13.992 41.094 -14.383 1 96.62 797 TYR B C 1
ATOM 13406 O O . TYR B 1 797 ? -14.039 41.906 -13.438 1 96.62 797 TYR B O 1
ATOM 13414 N N . ASN B 1 798 ? -14.875 41 -15.344 1 95.19 798 ASN B N 1
ATOM 13415 C CA . ASN B 1 798 ? -16 41.938 -15.414 1 95.19 798 ASN B CA 1
ATOM 13416 C C . ASN B 1 798 ? -17.172 41.438 -14.57 1 95.19 798 ASN B C 1
ATOM 13418 O O . ASN B 1 798 ? -17.359 40.25 -14.383 1 95.19 798 ASN B O 1
ATOM 13422 N N . ALA B 1 799 ? -17.938 42.406 -14.062 1 91.19 799 ALA B N 1
ATOM 13423 C CA . ALA B 1 799 ? -19.188 42.094 -13.375 1 91.19 799 ALA B CA 1
ATOM 13424 C C . ALA B 1 799 ? -20.141 41.344 -14.305 1 91.19 799 ALA B C 1
ATOM 13426 O O . ALA B 1 799 ? -20 41.406 -15.531 1 91.19 799 ALA B O 1
ATOM 13427 N N . PRO B 1 800 ? -21.031 40.625 -13.703 1 91.75 800 PRO B N 1
ATOM 13428 C CA . PRO B 1 800 ? -21.969 39.875 -14.555 1 91.75 800 PRO B CA 1
ATOM 13429 C C . PRO B 1 800 ? -22.844 40.812 -15.391 1 91.75 800 PRO B C 1
ATOM 13431 O O . PRO B 1 800 ? -23.188 41.906 -14.945 1 91.75 800 PRO B O 1
ATOM 13434 N N . LEU B 1 801 ? -23.297 40.25 -16.562 1 90.69 801 LEU B N 1
ATOM 13435 C CA . LEU B 1 801 ? -24.141 41.031 -17.484 1 90.69 801 LEU B CA 1
ATOM 13436 C C . LEU B 1 801 ? -25.547 41.188 -16.922 1 90.69 801 LEU B C 1
ATOM 13438 O O . LEU B 1 801 ? -26.219 42.188 -17.203 1 90.69 801 LEU B O 1
ATOM 13442 N N . HIS B 1 802 ? -26.016 40.156 -16.266 1 87.5 802 HIS B N 1
ATOM 13443 C CA . HIS B 1 802 ? -27.328 40.125 -15.625 1 87.5 802 HIS B CA 1
ATOM 13444 C C . HIS B 1 802 ? -27.266 39.469 -14.258 1 87.5 802 HIS B C 1
ATOM 13446 O O . HIS B 1 802 ? -26.328 38.719 -13.977 1 87.5 802 HIS B O 1
ATOM 13452 N N . PRO B 1 803 ? -28.234 39.875 -13.469 1 83.62 803 PRO B N 1
ATOM 13453 C CA . PRO B 1 803 ? -28.234 39.281 -12.141 1 83.62 803 PRO B CA 1
ATOM 13454 C C . PRO B 1 803 ? -28.547 37.781 -12.172 1 83.62 803 PRO B C 1
ATOM 13456 O O . PRO B 1 803 ? -29.375 37.344 -12.977 1 83.62 803 PRO B O 1
ATOM 13459 N N . PHE B 1 804 ? -27.688 37 -11.531 1 82.25 804 PHE B N 1
ATOM 13460 C CA . PHE B 1 804 ? -27.922 35.562 -11.383 1 82.25 804 PHE B CA 1
ATOM 13461 C C . PHE B 1 804 ? -28.406 35.25 -9.977 1 82.25 804 PHE B C 1
ATOM 13463 O O . PHE B 1 804 ? -28.062 35.938 -9.016 1 82.25 804 PHE B O 1
ATOM 13470 N N . GLN B 1 805 ? -29.406 34.344 -9.812 1 70.81 805 GLN B N 1
ATOM 13471 C CA . GLN B 1 805 ? -29.859 33.906 -8.5 1 70.81 805 GLN B CA 1
ATOM 13472 C C . GLN B 1 805 ? -29.25 32.562 -8.133 1 70.81 805 GLN B C 1
ATOM 13474 O O . GLN B 1 805 ? -28.969 31.734 -9.016 1 70.81 805 GLN B O 1
ATOM 13479 N N . GLY B 1 806 ? -28.75 32.375 -6.879 1 68.94 806 GLY B N 1
ATOM 13480 C CA . GLY B 1 806 ? -28.562 31 -6.445 1 68.94 806 GLY B CA 1
ATOM 13481 C C . GLY B 1 806 ? -27.391 30.828 -5.488 1 68.94 806 GLY B C 1
ATOM 13482 O O . GLY B 1 806 ? -27.359 29.891 -4.691 1 68.94 806 GLY B O 1
ATOM 13483 N N . PHE B 1 807 ? -26.266 31.641 -5.629 1 72.06 807 PHE B N 1
ATOM 13484 C CA . PHE B 1 807 ? -25.094 31.328 -4.816 1 72.06 807 PHE B CA 1
ATOM 13485 C C . PHE B 1 807 ? -24.953 32.312 -3.672 1 72.06 807 PHE B C 1
ATOM 13487 O O . PHE B 1 807 ? -23.938 32.312 -2.961 1 72.06 807 PHE B O 1
ATOM 13494 N N . GLU B 1 808 ? -25.859 33.094 -3.367 1 64.19 808 GLU B N 1
ATOM 13495 C CA . GLU B 1 808 ? -25.75 34.188 -2.436 1 64.19 808 GLU B CA 1
ATOM 13496 C C . GLU B 1 808 ? -25.406 33.719 -1.03 1 64.19 808 GLU B C 1
ATOM 13498 O O . GLU B 1 808 ? -24.562 34.312 -0.347 1 64.19 808 GLU B O 1
ATOM 13503 N N . CYS B 1 809 ? -25.891 32.562 -0.678 1 65.94 809 CYS B N 1
ATOM 13504 C CA . CYS B 1 809 ? -25.672 32.094 0.686 1 65.94 809 CYS B CA 1
ATOM 13505 C C . CYS B 1 809 ? -24.375 31.297 0.786 1 65.94 809 CYS B C 1
ATOM 13507 O O . CYS B 1 809 ? -23.891 31.031 1.886 1 65.94 809 CYS B O 1
ATOM 13509 N N . LEU B 1 810 ? -23.797 31.094 -0.399 1 68.12 810 LEU B N 1
ATOM 13510 C CA . LEU B 1 810 ? -22.703 30.141 -0.373 1 68.12 810 LEU B CA 1
ATOM 13511 C C . LEU B 1 810 ? -21.359 30.844 -0.588 1 68.12 810 LEU B C 1
ATOM 13513 O O . LEU B 1 810 ? -20.312 30.219 -0.531 1 68.12 810 LEU B O 1
ATOM 13517 N N . GLY B 1 811 ? -21.375 32.188 -0.72 1 73.88 811 GLY B N 1
ATOM 13518 C CA . GLY B 1 811 ? -20.156 32.969 -0.852 1 73.88 811 GLY B CA 1
ATOM 13519 C C . GLY B 1 811 ? -19.609 33 -2.266 1 73.88 811 GLY B C 1
ATOM 13520 O O . GLY B 1 811 ? -18.531 33.531 -2.512 1 73.88 811 GLY B O 1
ATOM 13521 N N . ALA B 1 812 ? -20.328 32.344 -3.133 1 87.12 812 ALA B N 1
ATOM 13522 C CA . ALA B 1 812 ? -19.922 32.312 -4.539 1 87.12 812 ALA B CA 1
ATOM 13523 C C . ALA B 1 812 ? -20.609 33.438 -5.316 1 87.12 812 ALA B C 1
ATOM 13525 O O . ALA B 1 812 ? -21.672 33.938 -4.91 1 87.12 812 ALA B O 1
ATOM 13526 N N . ALA B 1 813 ? -19.953 33.938 -6.344 1 89 813 ALA B N 1
ATOM 13527 C CA . ALA B 1 813 ? -20.531 35.031 -7.148 1 89 813 ALA B CA 1
ATOM 13528 C C . ALA B 1 813 ? -20.266 34.781 -8.633 1 89 813 ALA B C 1
ATOM 13530 O O . ALA B 1 813 ? -19.266 34.156 -9.008 1 89 813 ALA B O 1
ATOM 13531 N N . TYR B 1 814 ? -21.219 35.344 -9.406 1 92.31 814 TYR B N 1
ATOM 13532 C CA . TYR B 1 814 ? -21.109 35.219 -10.852 1 92.31 814 TYR B CA 1
ATOM 13533 C C . TYR B 1 814 ? -20.281 36.375 -11.422 1 92.31 814 TYR B C 1
ATOM 13535 O O . TYR B 1 814 ? -20.328 37.5 -10.93 1 92.31 814 TYR B O 1
ATOM 13543 N N . TYR B 1 815 ? -19.531 36.062 -12.414 1 93.81 815 TYR B N 1
ATOM 13544 C CA . TYR B 1 815 ? -18.766 37.031 -13.203 1 93.81 815 TYR B CA 1
ATOM 13545 C C . TYR B 1 815 ? -18.828 36.688 -14.688 1 93.81 815 TYR B C 1
ATOM 13547 O O . TYR B 1 815 ? -19.125 35.562 -15.062 1 93.81 815 TYR B O 1
ATOM 13555 N N . HIS B 1 816 ? -18.703 37.688 -15.492 1 95.38 816 HIS B N 1
ATOM 13556 C CA . HIS B 1 816 ? -18.578 37.438 -16.922 1 95.38 816 HIS B CA 1
ATOM 13557 C C . HIS B 1 816 ? -17.156 37 -17.266 1 95.38 816 HIS B C 1
ATOM 13559 O O . HIS B 1 816 ? -16.188 37.531 -16.75 1 95.38 816 HIS B O 1
ATOM 13565 N N . ASN B 1 817 ? -17.078 35.969 -18.125 1 94.69 817 ASN B N 1
ATOM 13566 C CA . ASN B 1 817 ? -15.789 35.406 -18.5 1 94.69 817 ASN B CA 1
ATOM 13567 C C . ASN B 1 817 ? -15.047 36.312 -19.484 1 94.69 817 ASN B C 1
ATOM 13569 O O . ASN B 1 817 ? -14.68 35.906 -20.578 1 94.69 817 ASN B O 1
ATOM 13573 N N . SER B 1 818 ? -14.875 37.5 -19.109 1 95.25 818 SER B N 1
ATOM 13574 C CA . SER B 1 818 ? -14.102 38.5 -19.812 1 95.25 818 SER B CA 1
ATOM 13575 C C . SER B 1 818 ? -13.383 39.438 -18.844 1 95.25 818 SER B C 1
ATOM 13577 O O . SER B 1 818 ? -13.727 39.5 -17.656 1 95.25 818 SER B O 1
ATOM 13579 N N . PHE B 1 819 ? -12.391 40.156 -19.391 1 96.75 819 PHE B N 1
ATOM 13580 C CA . PHE B 1 819 ? -11.57 40.969 -18.516 1 96.75 819 PHE B CA 1
ATOM 13581 C C . PHE B 1 819 ? -11.891 42.438 -18.719 1 96.75 819 PHE B C 1
ATOM 13583 O O . PHE B 1 819 ? -12.234 42.875 -19.812 1 96.75 819 PHE B O 1
ATOM 13590 N N . ARG B 1 820 ? -11.68 43.156 -17.641 1 94.75 820 ARG B N 1
ATOM 13591 C CA . ARG B 1 820 ? -11.656 44.625 -17.734 1 94.75 820 ARG B CA 1
ATOM 13592 C C . ARG B 1 820 ? -10.43 45.094 -18.5 1 94.75 820 ARG B C 1
ATOM 13594 O O . ARG B 1 820 ? -9.43 44.375 -18.594 1 94.75 820 ARG B O 1
ATOM 13601 N N . PRO B 1 821 ? -10.594 46.25 -19.094 1 93.88 821 PRO B N 1
ATOM 13602 C CA . PRO B 1 821 ? -9.398 46.781 -19.75 1 93.88 821 PRO B CA 1
ATOM 13603 C C . PRO B 1 821 ? -8.203 46.875 -18.797 1 93.88 821 PRO B C 1
ATOM 13605 O O . PRO B 1 821 ? -8.367 47.25 -17.641 1 93.88 821 PRO B O 1
ATOM 13608 N N . ALA B 1 822 ? -7.074 46.562 -19.391 1 94.12 822 ALA B N 1
ATOM 13609 C CA . ALA B 1 822 ? -5.855 46.594 -18.578 1 94.12 822 ALA B CA 1
ATOM 13610 C C . ALA B 1 822 ? -5.406 48 -18.281 1 94.12 822 ALA B C 1
ATOM 13612 O O . ALA B 1 822 ? -5.508 48.906 -19.125 1 94.12 822 ALA B O 1
ATOM 13613 N N . ASP B 1 823 ? -4.988 48.25 -17.047 1 92.62 823 ASP B N 1
ATOM 13614 C CA . ASP B 1 823 ? -4.445 49.531 -16.609 1 92.62 823 ASP B CA 1
ATOM 13615 C C . ASP B 1 823 ? -3.418 49.344 -15.5 1 92.62 823 ASP B C 1
ATOM 13617 O O . ASP B 1 823 ? -2.885 48.219 -15.32 1 92.62 823 ASP B O 1
ATOM 13621 N N . SER B 1 824 ? -3.09 50.375 -14.82 1 91.56 824 SER B N 1
ATOM 13622 C CA . SER B 1 824 ? -2.072 50.344 -13.773 1 91.56 824 SER B CA 1
ATOM 13623 C C . SER B 1 824 ? -2.527 49.469 -12.602 1 91.56 824 SER B C 1
ATOM 13625 O O . SER B 1 824 ? -1.701 48.969 -11.844 1 91.56 824 SER B O 1
ATOM 13627 N N . ASP B 1 825 ? -3.826 49.25 -12.547 1 91.94 825 ASP B N 1
ATOM 13628 C CA . ASP B 1 825 ? -4.371 48.438 -11.469 1 91.94 825 ASP B CA 1
ATOM 13629 C C . ASP B 1 825 ? -4.012 46.969 -11.656 1 91.94 825 ASP B C 1
ATOM 13631 O O . ASP B 1 825 ? -4.148 46.156 -10.734 1 91.94 825 ASP B O 1
ATOM 13635 N N . CYS B 1 826 ? -3.551 46.656 -12.781 1 96.38 826 CYS B N 1
ATOM 13636 C CA . CYS B 1 826 ? -3.182 45.281 -13.07 1 96.38 826 CYS B CA 1
ATOM 13637 C C . CYS B 1 826 ? -1.866 44.906 -12.398 1 96.38 826 CYS B C 1
ATOM 13639 O O . CYS B 1 826 ? -1.535 43.719 -12.273 1 96.38 826 CYS B O 1
ATOM 13641 N N . ILE B 1 827 ? -1.111 45.938 -12.055 1 96.69 827 ILE B N 1
ATOM 13642 C CA . ILE B 1 827 ? 0.094 45.719 -11.266 1 96.69 827 ILE B CA 1
ATOM 13643 C C . ILE B 1 827 ? -0.266 45.625 -9.781 1 96.69 827 ILE B C 1
ATOM 13645 O O . ILE B 1 827 ? -0.57 46.625 -9.148 1 96.69 827 ILE B O 1
ATOM 13649 N N . LEU B 1 828 ? -0.181 44.469 -9.266 1 96.19 828 LEU B N 1
ATOM 13650 C CA . LEU B 1 828 ? -0.639 44.25 -7.902 1 96.19 828 LEU B CA 1
ATOM 13651 C C . LEU B 1 828 ? 0.51 43.781 -7.012 1 96.19 828 LEU B C 1
ATOM 13653 O O . LEU B 1 828 ? 1.094 42.719 -7.242 1 96.19 828 LEU B O 1
ATOM 13657 N N . PRO B 1 829 ? 0.816 44.625 -5.996 1 95.62 829 PRO B N 1
ATOM 13658 C CA . PRO B 1 829 ? 1.725 44.031 -4.996 1 95.62 829 PRO B CA 1
ATOM 13659 C C . PRO B 1 829 ? 1.212 42.719 -4.414 1 95.62 829 PRO B C 1
ATOM 13661 O O . PRO B 1 829 ? 0.034 42.625 -4.059 1 95.62 829 PRO B O 1
ATOM 13664 N N . VAL B 1 830 ? 2.039 41.781 -4.254 1 94.94 830 VAL B N 1
ATOM 13665 C CA . VAL B 1 830 ? 1.623 40.438 -3.855 1 94.94 830 VAL B CA 1
ATOM 13666 C C . VAL B 1 830 ? 1.03 40.469 -2.449 1 94.94 830 VAL B C 1
ATOM 13668 O O . VAL B 1 830 ? 0.214 39.625 -2.09 1 94.94 830 VAL B O 1
ATOM 13671 N N . SER B 1 831 ? 1.41 41.406 -1.618 1 92.5 831 SER B N 1
ATOM 13672 C CA . SER B 1 831 ? 0.917 41.531 -0.251 1 92.5 831 SER B CA 1
ATOM 13673 C C . SER B 1 831 ? -0.561 41.906 -0.23 1 92.5 831 SER B C 1
ATOM 13675 O O . SER B 1 831 ? -1.224 41.781 0.803 1 92.5 831 SER B O 1
ATOM 13677 N N . ARG B 1 832 ? -1.108 42.312 -1.331 1 93.75 832 ARG B N 1
ATOM 13678 C CA . ARG B 1 832 ? -2.498 42.75 -1.413 1 93.75 832 ARG B CA 1
ATOM 13679 C C . ARG B 1 832 ? -3.422 41.562 -1.722 1 93.75 832 ARG B C 1
ATOM 13681 O O . ARG B 1 832 ? -4.645 41.688 -1.633 1 93.75 832 ARG B O 1
ATOM 13688 N N . ILE B 1 833 ? -2.879 40.469 -2.049 1 93.81 833 ILE B N 1
ATOM 13689 C CA . ILE B 1 833 ? -3.711 39.312 -2.33 1 93.81 833 ILE B CA 1
ATOM 13690 C C . ILE B 1 833 ? -4.461 38.906 -1.068 1 93.81 833 ILE B C 1
ATOM 13692 O O . ILE B 1 833 ? -3.846 38.625 -0.037 1 93.81 833 ILE B O 1
ATOM 13696 N N . PHE B 1 834 ? -5.707 38.844 -1.181 1 91.56 834 PHE B N 1
ATOM 13697 C CA . PHE B 1 834 ? -6.523 38.531 -0.011 1 91.56 834 PHE B CA 1
ATOM 13698 C C . PHE B 1 834 ? -6.684 37.031 0.164 1 91.56 834 PHE B C 1
ATOM 13700 O O . PHE B 1 834 ? -6.352 36.469 1.218 1 91.56 834 PHE B O 1
ATOM 13707 N N . THR B 1 835 ? -7.258 36.312 -0.816 1 92.44 835 THR B N 1
ATOM 13708 C CA . THR B 1 835 ? -7.449 34.875 -0.679 1 92.44 835 THR B CA 1
ATOM 13709 C C . THR B 1 835 ? -7.395 34.188 -2.041 1 92.44 835 THR B C 1
ATOM 13711 O O . THR B 1 835 ? -7.184 34.844 -3.064 1 92.44 835 THR B O 1
ATOM 13714 N N . CYS B 1 836 ? -7.426 32.812 -1.975 1 93.88 836 CYS B N 1
ATOM 13715 C CA . CYS B 1 836 ? -7.492 32.031 -3.186 1 93.88 836 CYS B CA 1
ATOM 13716 C C . CYS B 1 836 ? -8.938 31.75 -3.584 1 93.88 836 CYS B C 1
ATOM 13718 O O . CYS B 1 836 ? -9.852 31.891 -2.762 1 93.88 836 CYS B O 1
ATOM 13720 N N . VAL B 1 837 ? -9.125 31.391 -4.879 1 95.62 837 VAL B N 1
ATOM 13721 C CA . VAL B 1 837 ? -10.484 31.328 -5.406 1 95.62 837 VAL B CA 1
ATOM 13722 C C . VAL B 1 837 ? -10.648 30.078 -6.273 1 95.62 837 VAL B C 1
ATOM 13724 O O . VAL B 1 837 ? -9.742 29.719 -7.027 1 95.62 837 VAL B O 1
ATOM 13727 N N . ALA B 1 838 ? -11.781 29.406 -6.09 1 95.44 838 ALA B N 1
ATOM 13728 C CA . ALA B 1 838 ? -12.18 28.344 -6.996 1 95.44 838 ALA B CA 1
ATOM 13729 C C . ALA B 1 838 ? -13.055 28.875 -8.133 1 95.44 838 ALA B C 1
ATOM 13731 O O . ALA B 1 838 ? -13.734 29.891 -7.973 1 95.44 838 ALA B O 1
ATOM 13732 N N . MET B 1 839 ? -13.016 28.188 -9.281 1 95.81 839 MET B N 1
ATOM 13733 C CA . MET B 1 839 ? -13.758 28.672 -10.445 1 95.81 839 MET B CA 1
ATOM 13734 C C . MET B 1 839 ? -14.508 27.531 -11.117 1 95.81 839 MET B C 1
ATOM 13736 O O . MET B 1 839 ? -13.977 26.422 -11.266 1 95.81 839 MET B O 1
ATOM 13740 N N . LYS B 1 840 ? -15.719 27.734 -11.453 1 93.62 840 LYS B N 1
ATOM 13741 C CA . LYS B 1 840 ? -16.547 26.797 -12.211 1 93.62 840 LYS B CA 1
ATOM 13742 C C . LYS B 1 840 ? -17.094 27.453 -13.477 1 93.62 840 LYS B C 1
ATOM 13744 O O . LYS B 1 840 ? -17.656 28.547 -13.414 1 93.62 840 LYS B O 1
ATOM 13749 N N . ARG B 1 841 ? -16.969 26.75 -14.562 1 91.81 841 ARG B N 1
ATOM 13750 C CA . ARG B 1 841 ? -17.484 27.234 -15.844 1 91.81 841 ARG B CA 1
ATOM 13751 C C . ARG B 1 841 ? -18.797 26.562 -16.203 1 91.81 841 ARG B C 1
ATOM 13753 O O . ARG B 1 841 ? -19.312 25.734 -15.43 1 91.81 841 ARG B O 1
ATOM 13760 N N . GLY B 1 842 ? -19.406 27.078 -17.297 1 85.62 842 GLY B N 1
ATOM 13761 C CA . GLY B 1 842 ? -20.547 26.359 -17.859 1 85.62 842 GLY B CA 1
ATOM 13762 C C . GLY B 1 842 ? -21.875 27.047 -17.578 1 85.62 842 GLY B C 1
ATOM 13763 O O . GLY B 1 842 ? -22.922 26.391 -17.547 1 85.62 842 GLY B O 1
ATOM 13764 N N . TYR B 1 843 ? -21.859 28.328 -17.297 1 88.31 843 TYR B N 1
ATOM 13765 C CA . TYR B 1 843 ? -23.109 29.047 -17.062 1 88.31 843 TYR B CA 1
ATOM 13766 C C . TYR B 1 843 ? -23.516 29.859 -18.281 1 88.31 843 TYR B C 1
ATOM 13768 O O . TYR B 1 843 ? -22.688 30.125 -19.156 1 88.31 843 TYR B O 1
ATOM 13776 N N . PRO B 1 844 ? -24.781 30.172 -18.406 1 88.75 844 PRO B N 1
ATOM 13777 C CA . PRO B 1 844 ? -25.297 30.828 -19.609 1 88.75 844 PRO B CA 1
ATOM 13778 C C . PRO B 1 844 ? -24.547 32.125 -19.922 1 88.75 844 PRO B C 1
ATOM 13780 O O . PRO B 1 844 ? -24.078 32.812 -19.016 1 88.75 844 PRO B O 1
ATOM 13783 N N . ASP B 1 845 ? -24.422 32.5 -21.203 1 92.69 845 ASP B N 1
ATOM 13784 C CA . ASP B 1 845 ? -23.859 33.75 -21.719 1 92.69 845 ASP B CA 1
ATOM 13785 C C . ASP B 1 845 ? -22.391 33.906 -21.281 1 92.69 845 ASP B C 1
ATOM 13787 O O . ASP B 1 845 ? -21.969 35 -20.938 1 92.69 845 ASP B O 1
ATOM 13791 N N . ASN B 1 846 ? -21.656 32.812 -21.141 1 93.94 846 ASN B N 1
ATOM 13792 C CA . ASN B 1 846 ? -20.219 32.781 -20.844 1 93.94 846 ASN B CA 1
ATOM 13793 C C . ASN B 1 846 ? -19.922 33.312 -19.453 1 93.94 846 ASN B C 1
ATOM 13795 O O . ASN B 1 846 ? -18.938 34.031 -19.25 1 93.94 846 ASN B O 1
ATOM 13799 N N . HIS B 1 847 ? -20.797 33.125 -18.562 1 94.25 847 HIS B N 1
ATOM 13800 C CA . HIS B 1 847 ? -20.562 33.5 -17.172 1 94.25 847 HIS B CA 1
ATOM 13801 C C . HIS B 1 847 ? -19.859 32.375 -16.406 1 94.25 847 HIS B C 1
ATOM 13803 O O . HIS B 1 847 ? -19.922 31.219 -16.812 1 94.25 847 HIS B O 1
ATOM 13809 N N . VAL B 1 848 ? -19.156 32.75 -15.453 1 94.12 848 VAL B N 1
ATOM 13810 C CA . VAL B 1 848 ? -18.438 31.828 -14.586 1 94.12 848 VAL B CA 1
ATOM 13811 C C . VAL B 1 848 ? -18.766 32.125 -13.125 1 94.12 848 VAL B C 1
ATOM 13813 O O . VAL B 1 848 ? -19.25 33.219 -12.805 1 94.12 848 VAL B O 1
ATOM 13816 N N . VAL B 1 849 ? -18.594 31.188 -12.297 1 93.88 849 VAL B N 1
ATOM 13817 C CA . VAL B 1 849 ? -18.812 31.375 -10.867 1 93.88 849 VAL B CA 1
ATOM 13818 C C . VAL B 1 849 ? -17.484 31.219 -10.117 1 93.88 849 VAL B C 1
ATOM 13820 O O . VAL B 1 849 ? -16.703 30.328 -10.406 1 93.88 849 VAL B O 1
ATOM 13823 N N . PHE B 1 850 ? -17.25 32.219 -9.297 1 95 850 PHE B N 1
ATOM 13824 C CA . PHE B 1 850 ? -16.062 32.188 -8.445 1 95 850 PHE B CA 1
ATOM 13825 C C . PHE B 1 850 ? -16.438 31.984 -6.98 1 95 850 PHE B C 1
ATOM 13827 O O . PHE B 1 850 ? -17.438 32.562 -6.523 1 95 850 PHE B O 1
ATOM 13834 N N . LEU B 1 851 ? -15.727 31.156 -6.262 1 95 851 LEU B N 1
ATOM 13835 C CA . LEU B 1 851 ? -15.93 30.922 -4.836 1 95 851 LEU B CA 1
ATOM 13836 C C . LEU B 1 851 ? -14.641 31.172 -4.055 1 95 851 LEU B C 1
ATOM 13838 O O . LEU B 1 851 ? -13.719 30.359 -4.102 1 95 851 LEU B O 1
ATOM 13842 N N . PRO B 1 852 ? -14.539 32.312 -3.307 1 94.12 852 PRO B N 1
ATOM 13843 C CA . PRO B 1 852 ? -13.375 32.531 -2.447 1 94.12 852 PRO B CA 1
ATOM 13844 C C . PRO B 1 852 ? -13.242 31.484 -1.339 1 94.12 852 PRO B C 1
ATOM 13846 O O . PRO B 1 852 ? -14.25 31.062 -0.757 1 94.12 852 PRO B O 1
ATOM 13849 N N . LEU B 1 853 ? -12.078 31.062 -1.087 1 94.25 853 LEU B N 1
ATOM 13850 C CA . LEU B 1 853 ? -11.805 30.031 -0.09 1 94.25 853 LEU B CA 1
ATOM 13851 C C . LEU B 1 853 ? -10.773 30.5 0.921 1 94.25 853 LEU B C 1
ATOM 13853 O O . LEU B 1 853 ? -9.914 31.328 0.593 1 94.25 853 LEU B O 1
ATOM 13857 N N . PRO B 1 854 ? -10.914 30.016 2.137 1 90.5 854 PRO B N 1
ATOM 13858 C CA . PRO B 1 854 ? -9.891 30.391 3.117 1 90.5 854 PRO B CA 1
ATOM 13859 C C . PRO B 1 854 ? -8.5 29.906 2.717 1 90.5 854 PRO B C 1
ATOM 13861 O O . PRO B 1 854 ? -8.336 28.797 2.232 1 90.5 854 PRO B O 1
ATOM 13864 N N . ARG B 1 855 ? -7.551 30.781 2.922 1 88.12 855 ARG B N 1
ATOM 13865 C CA . ARG B 1 855 ? -6.16 30.438 2.637 1 88.12 855 ARG B CA 1
ATOM 13866 C C . ARG B 1 855 ? -5.668 29.344 3.568 1 88.12 855 ARG B C 1
ATOM 13868 O O . ARG B 1 855 ? -6 29.328 4.754 1 88.12 855 ARG B O 1
ATOM 13875 N N . LYS B 1 856 ? -4.887 28.438 2.967 1 81.62 856 LYS B N 1
ATOM 13876 C CA . LYS B 1 856 ? -4.258 27.422 3.799 1 81.62 856 LYS B CA 1
ATOM 13877 C C . LYS B 1 856 ? -2.898 27.891 4.312 1 81.62 856 LYS B C 1
ATOM 13879 O O . LYS B 1 856 ? -2.074 28.375 3.537 1 81.62 856 LYS B O 1
ATOM 13884 N N . THR B 1 857 ? -2.771 28.203 5.484 1 68.75 857 THR B N 1
ATOM 13885 C CA . THR B 1 857 ? -1.538 28.719 6.066 1 68.75 857 THR B CA 1
ATOM 13886 C C . THR B 1 857 ? -0.706 27.578 6.66 1 68.75 857 THR B C 1
ATOM 13888 O O . THR B 1 857 ? -1.215 26.484 6.887 1 68.75 857 THR B O 1
ATOM 13891 N N . ILE B 1 858 ? 0.687 27.922 6.625 1 60 858 ILE B N 1
ATOM 13892 C CA . ILE B 1 858 ? 1.665 26.984 7.156 1 60 858 ILE B CA 1
ATOM 13893 C C . ILE B 1 858 ? 1.278 26.594 8.578 1 60 858 ILE B C 1
ATOM 13895 O O . ILE B 1 858 ? 0.716 27.406 9.328 1 60 858 ILE B O 1
ATOM 13899 N N . GLY B 1 859 ? 1.604 25.5 8.961 1 54.28 859 GLY B N 1
ATOM 13900 C CA . GLY B 1 859 ? 1.28 24.922 10.258 1 54.28 859 GLY B CA 1
ATOM 13901 C C . GLY B 1 859 ? 0.112 23.953 10.211 1 54.28 859 GLY B C 1
ATOM 13902 O O . GLY B 1 859 ? -0.442 23.594 11.25 1 54.28 859 GLY B O 1
ATOM 13903 N N . LEU B 1 860 ? -0.317 23.734 8.805 1 49.34 860 LEU B N 1
ATOM 13904 C CA . LEU B 1 860 ? -1.427 22.812 8.602 1 49.34 860 LEU B CA 1
ATOM 13905 C C . LEU B 1 860 ? -0.917 21.422 8.25 1 49.34 860 LEU B C 1
ATOM 13907 O O . LEU B 1 860 ? 0.11 21.281 7.582 1 49.34 860 LEU B O 1
#

pLDDT: mean 87.96, std 13.02, range [30.31, 98.5]

Sequence (1720 aa):
ITYIINFLVEIKGFQNDVVAFIAVFLTYFQLFFISEYAAEIVMKFANDLALLLNHQPIFPAKLDTMRNAVGIDYTYKGMFRLVVCPECHTLYQPEEVHCDSKCTFSEFRITCNASLFKPVTIGASKMYANKVSAFNSIKYALTVTFSRLGFESAIEAWRYRTRHNNTMYDIYDGQLWNEFKDRDGNVFTSQARSLLFTLNVDWFQSSKRNVYSVGAIYLTINNLPRSIRYKKENIILVCVIPGPKEPKDTQINNYLQVLVNDLKDLYYGDFFTCTAESPNVPVPVRAALFLIACDIPASRKVSGFTSFNATVPCNKCSTAFPARYNTHLQRDFSFGLEDIDAWSLRTSIENRYHAKNWKEATTKRQRADLEQKFGTRFSALHDLEYLDLVRCTAIDPMHGLFLGTAKKMVKIWRTTICDLTHELYLTDADLKEMQKEANDIILPAQYTPINQKIASDFSDLKADEWRTWCLALSPLLLKSRLPVRHKENWAKFVQACHIVCRPCITQNEAMIAHKLFHEFVLGVAELYGPEMVTPNMHLHLHLKDSIQDFGPIYAFWLYGFERLNGDIKKMTVNYKTAFEVTYMKKFLSVVHYGDYIRNLPQGIKQNPVMMSSFVYLSPTPSDSLVASSVSTSFDFSLFVSAPLRLNDTFTGAEILPPDTQASSRHKVSVNRLTRAHYGYLLAFYRLVYTDRTFASALIPEDLDDLSTMVLPDISLFSEIEILGQTYRSKASRTTRGCYIEVACNSAVPGKEPEMRIGEVQYYFSHQLQMKKTVIPNGRVFVPNAFDEHLFAFVRWYNAPLHPFQGFECLGAAYYHNSFRPADSDCILPVSRIFTCVAMKRGYPDNHVVFLPLPRKTIGLITYIINFLVEIKGFQNDVVAFIAVFLTYFQLFFISEYAAEIVMKFANDLALLLNHQPIFPAKLDTMRNAVGIDYTYKGMFRLVVCPECHTLYQPEEVHCDSKCTFSEFRITCNASLFKPVTIGASKMYANKVSAFNSIKYALTVTFSRLGFESAIEAWRYRTRHNNTMYDIYDGQLWNEFKDRDGNVFTSQARSLLFTLNVDWFQSSKRNVYSVGAIYLTINNLPRSIRYKKENIILVCVIPGPKEPKDTQINNYLQVLVNDLKDLYYGDFFTCTAESPNVPVPVRAALFLIACDIPASRKVSGFTSFNATVPCNKCSTAFPARYNTHLQRDFSFGLEDIDAWSLRTSIENRYHAKNWKEATTKRQRADLEQKFGTRFSALHDLEYLDLVRCTAIDPMHGLFLGTAKKMVKIWRTTICDLTHELYLTDADLKEMQKEANDIILPAQYTPINQKIASDFSDLKADEWRTWCLALSPLLLKSRLPVRHKENWAKFVQACHIVCRPCITQNEAMIAHKLFHEFVLGVAELYGPEMVTPNMHLHLHLKDSIQDFGPIYAFWLYGFERLNGDIKKMTVNYKTAFEVTYMKKFLSVVHYGDYIRNLPQGIKQNPVMMSSFVYLSPTPSDSLVASSVSTSFDFSLFVSAPLRLNDTFTGAEILPPDTQASSRHKVSVNRLTRAHYGYLLAFYRLVYTDRTFASALIPEDLDDLSTMVLPDISLFSEIEILGQTYRSKASRTTRGCYIEVACNSAVPGKEPEMRIGEVQYYFSHQLQMKKTVIPNGRVFVPNAFDEHLFAFVRWYNAPLHPFQGFECLGAAYYHNSFRPADSDCILPVSRIFTCVAMKRGYPDNHVVFLPLPRKTIGL

InterPro domains:
  IPR004242 Transposon, En/Spm-like [PF02992] (171-319)

Nearest PDB structures (foldseek):
  6oes-assembly1_A  TM=6.187E-01  e=2.104E-11  Mus musculus
  6dbv-assembly1_C  TM=5.732E-01  e=1.462E-11  Escherichia coli K-12
  8j8h-assembly1_A  TM=3.982E-01  e=5.011E-01  Thermoflavifilum thermophilum
  2lsn-assembly1_A  TM=4.874E-01  e=5.216E+00  Human spumaretrovirus
  7s5y-assembly1_E  TM=1.181E-01  e=7.128E+00  Homo sapiens

Foldseek 3Di:
DEDQDPLFADQAQAPDVVLLLVLLLLLLCCLFPHPQVVSLVVLVVQQVVCVVVVHHRSDDNHNVVSCVNNRLCSLQVQKDKWQAQPPQRATHHPVVDDQADFAQDDALRDGPRGGQWDADPPPRPDIDGQAMKMFGQPLVLVQLQQQDPCSQVQLCVVVPFDDDDFKFQFQCNFPQQQCQAAPVGHRQPPDGQEWEKEWEKDWDAQDPVDQAIKMWIKIWTRSGDLQCGLPLLRMDTGIIHGISDDRDLVSVLSVVLVVVVSLVCQRVQVRWYAGNVRNPDTDTHHYHYFAYFYAQVVLCSALFFADQQAQQHDLFFRHGFDADPPDNRHGQLLPPLVPPVPTHTDWQVVQLVLQVCLVPDSDPVVNVVSCNRRRGYHHNCSVVVSDRSSLRYAHACLCLQQVNPLLLVLVLQDPPADPVVRHRLADLVLQVVLLVQQVQWFAAPVQDRPRCCSSVSVPPDDSSPSVCCLAPRVLPSCQPRHDPLLSLLSLLSNVLSQQLQFSMHTLVSLVSSLVSLSSSLNSCCVPRNSVSRDVSSSCSNCNSSNCNRRNRNLNRHCVSVVVVVVVLSPRDFPPDHHSSNVSVSSSSSLSCVVSNLCSYDPSQNVDPVSSVSVCVSPPPNCPVVPVPPVPDDDHPVCLQCVLQPQVDQDDQLDDAPPVKDFAAPDPQDFDFDDPAVLVLNQVLCVVRVVVFAEAEPVDVVRDDPRHFYFGRTKGWGQWMAGQNGIAGAPNDPDQRRQKFKGWHDDPDPPDHTDIWIWGFHTKIKGWTQDQPPPPPDPPDRPHRDTRIGIWTQIWTFAADPDDDDTSVSNQKHKTAPDTDDDHSVRTGNPSNTNFIWMKGFDDPPRMIMIHTGHGDGNSD/DEDQDPLFADQAQAPDPVLLLVLLLLLLCCLFPHPQVVSLVVLVVQQVVCVVVVHHRSDDNHNVVSCVNNRLCSLQVQKDKWQAQPPLRATHDPVVDDQADFAQDDALRDGPRGGQWDADPPPRPDIDGQAMKMFGQPLVLVQLQQQDPCSQVQLCLVVPFDDDDFKFQFQCNFPQQQCQAAPVGHRQPPDRQEWEKEWEKDWDAQDPVDQAIKMWIKIWTRSGDLQCGLPLLRMDTGIIHGIRDDRDLVSVLSVVLVVVVSLVCQRVQVRWYAGNVRSPDTDTHHYHYFAYFYAQVVLCSALFFADQQAQQHDLFFRHGFDADPPDNRHGQLLPPLVPPVPTHTDWQVVQLVLQVCLVPDSDPVSNVVSCNRRRGYHHNCSVVVSDRSSLRYAHACLCLQQVNPLLLVLVLQDPPADPVVRHRLADLVLQVVLLVQQVQWFAAPVQDRPHCCSSVSVPPDHSSPSVCCLAPRVLPSSLPRHDPLLSLLSLLSNVLSQQLQFSMHTLVSLVSSLVSLSSSLNSCCVPRNSVSRDVSSSCSNVNSSNCNRRNRNLNRHCVSVVVVVVVLSPRDFPPDHHSSNVSVSSSSSLSCVVSNLCSYDPVQNVDPVSVVSVCVSPPPNCPVVPVPPPPDSDHPVCLQCVLQPQVDQDDQLDDAPPVKDFAAPDPQDFDFDDPAVLVLNQVLCVVRVVVFAEAEPVDVVRDDPRHFYFGRTKGWGQWMAGQNGIAGALNDPDQRRQKFKGWHDDPDPPDHTDIWIWGFHTKIKGWTQDQPPPPPDPDDRPHRDTRIGIWTQIWTFAADPDDDDTSVSNQKHKTAPDTDDDHSVRTGNPSNTNFIWMKGFDDPPRMIMIHTGHGDGNSD

Solvent-accessible surface area (backbone atoms only — not comparable to full-atom values): 92343 Å² total; per-residue (Å²): 97,73,54,82,72,80,72,64,42,57,59,75,68,48,91,48,56,65,59,38,52,50,51,48,50,50,54,52,46,27,74,74,60,38,48,71,68,57,43,37,49,50,38,52,45,51,24,50,51,26,45,76,70,73,39,69,66,78,59,62,84,45,64,69,59,44,41,57,23,54,24,55,59,68,39,47,64,51,47,48,68,32,36,24,33,81,84,66,45,49,74,37,55,60,87,79,51,56,74,82,36,54,41,79,56,64,59,85,88,42,67,69,57,46,66,33,40,41,73,36,84,78,64,78,81,46,64,40,67,66,29,39,30,28,35,34,40,64,68,48,51,50,40,58,52,36,47,35,80,64,40,67,59,39,47,51,50,68,76,73,53,86,84,57,92,59,48,19,64,35,46,78,56,7,52,46,55,68,62,40,50,41,96,88,66,42,47,44,62,76,45,79,60,41,41,36,26,35,39,32,50,52,71,46,67,63,45,93,81,48,90,30,28,34,30,41,33,39,37,32,45,63,44,34,51,56,80,51,25,72,39,60,68,47,48,43,65,37,33,32,42,52,53,50,57,75,69,52,62,72,32,45,31,53,62,44,37,59,53,46,56,56,41,56,46,20,56,73,48,58,30,31,31,36,25,49,91,33,69,89,49,66,40,67,40,29,30,39,79,59,34,38,43,28,54,70,74,45,37,22,42,58,62,13,35,37,56,70,62,40,37,13,31,50,70,56,34,61,53,70,40,51,66,32,90,91,36,91,68,40,46,31,53,48,64,59,64,90,47,62,83,72,55,50,65,57,46,51,67,58,49,52,50,46,14,51,52,37,64,66,41,78,44,72,65,56,34,52,50,44,30,50,70,63,14,36,38,55,25,45,60,67,73,41,79,84,51,43,63,46,74,28,45,42,68,38,48,50,58,28,50,23,60,32,46,52,48,48,51,54,52,47,32,55,70,39,66,30,86,86,77,72,35,44,50,43,43,72,68,50,28,46,52,44,27,58,51,55,69,60,40,41,42,29,58,83,50,53,80,72,74,58,31,46,54,55,70,55,53,90,64,49,53,64,43,34,42,29,38,49,70,62,44,43,62,68,63,41,62,83,54,44,58,68,71,59,42,53,34,49,30,31,43,38,49,22,50,48,52,54,54,24,70,46,40,32,64,63,54,42,51,52,29,36,51,28,42,49,52,23,54,52,41,44,30,69,77,72,31,43,84,69,38,42,72,44,59,52,49,52,68,50,35,47,59,35,34,51,35,35,11,27,51,72,66,51,36,52,62,52,59,52,50,51,51,52,54,53,51,67,51,89,70,84,78,50,86,49,40,42,43,53,47,50,49,54,52,32,40,60,35,33,41,70,59,50,61,73,21,41,51,64,78,47,63,70,32,63,70,61,52,56,52,57,54,69,68,45,86,61,81,56,74,57,74,59,67,59,70,80,60,83,88,73,48,67,69,59,52,73,47,38,22,74,42,70,87,58,85,77,77,21,58,67,88,61,60,88,76,48,44,73,45,47,89,59,76,82,49,83,38,69,54,52,73,68,58,37,49,23,50,52,51,37,49,50,65,62,39,72,92,51,52,73,18,53,70,86,43,76,87,50,65,46,98,82,38,39,64,47,64,54,58,28,45,59,22,20,31,37,31,52,56,66,30,50,39,29,4,60,62,29,87,47,63,48,14,15,33,36,30,30,57,37,78,38,94,51,85,94,51,72,66,37,78,44,51,29,40,28,45,32,32,36,37,36,68,42,62,45,80,70,76,67,60,80,89,76,58,79,71,67,80,78,46,64,47,63,26,37,33,28,40,37,46,37,52,32,72,46,91,60,92,77,84,83,41,72,75,63,62,30,46,68,27,28,76,47,63,48,85,84,50,38,79,20,60,32,38,57,66,39,57,58,36,38,24,30,39,38,73,87,43,81,92,56,22,30,38,39,32,70,41,62,49,57,49,54,54,98,98,75,54,81,71,80,73,62,43,56,58,75,66,50,90,49,56,66,58,38,49,51,51,48,49,51,54,52,45,27,74,75,62,37,49,71,69,56,43,37,47,51,39,53,46,51,24,50,50,26,43,76,70,75,39,68,67,78,58,63,86,45,63,69,57,44,42,58,23,55,24,55,58,68,40,47,64,50,47,49,66,31,37,24,33,81,84,64,43,50,72,38,54,59,88,78,51,58,73,82,36,54,42,78,56,64,58,86,89,44,65,67,58,45,67,33,39,40,73,38,81,76,64,79,82,46,65,41,67,67,27,39,30,29,35,33,42,66,69,47,53,48,40,58,51,34,46,36,81,65,40,65,59,40,45,51,49,70,77,73,52,87,85,58,93,59,48,19,65,36,44,79,55,8,53,46,58,67,61,40,50,41,96,87,66,41,46,43,63,76,45,79,60,42,41,36,25,36,40,32,50,52,71,47,67,63,44,92,79,47,92,30,29,35,31,40,33,39,37,32,43,63,44,33,50,58,81,52,28,71,38,61,69,47,48,43,66,37,33,30,41,52,54,52,58,76,68,51,59,72,32,44,32,53,60,43,39,59,54,43,57,55,40,55,45,21,55,73,48,58,30,30,30,36,25,50,92,34,66,88,50,66,41,65,39,28,32,38,79,56,34,38,43,29,55,70,74,45,37,21,41,59,63,14,37,36,54,70,62,41,36,14,32,50,67,56,33,62,54,70,40,50,66,33,89,90,38,90,68,41,48,32,55,48,64,60,65,90,48,62,85,71,56,49,65,59,47,52,67,58,49,52,53,46,12,51,52,38,65,66,42,78,45,72,66,57,32,52,50,44,30,50,72,62,14,35,36,54,26,45,59,68,73,40,81,84,53,45,62,45,74,28,45,42,69,38,49,50,57,28,49,24,61,31,45,53,46,48,51,52,50,46,32,55,72,38,66,30,86,87,78,71,35,44,48,43,44,72,70,51,28,46,52,44,28,58,52,55,70,62,39,41,44,30,59,84,49,54,81,71,74,60,31,46,55,54,71,54,52,89,65,49,53,65,43,33,42,30,37,48,70,60,42,44,62,69,63,41,62,86,53,44,57,68,71,58,42,52,36,50,30,31,42,37,49,23,50,49,52,53,53,25,70,46,38,31,64,63,54,43,50,50,28,38,51,27,41,48,52,22,53,54,40,44,30,69,76,72,31,44,84,69,38,42,72,44,59,52,48,50,71,48,37,46,58,35,32,50,35,36,11,29,48,72,66,50,37,53,61,54,58,53,50,52,51,52,55,54,50,67,50,89,72,83,79,50,87,49,39,43,44,53,46,50,49,55,49,32,40,60,35,32,40,69,59,50,61,75,22,41,51,65,77,47,64,71,34,63,70,60,52,56,51,57,55,69,70,44,85,61,82,58,73,60,72,61,66,57,72,78,61,86,85,74,48,66,70,59,51,72,48,38,23,74,44,72,85,59,86,77,78,20,58,68,90,62,60,88,76,48,44,74,44,47,90,59,77,81,49,84,38,69,53,50,73,67,57,38,50,22,50,52,52,36,48,51,64,64,39,71,90,51,53,72,18,53,70,87,42,75,87,48,66,45,98,84,37,40,63,48,67,53,59,29,44,58,24,22,32,38,28,52,56,67,30,50,39,29,3,61,60,30,93,50,63,47,15,16,33,37,31,33,54,36,79,38,94,52,85,93,51,71,67,36,77,42,51,28,41,27,43,33,32,34,36,37,68,41,61,46,82,67,75,67,60,79,90,74,58,81,71,66,81,76,45,63,46,61,24,39,33,29,41,36,46,37,51,30,71,47,93,61,92,79,88,83,39,75,73,63,64,33,46,67,26,26,76,47,65,47,84,86,49,37,78,20,60,32,36,58,67,42,57,58,35,38,24,28,41,38,74,87,43,78,93,54,22,29,37,39,34,71,41,61,49,56,49,52,56,100

Radius of gyration: 38.79 Å; Cα contacts (8 Å, |Δi|>4): 3207; chains: 2; bounding box: 84×124×90 Å